Protein 2L9Q (pdb70)

Secondary structure (DSSP, 8-state):
---S---HHHHHHHHHHS--SS-THHHHHHHHHHHHHHHHHHTS--SS---SHHHHTGGGG-------S-S--HHHHHHHHHHHHHHHHHHHHHHHHHHHTTSS-----

Organism: Saccharomyces cerevisiae (strain ATCC 204508 / S288c) (NCBI:txid559292)

Nearest PDB structures (foldseek):
  2l9q-assembly1_A  TM=2.996E-01  e=3.971E-13  Saccharomyces cerevisiae
  2l9q-assembly1_A  TM=3.597E-01  e=3.690E-15  Saccharomyces cerevisiae
  2l9q-assembly1_A  TM=2.959E-01  e=7.443E-13  Saccharomyces cerevisiae
  2l9q-assembly1_A  TM=2.870E-01  e=1.444E-14  Saccharomyces cerevisiae
  2l9q-assembly1_A  TM=3.028E-01  e=5.250E-12  Saccharomyces cerevisiae

Sequence (109 aa):
MSDAGRKGFGEKASEALKPDSQKSYAEQGKEYITDKADKVAGKVQPEDNKGVFQGVHDSAEKGKDNAEGQGESLADQARDYMGAAKSKLNDAVEYVSGRVHGEEDPTKKMSDAGRKGFGEKASEALKPDSQKSYAEQGKEYITDKADKVAGKVQPEDNKGVFQGVHDSAEKGKDNAEGQGESLADQARDYMGAAKSKLNDAVEYVSGRVHGEEDPTKKMSDAGRKGFGEKASEALKPDSQKSYAEQGKEYITDKADKVAGKVQPEDNKGVFQGVHDSAEKGKDNAEGQGESLADQARDYMGAAKSKLNDAVEYVSGRVHGEEDPTKKMSDAGRKGFGEKASEALKPDSQKSYAEQGKEYITDKADKVAGKVQPEDNKGVFQGVHDSAEKGKDNAEGQGESLADQARDYMGAAKSKLNDAVEYVSGRVHGEEDPTKKMSDAGRKGFGEKASEALKPDSQKSYAEQGKEYITDKADKVAGKVQPEDNKGVFQGVHDSAEKGKDNAEGQGESLADQARDYMGAAKSKLNDAVEYVSGRVHGEEDPTKKMSDAGRKGFGEKASEALKPDSQKSYAEQGKEYITDKADKVAGKVQPEDNKGVFQGVHDSAEKGKDNAEGQGESLADQARDYMGAAKSKLNDAVEYVSGRVHGEEDPTKKMSDAGRKGFGEKASEALKPDSQKSYAEQGKEYITDKADKVAGKVQPEDNKGVFQGVHDSAEKGKDNAEGQGESLADQARDYMGAAKSKLNDAVEYVSGRVHGEEDPTKKMSDAGRKGFGEKASEALKPDSQKSYAEQGKEYITDKADKVAGKVQPEDNKGVFQGVHDSAEKGKDNAEGQGESLADQARDYMGAAKSKLNDAVEYVSGRVHGEEDPTKKMSDAGRKGFGEKASEALKPDSQKSYAEQGKEYITDKADKVAGKVQPEDNKGVFQGVHDSAEKGKDNAEGQGESLADQARDYMGAAKSKLNDAVEYVSGRVHGEEDPTKKMSDAGRKGFGEKASEALKPDSQKSYAEQGKEYITDKADKVAGKVQPEDNKGVFQGVHDSAEKGKDNAEGQGESLADQARDYMGAAKSKLNDAVEYVSGRVHGEEDPTKKMSDAGRKGFGEKASEALKPDSQKSYAEQGKEYITDKADKVAGKVQPEDNKGVFQGVHDSAEKGKDNAEGQGESLADQARDYMGAAKSKLNDAVEYVSGRVHGEEDPTKKMSDAGRKGFGEKASEALKPDSQKSYAEQGKEYITDKADKVAGKVQPEDNKGVFQGVHDSAEKGKDNAEGQGESLADQARDYMGAAKSKLNDAVEYVSGRVHGEEDPTKKMSDAGRKGFGEKASEALKPDSQKSYAEQGKEYITDKADKVAGKVQPEDNKGVFQGVHDSAEKGKDNAEGQGESLADQARDYMGAAKSKLNDAVEYVSGRVHGEEDPTKKMSDAGRKGFGEKASEALKPDSQKSYAEQGKEYITDKADKVAGKVQPEDNKGVFQGVHDSAEKGKDNAEGQGESLADQARDYMGAAKSKLNDAVEYVSGRVHGEEDPTKKMSDAGRKGFGEKASEALKPDSQKSYAEQGKEYITDKADKVAGKVQPEDNKGVFQGVHDSAEKGKDNAEGQGESLADQARDYMGAAKSKLNDAVEYVSGRVHGEEDPTKKMSDAGRKGFGEKASEALKPDSQKSYAEQGKEYITDKADKVAGKVQPEDNKGVFQGVHDSAEKGKDNAEGQGESLADQARDYMGAAKSKLNDAVEYVSGRVHGEEDPTKKMSDAGRKGFGEKASEALKPDSQKSYAEQGKEYITDKADKVAGKVQPEDNKGVFQGVHDSAEKGKDNAEGQGESLADQARDYMGAAKSKLNDAVEYVSGRVHGEEDPTKKMSDAGRKGFGEKASEALKPDSQKSYAEQGKEYITDKADKVAGKVQPEDNKGVFQGVHDSAEKGKDNAEGQGESLADQARDYMGAAKSKLNDAVEYVSGRVHGEEDPTKKMSDAGRKGFGEKASEALKPDSQKSYAEQGKEYITDKADKVAGKVQPEDNKGVFQGVHDSAEKGKDNAEGQGESLADQARDYMGAAKSKLNDAVEYVSGRVHGEEDPTKKMSDAGRKGFGEKASEALKPDSQKSYAEQGKEYITDKADKVAGKVQPEDNKGVFQGVHDSAEKGKDNAEGQGESLADQARDYMGAAKSKLNDAVEYVSGRVHGEEDPTKK

GO terms:
  GO:0005768 endosome (C, IDA)
  GO:0005829 cytosol (C, IDA)
  GO:0005886 plasma membrane (C, IDA)
  GO:0008289 lipid binding (F, IDA)
  GO:0007155 cell adhesion (P, IDA)
  GO:0034599 cellular response to oxidative stress (P, IMP)
  GO:0034605 cellular response to heat (P, IMP)
  GO:0005634 nucleus (C, HDA)
  GO:0005737 cytoplasm (C, HDA)
  GO:0005886 plasma membrane (C, HDA)
  GO:0071470 cellular response to osmotic stress (P, IMP)
  GO:0007009 plasma membrane organization (P, IMP)
  GO:0005829 cytosol (C, IEP)
  GO:0016020 membrane (C, IEP)
  GO:0008289 lipid binding (F, EXP)
  GO:0044183 protein folding chaperone (F, EXP)
  GO:0006970 response to osmotic stress (P, IMP)
  GO:0006979 response to oxidative stress (P, IMP)
  GO:0070370 cellular heat acclimation (P, IMP)

Foldseek 3Di:
DDDDDDDPVRVVVVVVVDDDDDPPVVVVVVVVVVVVVCCVVVVDDQQDDPDPPCVVPCCVVRVSHDPDDDDDDCVVVVCVVVVVCVVVVVVVVVVVVVVVPDDDDDDDD

Solvent-accessible surface area: 10978 Å² total; per-residue (Å²): 171,66,139,89,83,88,122,55,140,15,137,142,24,67,94,80,141,134,51,94,100,158,99,79,126,57,120,90,32,142,106,130,114,91,96,84,59,102,45,102,59,25,102,82,154,74,187,127,75,196,50,130,164,41,31,102,103,49,83,69,89,180,56,182,132,153,92,155,79,165,56,173,27,60,30,64,132,13,204,105,170,101,30,47,50,134,75,155,94,100,106,50,69,137,134,81,76,36,103,110,166,61,122,108,116,104,108,186,232

CATH classification: 6.10.280.100

InterPro domains:
  IPR007250 Heat shock protein 9/12 [PF04119] (1-59)
  IPR007250 Heat shock protein 9/12 [PIRSF002590] (1-109)

Radius of gyration: 29.65 Å; Cα contacts (8 Å, |Δi|>4): 30; chains: 1; bounding box: 97×20×43 Å

Structure (mmCIF, N/CA/C/O backbone):
data_2L9Q
#
_entry.id   2L9Q
#
loop_
_atom_site.group_PDB
_atom_site.id
_atom_site.type_symbol
_atom_site.label_atom_id
_atom_site.label_alt_id
_atom_site.label_comp_id
_atom_site.label_asym_id
_atom_site.label_entity_id
_atom_site.label_seq_id
_atom_site.pdbx_PDB_ins_code
_atom_site.Cartn_x
_atom_site.Cartn_y
_atom_site.Cartn_z
_atom_site.occupancy
_atom_site.B_iso_or_equiv
_atom_site.auth_seq_id
_atom_site.auth_comp_id
_atom_site.auth_asym_id
_atom_site.auth_atom_id
_atom_site.pdbx_PDB_model_num
ATOM 1 N N . MET A 1 1 ? 29.195 4.139 19.276 1.00 0.00 1 MET A N 1
ATOM 2 C CA . MET A 1 1 ? 30.046 3.993 18.100 1.00 0.00 1 MET A CA 1
ATOM 3 C C . MET A 1 1 ? 29.765 5.098 17.086 1.00 0.00 1 MET A C 1
ATOM 4 O O . MET A 1 1 ? 29.049 4.888 16.108 1.00 0.00 1 MET A O 1
ATOM 16 N N . SER A 1 2 ? 30.333 6.275 17.328 1.00 0.00 2 SER A N 1
ATOM 17 C CA . SER A 1 2 ? 30.139 7.415 16.438 1.00 0.00 2 SER A CA 1
ATOM 18 C C . SER A 1 2 ? 30.933 8.624 16.924 1.00 0.00 2 SER A C 1
ATOM 19 O O . SER A 1 2 ? 31.670 8.543 17.906 1.00 0.00 2 SER A O 1
ATOM 26 N N . ASP A 1 3 ? 30.774 9.745 16.229 1.00 0.00 3 ASP A N 1
ATOM 27 C CA . ASP A 1 3 ? 31.474 10.973 16.589 1.00 0.00 3 ASP A CA 1
ATOM 28 C C . ASP A 1 3 ? 31.099 12.110 15.642 1.00 0.00 3 ASP A C 1
ATOM 29 O O . ASP A 1 3 ? 31.484 12.110 14.474 1.00 0.00 3 ASP A O 1
ATOM 37 N N . ALA A 1 4 ? 30.343 13.075 16.157 1.00 0.00 4 ALA A N 1
ATOM 38 C CA . ALA A 1 4 ? 29.917 14.218 15.358 1.00 0.00 4 ALA A CA 1
ATOM 39 C C . ALA A 1 4 ? 29.106 15.200 16.196 1.00 0.00 4 ALA A C 1
ATOM 40 O O . ALA A 1 4 ? 28.815 14.944 17.363 1.00 0.00 4 ALA A O 1
ATOM 47 N N . GLY A 1 5 ? 28.745 16.329 15.591 1.00 0.00 5 GLY A N 1
ATOM 48 C CA . GLY A 1 5 ? 27.972 17.334 16.297 1.00 0.00 5 GLY A CA 1
ATOM 49 C C . GLY A 1 5 ? 26.723 16.761 16.937 1.00 0.00 5 GLY A C 1
ATOM 50 O O . GLY A 1 5 ? 26.061 15.898 16.358 1.00 0.00 5 GLY A O 1
ATOM 54 N N . ARG A 1 6 ? 26.399 17.240 18.133 1.00 0.00 6 ARG A N 1
ATOM 55 C CA . ARG A 1 6 ? 25.223 16.767 18.853 1.00 0.00 6 ARG A CA 1
ATOM 56 C C . ARG A 1 6 ? 24.270 17.920 19.152 1.00 0.00 6 ARG A C 1
ATOM 57 O O . ARG A 1 6 ? 24.567 19.078 18.857 1.00 0.00 6 ARG A O 1
ATOM 75 N N . LYS A 1 7 ? 23.122 17.595 19.739 1.00 0.00 7 LYS A N 1
ATOM 76 C CA . LYS A 1 7 ? 22.125 18.603 20.080 1.00 0.00 7 LYS A CA 1
ATOM 77 C C . LYS A 1 7 ? 22.390 19.185 21.465 1.00 0.00 7 LYS A C 1
ATOM 78 O O . LYS A 1 7 ? 23.438 18.942 22.061 1.00 0.00 7 LYS A O 1
ATOM 93 N N . GLY A 1 8 ? 21.430 19.953 21.972 1.00 0.00 8 GLY A N 1
ATOM 94 C CA . GLY A 1 8 ? 21.579 20.556 23.284 1.00 0.00 8 GLY A CA 1
ATOM 95 C C . GLY A 1 8 ? 21.876 19.532 24.362 1.00 0.00 8 GLY A C 1
ATOM 96 O O . GLY A 1 8 ? 22.455 19.860 25.398 1.00 0.00 8 GLY A O 1
ATOM 100 N N . PHE A 1 9 ? 21.476 18.288 24.121 1.00 0.00 9 PHE A N 1
ATOM 101 C CA . PHE A 1 9 ? 21.699 17.213 25.081 1.00 0.00 9 PHE A CA 1
ATOM 102 C C . PHE A 1 9 ? 23.185 16.892 25.201 1.00 0.00 9 PHE A C 1
ATOM 103 O O . PHE A 1 9 ? 23.644 16.389 26.226 1.00 0.00 9 PHE A O 1
ATOM 119 N N . GLY A 1 10 ? 23.936 17.185 24.142 1.00 0.00 10 GLY A N 1
ATOM 120 C CA . GLY A 1 10 ? 25.363 16.921 24.148 1.00 0.00 10 GLY A CA 1
ATOM 121 C C . GLY A 1 10 ? 26.073 17.595 25.305 1.00 0.00 10 GLY A C 1
ATOM 122 O O . GLY A 1 10 ? 26.748 16.936 26.095 1.00 0.00 10 GLY A O 1
ATOM 126 N N . GLU A 1 11 ? 25.922 18.912 25.404 1.00 0.00 11 GLU A N 1
ATOM 127 C CA . GLU A 1 11 ? 26.557 19.675 26.472 1.00 0.00 11 GLU A CA 1
ATOM 128 C C . GLU A 1 11 ? 26.222 19.081 27.838 1.00 0.00 11 GLU A C 1
ATOM 129 O O . GLU A 1 11 ? 27.111 18.809 28.645 1.00 0.00 11 GLU A O 1
ATOM 139 N N . LYS A 1 12 ? 24.932 18.885 28.090 1.00 0.00 12 LYS A N 1
ATOM 140 C CA . LYS A 1 12 ? 24.477 18.324 29.357 1.00 0.00 12 LYS A CA 1
ATOM 141 C C . LYS A 1 12 ? 25.071 16.938 29.583 1.00 0.00 12 LYS A C 1
ATOM 142 O O . LYS A 1 12 ? 25.538 16.623 30.677 1.00 0.00 12 LYS A O 1
ATOM 157 N N . ALA A 1 13 ? 25.052 16.113 28.541 1.00 0.00 13 ALA A N 1
ATOM 158 C CA . ALA A 1 13 ? 25.594 14.762 28.626 1.00 0.00 13 ALA A CA 1
ATOM 159 C C . ALA A 1 13 ? 27.021 14.775 29.160 1.00 0.00 13 ALA A C 1
ATOM 160 O O . ALA A 1 13 ? 27.343 14.070 30.117 1.00 0.00 13 ALA A O 1
ATOM 167 N N . SER A 1 14 ? 27.875 15.581 28.536 1.00 0.00 14 SER A N 1
ATOM 168 C CA . SER A 1 14 ? 29.271 15.681 28.946 1.00 0.00 14 SER A CA 1
ATOM 169 C C . SER A 1 14 ? 29.380 16.205 30.375 1.00 0.00 14 SER A C 1
ATOM 170 O O . SER A 1 14 ? 30.342 15.909 31.083 1.00 0.00 14 SER A O 1
ATOM 177 N N . GLU A 1 15 ? 28.388 16.985 30.790 1.00 0.00 15 GLU A N 1
ATOM 178 C CA . GLU A 1 15 ? 28.372 17.552 32.134 1.00 0.00 15 GLU A CA 1
ATOM 179 C C . GLU A 1 15 ? 27.926 16.512 33.157 1.00 0.00 15 GLU A C 1
ATOM 180 O O . GLU A 1 15 ? 28.395 16.505 34.295 1.00 0.00 15 GLU A O 1
ATOM 190 N N . ALA A 1 16 ? 27.018 15.635 32.744 1.00 0.00 16 ALA A N 1
ATOM 191 C CA . ALA A 1 16 ? 26.509 14.590 33.623 1.00 0.00 16 ALA A CA 1
ATOM 192 C C . ALA A 1 16 ? 27.615 13.614 34.013 1.00 0.00 16 ALA A C 1
ATOM 193 O O . ALA A 1 16 ? 27.869 13.390 35.197 1.00 0.00 16 ALA A O 1
ATOM 200 N N . LEU A 1 17 ? 28.268 13.036 33.011 1.00 0.00 17 LEU A N 1
ATOM 201 C CA . LEU A 1 17 ? 29.346 12.084 33.249 1.00 0.00 17 LEU A CA 1
ATOM 202 C C . LEU A 1 17 ? 30.444 12.706 34.106 1.00 0.00 17 LEU A C 1
ATOM 203 O O . LEU A 1 17 ? 30.992 12.059 34.998 1.00 0.00 17 LEU A O 1
ATOM 218 N N . LYS A 1 18 ? 30.759 13.968 33.831 1.00 0.00 18 LYS A N 1
ATOM 219 C CA . LYS A 1 18 ? 31.788 14.681 34.578 1.00 0.00 18 LYS A CA 1
ATOM 220 C C . LYS A 1 18 ? 31.305 15.013 35.986 1.00 0.00 18 LYS A C 1
ATOM 221 O O . LYS A 1 18 ? 30.108 15.027 36.272 1.00 0.00 18 LYS A O 1
ATOM 236 N N . PRO A 1 19 ? 32.258 15.288 36.890 1.00 0.00 19 PRO A N 1
ATOM 237 C CA . PRO A 1 19 ? 31.954 15.626 38.283 1.00 0.00 19 PRO A CA 1
ATOM 238 C C . PRO A 1 19 ? 31.296 16.996 38.417 1.00 0.00 19 PRO A C 1
ATOM 239 O O . PRO A 1 19 ? 31.945 17.973 38.791 1.00 0.00 19 PRO A O 1
ATOM 247 N N . ASP A 1 20 ? 30.005 17.058 38.108 1.00 0.00 20 ASP A N 1
ATOM 248 C CA . ASP A 1 20 ? 29.259 18.308 38.196 1.00 0.00 20 ASP A CA 1
ATOM 249 C C . ASP A 1 20 ? 29.407 18.935 39.578 1.00 0.00 20 ASP A C 1
ATOM 250 O O . ASP A 1 20 ? 29.967 18.325 40.490 1.00 0.00 20 ASP A O 1
ATOM 258 N N . SER A 1 21 ? 28.904 20.156 39.727 1.00 0.00 21 SER A N 1
ATOM 259 C CA . SER A 1 21 ? 28.985 20.868 40.997 1.00 0.00 21 SER A CA 1
ATOM 260 C C . SER A 1 21 ? 30.439 21.101 41.397 1.00 0.00 21 SER A C 1
ATOM 261 O O . SER A 1 21 ? 31.360 20.747 40.661 1.00 0.00 21 SER A O 1
ATOM 268 N N . GLN A 1 22 ? 30.635 21.699 42.568 1.00 0.00 22 GLN A N 1
ATOM 269 C CA . GLN A 1 22 ? 31.977 21.980 43.066 1.00 0.00 22 GLN A CA 1
ATOM 270 C C . GLN A 1 22 ? 32.750 20.688 43.307 1.00 0.00 22 GLN A C 1
ATOM 271 O O . GLN A 1 22 ? 33.967 20.638 43.128 1.00 0.00 22 GLN A O 1
ATOM 283 N N . LYS A 1 23 ? 32.036 19.645 43.716 1.00 0.00 23 LYS A N 1
ATOM 284 C CA . LYS A 1 23 ? 32.654 18.351 43.981 1.00 0.00 23 LYS A CA 1
ATOM 285 C C . LYS A 1 23 ? 33.731 18.473 45.055 1.00 0.00 23 LYS A C 1
ATOM 286 O O . LYS A 1 23 ? 34.068 19.576 45.485 1.00 0.00 23 LYS A O 1
ATOM 301 N N . SER A 1 24 ? 34.267 17.334 45.479 1.00 0.00 24 SER A N 1
ATOM 302 C CA . SER A 1 24 ? 35.305 17.313 46.504 1.00 0.00 24 SER A CA 1
ATOM 303 C C . SER A 1 24 ? 36.663 17.675 45.908 1.00 0.00 24 SER A C 1
ATOM 304 O O . SER A 1 24 ? 37.660 17.774 46.624 1.00 0.00 24 SER A O 1
ATOM 311 N N . TYR A 1 25 ? 36.693 17.869 44.595 1.00 0.00 25 TYR A N 1
ATOM 312 C CA . TYR A 1 25 ? 37.928 18.217 43.902 1.00 0.00 25 TYR A CA 1
ATOM 313 C C . TYR A 1 25 ? 38.576 19.448 44.527 1.00 0.00 25 TYR A C 1
ATOM 314 O O . TYR A 1 25 ? 39.792 19.626 44.459 1.00 0.00 25 TYR A O 1
ATOM 331 N N . ALA A 1 26 ? 37.754 20.295 45.137 1.00 0.00 26 ALA A N 1
ATOM 332 C CA . ALA A 1 26 ? 38.246 21.509 45.778 1.00 0.00 26 ALA A CA 1
ATOM 333 C C . ALA A 1 26 ? 39.392 21.199 46.733 1.00 0.00 26 ALA A C 1
ATOM 334 O O . ALA A 1 26 ? 40.425 21.870 46.715 1.00 0.00 26 ALA A O 1
ATOM 341 N N . GLU A 1 27 ? 39.204 20.181 47.567 1.00 0.00 27 GLU A N 1
ATOM 342 C CA . GLU A 1 27 ? 40.223 19.784 48.531 1.00 0.00 27 GLU A CA 1
ATOM 343 C C . GLU A 1 27 ? 41.334 18.989 47.852 1.00 0.00 27 GLU A C 1
ATOM 344 O O . GLU A 1 27 ? 42.509 19.134 48.189 1.00 0.00 27 GLU A O 1
ATOM 354 N N . GLN A 1 28 ? 40.952 18.148 46.896 1.00 0.00 28 GLN A N 1
ATOM 355 C CA . GLN A 1 28 ? 41.915 17.328 46.170 1.00 0.00 28 GLN A CA 1
ATOM 356 C C . GLN A 1 28 ? 43.011 18.192 45.554 1.00 0.00 28 GLN A C 1
ATOM 357 O O . GLN A 1 28 ? 44.198 17.935 45.743 1.00 0.00 28 GLN A O 1
ATOM 369 N N . GLY A 1 29 ? 42.602 19.219 44.814 1.00 0.00 29 GLY A N 1
ATOM 370 C CA . GLY A 1 29 ? 43.561 20.104 44.181 1.00 0.00 29 GLY A CA 1
ATOM 371 C C . GLY A 1 29 ? 44.454 20.806 45.185 1.00 0.00 29 GLY A C 1
ATOM 372 O O . GLY A 1 29 ? 45.680 20.759 45.076 1.00 0.00 29 GLY A O 1
ATOM 376 N N . LYS A 1 30 ? 43.840 21.459 46.166 1.00 0.00 30 LYS A N 1
ATOM 377 C CA . LYS A 1 30 ? 44.588 22.173 47.194 1.00 0.00 30 LYS A CA 1
ATOM 378 C C . LYS A 1 30 ? 45.668 21.283 47.800 1.00 0.00 30 LYS A C 1
ATOM 379 O O . LYS A 1 30 ? 46.843 21.647 47.823 1.00 0.00 30 LYS A O 1
ATOM 394 N N . GLU A 1 31 ? 45.261 20.116 48.288 1.00 0.00 31 GLU A N 1
ATOM 395 C CA . GLU A 1 31 ? 46.196 19.174 48.892 1.00 0.00 31 GLU A CA 1
ATOM 396 C C . GLU A 1 31 ? 47.294 18.788 47.907 1.00 0.00 31 GLU A C 1
ATOM 397 O O . GLU A 1 31 ? 48.432 18.526 48.298 1.00 0.00 31 GLU A O 1
ATOM 407 N N . TYR A 1 32 ? 46.945 18.756 46.625 1.00 0.00 32 TYR A N 1
ATOM 408 C CA . TYR A 1 32 ? 47.901 18.399 45.582 1.00 0.00 32 TYR A CA 1
ATOM 409 C C . TYR A 1 32 ? 49.105 19.334 45.604 1.00 0.00 32 TYR A C 1
ATOM 410 O O . TYR A 1 32 ? 50.253 18.885 45.618 1.00 0.00 32 TYR A O 1
ATOM 427 N N . ILE A 1 33 ? 48.836 20.635 45.608 1.00 0.00 33 ILE A N 1
ATOM 428 C CA . ILE A 1 33 ? 49.899 21.634 45.630 1.00 0.00 33 ILE A CA 1
ATOM 429 C C . ILE A 1 33 ? 50.714 21.540 46.914 1.00 0.00 33 ILE A C 1
ATOM 430 O O . ILE A 1 33 ? 51.944 21.479 46.880 1.00 0.00 33 ILE A O 1
ATOM 445 N N . THR A 1 34 ? 50.023 21.527 48.049 1.00 0.00 34 THR A N 1
ATOM 446 C CA . THR A 1 34 ? 50.682 21.439 49.347 1.00 0.00 34 THR A CA 1
ATOM 447 C C . THR A 1 34 ? 51.641 20.256 49.396 1.00 0.00 34 THR A C 1
ATOM 448 O O . THR A 1 34 ? 52.679 20.313 50.058 1.00 0.00 34 THR A O 1
ATOM 459 N N . ASP A 1 35 ? 51.291 19.186 48.692 1.00 0.00 35 ASP A N 1
ATOM 460 C CA . ASP A 1 35 ? 52.123 17.989 48.656 1.00 0.00 35 ASP A CA 1
ATOM 461 C C . ASP A 1 35 ? 53.385 18.230 47.835 1.00 0.00 35 ASP A C 1
ATOM 462 O O . ASP A 1 35 ? 54.440 17.661 48.116 1.00 0.00 35 ASP A O 1
ATOM 470 N N . LYS A 1 36 ? 53.271 19.077 46.818 1.00 0.00 36 LYS A N 1
ATOM 471 C CA . LYS A 1 36 ? 54.403 19.395 45.955 1.00 0.00 36 LYS A CA 1
ATOM 472 C C . LYS A 1 36 ? 55.405 20.289 46.680 1.00 0.00 36 LYS A C 1
ATOM 473 O O . LYS A 1 36 ? 56.615 20.073 46.600 1.00 0.00 36 LYS A O 1
ATOM 488 N N . ALA A 1 37 ? 54.894 21.292 47.386 1.00 0.00 37 ALA A N 1
ATOM 489 C CA . ALA A 1 37 ? 55.744 22.215 48.126 1.00 0.00 37 ALA A CA 1
ATOM 490 C C . ALA A 1 37 ? 56.591 21.476 49.157 1.00 0.00 37 ALA A C 1
ATOM 491 O O . ALA A 1 37 ? 57.656 21.949 49.553 1.00 0.00 37 ALA A O 1
ATOM 498 N N . ASP A 1 38 ? 56.111 20.315 49.586 1.00 0.00 38 ASP A N 1
ATOM 499 C CA . ASP A 1 38 ? 56.824 19.509 50.571 1.00 0.00 38 ASP A CA 1
ATOM 500 C C . ASP A 1 38 ? 57.961 18.731 49.916 1.00 0.00 38 ASP A C 1
ATOM 501 O O . ASP A 1 38 ? 59.059 18.634 50.464 1.00 0.00 38 ASP A O 1
ATOM 509 N N . LYS A 1 39 ? 57.690 18.177 48.739 1.00 0.00 39 LYS A N 1
ATOM 510 C CA . LYS A 1 39 ? 58.690 17.408 48.007 1.00 0.00 39 LYS A CA 1
ATOM 511 C C . LYS A 1 39 ? 59.816 18.310 47.511 1.00 0.00 39 LYS A C 1
ATOM 512 O O . LYS A 1 39 ? 60.992 18.038 47.749 1.00 0.00 39 LYS A O 1
ATOM 527 N N . VAL A 1 40 ? 59.446 19.384 46.822 1.00 0.00 40 VAL A N 1
ATOM 528 C CA . VAL A 1 40 ? 60.424 20.328 46.294 1.00 0.00 40 VAL A CA 1
ATOM 529 C C . VAL A 1 40 ? 61.319 20.870 47.404 1.00 0.00 40 VAL A C 1
ATOM 530 O O . VAL A 1 40 ? 62.514 21.085 47.202 1.00 0.00 40 VAL A O 1
ATOM 543 N N . ALA A 1 41 ? 60.732 21.088 48.575 1.00 0.00 41 ALA A N 1
ATOM 544 C CA . ALA A 1 41 ? 61.477 21.602 49.719 1.00 0.00 41 ALA A CA 1
ATOM 545 C C . ALA A 1 41 ? 62.326 20.508 50.358 1.00 0.00 41 ALA A C 1
ATOM 546 O O . ALA A 1 41 ? 63.525 20.685 50.568 1.00 0.00 41 ALA A O 1
ATOM 553 N N . GLY A 1 42 ? 61.696 19.378 50.663 1.00 0.00 42 GLY A N 1
ATOM 554 C CA . GLY A 1 42 ? 62.411 18.273 51.275 1.00 0.00 42 GLY A CA 1
ATOM 555 C C . GLY A 1 42 ? 63.544 17.763 50.407 1.00 0.00 42 GLY A C 1
ATOM 556 O O . GLY A 1 42 ? 64.582 17.338 50.914 1.00 0.00 42 GLY A O 1
ATOM 560 N N . LYS A 1 43 ? 63.344 17.802 49.094 1.00 0.00 43 LYS A N 1
ATOM 561 C CA . LYS A 1 43 ? 64.356 17.339 48.152 1.00 0.00 43 LYS A CA 1
ATOM 562 C C . LYS A 1 43 ? 65.644 18.145 48.297 1.00 0.00 43 LYS A C 1
ATOM 563 O O . LYS A 1 43 ? 66.716 17.700 47.889 1.00 0.00 43 LYS A O 1
ATOM 578 N N . VAL A 1 44 ? 65.530 19.333 48.884 1.00 0.00 44 VAL A N 1
ATOM 579 C CA . VAL A 1 44 ? 66.685 20.199 49.085 1.00 0.00 44 VAL A CA 1
ATOM 580 C C . VAL A 1 44 ? 67.584 19.666 50.195 1.00 0.00 44 VAL A C 1
ATOM 581 O O . VAL A 1 44 ? 67.118 19.000 51.119 1.00 0.00 44 VAL A O 1
ATOM 594 N N . GLN A 1 45 ? 68.875 19.965 50.098 1.00 0.00 45 GLN A N 1
ATOM 595 C CA . GLN A 1 45 ? 69.841 19.515 51.094 1.00 0.00 45 GLN A CA 1
ATOM 596 C C . GLN A 1 45 ? 70.424 20.698 51.860 1.00 0.00 45 GLN A C 1
ATOM 597 O O . GLN A 1 45 ? 71.577 21.086 51.667 1.00 0.00 45 GLN A O 1
ATOM 609 N N . PRO A 1 46 ? 69.611 21.286 52.749 1.00 0.00 46 PRO A N 1
ATOM 610 C CA . PRO A 1 46 ? 70.025 22.434 53.562 1.00 0.00 46 PRO A CA 1
ATOM 611 C C . PRO A 1 46 ? 71.063 22.055 54.613 1.00 0.00 46 PRO A C 1
ATOM 612 O O . PRO A 1 46 ? 71.670 20.988 54.542 1.00 0.00 46 PRO A O 1
ATOM 620 N N . GLU A 1 47 ? 71.260 22.937 55.589 1.00 0.00 47 GLU A N 1
ATOM 621 C CA . GLU A 1 47 ? 72.225 22.694 56.654 1.00 0.00 47 GLU A CA 1
ATOM 622 C C . GLU A 1 47 ? 71.880 21.420 57.421 1.00 0.00 47 GLU A C 1
ATOM 623 O O . GLU A 1 47 ? 72.741 20.814 58.058 1.00 0.00 47 GLU A O 1
ATOM 633 N N . ASP A 1 48 ? 70.614 21.021 57.353 1.00 0.00 48 ASP A N 1
ATOM 634 C CA . ASP A 1 48 ? 70.155 19.819 58.039 1.00 0.00 48 ASP A CA 1
ATOM 635 C C . ASP A 1 48 ? 68.915 19.245 57.359 1.00 0.00 48 ASP A C 1
ATOM 636 O O . ASP A 1 48 ? 67.912 19.936 57.191 1.00 0.00 48 ASP A O 1
ATOM 644 N N . ASN A 1 49 ? 68.995 17.977 56.968 1.00 0.00 49 ASN A N 1
ATOM 645 C CA . ASN A 1 49 ? 67.881 17.311 56.304 1.00 0.00 49 ASN A CA 1
ATOM 646 C C . ASN A 1 49 ? 68.227 15.859 55.986 1.00 0.00 49 ASN A C 1
ATOM 647 O O . ASN A 1 49 ? 69.369 15.432 56.148 1.00 0.00 49 ASN A O 1
ATOM 657 N N . LYS A 1 50 ? 67.231 15.106 55.530 1.00 0.00 50 LYS A N 1
ATOM 658 C CA . LYS A 1 50 ? 67.429 13.703 55.187 1.00 0.00 50 LYS A CA 1
ATOM 659 C C . LYS A 1 50 ? 66.134 13.082 54.673 1.00 0.00 50 LYS A C 1
ATOM 660 O O . LYS A 1 50 ? 65.040 13.514 55.035 1.00 0.00 50 LYS A O 1
ATOM 675 N N . GLY A 1 51 ? 66.265 12.063 53.828 1.00 0.00 51 GLY A N 1
ATOM 676 C CA . GLY A 1 51 ? 65.097 11.398 53.280 1.00 0.00 51 GLY A CA 1
ATOM 677 C C . GLY A 1 51 ? 65.418 10.600 52.032 1.00 0.00 51 GLY A C 1
ATOM 678 O O . GLY A 1 51 ? 65.617 11.168 50.958 1.00 0.00 51 GLY A O 1
ATOM 682 N N . VAL A 1 52 ? 65.469 9.280 52.172 1.00 0.00 52 VAL A N 1
ATOM 683 C CA . VAL A 1 52 ? 65.767 8.402 51.047 1.00 0.00 52 VAL A CA 1
ATOM 684 C C . VAL A 1 52 ? 64.499 8.031 50.287 1.00 0.00 52 VAL A C 1
ATOM 685 O O . VAL A 1 52 ? 64.546 7.694 49.104 1.00 0.00 52 VAL A O 1
ATOM 698 N N . PHE A 1 53 ? 63.363 8.097 50.974 1.00 0.00 53 PHE A N 1
ATOM 699 C CA . PHE A 1 53 ? 62.080 7.768 50.365 1.00 0.00 53 PHE A CA 1
ATOM 700 C C . PHE A 1 53 ? 61.606 8.896 49.452 1.00 0.00 53 PHE A C 1
ATOM 701 O O . PHE A 1 53 ? 60.936 8.656 48.449 1.00 0.00 53 PHE A O 1
ATOM 717 N N . GLN A 1 54 ? 61.958 10.126 49.811 1.00 0.00 54 GLN A N 1
ATOM 718 C CA . GLN A 1 54 ? 61.569 11.291 49.025 1.00 0.00 54 GLN A CA 1
ATOM 719 C C . GLN A 1 54 ? 62.073 11.174 47.590 1.00 0.00 54 GLN A C 1
ATOM 720 O O . GLN A 1 54 ? 61.506 11.766 46.673 1.00 0.00 54 GLN A O 1
ATOM 732 N N . GLY A 1 55 ? 63.143 10.408 47.405 1.00 0.00 55 GLY A N 1
ATOM 733 C CA . GLY A 1 55 ? 63.706 10.228 46.079 1.00 0.00 55 GLY A CA 1
ATOM 734 C C . GLY A 1 55 ? 63.001 9.140 45.293 1.00 0.00 55 GLY A C 1
ATOM 735 O O . GLY A 1 55 ? 62.466 9.392 44.213 1.00 0.00 55 GLY A O 1
ATOM 739 N N . VAL A 1 56 ? 63.001 7.926 45.834 1.00 0.00 56 VAL A N 1
ATOM 740 C CA . VAL A 1 56 ? 62.358 6.795 45.176 1.00 0.00 56 VAL A CA 1
ATOM 741 C C . VAL A 1 56 ? 60.867 7.048 44.982 1.00 0.00 56 VAL A C 1
ATOM 742 O O . VAL A 1 56 ? 60.242 6.483 44.083 1.00 0.00 56 VAL A O 1
ATOM 755 N N . HIS A 1 57 ? 60.302 7.901 45.830 1.00 0.00 57 HIS A N 1
ATOM 756 C CA . HIS A 1 57 ? 58.884 8.231 45.752 1.00 0.00 57 HIS A CA 1
ATOM 757 C C . HIS A 1 57 ? 58.641 9.356 44.750 1.00 0.00 57 HIS A C 1
ATOM 758 O O . HIS A 1 57 ? 57.553 9.476 44.188 1.00 0.00 57 HIS A O 1
ATOM 771 N N . ASP A 1 58 ? 59.662 10.178 44.534 1.00 0.00 58 ASP A N 1
ATOM 772 C CA . ASP A 1 58 ? 59.561 11.294 43.601 1.00 0.00 58 ASP A CA 1
ATOM 773 C C . ASP A 1 58 ? 59.147 10.807 42.215 1.00 0.00 58 ASP A C 1
ATOM 774 O O . ASP A 1 58 ? 58.566 11.558 41.430 1.00 0.00 58 ASP A O 1
ATOM 782 N N . SER A 1 59 ? 59.450 9.547 41.921 1.00 0.00 59 SER A N 1
ATOM 783 C CA . SER A 1 59 ? 59.114 8.961 40.628 1.00 0.00 59 SER A CA 1
ATOM 784 C C . SER A 1 59 ? 57.607 8.998 40.390 1.00 0.00 59 SER A C 1
ATOM 785 O O . SER A 1 59 ? 57.149 9.021 39.249 1.00 0.00 59 SER A O 1
ATOM 792 N N . ALA A 1 60 ? 56.843 9.002 41.478 1.00 0.00 60 ALA A N 1
ATOM 793 C CA . ALA A 1 60 ? 55.389 9.038 41.389 1.00 0.00 60 ALA A CA 1
ATOM 794 C C . ALA A 1 60 ? 54.903 10.381 40.855 1.00 0.00 60 ALA A C 1
ATOM 795 O O . ALA A 1 60 ? 53.815 10.477 40.290 1.00 0.00 60 ALA A O 1
ATOM 802 N N . GLU A 1 61 ? 55.718 11.415 41.039 1.00 0.00 61 GLU A N 1
ATOM 803 C CA . GLU A 1 61 ? 55.370 12.753 40.577 1.00 0.00 61 GLU A CA 1
ATOM 804 C C . GLU A 1 61 ? 54.973 12.734 39.104 1.00 0.00 61 GLU A C 1
ATOM 805 O O . GLU A 1 61 ? 54.160 13.543 38.657 1.00 0.00 61 GLU A O 1
ATOM 815 N N . LYS A 1 62 ? 55.553 11.803 38.353 1.00 0.00 62 LYS A N 1
ATOM 816 C CA . LYS A 1 62 ? 55.260 11.675 36.931 1.00 0.00 62 LYS A CA 1
ATOM 817 C C . LYS A 1 62 ? 53.761 11.522 36.696 1.00 0.00 62 LYS A C 1
ATOM 818 O O . LYS A 1 62 ? 53.082 10.787 37.410 1.00 0.00 62 LYS A O 1
ATOM 833 N N . GLY A 1 63 ? 53.250 12.222 35.686 1.00 0.00 63 GLY A N 1
ATOM 834 C CA . GLY A 1 63 ? 51.835 12.148 35.373 1.00 0.00 63 GLY A CA 1
ATOM 835 C C . GLY A 1 63 ? 51.344 13.367 34.620 1.00 0.00 63 GLY A C 1
ATOM 836 O O . GLY A 1 63 ? 51.026 14.393 35.221 1.00 0.00 63 GLY A O 1
ATOM 840 N N . LYS A 1 64 ? 51.281 13.258 33.296 1.00 0.00 64 LYS A N 1
ATOM 841 C CA . LYS A 1 64 ? 50.826 14.360 32.458 1.00 0.00 64 LYS A CA 1
ATOM 842 C C . LYS A 1 64 ? 49.433 14.079 31.900 1.00 0.00 64 LYS A C 1
ATOM 843 O O . LYS A 1 64 ? 48.521 14.893 32.046 1.00 0.00 64 LYS A O 1
ATOM 858 N N . ASP A 1 65 ? 49.278 12.924 31.263 1.00 0.00 65 ASP A N 1
ATOM 859 C CA . ASP A 1 65 ? 47.996 12.537 30.687 1.00 0.00 65 ASP A CA 1
ATOM 860 C C . ASP A 1 65 ? 47.585 13.501 29.579 1.00 0.00 65 ASP A C 1
ATOM 861 O O . ASP A 1 65 ? 47.161 14.625 29.847 1.00 0.00 65 ASP A O 1
ATOM 869 N N . ASN A 1 66 ? 47.712 13.054 28.334 1.00 0.00 66 ASN A N 1
ATOM 870 C CA . ASN A 1 66 ? 47.355 13.878 27.185 1.00 0.00 66 ASN A CA 1
ATOM 871 C C . ASN A 1 66 ? 45.922 13.602 26.741 1.00 0.00 66 ASN A C 1
ATOM 872 O O . ASN A 1 66 ? 45.175 12.898 27.422 1.00 0.00 66 ASN A O 1
ATOM 882 N N . ALA A 1 67 ? 45.545 14.158 25.595 1.00 0.00 67 ALA A N 1
ATOM 883 C CA . ALA A 1 67 ? 44.202 13.970 25.059 1.00 0.00 67 ALA A CA 1
ATOM 884 C C . ALA A 1 67 ? 44.185 12.874 23.998 1.00 0.00 67 ALA A C 1
ATOM 885 O O . ALA A 1 67 ? 45.230 12.349 23.618 1.00 0.00 67 ALA A O 1
ATOM 892 N N . GLU A 1 68 ? 42.989 12.534 23.526 1.00 0.00 68 GLU A N 1
ATOM 893 C CA . GLU A 1 68 ? 42.837 11.499 22.510 1.00 0.00 68 GLU A CA 1
ATOM 894 C C . GLU A 1 68 ? 41.435 11.529 21.909 1.00 0.00 68 GLU A C 1
ATOM 895 O O . GLU A 1 68 ? 40.509 12.092 22.492 1.00 0.00 68 GLU A O 1
ATOM 905 N N . GLY A 1 69 ? 41.286 10.918 20.737 1.00 0.00 69 GLY A N 1
ATOM 906 C CA . GLY A 1 69 ? 39.995 10.887 20.076 1.00 0.00 69 GLY A CA 1
ATOM 907 C C . GLY A 1 69 ? 39.382 9.501 20.065 1.00 0.00 69 GLY A C 1
ATOM 908 O O . GLY A 1 69 ? 39.187 8.910 19.004 1.00 0.00 69 GLY A O 1
ATOM 912 N N . GLN A 1 70 ? 39.079 8.981 21.251 1.00 0.00 70 GLN A N 1
ATOM 913 C CA . GLN A 1 70 ? 38.486 7.654 21.373 1.00 0.00 70 GLN A CA 1
ATOM 914 C C . GLN A 1 70 ? 37.789 7.492 22.720 1.00 0.00 70 GLN A C 1
ATOM 915 O O . GLN A 1 70 ? 37.995 8.286 23.637 1.00 0.00 70 GLN A O 1
ATOM 927 N N . GLY A 1 71 ? 36.963 6.456 22.832 1.00 0.00 71 GLY A N 1
ATOM 928 C CA . GLY A 1 71 ? 36.248 6.209 24.071 1.00 0.00 71 GLY A CA 1
ATOM 929 C C . GLY A 1 71 ? 34.778 5.913 23.842 1.00 0.00 71 GLY A C 1
ATOM 930 O O . GLY A 1 71 ? 34.428 5.084 23.004 1.00 0.00 71 GLY A O 1
ATOM 934 N N . GLU A 1 72 ? 33.916 6.594 24.592 1.00 0.00 72 GLU A N 1
ATOM 935 C CA . GLU A 1 72 ? 32.477 6.398 24.468 1.00 0.00 72 GLU A CA 1
ATOM 936 C C . GLU A 1 72 ? 31.912 7.226 23.318 1.00 0.00 72 GLU A C 1
ATOM 937 O O . GLU A 1 72 ? 32.643 7.948 22.641 1.00 0.00 72 GLU A O 1
ATOM 947 N N . SER A 1 73 ? 30.604 7.116 23.103 1.00 0.00 73 SER A N 1
ATOM 948 C CA . SER A 1 73 ? 29.941 7.851 22.033 1.00 0.00 73 SER A CA 1
ATOM 949 C C . SER A 1 73 ? 28.444 7.971 22.304 1.00 0.00 73 SER A C 1
ATOM 950 O O . SER A 1 73 ? 27.677 7.043 22.042 1.00 0.00 73 SER A O 1
ATOM 957 N N . LEU A 1 74 ? 28.036 9.121 22.829 1.00 0.00 74 LEU A N 1
ATOM 958 C CA . LEU A 1 74 ? 26.630 9.365 23.136 1.00 0.00 74 LEU A CA 1
ATOM 959 C C . LEU A 1 74 ? 25.755 9.125 21.909 1.00 0.00 74 LEU A C 1
ATOM 960 O O . LEU A 1 74 ? 24.580 8.784 22.031 1.00 0.00 74 LEU A O 1
ATOM 975 N N . ALA A 1 75 ? 26.338 9.306 20.729 1.00 0.00 75 ALA A N 1
ATOM 976 C CA . ALA A 1 75 ? 25.614 9.105 19.480 1.00 0.00 75 ALA A CA 1
ATOM 977 C C . ALA A 1 75 ? 24.936 7.739 19.453 1.00 0.00 75 ALA A C 1
ATOM 978 O O . ALA A 1 75 ? 23.890 7.568 18.825 1.00 0.00 75 ALA A O 1
ATOM 985 N N . ASP A 1 76 ? 25.537 6.771 20.135 1.00 0.00 76 ASP A N 1
ATOM 986 C CA . ASP A 1 76 ? 24.991 5.421 20.188 1.00 0.00 76 ASP A CA 1
ATOM 987 C C . ASP A 1 76 ? 23.801 5.353 21.140 1.00 0.00 76 ASP A C 1
ATOM 988 O O . ASP A 1 76 ? 22.841 4.621 20.896 1.00 0.00 76 ASP A O 1
ATOM 996 N N . GLN A 1 77 ? 23.870 6.120 22.223 1.00 0.00 77 GLN A N 1
ATOM 997 C CA . GLN A 1 77 ? 22.798 6.145 23.211 1.00 0.00 77 GLN A CA 1
ATOM 998 C C . GLN A 1 77 ? 21.607 6.949 22.701 1.00 0.00 77 GLN A C 1
ATOM 999 O O . GLN A 1 77 ? 20.465 6.698 23.086 1.00 0.00 77 GLN A O 1
ATOM 1011 N N . ALA A 1 78 ? 21.881 7.918 21.833 1.00 0.00 78 ALA A N 1
ATOM 1012 C CA . ALA A 1 78 ? 20.831 8.758 21.269 1.00 0.00 78 ALA A CA 1
ATOM 1013 C C . ALA A 1 78 ? 19.988 7.981 20.263 1.00 0.00 78 ALA A C 1
ATOM 1014 O O . ALA A 1 78 ? 18.759 8.004 20.321 1.00 0.00 78 ALA A O 1
ATOM 1021 N N . ARG A 1 79 ? 20.657 7.296 19.341 1.00 0.00 79 ARG A N 1
ATOM 1022 C CA . ARG A 1 79 ? 19.968 6.514 18.321 1.00 0.00 79 ARG A CA 1
ATOM 1023 C C . ARG A 1 79 ? 19.029 5.495 18.959 1.00 0.00 79 ARG A C 1
ATOM 1024 O O . ARG A 1 79 ? 18.035 5.091 18.356 1.00 0.00 79 ARG A O 1
ATOM 1042 N N . ASP A 1 80 ? 19.353 5.083 20.179 1.00 0.00 80 ASP A N 1
ATOM 1043 C CA . ASP A 1 80 ? 18.539 4.112 20.899 1.00 0.00 80 ASP A CA 1
ATOM 1044 C C . ASP A 1 80 ? 17.269 4.761 21.441 1.00 0.00 80 ASP A C 1
ATOM 1045 O O . ASP A 1 80 ? 16.180 4.196 21.344 1.00 0.00 80 ASP A O 1
ATOM 1053 N N . TYR A 1 81 ? 17.417 5.951 22.014 1.00 0.00 81 TYR A N 1
ATOM 1054 C CA . TYR A 1 81 ? 16.283 6.676 22.574 1.00 0.00 81 TYR A CA 1
ATOM 1055 C C . TYR A 1 81 ? 15.381 7.215 21.468 1.00 0.00 81 TYR A C 1
ATOM 1056 O O . TYR A 1 81 ? 14.156 7.151 21.566 1.00 0.00 81 TYR A O 1
ATOM 1073 N N . MET A 1 82 ? 15.997 7.746 20.418 1.00 0.00 82 MET A N 1
ATOM 1074 C CA . MET A 1 82 ? 15.250 8.295 19.291 1.00 0.00 82 MET A CA 1
ATOM 1075 C C . MET A 1 82 ? 14.420 7.212 18.609 1.00 0.00 82 MET A C 1
ATOM 1076 O O . MET A 1 82 ? 13.206 7.346 18.464 1.00 0.00 82 MET A O 1
ATOM 1088 N N . GLY A 1 83 ? 15.084 6.138 18.193 1.00 0.00 83 GLY A N 1
ATOM 1089 C CA . GLY A 1 83 ? 14.391 5.048 17.531 1.00 0.00 83 GLY A CA 1
ATOM 1090 C C . GLY A 1 83 ? 13.282 4.464 18.383 1.00 0.00 83 GLY A C 1
ATOM 1091 O O . GLY A 1 83 ? 12.281 3.975 17.861 1.00 0.00 83 GLY A O 1
ATOM 1095 N N . ALA A 1 84 ? 13.461 4.513 19.700 1.00 0.00 84 ALA A N 1
ATOM 1096 C CA . ALA A 1 84 ? 12.467 3.984 20.626 1.00 0.00 84 ALA A CA 1
ATOM 1097 C C . ALA A 1 84 ? 11.228 4.873 20.666 1.00 0.00 84 ALA A C 1
ATOM 1098 O O . ALA A 1 84 ? 10.115 4.393 20.881 1.00 0.00 84 ALA A O 1
ATOM 1105 N N . ALA A 1 85 ? 11.429 6.170 20.460 1.00 0.00 85 ALA A N 1
ATOM 1106 C CA . ALA A 1 85 ? 10.327 7.125 20.471 1.00 0.00 85 ALA A CA 1
ATOM 1107 C C . ALA A 1 85 ? 9.403 6.912 19.277 1.00 0.00 85 ALA A C 1
ATOM 1108 O O . ALA A 1 85 ? 8.188 7.079 19.380 1.00 0.00 85 ALA A O 1
ATOM 1115 N N . LYS A 1 86 ? 9.987 6.544 18.141 1.00 0.00 86 LYS A N 1
ATOM 1116 C CA . LYS A 1 86 ? 9.218 6.308 16.926 1.00 0.00 86 LYS A CA 1
ATOM 1117 C C . LYS A 1 86 ? 8.284 5.115 17.097 1.00 0.00 86 LYS A C 1
ATOM 1118 O O . LYS A 1 86 ? 7.073 5.229 16.901 1.00 0.00 86 LYS A O 1
ATOM 1133 N N . SER A 1 87 ? 8.852 3.970 17.464 1.00 0.00 87 SER A N 1
ATOM 1134 C CA . SER A 1 87 ? 8.070 2.756 17.659 1.00 0.00 87 SER A CA 1
ATOM 1135 C C . SER A 1 87 ? 7.020 2.955 18.749 1.00 0.00 87 SER A C 1
ATOM 1136 O O . SER A 1 87 ? 5.881 2.508 18.618 1.00 0.00 87 SER A O 1
ATOM 1143 N N . LYS A 1 88 ? 7.413 3.628 19.824 1.00 0.00 88 LYS A N 1
ATOM 1144 C CA . LYS A 1 88 ? 6.510 3.888 20.937 1.00 0.00 88 LYS A CA 1
ATOM 1145 C C . LYS A 1 88 ? 5.409 4.861 20.528 1.00 0.00 88 LYS A C 1
ATOM 1146 O O . LYS A 1 88 ? 4.244 4.686 20.891 1.00 0.00 88 LYS A O 1
ATOM 1161 N N . LEU A 1 89 ? 5.783 5.886 19.770 1.00 0.00 89 LEU A N 1
ATOM 1162 C CA . LEU A 1 89 ? 4.826 6.886 19.310 1.00 0.00 89 LEU A CA 1
ATOM 1163 C C . LEU A 1 89 ? 3.831 6.276 18.329 1.00 0.00 89 LEU A C 1
ATOM 1164 O O . LEU A 1 89 ? 2.619 6.355 18.530 1.00 0.00 89 LEU A O 1
ATOM 1179 N N . ASN A 1 90 ? 4.350 5.666 17.268 1.00 0.00 90 ASN A N 1
ATOM 1180 C CA . ASN A 1 90 ? 3.505 5.041 16.257 1.00 0.00 90 ASN A CA 1
ATOM 1181 C C . ASN A 1 90 ? 2.540 4.044 16.894 1.00 0.00 90 ASN A C 1
ATOM 1182 O O . ASN A 1 90 ? 1.457 3.789 16.366 1.00 0.00 90 ASN A O 1
ATOM 1192 N N . ASP A 1 91 ? 2.941 3.485 18.030 1.00 0.00 91 ASP A N 1
ATOM 1193 C CA . ASP A 1 91 ? 2.112 2.518 18.741 1.00 0.00 91 ASP A CA 1
ATOM 1194 C C . ASP A 1 91 ? 0.933 3.208 19.420 1.00 0.00 91 ASP A C 1
ATOM 1195 O O . ASP A 1 91 ? -0.178 2.682 19.440 1.00 0.00 91 ASP A O 1
ATOM 1203 N N . ALA A 1 92 ? 1.186 4.388 19.976 1.00 0.00 92 ALA A N 1
ATOM 1204 C CA . ALA A 1 92 ? 0.146 5.151 20.657 1.00 0.00 92 ALA A CA 1
ATOM 1205 C C . ALA A 1 92 ? -0.798 5.805 19.654 1.00 0.00 92 ALA A C 1
ATOM 1206 O O . ALA A 1 92 ? -2.019 5.706 19.780 1.00 0.00 92 ALA A O 1
ATOM 1213 N N . VAL A 1 93 ? -0.226 6.475 18.658 1.00 0.00 93 VAL A N 1
ATOM 1214 C CA . VAL A 1 93 ? -1.018 7.146 17.634 1.00 0.00 93 VAL A CA 1
ATOM 1215 C C . VAL A 1 93 ? -2.032 6.194 17.012 1.00 0.00 93 VAL A C 1
ATOM 1216 O O . VAL A 1 93 ? -3.230 6.474 16.994 1.00 0.00 93 VAL A O 1
ATOM 1229 N N . GLU A 1 94 ? -1.544 5.066 16.505 1.00 0.00 94 GLU A N 1
ATOM 1230 C CA . GLU A 1 94 ? -2.409 4.072 15.882 1.00 0.00 94 GLU A CA 1
ATOM 1231 C C . GLU A 1 94 ? -3.593 3.738 16.785 1.00 0.00 94 GLU A C 1
ATOM 1232 O O . GLU A 1 94 ? -4.707 3.515 16.311 1.00 0.00 94 GLU A O 1
ATOM 1242 N N . TYR A 1 95 ? -3.342 3.702 18.089 1.00 0.00 95 TYR A N 1
ATOM 1243 C CA . TYR A 1 95 ? -4.385 3.393 19.060 1.00 0.00 95 TYR A CA 1
ATOM 1244 C C . TYR A 1 95 ? -5.310 4.588 19.266 1.00 0.00 95 TYR A C 1
ATOM 1245 O O . TYR A 1 95 ? -6.527 4.434 19.377 1.00 0.00 95 TYR A O 1
ATOM 1262 N N . VAL A 1 96 ? -4.724 5.780 19.317 1.00 0.00 96 VAL A N 1
ATOM 1263 C CA . VAL A 1 96 ? -5.494 7.003 19.508 1.00 0.00 96 VAL A CA 1
ATOM 1264 C C . VAL A 1 96 ? -6.423 7.258 18.326 1.00 0.00 96 VAL A C 1
ATOM 1265 O O . VAL A 1 96 ? -7.620 7.484 18.503 1.00 0.00 96 VAL A O 1
ATOM 1278 N N . SER A 1 97 ? -5.862 7.221 17.121 1.00 0.00 97 SER A N 1
ATOM 1279 C CA . SER A 1 97 ? -6.640 7.452 15.910 1.00 0.00 97 SER A CA 1
ATOM 1280 C C . SER A 1 97 ? -7.768 6.431 15.785 1.00 0.00 97 SER A C 1
ATOM 1281 O O . SER A 1 97 ? -8.828 6.724 15.235 1.00 0.00 97 SER A O 1
ATOM 1288 N N . GLY A 1 98 ? -7.528 5.229 16.300 1.00 0.00 98 GLY A N 1
ATOM 1289 C CA . GLY A 1 98 ? -8.531 4.181 16.237 1.00 0.00 98 GLY A CA 1
ATOM 1290 C C . GLY A 1 98 ? -9.612 4.350 17.285 1.00 0.00 98 GLY A C 1
ATOM 1291 O O . GLY A 1 98 ? -10.719 3.834 17.133 1.00 0.00 98 GLY A O 1
ATOM 1295 N N . ARG A 1 99 ? -9.291 5.073 18.353 1.00 0.00 99 ARG A N 1
ATOM 1296 C CA . ARG A 1 99 ? -10.244 5.306 19.432 1.00 0.00 99 ARG A CA 1
ATOM 1297 C C . ARG A 1 99 ? -11.083 6.550 19.158 1.00 0.00 99 ARG A C 1
ATOM 1298 O O . ARG A 1 99 ? -12.309 6.523 19.275 1.00 0.00 99 ARG A O 1
ATOM 1316 N N . VAL A 1 100 ? -10.416 7.640 18.792 1.00 0.00 100 VAL A N 1
ATOM 1317 C CA . VAL A 1 100 ? -11.100 8.893 18.500 1.00 0.00 100 VAL A CA 1
ATOM 1318 C C . VAL A 1 100 ? -12.230 8.683 17.499 1.00 0.00 100 VAL A C 1
ATOM 1319 O O . VAL A 1 100 ? -13.287 9.307 17.599 1.00 0.00 100 VAL A O 1
ATOM 1332 N N . HIS A 1 101 ? -12.001 7.798 16.534 1.00 0.00 101 HIS A N 1
ATOM 1333 C CA . HIS A 1 101 ? -13.002 7.504 15.514 1.00 0.00 101 HIS A CA 1
ATOM 1334 C C . HIS A 1 101 ? -13.021 6.013 15.187 1.00 0.00 101 HIS A C 1
ATOM 1335 O O . HIS A 1 101 ? -12.469 5.582 14.176 1.00 0.00 101 HIS A O 1
ATOM 1348 N N . GLY A 1 102 ? -13.661 5.231 16.051 1.00 0.00 102 GLY A N 1
ATOM 1349 C CA . GLY A 1 102 ? -13.739 3.798 15.837 1.00 0.00 102 GLY A CA 1
ATOM 1350 C C . GLY A 1 102 ? -14.120 3.043 17.095 1.00 0.00 102 GLY A C 1
ATOM 1351 O O . GLY A 1 102 ? -15.186 2.433 17.161 1.00 0.00 102 GLY A O 1
ATOM 1355 N N . GLU A 1 103 ? -13.244 3.084 18.095 1.00 0.00 103 GLU A N 1
ATOM 1356 C CA . GLU A 1 103 ? -13.495 2.396 19.356 1.00 0.00 103 GLU A CA 1
ATOM 1357 C C . GLU A 1 103 ? -14.188 3.321 20.352 1.00 0.00 103 GLU A C 1
ATOM 1358 O O . GLU A 1 103 ? -13.803 3.394 21.518 1.00 0.00 103 GLU A O 1
ATOM 1368 N N . GLU A 1 104 ? -15.214 4.024 19.883 1.00 0.00 104 GLU A N 1
ATOM 1369 C CA . GLU A 1 104 ? -15.959 4.946 20.731 1.00 0.00 104 GLU A CA 1
ATOM 1370 C C . GLU A 1 104 ? -17.269 5.358 20.067 1.00 0.00 104 GLU A C 1
ATOM 1371 O O . GLU A 1 104 ? -17.425 5.242 18.852 1.00 0.00 104 GLU A O 1
ATOM 1381 N N . ASP A 1 105 ? -18.210 5.840 20.874 1.00 0.00 105 ASP A N 1
ATOM 1382 C CA . ASP A 1 105 ? -19.506 6.269 20.365 1.00 0.00 105 ASP A CA 1
ATOM 1383 C C . ASP A 1 105 ? -19.339 7.263 19.220 1.00 0.00 105 ASP A C 1
ATOM 1384 O O . ASP A 1 105 ? -18.287 7.879 19.049 1.00 0.00 105 ASP A O 1
ATOM 1392 N N . PRO A 1 106 ? -20.400 7.422 18.415 1.00 0.00 106 PRO A N 1
ATOM 1393 C CA . PRO A 1 106 ? -20.395 8.340 17.270 1.00 0.00 106 PRO A CA 1
ATOM 1394 C C . PRO A 1 106 ? -20.377 9.802 17.700 1.00 0.00 106 PRO A C 1
ATOM 1395 O O . PRO A 1 106 ? -20.031 10.687 16.917 1.00 0.00 106 PRO A O 1
ATOM 1403 N N . THR A 1 107 ? -20.753 10.051 18.951 1.00 0.00 107 THR A N 1
ATOM 1404 C CA . THR A 1 107 ? -20.781 11.407 19.485 1.00 0.00 107 THR A CA 1
ATOM 1405 C C . THR A 1 107 ? -21.723 12.295 18.681 1.00 0.00 107 THR A C 1
ATOM 1406 O O . THR A 1 107 ? -21.286 13.198 17.967 1.00 0.00 107 THR A O 1
ATOM 1417 N N . LYS A 1 108 ? -23.021 12.034 18.801 1.00 0.00 108 LYS A N 1
ATOM 1418 C CA . LYS A 1 108 ? -24.027 12.811 18.087 1.00 0.00 108 LYS A CA 1
ATOM 1419 C C . LYS A 1 108 ? -24.651 13.861 19.000 1.00 0.00 108 LYS A C 1
ATOM 1420 O O . LYS A 1 108 ? -25.400 13.533 19.921 1.00 0.00 108 LYS A O 1
ATOM 1435 N N . LYS A 1 109 ? -24.341 15.126 18.737 1.00 0.00 109 LYS A N 1
ATOM 1436 C CA . LYS A 1 109 ? -24.874 16.226 19.532 1.00 0.00 109 LYS A CA 1
ATOM 1437 C C . LYS A 1 109 ? -25.687 17.181 18.664 1.00 0.00 109 LYS A C 1
ATOM 1438 O O . LYS A 1 109 ? -26.379 18.062 19.175 1.00 0.00 109 LYS A O 1
ATOM 1453 N N . MET A 1 1 ? 42.404 -3.727 32.358 1.00 0.00 1 MET A N 2
ATOM 1454 C CA . MET A 1 1 ? 42.741 -3.132 33.646 1.00 0.00 1 MET A CA 2
ATOM 1455 C C . MET A 1 1 ? 42.518 -1.623 33.624 1.00 0.00 1 MET A C 2
ATOM 1456 O O . MET A 1 1 ? 43.469 -0.844 33.657 1.00 0.00 1 MET A O 2
ATOM 1468 N N . SER A 1 2 ? 41.253 -1.218 33.564 1.00 0.00 2 SER A N 2
ATOM 1469 C CA . SER A 1 2 ? 40.904 0.197 33.532 1.00 0.00 2 SER A CA 2
ATOM 1470 C C . SER A 1 2 ? 39.823 0.514 34.561 1.00 0.00 2 SER A C 2
ATOM 1471 O O . SER A 1 2 ? 39.450 -0.337 35.369 1.00 0.00 2 SER A O 2
ATOM 1478 N N . ASP A 1 3 ? 39.323 1.744 34.525 1.00 0.00 3 ASP A N 2
ATOM 1479 C CA . ASP A 1 3 ? 38.284 2.174 35.453 1.00 0.00 3 ASP A CA 2
ATOM 1480 C C . ASP A 1 3 ? 37.407 3.252 34.824 1.00 0.00 3 ASP A C 2
ATOM 1481 O O . ASP A 1 3 ? 37.779 4.425 34.781 1.00 0.00 3 ASP A O 2
ATOM 1489 N N . ALA A 1 4 ? 36.238 2.847 34.335 1.00 0.00 4 ALA A N 2
ATOM 1490 C CA . ALA A 1 4 ? 35.307 3.777 33.710 1.00 0.00 4 ALA A CA 2
ATOM 1491 C C . ALA A 1 4 ? 33.989 3.091 33.370 1.00 0.00 4 ALA A C 2
ATOM 1492 O O . ALA A 1 4 ? 33.792 1.914 33.677 1.00 0.00 4 ALA A O 2
ATOM 1499 N N . GLY A 1 5 ? 33.087 3.831 32.734 1.00 0.00 5 GLY A N 2
ATOM 1500 C CA . GLY A 1 5 ? 31.798 3.276 32.362 1.00 0.00 5 GLY A CA 2
ATOM 1501 C C . GLY A 1 5 ? 31.904 2.268 31.235 1.00 0.00 5 GLY A C 2
ATOM 1502 O O . GLY A 1 5 ? 30.936 1.578 30.918 1.00 0.00 5 GLY A O 2
ATOM 1506 N N . ARG A 1 6 ? 33.083 2.183 30.628 1.00 0.00 6 ARG A N 2
ATOM 1507 C CA . ARG A 1 6 ? 33.311 1.253 29.528 1.00 0.00 6 ARG A CA 2
ATOM 1508 C C . ARG A 1 6 ? 34.773 0.825 29.473 1.00 0.00 6 ARG A C 2
ATOM 1509 O O . ARG A 1 6 ? 35.629 1.409 30.139 1.00 0.00 6 ARG A O 2
ATOM 1527 N N . LYS A 1 7 ? 35.056 -0.199 28.673 1.00 0.00 7 LYS A N 2
ATOM 1528 C CA . LYS A 1 7 ? 36.415 -0.706 28.528 1.00 0.00 7 LYS A CA 2
ATOM 1529 C C . LYS A 1 7 ? 36.965 -1.175 29.872 1.00 0.00 7 LYS A C 2
ATOM 1530 O O . LYS A 1 7 ? 36.298 -1.067 30.899 1.00 0.00 7 LYS A O 2
ATOM 1545 N N . GLY A 1 8 ? 38.190 -1.695 29.856 1.00 0.00 8 GLY A N 2
ATOM 1546 C CA . GLY A 1 8 ? 38.809 -2.171 31.078 1.00 0.00 8 GLY A CA 2
ATOM 1547 C C . GLY A 1 8 ? 38.227 -3.490 31.548 1.00 0.00 8 GLY A C 2
ATOM 1548 O O . GLY A 1 8 ? 38.844 -4.542 31.382 1.00 0.00 8 GLY A O 2
ATOM 1552 N N . PHE A 1 9 ? 37.038 -3.433 32.139 1.00 0.00 9 PHE A N 2
ATOM 1553 C CA . PHE A 1 9 ? 36.374 -4.631 32.636 1.00 0.00 9 PHE A CA 2
ATOM 1554 C C . PHE A 1 9 ? 35.503 -5.262 31.553 1.00 0.00 9 PHE A C 2
ATOM 1555 O O . PHE A 1 9 ? 35.218 -6.458 31.587 1.00 0.00 9 PHE A O 2
ATOM 1571 N N . GLY A 1 10 ? 35.082 -4.445 30.591 1.00 0.00 10 GLY A N 2
ATOM 1572 C CA . GLY A 1 10 ? 34.247 -4.938 29.512 1.00 0.00 10 GLY A CA 2
ATOM 1573 C C . GLY A 1 10 ? 34.896 -6.081 28.752 1.00 0.00 10 GLY A C 2
ATOM 1574 O O . GLY A 1 10 ? 34.320 -7.162 28.637 1.00 0.00 10 GLY A O 2
ATOM 1578 N N . GLU A 1 11 ? 36.096 -5.839 28.236 1.00 0.00 11 GLU A N 2
ATOM 1579 C CA . GLU A 1 11 ? 36.820 -6.855 27.482 1.00 0.00 11 GLU A CA 2
ATOM 1580 C C . GLU A 1 11 ? 36.933 -8.149 28.284 1.00 0.00 11 GLU A C 2
ATOM 1581 O O . GLU A 1 11 ? 36.597 -9.228 27.794 1.00 0.00 11 GLU A O 2
ATOM 1591 N N . LYS A 1 12 ? 37.410 -8.033 29.518 1.00 0.00 12 LYS A N 2
ATOM 1592 C CA . LYS A 1 12 ? 37.567 -9.193 30.391 1.00 0.00 12 LYS A CA 2
ATOM 1593 C C . LYS A 1 12 ? 36.228 -9.884 30.622 1.00 0.00 12 LYS A C 2
ATOM 1594 O O . LYS A 1 12 ? 36.133 -11.110 30.559 1.00 0.00 12 LYS A O 2
ATOM 1609 N N . ALA A 1 13 ? 35.196 -9.091 30.890 1.00 0.00 13 ALA A N 2
ATOM 1610 C CA . ALA A 1 13 ? 33.861 -9.627 31.128 1.00 0.00 13 ALA A CA 2
ATOM 1611 C C . ALA A 1 13 ? 33.432 -10.553 29.996 1.00 0.00 13 ALA A C 2
ATOM 1612 O O . ALA A 1 13 ? 33.026 -11.691 30.232 1.00 0.00 13 ALA A O 2
ATOM 1619 N N . SER A 1 14 ? 33.522 -10.057 28.766 1.00 0.00 14 SER A N 2
ATOM 1620 C CA . SER A 1 14 ? 33.138 -10.839 27.597 1.00 0.00 14 SER A CA 2
ATOM 1621 C C . SER A 1 14 ? 34.011 -12.083 27.465 1.00 0.00 14 SER A C 2
ATOM 1622 O O . SER A 1 14 ? 33.585 -13.097 26.913 1.00 0.00 14 SER A O 2
ATOM 1629 N N . GLU A 1 15 ? 35.235 -11.997 27.978 1.00 0.00 15 GLU A N 2
ATOM 1630 C CA . GLU A 1 15 ? 36.169 -13.116 27.917 1.00 0.00 15 GLU A CA 2
ATOM 1631 C C . GLU A 1 15 ? 35.840 -14.158 28.982 1.00 0.00 15 GLU A C 2
ATOM 1632 O O . GLU A 1 15 ? 36.016 -15.357 28.768 1.00 0.00 15 GLU A O 2
ATOM 1642 N N . ALA A 1 16 ? 35.363 -13.690 30.132 1.00 0.00 16 ALA A N 2
ATOM 1643 C CA . ALA A 1 16 ? 35.009 -14.578 31.230 1.00 0.00 16 ALA A CA 2
ATOM 1644 C C . ALA A 1 16 ? 33.846 -15.489 30.848 1.00 0.00 16 ALA A C 2
ATOM 1645 O O . ALA A 1 16 ? 33.948 -16.712 30.930 1.00 0.00 16 ALA A O 2
ATOM 1652 N N . LEU A 1 17 ? 32.740 -14.882 30.430 1.00 0.00 17 LEU A N 2
ATOM 1653 C CA . LEU A 1 17 ? 31.556 -15.637 30.036 1.00 0.00 17 LEU A CA 2
ATOM 1654 C C . LEU A 1 17 ? 31.888 -16.630 28.927 1.00 0.00 17 LEU A C 2
ATOM 1655 O O . LEU A 1 17 ? 31.411 -17.766 28.932 1.00 0.00 17 LEU A O 2
ATOM 1670 N N . LYS A 1 18 ? 32.709 -16.196 27.978 1.00 0.00 18 LYS A N 2
ATOM 1671 C CA . LYS A 1 18 ? 33.110 -17.048 26.864 1.00 0.00 18 LYS A CA 2
ATOM 1672 C C . LYS A 1 18 ? 34.077 -18.132 27.327 1.00 0.00 18 LYS A C 2
ATOM 1673 O O . LYS A 1 18 ? 34.708 -18.026 28.379 1.00 0.00 18 LYS A O 2
ATOM 1688 N N . PRO A 1 19 ? 34.199 -19.199 26.526 1.00 0.00 19 PRO A N 2
ATOM 1689 C CA . PRO A 1 19 ? 35.088 -20.324 26.831 1.00 0.00 19 PRO A CA 2
ATOM 1690 C C . PRO A 1 19 ? 36.561 -19.945 26.714 1.00 0.00 19 PRO A C 2
ATOM 1691 O O . PRO A 1 19 ? 36.900 -18.773 26.552 1.00 0.00 19 PRO A O 2
ATOM 1699 N N . ASP A 1 20 ? 37.433 -20.945 26.798 1.00 0.00 20 ASP A N 2
ATOM 1700 C CA . ASP A 1 20 ? 38.870 -20.717 26.699 1.00 0.00 20 ASP A CA 2
ATOM 1701 C C . ASP A 1 20 ? 39.219 -20.007 25.393 1.00 0.00 20 ASP A C 2
ATOM 1702 O O . ASP A 1 20 ? 38.345 -19.738 24.568 1.00 0.00 20 ASP A O 2
ATOM 1710 N N . SER A 1 21 ? 40.501 -19.705 25.216 1.00 0.00 21 SER A N 2
ATOM 1711 C CA . SER A 1 21 ? 40.965 -19.022 24.014 1.00 0.00 21 SER A CA 2
ATOM 1712 C C . SER A 1 21 ? 42.279 -19.621 23.520 1.00 0.00 21 SER A C 2
ATOM 1713 O O . SER A 1 21 ? 42.313 -20.320 22.510 1.00 0.00 21 SER A O 2
ATOM 1720 N N . GLN A 1 22 ? 43.357 -19.341 24.245 1.00 0.00 22 GLN A N 2
ATOM 1721 C CA . GLN A 1 22 ? 44.674 -19.851 23.882 1.00 0.00 22 GLN A CA 2
ATOM 1722 C C . GLN A 1 22 ? 45.729 -19.399 24.886 1.00 0.00 22 GLN A C 2
ATOM 1723 O O . GLN A 1 22 ? 45.408 -18.801 25.914 1.00 0.00 22 GLN A O 2
ATOM 1735 N N . LYS A 1 23 ? 46.990 -19.687 24.581 1.00 0.00 23 LYS A N 2
ATOM 1736 C CA . LYS A 1 23 ? 48.094 -19.309 25.457 1.00 0.00 23 LYS A CA 2
ATOM 1737 C C . LYS A 1 23 ? 48.540 -17.876 25.184 1.00 0.00 23 LYS A C 2
ATOM 1738 O O . LYS A 1 23 ? 49.652 -17.641 24.712 1.00 0.00 23 LYS A O 2
ATOM 1753 N N . SER A 1 24 ? 47.665 -16.922 25.485 1.00 0.00 24 SER A N 2
ATOM 1754 C CA . SER A 1 24 ? 47.967 -15.512 25.269 1.00 0.00 24 SER A CA 2
ATOM 1755 C C . SER A 1 24 ? 47.203 -14.635 26.256 1.00 0.00 24 SER A C 2
ATOM 1756 O O . SER A 1 24 ? 46.607 -15.132 27.213 1.00 0.00 24 SER A O 2
ATOM 1763 N N . TYR A 1 25 ? 47.223 -13.329 26.016 1.00 0.00 25 TYR A N 2
ATOM 1764 C CA . TYR A 1 25 ? 46.534 -12.382 26.885 1.00 0.00 25 TYR A CA 2
ATOM 1765 C C . TYR A 1 25 ? 45.100 -12.826 27.147 1.00 0.00 25 TYR A C 2
ATOM 1766 O O . TYR A 1 25 ? 44.556 -12.602 28.229 1.00 0.00 25 TYR A O 2
ATOM 1783 N N . ALA A 1 26 ? 44.492 -13.461 26.150 1.00 0.00 26 ALA A N 2
ATOM 1784 C CA . ALA A 1 26 ? 43.121 -13.942 26.273 1.00 0.00 26 ALA A CA 2
ATOM 1785 C C . ALA A 1 26 ? 42.944 -14.778 27.536 1.00 0.00 26 ALA A C 2
ATOM 1786 O O . ALA A 1 26 ? 41.977 -14.600 28.276 1.00 0.00 26 ALA A O 2
ATOM 1793 N N . GLU A 1 27 ? 43.881 -15.688 27.774 1.00 0.00 27 GLU A N 2
ATOM 1794 C CA . GLU A 1 27 ? 43.826 -16.552 28.949 1.00 0.00 27 GLU A CA 2
ATOM 1795 C C . GLU A 1 27 ? 44.267 -15.799 30.199 1.00 0.00 27 GLU A C 2
ATOM 1796 O O . GLU A 1 27 ? 43.713 -15.993 31.281 1.00 0.00 27 GLU A O 2
ATOM 1806 N N . GLN A 1 28 ? 45.269 -14.938 30.043 1.00 0.00 28 GLN A N 2
ATOM 1807 C CA . GLN A 1 28 ? 45.786 -14.158 31.160 1.00 0.00 28 GLN A CA 2
ATOM 1808 C C . GLN A 1 28 ? 44.667 -13.376 31.841 1.00 0.00 28 GLN A C 2
ATOM 1809 O O . GLN A 1 28 ? 44.500 -13.445 33.057 1.00 0.00 28 GLN A O 2
ATOM 1821 N N . GLY A 1 29 ? 43.907 -12.629 31.047 1.00 0.00 29 GLY A N 2
ATOM 1822 C CA . GLY A 1 29 ? 42.815 -11.843 31.591 1.00 0.00 29 GLY A CA 2
ATOM 1823 C C . GLY A 1 29 ? 41.769 -12.700 32.277 1.00 0.00 29 GLY A C 2
ATOM 1824 O O . GLY A 1 29 ? 41.418 -12.458 33.432 1.00 0.00 29 GLY A O 2
ATOM 1828 N N . LYS A 1 30 ? 41.270 -13.705 31.565 1.00 0.00 30 LYS A N 2
ATOM 1829 C CA . LYS A 1 30 ? 40.258 -14.602 32.112 1.00 0.00 30 LYS A CA 2
ATOM 1830 C C . LYS A 1 30 ? 40.679 -15.128 33.481 1.00 0.00 30 LYS A C 2
ATOM 1831 O O . LYS A 1 30 ? 39.944 -14.999 34.457 1.00 0.00 30 LYS A O 2
ATOM 1846 N N . GLU A 1 31 ? 41.869 -15.719 33.542 1.00 0.00 31 GLU A N 2
ATOM 1847 C CA . GLU A 1 31 ? 42.387 -16.263 34.791 1.00 0.00 31 GLU A CA 2
ATOM 1848 C C . GLU A 1 31 ? 42.456 -15.184 35.867 1.00 0.00 31 GLU A C 2
ATOM 1849 O O . GLU A 1 31 ? 42.265 -15.460 37.052 1.00 0.00 31 GLU A O 2
ATOM 1859 N N . TYR A 1 32 ? 42.732 -13.955 35.447 1.00 0.00 32 TYR A N 2
ATOM 1860 C CA . TYR A 1 32 ? 42.831 -12.834 36.374 1.00 0.00 32 TYR A CA 2
ATOM 1861 C C . TYR A 1 32 ? 41.546 -12.681 37.182 1.00 0.00 32 TYR A C 2
ATOM 1862 O O . TYR A 1 32 ? 41.580 -12.568 38.407 1.00 0.00 32 TYR A O 2
ATOM 1879 N N . ILE A 1 33 ? 40.415 -12.678 36.485 1.00 0.00 33 ILE A N 2
ATOM 1880 C CA . ILE A 1 33 ? 39.117 -12.541 37.137 1.00 0.00 33 ILE A CA 2
ATOM 1881 C C . ILE A 1 33 ? 38.814 -13.747 38.019 1.00 0.00 33 ILE A C 2
ATOM 1882 O O . ILE A 1 33 ? 38.481 -13.603 39.196 1.00 0.00 33 ILE A O 2
ATOM 1897 N N . THR A 1 34 ? 38.934 -14.939 37.442 1.00 0.00 34 THR A N 2
ATOM 1898 C CA . THR A 1 34 ? 38.674 -16.172 38.175 1.00 0.00 34 THR A CA 2
ATOM 1899 C C . THR A 1 34 ? 39.408 -16.182 39.511 1.00 0.00 34 THR A C 2
ATOM 1900 O O . THR A 1 34 ? 38.812 -16.451 40.555 1.00 0.00 34 THR A O 2
ATOM 1911 N N . ASP A 1 35 ? 40.703 -15.887 39.472 1.00 0.00 35 ASP A N 2
ATOM 1912 C CA . ASP A 1 35 ? 41.517 -15.862 40.683 1.00 0.00 35 ASP A CA 2
ATOM 1913 C C . ASP A 1 35 ? 40.913 -14.923 41.723 1.00 0.00 35 ASP A C 2
ATOM 1914 O O . ASP A 1 35 ? 40.986 -15.182 42.924 1.00 0.00 35 ASP A O 2
ATOM 1922 N N . LYS A 1 36 ? 40.321 -13.832 41.254 1.00 0.00 36 LYS A N 2
ATOM 1923 C CA . LYS A 1 36 ? 39.703 -12.853 42.143 1.00 0.00 36 LYS A CA 2
ATOM 1924 C C . LYS A 1 36 ? 38.409 -13.397 42.736 1.00 0.00 36 LYS A C 2
ATOM 1925 O O . LYS A 1 36 ? 38.143 -13.232 43.926 1.00 0.00 36 LYS A O 2
ATOM 1940 N N . ALA A 1 37 ? 37.606 -14.048 41.900 1.00 0.00 37 ALA A N 2
ATOM 1941 C CA . ALA A 1 37 ? 36.341 -14.620 42.343 1.00 0.00 37 ALA A CA 2
ATOM 1942 C C . ALA A 1 37 ? 36.571 -15.776 43.311 1.00 0.00 37 ALA A C 2
ATOM 1943 O O . ALA A 1 37 ? 35.708 -16.091 44.131 1.00 0.00 37 ALA A O 2
ATOM 1950 N N . ASP A 1 38 ? 37.736 -16.404 43.208 1.00 0.00 38 ASP A N 2
ATOM 1951 C CA . ASP A 1 38 ? 38.078 -17.526 44.075 1.00 0.00 38 ASP A CA 2
ATOM 1952 C C . ASP A 1 38 ? 38.559 -17.035 45.437 1.00 0.00 38 ASP A C 2
ATOM 1953 O O . ASP A 1 38 ? 38.207 -17.599 46.472 1.00 0.00 38 ASP A O 2
ATOM 1961 N N . LYS A 1 39 ? 39.367 -15.980 45.428 1.00 0.00 39 LYS A N 2
ATOM 1962 C CA . LYS A 1 39 ? 39.896 -15.411 46.661 1.00 0.00 39 LYS A CA 2
ATOM 1963 C C . LYS A 1 39 ? 38.786 -14.767 47.484 1.00 0.00 39 LYS A C 2
ATOM 1964 O O . LYS A 1 39 ? 38.678 -14.998 48.689 1.00 0.00 39 LYS A O 2
ATOM 1979 N N . VAL A 1 40 ? 37.961 -13.959 46.827 1.00 0.00 40 VAL A N 2
ATOM 1980 C CA . VAL A 1 40 ? 36.856 -13.283 47.498 1.00 0.00 40 VAL A CA 2
ATOM 1981 C C . VAL A 1 40 ? 35.871 -14.290 48.082 1.00 0.00 40 VAL A C 2
ATOM 1982 O O . VAL A 1 40 ? 35.321 -14.079 49.163 1.00 0.00 40 VAL A O 2
ATOM 1995 N N . ALA A 1 41 ? 35.653 -15.385 47.361 1.00 0.00 41 ALA A N 2
ATOM 1996 C CA . ALA A 1 41 ? 34.737 -16.426 47.810 1.00 0.00 41 ALA A CA 2
ATOM 1997 C C . ALA A 1 41 ? 35.368 -17.277 48.907 1.00 0.00 41 ALA A C 2
ATOM 1998 O O . ALA A 1 41 ? 34.717 -17.613 49.896 1.00 0.00 41 ALA A O 2
ATOM 2005 N N . GLY A 1 42 ? 36.638 -17.622 48.726 1.00 0.00 42 GLY A N 2
ATOM 2006 C CA . GLY A 1 42 ? 37.335 -18.433 49.709 1.00 0.00 42 GLY A CA 2
ATOM 2007 C C . GLY A 1 42 ? 37.605 -17.677 50.994 1.00 0.00 42 GLY A C 2
ATOM 2008 O O . GLY A 1 42 ? 37.602 -18.261 52.079 1.00 0.00 42 GLY A O 2
ATOM 2012 N N . LYS A 1 43 ? 37.843 -16.376 50.876 1.00 0.00 43 LYS A N 2
ATOM 2013 C CA . LYS A 1 43 ? 38.118 -15.538 52.038 1.00 0.00 43 LYS A CA 2
ATOM 2014 C C . LYS A 1 43 ? 36.897 -15.452 52.947 1.00 0.00 43 LYS A C 2
ATOM 2015 O O . LYS A 1 43 ? 37.020 -15.187 54.144 1.00 0.00 43 LYS A O 2
ATOM 2030 N N . VAL A 1 44 ? 35.720 -15.679 52.374 1.00 0.00 44 VAL A N 2
ATOM 2031 C CA . VAL A 1 44 ? 34.476 -15.629 53.133 1.00 0.00 44 VAL A CA 2
ATOM 2032 C C . VAL A 1 44 ? 33.964 -17.033 53.440 1.00 0.00 44 VAL A C 2
ATOM 2033 O O . VAL A 1 44 ? 33.908 -17.889 52.559 1.00 0.00 44 VAL A O 2
ATOM 2046 N N . GLN A 1 45 ? 33.591 -17.259 54.696 1.00 0.00 45 GLN A N 2
ATOM 2047 C CA . GLN A 1 45 ? 33.083 -18.559 55.119 1.00 0.00 45 GLN A CA 2
ATOM 2048 C C . GLN A 1 45 ? 31.612 -18.467 55.512 1.00 0.00 45 GLN A C 2
ATOM 2049 O O . GLN A 1 45 ? 31.257 -18.507 56.691 1.00 0.00 45 GLN A O 2
ATOM 2061 N N . PRO A 1 46 ? 30.736 -18.339 54.505 1.00 0.00 46 PRO A N 2
ATOM 2062 C CA . PRO A 1 46 ? 29.290 -18.239 54.722 1.00 0.00 46 PRO A CA 2
ATOM 2063 C C . PRO A 1 46 ? 28.685 -19.549 55.212 1.00 0.00 46 PRO A C 2
ATOM 2064 O O . PRO A 1 46 ? 29.402 -20.447 55.651 1.00 0.00 46 PRO A O 2
ATOM 2072 N N . GLU A 1 47 ? 27.362 -19.651 55.132 1.00 0.00 47 GLU A N 2
ATOM 2073 C CA . GLU A 1 47 ? 26.661 -20.854 55.569 1.00 0.00 47 GLU A CA 2
ATOM 2074 C C . GLU A 1 47 ? 27.133 -22.073 54.782 1.00 0.00 47 GLU A C 2
ATOM 2075 O O . GLU A 1 47 ? 26.995 -23.209 55.238 1.00 0.00 47 GLU A O 2
ATOM 2085 N N . ASP A 1 48 ? 27.686 -21.829 53.599 1.00 0.00 48 ASP A N 2
ATOM 2086 C CA . ASP A 1 48 ? 28.178 -22.906 52.749 1.00 0.00 48 ASP A CA 2
ATOM 2087 C C . ASP A 1 48 ? 29.207 -22.386 51.750 1.00 0.00 48 ASP A C 2
ATOM 2088 O O . ASP A 1 48 ? 28.937 -21.451 50.998 1.00 0.00 48 ASP A O 2
ATOM 2096 N N . ASN A 1 49 ? 30.387 -22.995 51.754 1.00 0.00 49 ASN A N 2
ATOM 2097 C CA . ASN A 1 49 ? 31.458 -22.590 50.849 1.00 0.00 49 ASN A CA 2
ATOM 2098 C C . ASN A 1 49 ? 31.924 -23.767 49.997 1.00 0.00 49 ASN A C 2
ATOM 2099 O O . ASN A 1 49 ? 31.308 -24.833 50.000 1.00 0.00 49 ASN A O 2
ATOM 2109 N N . LYS A 1 50 ? 33.017 -23.565 49.268 1.00 0.00 50 LYS A N 2
ATOM 2110 C CA . LYS A 1 50 ? 33.567 -24.608 48.411 1.00 0.00 50 LYS A CA 2
ATOM 2111 C C . LYS A 1 50 ? 35.082 -24.470 48.289 1.00 0.00 50 LYS A C 2
ATOM 2112 O O . LYS A 1 50 ? 35.602 -23.369 48.119 1.00 0.00 50 LYS A O 2
ATOM 2127 N N . GLY A 1 51 ? 35.784 -25.596 48.379 1.00 0.00 51 GLY A N 2
ATOM 2128 C CA . GLY A 1 51 ? 37.231 -25.577 48.276 1.00 0.00 51 GLY A CA 2
ATOM 2129 C C . GLY A 1 51 ? 37.888 -24.913 49.469 1.00 0.00 51 GLY A C 2
ATOM 2130 O O . GLY A 1 51 ? 37.823 -23.693 49.625 1.00 0.00 51 GLY A O 2
ATOM 2134 N N . VAL A 1 52 ? 38.525 -25.717 50.316 1.00 0.00 52 VAL A N 2
ATOM 2135 C CA . VAL A 1 52 ? 39.197 -25.200 51.502 1.00 0.00 52 VAL A CA 2
ATOM 2136 C C . VAL A 1 52 ? 40.631 -24.790 51.187 1.00 0.00 52 VAL A C 2
ATOM 2137 O O . VAL A 1 52 ? 41.214 -23.951 51.873 1.00 0.00 52 VAL A O 2
ATOM 2150 N N . PHE A 1 53 ? 41.196 -25.389 50.144 1.00 0.00 53 PHE A N 2
ATOM 2151 C CA . PHE A 1 53 ? 42.563 -25.088 49.737 1.00 0.00 53 PHE A CA 2
ATOM 2152 C C . PHE A 1 53 ? 42.585 -24.389 48.381 1.00 0.00 53 PHE A C 2
ATOM 2153 O O . PHE A 1 53 ? 43.515 -23.644 48.071 1.00 0.00 53 PHE A O 2
ATOM 2169 N N . GLN A 1 54 ? 41.557 -24.637 47.577 1.00 0.00 54 GLN A N 2
ATOM 2170 C CA . GLN A 1 54 ? 41.458 -24.032 46.253 1.00 0.00 54 GLN A CA 2
ATOM 2171 C C . GLN A 1 54 ? 41.499 -22.511 46.346 1.00 0.00 54 GLN A C 2
ATOM 2172 O O . GLN A 1 54 ? 41.901 -21.831 45.402 1.00 0.00 54 GLN A O 2
ATOM 2184 N N . GLY A 1 55 ? 41.077 -21.980 47.491 1.00 0.00 55 GLY A N 2
ATOM 2185 C CA . GLY A 1 55 ? 41.075 -20.541 47.685 1.00 0.00 55 GLY A CA 2
ATOM 2186 C C . GLY A 1 55 ? 42.326 -20.047 48.382 1.00 0.00 55 GLY A C 2
ATOM 2187 O O . GLY A 1 55 ? 42.660 -18.865 48.308 1.00 0.00 55 GLY A O 2
ATOM 2191 N N . VAL A 1 56 ? 43.021 -20.954 49.061 1.00 0.00 56 VAL A N 2
ATOM 2192 C CA . VAL A 1 56 ? 44.242 -20.604 49.775 1.00 0.00 56 VAL A CA 2
ATOM 2193 C C . VAL A 1 56 ? 45.411 -20.429 48.812 1.00 0.00 56 VAL A C 2
ATOM 2194 O O . VAL A 1 56 ? 46.071 -19.390 48.801 1.00 0.00 56 VAL A O 2
ATOM 2207 N N . HIS A 1 57 ? 45.660 -21.453 48.002 1.00 0.00 57 HIS A N 2
ATOM 2208 C CA . HIS A 1 57 ? 46.750 -21.414 47.033 1.00 0.00 57 HIS A CA 2
ATOM 2209 C C . HIS A 1 57 ? 46.488 -20.356 45.965 1.00 0.00 57 HIS A C 2
ATOM 2210 O O . HIS A 1 57 ? 47.421 -19.820 45.365 1.00 0.00 57 HIS A O 2
ATOM 2223 N N . ASP A 1 58 ? 45.214 -20.061 45.732 1.00 0.00 58 ASP A N 2
ATOM 2224 C CA . ASP A 1 58 ? 44.829 -19.068 44.735 1.00 0.00 58 ASP A CA 2
ATOM 2225 C C . ASP A 1 58 ? 45.421 -17.703 45.072 1.00 0.00 58 ASP A C 2
ATOM 2226 O O . ASP A 1 58 ? 45.619 -16.866 44.191 1.00 0.00 58 ASP A O 2
ATOM 2234 N N . SER A 1 59 ? 45.701 -17.484 46.353 1.00 0.00 59 SER A N 2
ATOM 2235 C CA . SER A 1 59 ? 46.265 -16.219 46.808 1.00 0.00 59 SER A CA 2
ATOM 2236 C C . SER A 1 59 ? 47.658 -16.005 46.223 1.00 0.00 59 SER A C 2
ATOM 2237 O O . SER A 1 59 ? 48.106 -14.870 46.061 1.00 0.00 59 SER A O 2
ATOM 2244 N N . ALA A 1 60 ? 48.337 -17.103 45.909 1.00 0.00 60 ALA A N 2
ATOM 2245 C CA . ALA A 1 60 ? 49.677 -17.037 45.340 1.00 0.00 60 ALA A CA 2
ATOM 2246 C C . ALA A 1 60 ? 49.652 -16.419 43.947 1.00 0.00 60 ALA A C 2
ATOM 2247 O O . ALA A 1 60 ? 50.646 -15.857 43.490 1.00 0.00 60 ALA A O 2
ATOM 2254 N N . GLU A 1 61 ? 48.509 -16.529 43.275 1.00 0.00 61 GLU A N 2
ATOM 2255 C CA . GLU A 1 61 ? 48.358 -15.982 41.933 1.00 0.00 61 GLU A CA 2
ATOM 2256 C C . GLU A 1 61 ? 47.973 -14.507 41.986 1.00 0.00 61 GLU A C 2
ATOM 2257 O O . GLU A 1 61 ? 48.519 -13.683 41.253 1.00 0.00 61 GLU A O 2
ATOM 2267 N N . LYS A 1 62 ? 47.027 -14.179 42.861 1.00 0.00 62 LYS A N 2
ATOM 2268 C CA . LYS A 1 62 ? 46.569 -12.803 43.014 1.00 0.00 62 LYS A CA 2
ATOM 2269 C C . LYS A 1 62 ? 47.745 -11.859 43.240 1.00 0.00 62 LYS A C 2
ATOM 2270 O O . LYS A 1 62 ? 48.716 -12.210 43.908 1.00 0.00 62 LYS A O 2
ATOM 2285 N N . GLY A 1 63 ? 47.649 -10.658 42.677 1.00 0.00 63 GLY A N 2
ATOM 2286 C CA . GLY A 1 63 ? 48.713 -9.682 42.832 1.00 0.00 63 GLY A CA 2
ATOM 2287 C C . GLY A 1 63 ? 48.875 -8.804 41.605 1.00 0.00 63 GLY A C 2
ATOM 2288 O O . GLY A 1 63 ? 49.557 -9.179 40.651 1.00 0.00 63 GLY A O 2
ATOM 2292 N N . LYS A 1 64 ? 48.246 -7.635 41.630 1.00 0.00 64 LYS A N 2
ATOM 2293 C CA . LYS A 1 64 ? 48.324 -6.700 40.512 1.00 0.00 64 LYS A CA 2
ATOM 2294 C C . LYS A 1 64 ? 47.571 -5.412 40.828 1.00 0.00 64 LYS A C 2
ATOM 2295 O O . LYS A 1 64 ? 47.023 -5.253 41.919 1.00 0.00 64 LYS A O 2
ATOM 2310 N N . ASP A 1 65 ? 47.549 -4.496 39.865 1.00 0.00 65 ASP A N 2
ATOM 2311 C CA . ASP A 1 65 ? 46.860 -3.221 40.040 1.00 0.00 65 ASP A CA 2
ATOM 2312 C C . ASP A 1 65 ? 45.943 -2.933 38.855 1.00 0.00 65 ASP A C 2
ATOM 2313 O O . ASP A 1 65 ? 45.727 -3.793 38.001 1.00 0.00 65 ASP A O 2
ATOM 2321 N N . ASN A 1 66 ? 45.405 -1.719 38.811 1.00 0.00 66 ASN A N 2
ATOM 2322 C CA . ASN A 1 66 ? 44.509 -1.318 37.732 1.00 0.00 66 ASN A CA 2
ATOM 2323 C C . ASN A 1 66 ? 44.940 0.017 37.135 1.00 0.00 66 ASN A C 2
ATOM 2324 O O . ASN A 1 66 ? 45.974 0.571 37.509 1.00 0.00 66 ASN A O 2
ATOM 2334 N N . ALA A 1 67 ? 44.141 0.530 36.205 1.00 0.00 67 ALA A N 2
ATOM 2335 C CA . ALA A 1 67 ? 44.439 1.800 35.557 1.00 0.00 67 ALA A CA 2
ATOM 2336 C C . ALA A 1 67 ? 43.161 2.575 35.253 1.00 0.00 67 ALA A C 2
ATOM 2337 O O . ALA A 1 67 ? 42.079 2.207 35.710 1.00 0.00 67 ALA A O 2
ATOM 2344 N N . GLU A 1 68 ? 43.293 3.647 34.479 1.00 0.00 68 GLU A N 2
ATOM 2345 C CA . GLU A 1 68 ? 42.148 4.473 34.116 1.00 0.00 68 GLU A CA 2
ATOM 2346 C C . GLU A 1 68 ? 41.560 4.030 32.779 1.00 0.00 68 GLU A C 2
ATOM 2347 O O . GLU A 1 68 ? 42.262 3.478 31.933 1.00 0.00 68 GLU A O 2
ATOM 2357 N N . GLY A 1 69 ? 40.266 4.278 32.595 1.00 0.00 69 GLY A N 2
ATOM 2358 C CA . GLY A 1 69 ? 39.606 3.898 31.361 1.00 0.00 69 GLY A CA 2
ATOM 2359 C C . GLY A 1 69 ? 39.177 5.098 30.540 1.00 0.00 69 GLY A C 2
ATOM 2360 O O . GLY A 1 69 ? 39.678 6.204 30.740 1.00 0.00 69 GLY A O 2
ATOM 2364 N N . GLN A 1 70 ? 38.248 4.879 29.615 1.00 0.00 70 GLN A N 2
ATOM 2365 C CA . GLN A 1 70 ? 37.755 5.952 28.760 1.00 0.00 70 GLN A CA 2
ATOM 2366 C C . GLN A 1 70 ? 36.244 6.108 28.899 1.00 0.00 70 GLN A C 2
ATOM 2367 O O . GLN A 1 70 ? 35.627 5.510 29.780 1.00 0.00 70 GLN A O 2
ATOM 2379 N N . GLY A 1 71 ? 35.654 6.916 28.024 1.00 0.00 71 GLY A N 2
ATOM 2380 C CA . GLY A 1 71 ? 34.220 7.135 28.067 1.00 0.00 71 GLY A CA 2
ATOM 2381 C C . GLY A 1 71 ? 33.474 6.300 27.047 1.00 0.00 71 GLY A C 2
ATOM 2382 O O . GLY A 1 71 ? 33.889 5.188 26.723 1.00 0.00 71 GLY A O 2
ATOM 2386 N N . GLU A 1 72 ? 32.369 6.836 26.538 1.00 0.00 72 GLU A N 2
ATOM 2387 C CA . GLU A 1 72 ? 31.562 6.130 25.549 1.00 0.00 72 GLU A CA 2
ATOM 2388 C C . GLU A 1 72 ? 30.991 7.101 24.519 1.00 0.00 72 GLU A C 2
ATOM 2389 O O . GLU A 1 72 ? 30.944 8.309 24.748 1.00 0.00 72 GLU A O 2
ATOM 2399 N N . SER A 1 73 ? 30.559 6.562 23.384 1.00 0.00 73 SER A N 2
ATOM 2400 C CA . SER A 1 73 ? 29.994 7.379 22.316 1.00 0.00 73 SER A CA 2
ATOM 2401 C C . SER A 1 73 ? 28.492 7.558 22.506 1.00 0.00 73 SER A C 2
ATOM 2402 O O . SER A 1 73 ? 27.700 6.681 22.155 1.00 0.00 73 SER A O 2
ATOM 2409 N N . LEU A 1 74 ? 28.103 8.700 23.064 1.00 0.00 74 LEU A N 2
ATOM 2410 C CA . LEU A 1 74 ? 26.694 8.995 23.301 1.00 0.00 74 LEU A CA 2
ATOM 2411 C C . LEU A 1 74 ? 25.886 8.859 22.015 1.00 0.00 74 LEU A C 2
ATOM 2412 O O . LEU A 1 74 ? 24.689 8.570 22.050 1.00 0.00 74 LEU A O 2
ATOM 2427 N N . ALA A 1 75 ? 26.546 9.066 20.881 1.00 0.00 75 ALA A N 2
ATOM 2428 C CA . ALA A 1 75 ? 25.890 8.962 19.584 1.00 0.00 75 ALA A CA 2
ATOM 2429 C C . ALA A 1 75 ? 25.152 7.634 19.447 1.00 0.00 75 ALA A C 2
ATOM 2430 O O . ALA A 1 75 ? 24.140 7.544 18.753 1.00 0.00 75 ALA A O 2
ATOM 2437 N N . ASP A 1 76 ? 25.665 6.607 20.115 1.00 0.00 76 ASP A N 2
ATOM 2438 C CA . ASP A 1 76 ? 25.054 5.283 20.067 1.00 0.00 76 ASP A CA 2
ATOM 2439 C C . ASP A 1 76 ? 23.829 5.218 20.976 1.00 0.00 76 ASP A C 2
ATOM 2440 O O . ASP A 1 76 ? 22.831 4.581 20.641 1.00 0.00 76 ASP A O 2
ATOM 2448 N N . GLN A 1 77 ? 23.915 5.878 22.125 1.00 0.00 77 GLN A N 2
ATOM 2449 C CA . GLN A 1 77 ? 22.815 5.892 23.082 1.00 0.00 77 GLN A CA 2
ATOM 2450 C C . GLN A 1 77 ? 21.692 6.808 22.607 1.00 0.00 77 GLN A C 2
ATOM 2451 O O . GLN A 1 77 ? 20.530 6.617 22.961 1.00 0.00 77 GLN A O 2
ATOM 2463 N N . ALA A 1 78 ? 22.049 7.805 21.802 1.00 0.00 78 ALA A N 2
ATOM 2464 C CA . ALA A 1 78 ? 21.072 8.750 21.275 1.00 0.00 78 ALA A CA 2
ATOM 2465 C C . ALA A 1 78 ? 20.151 8.079 20.261 1.00 0.00 78 ALA A C 2
ATOM 2466 O O . ALA A 1 78 ? 18.929 8.208 20.338 1.00 0.00 78 ALA A O 2
ATOM 2473 N N . ARG A 1 79 ? 20.745 7.364 19.311 1.00 0.00 79 ARG A N 2
ATOM 2474 C CA . ARG A 1 79 ? 19.977 6.676 18.281 1.00 0.00 79 ARG A CA 2
ATOM 2475 C C . ARG A 1 79 ? 19.038 5.645 18.900 1.00 0.00 79 ARG A C 2
ATOM 2476 O O . ARG A 1 79 ? 18.001 5.312 18.326 1.00 0.00 79 ARG A O 2
ATOM 2494 N N . ASP A 1 80 ? 19.409 5.143 20.072 1.00 0.00 80 ASP A N 2
ATOM 2495 C CA . ASP A 1 80 ? 18.599 4.151 20.770 1.00 0.00 80 ASP A CA 2
ATOM 2496 C C . ASP A 1 80 ? 17.387 4.803 21.427 1.00 0.00 80 ASP A C 2
ATOM 2497 O O . ASP A 1 80 ? 16.301 4.224 21.461 1.00 0.00 80 ASP A O 2
ATOM 2505 N N . TYR A 1 81 ? 17.580 6.010 21.946 1.00 0.00 81 TYR A N 2
ATOM 2506 C CA . TYR A 1 81 ? 16.504 6.739 22.606 1.00 0.00 81 TYR A CA 2
ATOM 2507 C C . TYR A 1 81 ? 15.572 7.379 21.582 1.00 0.00 81 TYR A C 2
ATOM 2508 O O . TYR A 1 81 ? 14.365 7.475 21.799 1.00 0.00 81 TYR A O 2
ATOM 2525 N N . MET A 1 82 ? 16.143 7.813 20.462 1.00 0.00 82 MET A N 2
ATOM 2526 C CA . MET A 1 82 ? 15.364 8.442 19.403 1.00 0.00 82 MET A CA 2
ATOM 2527 C C . MET A 1 82 ? 14.474 7.421 18.703 1.00 0.00 82 MET A C 2
ATOM 2528 O O . MET A 1 82 ? 13.259 7.598 18.616 1.00 0.00 82 MET A O 2
ATOM 2540 N N . GLY A 1 83 ? 15.086 6.351 18.204 1.00 0.00 83 GLY A N 2
ATOM 2541 C CA . GLY A 1 83 ? 14.332 5.317 17.518 1.00 0.00 83 GLY A CA 2
ATOM 2542 C C . GLY A 1 83 ? 13.237 4.728 18.384 1.00 0.00 83 GLY A C 2
ATOM 2543 O O . GLY A 1 83 ? 12.191 4.317 17.880 1.00 0.00 83 GLY A O 2
ATOM 2547 N N . ALA A 1 84 ? 13.476 4.685 19.690 1.00 0.00 84 ALA A N 2
ATOM 2548 C CA . ALA A 1 84 ? 12.501 4.140 20.628 1.00 0.00 84 ALA A CA 2
ATOM 2549 C C . ALA A 1 84 ? 11.208 4.949 20.606 1.00 0.00 84 ALA A C 2
ATOM 2550 O O . ALA A 1 84 ? 10.114 4.387 20.559 1.00 0.00 84 ALA A O 2
ATOM 2557 N N . ALA A 1 85 ? 11.342 6.271 20.642 1.00 0.00 85 ALA A N 2
ATOM 2558 C CA . ALA A 1 85 ? 10.183 7.155 20.625 1.00 0.00 85 ALA A CA 2
ATOM 2559 C C . ALA A 1 85 ? 9.346 6.940 19.369 1.00 0.00 85 ALA A C 2
ATOM 2560 O O . ALA A 1 85 ? 8.125 7.099 19.390 1.00 0.00 85 ALA A O 2
ATOM 2567 N N . LYS A 1 86 ? 10.009 6.578 18.276 1.00 0.00 86 LYS A N 2
ATOM 2568 C CA . LYS A 1 86 ? 9.327 6.338 17.010 1.00 0.00 86 LYS A CA 2
ATOM 2569 C C . LYS A 1 86 ? 8.374 5.152 17.121 1.00 0.00 86 LYS A C 2
ATOM 2570 O O . LYS A 1 86 ? 7.182 5.272 16.834 1.00 0.00 86 LYS A O 2
ATOM 2585 N N . SER A 1 87 ? 8.906 4.009 17.541 1.00 0.00 87 SER A N 2
ATOM 2586 C CA . SER A 1 87 ? 8.104 2.800 17.688 1.00 0.00 87 SER A CA 2
ATOM 2587 C C . SER A 1 87 ? 6.983 3.013 18.701 1.00 0.00 87 SER A C 2
ATOM 2588 O O . SER A 1 87 ? 5.835 2.633 18.464 1.00 0.00 87 SER A O 2
ATOM 2595 N N . LYS A 1 88 ? 7.323 3.621 19.831 1.00 0.00 88 LYS A N 2
ATOM 2596 C CA . LYS A 1 88 ? 6.347 3.885 20.882 1.00 0.00 88 LYS A CA 2
ATOM 2597 C C . LYS A 1 88 ? 5.265 4.842 20.391 1.00 0.00 88 LYS A C 2
ATOM 2598 O O . LYS A 1 88 ? 4.072 4.564 20.520 1.00 0.00 88 LYS A O 2
ATOM 2613 N N . LEU A 1 89 ? 5.689 5.968 19.829 1.00 0.00 89 LEU A N 2
ATOM 2614 C CA . LEU A 1 89 ? 4.755 6.965 19.317 1.00 0.00 89 LEU A CA 2
ATOM 2615 C C . LEU A 1 89 ? 3.747 6.330 18.366 1.00 0.00 89 LEU A C 2
ATOM 2616 O O . LEU A 1 89 ? 2.537 6.461 18.550 1.00 0.00 89 LEU A O 2
ATOM 2631 N N . ASN A 1 90 ? 4.252 5.638 17.351 1.00 0.00 90 ASN A N 2
ATOM 2632 C CA . ASN A 1 90 ? 3.395 4.979 16.372 1.00 0.00 90 ASN A CA 2
ATOM 2633 C C . ASN A 1 90 ? 2.462 3.981 17.050 1.00 0.00 90 ASN A C 2
ATOM 2634 O O . ASN A 1 90 ? 1.371 3.700 16.555 1.00 0.00 90 ASN A O 2
ATOM 2644 N N . ASP A 1 91 ? 2.901 3.447 18.185 1.00 0.00 91 ASP A N 2
ATOM 2645 C CA . ASP A 1 91 ? 2.105 2.480 18.933 1.00 0.00 91 ASP A CA 2
ATOM 2646 C C . ASP A 1 91 ? 0.905 3.156 19.591 1.00 0.00 91 ASP A C 2
ATOM 2647 O O . ASP A 1 91 ? -0.173 2.571 19.688 1.00 0.00 91 ASP A O 2
ATOM 2655 N N . ALA A 1 92 ? 1.103 4.390 20.040 1.00 0.00 92 ALA A N 2
ATOM 2656 C CA . ALA A 1 92 ? 0.038 5.147 20.688 1.00 0.00 92 ALA A CA 2
ATOM 2657 C C . ALA A 1 92 ? -0.890 5.781 19.657 1.00 0.00 92 ALA A C 2
ATOM 2658 O O . ALA A 1 92 ? -2.113 5.708 19.778 1.00 0.00 92 ALA A O 2
ATOM 2665 N N . VAL A 1 93 ? -0.301 6.407 18.641 1.00 0.00 93 VAL A N 2
ATOM 2666 C CA . VAL A 1 93 ? -1.073 7.054 17.590 1.00 0.00 93 VAL A CA 2
ATOM 2667 C C . VAL A 1 93 ? -2.091 6.093 16.984 1.00 0.00 93 VAL A C 2
ATOM 2668 O O . VAL A 1 93 ? -3.286 6.381 16.950 1.00 0.00 93 VAL A O 2
ATOM 2681 N N . GLU A 1 94 ? -1.607 4.950 16.508 1.00 0.00 94 GLU A N 2
ATOM 2682 C CA . GLU A 1 94 ? -2.476 3.947 15.903 1.00 0.00 94 GLU A CA 2
ATOM 2683 C C . GLU A 1 94 ? -3.668 3.646 16.806 1.00 0.00 94 GLU A C 2
ATOM 2684 O O . GLU A 1 94 ? -4.780 3.414 16.328 1.00 0.00 94 GLU A O 2
ATOM 2694 N N . TYR A 1 95 ? -3.431 3.651 18.112 1.00 0.00 95 TYR A N 2
ATOM 2695 C CA . TYR A 1 95 ? -4.485 3.375 19.082 1.00 0.00 95 TYR A CA 2
ATOM 2696 C C . TYR A 1 95 ? -5.405 4.582 19.245 1.00 0.00 95 TYR A C 2
ATOM 2697 O O . TYR A 1 95 ? -6.623 4.438 19.347 1.00 0.00 95 TYR A O 2
ATOM 2714 N N . VAL A 1 96 ? -4.812 5.771 19.267 1.00 0.00 96 VAL A N 2
ATOM 2715 C CA . VAL A 1 96 ? -5.576 7.003 19.416 1.00 0.00 96 VAL A CA 2
ATOM 2716 C C . VAL A 1 96 ? -6.489 7.232 18.216 1.00 0.00 96 VAL A C 2
ATOM 2717 O O . VAL A 1 96 ? -7.686 7.468 18.371 1.00 0.00 96 VAL A O 2
ATOM 2730 N N . SER A 1 97 ? -5.915 7.157 17.019 1.00 0.00 97 SER A N 2
ATOM 2731 C CA . SER A 1 97 ? -6.676 7.358 15.793 1.00 0.00 97 SER A CA 2
ATOM 2732 C C . SER A 1 97 ? -7.809 6.342 15.682 1.00 0.00 97 SER A C 2
ATOM 2733 O O . SER A 1 97 ? -8.861 6.627 15.112 1.00 0.00 97 SER A O 2
ATOM 2740 N N . GLY A 1 98 ? -7.584 5.153 16.236 1.00 0.00 98 GLY A N 2
ATOM 2741 C CA . GLY A 1 98 ? -8.594 4.112 16.189 1.00 0.00 98 GLY A CA 2
ATOM 2742 C C . GLY A 1 98 ? -9.685 4.316 17.220 1.00 0.00 98 GLY A C 2
ATOM 2743 O O . GLY A 1 98 ? -10.795 3.802 17.070 1.00 0.00 98 GLY A O 2
ATOM 2747 N N . ARG A 1 99 ? -9.372 5.068 18.271 1.00 0.00 99 ARG A N 2
ATOM 2748 C CA . ARG A 1 99 ? -10.336 5.337 19.333 1.00 0.00 99 ARG A CA 2
ATOM 2749 C C . ARG A 1 99 ? -11.162 6.579 19.014 1.00 0.00 99 ARG A C 2
ATOM 2750 O O . ARG A 1 99 ? -12.389 6.565 19.116 1.00 0.00 99 ARG A O 2
ATOM 2768 N N . VAL A 1 100 ? -10.482 7.653 18.628 1.00 0.00 100 VAL A N 2
ATOM 2769 C CA . VAL A 1 100 ? -11.152 8.904 18.295 1.00 0.00 100 VAL A CA 2
ATOM 2770 C C . VAL A 1 100 ? -12.272 8.676 17.286 1.00 0.00 100 VAL A C 2
ATOM 2771 O O . VAL A 1 100 ? -13.454 8.741 17.628 1.00 0.00 100 VAL A O 2
ATOM 2784 N N . HIS A 1 101 ? -11.894 8.405 16.041 1.00 0.00 101 HIS A N 2
ATOM 2785 C CA . HIS A 1 101 ? -12.867 8.165 14.981 1.00 0.00 101 HIS A CA 2
ATOM 2786 C C . HIS A 1 101 ? -13.576 9.459 14.591 1.00 0.00 101 HIS A C 2
ATOM 2787 O O . HIS A 1 101 ? -13.366 9.989 13.499 1.00 0.00 101 HIS A O 2
ATOM 2800 N N . GLY A 1 102 ? -14.417 9.963 15.489 1.00 0.00 102 GLY A N 2
ATOM 2801 C CA . GLY A 1 102 ? -15.142 11.189 15.220 1.00 0.00 102 GLY A CA 2
ATOM 2802 C C . GLY A 1 102 ? -16.627 10.953 15.018 1.00 0.00 102 GLY A C 2
ATOM 2803 O O . GLY A 1 102 ? -17.088 9.813 15.050 1.00 0.00 102 GLY A O 2
ATOM 2807 N N . GLU A 1 103 ? -17.375 12.032 14.813 1.00 0.00 103 GLU A N 2
ATOM 2808 C CA . GLU A 1 103 ? -18.816 11.934 14.609 1.00 0.00 103 GLU A CA 2
ATOM 2809 C C . GLU A 1 103 ? -19.138 11.622 13.151 1.00 0.00 103 GLU A C 2
ATOM 2810 O O . GLU A 1 103 ? -18.773 12.375 12.249 1.00 0.00 103 GLU A O 2
ATOM 2820 N N . GLU A 1 104 ? -19.826 10.506 12.929 1.00 0.00 104 GLU A N 2
ATOM 2821 C CA . GLU A 1 104 ? -20.197 10.093 11.581 1.00 0.00 104 GLU A CA 2
ATOM 2822 C C . GLU A 1 104 ? -21.505 10.749 11.152 1.00 0.00 104 GLU A C 2
ATOM 2823 O O . GLU A 1 104 ? -22.549 10.539 11.768 1.00 0.00 104 GLU A O 2
ATOM 2833 N N . ASP A 1 105 ? -21.440 11.546 10.091 1.00 0.00 105 ASP A N 2
ATOM 2834 C CA . ASP A 1 105 ? -22.619 12.234 9.578 1.00 0.00 105 ASP A CA 2
ATOM 2835 C C . ASP A 1 105 ? -22.336 12.853 8.213 1.00 0.00 105 ASP A C 2
ATOM 2836 O O . ASP A 1 105 ? -22.234 14.072 8.065 1.00 0.00 105 ASP A O 2
ATOM 2844 N N . PRO A 1 106 ? -22.205 11.996 7.189 1.00 0.00 106 PRO A N 2
ATOM 2845 C CA . PRO A 1 106 ? -21.931 12.435 5.818 1.00 0.00 106 PRO A CA 2
ATOM 2846 C C . PRO A 1 106 ? -23.121 13.155 5.191 1.00 0.00 106 PRO A C 2
ATOM 2847 O O . PRO A 1 106 ? -24.029 12.522 4.651 1.00 0.00 106 PRO A O 2
ATOM 2855 N N . THR A 1 107 ? -23.112 14.482 5.267 1.00 0.00 107 THR A N 2
ATOM 2856 C CA . THR A 1 107 ? -24.191 15.288 4.708 1.00 0.00 107 THR A CA 2
ATOM 2857 C C . THR A 1 107 ? -23.784 15.900 3.373 1.00 0.00 107 THR A C 2
ATOM 2858 O O . THR A 1 107 ? -22.600 16.101 3.105 1.00 0.00 107 THR A O 2
ATOM 2869 N N . LYS A 1 108 ? -24.774 16.198 2.537 1.00 0.00 108 LYS A N 2
ATOM 2870 C CA . LYS A 1 108 ? -24.520 16.791 1.230 1.00 0.00 108 LYS A CA 2
ATOM 2871 C C . LYS A 1 108 ? -25.429 17.992 0.992 1.00 0.00 108 LYS A C 2
ATOM 2872 O O . LYS A 1 108 ? -26.580 17.841 0.584 1.00 0.00 108 LYS A O 2
ATOM 2887 N N . LYS A 1 109 ? -24.905 19.185 1.248 1.00 0.00 109 LYS A N 2
ATOM 2888 C CA . LYS A 1 109 ? -25.666 20.414 1.059 1.00 0.00 109 LYS A CA 2
ATOM 2889 C C . LYS A 1 109 ? -26.010 20.620 -0.413 1.00 0.00 109 LYS A C 2
ATOM 2890 O O . LYS A 1 109 ? -25.123 20.785 -1.250 1.00 0.00 109 LYS A O 2
ATOM 2905 N N . MET A 1 1 ? -4.988 13.915 -27.879 1.00 0.00 1 MET A N 3
ATOM 2906 C CA . MET A 1 1 ? -3.747 14.668 -27.731 1.00 0.00 1 MET A CA 3
ATOM 2907 C C . MET A 1 1 ? -2.539 13.794 -28.053 1.00 0.00 1 MET A C 3
ATOM 2908 O O . MET A 1 1 ? -2.682 12.612 -28.365 1.00 0.00 1 MET A O 3
ATOM 2920 N N . SER A 1 2 ? -1.351 14.384 -27.975 1.00 0.00 2 SER A N 3
ATOM 2921 C CA . SER A 1 2 ? -0.118 13.659 -28.263 1.00 0.00 2 SER A CA 3
ATOM 2922 C C . SER A 1 2 ? -0.094 13.181 -29.712 1.00 0.00 2 SER A C 3
ATOM 2923 O O . SER A 1 2 ? -1.077 13.322 -30.438 1.00 0.00 2 SER A O 3
ATOM 2930 N N . ASP A 1 3 ? 1.036 12.618 -30.123 1.00 0.00 3 ASP A N 3
ATOM 2931 C CA . ASP A 1 3 ? 1.190 12.118 -31.484 1.00 0.00 3 ASP A CA 3
ATOM 2932 C C . ASP A 1 3 ? 2.244 11.017 -31.543 1.00 0.00 3 ASP A C 3
ATOM 2933 O O . ASP A 1 3 ? 2.832 10.652 -30.525 1.00 0.00 3 ASP A O 3
ATOM 2941 N N . ALA A 1 4 ? 2.477 10.491 -32.740 1.00 0.00 4 ALA A N 3
ATOM 2942 C CA . ALA A 1 4 ? 3.462 9.432 -32.933 1.00 0.00 4 ALA A CA 3
ATOM 2943 C C . ALA A 1 4 ? 3.062 8.169 -32.178 1.00 0.00 4 ALA A C 3
ATOM 2944 O O . ALA A 1 4 ? 2.259 8.218 -31.247 1.00 0.00 4 ALA A O 3
ATOM 2951 N N . GLY A 1 5 ? 3.625 7.037 -32.588 1.00 0.00 5 GLY A N 3
ATOM 2952 C CA . GLY A 1 5 ? 3.315 5.776 -31.940 1.00 0.00 5 GLY A CA 3
ATOM 2953 C C . GLY A 1 5 ? 4.467 5.254 -31.105 1.00 0.00 5 GLY A C 3
ATOM 2954 O O . GLY A 1 5 ? 4.863 5.880 -30.121 1.00 0.00 5 GLY A O 3
ATOM 2958 N N . ARG A 1 6 ? 5.005 4.103 -31.495 1.00 0.00 6 ARG A N 3
ATOM 2959 C CA . ARG A 1 6 ? 6.116 3.496 -30.773 1.00 0.00 6 ARG A CA 3
ATOM 2960 C C . ARG A 1 6 ? 7.367 3.443 -31.646 1.00 0.00 6 ARG A C 3
ATOM 2961 O O . ARG A 1 6 ? 7.293 3.169 -32.843 1.00 0.00 6 ARG A O 3
ATOM 2979 N N . LYS A 1 7 ? 8.517 3.709 -31.037 1.00 0.00 7 LYS A N 3
ATOM 2980 C CA . LYS A 1 7 ? 9.786 3.693 -31.756 1.00 0.00 7 LYS A CA 3
ATOM 2981 C C . LYS A 1 7 ? 10.816 2.836 -31.025 1.00 0.00 7 LYS A C 3
ATOM 2982 O O . LYS A 1 7 ? 10.516 2.234 -29.995 1.00 0.00 7 LYS A O 3
ATOM 2997 N N . GLY A 1 8 ? 12.030 2.787 -31.565 1.00 0.00 8 GLY A N 3
ATOM 2998 C CA . GLY A 1 8 ? 13.084 2.003 -30.948 1.00 0.00 8 GLY A CA 3
ATOM 2999 C C . GLY A 1 8 ? 13.295 2.359 -29.490 1.00 0.00 8 GLY A C 3
ATOM 3000 O O . GLY A 1 8 ? 13.640 1.500 -28.677 1.00 0.00 8 GLY A O 3
ATOM 3004 N N . PHE A 1 9 ? 13.090 3.630 -29.157 1.00 0.00 9 PHE A N 3
ATOM 3005 C CA . PHE A 1 9 ? 13.263 4.098 -27.786 1.00 0.00 9 PHE A CA 3
ATOM 3006 C C . PHE A 1 9 ? 12.044 3.752 -26.936 1.00 0.00 9 PHE A C 3
ATOM 3007 O O . PHE A 1 9 ? 12.136 3.654 -25.712 1.00 0.00 9 PHE A O 3
ATOM 3023 N N . GLY A 1 10 ? 10.905 3.567 -27.594 1.00 0.00 10 GLY A N 3
ATOM 3024 C CA . GLY A 1 10 ? 9.683 3.235 -26.883 1.00 0.00 10 GLY A CA 3
ATOM 3025 C C . GLY A 1 10 ? 9.788 1.922 -26.132 1.00 0.00 10 GLY A C 3
ATOM 3026 O O . GLY A 1 10 ? 9.565 1.872 -24.922 1.00 0.00 10 GLY A O 3
ATOM 3030 N N . GLU A 1 11 ? 10.130 0.857 -26.849 1.00 0.00 11 GLU A N 3
ATOM 3031 C CA . GLU A 1 11 ? 10.262 -0.462 -26.242 1.00 0.00 11 GLU A CA 3
ATOM 3032 C C . GLU A 1 11 ? 11.199 -0.416 -25.039 1.00 0.00 11 GLU A C 3
ATOM 3033 O O . GLU A 1 11 ? 10.934 -1.033 -24.007 1.00 0.00 11 GLU A O 3
ATOM 3043 N N . LYS A 1 12 ? 12.296 0.320 -25.177 1.00 0.00 12 LYS A N 3
ATOM 3044 C CA . LYS A 1 12 ? 13.274 0.449 -24.104 1.00 0.00 12 LYS A CA 3
ATOM 3045 C C . LYS A 1 12 ? 12.714 1.286 -22.957 1.00 0.00 12 LYS A C 3
ATOM 3046 O O . LYS A 1 12 ? 12.864 0.932 -21.788 1.00 0.00 12 LYS A O 3
ATOM 3061 N N . ALA A 1 13 ? 12.068 2.396 -23.301 1.00 0.00 13 ALA A N 3
ATOM 3062 C CA . ALA A 1 13 ? 11.484 3.280 -22.300 1.00 0.00 13 ALA A CA 3
ATOM 3063 C C . ALA A 1 13 ? 10.577 2.509 -21.348 1.00 0.00 13 ALA A C 3
ATOM 3064 O O . ALA A 1 13 ? 10.722 2.597 -20.129 1.00 0.00 13 ALA A O 3
ATOM 3071 N N . SER A 1 14 ? 9.640 1.752 -21.912 1.00 0.00 14 SER A N 3
ATOM 3072 C CA . SER A 1 14 ? 8.706 0.968 -21.113 1.00 0.00 14 SER A CA 3
ATOM 3073 C C . SER A 1 14 ? 9.447 -0.069 -20.275 1.00 0.00 14 SER A C 3
ATOM 3074 O O . SER A 1 14 ? 8.980 -0.466 -19.208 1.00 0.00 14 SER A O 3
ATOM 3081 N N . GLU A 1 15 ? 10.604 -0.502 -20.766 1.00 0.00 15 GLU A N 3
ATOM 3082 C CA . GLU A 1 15 ? 11.409 -1.493 -20.061 1.00 0.00 15 GLU A CA 3
ATOM 3083 C C . GLU A 1 15 ? 12.190 -0.849 -18.921 1.00 0.00 15 GLU A C 3
ATOM 3084 O O . GLU A 1 15 ? 12.402 -1.463 -17.876 1.00 0.00 15 GLU A O 3
ATOM 3094 N N . ALA A 1 16 ? 12.617 0.392 -19.130 1.00 0.00 16 ALA A N 3
ATOM 3095 C CA . ALA A 1 16 ? 13.372 1.121 -18.118 1.00 0.00 16 ALA A CA 3
ATOM 3096 C C . ALA A 1 16 ? 12.530 1.362 -16.871 1.00 0.00 16 ALA A C 3
ATOM 3097 O O . ALA A 1 16 ? 12.928 1.004 -15.760 1.00 0.00 16 ALA A O 3
ATOM 3104 N N . LEU A 1 17 ? 11.364 1.971 -17.058 1.00 0.00 17 LEU A N 3
ATOM 3105 C CA . LEU A 1 17 ? 10.465 2.261 -15.946 1.00 0.00 17 LEU A CA 3
ATOM 3106 C C . LEU A 1 17 ? 10.092 0.984 -15.200 1.00 0.00 17 LEU A C 3
ATOM 3107 O O . LEU A 1 17 ? 10.024 0.967 -13.971 1.00 0.00 17 LEU A O 3
ATOM 3122 N N . LYS A 1 18 ? 9.853 -0.086 -15.952 1.00 0.00 18 LYS A N 3
ATOM 3123 C CA . LYS A 1 18 ? 9.491 -1.370 -15.363 1.00 0.00 18 LYS A CA 3
ATOM 3124 C C . LYS A 1 18 ? 10.703 -2.035 -14.718 1.00 0.00 18 LYS A C 3
ATOM 3125 O O . LYS A 1 18 ? 11.852 -1.712 -15.023 1.00 0.00 18 LYS A O 3
ATOM 3140 N N . PRO A 1 19 ? 10.443 -2.984 -13.807 1.00 0.00 19 PRO A N 3
ATOM 3141 C CA . PRO A 1 19 ? 11.501 -3.715 -13.102 1.00 0.00 19 PRO A CA 3
ATOM 3142 C C . PRO A 1 19 ? 12.259 -4.666 -14.023 1.00 0.00 19 PRO A C 3
ATOM 3143 O O . PRO A 1 19 ? 12.079 -4.643 -15.240 1.00 0.00 19 PRO A O 3
ATOM 3151 N N . ASP A 1 20 ? 13.107 -5.501 -13.433 1.00 0.00 20 ASP A N 3
ATOM 3152 C CA . ASP A 1 20 ? 13.892 -6.462 -14.199 1.00 0.00 20 ASP A CA 3
ATOM 3153 C C . ASP A 1 20 ? 14.770 -7.304 -13.278 1.00 0.00 20 ASP A C 3
ATOM 3154 O O . ASP A 1 20 ? 14.657 -7.227 -12.055 1.00 0.00 20 ASP A O 3
ATOM 3162 N N . SER A 1 21 ? 15.643 -8.109 -13.875 1.00 0.00 21 SER A N 3
ATOM 3163 C CA . SER A 1 21 ? 16.536 -8.970 -13.109 1.00 0.00 21 SER A CA 3
ATOM 3164 C C . SER A 1 21 ? 17.348 -8.155 -12.106 1.00 0.00 21 SER A C 3
ATOM 3165 O O . SER A 1 21 ? 17.324 -6.924 -12.127 1.00 0.00 21 SER A O 3
ATOM 3172 N N . GLN A 1 22 ? 18.065 -8.851 -11.230 1.00 0.00 22 GLN A N 3
ATOM 3173 C CA . GLN A 1 22 ? 18.882 -8.194 -10.217 1.00 0.00 22 GLN A CA 3
ATOM 3174 C C . GLN A 1 22 ? 19.956 -7.326 -10.865 1.00 0.00 22 GLN A C 3
ATOM 3175 O O . GLN A 1 22 ? 19.988 -7.165 -12.086 1.00 0.00 22 GLN A O 3
ATOM 3187 N N . LYS A 1 23 ? 20.837 -6.769 -10.041 1.00 0.00 23 LYS A N 3
ATOM 3188 C CA . LYS A 1 23 ? 21.914 -5.918 -10.532 1.00 0.00 23 LYS A CA 3
ATOM 3189 C C . LYS A 1 23 ? 22.857 -6.703 -11.438 1.00 0.00 23 LYS A C 3
ATOM 3190 O O . LYS A 1 23 ? 23.761 -7.391 -10.962 1.00 0.00 23 LYS A O 3
ATOM 3205 N N . SER A 1 24 ? 22.642 -6.595 -12.745 1.00 0.00 24 SER A N 3
ATOM 3206 C CA . SER A 1 24 ? 23.472 -7.298 -13.717 1.00 0.00 24 SER A CA 3
ATOM 3207 C C . SER A 1 24 ? 24.226 -6.309 -14.603 1.00 0.00 24 SER A C 3
ATOM 3208 O O . SER A 1 24 ? 24.252 -5.109 -14.329 1.00 0.00 24 SER A O 3
ATOM 3215 N N . TYR A 1 25 ? 24.841 -6.824 -15.662 1.00 0.00 25 TYR A N 3
ATOM 3216 C CA . TYR A 1 25 ? 25.598 -5.988 -16.586 1.00 0.00 25 TYR A CA 3
ATOM 3217 C C . TYR A 1 25 ? 24.784 -4.770 -17.011 1.00 0.00 25 TYR A C 3
ATOM 3218 O O . TYR A 1 25 ? 25.333 -3.690 -17.234 1.00 0.00 25 TYR A O 3
ATOM 3235 N N . ALA A 1 26 ? 23.472 -4.952 -17.122 1.00 0.00 26 ALA A N 3
ATOM 3236 C CA . ALA A 1 26 ? 22.582 -3.867 -17.517 1.00 0.00 26 ALA A CA 3
ATOM 3237 C C . ALA A 1 26 ? 22.811 -2.627 -16.660 1.00 0.00 26 ALA A C 3
ATOM 3238 O O . ALA A 1 26 ? 22.896 -1.514 -17.175 1.00 0.00 26 ALA A O 3
ATOM 3245 N N . GLU A 1 27 ? 22.911 -2.829 -15.350 1.00 0.00 27 GLU A N 3
ATOM 3246 C CA . GLU A 1 27 ? 23.129 -1.726 -14.422 1.00 0.00 27 GLU A CA 3
ATOM 3247 C C . GLU A 1 27 ? 24.588 -1.282 -14.439 1.00 0.00 27 GLU A C 3
ATOM 3248 O O . GLU A 1 27 ? 24.887 -0.092 -14.331 1.00 0.00 27 GLU A O 3
ATOM 3258 N N . GLN A 1 28 ? 25.493 -2.244 -14.578 1.00 0.00 28 GLN A N 3
ATOM 3259 C CA . GLN A 1 28 ? 26.921 -1.953 -14.609 1.00 0.00 28 GLN A CA 3
ATOM 3260 C C . GLN A 1 28 ? 27.247 -0.940 -15.700 1.00 0.00 28 GLN A C 3
ATOM 3261 O O . GLN A 1 28 ? 27.900 0.072 -15.448 1.00 0.00 28 GLN A O 3
ATOM 3273 N N . GLY A 1 29 ? 26.788 -1.220 -16.917 1.00 0.00 29 GLY A N 3
ATOM 3274 C CA . GLY A 1 29 ? 27.041 -0.323 -18.030 1.00 0.00 29 GLY A CA 3
ATOM 3275 C C . GLY A 1 29 ? 26.458 1.058 -17.806 1.00 0.00 29 GLY A C 3
ATOM 3276 O O . GLY A 1 29 ? 27.154 2.064 -17.939 1.00 0.00 29 GLY A O 3
ATOM 3280 N N . LYS A 1 30 ? 25.174 1.108 -17.466 1.00 0.00 30 LYS A N 3
ATOM 3281 C CA . LYS A 1 30 ? 24.495 2.376 -17.223 1.00 0.00 30 LYS A CA 3
ATOM 3282 C C . LYS A 1 30 ? 25.285 3.236 -16.239 1.00 0.00 30 LYS A C 3
ATOM 3283 O O . LYS A 1 30 ? 25.644 4.371 -16.547 1.00 0.00 30 LYS A O 3
ATOM 3298 N N . GLU A 1 31 ? 25.551 2.685 -15.060 1.00 0.00 31 GLU A N 3
ATOM 3299 C CA . GLU A 1 31 ? 26.298 3.403 -14.034 1.00 0.00 31 GLU A CA 3
ATOM 3300 C C . GLU A 1 31 ? 27.700 3.752 -14.525 1.00 0.00 31 GLU A C 3
ATOM 3301 O O . GLU A 1 31 ? 28.301 4.728 -14.079 1.00 0.00 31 GLU A O 3
ATOM 3311 N N . TYR A 1 32 ? 28.215 2.945 -15.446 1.00 0.00 32 TYR A N 3
ATOM 3312 C CA . TYR A 1 32 ? 29.547 3.165 -15.997 1.00 0.00 32 TYR A CA 3
ATOM 3313 C C . TYR A 1 32 ? 29.599 4.465 -16.794 1.00 0.00 32 TYR A C 3
ATOM 3314 O O . TYR A 1 32 ? 30.522 5.264 -16.642 1.00 0.00 32 TYR A O 3
ATOM 3331 N N . ILE A 1 33 ? 28.600 4.667 -17.647 1.00 0.00 33 ILE A N 3
ATOM 3332 C CA . ILE A 1 33 ? 28.529 5.869 -18.469 1.00 0.00 33 ILE A CA 3
ATOM 3333 C C . ILE A 1 33 ? 28.241 7.100 -17.618 1.00 0.00 33 ILE A C 3
ATOM 3334 O O . ILE A 1 33 ? 28.918 8.123 -17.732 1.00 0.00 33 ILE A O 3
ATOM 3349 N N . THR A 1 34 ? 27.230 6.996 -16.760 1.00 0.00 34 THR A N 3
ATOM 3350 C CA . THR A 1 34 ? 26.851 8.100 -15.887 1.00 0.00 34 THR A CA 3
ATOM 3351 C C . THR A 1 34 ? 28.061 8.660 -15.150 1.00 0.00 34 THR A C 3
ATOM 3352 O O . THR A 1 34 ? 28.295 9.868 -15.146 1.00 0.00 34 THR A O 3
ATOM 3363 N N . ASP A 1 35 ? 28.830 7.772 -14.527 1.00 0.00 35 ASP A N 3
ATOM 3364 C CA . ASP A 1 35 ? 30.020 8.178 -13.787 1.00 0.00 35 ASP A CA 3
ATOM 3365 C C . ASP A 1 35 ? 30.976 8.961 -14.681 1.00 0.00 35 ASP A C 3
ATOM 3366 O O . ASP A 1 35 ? 31.651 9.884 -14.227 1.00 0.00 35 ASP A O 3
ATOM 3374 N N . LYS A 1 36 ? 31.027 8.586 -15.954 1.00 0.00 36 LYS A N 3
ATOM 3375 C CA . LYS A 1 36 ? 31.900 9.253 -16.914 1.00 0.00 36 LYS A CA 3
ATOM 3376 C C . LYS A 1 36 ? 31.381 10.648 -17.243 1.00 0.00 36 LYS A C 3
ATOM 3377 O O . LYS A 1 36 ? 32.149 11.608 -17.305 1.00 0.00 36 LYS A O 3
ATOM 3392 N N . ALA A 1 37 ? 30.073 10.753 -17.453 1.00 0.00 37 ALA A N 3
ATOM 3393 C CA . ALA A 1 37 ? 29.450 12.032 -17.772 1.00 0.00 37 ALA A CA 3
ATOM 3394 C C . ALA A 1 37 ? 29.572 13.009 -16.606 1.00 0.00 37 ALA A C 3
ATOM 3395 O O . ALA A 1 37 ? 29.588 14.224 -16.801 1.00 0.00 37 ALA A O 3
ATOM 3402 N N . ASP A 1 38 ? 29.657 12.468 -15.396 1.00 0.00 38 ASP A N 3
ATOM 3403 C CA . ASP A 1 38 ? 29.778 13.293 -14.199 1.00 0.00 38 ASP A CA 3
ATOM 3404 C C . ASP A 1 38 ? 31.191 13.849 -14.061 1.00 0.00 38 ASP A C 3
ATOM 3405 O O . ASP A 1 38 ? 31.380 15.016 -13.715 1.00 0.00 38 ASP A O 3
ATOM 3413 N N . LYS A 1 39 ? 32.182 13.008 -14.336 1.00 0.00 39 LYS A N 3
ATOM 3414 C CA . LYS A 1 39 ? 33.580 13.415 -14.245 1.00 0.00 39 LYS A CA 3
ATOM 3415 C C . LYS A 1 39 ? 33.918 14.443 -15.318 1.00 0.00 39 LYS A C 3
ATOM 3416 O O . LYS A 1 39 ? 34.410 15.531 -15.017 1.00 0.00 39 LYS A O 3
ATOM 3431 N N . VAL A 1 40 ? 33.648 14.095 -16.573 1.00 0.00 40 VAL A N 3
ATOM 3432 C CA . VAL A 1 40 ? 33.922 14.989 -17.691 1.00 0.00 40 VAL A CA 3
ATOM 3433 C C . VAL A 1 40 ? 33.274 16.352 -17.475 1.00 0.00 40 VAL A C 3
ATOM 3434 O O . VAL A 1 40 ? 33.843 17.384 -17.833 1.00 0.00 40 VAL A O 3
ATOM 3447 N N . ALA A 1 41 ? 32.083 16.350 -16.889 1.00 0.00 41 ALA A N 3
ATOM 3448 C CA . ALA A 1 41 ? 31.358 17.587 -16.623 1.00 0.00 41 ALA A CA 3
ATOM 3449 C C . ALA A 1 41 ? 31.944 18.316 -15.419 1.00 0.00 41 ALA A C 3
ATOM 3450 O O . ALA A 1 41 ? 32.322 19.484 -15.513 1.00 0.00 41 ALA A O 3
ATOM 3457 N N . GLY A 1 42 ? 32.015 17.623 -14.287 1.00 0.00 42 GLY A N 3
ATOM 3458 C CA . GLY A 1 42 ? 32.555 18.223 -13.081 1.00 0.00 42 GLY A CA 3
ATOM 3459 C C . GLY A 1 42 ? 33.961 18.754 -13.277 1.00 0.00 42 GLY A C 3
ATOM 3460 O O . GLY A 1 42 ? 34.339 19.765 -12.686 1.00 0.00 42 GLY A O 3
ATOM 3464 N N . LYS A 1 43 ? 34.740 18.070 -14.108 1.00 0.00 43 LYS A N 3
ATOM 3465 C CA . LYS A 1 43 ? 36.113 18.479 -14.382 1.00 0.00 43 LYS A CA 3
ATOM 3466 C C . LYS A 1 43 ? 36.154 19.875 -14.994 1.00 0.00 43 LYS A C 3
ATOM 3467 O O . LYS A 1 43 ? 37.175 20.559 -14.935 1.00 0.00 43 LYS A O 3
ATOM 3482 N N . VAL A 1 44 ? 35.037 20.291 -15.582 1.00 0.00 44 VAL A N 3
ATOM 3483 C CA . VAL A 1 44 ? 34.944 21.607 -16.203 1.00 0.00 44 VAL A CA 3
ATOM 3484 C C . VAL A 1 44 ? 34.915 22.710 -15.152 1.00 0.00 44 VAL A C 3
ATOM 3485 O O . VAL A 1 44 ? 34.239 22.590 -14.129 1.00 0.00 44 VAL A O 3
ATOM 3498 N N . GLN A 1 45 ? 35.653 23.786 -15.408 1.00 0.00 45 GLN A N 3
ATOM 3499 C CA . GLN A 1 45 ? 35.713 24.910 -14.483 1.00 0.00 45 GLN A CA 3
ATOM 3500 C C . GLN A 1 45 ? 35.072 26.153 -15.095 1.00 0.00 45 GLN A C 3
ATOM 3501 O O . GLN A 1 45 ? 35.753 27.093 -15.505 1.00 0.00 45 GLN A O 3
ATOM 3513 N N . PRO A 1 46 ? 33.734 26.158 -15.160 1.00 0.00 46 PRO A N 3
ATOM 3514 C CA . PRO A 1 46 ? 32.972 27.279 -15.721 1.00 0.00 46 PRO A CA 3
ATOM 3515 C C . PRO A 1 46 ? 33.033 28.520 -14.837 1.00 0.00 46 PRO A C 3
ATOM 3516 O O . PRO A 1 46 ? 33.872 28.616 -13.943 1.00 0.00 46 PRO A O 3
ATOM 3524 N N . GLU A 1 47 ? 32.136 29.468 -15.093 1.00 0.00 47 GLU A N 3
ATOM 3525 C CA . GLU A 1 47 ? 32.087 30.704 -14.320 1.00 0.00 47 GLU A CA 3
ATOM 3526 C C . GLU A 1 47 ? 31.830 30.411 -12.844 1.00 0.00 47 GLU A C 3
ATOM 3527 O O . GLU A 1 47 ? 32.194 31.200 -11.973 1.00 0.00 47 GLU A O 3
ATOM 3537 N N . ASP A 1 48 ? 31.199 29.274 -12.574 1.00 0.00 48 ASP A N 3
ATOM 3538 C CA . ASP A 1 48 ? 30.892 28.877 -11.204 1.00 0.00 48 ASP A CA 3
ATOM 3539 C C . ASP A 1 48 ? 29.963 29.889 -10.541 1.00 0.00 48 ASP A C 3
ATOM 3540 O O . ASP A 1 48 ? 29.631 30.917 -11.126 1.00 0.00 48 ASP A O 3
ATOM 3548 N N . ASN A 1 49 ? 29.544 29.585 -9.317 1.00 0.00 49 ASN A N 3
ATOM 3549 C CA . ASN A 1 49 ? 28.651 30.466 -8.573 1.00 0.00 49 ASN A CA 3
ATOM 3550 C C . ASN A 1 49 ? 28.356 29.900 -7.188 1.00 0.00 49 ASN A C 3
ATOM 3551 O O . ASN A 1 49 ? 28.219 30.643 -6.217 1.00 0.00 49 ASN A O 3
ATOM 3561 N N . LYS A 1 50 ? 28.260 28.577 -7.103 1.00 0.00 50 LYS A N 3
ATOM 3562 C CA . LYS A 1 50 ? 27.983 27.909 -5.838 1.00 0.00 50 LYS A CA 3
ATOM 3563 C C . LYS A 1 50 ? 26.587 28.260 -5.331 1.00 0.00 50 LYS A C 3
ATOM 3564 O O . LYS A 1 50 ? 26.080 29.351 -5.586 1.00 0.00 50 LYS A O 3
ATOM 3579 N N . GLY A 1 51 ? 25.972 27.328 -4.610 1.00 0.00 51 GLY A N 3
ATOM 3580 C CA . GLY A 1 51 ? 24.642 27.559 -4.077 1.00 0.00 51 GLY A CA 3
ATOM 3581 C C . GLY A 1 51 ? 23.558 26.939 -4.937 1.00 0.00 51 GLY A C 3
ATOM 3582 O O . GLY A 1 51 ? 22.396 26.875 -4.533 1.00 0.00 51 GLY A O 3
ATOM 3586 N N . VAL A 1 52 ? 23.937 26.483 -6.127 1.00 0.00 52 VAL A N 3
ATOM 3587 C CA . VAL A 1 52 ? 22.988 25.866 -7.046 1.00 0.00 52 VAL A CA 3
ATOM 3588 C C . VAL A 1 52 ? 22.853 24.372 -6.776 1.00 0.00 52 VAL A C 3
ATOM 3589 O O . VAL A 1 52 ? 21.838 23.759 -7.106 1.00 0.00 52 VAL A O 3
ATOM 3602 N N . PHE A 1 53 ? 23.886 23.790 -6.175 1.00 0.00 53 PHE A N 3
ATOM 3603 C CA . PHE A 1 53 ? 23.885 22.366 -5.861 1.00 0.00 53 PHE A CA 3
ATOM 3604 C C . PHE A 1 53 ? 23.935 22.141 -4.353 1.00 0.00 53 PHE A C 3
ATOM 3605 O O . PHE A 1 53 ? 23.473 21.116 -3.852 1.00 0.00 53 PHE A O 3
ATOM 3621 N N . GLN A 1 54 ? 24.499 23.107 -3.635 1.00 0.00 54 GLN A N 3
ATOM 3622 C CA . GLN A 1 54 ? 24.612 23.015 -2.184 1.00 0.00 54 GLN A CA 3
ATOM 3623 C C . GLN A 1 54 ? 23.241 22.832 -1.542 1.00 0.00 54 GLN A C 3
ATOM 3624 O O . GLN A 1 54 ? 23.123 22.278 -0.450 1.00 0.00 54 GLN A O 3
ATOM 3636 N N . GLY A 1 55 ? 22.204 23.304 -2.228 1.00 0.00 55 GLY A N 3
ATOM 3637 C CA . GLY A 1 55 ? 20.854 23.186 -1.709 1.00 0.00 55 GLY A CA 3
ATOM 3638 C C . GLY A 1 55 ? 20.471 21.749 -1.415 1.00 0.00 55 GLY A C 3
ATOM 3639 O O . GLY A 1 55 ? 19.609 21.487 -0.576 1.00 0.00 55 GLY A O 3
ATOM 3643 N N . VAL A 1 56 ? 21.113 20.814 -2.108 1.00 0.00 56 VAL A N 3
ATOM 3644 C CA . VAL A 1 56 ? 20.835 19.395 -1.918 1.00 0.00 56 VAL A CA 3
ATOM 3645 C C . VAL A 1 56 ? 21.056 18.981 -0.467 1.00 0.00 56 VAL A C 3
ATOM 3646 O O . VAL A 1 56 ? 20.486 17.997 0.004 1.00 0.00 56 VAL A O 3
ATOM 3659 N N . HIS A 1 57 ? 21.889 19.740 0.237 1.00 0.00 57 HIS A N 3
ATOM 3660 C CA . HIS A 1 57 ? 22.186 19.454 1.637 1.00 0.00 57 HIS A CA 3
ATOM 3661 C C . HIS A 1 57 ? 20.956 19.677 2.511 1.00 0.00 57 HIS A C 3
ATOM 3662 O O . HIS A 1 57 ? 20.818 19.068 3.572 1.00 0.00 57 HIS A O 3
ATOM 3675 N N . ASP A 1 58 ? 20.065 20.551 2.058 1.00 0.00 58 ASP A N 3
ATOM 3676 C CA . ASP A 1 58 ? 18.845 20.853 2.798 1.00 0.00 58 ASP A CA 3
ATOM 3677 C C . ASP A 1 58 ? 18.041 19.584 3.063 1.00 0.00 58 ASP A C 3
ATOM 3678 O O . ASP A 1 58 ? 17.265 19.516 4.016 1.00 0.00 58 ASP A O 3
ATOM 3686 N N . SER A 1 59 ? 18.233 18.580 2.213 1.00 0.00 59 SER A N 3
ATOM 3687 C CA . SER A 1 59 ? 17.522 17.315 2.352 1.00 0.00 59 SER A CA 3
ATOM 3688 C C . SER A 1 59 ? 18.239 16.395 3.335 1.00 0.00 59 SER A C 3
ATOM 3689 O O . SER A 1 59 ? 17.618 15.542 3.969 1.00 0.00 59 SER A O 3
ATOM 3696 N N . ALA A 1 60 ? 19.550 16.575 3.458 1.00 0.00 60 ALA A N 3
ATOM 3697 C CA . ALA A 1 60 ? 20.352 15.764 4.364 1.00 0.00 60 ALA A CA 3
ATOM 3698 C C . ALA A 1 60 ? 19.815 15.840 5.789 1.00 0.00 60 ALA A C 3
ATOM 3699 O O . ALA A 1 60 ? 20.018 14.926 6.588 1.00 0.00 60 ALA A O 3
ATOM 3706 N N . GLU A 1 61 ? 19.128 16.934 6.101 1.00 0.00 61 GLU A N 3
ATOM 3707 C CA . GLU A 1 61 ? 18.563 17.129 7.430 1.00 0.00 61 GLU A CA 3
ATOM 3708 C C . GLU A 1 61 ? 17.725 15.925 7.847 1.00 0.00 61 GLU A C 3
ATOM 3709 O O . GLU A 1 61 ? 17.628 15.600 9.031 1.00 0.00 61 GLU A O 3
ATOM 3719 N N . LYS A 1 62 ? 17.121 15.263 6.865 1.00 0.00 62 LYS A N 3
ATOM 3720 C CA . LYS A 1 62 ? 16.291 14.094 7.127 1.00 0.00 62 LYS A CA 3
ATOM 3721 C C . LYS A 1 62 ? 16.979 12.819 6.648 1.00 0.00 62 LYS A C 3
ATOM 3722 O O . LYS A 1 62 ? 17.233 12.651 5.456 1.00 0.00 62 LYS A O 3
ATOM 3737 N N . GLY A 1 63 ? 17.278 11.925 7.584 1.00 0.00 63 GLY A N 3
ATOM 3738 C CA . GLY A 1 63 ? 17.932 10.676 7.236 1.00 0.00 63 GLY A CA 3
ATOM 3739 C C . GLY A 1 63 ? 19.391 10.652 7.649 1.00 0.00 63 GLY A C 3
ATOM 3740 O O . GLY A 1 63 ? 19.753 10.024 8.643 1.00 0.00 63 GLY A O 3
ATOM 3744 N N . LYS A 1 64 ? 20.232 11.338 6.881 1.00 0.00 64 LYS A N 3
ATOM 3745 C CA . LYS A 1 64 ? 21.659 11.394 7.171 1.00 0.00 64 LYS A CA 3
ATOM 3746 C C . LYS A 1 64 ? 21.914 12.035 8.530 1.00 0.00 64 LYS A C 3
ATOM 3747 O O . LYS A 1 64 ? 20.985 12.266 9.304 1.00 0.00 64 LYS A O 3
ATOM 3762 N N . ASP A 1 65 ? 23.180 12.324 8.815 1.00 0.00 65 ASP A N 3
ATOM 3763 C CA . ASP A 1 65 ? 23.557 12.942 10.082 1.00 0.00 65 ASP A CA 3
ATOM 3764 C C . ASP A 1 65 ? 23.228 12.022 11.254 1.00 0.00 65 ASP A C 3
ATOM 3765 O O . ASP A 1 65 ? 22.068 11.878 11.636 1.00 0.00 65 ASP A O 3
ATOM 3773 N N . ASN A 1 66 ? 24.259 11.402 11.820 1.00 0.00 66 ASN A N 3
ATOM 3774 C CA . ASN A 1 66 ? 24.078 10.495 12.948 1.00 0.00 66 ASN A CA 3
ATOM 3775 C C . ASN A 1 66 ? 23.235 9.289 12.547 1.00 0.00 66 ASN A C 3
ATOM 3776 O O . ASN A 1 66 ? 22.017 9.393 12.399 1.00 0.00 66 ASN A O 3
ATOM 3786 N N . ALA A 1 67 ? 23.890 8.147 12.374 1.00 0.00 67 ALA A N 3
ATOM 3787 C CA . ALA A 1 67 ? 23.200 6.920 11.992 1.00 0.00 67 ALA A CA 3
ATOM 3788 C C . ALA A 1 67 ? 23.948 5.689 12.495 1.00 0.00 67 ALA A C 3
ATOM 3789 O O . ALA A 1 67 ? 23.827 4.604 11.929 1.00 0.00 67 ALA A O 3
ATOM 3796 N N . GLU A 1 68 ? 24.722 5.869 13.562 1.00 0.00 68 GLU A N 3
ATOM 3797 C CA . GLU A 1 68 ? 25.491 4.773 14.138 1.00 0.00 68 GLU A CA 3
ATOM 3798 C C . GLU A 1 68 ? 26.271 5.242 15.364 1.00 0.00 68 GLU A C 3
ATOM 3799 O O . GLU A 1 68 ? 26.169 6.396 15.774 1.00 0.00 68 GLU A O 3
ATOM 3809 N N . GLY A 1 69 ? 27.049 4.334 15.945 1.00 0.00 69 GLY A N 3
ATOM 3810 C CA . GLY A 1 69 ? 27.836 4.671 17.118 1.00 0.00 69 GLY A CA 3
ATOM 3811 C C . GLY A 1 69 ? 28.616 3.488 17.653 1.00 0.00 69 GLY A C 3
ATOM 3812 O O . GLY A 1 69 ? 28.412 2.355 17.219 1.00 0.00 69 GLY A O 3
ATOM 3816 N N . GLN A 1 70 ? 29.513 3.752 18.597 1.00 0.00 70 GLN A N 3
ATOM 3817 C CA . GLN A 1 70 ? 30.330 2.699 19.191 1.00 0.00 70 GLN A CA 3
ATOM 3818 C C . GLN A 1 70 ? 31.253 3.265 20.264 1.00 0.00 70 GLN A C 3
ATOM 3819 O O . GLN A 1 70 ? 31.948 4.256 20.040 1.00 0.00 70 GLN A O 3
ATOM 3831 N N . GLY A 1 71 ? 31.255 2.629 21.432 1.00 0.00 71 GLY A N 3
ATOM 3832 C CA . GLY A 1 71 ? 32.097 3.085 22.523 1.00 0.00 71 GLY A CA 3
ATOM 3833 C C . GLY A 1 71 ? 31.837 4.533 22.891 1.00 0.00 71 GLY A C 3
ATOM 3834 O O . GLY A 1 71 ? 30.686 4.951 23.011 1.00 0.00 71 GLY A O 3
ATOM 3838 N N . GLU A 1 72 ? 32.908 5.298 23.070 1.00 0.00 72 GLU A N 3
ATOM 3839 C CA . GLU A 1 72 ? 32.790 6.706 23.429 1.00 0.00 72 GLU A CA 3
ATOM 3840 C C . GLU A 1 72 ? 32.094 7.493 22.323 1.00 0.00 72 GLU A C 3
ATOM 3841 O O . GLU A 1 72 ? 32.734 7.952 21.377 1.00 0.00 72 GLU A O 3
ATOM 3851 N N . SER A 1 73 ? 30.780 7.641 22.447 1.00 0.00 73 SER A N 3
ATOM 3852 C CA . SER A 1 73 ? 29.994 8.368 21.455 1.00 0.00 73 SER A CA 3
ATOM 3853 C C . SER A 1 73 ? 28.521 8.405 21.849 1.00 0.00 73 SER A C 3
ATOM 3854 O O . SER A 1 73 ? 27.782 7.445 21.625 1.00 0.00 73 SER A O 3
ATOM 3861 N N . LEU A 1 74 ? 28.100 9.518 22.438 1.00 0.00 74 LEU A N 3
ATOM 3862 C CA . LEU A 1 74 ? 26.714 9.682 22.864 1.00 0.00 74 LEU A CA 3
ATOM 3863 C C . LEU A 1 74 ? 25.755 9.428 21.706 1.00 0.00 74 LEU A C 3
ATOM 3864 O O . LEU A 1 74 ? 24.611 9.025 21.912 1.00 0.00 74 LEU A O 3
ATOM 3879 N N . ALA A 1 75 ? 26.230 9.666 20.488 1.00 0.00 75 ALA A N 3
ATOM 3880 C CA . ALA A 1 75 ? 25.416 9.460 19.297 1.00 0.00 75 ALA A CA 3
ATOM 3881 C C . ALA A 1 75 ? 24.805 8.063 19.284 1.00 0.00 75 ALA A C 3
ATOM 3882 O O . ALA A 1 75 ? 23.722 7.853 18.738 1.00 0.00 75 ALA A O 3
ATOM 3889 N N . ASP A 1 76 ? 25.507 7.110 19.888 1.00 0.00 76 ASP A N 3
ATOM 3890 C CA . ASP A 1 76 ? 25.034 5.733 19.947 1.00 0.00 76 ASP A CA 3
ATOM 3891 C C . ASP A 1 76 ? 23.898 5.591 20.956 1.00 0.00 76 ASP A C 3
ATOM 3892 O O . ASP A 1 76 ? 22.970 4.807 20.754 1.00 0.00 76 ASP A O 3
ATOM 3900 N N . GLN A 1 77 ? 23.980 6.351 22.043 1.00 0.00 77 GLN A N 3
ATOM 3901 C CA . GLN A 1 77 ? 22.959 6.309 23.084 1.00 0.00 77 GLN A CA 3
ATOM 3902 C C . GLN A 1 77 ? 21.701 7.049 22.643 1.00 0.00 77 GLN A C 3
ATOM 3903 O O . GLN A 1 77 ? 20.592 6.708 23.054 1.00 0.00 77 GLN A O 3
ATOM 3915 N N . ALA A 1 78 ? 21.880 8.063 21.803 1.00 0.00 78 ALA A N 3
ATOM 3916 C CA . ALA A 1 78 ? 20.760 8.851 21.305 1.00 0.00 78 ALA A CA 3
ATOM 3917 C C . ALA A 1 78 ? 19.938 8.058 20.293 1.00 0.00 78 ALA A C 3
ATOM 3918 O O . ALA A 1 78 ? 18.708 8.062 20.338 1.00 0.00 78 ALA A O 3
ATOM 3925 N N . ARG A 1 79 ? 20.627 7.381 19.381 1.00 0.00 79 ARG A N 3
ATOM 3926 C CA . ARG A 1 79 ? 19.962 6.586 18.356 1.00 0.00 79 ARG A CA 3
ATOM 3927 C C . ARG A 1 79 ? 19.078 5.514 18.989 1.00 0.00 79 ARG A C 3
ATOM 3928 O O . ARG A 1 79 ? 18.094 5.076 18.393 1.00 0.00 79 ARG A O 3
ATOM 3946 N N . ASP A 1 80 ? 19.436 5.096 20.197 1.00 0.00 80 ASP A N 3
ATOM 3947 C CA . ASP A 1 80 ? 18.675 4.077 20.912 1.00 0.00 80 ASP A CA 3
ATOM 3948 C C . ASP A 1 80 ? 17.391 4.663 21.489 1.00 0.00 80 ASP A C 3
ATOM 3949 O O . ASP A 1 80 ? 16.324 4.056 21.397 1.00 0.00 80 ASP A O 3
ATOM 3957 N N . TYR A 1 81 ? 17.502 5.845 22.086 1.00 0.00 81 TYR A N 3
ATOM 3958 C CA . TYR A 1 81 ? 16.350 6.510 22.682 1.00 0.00 81 TYR A CA 3
ATOM 3959 C C . TYR A 1 81 ? 15.408 7.040 21.604 1.00 0.00 81 TYR A C 3
ATOM 3960 O O . TYR A 1 81 ? 14.187 6.931 21.724 1.00 0.00 81 TYR A O 3
ATOM 3977 N N . MET A 1 82 ? 15.984 7.611 20.552 1.00 0.00 82 MET A N 3
ATOM 3978 C CA . MET A 1 82 ? 15.197 8.155 19.453 1.00 0.00 82 MET A CA 3
ATOM 3979 C C . MET A 1 82 ? 14.395 7.057 18.762 1.00 0.00 82 MET A C 3
ATOM 3980 O O . MET A 1 82 ? 13.175 7.147 18.641 1.00 0.00 82 MET A O 3
ATOM 3992 N N . GLY A 1 83 ? 15.091 6.017 18.310 1.00 0.00 83 GLY A N 3
ATOM 3993 C CA . GLY A 1 83 ? 14.427 4.916 17.637 1.00 0.00 83 GLY A CA 3
ATOM 3994 C C . GLY A 1 83 ? 13.332 4.297 18.482 1.00 0.00 83 GLY A C 3
ATOM 3995 O O . GLY A 1 83 ? 12.344 3.787 17.953 1.00 0.00 83 GLY A O 3
ATOM 3999 N N . ALA A 1 84 ? 13.505 4.339 19.799 1.00 0.00 84 ALA A N 3
ATOM 4000 C CA . ALA A 1 84 ? 12.523 3.778 20.718 1.00 0.00 84 ALA A CA 3
ATOM 4001 C C . ALA A 1 84 ? 11.251 4.616 20.740 1.00 0.00 84 ALA A C 3
ATOM 4002 O O . ALA A 1 84 ? 10.144 4.081 20.825 1.00 0.00 84 ALA A O 3
ATOM 4009 N N . ALA A 1 85 ? 11.413 5.933 20.663 1.00 0.00 85 ALA A N 3
ATOM 4010 C CA . ALA A 1 85 ? 10.276 6.845 20.673 1.00 0.00 85 ALA A CA 3
ATOM 4011 C C . ALA A 1 85 ? 9.432 6.684 19.411 1.00 0.00 85 ALA A C 3
ATOM 4012 O O . ALA A 1 85 ? 8.216 6.869 19.438 1.00 0.00 85 ALA A O 3
ATOM 4019 N N . LYS A 1 86 ? 10.088 6.341 18.307 1.00 0.00 86 LYS A N 3
ATOM 4020 C CA . LYS A 1 86 ? 9.399 6.156 17.035 1.00 0.00 86 LYS A CA 3
ATOM 4021 C C . LYS A 1 86 ? 8.418 4.991 17.113 1.00 0.00 86 LYS A C 3
ATOM 4022 O O . LYS A 1 86 ? 7.230 5.148 16.830 1.00 0.00 86 LYS A O 3
ATOM 4037 N N . SER A 1 87 ? 8.920 3.823 17.500 1.00 0.00 87 SER A N 3
ATOM 4038 C CA . SER A 1 87 ? 8.086 2.632 17.614 1.00 0.00 87 SER A CA 3
ATOM 4039 C C . SER A 1 87 ? 6.970 2.845 18.631 1.00 0.00 87 SER A C 3
ATOM 4040 O O . SER A 1 87 ? 5.813 2.511 18.379 1.00 0.00 87 SER A O 3
ATOM 4047 N N . LYS A 1 88 ? 7.327 3.403 19.783 1.00 0.00 88 LYS A N 3
ATOM 4048 C CA . LYS A 1 88 ? 6.357 3.663 20.840 1.00 0.00 88 LYS A CA 3
ATOM 4049 C C . LYS A 1 88 ? 5.299 4.658 20.375 1.00 0.00 88 LYS A C 3
ATOM 4050 O O . LYS A 1 88 ? 4.098 4.407 20.495 1.00 0.00 88 LYS A O 3
ATOM 4065 N N . LEU A 1 89 ? 5.751 5.790 19.843 1.00 0.00 89 LEU A N 3
ATOM 4066 C CA . LEU A 1 89 ? 4.842 6.823 19.359 1.00 0.00 89 LEU A CA 3
ATOM 4067 C C . LEU A 1 89 ? 3.819 6.239 18.390 1.00 0.00 89 LEU A C 3
ATOM 4068 O O . LEU A 1 89 ? 2.614 6.395 18.577 1.00 0.00 89 LEU A O 3
ATOM 4083 N N . ASN A 1 90 ? 4.309 5.564 17.356 1.00 0.00 90 ASN A N 3
ATOM 4084 C CA . ASN A 1 90 ? 3.439 4.953 16.358 1.00 0.00 90 ASN A CA 3
ATOM 4085 C C . ASN A 1 90 ? 2.479 3.961 17.007 1.00 0.00 90 ASN A C 3
ATOM 4086 O O . ASN A 1 90 ? 1.381 3.722 16.504 1.00 0.00 90 ASN A O 3
ATOM 4096 N N . ASP A 1 91 ? 2.900 3.386 18.128 1.00 0.00 91 ASP A N 3
ATOM 4097 C CA . ASP A 1 91 ? 2.079 2.420 18.849 1.00 0.00 91 ASP A CA 3
ATOM 4098 C C . ASP A 1 91 ? 0.897 3.109 19.523 1.00 0.00 91 ASP A C 3
ATOM 4099 O O . ASP A 1 91 ? -0.197 2.549 19.602 1.00 0.00 91 ASP A O 3
ATOM 4107 N N . ALA A 1 92 ? 1.126 4.324 20.009 1.00 0.00 92 ALA A N 3
ATOM 4108 C CA . ALA A 1 92 ? 0.079 5.089 20.676 1.00 0.00 92 ALA A CA 3
ATOM 4109 C C . ALA A 1 92 ? -0.830 5.777 19.661 1.00 0.00 92 ALA A C 3
ATOM 4110 O O . ALA A 1 92 ? -2.054 5.732 19.780 1.00 0.00 92 ALA A O 3
ATOM 4117 N N . VAL A 1 93 ? -0.223 6.414 18.665 1.00 0.00 93 VAL A N 3
ATOM 4118 C CA . VAL A 1 93 ? -0.976 7.110 17.630 1.00 0.00 93 VAL A CA 3
ATOM 4119 C C . VAL A 1 93 ? -2.017 6.193 16.998 1.00 0.00 93 VAL A C 3
ATOM 4120 O O . VAL A 1 93 ? -3.205 6.512 16.971 1.00 0.00 93 VAL A O 3
ATOM 4133 N N . GLU A 1 94 ? -1.562 5.052 16.490 1.00 0.00 94 GLU A N 3
ATOM 4134 C CA . GLU A 1 94 ? -2.456 4.088 15.857 1.00 0.00 94 GLU A CA 3
ATOM 4135 C C . GLU A 1 94 ? -3.657 3.792 16.749 1.00 0.00 94 GLU A C 3
ATOM 4136 O O . GLU A 1 94 ? -4.773 3.605 16.263 1.00 0.00 94 GLU A O 3
ATOM 4146 N N . TYR A 1 95 ? -3.422 3.754 18.055 1.00 0.00 95 TYR A N 3
ATOM 4147 C CA . TYR A 1 95 ? -4.484 3.478 19.016 1.00 0.00 95 TYR A CA 3
ATOM 4148 C C . TYR A 1 95 ? -5.372 4.702 19.211 1.00 0.00 95 TYR A C 3
ATOM 4149 O O . TYR A 1 95 ? -6.595 4.589 19.307 1.00 0.00 95 TYR A O 3
ATOM 4166 N N . VAL A 1 96 ? -4.750 5.875 19.268 1.00 0.00 96 VAL A N 3
ATOM 4167 C CA . VAL A 1 96 ? -5.483 7.123 19.450 1.00 0.00 96 VAL A CA 3
ATOM 4168 C C . VAL A 1 96 ? -6.388 7.407 18.255 1.00 0.00 96 VAL A C 3
ATOM 4169 O O . VAL A 1 96 ? -7.580 7.671 18.417 1.00 0.00 96 VAL A O 3
ATOM 4182 N N . SER A 1 97 ? -5.815 7.349 17.058 1.00 0.00 97 SER A N 3
ATOM 4183 C CA . SER A 1 97 ? -6.571 7.603 15.837 1.00 0.00 97 SER A CA 3
ATOM 4184 C C . SER A 1 97 ? -7.720 6.611 15.693 1.00 0.00 97 SER A C 3
ATOM 4185 O O . SER A 1 97 ? -8.762 6.930 15.120 1.00 0.00 97 SER A O 3
ATOM 4192 N N . GLY A 1 98 ? -7.523 5.405 16.217 1.00 0.00 98 GLY A N 3
ATOM 4193 C CA . GLY A 1 98 ? -8.552 4.385 16.137 1.00 0.00 98 GLY A CA 3
ATOM 4194 C C . GLY A 1 98 ? -9.635 4.570 17.180 1.00 0.00 98 GLY A C 3
ATOM 4195 O O . GLY A 1 98 ? -10.751 4.076 17.020 1.00 0.00 98 GLY A O 3
ATOM 4199 N N . ARG A 1 99 ? -9.305 5.282 18.254 1.00 0.00 99 ARG A N 3
ATOM 4200 C CA . ARG A 1 99 ? -10.259 5.528 19.329 1.00 0.00 99 ARG A CA 3
ATOM 4201 C C . ARG A 1 99 ? -11.059 6.801 19.065 1.00 0.00 99 ARG A C 3
ATOM 4202 O O . ARG A 1 99 ? -12.282 6.814 19.196 1.00 0.00 99 ARG A O 3
ATOM 4220 N N . VAL A 1 100 ? -10.359 7.868 18.694 1.00 0.00 100 VAL A N 3
ATOM 4221 C CA . VAL A 1 100 ? -11.003 9.144 18.411 1.00 0.00 100 VAL A CA 3
ATOM 4222 C C . VAL A 1 100 ? -12.150 8.973 17.423 1.00 0.00 100 VAL A C 3
ATOM 4223 O O . VAL A 1 100 ? -13.189 9.627 17.540 1.00 0.00 100 VAL A O 3
ATOM 4236 N N . HIS A 1 101 ? -11.959 8.089 16.449 1.00 0.00 101 HIS A N 3
ATOM 4237 C CA . HIS A 1 101 ? -12.979 7.831 15.439 1.00 0.00 101 HIS A CA 3
ATOM 4238 C C . HIS A 1 101 ? -14.258 7.303 16.082 1.00 0.00 101 HIS A C 3
ATOM 4239 O O . HIS A 1 101 ? -14.399 7.308 17.304 1.00 0.00 101 HIS A O 3
ATOM 4252 N N . GLY A 1 102 ? -15.190 6.846 15.248 1.00 0.00 102 GLY A N 3
ATOM 4253 C CA . GLY A 1 102 ? -16.444 6.321 15.754 1.00 0.00 102 GLY A CA 3
ATOM 4254 C C . GLY A 1 102 ? -16.243 5.255 16.813 1.00 0.00 102 GLY A C 3
ATOM 4255 O O . GLY A 1 102 ? -15.877 4.123 16.501 1.00 0.00 102 GLY A O 3
ATOM 4259 N N . GLU A 1 103 ? -16.481 5.619 18.070 1.00 0.00 103 GLU A N 3
ATOM 4260 C CA . GLU A 1 103 ? -16.320 4.684 19.178 1.00 0.00 103 GLU A CA 3
ATOM 4261 C C . GLU A 1 103 ? -17.064 5.176 20.416 1.00 0.00 103 GLU A C 3
ATOM 4262 O O . GLU A 1 103 ? -17.823 6.142 20.352 1.00 0.00 103 GLU A O 3
ATOM 4272 N N . GLU A 1 104 ? -16.839 4.504 21.540 1.00 0.00 104 GLU A N 3
ATOM 4273 C CA . GLU A 1 104 ? -17.488 4.873 22.793 1.00 0.00 104 GLU A CA 3
ATOM 4274 C C . GLU A 1 104 ? -16.457 5.099 23.894 1.00 0.00 104 GLU A C 3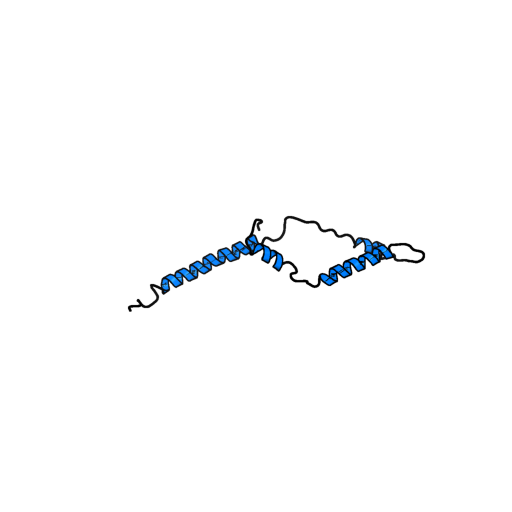
ATOM 4275 O O . GLU A 1 104 ? -16.460 4.410 24.915 1.00 0.00 104 GLU A O 3
ATOM 4285 N N . ASP A 1 105 ? -15.574 6.070 23.679 1.00 0.00 105 ASP A N 3
ATOM 4286 C CA . ASP A 1 105 ? -14.538 6.389 24.654 1.00 0.00 105 ASP A CA 3
ATOM 4287 C C . ASP A 1 105 ? -13.732 7.607 24.212 1.00 0.00 105 ASP A C 3
ATOM 4288 O O . ASP A 1 105 ? -12.555 7.511 23.867 1.00 0.00 105 ASP A O 3
ATOM 4296 N N . PRO A 1 106 ? -14.382 8.780 24.219 1.00 0.00 106 PRO A N 3
ATOM 4297 C CA . PRO A 1 106 ? -13.747 10.040 23.821 1.00 0.00 106 PRO A CA 3
ATOM 4298 C C . PRO A 1 106 ? -12.697 10.502 24.825 1.00 0.00 106 PRO A C 3
ATOM 4299 O O . PRO A 1 106 ? -12.732 10.122 25.997 1.00 0.00 106 PRO A O 3
ATOM 4307 N N . THR A 1 107 ? -11.762 11.325 24.361 1.00 0.00 107 THR A N 3
ATOM 4308 C CA . THR A 1 107 ? -10.701 11.838 25.219 1.00 0.00 107 THR A CA 3
ATOM 4309 C C . THR A 1 107 ? -10.085 13.104 24.632 1.00 0.00 107 THR A C 3
ATOM 4310 O O . THR A 1 107 ? -9.577 13.098 23.510 1.00 0.00 107 THR A O 3
ATOM 4321 N N . LYS A 1 108 ? -10.131 14.189 25.398 1.00 0.00 108 LYS A N 3
ATOM 4322 C CA . LYS A 1 108 ? -9.574 15.462 24.956 1.00 0.00 108 LYS A CA 3
ATOM 4323 C C . LYS A 1 108 ? -9.686 16.514 26.054 1.00 0.00 108 LYS A C 3
ATOM 4324 O O . LYS A 1 108 ? -10.602 16.475 26.876 1.00 0.00 108 LYS A O 3
ATOM 4339 N N . LYS A 1 109 ? -8.749 17.457 26.061 1.00 0.00 109 LYS A N 3
ATOM 4340 C CA . LYS A 1 109 ? -8.744 18.522 27.057 1.00 0.00 109 LYS A CA 3
ATOM 4341 C C . LYS A 1 109 ? -9.884 19.505 26.809 1.00 0.00 109 LYS A C 3
ATOM 4342 O O . LYS A 1 109 ? -11.013 19.283 27.248 1.00 0.00 109 LYS A O 3
ATOM 4357 N N . MET A 1 1 ? 0.124 48.481 36.264 1.00 0.00 1 MET A N 4
ATOM 4358 C CA . MET A 1 1 ? -0.238 48.165 34.887 1.00 0.00 1 MET A CA 4
ATOM 4359 C C . MET A 1 1 ? 0.574 49.003 33.905 1.00 0.00 1 MET A C 4
ATOM 4360 O O . MET A 1 1 ? 0.044 49.905 33.256 1.00 0.00 1 MET A O 4
ATOM 4372 N N . SER A 1 2 ? 1.865 48.700 33.802 1.00 0.00 2 SER A N 4
ATOM 4373 C CA . SER A 1 2 ? 2.751 49.429 32.903 1.00 0.00 2 SER A CA 4
ATOM 4374 C C . SER A 1 2 ? 3.898 48.539 32.432 1.00 0.00 2 SER A C 4
ATOM 4375 O O . SER A 1 2 ? 3.898 47.330 32.669 1.00 0.00 2 SER A O 4
ATOM 4382 N N . ASP A 1 3 ? 4.873 49.146 31.765 1.00 0.00 3 ASP A N 4
ATOM 4383 C CA . ASP A 1 3 ? 6.026 48.410 31.261 1.00 0.00 3 ASP A CA 4
ATOM 4384 C C . ASP A 1 3 ? 7.228 49.335 31.090 1.00 0.00 3 ASP A C 4
ATOM 4385 O O . ASP A 1 3 ? 7.873 49.343 30.041 1.00 0.00 3 ASP A O 4
ATOM 4393 N N . ALA A 1 4 ? 7.521 50.113 32.126 1.00 0.00 4 ALA A N 4
ATOM 4394 C CA . ALA A 1 4 ? 8.645 51.041 32.091 1.00 0.00 4 ALA A CA 4
ATOM 4395 C C . ALA A 1 4 ? 8.788 51.779 33.417 1.00 0.00 4 ALA A C 4
ATOM 4396 O O . ALA A 1 4 ? 7.802 52.025 34.112 1.00 0.00 4 ALA A O 4
ATOM 4403 N N . GLY A 1 5 ? 10.023 52.130 33.764 1.00 0.00 5 GLY A N 4
ATOM 4404 C CA . GLY A 1 5 ? 10.273 52.837 35.007 1.00 0.00 5 GLY A CA 4
ATOM 4405 C C . GLY A 1 5 ? 11.035 51.995 36.010 1.00 0.00 5 GLY A C 4
ATOM 4406 O O . GLY A 1 5 ? 12.217 51.709 35.820 1.00 0.00 5 GLY A O 4
ATOM 4410 N N . ARG A 1 6 ? 10.357 51.598 37.083 1.00 0.00 6 ARG A N 4
ATOM 4411 C CA . ARG A 1 6 ? 10.980 50.786 38.121 1.00 0.00 6 ARG A CA 4
ATOM 4412 C C . ARG A 1 6 ? 12.208 51.487 38.697 1.00 0.00 6 ARG A C 4
ATOM 4413 O O . ARG A 1 6 ? 12.556 52.593 38.284 1.00 0.00 6 ARG A O 4
ATOM 4431 N N . LYS A 1 7 ? 12.861 50.835 39.654 1.00 0.00 7 LYS A N 4
ATOM 4432 C CA . LYS A 1 7 ? 14.049 51.394 40.286 1.00 0.00 7 LYS A CA 4
ATOM 4433 C C . LYS A 1 7 ? 14.674 50.390 41.249 1.00 0.00 7 LYS A C 4
ATOM 4434 O O . LYS A 1 7 ? 14.284 49.225 41.287 1.00 0.00 7 LYS A O 4
ATOM 4449 N N . GLY A 1 8 ? 15.649 50.851 42.028 1.00 0.00 8 GLY A N 4
ATOM 4450 C CA . GLY A 1 8 ? 16.311 49.982 42.982 1.00 0.00 8 GLY A CA 4
ATOM 4451 C C . GLY A 1 8 ? 15.337 49.318 43.934 1.00 0.00 8 GLY A C 4
ATOM 4452 O O . GLY A 1 8 ? 15.629 48.260 44.493 1.00 0.00 8 GLY A O 4
ATOM 4456 N N . PHE A 1 9 ? 14.179 49.940 44.124 1.00 0.00 9 PHE A N 4
ATOM 4457 C CA . PHE A 1 9 ? 13.160 49.405 45.018 1.00 0.00 9 PHE A CA 4
ATOM 4458 C C . PHE A 1 9 ? 12.523 48.149 44.427 1.00 0.00 9 PHE A C 4
ATOM 4459 O O . PHE A 1 9 ? 12.006 47.302 45.154 1.00 0.00 9 PHE A O 4
ATOM 4475 N N . GLY A 1 10 ? 12.565 48.038 43.104 1.00 0.00 10 GLY A N 4
ATOM 4476 C CA . GLY A 1 10 ? 11.989 46.885 42.437 1.00 0.00 10 GLY A CA 4
ATOM 4477 C C . GLY A 1 10 ? 12.575 45.577 42.932 1.00 0.00 10 GLY A C 4
ATOM 4478 O O . GLY A 1 10 ? 11.845 44.694 43.379 1.00 0.00 10 GLY A O 4
ATOM 4482 N N . GLU A 1 11 ? 13.896 45.453 42.849 1.00 0.00 11 GLU A N 4
ATOM 4483 C CA . GLU A 1 11 ? 14.579 44.243 43.289 1.00 0.00 11 GLU A CA 4
ATOM 4484 C C . GLU A 1 11 ? 14.186 43.886 44.720 1.00 0.00 11 GLU A C 4
ATOM 4485 O O . GLU A 1 11 ? 13.786 42.757 45.004 1.00 0.00 11 GLU A O 4
ATOM 4495 N N . LYS A 1 12 ? 14.303 44.858 45.618 1.00 0.00 12 LYS A N 4
ATOM 4496 C CA . LYS A 1 12 ? 13.960 44.651 47.020 1.00 0.00 12 LYS A CA 4
ATOM 4497 C C . LYS A 1 12 ? 12.498 44.244 47.168 1.00 0.00 12 LYS A C 4
ATOM 4498 O O . LYS A 1 12 ? 12.173 43.322 47.915 1.00 0.00 12 LYS A O 4
ATOM 4513 N N . ALA A 1 13 ? 11.620 44.938 46.451 1.00 0.00 13 ALA A N 4
ATOM 4514 C CA . ALA A 1 13 ? 10.192 44.647 46.501 1.00 0.00 13 ALA A CA 4
ATOM 4515 C C . ALA A 1 13 ? 9.924 43.169 46.232 1.00 0.00 13 ALA A C 4
ATOM 4516 O O . ALA A 1 13 ? 9.243 42.502 47.009 1.00 0.00 13 ALA A O 4
ATOM 4523 N N . SER A 1 14 ? 10.464 42.668 45.126 1.00 0.00 14 SER A N 4
ATOM 4524 C CA . SER A 1 14 ? 10.278 41.270 44.751 1.00 0.00 14 SER A CA 4
ATOM 4525 C C . SER A 1 14 ? 10.871 40.342 45.807 1.00 0.00 14 SER A C 4
ATOM 4526 O O . SER A 1 14 ? 10.420 39.209 45.975 1.00 0.00 14 SER A O 4
ATOM 4533 N N . GLU A 1 15 ? 11.884 40.831 46.516 1.00 0.00 15 GLU A N 4
ATOM 4534 C CA . GLU A 1 15 ? 12.538 40.046 47.555 1.00 0.00 15 GLU A CA 4
ATOM 4535 C C . GLU A 1 15 ? 11.706 40.034 48.835 1.00 0.00 15 GLU A C 4
ATOM 4536 O O . GLU A 1 15 ? 11.673 39.039 49.557 1.00 0.00 15 GLU A O 4
ATOM 4546 N N . ALA A 1 16 ? 11.037 41.149 49.107 1.00 0.00 16 ALA A N 4
ATOM 4547 C CA . ALA A 1 16 ? 10.204 41.268 50.297 1.00 0.00 16 ALA A CA 4
ATOM 4548 C C . ALA A 1 16 ? 9.021 40.308 50.238 1.00 0.00 16 ALA A C 4
ATOM 4549 O O . ALA A 1 16 ? 8.749 39.582 51.194 1.00 0.00 16 ALA A O 4
ATOM 4556 N N . LEU A 1 17 ? 8.319 40.312 49.109 1.00 0.00 17 LEU A N 4
ATOM 4557 C CA . LEU A 1 17 ? 7.163 39.440 48.926 1.00 0.00 17 LEU A CA 4
ATOM 4558 C C . LEU A 1 17 ? 7.586 37.974 48.888 1.00 0.00 17 LEU A C 4
ATOM 4559 O O . LEU A 1 17 ? 6.910 37.107 49.441 1.00 0.00 17 LEU A O 4
ATOM 4574 N N . LYS A 1 18 ? 8.710 37.707 48.231 1.00 0.00 18 LYS A N 4
ATOM 4575 C CA . LYS A 1 18 ? 9.227 36.346 48.123 1.00 0.00 18 LYS A CA 4
ATOM 4576 C C . LYS A 1 18 ? 9.282 35.675 49.492 1.00 0.00 18 LYS A C 4
ATOM 4577 O O . LYS A 1 18 ? 10.110 36.007 50.340 1.00 0.00 18 LYS A O 4
ATOM 4592 N N . PRO A 1 19 ? 8.381 34.705 49.713 1.00 0.00 19 PRO A N 4
ATOM 4593 C CA . PRO A 1 19 ? 8.309 33.966 50.976 1.00 0.00 19 PRO A CA 4
ATOM 4594 C C . PRO A 1 19 ? 9.503 33.037 51.173 1.00 0.00 19 PRO A C 4
ATOM 4595 O O . PRO A 1 19 ? 10.470 33.085 50.414 1.00 0.00 19 PRO A O 4
ATOM 4603 N N . ASP A 1 20 ? 9.426 32.194 52.196 1.00 0.00 20 ASP A N 4
ATOM 4604 C CA . ASP A 1 20 ? 10.499 31.252 52.491 1.00 0.00 20 ASP A CA 4
ATOM 4605 C C . ASP A 1 20 ? 10.739 30.313 51.313 1.00 0.00 20 ASP A C 4
ATOM 4606 O O . ASP A 1 20 ? 10.165 30.490 50.238 1.00 0.00 20 ASP A O 4
ATOM 4614 N N . SER A 1 21 ? 11.592 29.313 51.522 1.00 0.00 21 SER A N 4
ATOM 4615 C CA . SER A 1 21 ? 11.909 28.350 50.476 1.00 0.00 21 SER A CA 4
ATOM 4616 C C . SER A 1 21 ? 10.639 27.753 49.881 1.00 0.00 21 SER A C 4
ATOM 4617 O O . SER A 1 21 ? 9.993 26.903 50.495 1.00 0.00 21 SER A O 4
ATOM 4624 N N . GLN A 1 22 ? 10.285 28.204 48.682 1.00 0.00 22 GLN A N 4
ATOM 4625 C CA . GLN A 1 22 ? 9.091 27.715 48.004 1.00 0.00 22 GLN A CA 4
ATOM 4626 C C . GLN A 1 22 ? 9.458 26.760 46.874 1.00 0.00 22 GLN A C 4
ATOM 4627 O O . GLN A 1 22 ? 10.612 26.350 46.744 1.00 0.00 22 GLN A O 4
ATOM 4639 N N . LYS A 1 23 ? 8.471 26.411 46.055 1.00 0.00 23 LYS A N 4
ATOM 4640 C CA . LYS A 1 23 ? 8.690 25.506 44.934 1.00 0.00 23 LYS A CA 4
ATOM 4641 C C . LYS A 1 23 ? 9.856 25.978 44.073 1.00 0.00 23 LYS A C 4
ATOM 4642 O O . LYS A 1 23 ? 9.795 27.042 43.457 1.00 0.00 23 LYS A O 4
ATOM 4657 N N . SER A 1 24 ? 10.919 25.178 44.036 1.00 0.00 24 SER A N 4
ATOM 4658 C CA . SER A 1 24 ? 12.101 25.517 43.251 1.00 0.00 24 SER A CA 4
ATOM 4659 C C . SER A 1 24 ? 11.879 25.206 41.773 1.00 0.00 24 SER A C 4
ATOM 4660 O O . SER A 1 24 ? 12.741 25.475 40.935 1.00 0.00 24 SER A O 4
ATOM 4667 N N . TYR A 1 25 ? 10.720 24.639 41.462 1.00 0.00 25 TYR A N 4
ATOM 4668 C CA . TYR A 1 25 ? 10.385 24.288 40.086 1.00 0.00 25 TYR A CA 4
ATOM 4669 C C . TYR A 1 25 ? 10.552 25.491 39.163 1.00 0.00 25 TYR A C 4
ATOM 4670 O O . TYR A 1 25 ? 10.827 25.341 37.973 1.00 0.00 25 TYR A O 4
ATOM 4687 N N . ALA A 1 26 ? 10.383 26.686 39.721 1.00 0.00 26 ALA A N 4
ATOM 4688 C CA . ALA A 1 26 ? 10.516 27.915 38.949 1.00 0.00 26 ALA A CA 4
ATOM 4689 C C . ALA A 1 26 ? 11.833 27.939 38.180 1.00 0.00 26 ALA A C 4
ATOM 4690 O O . ALA A 1 26 ? 11.860 28.255 36.990 1.00 0.00 26 ALA A O 4
ATOM 4697 N N . GLU A 1 27 ? 12.921 27.604 38.865 1.00 0.00 27 GLU A N 4
ATOM 4698 C CA . GLU A 1 27 ? 14.240 27.590 38.245 1.00 0.00 27 GLU A CA 4
ATOM 4699 C C . GLU A 1 27 ? 14.425 26.340 37.387 1.00 0.00 27 GLU A C 4
ATOM 4700 O O . GLU A 1 27 ? 15.031 26.393 36.319 1.00 0.00 27 GLU A O 4
ATOM 4710 N N . GLN A 1 28 ? 13.898 25.218 37.868 1.00 0.00 28 GLN A N 4
ATOM 4711 C CA . GLN A 1 28 ? 14.006 23.955 37.147 1.00 0.00 28 GLN A CA 4
ATOM 4712 C C . GLN A 1 28 ? 13.475 24.093 35.725 1.00 0.00 28 GLN A C 4
ATOM 4713 O O . GLN A 1 28 ? 14.152 23.737 34.760 1.00 0.00 28 GLN A O 4
ATOM 4725 N N . GLY A 1 29 ? 12.258 24.612 35.600 1.00 0.00 29 GLY A N 4
ATOM 4726 C CA . GLY A 1 29 ? 11.655 24.787 34.291 1.00 0.00 29 GLY A CA 4
ATOM 4727 C C . GLY A 1 29 ? 12.460 25.714 33.402 1.00 0.00 29 GLY A C 4
ATOM 4728 O O . GLY A 1 29 ? 12.810 25.358 32.277 1.00 0.00 29 GLY A O 4
ATOM 4732 N N . LYS A 1 30 ? 12.755 26.908 33.906 1.00 0.00 30 LYS A N 4
ATOM 4733 C CA . LYS A 1 30 ? 13.523 27.890 33.151 1.00 0.00 30 LYS A CA 4
ATOM 4734 C C . LYS A 1 30 ? 14.800 27.269 32.592 1.00 0.00 30 LYS A C 4
ATOM 4735 O O . LYS A 1 30 ? 15.053 27.325 31.391 1.00 0.00 30 LYS A O 4
ATOM 4750 N N . GLU A 1 31 ? 15.599 26.675 33.474 1.00 0.00 31 GLU A N 4
ATOM 4751 C CA . GLU A 1 31 ? 16.848 26.044 33.067 1.00 0.00 31 GLU A CA 4
ATOM 4752 C C . GLU A 1 31 ? 16.595 24.957 32.028 1.00 0.00 31 GLU A C 4
ATOM 4753 O O . GLU A 1 31 ? 17.437 24.697 31.167 1.00 0.00 31 GLU A O 4
ATOM 4763 N N . TYR A 1 32 ? 15.429 24.324 32.112 1.00 0.00 32 TYR A N 4
ATOM 4764 C CA . TYR A 1 32 ? 15.066 23.264 31.181 1.00 0.00 32 TYR A CA 4
ATOM 4765 C C . TYR A 1 32 ? 15.058 23.779 29.744 1.00 0.00 32 TYR A C 4
ATOM 4766 O O . TYR A 1 32 ? 15.652 23.172 28.853 1.00 0.00 32 TYR A O 4
ATOM 4783 N N . ILE A 1 33 ? 14.382 24.902 29.530 1.00 0.00 33 ILE A N 4
ATOM 4784 C CA . ILE A 1 33 ? 14.296 25.500 28.204 1.00 0.00 33 ILE A CA 4
ATOM 4785 C C . ILE A 1 33 ? 15.666 25.971 27.724 1.00 0.00 33 ILE A C 4
ATOM 4786 O O . ILE A 1 33 ? 16.095 25.646 26.618 1.00 0.00 33 ILE A O 4
ATOM 4801 N N . THR A 1 34 ? 16.347 26.742 28.567 1.00 0.00 34 THR A N 4
ATOM 4802 C CA . THR A 1 34 ? 17.668 27.258 28.232 1.00 0.00 34 THR A CA 4
ATOM 4803 C C . THR A 1 34 ? 18.576 26.149 27.712 1.00 0.00 34 THR A C 4
ATOM 4804 O O . THR A 1 34 ? 19.201 26.286 26.659 1.00 0.00 34 THR A O 4
ATOM 4815 N N . ASP A 1 35 ? 18.647 25.051 28.456 1.00 0.00 35 ASP A N 4
ATOM 4816 C CA . ASP A 1 35 ? 19.478 23.917 28.069 1.00 0.00 35 ASP A CA 4
ATOM 4817 C C . ASP A 1 35 ? 19.126 23.440 26.663 1.00 0.00 35 ASP A C 4
ATOM 4818 O O . ASP A 1 35 ? 19.996 23.010 25.906 1.00 0.00 35 ASP A O 4
ATOM 4826 N N . LYS A 1 36 ? 17.845 23.518 26.321 1.00 0.00 36 LYS A N 4
ATOM 4827 C CA . LYS A 1 36 ? 17.376 23.095 25.007 1.00 0.00 36 LYS A CA 4
ATOM 4828 C C . LYS A 1 36 ? 17.806 24.088 23.930 1.00 0.00 36 LYS A C 4
ATOM 4829 O O . LYS A 1 36 ? 18.240 23.694 22.848 1.00 0.00 36 LYS A O 4
ATOM 4844 N N . ALA A 1 37 ? 17.682 25.374 24.237 1.00 0.00 37 ALA A N 4
ATOM 4845 C CA . ALA A 1 37 ? 18.060 26.422 23.296 1.00 0.00 37 ALA A CA 4
ATOM 4846 C C . ALA A 1 37 ? 19.536 26.322 22.928 1.00 0.00 37 ALA A C 4
ATOM 4847 O O . ALA A 1 37 ? 19.949 26.769 21.859 1.00 0.00 37 ALA A O 4
ATOM 4854 N N . ASP A 1 38 ? 20.325 25.734 23.820 1.00 0.00 38 ASP A N 4
ATOM 4855 C CA . ASP A 1 38 ? 21.757 25.575 23.589 1.00 0.00 38 ASP A CA 4
ATOM 4856 C C . ASP A 1 38 ? 22.030 24.380 22.681 1.00 0.00 38 ASP A C 4
ATOM 4857 O O . ASP A 1 38 ? 22.879 24.443 21.791 1.00 0.00 38 ASP A O 4
ATOM 4865 N N . LYS A 1 39 ? 21.307 23.289 22.913 1.00 0.00 39 LYS A N 4
ATOM 4866 C CA . LYS A 1 39 ? 21.470 22.079 22.118 1.00 0.00 39 LYS A CA 4
ATOM 4867 C C . LYS A 1 39 ? 20.991 22.298 20.687 1.00 0.00 39 LYS A C 4
ATOM 4868 O O . LYS A 1 39 ? 21.683 21.950 19.730 1.00 0.00 39 LYS A O 4
ATOM 4883 N N . VAL A 1 40 ? 19.804 22.879 20.548 1.00 0.00 40 VAL A N 4
ATOM 4884 C CA . VAL A 1 40 ? 19.233 23.149 19.234 1.00 0.00 40 VAL A CA 4
ATOM 4885 C C . VAL A 1 40 ? 20.116 24.102 18.435 1.00 0.00 40 VAL A C 4
ATOM 4886 O O . VAL A 1 40 ? 20.262 23.958 17.222 1.00 0.00 40 VAL A O 4
ATOM 4899 N N . ALA A 1 41 ? 20.703 25.072 19.125 1.00 0.00 41 ALA A N 4
ATOM 4900 C CA . ALA A 1 41 ? 21.575 26.048 18.482 1.00 0.00 41 ALA A CA 4
ATOM 4901 C C . ALA A 1 41 ? 22.939 25.444 18.172 1.00 0.00 41 ALA A C 4
ATOM 4902 O O . ALA A 1 41 ? 23.496 25.661 17.097 1.00 0.00 41 ALA A O 4
ATOM 4909 N N . GLY A 1 42 ? 23.475 24.685 19.123 1.00 0.00 42 GLY A N 4
ATOM 4910 C CA . GLY A 1 42 ? 24.773 24.064 18.933 1.00 0.00 42 GLY A CA 4
ATOM 4911 C C . GLY A 1 42 ? 24.736 22.950 17.904 1.00 0.00 42 GLY A C 4
ATOM 4912 O O . GLY A 1 42 ? 25.707 22.731 17.180 1.00 0.00 42 GLY A O 4
ATOM 4916 N N . LYS A 1 43 ? 23.614 22.242 17.840 1.00 0.00 43 LYS A N 4
ATOM 4917 C CA . LYS A 1 43 ? 23.453 21.145 16.893 1.00 0.00 43 LYS A CA 4
ATOM 4918 C C . LYS A 1 43 ? 23.466 21.659 15.457 1.00 0.00 43 LYS A C 4
ATOM 4919 O O . LYS A 1 43 ? 23.775 20.918 14.524 1.00 0.00 43 LYS A O 4
ATOM 4934 N N . VAL A 1 44 ? 23.128 22.935 15.287 1.00 0.00 44 VAL A N 4
ATOM 4935 C CA . VAL A 1 44 ? 23.104 23.548 13.964 1.00 0.00 44 VAL A CA 4
ATOM 4936 C C . VAL A 1 44 ? 24.325 24.437 13.747 1.00 0.00 44 VAL A C 4
ATOM 4937 O O . VAL A 1 44 ? 24.762 25.139 14.658 1.00 0.00 44 VAL A O 4
ATOM 4950 N N . GLN A 1 45 ? 24.869 24.397 12.536 1.00 0.00 45 GLN A N 4
ATOM 4951 C CA . GLN A 1 45 ? 26.041 25.199 12.199 1.00 0.00 45 GLN A CA 4
ATOM 4952 C C . GLN A 1 45 ? 25.692 26.267 11.170 1.00 0.00 45 GLN A C 4
ATOM 4953 O O . GLN A 1 45 ? 26.038 26.167 9.992 1.00 0.00 45 GLN A O 4
ATOM 4965 N N . PRO A 1 46 ? 24.988 27.317 11.620 1.00 0.00 46 PRO A N 4
ATOM 4966 C CA . PRO A 1 46 ? 24.576 28.425 10.754 1.00 0.00 46 PRO A CA 4
ATOM 4967 C C . PRO A 1 46 ? 25.756 29.283 10.310 1.00 0.00 46 PRO A C 4
ATOM 4968 O O . PRO A 1 46 ? 26.912 28.875 10.430 1.00 0.00 46 PRO A O 4
ATOM 4976 N N . GLU A 1 47 ? 25.458 30.472 9.796 1.00 0.00 47 GLU A N 4
ATOM 4977 C CA . GLU A 1 47 ? 26.495 31.386 9.334 1.00 0.00 47 GLU A CA 4
ATOM 4978 C C . GLU A 1 47 ? 25.883 32.677 8.797 1.00 0.00 47 GLU A C 4
ATOM 4979 O O . GLU A 1 47 ? 25.108 32.658 7.840 1.00 0.00 47 GLU A O 4
ATOM 4989 N N . ASP A 1 48 ? 26.238 33.795 9.418 1.00 0.00 48 ASP A N 4
ATOM 4990 C CA . ASP A 1 48 ? 25.726 35.097 9.002 1.00 0.00 48 ASP A CA 4
ATOM 4991 C C . ASP A 1 48 ? 26.749 36.195 9.271 1.00 0.00 48 ASP A C 4
ATOM 4992 O O . ASP A 1 48 ? 27.902 35.916 9.598 1.00 0.00 48 ASP A O 4
ATOM 5000 N N . ASN A 1 49 ? 26.319 37.444 9.131 1.00 0.00 49 ASN A N 4
ATOM 5001 C CA . ASN A 1 49 ? 27.199 38.586 9.356 1.00 0.00 49 ASN A CA 4
ATOM 5002 C C . ASN A 1 49 ? 27.886 38.483 10.715 1.00 0.00 49 ASN A C 4
ATOM 5003 O O . ASN A 1 49 ? 29.003 38.965 10.896 1.00 0.00 49 ASN A O 4
ATOM 5013 N N . LYS A 1 50 ? 27.209 37.849 11.667 1.00 0.00 50 LYS A N 4
ATOM 5014 C CA . LYS A 1 50 ? 27.753 37.680 13.008 1.00 0.00 50 LYS A CA 4
ATOM 5015 C C . LYS A 1 50 ? 27.899 39.026 13.712 1.00 0.00 50 LYS A C 4
ATOM 5016 O O . LYS A 1 50 ? 28.126 40.050 13.069 1.00 0.00 50 LYS A O 4
ATOM 5031 N N . GLY A 1 51 ? 27.768 39.017 15.035 1.00 0.00 51 GLY A N 4
ATOM 5032 C CA . GLY A 1 51 ? 27.890 40.242 15.801 1.00 0.00 51 GLY A CA 4
ATOM 5033 C C . GLY A 1 51 ? 28.151 39.982 17.272 1.00 0.00 51 GLY A C 4
ATOM 5034 O O . GLY A 1 51 ? 27.252 39.574 18.007 1.00 0.00 51 GLY A O 4
ATOM 5038 N N . VAL A 1 52 ? 29.386 40.218 17.702 1.00 0.00 52 VAL A N 4
ATOM 5039 C CA . VAL A 1 52 ? 29.765 40.006 19.094 1.00 0.00 52 VAL A CA 4
ATOM 5040 C C . VAL A 1 52 ? 28.870 40.806 20.034 1.00 0.00 52 VAL A C 4
ATOM 5041 O O . VAL A 1 52 ? 28.699 40.448 21.200 1.00 0.00 52 VAL A O 4
ATOM 5054 N N . PHE A 1 53 ? 28.301 41.891 19.519 1.00 0.00 53 PHE A N 4
ATOM 5055 C CA . PHE A 1 53 ? 27.423 42.744 20.313 1.00 0.00 53 PHE A CA 4
ATOM 5056 C C . PHE A 1 53 ? 26.316 41.923 20.968 1.00 0.00 53 PHE A C 4
ATOM 5057 O O . PHE A 1 53 ? 26.004 42.109 22.144 1.00 0.00 53 PHE A O 4
ATOM 5073 N N . GLN A 1 54 ? 25.724 41.017 20.197 1.00 0.00 54 GLN A N 4
ATOM 5074 C CA . GLN A 1 54 ? 24.649 40.170 20.701 1.00 0.00 54 GLN A CA 4
ATOM 5075 C C . GLN A 1 54 ? 25.153 39.258 21.816 1.00 0.00 54 GLN A C 4
ATOM 5076 O O . GLN A 1 54 ? 24.385 38.828 22.675 1.00 0.00 54 GLN A O 4
ATOM 5088 N N . GLY A 1 55 ? 26.450 38.966 21.795 1.00 0.00 55 GLY A N 4
ATOM 5089 C CA . GLY A 1 55 ? 27.034 38.107 22.809 1.00 0.00 55 GLY A CA 4
ATOM 5090 C C . GLY A 1 55 ? 27.451 38.873 24.047 1.00 0.00 55 GLY A C 4
ATOM 5091 O O . GLY A 1 55 ? 26.983 38.589 25.150 1.00 0.00 55 GLY A O 4
ATOM 5095 N N . VAL A 1 56 ? 28.337 39.849 23.869 1.00 0.00 56 VAL A N 4
ATOM 5096 C CA . VAL A 1 56 ? 28.819 40.658 24.981 1.00 0.00 56 VAL A CA 4
ATOM 5097 C C . VAL A 1 56 ? 27.659 41.232 25.785 1.00 0.00 56 VAL A C 4
ATOM 5098 O O . VAL A 1 56 ? 27.775 41.457 26.990 1.00 0.00 56 VAL A O 4
ATOM 5111 N N . HIS A 1 57 ? 26.538 41.468 25.111 1.00 0.00 57 HIS A N 4
ATOM 5112 C CA . HIS A 1 57 ? 25.353 42.016 25.764 1.00 0.00 57 HIS A CA 4
ATOM 5113 C C . HIS A 1 57 ? 24.608 40.932 26.536 1.00 0.00 57 HIS A C 4
ATOM 5114 O O . HIS A 1 57 ? 24.029 41.194 27.590 1.00 0.00 57 HIS A O 4
ATOM 5127 N N . ASP A 1 58 ? 24.627 39.714 26.005 1.00 0.00 58 ASP A N 4
ATOM 5128 C CA . ASP A 1 58 ? 23.954 38.589 26.646 1.00 0.00 58 ASP A CA 4
ATOM 5129 C C . ASP A 1 58 ? 24.733 38.114 27.867 1.00 0.00 58 ASP A C 4
ATOM 5130 O O . ASP A 1 58 ? 24.166 37.524 28.786 1.00 0.00 58 ASP A O 4
ATOM 5138 N N . SER A 1 59 ? 26.038 38.373 27.870 1.00 0.00 59 SER A N 4
ATOM 5139 C CA . SER A 1 59 ? 26.895 37.966 28.976 1.00 0.00 59 SER A CA 4
ATOM 5140 C C . SER A 1 59 ? 26.353 38.488 30.304 1.00 0.00 59 SER A C 4
ATOM 5141 O O . SER A 1 59 ? 26.577 37.890 31.356 1.00 0.00 59 SER A O 4
ATOM 5148 N N . ALA A 1 60 ? 25.637 39.607 30.245 1.00 0.00 60 ALA A N 4
ATOM 5149 C CA . ALA A 1 60 ? 25.061 40.207 31.441 1.00 0.00 60 ALA A CA 4
ATOM 5150 C C . ALA A 1 60 ? 24.244 39.188 32.229 1.00 0.00 60 ALA A C 4
ATOM 5151 O O . ALA A 1 60 ? 24.124 39.286 33.450 1.00 0.00 60 ALA A O 4
ATOM 5158 N N . GLU A 1 61 ? 23.683 38.213 31.521 1.00 0.00 61 GLU A N 4
ATOM 5159 C CA . GLU A 1 61 ? 22.875 37.177 32.154 1.00 0.00 61 GLU A CA 4
ATOM 5160 C C . GLU A 1 61 ? 23.707 35.928 32.425 1.00 0.00 61 GLU A C 4
ATOM 5161 O O . GLU A 1 61 ? 24.015 35.609 33.573 1.00 0.00 61 GLU A O 4
ATOM 5171 N N . LYS A 1 62 ? 24.069 35.222 31.359 1.00 0.00 62 LYS A N 4
ATOM 5172 C CA . LYS A 1 62 ? 24.866 34.006 31.478 1.00 0.00 62 LYS A CA 4
ATOM 5173 C C . LYS A 1 62 ? 25.154 33.408 30.106 1.00 0.00 62 LYS A C 4
ATOM 5174 O O . LYS A 1 62 ? 24.888 34.030 29.079 1.00 0.00 62 LYS A O 4
ATOM 5189 N N . GLY A 1 63 ? 25.699 32.194 30.097 1.00 0.00 63 GLY A N 4
ATOM 5190 C CA . GLY A 1 63 ? 26.012 31.532 28.845 1.00 0.00 63 GLY A CA 4
ATOM 5191 C C . GLY A 1 63 ? 27.262 30.678 28.937 1.00 0.00 63 GLY A C 4
ATOM 5192 O O . GLY A 1 63 ? 28.320 31.057 28.437 1.00 0.00 63 GLY A O 4
ATOM 5196 N N . LYS A 1 64 ? 27.140 29.523 29.581 1.00 0.00 64 LYS A N 4
ATOM 5197 C CA . LYS A 1 64 ? 28.268 28.612 29.740 1.00 0.00 64 LYS A CA 4
ATOM 5198 C C . LYS A 1 64 ? 27.820 27.296 30.368 1.00 0.00 64 LYS A C 4
ATOM 5199 O O . LYS A 1 64 ? 27.512 27.240 31.559 1.00 0.00 64 LYS A O 4
ATOM 5214 N N . ASP A 1 65 ? 27.790 26.241 29.563 1.00 0.00 65 ASP A N 4
ATOM 5215 C CA . ASP A 1 65 ? 27.383 24.925 30.041 1.00 0.00 65 ASP A CA 4
ATOM 5216 C C . ASP A 1 65 ? 27.459 23.892 28.922 1.00 0.00 65 ASP A C 4
ATOM 5217 O O . ASP A 1 65 ? 26.925 24.102 27.833 1.00 0.00 65 ASP A O 4
ATOM 5225 N N . ASN A 1 66 ? 28.125 22.776 29.197 1.00 0.00 66 ASN A N 4
ATOM 5226 C CA . ASN A 1 66 ? 28.272 21.710 28.211 1.00 0.00 66 ASN A CA 4
ATOM 5227 C C . ASN A 1 66 ? 29.061 20.540 28.790 1.00 0.00 66 ASN A C 4
ATOM 5228 O O . ASN A 1 66 ? 28.497 19.494 29.110 1.00 0.00 66 ASN A O 4
ATOM 5238 N N . ALA A 1 67 ? 30.371 20.724 28.920 1.00 0.00 67 ALA A N 4
ATOM 5239 C CA . ALA A 1 67 ? 31.238 19.684 29.461 1.00 0.00 67 ALA A CA 4
ATOM 5240 C C . ALA A 1 67 ? 31.250 18.454 28.561 1.00 0.00 67 ALA A C 4
ATOM 5241 O O . ALA A 1 67 ? 30.338 18.254 27.758 1.00 0.00 67 ALA A O 4
ATOM 5248 N N . GLU A 1 68 ? 32.289 17.636 28.698 1.00 0.00 68 GLU A N 4
ATOM 5249 C CA . GLU A 1 68 ? 32.418 16.426 27.893 1.00 0.00 68 GLU A CA 4
ATOM 5250 C C . GLU A 1 68 ? 33.686 15.662 28.263 1.00 0.00 68 GLU A C 4
ATOM 5251 O O . GLU A 1 68 ? 34.633 16.232 28.800 1.00 0.00 68 GLU A O 4
ATOM 5261 N N . GLY A 1 69 ? 33.694 14.364 27.971 1.00 0.00 69 GLY A N 4
ATOM 5262 C CA . GLY A 1 69 ? 34.848 13.541 28.279 1.00 0.00 69 GLY A CA 4
ATOM 5263 C C . GLY A 1 69 ? 34.482 12.086 28.495 1.00 0.00 69 GLY A C 4
ATOM 5264 O O . GLY A 1 69 ? 35.338 11.206 28.411 1.00 0.00 69 GLY A O 4
ATOM 5268 N N . GLN A 1 70 ? 33.208 11.834 28.775 1.00 0.00 70 GLN A N 4
ATOM 5269 C CA . GLN A 1 70 ? 32.731 10.475 29.007 1.00 0.00 70 GLN A CA 4
ATOM 5270 C C . GLN A 1 70 ? 33.146 9.552 27.866 1.00 0.00 70 GLN A C 4
ATOM 5271 O O . GLN A 1 70 ? 33.144 9.948 26.701 1.00 0.00 70 GLN A O 4
ATOM 5283 N N . GLY A 1 71 ? 33.501 8.317 28.207 1.00 0.00 71 GLY A N 4
ATOM 5284 C CA . GLY A 1 71 ? 33.913 7.357 27.201 1.00 0.00 71 GLY A CA 4
ATOM 5285 C C . GLY A 1 71 ? 32.749 6.850 26.372 1.00 0.00 71 GLY A C 4
ATOM 5286 O O . GLY A 1 71 ? 32.834 6.785 25.147 1.00 0.00 71 GLY A O 4
ATOM 5290 N N . GLU A 1 72 ? 31.660 6.491 27.043 1.00 0.00 72 GLU A N 4
ATOM 5291 C CA . GLU A 1 72 ? 30.474 5.985 26.360 1.00 0.00 72 GLU A CA 4
ATOM 5292 C C . GLU A 1 72 ? 30.040 6.935 25.247 1.00 0.00 72 GLU A C 4
ATOM 5293 O O . GLU A 1 72 ? 29.712 8.095 25.501 1.00 0.00 72 GLU A O 4
ATOM 5303 N N . SER A 1 73 ? 30.042 6.437 24.016 1.00 0.00 73 SER A N 4
ATOM 5304 C CA . SER A 1 73 ? 29.653 7.243 22.865 1.00 0.00 73 SER A CA 4
ATOM 5305 C C . SER A 1 73 ? 28.160 7.554 22.899 1.00 0.00 73 SER A C 4
ATOM 5306 O O . SER A 1 73 ? 27.334 6.745 22.475 1.00 0.00 73 SER A O 4
ATOM 5313 N N . LEU A 1 74 ? 27.821 8.733 23.409 1.00 0.00 74 LEU A N 4
ATOM 5314 C CA . LEU A 1 74 ? 26.426 9.154 23.500 1.00 0.00 74 LEU A CA 4
ATOM 5315 C C . LEU A 1 74 ? 25.733 9.044 22.146 1.00 0.00 74 LEU A C 4
ATOM 5316 O O . LEU A 1 74 ? 24.523 8.835 22.071 1.00 0.00 74 LEU A O 4
ATOM 5331 N N . ALA A 1 75 ? 26.512 9.183 21.077 1.00 0.00 75 ALA A N 4
ATOM 5332 C CA . ALA A 1 75 ? 25.974 9.095 19.725 1.00 0.00 75 ALA A CA 4
ATOM 5333 C C . ALA A 1 75 ? 25.201 7.796 19.525 1.00 0.00 75 ALA A C 4
ATOM 5334 O O . ALA A 1 75 ? 24.155 7.778 18.877 1.00 0.00 75 ALA A O 4
ATOM 5341 N N . ASP A 1 76 ? 25.724 6.710 20.084 1.00 0.00 76 ASP A N 4
ATOM 5342 C CA . ASP A 1 76 ? 25.083 5.405 19.968 1.00 0.00 76 ASP A CA 4
ATOM 5343 C C . ASP A 1 76 ? 23.854 5.321 20.867 1.00 0.00 76 ASP A C 4
ATOM 5344 O O . ASP A 1 76 ? 22.881 4.642 20.542 1.00 0.00 76 ASP A O 4
ATOM 5352 N N . GLN A 1 77 ? 23.908 6.016 21.999 1.00 0.00 77 GLN A N 4
ATOM 5353 C CA . GLN A 1 77 ? 22.798 6.017 22.947 1.00 0.00 77 GLN A CA 4
ATOM 5354 C C . GLN A 1 77 ? 21.657 6.897 22.446 1.00 0.00 77 GLN A C 4
ATOM 5355 O O . GLN A 1 77 ? 20.498 6.685 22.799 1.00 0.00 77 GLN A O 4
ATOM 5367 N N . ALA A 1 78 ? 21.994 7.884 21.624 1.00 0.00 78 ALA A N 4
ATOM 5368 C CA . ALA A 1 78 ? 20.996 8.794 21.075 1.00 0.00 78 ALA A CA 4
ATOM 5369 C C . ALA A 1 78 ? 20.083 8.076 20.087 1.00 0.00 78 ALA A C 4
ATOM 5370 O O . ALA A 1 78 ? 18.858 8.184 20.168 1.00 0.00 78 ALA A O 4
ATOM 5377 N N . ARG A 1 79 ? 20.685 7.343 19.156 1.00 0.00 79 ARG A N 4
ATOM 5378 C CA . ARG A 1 79 ? 19.923 6.609 18.151 1.00 0.00 79 ARG A CA 4
ATOM 5379 C C . ARG A 1 79 ? 19.020 5.570 18.807 1.00 0.00 79 ARG A C 4
ATOM 5380 O O . ARG A 1 79 ? 17.983 5.199 18.258 1.00 0.00 79 ARG A O 4
ATOM 5398 N N . ASP A 1 80 ? 19.423 5.101 19.983 1.00 0.00 80 ASP A N 4
ATOM 5399 C CA . ASP A 1 80 ? 18.650 4.103 20.714 1.00 0.00 80 ASP A CA 4
ATOM 5400 C C . ASP A 1 80 ? 17.435 4.740 21.382 1.00 0.00 80 ASP A C 4
ATOM 5401 O O . ASP A 1 80 ? 16.347 4.163 21.392 1.00 0.00 80 ASP A O 4
ATOM 5409 N N . TYR A 1 81 ? 17.628 5.930 21.939 1.00 0.00 81 TYR A N 4
ATOM 5410 C CA . TYR A 1 81 ? 16.548 6.644 22.610 1.00 0.00 81 TYR A CA 4
ATOM 5411 C C . TYR A 1 81 ? 15.572 7.235 21.598 1.00 0.00 81 TYR A C 4
ATOM 5412 O O . TYR A 1 81 ? 14.359 7.214 21.803 1.00 0.00 81 TYR A O 4
ATOM 5429 N N . MET A 1 82 ? 16.112 7.760 20.503 1.00 0.00 82 MET A N 4
ATOM 5430 C CA . MET A 1 82 ? 15.288 8.357 19.456 1.00 0.00 82 MET A CA 4
ATOM 5431 C C . MET A 1 82 ? 14.404 7.304 18.795 1.00 0.00 82 MET A C 4
ATOM 5432 O O . MET A 1 82 ? 13.185 7.449 18.743 1.00 0.00 82 MET A O 4
ATOM 5444 N N . GLY A 1 83 ? 15.030 6.244 18.291 1.00 0.00 83 GLY A N 4
ATOM 5445 C CA . GLY A 1 83 ? 14.283 5.184 17.638 1.00 0.00 83 GLY A CA 4
ATOM 5446 C C . GLY A 1 83 ? 13.206 4.600 18.531 1.00 0.00 83 GLY A C 4
ATOM 5447 O O . GLY A 1 83 ? 12.170 4.143 18.049 1.00 0.00 83 GLY A O 4
ATOM 5451 N N . ALA A 1 84 ? 13.452 4.612 19.837 1.00 0.00 84 ALA A N 4
ATOM 5452 C CA . ALA A 1 84 ? 12.494 4.079 20.799 1.00 0.00 84 ALA A CA 4
ATOM 5453 C C . ALA A 1 84 ? 11.203 4.892 20.796 1.00 0.00 84 ALA A C 4
ATOM 5454 O O . ALA A 1 84 ? 10.108 4.332 20.850 1.00 0.00 84 ALA A O 4
ATOM 5461 N N . ALA A 1 85 ? 11.340 6.212 20.732 1.00 0.00 85 ALA A N 4
ATOM 5462 C CA . ALA A 1 85 ? 10.184 7.099 20.721 1.00 0.00 85 ALA A CA 4
ATOM 5463 C C . ALA A 1 85 ? 9.353 6.902 19.458 1.00 0.00 85 ALA A C 4
ATOM 5464 O O . ALA A 1 85 ? 8.132 7.063 19.472 1.00 0.00 85 ALA A O 4
ATOM 5471 N N . LYS A 1 86 ? 10.022 6.552 18.363 1.00 0.00 86 LYS A N 4
ATOM 5472 C CA . LYS A 1 86 ? 9.345 6.331 17.090 1.00 0.00 86 LYS A CA 4
ATOM 5473 C C . LYS A 1 86 ? 8.388 5.147 17.181 1.00 0.00 86 LYS A C 4
ATOM 5474 O O . LYS A 1 86 ? 7.200 5.274 16.888 1.00 0.00 86 LYS A O 4
ATOM 5489 N N . SER A 1 87 ? 8.913 3.997 17.591 1.00 0.00 87 SER A N 4
ATOM 5490 C CA . SER A 1 87 ? 8.105 2.789 17.718 1.00 0.00 87 SER A CA 4
ATOM 5491 C C . SER A 1 87 ? 6.979 2.993 18.727 1.00 0.00 87 SER A C 4
ATOM 5492 O O . SER A 1 87 ? 5.832 2.623 18.478 1.00 0.00 87 SER A O 4
ATOM 5499 N N . LYS A 1 88 ? 7.315 3.587 19.867 1.00 0.00 88 LYS A N 4
ATOM 5500 C CA . LYS A 1 88 ? 6.333 3.843 20.914 1.00 0.00 88 LYS A CA 4
ATOM 5501 C C . LYS A 1 88 ? 5.258 4.809 20.428 1.00 0.00 88 LYS A C 4
ATOM 5502 O O . LYS A 1 88 ? 4.063 4.534 20.546 1.00 0.00 88 LYS A O 4
ATOM 5517 N N . LEU A 1 89 ? 5.688 5.940 19.881 1.00 0.00 89 LEU A N 4
ATOM 5518 C CA . LEU A 1 89 ? 4.762 6.947 19.375 1.00 0.00 89 LEU A CA 4
ATOM 5519 C C . LEU A 1 89 ? 3.756 6.325 18.411 1.00 0.00 89 LEU A C 4
ATOM 5520 O O . LEU A 1 89 ? 2.546 6.459 18.589 1.00 0.00 89 LEU A O 4
ATOM 5535 N N . ASN A 1 90 ? 4.266 5.643 17.391 1.00 0.00 90 ASN A N 4
ATOM 5536 C CA . ASN A 1 90 ? 3.412 4.999 16.398 1.00 0.00 90 ASN A CA 4
ATOM 5537 C C . ASN A 1 90 ? 2.473 3.995 17.060 1.00 0.00 90 ASN A C 4
ATOM 5538 O O . ASN A 1 90 ? 1.382 3.725 16.556 1.00 0.00 90 ASN A O 4
ATOM 5548 N N . ASP A 1 91 ? 2.903 3.447 18.190 1.00 0.00 91 ASP A N 4
ATOM 5549 C CA . ASP A 1 91 ? 2.099 2.474 18.923 1.00 0.00 91 ASP A CA 4
ATOM 5550 C C . ASP A 1 91 ? 0.898 3.146 19.580 1.00 0.00 91 ASP A C 4
ATOM 5551 O O . ASP A 1 91 ? -0.184 2.562 19.664 1.00 0.00 91 ASP A O 4
ATOM 5559 N N . ALA A 1 92 ? 1.094 4.376 20.044 1.00 0.00 92 ALA A N 4
ATOM 5560 C CA . ALA A 1 92 ? 0.026 5.126 20.694 1.00 0.00 92 ALA A CA 4
ATOM 5561 C C . ALA A 1 92 ? -0.891 5.776 19.665 1.00 0.00 92 ALA A C 4
ATOM 5562 O O . ALA A 1 92 ? -2.115 5.705 19.777 1.00 0.00 92 ALA A O 4
ATOM 5569 N N . VAL A 1 93 ? -0.292 6.411 18.661 1.00 0.00 93 VAL A N 4
ATOM 5570 C CA . VAL A 1 93 ? -1.056 7.073 17.611 1.00 0.00 93 VAL A CA 4
ATOM 5571 C C . VAL A 1 93 ? -2.072 6.122 16.986 1.00 0.00 93 VAL A C 4
ATOM 5572 O O . VAL A 1 93 ? -3.267 6.414 16.948 1.00 0.00 93 VAL A O 4
ATOM 5585 N N . GLU A 1 94 ? -1.588 4.984 16.500 1.00 0.00 94 GLU A N 4
ATOM 5586 C CA . GLU A 1 94 ? -2.454 3.990 15.877 1.00 0.00 94 GLU A CA 4
ATOM 5587 C C . GLU A 1 94 ? -3.656 3.682 16.768 1.00 0.00 94 GLU A C 4
ATOM 5588 O O . GLU A 1 94 ? -4.763 3.459 16.278 1.00 0.00 94 GLU A O 4
ATOM 5598 N N . TYR A 1 95 ? -3.427 3.669 18.076 1.00 0.00 95 TYR A N 4
ATOM 5599 C CA . TYR A 1 95 ? -4.488 3.385 19.035 1.00 0.00 95 TYR A CA 4
ATOM 5600 C C . TYR A 1 95 ? -5.406 4.592 19.205 1.00 0.00 95 TYR A C 4
ATOM 5601 O O . TYR A 1 95 ? -6.625 4.451 19.296 1.00 0.00 95 TYR A O 4
ATOM 5618 N N . VAL A 1 96 ? -4.810 5.780 19.246 1.00 0.00 96 VAL A N 4
ATOM 5619 C CA . VAL A 1 96 ? -5.571 7.012 19.404 1.00 0.00 96 VAL A CA 4
ATOM 5620 C C . VAL A 1 96 ? -6.475 7.256 18.202 1.00 0.00 96 VAL A C 4
ATOM 5621 O O . VAL A 1 96 ? -7.674 7.496 18.351 1.00 0.00 96 VAL A O 4
ATOM 5634 N N . SER A 1 97 ? -5.893 7.197 17.009 1.00 0.00 97 SER A N 4
ATOM 5635 C CA . SER A 1 97 ? -6.645 7.414 15.778 1.00 0.00 97 SER A CA 4
ATOM 5636 C C . SER A 1 97 ? -7.780 6.402 15.648 1.00 0.00 97 SER A C 4
ATOM 5637 O O . SER A 1 97 ? -8.828 6.697 15.073 1.00 0.00 97 SER A O 4
ATOM 5644 N N . GLY A 1 98 ? -7.562 5.206 16.188 1.00 0.00 98 GLY A N 4
ATOM 5645 C CA . GLY A 1 98 ? -8.574 4.168 16.123 1.00 0.00 98 GLY A CA 4
ATOM 5646 C C . GLY A 1 98 ? -9.673 4.364 17.147 1.00 0.00 98 GLY A C 4
ATOM 5647 O O . GLY A 1 98 ? -10.782 3.855 16.984 1.00 0.00 98 GLY A O 4
ATOM 5651 N N . ARG A 1 99 ? -9.365 5.103 18.208 1.00 0.00 99 ARG A N 4
ATOM 5652 C CA . ARG A 1 99 ? -10.334 5.362 19.266 1.00 0.00 99 ARG A CA 4
ATOM 5653 C C . ARG A 1 99 ? -11.158 6.608 18.955 1.00 0.00 99 ARG A C 4
ATOM 5654 O O . ARG A 1 99 ? -12.384 6.600 19.071 1.00 0.00 99 ARG A O 4
ATOM 5672 N N . VAL A 1 100 ? -10.477 7.678 18.560 1.00 0.00 100 VAL A N 4
ATOM 5673 C CA . VAL A 1 100 ? -11.145 8.932 18.231 1.00 0.00 100 VAL A CA 4
ATOM 5674 C C . VAL A 1 100 ? -12.281 8.706 17.239 1.00 0.00 100 VAL A C 4
ATOM 5675 O O . VAL A 1 100 ? -13.376 9.246 17.400 1.00 0.00 100 VAL A O 4
ATOM 5688 N N . HIS A 1 101 ? -12.013 7.904 16.214 1.00 0.00 101 HIS A N 4
ATOM 5689 C CA . HIS A 1 101 ? -13.013 7.605 15.196 1.00 0.00 101 HIS A CA 4
ATOM 5690 C C . HIS A 1 101 ? -13.414 8.869 14.438 1.00 0.00 101 HIS A C 4
ATOM 5691 O O . HIS A 1 101 ? -13.191 9.983 14.911 1.00 0.00 101 HIS A O 4
ATOM 5704 N N . GLY A 1 102 ? -14.003 8.686 13.262 1.00 0.00 102 GLY A N 4
ATOM 5705 C CA . GLY A 1 102 ? -14.424 9.820 12.460 1.00 0.00 102 GLY A CA 4
ATOM 5706 C C . GLY A 1 102 ? -13.927 9.734 11.031 1.00 0.00 102 GLY A C 4
ATOM 5707 O O . GLY A 1 102 ? -14.722 9.624 10.097 1.00 0.00 102 GLY A O 4
ATOM 5711 N N . GLU A 1 103 ? -12.610 9.787 10.860 1.00 0.00 103 GLU A N 4
ATOM 5712 C CA . GLU A 1 103 ? -12.010 9.717 9.531 1.00 0.00 103 GLU A CA 4
ATOM 5713 C C . GLU A 1 103 ? -10.780 8.813 9.539 1.00 0.00 103 GLU A C 4
ATOM 5714 O O . GLU A 1 103 ? -9.766 9.131 10.156 1.00 0.00 103 GLU A O 4
ATOM 5724 N N . GLU A 1 104 ? -10.881 7.684 8.845 1.00 0.00 104 GLU A N 4
ATOM 5725 C CA . GLU A 1 104 ? -9.779 6.732 8.771 1.00 0.00 104 GLU A CA 4
ATOM 5726 C C . GLU A 1 104 ? -8.888 7.023 7.567 1.00 0.00 104 GLU A C 4
ATOM 5727 O O . GLU A 1 104 ? -9.197 7.887 6.746 1.00 0.00 104 GLU A O 4
ATOM 5737 N N . ASP A 1 105 ? -7.780 6.297 7.469 1.00 0.00 105 ASP A N 4
ATOM 5738 C CA . ASP A 1 105 ? -6.843 6.476 6.366 1.00 0.00 105 ASP A CA 4
ATOM 5739 C C . ASP A 1 105 ? -6.646 5.171 5.601 1.00 0.00 105 ASP A C 4
ATOM 5740 O O . ASP A 1 105 ? -6.932 4.082 6.101 1.00 0.00 105 ASP A O 4
ATOM 5748 N N . PRO A 1 106 ? -6.150 5.280 4.361 1.00 0.00 106 PRO A N 4
ATOM 5749 C CA . PRO A 1 106 ? -5.906 4.118 3.501 1.00 0.00 106 PRO A CA 4
ATOM 5750 C C . PRO A 1 106 ? -4.742 3.264 3.997 1.00 0.00 106 PRO A C 4
ATOM 5751 O O . PRO A 1 106 ? -3.976 3.683 4.864 1.00 0.00 106 PRO A O 4
ATOM 5759 N N . THR A 1 107 ? -4.617 2.064 3.442 1.00 0.00 107 THR A N 4
ATOM 5760 C CA . THR A 1 107 ? -3.549 1.150 3.828 1.00 0.00 107 THR A CA 4
ATOM 5761 C C . THR A 1 107 ? -2.902 0.511 2.603 1.00 0.00 107 THR A C 4
ATOM 5762 O O . THR A 1 107 ? -3.466 0.533 1.509 1.00 0.00 107 THR A O 4
ATOM 5773 N N . LYS A 1 108 ? -1.719 -0.061 2.796 1.00 0.00 108 LYS A N 4
ATOM 5774 C CA . LYS A 1 108 ? -0.996 -0.710 1.708 1.00 0.00 108 LYS A CA 4
ATOM 5775 C C . LYS A 1 108 ? -1.589 -2.081 1.403 1.00 0.00 108 LYS A C 4
ATOM 5776 O O . LYS A 1 108 ? -2.150 -2.302 0.329 1.00 0.00 108 LYS A O 4
ATOM 5791 N N . LYS A 1 109 ? -1.463 -3.000 2.354 1.00 0.00 109 LYS A N 4
ATOM 5792 C CA . LYS A 1 109 ? -1.989 -4.349 2.190 1.00 0.00 109 LYS A CA 4
ATOM 5793 C C . LYS A 1 109 ? -1.850 -5.149 3.482 1.00 0.00 109 LYS A C 4
ATOM 5794 O O . LYS A 1 109 ? -0.794 -5.148 4.114 1.00 0.00 109 LYS A O 4
ATOM 5809 N N . MET A 1 1 ? 54.329 -12.625 74.862 1.00 0.00 1 MET A N 5
ATOM 5810 C CA . MET A 1 1 ? 53.710 -11.519 75.585 1.00 0.00 1 MET A CA 5
ATOM 5811 C C . MET A 1 1 ? 54.634 -11.003 76.684 1.00 0.00 1 MET A C 5
ATOM 5812 O O . MET A 1 1 ? 54.449 -11.317 77.861 1.00 0.00 1 MET A O 5
ATOM 5824 N N . SER A 1 2 ? 55.630 -10.214 76.293 1.00 0.00 2 SER A N 5
ATOM 5825 C CA . SER A 1 2 ? 56.585 -9.660 77.246 1.00 0.00 2 SER A CA 5
ATOM 5826 C C . SER A 1 2 ? 56.926 -8.215 76.895 1.00 0.00 2 SER A C 5
ATOM 5827 O O . SER A 1 2 ? 56.575 -7.288 77.625 1.00 0.00 2 SER A O 5
ATOM 5834 N N . ASP A 1 3 ? 57.612 -8.032 75.772 1.00 0.00 3 ASP A N 5
ATOM 5835 C CA . ASP A 1 3 ? 58.001 -6.700 75.321 1.00 0.00 3 ASP A CA 5
ATOM 5836 C C . ASP A 1 3 ? 58.262 -6.689 73.818 1.00 0.00 3 ASP A C 5
ATOM 5837 O O . ASP A 1 3 ? 59.361 -7.010 73.368 1.00 0.00 3 ASP A O 5
ATOM 5845 N N . ALA A 1 4 ? 57.244 -6.322 73.048 1.00 0.00 4 ALA A N 5
ATOM 5846 C CA . ALA A 1 4 ? 57.363 -6.269 71.598 1.00 0.00 4 ALA A CA 5
ATOM 5847 C C . ALA A 1 4 ? 56.074 -5.761 70.958 1.00 0.00 4 ALA A C 5
ATOM 5848 O O . ALA A 1 4 ? 55.078 -5.536 71.643 1.00 0.00 4 ALA A O 5
ATOM 5855 N N . GLY A 1 5 ? 56.104 -5.582 69.640 1.00 0.00 5 GLY A N 5
ATOM 5856 C CA . GLY A 1 5 ? 54.933 -5.102 68.932 1.00 0.00 5 GLY A CA 5
ATOM 5857 C C . GLY A 1 5 ? 54.281 -6.180 68.088 1.00 0.00 5 GLY A C 5
ATOM 5858 O O . GLY A 1 5 ? 54.864 -6.645 67.108 1.00 0.00 5 GLY A O 5
ATOM 5862 N N . ARG A 1 6 ? 53.072 -6.578 68.470 1.00 0.00 6 ARG A N 5
ATOM 5863 C CA . ARG A 1 6 ? 52.344 -7.611 67.743 1.00 0.00 6 ARG A CA 5
ATOM 5864 C C . ARG A 1 6 ? 50.929 -7.147 67.411 1.00 0.00 6 ARG A C 5
ATOM 5865 O O . ARG A 1 6 ? 50.101 -7.928 66.944 1.00 0.00 6 ARG A O 5
ATOM 5883 N N . LYS A 1 7 ? 50.659 -5.869 67.655 1.00 0.00 7 LYS A N 5
ATOM 5884 C CA . LYS A 1 7 ? 49.345 -5.299 67.383 1.00 0.00 7 LYS A CA 5
ATOM 5885 C C . LYS A 1 7 ? 48.275 -5.963 68.243 1.00 0.00 7 LYS A C 5
ATOM 5886 O O . LYS A 1 7 ? 48.504 -7.018 68.834 1.00 0.00 7 LYS A O 5
ATOM 5901 N N . GLY A 1 8 ? 47.102 -5.339 68.308 1.00 0.00 8 GLY A N 5
ATOM 5902 C CA . GLY A 1 8 ? 46.014 -5.885 69.097 1.00 0.00 8 GLY A CA 5
ATOM 5903 C C . GLY A 1 8 ? 46.202 -5.654 70.582 1.00 0.00 8 GLY A C 5
ATOM 5904 O O . GLY A 1 8 ? 45.489 -4.855 71.189 1.00 0.00 8 GLY A O 5
ATOM 5908 N N . PHE A 1 9 ? 47.163 -6.357 71.172 1.00 0.00 9 PHE A N 5
ATOM 5909 C CA . PHE A 1 9 ? 47.442 -6.228 72.597 1.00 0.00 9 PHE A CA 5
ATOM 5910 C C . PHE A 1 9 ? 48.385 -5.058 72.863 1.00 0.00 9 PHE A C 5
ATOM 5911 O O . PHE A 1 9 ? 48.405 -4.498 73.959 1.00 0.00 9 PHE A O 5
ATOM 5927 N N . GLY A 1 10 ? 49.167 -4.694 71.851 1.00 0.00 10 GLY A N 5
ATOM 5928 C CA . GLY A 1 10 ? 50.102 -3.594 71.994 1.00 0.00 10 GLY A CA 5
ATOM 5929 C C . GLY A 1 10 ? 49.420 -2.302 72.400 1.00 0.00 10 GLY A C 5
ATOM 5930 O O . GLY A 1 10 ? 49.774 -1.698 73.413 1.00 0.00 10 GLY A O 5
ATOM 5934 N N . GLU A 1 11 ? 48.441 -1.877 71.608 1.00 0.00 11 GLU A N 5
ATOM 5935 C CA . GLU A 1 11 ? 47.710 -0.648 71.890 1.00 0.00 11 GLU A CA 5
ATOM 5936 C C . GLU A 1 11 ? 47.161 -0.656 73.313 1.00 0.00 11 GLU A C 5
ATOM 5937 O O . GLU A 1 11 ? 47.370 0.286 74.079 1.00 0.00 11 GLU A O 5
ATOM 5947 N N . LYS A 1 12 ? 46.454 -1.726 73.662 1.00 0.00 12 LYS A N 5
ATOM 5948 C CA . LYS A 1 12 ? 45.873 -1.860 74.993 1.00 0.00 12 LYS A CA 5
ATOM 5949 C C . LYS A 1 12 ? 46.957 -1.823 76.066 1.00 0.00 12 LYS A C 5
ATOM 5950 O O . LYS A 1 12 ? 46.813 -1.146 77.084 1.00 0.00 12 LYS A O 5
ATOM 5965 N N . ALA A 1 13 ? 48.043 -2.553 75.829 1.00 0.00 13 ALA A N 5
ATOM 5966 C CA . ALA A 1 13 ? 49.151 -2.600 76.774 1.00 0.00 13 ALA A CA 5
ATOM 5967 C C . ALA A 1 13 ? 49.626 -1.197 77.135 1.00 0.00 13 ALA A C 5
ATOM 5968 O O . ALA A 1 13 ? 49.727 -0.849 78.310 1.00 0.00 13 ALA A O 5
ATOM 5975 N N . SER A 1 14 ? 49.917 -0.395 76.115 1.00 0.00 14 SER A N 5
ATOM 5976 C CA . SER A 1 14 ? 50.385 0.970 76.324 1.00 0.00 14 SER A CA 5
ATOM 5977 C C . SER A 1 14 ? 49.331 1.801 77.048 1.00 0.00 14 SER A C 5
ATOM 5978 O O . SER A 1 14 ? 49.654 2.757 77.754 1.00 0.00 14 SER A O 5
ATOM 5985 N N . GLU A 1 15 ? 48.067 1.431 76.867 1.00 0.00 15 GLU A N 5
ATOM 5986 C CA . GLU A 1 15 ? 46.963 2.142 77.500 1.00 0.00 15 GLU A CA 5
ATOM 5987 C C . GLU A 1 15 ? 46.827 1.739 78.966 1.00 0.00 15 GLU A C 5
ATOM 5988 O O . GLU A 1 15 ? 46.464 2.553 79.814 1.00 0.00 15 GLU A O 5
ATOM 5998 N N . ALA A 1 16 ? 47.119 0.475 79.254 1.00 0.00 16 ALA A N 5
ATOM 5999 C CA . ALA A 1 16 ? 47.029 -0.038 80.616 1.00 0.00 16 ALA A CA 5
ATOM 6000 C C . ALA A 1 16 ? 48.040 0.649 81.529 1.00 0.00 16 ALA A C 5
ATOM 6001 O O . ALA A 1 16 ? 47.676 1.209 82.564 1.00 0.00 16 ALA A O 5
ATOM 6008 N N . LEU A 1 17 ? 49.309 0.602 81.139 1.00 0.00 17 LEU A N 5
ATOM 6009 C CA . LEU A 1 17 ? 50.374 1.219 81.923 1.00 0.00 17 LEU A CA 5
ATOM 6010 C C . LEU A 1 17 ? 50.107 2.707 82.127 1.00 0.00 17 LEU A C 5
ATOM 6011 O O . LEU A 1 17 ? 50.332 3.247 83.210 1.00 0.00 17 LEU A O 5
ATOM 6026 N N . LYS A 1 18 ? 49.621 3.364 81.079 1.00 0.00 18 LYS A N 5
ATOM 6027 C CA . LYS A 1 18 ? 49.320 4.790 81.143 1.00 0.00 18 LYS A CA 5
ATOM 6028 C C . LYS A 1 18 ? 48.093 5.048 82.010 1.00 0.00 18 LYS A C 5
ATOM 6029 O O . LYS A 1 18 ? 47.281 4.156 82.260 1.00 0.00 18 LYS A O 5
ATOM 6044 N N . PRO A 1 19 ? 47.950 6.296 82.481 1.00 0.00 19 PRO A N 5
ATOM 6045 C CA . PRO A 1 19 ? 46.822 6.699 83.325 1.00 0.00 19 PRO A CA 5
ATOM 6046 C C . PRO A 1 19 ? 45.506 6.734 82.557 1.00 0.00 19 PRO A C 5
ATOM 6047 O O . PRO A 1 19 ? 45.432 6.288 81.412 1.00 0.00 19 PRO A O 5
ATOM 6055 N N . ASP A 1 20 ? 44.469 7.267 83.194 1.00 0.00 20 ASP A N 5
ATOM 6056 C CA . ASP A 1 20 ? 43.154 7.361 82.569 1.00 0.00 20 ASP A CA 5
ATOM 6057 C C . ASP A 1 20 ? 42.457 8.659 82.964 1.00 0.00 20 ASP A C 5
ATOM 6058 O O . ASP A 1 20 ? 43.003 9.464 83.719 1.00 0.00 20 ASP A O 5
ATOM 6066 N N . SER A 1 21 ? 41.248 8.857 82.448 1.00 0.00 21 SER A N 5
ATOM 6067 C CA . SER A 1 21 ? 40.477 10.058 82.743 1.00 0.00 21 SER A CA 5
ATOM 6068 C C . SER A 1 21 ? 40.378 10.284 84.248 1.00 0.00 21 SER A C 5
ATOM 6069 O O . SER A 1 21 ? 39.879 9.431 84.981 1.00 0.00 21 SER A O 5
ATOM 6076 N N . GLN A 1 22 ? 40.855 11.440 84.700 1.00 0.00 22 GLN A N 5
ATOM 6077 C CA . GLN A 1 22 ? 40.819 11.777 86.119 1.00 0.00 22 GLN A CA 5
ATOM 6078 C C . GLN A 1 22 ? 39.940 12.998 86.365 1.00 0.00 22 GLN A C 5
ATOM 6079 O O . GLN A 1 22 ? 39.598 13.311 87.506 1.00 0.00 22 GLN A O 5
ATOM 6091 N N . LYS A 1 23 ? 39.576 13.687 85.288 1.00 0.00 23 LYS A N 5
ATOM 6092 C CA . LYS A 1 23 ? 38.735 14.873 85.387 1.00 0.00 23 LYS A CA 5
ATOM 6093 C C . LYS A 1 23 ? 39.240 15.809 86.481 1.00 0.00 23 LYS A C 5
ATOM 6094 O O . LYS A 1 23 ? 38.553 16.039 87.477 1.00 0.00 23 LYS A O 5
ATOM 6109 N N . SER A 1 24 ? 40.439 16.345 86.288 1.00 0.00 24 SER A N 5
ATOM 6110 C CA . SER A 1 24 ? 41.037 17.253 87.260 1.00 0.00 24 SER A CA 5
ATOM 6111 C C . SER A 1 24 ? 42.375 17.784 86.757 1.00 0.00 24 SER A C 5
ATOM 6112 O O . SER A 1 24 ? 42.730 17.602 85.592 1.00 0.00 24 SER A O 5
ATOM 6119 N N . TYR A 1 25 ? 43.114 18.443 87.642 1.00 0.00 25 TYR A N 5
ATOM 6120 C CA . TYR A 1 25 ? 44.412 19.005 87.289 1.00 0.00 25 TYR A CA 5
ATOM 6121 C C . TYR A 1 25 ? 45.277 17.970 86.577 1.00 0.00 25 TYR A C 5
ATOM 6122 O O . TYR A 1 25 ? 46.064 18.304 85.692 1.00 0.00 25 TYR A O 5
ATOM 6139 N N . ALA A 1 26 ? 45.125 16.709 86.970 1.00 0.00 26 ALA A N 5
ATOM 6140 C CA . ALA A 1 26 ? 45.888 15.623 86.368 1.00 0.00 26 ALA A CA 5
ATOM 6141 C C . ALA A 1 26 ? 45.783 15.655 84.848 1.00 0.00 26 ALA A C 5
ATOM 6142 O O . ALA A 1 26 ? 46.783 15.517 84.144 1.00 0.00 26 ALA A O 5
ATOM 6149 N N . GLU A 1 27 ? 44.565 15.835 84.347 1.00 0.00 27 GLU A N 5
ATOM 6150 C CA . GLU A 1 27 ? 44.330 15.883 82.909 1.00 0.00 27 GLU A CA 5
ATOM 6151 C C . GLU A 1 27 ? 44.740 17.237 82.334 1.00 0.00 27 GLU A C 5
ATOM 6152 O O . GLU A 1 27 ? 45.263 17.319 81.224 1.00 0.00 27 GLU A O 5
ATOM 6162 N N . GLN A 1 28 ? 44.496 18.296 83.102 1.00 0.00 28 GLN A N 5
ATOM 6163 C CA . GLN A 1 28 ? 44.838 19.645 82.669 1.00 0.00 28 GLN A CA 5
ATOM 6164 C C . GLN A 1 28 ? 46.318 19.744 82.308 1.00 0.00 28 GLN A C 5
ATOM 6165 O O . GLN A 1 28 ? 46.674 20.209 81.226 1.00 0.00 28 GLN A O 5
ATOM 6177 N N . GLY A 1 29 ? 47.175 19.301 83.224 1.00 0.00 29 GLY A N 5
ATOM 6178 C CA . GLY A 1 29 ? 48.606 19.349 82.984 1.00 0.00 29 GLY A CA 5
ATOM 6179 C C . GLY A 1 29 ? 49.017 18.535 81.774 1.00 0.00 29 GLY A C 5
ATOM 6180 O O . GLY A 1 29 ? 49.709 19.032 80.887 1.00 0.00 29 GLY A O 5
ATOM 6184 N N . LYS A 1 30 ? 48.594 17.276 81.738 1.00 0.00 30 LYS A N 5
ATOM 6185 C CA . LYS A 1 30 ? 48.922 16.388 80.630 1.00 0.00 30 LYS A CA 5
ATOM 6186 C C . LYS A 1 30 ? 48.588 17.041 79.292 1.00 0.00 30 LYS A C 5
ATOM 6187 O O . LYS A 1 30 ? 49.450 17.181 78.427 1.00 0.00 30 LYS A O 5
ATOM 6202 N N . GLU A 1 31 ? 47.329 17.439 79.132 1.00 0.00 31 GLU A N 5
ATOM 6203 C CA . GLU A 1 31 ? 46.881 18.077 77.900 1.00 0.00 31 GLU A CA 5
ATOM 6204 C C . GLU A 1 31 ? 47.650 19.372 77.648 1.00 0.00 31 GLU A C 5
ATOM 6205 O O . GLU A 1 31 ? 47.814 19.796 76.504 1.00 0.00 31 GLU A O 5
ATOM 6215 N N . TYR A 1 32 ? 48.117 19.994 78.724 1.00 0.00 32 TYR A N 5
ATOM 6216 C CA . TYR A 1 32 ? 48.865 21.241 78.621 1.00 0.00 32 TYR A CA 5
ATOM 6217 C C . TYR A 1 32 ? 50.194 21.022 77.904 1.00 0.00 32 TYR A C 5
ATOM 6218 O O . TYR A 1 32 ? 50.579 21.804 77.034 1.00 0.00 32 TYR A O 5
ATOM 6235 N N . ILE A 1 33 ? 50.890 19.953 78.275 1.00 0.00 33 ILE A N 5
ATOM 6236 C CA . ILE A 1 33 ? 52.174 19.629 77.667 1.00 0.00 33 ILE A CA 5
ATOM 6237 C C . ILE A 1 33 ? 51.994 19.111 76.244 1.00 0.00 33 ILE A C 5
ATOM 6238 O O . ILE A 1 33 ? 52.791 19.412 75.356 1.00 0.00 33 ILE A O 5
ATOM 6253 N N . THR A 1 34 ? 50.938 18.331 76.033 1.00 0.00 34 THR A N 5
ATOM 6254 C CA . THR A 1 34 ? 50.651 17.771 74.718 1.00 0.00 34 THR A CA 5
ATOM 6255 C C . THR A 1 34 ? 50.349 18.871 73.708 1.00 0.00 34 THR A C 5
ATOM 6256 O O . THR A 1 34 ? 50.672 18.749 72.525 1.00 0.00 34 THR A O 5
ATOM 6267 N N . ASP A 1 35 ? 49.726 19.946 74.179 1.00 0.00 35 ASP A N 5
ATOM 6268 C CA . ASP A 1 35 ? 49.380 21.069 73.315 1.00 0.00 35 ASP A CA 5
ATOM 6269 C C . ASP A 1 35 ? 50.623 21.871 72.943 1.00 0.00 35 ASP A C 5
ATOM 6270 O O . ASP A 1 35 ? 50.693 22.465 71.867 1.00 0.00 35 ASP A O 5
ATOM 6278 N N . LYS A 1 36 ? 51.602 21.886 73.842 1.00 0.00 36 LYS A N 5
ATOM 6279 C CA . LYS A 1 36 ? 52.845 22.613 73.609 1.00 0.00 36 LYS A CA 5
ATOM 6280 C C . LYS A 1 36 ? 53.710 21.899 72.574 1.00 0.00 36 LYS A C 5
ATOM 6281 O O . LYS A 1 36 ? 54.270 22.529 71.679 1.00 0.00 36 LYS A O 5
ATOM 6296 N N . ALA A 1 37 ? 53.811 20.581 72.705 1.00 0.00 37 ALA A N 5
ATOM 6297 C CA . ALA A 1 37 ? 54.604 19.781 71.779 1.00 0.00 37 ALA A CA 5
ATOM 6298 C C . ALA A 1 37 ? 53.979 19.769 70.389 1.00 0.00 37 ALA A C 5
ATOM 6299 O O . ALA A 1 37 ? 54.670 19.575 69.389 1.00 0.00 37 ALA A O 5
ATOM 6306 N N . ASP A 1 38 ? 52.668 19.978 70.333 1.00 0.00 38 ASP A N 5
ATOM 6307 C CA . ASP A 1 38 ? 51.950 19.993 69.063 1.00 0.00 38 ASP A CA 5
ATOM 6308 C C . ASP A 1 38 ? 52.111 21.338 68.363 1.00 0.00 38 ASP A C 5
ATOM 6309 O O . ASP A 1 38 ? 52.297 21.401 67.147 1.00 0.00 38 ASP A O 5
ATOM 6317 N N . LYS A 1 39 ? 52.036 22.416 69.138 1.00 0.00 39 LYS A N 5
ATOM 6318 C CA . LYS A 1 39 ? 52.173 23.761 68.594 1.00 0.00 39 LYS A CA 5
ATOM 6319 C C . LYS A 1 39 ? 53.595 24.005 68.098 1.00 0.00 39 LYS A C 5
ATOM 6320 O O . LYS A 1 39 ? 53.801 24.503 66.992 1.00 0.00 39 LYS A O 5
ATOM 6335 N N . VAL A 1 40 ? 54.574 23.651 68.925 1.00 0.00 40 VAL A N 5
ATOM 6336 C CA . VAL A 1 40 ? 55.977 23.829 68.569 1.00 0.00 40 VAL A CA 5
ATOM 6337 C C . VAL A 1 40 ? 56.338 23.014 67.332 1.00 0.00 40 VAL A C 5
ATOM 6338 O O . VAL A 1 40 ? 57.121 23.458 66.492 1.00 0.00 40 VAL A O 5
ATOM 6351 N N . ALA A 1 41 ? 55.763 21.822 67.227 1.00 0.00 41 ALA A N 5
ATOM 6352 C CA . ALA A 1 41 ? 56.023 20.945 66.092 1.00 0.00 41 ALA A CA 5
ATOM 6353 C C . ALA A 1 41 ? 55.269 21.415 64.853 1.00 0.00 41 ALA A C 5
ATOM 6354 O O . ALA A 1 41 ? 55.809 21.416 63.748 1.00 0.00 41 ALA A O 5
ATOM 6361 N N . GLY A 1 42 ? 54.014 21.812 65.046 1.00 0.00 42 GLY A N 5
ATOM 6362 C CA . GLY A 1 42 ? 53.205 22.279 63.933 1.00 0.00 42 GLY A CA 5
ATOM 6363 C C . GLY A 1 42 ? 53.665 23.623 63.405 1.00 0.00 42 GLY A C 5
ATOM 6364 O O . GLY A 1 42 ? 53.567 23.894 62.208 1.00 0.00 42 GLY A O 5
ATOM 6368 N N . LYS A 1 43 ? 54.166 24.468 64.299 1.00 0.00 43 LYS A N 5
ATOM 6369 C CA . LYS A 1 43 ? 54.642 25.792 63.919 1.00 0.00 43 LYS A CA 5
ATOM 6370 C C . LYS A 1 43 ? 55.865 25.692 63.013 1.00 0.00 43 LYS A C 5
ATOM 6371 O O . LYS A 1 43 ? 56.156 26.605 62.242 1.00 0.00 43 LYS A O 5
ATOM 6386 N N . VAL A 1 44 ? 56.577 24.573 63.111 1.00 0.00 44 VAL A N 5
ATOM 6387 C CA . VAL A 1 44 ? 57.768 24.351 62.299 1.00 0.00 44 VAL A CA 5
ATOM 6388 C C . VAL A 1 44 ? 57.474 23.407 61.138 1.00 0.00 44 VAL A C 5
ATOM 6389 O O . VAL A 1 44 ? 56.860 22.357 61.321 1.00 0.00 44 VAL A O 5
ATOM 6402 N N . GLN A 1 45 ? 57.915 23.790 59.945 1.00 0.00 45 GLN A N 5
ATOM 6403 C CA . GLN A 1 45 ? 57.699 22.978 58.753 1.00 0.00 45 GLN A CA 5
ATOM 6404 C C . GLN A 1 45 ? 59.020 22.447 58.209 1.00 0.00 45 GLN A C 5
ATOM 6405 O O . GLN A 1 45 ? 59.527 22.905 57.185 1.00 0.00 45 GLN A O 5
ATOM 6417 N N . PRO A 1 46 ? 59.593 21.457 58.909 1.00 0.00 46 PRO A N 5
ATOM 6418 C CA . PRO A 1 46 ? 60.864 20.840 58.515 1.00 0.00 46 PRO A CA 5
ATOM 6419 C C . PRO A 1 46 ? 60.732 20.002 57.248 1.00 0.00 46 PRO A C 5
ATOM 6420 O O . PRO A 1 46 ? 59.748 20.113 56.519 1.00 0.00 46 PRO A O 5
ATOM 6428 N N . GLU A 1 47 ? 61.731 19.161 56.994 1.00 0.00 47 GLU A N 5
ATOM 6429 C CA . GLU A 1 47 ? 61.726 18.303 55.815 1.00 0.00 47 GLU A CA 5
ATOM 6430 C C . GLU A 1 47 ? 62.978 17.434 55.769 1.00 0.00 47 GLU A C 5
ATOM 6431 O O . GLU A 1 47 ? 62.936 16.288 55.317 1.00 0.00 47 GLU A O 5
ATOM 6441 N N . ASP A 1 48 ? 64.092 17.983 56.239 1.00 0.00 48 ASP A N 5
ATOM 6442 C CA . ASP A 1 48 ? 65.356 17.259 56.254 1.00 0.00 48 ASP A CA 5
ATOM 6443 C C . ASP A 1 48 ? 65.676 16.696 54.873 1.00 0.00 48 ASP A C 5
ATOM 6444 O O . ASP A 1 48 ? 65.014 17.024 53.889 1.00 0.00 48 ASP A O 5
ATOM 6452 N N . ASN A 1 49 ? 66.696 15.846 54.808 1.00 0.00 49 ASN A N 5
ATOM 6453 C CA . ASN A 1 49 ? 67.102 15.237 53.546 1.00 0.00 49 ASN A CA 5
ATOM 6454 C C . ASN A 1 49 ? 67.334 16.302 52.478 1.00 0.00 49 ASN A C 5
ATOM 6455 O O . ASN A 1 49 ? 67.352 17.498 52.771 1.00 0.00 49 ASN A O 5
ATOM 6465 N N . LYS A 1 50 ? 67.512 15.860 51.238 1.00 0.00 50 LYS A N 5
ATOM 6466 C CA . LYS A 1 50 ? 67.740 16.773 50.125 1.00 0.00 50 LYS A CA 5
ATOM 6467 C C . LYS A 1 50 ? 67.181 16.200 48.827 1.00 0.00 50 LYS A C 5
ATOM 6468 O O . LYS A 1 50 ? 66.451 15.209 48.838 1.00 0.00 50 LYS A O 5
ATOM 6483 N N . GLY A 1 51 ? 67.530 16.830 47.708 1.00 0.00 51 GLY A N 5
ATOM 6484 C CA . GLY A 1 51 ? 67.054 16.367 46.418 1.00 0.00 51 GLY A CA 5
ATOM 6485 C C . GLY A 1 51 ? 65.824 17.117 45.949 1.00 0.00 51 GLY A C 5
ATOM 6486 O O . GLY A 1 51 ? 65.163 16.707 44.996 1.00 0.00 51 GLY A O 5
ATOM 6490 N N . VAL A 1 52 ? 65.513 18.221 46.623 1.00 0.00 52 VAL A N 5
ATOM 6491 C CA . VAL A 1 52 ? 64.353 19.030 46.271 1.00 0.00 52 VAL A CA 5
ATOM 6492 C C . VAL A 1 52 ? 64.498 19.619 44.873 1.00 0.00 52 VAL A C 5
ATOM 6493 O O . VAL A 1 52 ? 63.507 19.938 44.215 1.00 0.00 52 VAL A O 5
ATOM 6506 N N . PHE A 1 53 ? 65.741 19.762 44.422 1.00 0.00 53 PHE A N 5
ATOM 6507 C CA . PHE A 1 53 ? 66.016 20.311 43.101 1.00 0.00 53 PHE A CA 5
ATOM 6508 C C . PHE A 1 53 ? 65.625 19.323 42.006 1.00 0.00 53 PHE A C 5
ATOM 6509 O O . PHE A 1 53 ? 64.985 19.692 41.022 1.00 0.00 53 PHE A O 5
ATOM 6525 N N . GLN A 1 54 ? 66.013 18.065 42.187 1.00 0.00 54 GLN A N 5
ATOM 6526 C CA . GLN A 1 54 ? 65.705 17.023 41.215 1.00 0.00 54 GLN A CA 5
ATOM 6527 C C . GLN A 1 54 ? 64.200 16.905 41.003 1.00 0.00 54 GLN A C 5
ATOM 6528 O O . GLN A 1 54 ? 63.737 16.651 39.893 1.00 0.00 54 GLN A O 5
ATOM 6540 N N . GLY A 1 55 ? 63.440 17.088 42.079 1.00 0.00 55 GLY A N 5
ATOM 6541 C CA . GLY A 1 55 ? 61.994 16.997 41.990 1.00 0.00 55 GLY A CA 5
ATOM 6542 C C . GLY A 1 55 ? 61.425 17.873 40.892 1.00 0.00 55 GLY A C 5
ATOM 6543 O O . GLY A 1 55 ? 60.386 17.556 40.311 1.00 0.00 55 GLY A O 5
ATOM 6547 N N . VAL A 1 56 ? 62.103 18.981 40.609 1.00 0.00 56 VAL A N 5
ATOM 6548 C CA . VAL A 1 56 ? 61.658 19.907 39.575 1.00 0.00 56 VAL A CA 5
ATOM 6549 C C . VAL A 1 56 ? 61.491 19.195 38.236 1.00 0.00 56 VAL A C 5
ATOM 6550 O O . VAL A 1 56 ? 60.717 19.630 37.381 1.00 0.00 56 VAL A O 5
ATOM 6563 N N . HIS A 1 57 ? 62.220 18.097 38.060 1.00 0.00 57 HIS A N 5
ATOM 6564 C CA . HIS A 1 57 ? 62.151 17.325 36.825 1.00 0.00 57 HIS A CA 5
ATOM 6565 C C . HIS A 1 57 ? 60.945 16.389 36.836 1.00 0.00 57 HIS A C 5
ATOM 6566 O O . HIS A 1 57 ? 60.292 16.192 35.810 1.00 0.00 57 HIS A O 5
ATOM 6579 N N . ASP A 1 58 ? 60.657 15.818 38.000 1.00 0.00 58 ASP A N 5
ATOM 6580 C CA . ASP A 1 58 ? 59.528 14.903 38.143 1.00 0.00 58 ASP A CA 5
ATOM 6581 C C . ASP A 1 58 ? 58.204 15.646 37.990 1.00 0.00 58 ASP A C 5
ATOM 6582 O O . ASP A 1 58 ? 57.188 15.056 37.621 1.00 0.00 58 ASP A O 5
ATOM 6590 N N . SER A 1 59 ? 58.224 16.944 38.275 1.00 0.00 59 SER A N 5
ATOM 6591 C CA . SER A 1 59 ? 57.024 17.767 38.175 1.00 0.00 59 SER A CA 5
ATOM 6592 C C . SER A 1 59 ? 56.405 17.656 36.785 1.00 0.00 59 SER A C 5
ATOM 6593 O O . SER A 1 59 ? 55.200 17.833 36.614 1.00 0.00 59 SER A O 5
ATOM 6600 N N . ALA A 1 60 ? 57.241 17.365 35.793 1.00 0.00 60 ALA A N 5
ATOM 6601 C CA . ALA A 1 60 ? 56.778 17.229 34.418 1.00 0.00 60 ALA A CA 5
ATOM 6602 C C . ALA A 1 60 ? 55.601 16.263 34.328 1.00 0.00 60 ALA A C 5
ATOM 6603 O O . ALA A 1 60 ? 54.728 16.412 33.472 1.00 0.00 60 ALA A O 5
ATOM 6610 N N . GLU A 1 61 ? 55.586 15.272 35.214 1.00 0.00 61 GLU A N 5
ATOM 6611 C CA . GLU A 1 61 ? 54.516 14.282 35.232 1.00 0.00 61 GLU A CA 5
ATOM 6612 C C . GLU A 1 61 ? 53.148 14.958 35.285 1.00 0.00 61 GLU A C 5
ATOM 6613 O O . GLU A 1 61 ? 52.166 14.439 34.756 1.00 0.00 61 GLU A O 5
ATOM 6623 N N . LYS A 1 62 ? 53.094 16.119 35.929 1.00 0.00 62 LYS A N 5
ATOM 6624 C CA . LYS A 1 62 ? 51.849 16.869 36.052 1.00 0.00 62 LYS A CA 5
ATOM 6625 C C . LYS A 1 62 ? 51.406 17.414 34.698 1.00 0.00 62 LYS A C 5
ATOM 6626 O O . LYS A 1 62 ? 52.212 17.950 33.941 1.00 0.00 62 LYS A O 5
ATOM 6641 N N . GLY A 1 63 ? 50.117 17.274 34.401 1.00 0.00 63 GLY A N 5
ATOM 6642 C CA . GLY A 1 63 ? 49.591 17.760 33.139 1.00 0.00 63 GLY A CA 5
ATOM 6643 C C . GLY A 1 63 ? 48.129 17.403 32.945 1.00 0.00 63 GLY A C 5
ATOM 6644 O O . GLY A 1 63 ? 47.807 16.421 32.276 1.00 0.00 63 GLY A O 5
ATOM 6648 N N . LYS A 1 64 ? 47.243 18.200 33.533 1.00 0.00 64 LYS A N 5
ATOM 6649 C CA . LYS A 1 64 ? 45.809 17.965 33.423 1.00 0.00 64 LYS A CA 5
ATOM 6650 C C . LYS A 1 64 ? 45.275 18.477 32.089 1.00 0.00 64 LYS A C 5
ATOM 6651 O O . LYS A 1 64 ? 45.954 19.221 31.382 1.00 0.00 64 LYS A O 5
ATOM 6666 N N . ASP A 1 65 ? 44.053 18.076 31.752 1.00 0.00 65 ASP A N 5
ATOM 6667 C CA . ASP A 1 65 ? 43.426 18.497 30.505 1.00 0.00 65 ASP A CA 5
ATOM 6668 C C . ASP A 1 65 ? 44.236 18.021 29.303 1.00 0.00 65 ASP A C 5
ATOM 6669 O O . ASP A 1 65 ? 45.362 17.550 29.448 1.00 0.00 65 ASP A O 5
ATOM 6677 N N . ASN A 1 66 ? 43.651 18.146 28.116 1.00 0.00 66 ASN A N 5
ATOM 6678 C CA . ASN A 1 66 ? 44.317 17.727 26.887 1.00 0.00 66 ASN A CA 5
ATOM 6679 C C . ASN A 1 66 ? 44.714 16.256 26.960 1.00 0.00 66 ASN A C 5
ATOM 6680 O O . ASN A 1 66 ? 45.695 15.837 26.346 1.00 0.00 66 ASN A O 5
ATOM 6690 N N . ALA A 1 67 ? 43.946 15.477 27.713 1.00 0.00 67 ALA A N 5
ATOM 6691 C CA . ALA A 1 67 ? 44.216 14.052 27.863 1.00 0.00 67 ALA A CA 5
ATOM 6692 C C . ALA A 1 67 ? 43.021 13.328 28.476 1.00 0.00 67 ALA A C 5
ATOM 6693 O O . ALA A 1 67 ? 43.178 12.307 29.144 1.00 0.00 67 ALA A O 5
ATOM 6700 N N . GLU A 1 68 ? 41.827 13.865 28.244 1.00 0.00 68 GLU A N 5
ATOM 6701 C CA . GLU A 1 68 ? 40.607 13.271 28.776 1.00 0.00 68 GLU A CA 5
ATOM 6702 C C . GLU A 1 68 ? 40.083 12.179 27.845 1.00 0.00 68 GLU A C 5
ATOM 6703 O O . GLU A 1 68 ? 40.086 12.336 26.624 1.00 0.00 68 GLU A O 5
ATOM 6713 N N . GLY A 1 69 ? 39.633 11.075 28.432 1.00 0.00 69 GLY A N 5
ATOM 6714 C CA . GLY A 1 69 ? 39.113 9.974 27.641 1.00 0.00 69 GLY A CA 5
ATOM 6715 C C . GLY A 1 69 ? 37.773 10.296 27.009 1.00 0.00 69 GLY A C 5
ATOM 6716 O O . GLY A 1 69 ? 37.607 11.351 26.397 1.00 0.00 69 GLY A O 5
ATOM 6720 N N . GLN A 1 70 ? 36.817 9.385 27.156 1.00 0.00 70 GLN A N 5
ATOM 6721 C CA . GLN A 1 70 ? 35.486 9.578 26.592 1.00 0.00 70 GLN A CA 5
ATOM 6722 C C . GLN A 1 70 ? 34.560 8.429 26.979 1.00 0.00 70 GLN A C 5
ATOM 6723 O O . GLN A 1 70 ? 34.945 7.262 26.922 1.00 0.00 70 GLN A O 5
ATOM 6735 N N . GLY A 1 71 ? 33.336 8.769 27.373 1.00 0.00 71 GLY A N 5
ATOM 6736 C CA . GLY A 1 71 ? 32.375 7.754 27.763 1.00 0.00 71 GLY A CA 5
ATOM 6737 C C . GLY A 1 71 ? 31.705 7.101 26.570 1.00 0.00 71 GLY A C 5
ATOM 6738 O O . GLY A 1 71 ? 30.480 7.113 26.455 1.00 0.00 71 GLY A O 5
ATOM 6742 N N . GLU A 1 72 ? 32.510 6.531 25.679 1.00 0.00 72 GLU A N 5
ATOM 6743 C CA . GLU A 1 72 ? 31.988 5.873 24.489 1.00 0.00 72 GLU A CA 5
ATOM 6744 C C . GLU A 1 72 ? 31.265 6.869 23.588 1.00 0.00 72 GLU A C 5
ATOM 6745 O O . GLU A 1 72 ? 31.043 8.019 23.970 1.00 0.00 72 GLU A O 5
ATOM 6755 N N . SER A 1 73 ? 30.902 6.422 22.390 1.00 0.00 73 SER A N 5
ATOM 6756 C CA . SER A 1 73 ? 30.209 7.277 21.433 1.00 0.00 73 SER A CA 5
ATOM 6757 C C . SER A 1 73 ? 28.739 7.437 21.811 1.00 0.00 73 SER A C 5
ATOM 6758 O O . SER A 1 73 ? 27.913 6.570 21.524 1.00 0.00 73 SER A O 5
ATOM 6765 N N . LEU A 1 74 ? 28.422 8.553 22.458 1.00 0.00 74 LEU A N 5
ATOM 6766 C CA . LEU A 1 74 ? 27.052 8.830 22.878 1.00 0.00 74 LEU A CA 5
ATOM 6767 C C . LEU A 1 74 ? 26.092 8.739 21.697 1.00 0.00 74 LEU A C 5
ATOM 6768 O O . LEU A 1 74 ? 24.910 8.440 21.866 1.00 0.00 74 LEU A O 5
ATOM 6783 N N . ALA A 1 75 ? 26.608 8.996 20.500 1.00 0.00 75 ALA A N 5
ATOM 6784 C CA . ALA A 1 75 ? 25.798 8.939 19.290 1.00 0.00 75 ALA A CA 5
ATOM 6785 C C . ALA A 1 75 ? 25.052 7.613 19.191 1.00 0.00 75 ALA A C 5
ATOM 6786 O O . ALA A 1 75 ? 23.963 7.543 18.621 1.00 0.00 75 ALA A O 5
ATOM 6793 N N . ASP A 1 76 ? 25.646 6.562 19.747 1.00 0.00 76 ASP A N 5
ATOM 6794 C CA . ASP A 1 76 ? 25.037 5.237 19.722 1.00 0.00 76 ASP A CA 5
ATOM 6795 C C . ASP A 1 76 ? 23.898 5.144 20.732 1.00 0.00 76 ASP A C 5
ATOM 6796 O O . ASP A 1 76 ? 22.896 4.472 20.491 1.00 0.00 76 ASP A O 5
ATOM 6804 N N . GLN A 1 77 ? 24.061 5.820 21.865 1.00 0.00 77 GLN A N 5
ATOM 6805 C CA . GLN A 1 77 ? 23.047 5.811 22.911 1.00 0.00 77 GLN A CA 5
ATOM 6806 C C . GLN A 1 77 ? 21.865 6.698 22.534 1.00 0.00 77 GLN A C 5
ATOM 6807 O O . GLN A 1 77 ? 20.739 6.467 22.971 1.00 0.00 77 GLN A O 5
ATOM 6819 N N . ALA A 1 78 ? 22.131 7.713 21.718 1.00 0.00 78 ALA A N 5
ATOM 6820 C CA . ALA A 1 78 ? 21.089 8.634 21.281 1.00 0.00 78 ALA A CA 5
ATOM 6821 C C . ALA A 1 78 ? 20.153 7.966 20.278 1.00 0.00 78 ALA A C 5
ATOM 6822 O O . ALA A 1 78 ? 18.932 8.035 20.414 1.00 0.00 78 ALA A O 5
ATOM 6829 N N . ARG A 1 79 ? 20.734 7.323 19.271 1.00 0.00 79 ARG A N 5
ATOM 6830 C CA . ARG A 1 79 ? 19.951 6.647 18.243 1.00 0.00 79 ARG A CA 5
ATOM 6831 C C . ARG A 1 79 ? 19.011 5.619 18.866 1.00 0.00 79 ARG A C 5
ATOM 6832 O O . ARG A 1 79 ? 17.965 5.298 18.302 1.00 0.00 79 ARG A O 5
ATOM 6850 N N . ASP A 1 80 ? 19.391 5.106 20.031 1.00 0.00 80 ASP A N 5
ATOM 6851 C CA . ASP A 1 80 ? 18.582 4.116 20.732 1.00 0.00 80 ASP A CA 5
ATOM 6852 C C . ASP A 1 80 ? 17.378 4.772 21.401 1.00 0.00 80 ASP A C 5
ATOM 6853 O O . ASP A 1 80 ? 16.261 4.258 21.333 1.00 0.00 80 ASP A O 5
ATOM 6861 N N . TYR A 1 81 ? 17.613 5.908 22.046 1.00 0.00 81 TYR A N 5
ATOM 6862 C CA . TYR A 1 81 ? 16.549 6.633 22.731 1.00 0.00 81 TYR A CA 5
ATOM 6863 C C . TYR A 1 81 ? 15.604 7.288 21.728 1.00 0.00 81 TYR A C 5
ATOM 6864 O O . TYR A 1 81 ? 14.385 7.267 21.902 1.00 0.00 81 TYR A O 5
ATOM 6881 N N . MET A 1 82 ? 16.176 7.870 20.678 1.00 0.00 82 MET A N 5
ATOM 6882 C CA . MET A 1 82 ? 15.384 8.529 19.647 1.00 0.00 82 MET A CA 5
ATOM 6883 C C . MET A 1 82 ? 14.466 7.533 18.945 1.00 0.00 82 MET A C 5
ATOM 6884 O O . MET A 1 82 ? 13.253 7.726 18.890 1.00 0.00 82 MET A O 5
ATOM 6896 N N . GLY A 1 83 ? 15.055 6.468 18.410 1.00 0.00 83 GLY A N 5
ATOM 6897 C CA . GLY A 1 83 ? 14.274 5.457 17.719 1.00 0.00 83 GLY A CA 5
ATOM 6898 C C . GLY A 1 83 ? 13.171 4.883 18.587 1.00 0.00 83 GLY A C 5
ATOM 6899 O O . GLY A 1 83 ? 12.098 4.540 18.092 1.00 0.00 83 GLY A O 5
ATOM 6903 N N . ALA A 1 84 ? 13.438 4.775 19.884 1.00 0.00 84 ALA A N 5
ATOM 6904 C CA . ALA A 1 84 ? 12.460 4.238 20.823 1.00 0.00 84 ALA A CA 5
ATOM 6905 C C . ALA A 1 84 ? 11.161 5.036 20.779 1.00 0.00 84 ALA A C 5
ATOM 6906 O O . ALA A 1 84 ? 10.075 4.466 20.676 1.00 0.00 84 ALA A O 5
ATOM 6913 N N . ALA A 1 85 ? 11.281 6.357 20.858 1.00 0.00 85 ALA A N 5
ATOM 6914 C CA . ALA A 1 85 ? 10.116 7.233 20.827 1.00 0.00 85 ALA A CA 5
ATOM 6915 C C . ALA A 1 85 ? 9.304 7.019 19.555 1.00 0.00 85 ALA A C 5
ATOM 6916 O O . ALA A 1 85 ? 8.081 7.167 19.554 1.00 0.00 85 ALA A O 5
ATOM 6923 N N . LYS A 1 86 ? 9.989 6.671 18.471 1.00 0.00 86 LYS A N 5
ATOM 6924 C CA . LYS A 1 86 ? 9.332 6.434 17.191 1.00 0.00 86 LYS A CA 5
ATOM 6925 C C . LYS A 1 86 ? 8.388 5.240 17.277 1.00 0.00 86 LYS A C 5
ATOM 6926 O O . LYS A 1 86 ? 7.201 5.351 16.968 1.00 0.00 86 LYS A O 5
ATOM 6941 N N . SER A 1 87 ? 8.921 4.098 17.698 1.00 0.00 87 SER A N 5
ATOM 6942 C CA . SER A 1 87 ? 8.127 2.881 17.821 1.00 0.00 87 SER A CA 5
ATOM 6943 C C . SER A 1 87 ? 6.986 3.076 18.815 1.00 0.00 87 SER A C 5
ATOM 6944 O O . SER A 1 87 ? 5.848 2.689 18.554 1.00 0.00 87 SER A O 5
ATOM 6951 N N . LYS A 1 88 ? 7.301 3.679 19.956 1.00 0.00 88 LYS A N 5
ATOM 6952 C CA . LYS A 1 88 ? 6.305 3.927 20.991 1.00 0.00 88 LYS A CA 5
ATOM 6953 C C . LYS A 1 88 ? 5.223 4.879 20.488 1.00 0.00 88 LYS A C 5
ATOM 6954 O O . LYS A 1 88 ? 4.030 4.591 20.593 1.00 0.00 88 LYS A O 5
ATOM 6969 N N . LEU A 1 89 ? 5.647 6.012 19.941 1.00 0.00 89 LEU A N 5
ATOM 6970 C CA . LEU A 1 89 ? 4.714 7.006 19.419 1.00 0.00 89 LEU A CA 5
ATOM 6971 C C . LEU A 1 89 ? 3.728 6.368 18.446 1.00 0.00 89 LEU A C 5
ATOM 6972 O O . LEU A 1 89 ? 2.514 6.488 18.610 1.00 0.00 89 LEU A O 5
ATOM 6987 N N . ASN A 1 90 ? 4.257 5.688 17.435 1.00 0.00 90 ASN A N 5
ATOM 6988 C CA . ASN A 1 90 ? 3.422 5.028 16.436 1.00 0.00 90 ASN A CA 5
ATOM 6989 C C . ASN A 1 90 ? 2.488 4.017 17.092 1.00 0.00 90 ASN A C 5
ATOM 6990 O O . ASN A 1 90 ? 1.407 3.730 16.576 1.00 0.00 90 ASN A O 5
ATOM 7000 N N . ASP A 1 91 ? 2.910 3.478 18.231 1.00 0.00 91 ASP A N 5
ATOM 7001 C CA . ASP A 1 91 ? 2.110 2.500 18.957 1.00 0.00 91 ASP A CA 5
ATOM 7002 C C . ASP A 1 91 ? 0.894 3.161 19.597 1.00 0.00 91 ASP A C 5
ATOM 7003 O O . ASP A 1 91 ? -0.181 2.565 19.673 1.00 0.00 91 ASP A O 5
ATOM 7011 N N . ALA A 1 92 ? 1.071 4.395 20.059 1.00 0.00 92 ALA A N 5
ATOM 7012 C CA . ALA A 1 92 ? -0.012 5.136 20.693 1.00 0.00 92 ALA A CA 5
ATOM 7013 C C . ALA A 1 92 ? -0.925 5.771 19.649 1.00 0.00 92 ALA A C 5
ATOM 7014 O O . ALA A 1 92 ? -2.150 5.687 19.749 1.00 0.00 92 ALA A O 5
ATOM 7021 N N . VAL A 1 93 ? -0.323 6.407 18.650 1.00 0.00 93 VAL A N 5
ATOM 7022 C CA . VAL A 1 93 ? -1.083 7.055 17.589 1.00 0.00 93 VAL A CA 5
ATOM 7023 C C . VAL A 1 93 ? -2.081 6.091 16.958 1.00 0.00 93 VAL A C 5
ATOM 7024 O O . VAL A 1 93 ? -3.277 6.367 16.904 1.00 0.00 93 VAL A O 5
ATOM 7037 N N . GLU A 1 94 ? -1.578 4.955 16.482 1.00 0.00 94 GLU A N 5
ATOM 7038 C CA . GLU A 1 94 ? -2.426 3.949 15.854 1.00 0.00 94 GLU A CA 5
ATOM 7039 C C . GLU A 1 94 ? -3.632 3.630 16.732 1.00 0.00 94 GLU A C 5
ATOM 7040 O O . GLU A 1 94 ? -4.732 3.392 16.231 1.00 0.00 94 GLU A O 5
ATOM 7050 N N . TYR A 1 95 ? -3.418 3.627 18.043 1.00 0.00 95 TYR A N 5
ATOM 7051 C CA . TYR A 1 95 ? -4.486 3.334 18.991 1.00 0.00 95 TYR A CA 5
ATOM 7052 C C . TYR A 1 95 ? -5.420 4.531 19.146 1.00 0.00 95 TYR A C 5
ATOM 7053 O O . TYR A 1 95 ? -6.639 4.376 19.225 1.00 0.00 95 TYR A O 5
ATOM 7070 N N . VAL A 1 96 ? -4.839 5.725 19.188 1.00 0.00 96 VAL A N 5
ATOM 7071 C CA . VAL A 1 96 ? -5.617 6.950 19.331 1.00 0.00 96 VAL A CA 5
ATOM 7072 C C . VAL A 1 96 ? -6.511 7.179 18.117 1.00 0.00 96 VAL A C 5
ATOM 7073 O O . VAL A 1 96 ? -7.712 7.402 18.253 1.00 0.00 96 VAL A O 5
ATOM 7086 N N . SER A 1 97 ? -5.915 7.121 16.932 1.00 0.00 97 SER A N 5
ATOM 7087 C CA . SER A 1 97 ? -6.656 7.325 15.693 1.00 0.00 97 SER A CA 5
ATOM 7088 C C . SER A 1 97 ? -7.778 6.301 15.556 1.00 0.00 97 SER A C 5
ATOM 7089 O O . SER A 1 97 ? -8.824 6.583 14.972 1.00 0.00 97 SER A O 5
ATOM 7096 N N . GLY A 1 98 ? -7.554 5.109 16.101 1.00 0.00 98 GLY A N 5
ATOM 7097 C CA . GLY A 1 98 ? -8.555 4.061 16.031 1.00 0.00 98 GLY A CA 5
ATOM 7098 C C . GLY A 1 98 ? -9.667 4.253 17.042 1.00 0.00 98 GLY A C 5
ATOM 7099 O O . GLY A 1 98 ? -10.770 3.733 16.866 1.00 0.00 98 GLY A O 5
ATOM 7103 N N . ARG A 1 99 ? -9.379 4.998 18.103 1.00 0.00 99 ARG A N 5
ATOM 7104 C CA . ARG A 1 99 ? -10.363 5.255 19.147 1.00 0.00 99 ARG A CA 5
ATOM 7105 C C . ARG A 1 99 ? -11.197 6.489 18.818 1.00 0.00 99 ARG A C 5
ATOM 7106 O O . ARG A 1 99 ? -12.425 6.460 18.888 1.00 0.00 99 ARG A O 5
ATOM 7124 N N . VAL A 1 100 ? -10.520 7.576 18.458 1.00 0.00 100 VAL A N 5
ATOM 7125 C CA . VAL A 1 100 ? -11.197 8.821 18.118 1.00 0.00 100 VAL A CA 5
ATOM 7126 C C . VAL A 1 100 ? -12.284 8.588 17.076 1.00 0.00 100 VAL A C 5
ATOM 7127 O O . VAL A 1 100 ? -13.407 9.075 17.215 1.00 0.00 100 VAL A O 5
ATOM 7140 N N . HIS A 1 101 ? -11.946 7.838 16.033 1.00 0.00 101 HIS A N 5
ATOM 7141 C CA . HIS A 1 101 ? -12.895 7.537 14.966 1.00 0.00 101 HIS A CA 5
ATOM 7142 C C . HIS A 1 101 ? -12.852 6.057 14.601 1.00 0.00 101 HIS A C 5
ATOM 7143 O O . HIS A 1 101 ? -12.027 5.304 15.117 1.00 0.00 101 HIS A O 5
ATOM 7156 N N . GLY A 1 102 ? -13.747 5.645 13.707 1.00 0.00 102 GLY A N 5
ATOM 7157 C CA . GLY A 1 102 ? -13.794 4.257 13.289 1.00 0.00 102 GLY A CA 5
ATOM 7158 C C . GLY A 1 102 ? -12.664 3.897 12.344 1.00 0.00 102 GLY A C 5
ATOM 7159 O O . GLY A 1 102 ? -11.862 4.753 11.973 1.00 0.00 102 GLY A O 5
ATOM 7163 N N . GLU A 1 103 ? -12.603 2.628 11.953 1.00 0.00 103 GLU A N 5
ATOM 7164 C CA . GLU A 1 103 ? -11.562 2.158 11.046 1.00 0.00 103 GLU A CA 5
ATOM 7165 C C . GLU A 1 103 ? -11.966 2.381 9.592 1.00 0.00 103 GLU A C 5
ATOM 7166 O O . GLU A 1 103 ? -12.971 3.033 9.309 1.00 0.00 103 GLU A O 5
ATOM 7176 N N . GLU A 1 104 ? -11.175 1.836 8.674 1.00 0.00 104 GLU A N 5
ATOM 7177 C CA . GLU A 1 104 ? -11.449 1.979 7.249 1.00 0.00 104 GLU A CA 5
ATOM 7178 C C . GLU A 1 104 ? -12.862 1.507 6.917 1.00 0.00 104 GLU A C 5
ATOM 7179 O O . GLU A 1 104 ? -13.438 0.687 7.632 1.00 0.00 104 GLU A O 5
ATOM 7189 N N . ASP A 1 105 ? -13.413 2.030 5.827 1.00 0.00 105 ASP A N 5
ATOM 7190 C CA . ASP A 1 105 ? -14.758 1.662 5.400 1.00 0.00 105 ASP A CA 5
ATOM 7191 C C . ASP A 1 105 ? -15.086 2.283 4.046 1.00 0.00 105 ASP A C 5
ATOM 7192 O O . ASP A 1 105 ? -15.869 3.228 3.943 1.00 0.00 105 ASP A O 5
ATOM 7200 N N . PRO A 1 106 ? -14.474 1.743 2.982 1.00 0.00 106 PRO A N 5
ATOM 7201 C CA . PRO A 1 106 ? -14.686 2.230 1.615 1.00 0.00 106 PRO A CA 5
ATOM 7202 C C . PRO A 1 106 ? -16.083 1.912 1.096 1.00 0.00 106 PRO A C 5
ATOM 7203 O O . PRO A 1 106 ? -16.896 1.308 1.798 1.00 0.00 106 PRO A O 5
ATOM 7211 N N . THR A 1 107 ? -16.360 2.322 -0.137 1.00 0.00 107 THR A N 5
ATOM 7212 C CA . THR A 1 107 ? -17.660 2.081 -0.751 1.00 0.00 107 THR A CA 5
ATOM 7213 C C . THR A 1 107 ? -17.519 1.287 -2.043 1.00 0.00 107 THR A C 5
ATOM 7214 O O . THR A 1 107 ? -18.358 1.384 -2.940 1.00 0.00 107 THR A O 5
ATOM 7225 N N . LYS A 1 108 ? -16.455 0.496 -2.134 1.00 0.00 108 LYS A N 5
ATOM 7226 C CA . LYS A 1 108 ? -16.205 -0.320 -3.316 1.00 0.00 108 LYS A CA 5
ATOM 7227 C C . LYS A 1 108 ? -15.224 -1.445 -3.004 1.00 0.00 108 LYS A C 5
ATOM 7228 O O . LYS A 1 108 ? -14.310 -1.278 -2.196 1.00 0.00 108 LYS A O 5
ATOM 7243 N N . LYS A 1 109 ? -15.419 -2.590 -3.649 1.00 0.00 109 LYS A N 5
ATOM 7244 C CA . LYS A 1 109 ? -14.549 -3.743 -3.442 1.00 0.00 109 LYS A CA 5
ATOM 7245 C C . LYS A 1 109 ? -13.098 -3.390 -3.748 1.00 0.00 109 LYS A C 5
ATOM 7246 O O . LYS A 1 109 ? -12.174 -4.062 -3.287 1.00 0.00 109 LYS A O 5
ATOM 7261 N N . MET A 1 1 ? 0.046 -44.082 -45.387 1.00 0.00 1 MET A N 6
ATOM 7262 C CA . MET A 1 1 ? 0.378 -42.663 -45.394 1.00 0.00 1 MET A CA 6
ATOM 7263 C C . MET A 1 1 ? -0.377 -41.922 -44.295 1.00 0.00 1 MET A C 6
ATOM 7264 O O . MET A 1 1 ? -1.486 -41.435 -44.509 1.00 0.00 1 MET A O 6
ATOM 7276 N N . SER A 1 2 ? 0.231 -41.844 -43.115 1.00 0.00 2 SER A N 6
ATOM 7277 C CA . SER A 1 2 ? -0.385 -41.166 -41.980 1.00 0.00 2 SER A CA 6
ATOM 7278 C C . SER A 1 2 ? 0.531 -41.207 -40.761 1.00 0.00 2 SER A C 6
ATOM 7279 O O . SER A 1 2 ? 1.485 -41.984 -40.713 1.00 0.00 2 SER A O 6
ATOM 7286 N N . ASP A 1 3 ? 0.231 -40.367 -39.776 1.00 0.00 3 ASP A N 6
ATOM 7287 C CA . ASP A 1 3 ? 1.025 -40.309 -38.554 1.00 0.00 3 ASP A CA 6
ATOM 7288 C C . ASP A 1 3 ? 0.143 -40.001 -37.348 1.00 0.00 3 ASP A C 6
ATOM 7289 O O . ASP A 1 3 ? -1.051 -39.745 -37.489 1.00 0.00 3 ASP A O 6
ATOM 7297 N N . ALA A 1 4 ? 0.743 -40.027 -36.161 1.00 0.00 4 ALA A N 6
ATOM 7298 C CA . ALA A 1 4 ? 0.012 -39.750 -34.931 1.00 0.00 4 ALA A CA 6
ATOM 7299 C C . ALA A 1 4 ? 0.938 -39.802 -33.720 1.00 0.00 4 ALA A C 6
ATOM 7300 O O . ALA A 1 4 ? 0.771 -39.042 -32.765 1.00 0.00 4 ALA A O 6
ATOM 7307 N N . GLY A 1 5 ? 1.914 -40.703 -33.764 1.00 0.00 5 GLY A N 6
ATOM 7308 C CA . GLY A 1 5 ? 2.850 -40.837 -32.664 1.00 0.00 5 GLY A CA 6
ATOM 7309 C C . GLY A 1 5 ? 3.684 -39.589 -32.457 1.00 0.00 5 GLY A C 6
ATOM 7310 O O . GLY A 1 5 ? 3.314 -38.505 -32.909 1.00 0.00 5 GLY A O 6
ATOM 7314 N N . ARG A 1 6 ? 4.812 -39.738 -31.769 1.00 0.00 6 ARG A N 6
ATOM 7315 C CA . ARG A 1 6 ? 5.698 -38.613 -31.500 1.00 0.00 6 ARG A CA 6
ATOM 7316 C C . ARG A 1 6 ? 4.945 -37.480 -30.810 1.00 0.00 6 ARG A C 6
ATOM 7317 O O . ARG A 1 6 ? 3.793 -37.641 -30.406 1.00 0.00 6 ARG A O 6
ATOM 7335 N N . LYS A 1 7 ? 5.603 -36.333 -30.678 1.00 0.00 7 LYS A N 6
ATOM 7336 C CA . LYS A 1 7 ? 4.997 -35.172 -30.037 1.00 0.00 7 LYS A CA 6
ATOM 7337 C C . LYS A 1 7 ? 4.679 -35.463 -28.572 1.00 0.00 7 LYS A C 6
ATOM 7338 O O . LYS A 1 7 ? 4.637 -36.620 -28.154 1.00 0.00 7 LYS A O 6
ATOM 7353 N N . GLY A 1 8 ? 4.455 -34.405 -27.798 1.00 0.00 8 GLY A N 6
ATOM 7354 C CA . GLY A 1 8 ? 4.143 -34.568 -26.392 1.00 0.00 8 GLY A CA 6
ATOM 7355 C C . GLY A 1 8 ? 5.384 -34.733 -25.538 1.00 0.00 8 GLY A C 6
ATOM 7356 O O . GLY A 1 8 ? 5.778 -33.815 -24.818 1.00 0.00 8 GLY A O 6
ATOM 7360 N N . PHE A 1 9 ? 6.003 -35.906 -25.615 1.00 0.00 9 PHE A N 6
ATOM 7361 C CA . PHE A 1 9 ? 7.205 -36.189 -24.841 1.00 0.00 9 PHE A CA 6
ATOM 7362 C C . PHE A 1 9 ? 8.455 -35.734 -25.590 1.00 0.00 9 PHE A C 6
ATOM 7363 O O . PHE A 1 9 ? 9.491 -35.464 -24.986 1.00 0.00 9 PHE A O 6
ATOM 7379 N N . GLY A 1 10 ? 8.346 -35.650 -26.914 1.00 0.00 10 GLY A N 6
ATOM 7380 C CA . GLY A 1 10 ? 9.473 -35.226 -27.724 1.00 0.00 10 GLY A CA 6
ATOM 7381 C C . GLY A 1 10 ? 10.000 -33.863 -27.321 1.00 0.00 10 GLY A C 6
ATOM 7382 O O . GLY A 1 10 ? 11.182 -33.716 -27.008 1.00 0.00 10 GLY A O 6
ATOM 7386 N N . GLU A 1 11 ? 9.122 -32.865 -27.327 1.00 0.00 11 GLU A N 6
ATOM 7387 C CA . GLU A 1 11 ? 9.507 -31.508 -26.959 1.00 0.00 11 GLU A CA 6
ATOM 7388 C C . GLU A 1 11 ? 10.196 -31.487 -25.597 1.00 0.00 11 GLU A C 6
ATOM 7389 O O . GLU A 1 11 ? 11.288 -30.938 -25.450 1.00 0.00 11 GLU A O 6
ATOM 7399 N N . LYS A 1 12 ? 9.549 -32.089 -24.605 1.00 0.00 12 LYS A N 6
ATOM 7400 C CA . LYS A 1 12 ? 10.098 -32.141 -23.255 1.00 0.00 12 LYS A CA 6
ATOM 7401 C C . LYS A 1 12 ? 11.447 -32.853 -23.243 1.00 0.00 12 LYS A C 6
ATOM 7402 O O . LYS A 1 12 ? 12.397 -32.391 -22.612 1.00 0.00 12 LYS A O 6
ATOM 7417 N N . ALA A 1 13 ? 11.523 -33.978 -23.945 1.00 0.00 13 ALA A N 6
ATOM 7418 C CA . ALA A 1 13 ? 12.757 -34.752 -24.019 1.00 0.00 13 ALA A CA 6
ATOM 7419 C C . ALA A 1 13 ? 13.930 -33.876 -24.448 1.00 0.00 13 ALA A C 6
ATOM 7420 O O . ALA A 1 13 ? 14.967 -33.843 -23.786 1.00 0.00 13 ALA A O 6
ATOM 7427 N N . SER A 1 14 ? 13.757 -33.168 -25.559 1.00 0.00 14 SER A N 6
ATOM 7428 C CA . SER A 1 14 ? 14.803 -32.295 -26.079 1.00 0.00 14 SER A CA 6
ATOM 7429 C C . SER A 1 14 ? 15.129 -31.185 -25.084 1.00 0.00 14 SER A C 6
ATOM 7430 O O . SER A 1 14 ? 16.246 -30.671 -25.055 1.00 0.00 14 SER A O 6
ATOM 7437 N N . GLU A 1 15 ? 14.143 -30.820 -24.270 1.00 0.00 15 GLU A N 6
ATOM 7438 C CA . GLU A 1 15 ? 14.324 -29.770 -23.274 1.00 0.00 15 GLU A CA 6
ATOM 7439 C C . GLU A 1 15 ? 15.078 -30.299 -22.057 1.00 0.00 15 GLU A C 6
ATOM 7440 O O . GLU A 1 15 ? 15.856 -29.578 -21.434 1.00 0.00 15 GLU A O 6
ATOM 7450 N N . ALA A 1 16 ? 14.840 -31.564 -21.725 1.00 0.00 16 ALA A N 6
ATOM 7451 C CA . ALA A 1 16 ? 15.497 -32.190 -20.584 1.00 0.00 16 ALA A CA 6
ATOM 7452 C C . ALA A 1 16 ? 17.003 -32.285 -20.802 1.00 0.00 16 ALA A C 6
ATOM 7453 O O . ALA A 1 16 ? 17.790 -31.794 -19.993 1.00 0.00 16 ALA A O 6
ATOM 7460 N N . LEU A 1 17 ? 17.398 -32.921 -21.900 1.00 0.00 17 LEU A N 6
ATOM 7461 C CA . LEU A 1 17 ? 18.811 -33.081 -22.224 1.00 0.00 17 LEU A CA 6
ATOM 7462 C C . LEU A 1 17 ? 19.515 -31.728 -22.276 1.00 0.00 17 LEU A C 6
ATOM 7463 O O . LEU A 1 17 ? 20.644 -31.585 -21.805 1.00 0.00 17 LEU A O 6
ATOM 7478 N N . LYS A 1 18 ? 18.840 -30.737 -22.849 1.00 0.00 18 LYS A N 6
ATOM 7479 C CA . LYS A 1 18 ? 19.397 -29.395 -22.959 1.00 0.00 18 LYS A CA 6
ATOM 7480 C C . LYS A 1 18 ? 19.370 -28.682 -21.611 1.00 0.00 18 LYS A C 6
ATOM 7481 O O . LYS A 1 18 ? 18.626 -29.050 -20.702 1.00 0.00 18 LYS A O 6
ATOM 7496 N N . PRO A 1 19 ? 20.199 -27.636 -21.477 1.00 0.00 19 PRO A N 6
ATOM 7497 C CA . PRO A 1 19 ? 20.286 -26.849 -20.243 1.00 0.00 19 PRO A CA 6
ATOM 7498 C C . PRO A 1 19 ? 19.034 -26.013 -19.999 1.00 0.00 19 PRO A C 6
ATOM 7499 O O . PRO A 1 19 ? 18.029 -26.164 -20.696 1.00 0.00 19 PRO A O 6
ATOM 7507 N N . ASP A 1 20 ? 19.101 -25.131 -19.008 1.00 0.00 20 ASP A N 6
ATOM 7508 C CA . ASP A 1 20 ? 17.973 -24.269 -18.674 1.00 0.00 20 ASP A CA 6
ATOM 7509 C C . ASP A 1 20 ? 17.498 -23.494 -19.900 1.00 0.00 20 ASP A C 6
ATOM 7510 O O . ASP A 1 20 ? 18.125 -23.544 -20.958 1.00 0.00 20 ASP A O 6
ATOM 7518 N N . SER A 1 21 ? 16.390 -22.779 -19.748 1.00 0.00 21 SER A N 6
ATOM 7519 C CA . SER A 1 21 ? 15.828 -21.997 -20.844 1.00 0.00 21 SER A CA 6
ATOM 7520 C C . SER A 1 21 ? 16.425 -20.594 -20.873 1.00 0.00 21 SER A C 6
ATOM 7521 O O . SER A 1 21 ? 17.312 -20.271 -20.083 1.00 0.00 21 SER A O 6
ATOM 7528 N N . GLN A 1 22 ? 15.933 -19.766 -21.789 1.00 0.00 22 GLN A N 6
ATOM 7529 C CA . GLN A 1 22 ? 16.418 -18.398 -21.920 1.00 0.00 22 GLN A CA 6
ATOM 7530 C C . GLN A 1 22 ? 15.391 -17.402 -21.394 1.00 0.00 22 GLN A C 6
ATOM 7531 O O . GLN A 1 22 ? 14.400 -17.786 -20.770 1.00 0.00 22 GLN A O 6
ATOM 7543 N N . LYS A 1 23 ? 15.633 -16.119 -21.646 1.00 0.00 23 LYS A N 6
ATOM 7544 C CA . LYS A 1 23 ? 14.728 -15.068 -21.198 1.00 0.00 23 LYS A CA 6
ATOM 7545 C C . LYS A 1 23 ? 13.522 -14.956 -22.125 1.00 0.00 23 LYS A C 6
ATOM 7546 O O . LYS A 1 23 ? 13.434 -14.037 -22.938 1.00 0.00 23 LYS A O 6
ATOM 7561 N N . SER A 1 24 ? 12.591 -15.898 -21.993 1.00 0.00 24 SER A N 6
ATOM 7562 C CA . SER A 1 24 ? 11.391 -15.906 -22.820 1.00 0.00 24 SER A CA 6
ATOM 7563 C C . SER A 1 24 ? 10.297 -16.753 -22.179 1.00 0.00 24 SER A C 6
ATOM 7564 O O . SER A 1 24 ? 10.406 -17.160 -21.021 1.00 0.00 24 SER A O 6
ATOM 7571 N N . TYR A 1 25 ? 9.239 -17.016 -22.940 1.00 0.00 25 TYR A N 6
ATOM 7572 C CA . TYR A 1 25 ? 8.121 -17.812 -22.446 1.00 0.00 25 TYR A CA 6
ATOM 7573 C C . TYR A 1 25 ? 8.615 -19.102 -21.800 1.00 0.00 25 TYR A C 6
ATOM 7574 O O . TYR A 1 25 ? 8.027 -19.592 -20.837 1.00 0.00 25 TYR A O 6
ATOM 7591 N N . ALA A 1 26 ? 9.701 -19.648 -22.339 1.00 0.00 26 ALA A N 6
ATOM 7592 C CA . ALA A 1 26 ? 10.277 -20.880 -21.815 1.00 0.00 26 ALA A CA 6
ATOM 7593 C C . ALA A 1 26 ? 10.499 -20.786 -20.308 1.00 0.00 26 ALA A C 6
ATOM 7594 O O . ALA A 1 26 ? 10.170 -21.708 -19.565 1.00 0.00 26 ALA A O 6
ATOM 7601 N N . GLU A 1 27 ? 11.062 -19.664 -19.867 1.00 0.00 27 GLU A N 6
ATOM 7602 C CA . GLU A 1 27 ? 11.328 -19.451 -18.450 1.00 0.00 27 GLU A CA 6
ATOM 7603 C C . GLU A 1 27 ? 10.050 -19.075 -17.706 1.00 0.00 27 GLU A C 6
ATOM 7604 O O . GLU A 1 27 ? 9.846 -19.476 -16.561 1.00 0.00 27 GLU A O 6
ATOM 7614 N N . GLN A 1 28 ? 9.195 -18.301 -18.365 1.00 0.00 28 GLN A N 6
ATOM 7615 C CA . GLN A 1 28 ? 7.937 -17.869 -17.766 1.00 0.00 28 GLN A CA 6
ATOM 7616 C C . GLN A 1 28 ? 7.114 -19.068 -17.306 1.00 0.00 28 GLN A C 6
ATOM 7617 O O . GLN A 1 28 ? 6.671 -19.124 -16.160 1.00 0.00 28 GLN A O 6
ATOM 7629 N N . GLY A 1 29 ? 6.913 -20.023 -18.208 1.00 0.00 29 GLY A N 6
ATOM 7630 C CA . GLY A 1 29 ? 6.143 -21.207 -17.875 1.00 0.00 29 GLY A CA 6
ATOM 7631 C C . GLY A 1 29 ? 6.760 -22.001 -16.740 1.00 0.00 29 GLY A C 6
ATOM 7632 O O . GLY A 1 29 ? 6.089 -22.325 -15.761 1.00 0.00 29 GLY A O 6
ATOM 7636 N N . LYS A 1 30 ? 8.044 -22.318 -16.871 1.00 0.00 30 LYS A N 6
ATOM 7637 C CA . LYS A 1 30 ? 8.754 -23.079 -15.851 1.00 0.00 30 LYS A CA 6
ATOM 7638 C C . LYS A 1 30 ? 8.553 -22.456 -14.472 1.00 0.00 30 LYS A C 6
ATOM 7639 O O . LYS A 1 30 ? 8.095 -23.120 -13.542 1.00 0.00 30 LYS A O 6
ATOM 7654 N N . GLU A 1 31 ? 8.901 -21.179 -14.348 1.00 0.00 31 GLU A N 6
ATOM 7655 C CA . GLU A 1 31 ? 8.759 -20.468 -13.083 1.00 0.00 31 GLU A CA 6
ATOM 7656 C C . GLU A 1 31 ? 7.297 -20.419 -12.649 1.00 0.00 31 GLU A C 6
ATOM 7657 O O . GLU A 1 31 ? 6.994 -20.333 -11.458 1.00 0.00 31 GLU A O 6
ATOM 7667 N N . TYR A 1 32 ? 6.394 -20.473 -13.622 1.00 0.00 32 TYR A N 6
ATOM 7668 C CA . TYR A 1 32 ? 4.963 -20.430 -13.342 1.00 0.00 32 TYR A CA 6
ATOM 7669 C C . TYR A 1 32 ? 4.522 -21.673 -12.575 1.00 0.00 32 TYR A C 6
ATOM 7670 O O . TYR A 1 32 ? 3.772 -21.582 -11.602 1.00 0.00 32 TYR A O 6
ATOM 7687 N N . ILE A 1 33 ? 4.993 -22.834 -13.019 1.00 0.00 33 ILE A N 6
ATOM 7688 C CA . ILE A 1 33 ? 4.650 -24.095 -12.375 1.00 0.00 33 ILE A CA 6
ATOM 7689 C C . ILE A 1 33 ? 5.337 -24.225 -11.021 1.00 0.00 33 ILE A C 6
ATOM 7690 O O . ILE A 1 33 ? 4.761 -24.751 -10.067 1.00 0.00 33 ILE A O 6
ATOM 7705 N N . THR A 1 34 ? 6.572 -23.741 -10.941 1.00 0.00 34 THR A N 6
ATOM 7706 C CA . THR A 1 34 ? 7.340 -23.802 -9.703 1.00 0.00 34 THR A CA 6
ATOM 7707 C C . THR A 1 34 ? 6.684 -22.968 -8.607 1.00 0.00 34 THR A C 6
ATOM 7708 O O . THR A 1 34 ? 6.745 -23.316 -7.428 1.00 0.00 34 THR A O 6
ATOM 7719 N N . ASP A 1 35 ? 6.056 -21.867 -9.005 1.00 0.00 35 ASP A N 6
ATOM 7720 C CA . ASP A 1 35 ? 5.387 -20.984 -8.057 1.00 0.00 35 ASP A CA 6
ATOM 7721 C C . ASP A 1 35 ? 4.097 -21.616 -7.542 1.00 0.00 35 ASP A C 6
ATOM 7722 O O . ASP A 1 35 ? 3.679 -21.370 -6.411 1.00 0.00 35 ASP A O 6
ATOM 7730 N N . LYS A 1 36 ? 3.468 -22.433 -8.382 1.00 0.00 36 LYS A N 6
ATOM 7731 C CA . LYS A 1 36 ? 2.227 -23.101 -8.013 1.00 0.00 36 LYS A CA 6
ATOM 7732 C C . LYS A 1 36 ? 2.487 -24.220 -7.010 1.00 0.00 36 LYS A C 6
ATOM 7733 O O . LYS A 1 36 ? 1.758 -24.368 -6.029 1.00 0.00 36 LYS A O 6
ATOM 7748 N N . ALA A 1 37 ? 3.530 -25.003 -7.261 1.00 0.00 37 ALA A N 6
ATOM 7749 C CA . ALA A 1 37 ? 3.889 -26.105 -6.377 1.00 0.00 37 ALA A CA 6
ATOM 7750 C C . ALA A 1 37 ? 4.372 -25.591 -5.025 1.00 0.00 37 ALA A C 6
ATOM 7751 O O . ALA A 1 37 ? 4.278 -26.288 -4.015 1.00 0.00 37 ALA A O 6
ATOM 7758 N N . ASP A 1 38 ? 4.888 -24.366 -5.014 1.00 0.00 38 ASP A N 6
ATOM 7759 C CA . ASP A 1 38 ? 5.385 -23.757 -3.786 1.00 0.00 38 ASP A CA 6
ATOM 7760 C C . ASP A 1 38 ? 4.237 -23.191 -2.957 1.00 0.00 38 ASP A C 6
ATOM 7761 O O . ASP A 1 38 ? 4.214 -23.329 -1.733 1.00 0.00 38 ASP A O 6
ATOM 7769 N N . LYS A 1 39 ? 3.286 -22.552 -3.631 1.00 0.00 39 LYS A N 6
ATOM 7770 C CA . LYS A 1 39 ? 2.134 -21.965 -2.957 1.00 0.00 39 LYS A CA 6
ATOM 7771 C C . LYS A 1 39 ? 1.235 -23.049 -2.373 1.00 0.00 39 LYS A C 6
ATOM 7772 O O . LYS A 1 39 ? 0.822 -22.970 -1.215 1.00 0.00 39 LYS A O 6
ATOM 7787 N N . VAL A 1 40 ? 0.932 -24.060 -3.180 1.00 0.00 40 VAL A N 6
ATOM 7788 C CA . VAL A 1 40 ? 0.083 -25.162 -2.743 1.00 0.00 40 VAL A CA 6
ATOM 7789 C C . VAL A 1 40 ? 0.710 -25.906 -1.570 1.00 0.00 40 VAL A C 6
ATOM 7790 O O . VAL A 1 40 ? 0.013 -26.343 -0.655 1.00 0.00 40 VAL A O 6
ATOM 7803 N N . ALA A 1 41 ? 2.031 -26.049 -1.604 1.00 0.00 41 ALA A N 6
ATOM 7804 C CA . ALA A 1 41 ? 2.753 -26.740 -0.544 1.00 0.00 41 ALA A CA 6
ATOM 7805 C C . ALA A 1 41 ? 2.881 -25.859 0.696 1.00 0.00 41 ALA A C 6
ATOM 7806 O O . ALA A 1 41 ? 2.707 -26.327 1.821 1.00 0.00 41 ALA A O 6
ATOM 7813 N N . GLY A 1 42 ? 3.184 -24.582 0.481 1.00 0.00 42 GLY A N 6
ATOM 7814 C CA . GLY A 1 42 ? 3.330 -23.659 1.591 1.00 0.00 42 GLY A CA 6
ATOM 7815 C C . GLY A 1 42 ? 2.008 -23.346 2.263 1.00 0.00 42 GLY A C 6
ATOM 7816 O O . GLY A 1 42 ? 1.955 -23.131 3.474 1.00 0.00 42 GLY A O 6
ATOM 7820 N N . LYS A 1 43 ? 0.938 -23.320 1.477 1.00 0.00 43 LYS A N 6
ATOM 7821 C CA . LYS A 1 43 ? -0.391 -23.031 2.002 1.00 0.00 43 LYS A CA 6
ATOM 7822 C C . LYS A 1 43 ? -0.855 -24.136 2.947 1.00 0.00 43 LYS A C 6
ATOM 7823 O O . LYS A 1 43 ? -1.703 -23.911 3.810 1.00 0.00 43 LYS A O 6
ATOM 7838 N N . VAL A 1 44 ? -0.291 -25.327 2.779 1.00 0.00 44 VAL A N 6
ATOM 7839 C CA . VAL A 1 44 ? -0.645 -26.465 3.620 1.00 0.00 44 VAL A CA 6
ATOM 7840 C C . VAL A 1 44 ? 0.430 -26.728 4.667 1.00 0.00 44 VAL A C 6
ATOM 7841 O O . VAL A 1 44 ? 1.618 -26.527 4.417 1.00 0.00 44 VAL A O 6
ATOM 7854 N N . GLN A 1 45 ? 0.005 -27.181 5.843 1.00 0.00 45 GLN A N 6
ATOM 7855 C CA . GLN A 1 45 ? 0.931 -27.472 6.931 1.00 0.00 45 GLN A CA 6
ATOM 7856 C C . GLN A 1 45 ? 1.869 -26.295 7.175 1.00 0.00 45 GLN A C 6
ATOM 7857 O O . GLN A 1 45 ? 3.070 -26.361 6.903 1.00 0.00 45 GLN A O 6
ATOM 7869 N N . PRO A 1 46 ? 1.314 -25.192 7.698 1.00 0.00 46 PRO A N 6
ATOM 7870 C CA . PRO A 1 46 ? 2.085 -23.981 7.990 1.00 0.00 46 PRO A CA 6
ATOM 7871 C C . PRO A 1 46 ? 3.045 -24.171 9.160 1.00 0.00 46 PRO A C 6
ATOM 7872 O O . PRO A 1 46 ? 3.325 -25.298 9.567 1.00 0.00 46 PRO A O 6
ATOM 7880 N N . GLU A 1 47 ? 3.544 -23.062 9.697 1.00 0.00 47 GLU A N 6
ATOM 7881 C CA . GLU A 1 47 ? 4.473 -23.109 10.821 1.00 0.00 47 GLU A CA 6
ATOM 7882 C C . GLU A 1 47 ? 3.731 -22.954 12.146 1.00 0.00 47 GLU A C 6
ATOM 7883 O O . GLU A 1 47 ? 4.326 -22.598 13.163 1.00 0.00 47 GLU A O 6
ATOM 7893 N N . ASP A 1 48 ? 2.431 -23.225 12.124 1.00 0.00 48 ASP A N 6
ATOM 7894 C CA . ASP A 1 48 ? 1.608 -23.116 13.323 1.00 0.00 48 ASP A CA 6
ATOM 7895 C C . ASP A 1 48 ? 1.567 -21.677 13.825 1.00 0.00 48 ASP A C 6
ATOM 7896 O O . ASP A 1 48 ? 2.019 -20.757 13.145 1.00 0.00 48 ASP A O 6
ATOM 7904 N N . ASN A 1 49 ? 1.019 -21.489 15.021 1.00 0.00 49 ASN A N 6
ATOM 7905 C CA . ASN A 1 49 ? 0.918 -20.162 15.615 1.00 0.00 49 ASN A CA 6
ATOM 7906 C C . ASN A 1 49 ? 2.275 -19.465 15.627 1.00 0.00 49 ASN A C 6
ATOM 7907 O O . ASN A 1 49 ? 3.302 -20.076 15.331 1.00 0.00 49 ASN A O 6
ATOM 7917 N N . LYS A 1 50 ? 2.272 -18.181 15.973 1.00 0.00 50 LYS A N 6
ATOM 7918 C CA . LYS A 1 50 ? 3.504 -17.400 16.024 1.00 0.00 50 LYS A CA 6
ATOM 7919 C C . LYS A 1 50 ? 4.052 -17.347 17.447 1.00 0.00 50 LYS A C 6
ATOM 7920 O O . LYS A 1 50 ? 3.512 -16.650 18.305 1.00 0.00 50 LYS A O 6
ATOM 7935 N N . GLY A 1 51 ? 5.132 -18.085 17.689 1.00 0.00 51 GLY A N 6
ATOM 7936 C CA . GLY A 1 51 ? 5.737 -18.105 19.007 1.00 0.00 51 GLY A CA 6
ATOM 7937 C C . GLY A 1 51 ? 7.136 -18.689 18.994 1.00 0.00 51 GLY A C 6
ATOM 7938 O O . GLY A 1 51 ? 7.311 -19.897 18.845 1.00 0.00 51 GLY A O 6
ATOM 7942 N N . VAL A 1 52 ? 8.136 -17.826 19.150 1.00 0.00 52 VAL A N 6
ATOM 7943 C CA . VAL A 1 52 ? 9.527 -18.263 19.156 1.00 0.00 52 VAL A CA 6
ATOM 7944 C C . VAL A 1 52 ? 9.807 -19.194 20.331 1.00 0.00 52 VAL A C 6
ATOM 7945 O O . VAL A 1 52 ? 10.730 -20.007 20.286 1.00 0.00 52 VAL A O 6
ATOM 7958 N N . PHE A 1 53 ? 9.002 -19.071 21.381 1.00 0.00 53 PHE A N 6
ATOM 7959 C CA . PHE A 1 53 ? 9.162 -19.900 22.569 1.00 0.00 53 PHE A CA 6
ATOM 7960 C C . PHE A 1 53 ? 9.209 -21.379 22.197 1.00 0.00 53 PHE A C 6
ATOM 7961 O O . PHE A 1 53 ? 10.132 -22.096 22.581 1.00 0.00 53 PHE A O 6
ATOM 7977 N N . GLN A 1 54 ? 8.207 -21.826 21.447 1.00 0.00 54 GLN A N 6
ATOM 7978 C CA . GLN A 1 54 ? 8.133 -23.220 21.024 1.00 0.00 54 GLN A CA 6
ATOM 7979 C C . GLN A 1 54 ? 9.387 -23.622 20.253 1.00 0.00 54 GLN A C 6
ATOM 7980 O O . GLN A 1 54 ? 9.749 -24.796 20.207 1.00 0.00 54 GLN A O 6
ATOM 7992 N N . GLY A 1 55 ? 10.044 -22.637 19.648 1.00 0.00 55 GLY A N 6
ATOM 7993 C CA . GLY A 1 55 ? 11.249 -22.909 18.885 1.00 0.00 55 GLY A CA 6
ATOM 7994 C C . GLY A 1 55 ? 12.282 -23.675 19.688 1.00 0.00 55 GLY A C 6
ATOM 7995 O O . GLY A 1 55 ? 13.109 -24.393 19.125 1.00 0.00 55 GLY A O 6
ATOM 7999 N N . VAL A 1 56 ? 12.236 -23.523 21.008 1.00 0.00 56 VAL A N 6
ATOM 8000 C CA . VAL A 1 56 ? 13.175 -24.206 21.890 1.00 0.00 56 VAL A CA 6
ATOM 8001 C C . VAL A 1 56 ? 13.168 -25.711 21.642 1.00 0.00 56 VAL A C 6
ATOM 8002 O O . VAL A 1 56 ? 14.163 -26.394 21.879 1.00 0.00 56 VAL A O 6
ATOM 8015 N N . HIS A 1 57 ? 12.038 -26.220 21.161 1.00 0.00 57 HIS A N 6
ATOM 8016 C CA . HIS A 1 57 ? 11.901 -27.644 20.879 1.00 0.00 57 HIS A CA 6
ATOM 8017 C C . HIS A 1 57 ? 12.672 -28.025 19.617 1.00 0.00 57 HIS A C 6
ATOM 8018 O O . HIS A 1 57 ? 13.171 -29.143 19.499 1.00 0.00 57 HIS A O 6
ATOM 8031 N N . ASP A 1 58 ? 12.764 -27.087 18.682 1.00 0.00 58 ASP A N 6
ATOM 8032 C CA . ASP A 1 58 ? 13.475 -27.324 17.429 1.00 0.00 58 ASP A CA 6
ATOM 8033 C C . ASP A 1 58 ? 14.943 -26.934 17.556 1.00 0.00 58 ASP A C 6
ATOM 8034 O O . ASP A 1 58 ? 15.797 -27.448 16.835 1.00 0.00 58 ASP A O 6
ATOM 8042 N N . SER A 1 59 ? 15.230 -26.019 18.478 1.00 0.00 59 SER A N 6
ATOM 8043 C CA . SER A 1 59 ? 16.595 -25.555 18.695 1.00 0.00 59 SER A CA 6
ATOM 8044 C C . SER A 1 59 ? 17.530 -26.728 18.975 1.00 0.00 59 SER A C 6
ATOM 8045 O O . SER A 1 59 ? 18.729 -26.658 18.705 1.00 0.00 59 SER A O 6
ATOM 8052 N N . ALA A 1 60 ? 16.972 -27.807 19.514 1.00 0.00 60 ALA A N 6
ATOM 8053 C CA . ALA A 1 60 ? 17.754 -28.996 19.827 1.00 0.00 60 ALA A CA 6
ATOM 8054 C C . ALA A 1 60 ? 18.563 -29.455 18.619 1.00 0.00 60 ALA A C 6
ATOM 8055 O O . ALA A 1 60 ? 19.635 -30.039 18.765 1.00 0.00 60 ALA A O 6
ATOM 8062 N N . GLU A 1 61 ? 18.040 -29.187 17.425 1.00 0.00 61 GLU A N 6
ATOM 8063 C CA . GLU A 1 61 ? 18.715 -29.574 16.192 1.00 0.00 61 GLU A CA 6
ATOM 8064 C C . GLU A 1 61 ? 19.486 -28.397 15.601 1.00 0.00 61 GLU A C 6
ATOM 8065 O O . GLU A 1 61 ? 20.469 -28.583 14.885 1.00 0.00 61 GLU A O 6
ATOM 8075 N N . LYS A 1 62 ? 19.030 -27.188 15.905 1.00 0.00 62 LYS A N 6
ATOM 8076 C CA . LYS A 1 62 ? 19.675 -25.979 15.405 1.00 0.00 62 LYS A CA 6
ATOM 8077 C C . LYS A 1 62 ? 20.703 -25.458 16.404 1.00 0.00 62 LYS A C 6
ATOM 8078 O O . LYS A 1 62 ? 20.935 -26.068 17.447 1.00 0.00 62 LYS A O 6
ATOM 8093 N N . GLY A 1 63 ? 21.318 -24.325 16.078 1.00 0.00 63 GLY A N 6
ATOM 8094 C CA . GLY A 1 63 ? 22.313 -23.741 16.958 1.00 0.00 63 GLY A CA 6
ATOM 8095 C C . GLY A 1 63 ? 23.022 -22.559 16.328 1.00 0.00 63 GLY A C 6
ATOM 8096 O O . GLY A 1 63 ? 24.179 -22.664 15.921 1.00 0.00 63 GLY A O 6
ATOM 8100 N N . LYS A 1 64 ? 22.327 -21.429 16.244 1.00 0.00 64 LYS A N 6
ATOM 8101 C CA . LYS A 1 64 ? 22.896 -20.222 15.658 1.00 0.00 64 LYS A CA 6
ATOM 8102 C C . LYS A 1 64 ? 23.663 -19.419 16.703 1.00 0.00 64 LYS A C 6
ATOM 8103 O O . LYS A 1 64 ? 23.764 -19.825 17.861 1.00 0.00 64 LYS A O 6
ATOM 8118 N N . ASP A 1 65 ? 24.202 -18.278 16.288 1.00 0.00 65 ASP A N 6
ATOM 8119 C CA . ASP A 1 65 ? 24.957 -17.416 17.189 1.00 0.00 65 ASP A CA 6
ATOM 8120 C C . ASP A 1 65 ? 24.514 -15.963 17.053 1.00 0.00 65 ASP A C 6
ATOM 8121 O O . ASP A 1 65 ? 23.511 -15.669 16.404 1.00 0.00 65 ASP A O 6
ATOM 8129 N N . ASN A 1 66 ? 25.267 -15.059 17.669 1.00 0.00 66 ASN A N 6
ATOM 8130 C CA . ASN A 1 66 ? 24.951 -13.637 17.618 1.00 0.00 66 ASN A CA 6
ATOM 8131 C C . ASN A 1 66 ? 26.203 -12.792 17.832 1.00 0.00 66 ASN A C 6
ATOM 8132 O O . ASN A 1 66 ? 27.320 -13.309 17.836 1.00 0.00 66 ASN A O 6
ATOM 8142 N N . ALA A 1 67 ? 26.008 -11.490 18.009 1.00 0.00 67 ALA A N 6
ATOM 8143 C CA . ALA A 1 67 ? 27.122 -10.574 18.226 1.00 0.00 67 ALA A CA 6
ATOM 8144 C C . ALA A 1 67 ? 27.061 -9.957 19.619 1.00 0.00 67 ALA A C 6
ATOM 8145 O O . ALA A 1 67 ? 26.274 -10.382 20.462 1.00 0.00 67 ALA A O 6
ATOM 8152 N N . GLU A 1 68 ? 27.901 -8.952 19.854 1.00 0.00 68 GLU A N 6
ATOM 8153 C CA . GLU A 1 68 ? 27.944 -8.280 21.147 1.00 0.00 68 GLU A CA 6
ATOM 8154 C C . GLU A 1 68 ? 28.027 -6.767 20.969 1.00 0.00 68 GLU A C 6
ATOM 8155 O O . GLU A 1 68 ? 27.048 -6.050 21.182 1.00 0.00 68 GLU A O 6
ATOM 8165 N N . GLY A 1 69 ? 29.204 -6.287 20.579 1.00 0.00 69 GLY A N 6
ATOM 8166 C CA . GLY A 1 69 ? 29.394 -4.860 20.380 1.00 0.00 69 GLY A CA 6
ATOM 8167 C C . GLY A 1 69 ? 30.329 -4.252 21.406 1.00 0.00 69 GLY A C 6
ATOM 8168 O O . GLY A 1 69 ? 30.943 -4.968 22.197 1.00 0.00 69 GLY A O 6
ATOM 8172 N N . GLN A 1 70 ? 30.439 -2.928 21.391 1.00 0.00 70 GLN A N 6
ATOM 8173 C CA . GLN A 1 70 ? 31.309 -2.225 22.327 1.00 0.00 70 GLN A CA 6
ATOM 8174 C C . GLN A 1 70 ? 30.658 -0.933 22.812 1.00 0.00 70 GLN A C 6
ATOM 8175 O O . GLN A 1 70 ? 29.711 -0.437 22.200 1.00 0.00 70 GLN A O 6
ATOM 8187 N N . GLY A 1 71 ? 31.170 -0.394 23.914 1.00 0.00 71 GLY A N 6
ATOM 8188 C CA . GLY A 1 71 ? 30.625 0.835 24.460 1.00 0.00 71 GLY A CA 6
ATOM 8189 C C . GLY A 1 71 ? 31.593 1.996 24.355 1.00 0.00 71 GLY A C 6
ATOM 8190 O O . GLY A 1 71 ? 32.389 2.233 25.262 1.00 0.00 71 GLY A O 6
ATOM 8194 N N . GLU A 1 72 ? 31.524 2.722 23.243 1.00 0.00 72 GLU A N 6
ATOM 8195 C CA . GLU A 1 72 ? 32.405 3.864 23.021 1.00 0.00 72 GLU A CA 6
ATOM 8196 C C . GLU A 1 72 ? 31.868 4.757 21.906 1.00 0.00 72 GLU A C 6
ATOM 8197 O O . GLU A 1 72 ? 32.548 4.998 20.908 1.00 0.00 72 GLU A O 6
ATOM 8207 N N . SER A 1 73 ? 30.643 5.242 22.082 1.00 0.00 73 SER A N 6
ATOM 8208 C CA . SER A 1 73 ? 30.012 6.105 21.090 1.00 0.00 73 SER A CA 6
ATOM 8209 C C . SER A 1 73 ? 28.622 6.534 21.549 1.00 0.00 73 SER A C 6
ATOM 8210 O O . SER A 1 73 ? 27.651 5.790 21.407 1.00 0.00 73 SER A O 6
ATOM 8217 N N . LEU A 1 74 ? 28.534 7.740 22.100 1.00 0.00 74 LEU A N 6
ATOM 8218 C CA . LEU A 1 74 ? 27.263 8.271 22.581 1.00 0.00 74 LEU A CA 6
ATOM 8219 C C . LEU A 1 74 ? 26.206 8.229 21.482 1.00 0.00 74 LEU A C 6
ATOM 8220 O O . LEU A 1 74 ? 25.010 8.140 21.761 1.00 0.00 74 LEU A O 6
ATOM 8235 N N . ALA A 1 75 ? 26.655 8.292 20.233 1.00 0.00 75 ALA A N 6
ATOM 8236 C CA . ALA A 1 75 ? 25.748 8.258 19.093 1.00 0.00 75 ALA A CA 6
ATOM 8237 C C . ALA A 1 75 ? 24.805 7.062 19.176 1.00 0.00 75 ALA A C 6
ATOM 8238 O O . ALA A 1 75 ? 23.674 7.115 18.693 1.00 0.00 75 ALA A O 6
ATOM 8245 N N . ASP A 1 76 ? 25.278 5.985 19.794 1.00 0.00 76 ASP A N 6
ATOM 8246 C CA . ASP A 1 76 ? 24.477 4.775 19.942 1.00 0.00 76 ASP A CA 6
ATOM 8247 C C . ASP A 1 76 ? 23.380 4.972 20.983 1.00 0.00 76 ASP A C 6
ATOM 8248 O O . ASP A 1 76 ? 22.280 4.438 20.849 1.00 0.00 76 ASP A O 6
ATOM 8256 N N . GLN A 1 77 ? 23.689 5.746 22.020 1.00 0.00 77 GLN A N 6
ATOM 8257 C CA . GLN A 1 77 ? 22.729 6.013 23.084 1.00 0.00 77 GLN A CA 6
ATOM 8258 C C . GLN A 1 77 ? 21.682 7.025 22.632 1.00 0.00 77 GLN A C 6
ATOM 8259 O O . GLN A 1 77 ? 20.515 6.941 23.016 1.00 0.00 77 GLN A O 6
ATOM 8271 N N . ALA A 1 78 ? 22.106 7.982 21.815 1.00 0.00 78 ALA A N 6
ATOM 8272 C CA . ALA A 1 78 ? 21.206 9.012 21.309 1.00 0.00 78 ALA A CA 6
ATOM 8273 C C . ALA A 1 78 ? 20.251 8.441 20.264 1.00 0.00 78 ALA A C 6
ATOM 8274 O O . ALA A 1 78 ? 19.089 8.838 20.189 1.00 0.00 78 ALA A O 6
ATOM 8281 N N . ARG A 1 79 ? 20.751 7.505 19.463 1.00 0.00 79 ARG A N 6
ATOM 8282 C CA . ARG A 1 79 ? 19.943 6.882 18.422 1.00 0.00 79 ARG A CA 6
ATOM 8283 C C . ARG A 1 79 ? 18.932 5.912 19.026 1.00 0.00 79 ARG A C 6
ATOM 8284 O O . ARG A 1 79 ? 17.753 5.929 18.675 1.00 0.00 79 ARG A O 6
ATOM 8302 N N . ASP A 1 80 ? 19.403 5.065 19.936 1.00 0.00 80 ASP A N 6
ATOM 8303 C CA . ASP A 1 80 ? 18.542 4.088 20.590 1.00 0.00 80 ASP A CA 6
ATOM 8304 C C . ASP A 1 80 ? 17.378 4.775 21.297 1.00 0.00 80 ASP A C 6
ATOM 8305 O O . ASP A 1 80 ? 16.243 4.299 21.255 1.00 0.00 80 ASP A O 6
ATOM 8313 N N . TYR A 1 81 ? 17.668 5.897 21.946 1.00 0.00 81 TYR A N 6
ATOM 8314 C CA . TYR A 1 81 ? 16.646 6.650 22.665 1.00 0.00 81 TYR A CA 6
ATOM 8315 C C . TYR A 1 81 ? 15.686 7.330 21.694 1.00 0.00 81 TYR A C 6
ATOM 8316 O O . TYR A 1 81 ? 14.469 7.294 21.878 1.00 0.00 81 TYR A O 6
ATOM 8333 N N . MET A 1 82 ? 16.243 7.952 20.659 1.00 0.00 82 MET A N 6
ATOM 8334 C CA . MET A 1 82 ? 15.438 8.640 19.657 1.00 0.00 82 MET A CA 6
ATOM 8335 C C . MET A 1 82 ? 14.512 7.663 18.939 1.00 0.00 82 MET A C 6
ATOM 8336 O O . MET A 1 82 ? 13.297 7.855 18.905 1.00 0.00 82 MET A O 6
ATOM 8348 N N . GLY A 1 83 ? 15.095 6.614 18.366 1.00 0.00 83 GLY A N 6
ATOM 8349 C CA . GLY A 1 83 ? 14.308 5.623 17.656 1.00 0.00 83 GLY A CA 6
ATOM 8350 C C . GLY A 1 83 ? 13.215 5.024 18.520 1.00 0.00 83 GLY A C 6
ATOM 8351 O O . GLY A 1 83 ? 12.139 4.687 18.025 1.00 0.00 83 GLY A O 6
ATOM 8355 N N . ALA A 1 84 ? 13.492 4.891 19.813 1.00 0.00 84 ALA A N 6
ATOM 8356 C CA . ALA A 1 84 ? 12.524 4.327 20.747 1.00 0.00 84 ALA A CA 6
ATOM 8357 C C . ALA A 1 84 ? 11.217 5.113 20.721 1.00 0.00 84 ALA A C 6
ATOM 8358 O O . ALA A 1 84 ? 10.134 4.533 20.640 1.00 0.00 84 ALA A O 6
ATOM 8365 N N . ALA A 1 85 ? 11.325 6.435 20.792 1.00 0.00 85 ALA A N 6
ATOM 8366 C CA . ALA A 1 85 ? 10.151 7.301 20.776 1.00 0.00 85 ALA A CA 6
ATOM 8367 C C . ALA A 1 85 ? 9.333 7.091 19.507 1.00 0.00 85 ALA A C 6
ATOM 8368 O O . ALA A 1 85 ? 8.109 7.228 19.516 1.00 0.00 85 ALA A O 6
ATOM 8375 N N . LYS A 1 86 ? 10.014 6.759 18.417 1.00 0.00 86 LYS A N 6
ATOM 8376 C CA . LYS A 1 86 ? 9.351 6.530 17.138 1.00 0.00 86 LYS A CA 6
ATOM 8377 C C . LYS A 1 86 ? 8.418 5.324 17.218 1.00 0.00 86 LYS A C 6
ATOM 8378 O O . LYS A 1 86 ? 7.228 5.427 16.919 1.00 0.00 86 LYS A O 6
ATOM 8393 N N . SER A 1 87 ? 8.967 4.184 17.625 1.00 0.00 87 SER A N 6
ATOM 8394 C CA . SER A 1 87 ? 8.185 2.959 17.742 1.00 0.00 87 SER A CA 6
ATOM 8395 C C . SER A 1 87 ? 7.049 3.132 18.745 1.00 0.00 87 SER A C 6
ATOM 8396 O O . SER A 1 87 ? 5.911 2.736 18.489 1.00 0.00 87 SER A O 6
ATOM 8403 N N . LYS A 1 88 ? 7.366 3.728 19.891 1.00 0.00 88 LYS A N 6
ATOM 8404 C CA . LYS A 1 88 ? 6.374 3.957 20.934 1.00 0.00 88 LYS A CA 6
ATOM 8405 C C . LYS A 1 88 ? 5.281 4.902 20.448 1.00 0.00 88 LYS A C 6
ATOM 8406 O O . LYS A 1 88 ? 4.091 4.601 20.558 1.00 0.00 88 LYS A O 6
ATOM 8421 N N . LEU A 1 89 ? 5.689 6.044 19.908 1.00 0.00 89 LEU A N 6
ATOM 8422 C CA . LEU A 1 89 ? 4.744 7.034 19.402 1.00 0.00 89 LEU A CA 6
ATOM 8423 C C . LEU A 1 89 ? 3.756 6.396 18.430 1.00 0.00 89 LEU A C 6
ATOM 8424 O O . LEU A 1 89 ? 2.543 6.503 18.602 1.00 0.00 89 LEU A O 6
ATOM 8439 N N . ASN A 1 90 ? 4.286 5.732 17.409 1.00 0.00 90 ASN A N 6
ATOM 8440 C CA . ASN A 1 90 ? 3.451 5.074 16.409 1.00 0.00 90 ASN A CA 6
ATOM 8441 C C . ASN A 1 90 ? 2.530 4.048 17.059 1.00 0.00 90 ASN A C 6
ATOM 8442 O O . ASN A 1 90 ? 1.448 3.755 16.548 1.00 0.00 90 ASN A O 6
ATOM 8452 N N . ASP A 1 91 ? 2.965 3.502 18.190 1.00 0.00 91 ASP A N 6
ATOM 8453 C CA . ASP A 1 91 ? 2.179 2.509 18.913 1.00 0.00 91 ASP A CA 6
ATOM 8454 C C . ASP A 1 91 ? 0.961 3.152 19.568 1.00 0.00 91 ASP A C 6
ATOM 8455 O O . ASP A 1 91 ? -0.107 2.545 19.645 1.00 0.00 91 ASP A O 6
ATOM 8463 N N . ALA A 1 92 ? 1.131 4.382 20.042 1.00 0.00 92 ALA A N 6
ATOM 8464 C CA . ALA A 1 92 ? 0.045 5.107 20.689 1.00 0.00 92 ALA A CA 6
ATOM 8465 C C . ALA A 1 92 ? -0.882 5.744 19.659 1.00 0.00 92 ALA A C 6
ATOM 8466 O O . ALA A 1 92 ? -2.106 5.647 19.766 1.00 0.00 92 ALA A O 6
ATOM 8473 N N . VAL A 1 93 ? -0.294 6.395 18.661 1.00 0.00 93 VAL A N 6
ATOM 8474 C CA . VAL A 1 93 ? -1.067 7.046 17.611 1.00 0.00 93 VAL A CA 6
ATOM 8475 C C . VAL A 1 93 ? -2.060 6.078 16.978 1.00 0.00 93 VAL A C 6
ATOM 8476 O O . VAL A 1 93 ? -3.260 6.345 16.936 1.00 0.00 93 VAL A O 6
ATOM 8489 N N . GLU A 1 94 ? -1.549 4.953 16.487 1.00 0.00 94 GLU A N 6
ATOM 8490 C CA . GLU A 1 94 ? -2.393 3.945 15.857 1.00 0.00 94 GLU A CA 6
ATOM 8491 C C . GLU A 1 94 ? -3.590 3.605 16.740 1.00 0.00 94 GLU A C 6
ATOM 8492 O O . GLU A 1 94 ? -4.690 3.362 16.245 1.00 0.00 94 GLU A O 6
ATOM 8502 N N . TYR A 1 95 ? -3.366 3.592 18.050 1.00 0.00 95 TYR A N 6
ATOM 8503 C CA . TYR A 1 95 ? -4.426 3.281 19.002 1.00 0.00 95 TYR A CA 6
ATOM 8504 C C . TYR A 1 95 ? -5.369 4.466 19.175 1.00 0.00 95 TYR A C 6
ATOM 8505 O O . TYR A 1 95 ? -6.586 4.299 19.260 1.00 0.00 95 TYR A O 6
ATOM 8522 N N . VAL A 1 96 ? -4.799 5.666 19.224 1.00 0.00 96 VAL A N 6
ATOM 8523 C CA . VAL A 1 96 ? -5.587 6.881 19.385 1.00 0.00 96 VAL A CA 6
ATOM 8524 C C . VAL A 1 96 ? -6.491 7.113 18.179 1.00 0.00 96 VAL A C 6
ATOM 8525 O O . VAL A 1 96 ? -7.695 7.325 18.325 1.00 0.00 96 VAL A O 6
ATOM 8538 N N . SER A 1 97 ? -5.902 7.071 16.989 1.00 0.00 97 SER A N 6
ATOM 8539 C CA . SER A 1 97 ? -6.655 7.280 15.756 1.00 0.00 97 SER A CA 6
ATOM 8540 C C . SER A 1 97 ? -7.766 6.244 15.616 1.00 0.00 97 SER A C 6
ATOM 8541 O O . SER A 1 97 ? -8.817 6.519 15.038 1.00 0.00 97 SER A O 6
ATOM 8548 N N . GLY A 1 98 ? -7.526 5.050 16.151 1.00 0.00 98 GLY A N 6
ATOM 8549 C CA . GLY A 1 98 ? -8.514 3.991 16.075 1.00 0.00 98 GLY A CA 6
ATOM 8550 C C . GLY A 1 98 ? -9.622 4.157 17.096 1.00 0.00 98 GLY A C 6
ATOM 8551 O O . GLY A 1 98 ? -10.719 3.624 16.925 1.00 0.00 98 GLY A O 6
ATOM 8555 N N . ARG A 1 99 ? -9.334 4.896 18.163 1.00 0.00 99 ARG A N 6
ATOM 8556 C CA . ARG A 1 99 ? -10.313 5.128 19.219 1.00 0.00 99 ARG A CA 6
ATOM 8557 C C . ARG A 1 99 ? -11.161 6.360 18.913 1.00 0.00 99 ARG A C 6
ATOM 8558 O O . ARG A 1 99 ? -12.387 6.322 19.003 1.00 0.00 99 ARG A O 6
ATOM 8576 N N . VAL A 1 100 ? -10.495 7.453 18.553 1.00 0.00 100 VAL A N 6
ATOM 8577 C CA . VAL A 1 100 ? -11.185 8.697 18.233 1.00 0.00 100 VAL A CA 6
ATOM 8578 C C . VAL A 1 100 ? -12.291 8.465 17.210 1.00 0.00 100 VAL A C 6
ATOM 8579 O O . VAL A 1 100 ? -13.364 9.065 17.292 1.00 0.00 100 VAL A O 6
ATOM 8592 N N . HIS A 1 101 ? -12.023 7.591 16.245 1.00 0.00 101 HIS A N 6
ATOM 8593 C CA . HIS A 1 101 ? -12.996 7.279 15.204 1.00 0.00 101 HIS A CA 6
ATOM 8594 C C . HIS A 1 101 ? -13.445 5.824 15.300 1.00 0.00 101 HIS A C 6
ATOM 8595 O O . HIS A 1 101 ? -12.911 5.050 16.094 1.00 0.00 101 HIS A O 6
ATOM 8608 N N . GLY A 1 102 ? -14.429 5.458 14.484 1.00 0.00 102 GLY A N 6
ATOM 8609 C CA . GLY A 1 102 ? -14.933 4.098 14.495 1.00 0.00 102 GLY A CA 6
ATOM 8610 C C . GLY A 1 102 ? -16.294 3.978 13.836 1.00 0.00 102 GLY A C 6
ATOM 8611 O O . GLY A 1 102 ? -16.674 4.823 13.027 1.00 0.00 102 GLY A O 6
ATOM 8615 N N . GLU A 1 103 ? -17.028 2.926 14.183 1.00 0.00 103 GLU A N 6
ATOM 8616 C CA . GLU A 1 103 ? -18.353 2.699 13.617 1.00 0.00 103 GLU A CA 6
ATOM 8617 C C . GLU A 1 103 ? -19.355 2.339 14.709 1.00 0.00 103 GLU A C 6
ATOM 8618 O O . GLU A 1 103 ? -18.976 1.918 15.801 1.00 0.00 103 GLU A O 6
ATOM 8628 N N . GLU A 1 104 ? -20.638 2.510 14.406 1.00 0.00 104 GLU A N 6
ATOM 8629 C CA . GLU A 1 104 ? -21.697 2.205 15.361 1.00 0.00 104 GLU A CA 6
ATOM 8630 C C . GLU A 1 104 ? -23.072 2.461 14.751 1.00 0.00 104 GLU A C 6
ATOM 8631 O O . GLU A 1 104 ? -23.188 3.088 13.699 1.00 0.00 104 GLU A O 6
ATOM 8641 N N . ASP A 1 105 ? -24.109 1.969 15.419 1.00 0.00 105 ASP A N 6
ATOM 8642 C CA . ASP A 1 105 ? -25.478 2.144 14.944 1.00 0.00 105 ASP A CA 6
ATOM 8643 C C . ASP A 1 105 ? -25.837 3.624 14.857 1.00 0.00 105 ASP A C 6
ATOM 8644 O O . ASP A 1 105 ? -25.202 4.479 15.472 1.00 0.00 105 ASP A O 6
ATOM 8652 N N . PRO A 1 106 ? -26.882 3.934 14.074 1.00 0.00 106 PRO A N 6
ATOM 8653 C CA . PRO A 1 106 ? -27.350 5.311 13.888 1.00 0.00 106 PRO A CA 6
ATOM 8654 C C . PRO A 1 106 ? -27.999 5.877 15.146 1.00 0.00 106 PRO A C 6
ATOM 8655 O O . PRO A 1 106 ? -27.696 6.995 15.564 1.00 0.00 106 PRO A O 6
ATOM 8663 N N . THR A 1 107 ? -28.894 5.099 15.748 1.00 0.00 107 THR A N 6
ATOM 8664 C CA . THR A 1 107 ? -29.585 5.522 16.958 1.00 0.00 107 THR A CA 6
ATOM 8665 C C . THR A 1 107 ? -30.290 6.857 16.749 1.00 0.00 107 THR A C 6
ATOM 8666 O O . THR A 1 107 ? -30.293 7.405 15.645 1.00 0.00 107 THR A O 6
ATOM 8677 N N . LYS A 1 108 ? -30.886 7.381 17.816 1.00 0.00 108 LYS A N 6
ATOM 8678 C CA . LYS A 1 108 ? -31.593 8.655 17.750 1.00 0.00 108 LYS A CA 6
ATOM 8679 C C . LYS A 1 108 ? -30.916 9.698 18.633 1.00 0.00 108 LYS A C 6
ATOM 8680 O O . LYS A 1 108 ? -30.853 9.547 19.853 1.00 0.00 108 LYS A O 6
ATOM 8695 N N . LYS A 1 109 ? -30.412 10.757 18.009 1.00 0.00 109 LYS A N 6
ATOM 8696 C CA . LYS A 1 109 ? -29.741 11.829 18.737 1.00 0.00 109 LYS A CA 6
ATOM 8697 C C . LYS A 1 109 ? -28.636 11.271 19.628 1.00 0.00 109 LYS A C 6
ATOM 8698 O O . LYS A 1 109 ? -27.542 10.960 19.156 1.00 0.00 109 LYS A O 6
ATOM 8713 N N . MET A 1 1 ? 38.248 -8.491 -15.731 1.00 0.00 1 MET A N 7
ATOM 8714 C CA . MET A 1 1 ? 37.263 -8.522 -14.658 1.00 0.00 1 MET A CA 7
ATOM 8715 C C . MET A 1 1 ? 36.097 -7.588 -14.965 1.00 0.00 1 MET A C 7
ATOM 8716 O O . MET A 1 1 ? 36.215 -6.370 -14.841 1.00 0.00 1 MET A O 7
ATOM 8728 N N . SER A 1 2 ? 34.970 -8.168 -15.368 1.00 0.00 2 SER A N 7
ATOM 8729 C CA . SER A 1 2 ? 33.783 -7.387 -15.697 1.00 0.00 2 SER A CA 7
ATOM 8730 C C . SER A 1 2 ? 33.091 -6.891 -14.431 1.00 0.00 2 SER A C 7
ATOM 8731 O O . SER A 1 2 ? 33.113 -5.701 -14.123 1.00 0.00 2 SER A O 7
ATOM 8738 N N . ASP A 1 3 ? 32.475 -7.816 -13.701 1.00 0.00 3 ASP A N 7
ATOM 8739 C CA . ASP A 1 3 ? 31.775 -7.474 -12.468 1.00 0.00 3 ASP A CA 7
ATOM 8740 C C . ASP A 1 3 ? 30.653 -6.478 -12.737 1.00 0.00 3 ASP A C 7
ATOM 8741 O O . ASP A 1 3 ? 30.887 -5.271 -12.816 1.00 0.00 3 ASP A O 7
ATOM 8749 N N . ALA A 1 4 ? 29.436 -6.989 -12.877 1.00 0.00 4 ALA A N 7
ATOM 8750 C CA . ALA A 1 4 ? 28.277 -6.143 -13.137 1.00 0.00 4 ALA A CA 7
ATOM 8751 C C . ALA A 1 4 ? 26.977 -6.904 -12.895 1.00 0.00 4 ALA A C 7
ATOM 8752 O O . ALA A 1 4 ? 26.886 -8.100 -13.170 1.00 0.00 4 ALA A O 7
ATOM 8759 N N . GLY A 1 5 ? 25.972 -6.201 -12.381 1.00 0.00 5 GLY A N 7
ATOM 8760 C CA . GLY A 1 5 ? 24.691 -6.828 -12.110 1.00 0.00 5 GLY A CA 7
ATOM 8761 C C . GLY A 1 5 ? 24.424 -6.986 -10.627 1.00 0.00 5 GLY A C 7
ATOM 8762 O O . GLY A 1 5 ? 25.336 -6.863 -9.809 1.00 0.00 5 GLY A O 7
ATOM 8766 N N . ARG A 1 6 ? 23.170 -7.258 -10.279 1.00 0.00 6 ARG A N 7
ATOM 8767 C CA . ARG A 1 6 ? 22.787 -7.430 -8.883 1.00 0.00 6 ARG A CA 7
ATOM 8768 C C . ARG A 1 6 ? 23.096 -6.173 -8.074 1.00 0.00 6 ARG A C 7
ATOM 8769 O O . ARG A 1 6 ? 23.191 -6.218 -6.848 1.00 0.00 6 ARG A O 7
ATOM 8787 N N . LYS A 1 7 ? 23.254 -5.052 -8.770 1.00 0.00 7 LYS A N 7
ATOM 8788 C CA . LYS A 1 7 ? 23.552 -3.782 -8.120 1.00 0.00 7 LYS A CA 7
ATOM 8789 C C . LYS A 1 7 ? 23.413 -2.623 -9.100 1.00 0.00 7 LYS A C 7
ATOM 8790 O O . LYS A 1 7 ? 23.540 -2.802 -10.310 1.00 0.00 7 LYS A O 7
ATOM 8805 N N . GLY A 1 8 ? 23.153 -1.432 -8.569 1.00 0.00 8 GLY A N 7
ATOM 8806 C CA . GLY A 1 8 ? 23.003 -0.260 -9.412 1.00 0.00 8 GLY A CA 7
ATOM 8807 C C . GLY A 1 8 ? 21.661 -0.220 -10.116 1.00 0.00 8 GLY A C 7
ATOM 8808 O O . GLY A 1 8 ? 20.841 0.661 -9.855 1.00 0.00 8 GLY A O 7
ATOM 8812 N N . PHE A 1 9 ? 21.437 -1.174 -11.014 1.00 0.00 9 PHE A N 7
ATOM 8813 C CA . PHE A 1 9 ? 20.186 -1.242 -11.760 1.00 0.00 9 PHE A CA 7
ATOM 8814 C C . PHE A 1 9 ? 19.159 -2.097 -11.022 1.00 0.00 9 PHE A C 7
ATOM 8815 O O . PHE A 1 9 ? 17.954 -1.955 -11.228 1.00 0.00 9 PHE A O 7
ATOM 8831 N N . GLY A 1 10 ? 19.646 -2.987 -10.161 1.00 0.00 10 GLY A N 7
ATOM 8832 C CA . GLY A 1 10 ? 18.759 -3.852 -9.409 1.00 0.00 10 GLY A CA 7
ATOM 8833 C C . GLY A 1 10 ? 17.876 -3.082 -8.448 1.00 0.00 10 GLY A C 7
ATOM 8834 O O . GLY A 1 10 ? 16.651 -3.195 -8.493 1.00 0.00 10 GLY A O 7
ATOM 8838 N N . GLU A 1 11 ? 18.498 -2.297 -7.573 1.00 0.00 11 GLU A N 7
ATOM 8839 C CA . GLU A 1 11 ? 17.759 -1.507 -6.596 1.00 0.00 11 GLU A CA 7
ATOM 8840 C C . GLU A 1 11 ? 16.693 -0.656 -7.278 1.00 0.00 11 GLU A C 7
ATOM 8841 O O . GLU A 1 11 ? 15.617 -0.426 -6.725 1.00 0.00 11 GLU A O 7
ATOM 8851 N N . LYS A 1 12 ? 16.999 -0.189 -8.483 1.00 0.00 12 LYS A N 7
ATOM 8852 C CA . LYS A 1 12 ? 16.069 0.638 -9.244 1.00 0.00 12 LYS A CA 7
ATOM 8853 C C . LYS A 1 12 ? 14.992 -0.220 -9.900 1.00 0.00 12 LYS A C 7
ATOM 8854 O O . LYS A 1 12 ? 13.809 0.119 -9.867 1.00 0.00 12 LYS A O 7
ATOM 8869 N N . ALA A 1 13 ? 15.408 -1.334 -10.496 1.00 0.00 13 ALA A N 7
ATOM 8870 C CA . ALA A 1 13 ? 14.478 -2.241 -11.156 1.00 0.00 13 ALA A CA 7
ATOM 8871 C C . ALA A 1 13 ? 13.336 -2.629 -10.225 1.00 0.00 13 ALA A C 7
ATOM 8872 O O . ALA A 1 13 ? 12.163 -2.526 -10.588 1.00 0.00 13 ALA A O 7
ATOM 8879 N N . SER A 1 14 ? 13.683 -3.075 -9.022 1.00 0.00 14 SER A N 7
ATOM 8880 C CA . SER A 1 14 ? 12.685 -3.483 -8.040 1.00 0.00 14 SER A CA 7
ATOM 8881 C C . SER A 1 14 ? 11.783 -2.311 -7.663 1.00 0.00 14 SER A C 7
ATOM 8882 O O . SER A 1 14 ? 10.627 -2.501 -7.287 1.00 0.00 14 SER A O 7
ATOM 8889 N N . GLU A 1 15 ? 12.322 -1.101 -7.770 1.00 0.00 15 GLU A N 7
ATOM 8890 C CA . GLU A 1 15 ? 11.565 0.103 -7.440 1.00 0.00 15 GLU A CA 7
ATOM 8891 C C . GLU A 1 15 ? 10.633 0.491 -8.584 1.00 0.00 15 GLU A C 7
ATOM 8892 O O . GLU A 1 15 ? 9.527 0.982 -8.359 1.00 0.00 15 GLU A O 7
ATOM 8902 N N . ALA A 1 16 ? 11.089 0.266 -9.813 1.00 0.00 16 ALA A N 7
ATOM 8903 C CA . ALA A 1 16 ? 10.298 0.591 -10.992 1.00 0.00 16 ALA A CA 7
ATOM 8904 C C . ALA A 1 16 ? 9.038 -0.267 -11.060 1.00 0.00 16 ALA A C 7
ATOM 8905 O O . ALA A 1 16 ? 7.957 0.224 -11.385 1.00 0.00 16 ALA A O 7
ATOM 8912 N N . LEU A 1 17 ? 9.186 -1.552 -10.756 1.00 0.00 17 LEU A N 7
ATOM 8913 C CA . LEU A 1 17 ? 8.060 -2.479 -10.784 1.00 0.00 17 LEU A CA 7
ATOM 8914 C C . LEU A 1 17 ? 7.160 -2.278 -9.570 1.00 0.00 17 LEU A C 7
ATOM 8915 O O . LEU A 1 17 ? 5.934 -2.343 -9.675 1.00 0.00 17 LEU A O 7
ATOM 8930 N N . LYS A 1 18 ? 7.773 -2.032 -8.419 1.00 0.00 18 LYS A N 7
ATOM 8931 C CA . LYS A 1 18 ? 7.027 -1.818 -7.184 1.00 0.00 18 LYS A CA 7
ATOM 8932 C C . LYS A 1 18 ? 5.972 -0.732 -7.367 1.00 0.00 18 LYS A C 7
ATOM 8933 O O . LYS A 1 18 ? 6.043 0.088 -8.284 1.00 0.00 18 LYS A O 7
ATOM 8948 N N . PRO A 1 19 ? 4.971 -0.720 -6.473 1.00 0.00 19 PRO A N 7
ATOM 8949 C CA . PRO A 1 19 ? 3.884 0.263 -6.516 1.00 0.00 19 PRO A CA 7
ATOM 8950 C C . PRO A 1 19 ? 4.357 1.665 -6.149 1.00 0.00 19 PRO A C 7
ATOM 8951 O O . PRO A 1 19 ? 5.556 1.913 -6.021 1.00 0.00 19 PRO A O 7
ATOM 8959 N N . ASP A 1 20 ? 3.407 2.579 -5.982 1.00 0.00 20 ASP A N 7
ATOM 8960 C CA . ASP A 1 20 ? 3.726 3.958 -5.629 1.00 0.00 20 ASP A CA 7
ATOM 8961 C C . ASP A 1 20 ? 4.577 4.010 -4.363 1.00 0.00 20 ASP A C 7
ATOM 8962 O O . ASP A 1 20 ? 4.739 3.007 -3.670 1.00 0.00 20 ASP A O 7
ATOM 8970 N N . SER A 1 21 ? 5.120 5.187 -4.070 1.00 0.00 21 SER A N 7
ATOM 8971 C CA . SER A 1 21 ? 5.959 5.372 -2.892 1.00 0.00 21 SER A CA 7
ATOM 8972 C C . SER A 1 21 ? 6.116 6.852 -2.562 1.00 0.00 21 SER A C 7
ATOM 8973 O O . SER A 1 21 ? 5.434 7.702 -3.135 1.00 0.00 21 SER A O 7
ATOM 8980 N N . GLN A 1 22 ? 7.019 7.153 -1.634 1.00 0.00 22 GLN A N 7
ATOM 8981 C CA . GLN A 1 22 ? 7.266 8.531 -1.227 1.00 0.00 22 GLN A CA 7
ATOM 8982 C C . GLN A 1 22 ? 7.752 9.369 -2.406 1.00 0.00 22 GLN A C 7
ATOM 8983 O O . GLN A 1 22 ? 7.724 8.921 -3.552 1.00 0.00 22 GLN A O 7
ATOM 8995 N N . LYS A 1 23 ? 8.196 10.587 -2.117 1.00 0.00 23 LYS A N 7
ATOM 8996 C CA . LYS A 1 23 ? 8.688 11.488 -3.152 1.00 0.00 23 LYS A CA 7
ATOM 8997 C C . LYS A 1 23 ? 9.755 10.806 -4.004 1.00 0.00 23 LYS A C 7
ATOM 8998 O O . LYS A 1 23 ? 10.828 10.461 -3.511 1.00 0.00 23 LYS A O 7
ATOM 9013 N N . SER A 1 24 ? 9.451 10.617 -5.283 1.00 0.00 24 SER A N 7
ATOM 9014 C CA . SER A 1 24 ? 10.382 9.974 -6.203 1.00 0.00 24 SER A CA 7
ATOM 9015 C C . SER A 1 24 ? 11.457 10.955 -6.661 1.00 0.00 24 SER A C 7
ATOM 9016 O O . SER A 1 24 ? 12.376 10.589 -7.396 1.00 0.00 24 SER A O 7
ATOM 9023 N N . TYR A 1 25 ? 11.335 12.203 -6.223 1.00 0.00 25 TYR A N 7
ATOM 9024 C CA . TYR A 1 25 ? 12.294 13.240 -6.590 1.00 0.00 25 TYR A CA 7
ATOM 9025 C C . TYR A 1 25 ? 13.721 12.792 -6.288 1.00 0.00 25 TYR A C 7
ATOM 9026 O O . TYR A 1 25 ? 14.668 13.218 -6.948 1.00 0.00 25 TYR A O 7
ATOM 9043 N N . ALA A 1 26 ? 13.865 11.929 -5.287 1.00 0.00 26 ALA A N 7
ATOM 9044 C CA . ALA A 1 26 ? 15.174 11.422 -4.900 1.00 0.00 26 ALA A CA 7
ATOM 9045 C C . ALA A 1 26 ? 15.929 10.872 -6.104 1.00 0.00 26 ALA A C 7
ATOM 9046 O O . ALA A 1 26 ? 17.105 11.175 -6.302 1.00 0.00 26 ALA A O 7
ATOM 9053 N N . GLU A 1 27 ? 15.244 10.061 -6.907 1.00 0.00 27 GLU A N 7
ATOM 9054 C CA . GLU A 1 27 ? 15.852 9.469 -8.092 1.00 0.00 27 GLU A CA 7
ATOM 9055 C C . GLU A 1 27 ? 15.934 10.485 -9.228 1.00 0.00 27 GLU A C 7
ATOM 9056 O O . GLU A 1 27 ? 16.907 10.514 -9.979 1.00 0.00 27 GLU A O 7
ATOM 9066 N N . GLN A 1 28 ? 14.902 11.315 -9.347 1.00 0.00 28 GLN A N 7
ATOM 9067 C CA . GLN A 1 28 ? 14.855 12.332 -10.391 1.00 0.00 28 GLN A CA 7
ATOM 9068 C C . GLN A 1 28 ? 16.100 13.213 -10.348 1.00 0.00 28 GLN A C 7
ATOM 9069 O O . GLN A 1 28 ? 16.773 13.405 -11.359 1.00 0.00 28 GLN A O 7
ATOM 9081 N N . GLY A 1 29 ? 16.398 13.751 -9.168 1.00 0.00 29 GLY A N 7
ATOM 9082 C CA . GLY A 1 29 ? 17.558 14.607 -9.016 1.00 0.00 29 GLY A CA 7
ATOM 9083 C C . GLY A 1 29 ? 18.854 13.891 -9.344 1.00 0.00 29 GLY A C 7
ATOM 9084 O O . GLY A 1 29 ? 19.646 14.367 -10.158 1.00 0.00 29 GLY A O 7
ATOM 9088 N N . LYS A 1 30 ? 19.072 12.746 -8.709 1.00 0.00 30 LYS A N 7
ATOM 9089 C CA . LYS A 1 30 ? 20.281 11.961 -8.936 1.00 0.00 30 LYS A CA 7
ATOM 9090 C C . LYS A 1 30 ? 20.516 11.745 -10.429 1.00 0.00 30 LYS A C 7
ATOM 9091 O O . LYS A 1 30 ? 21.586 12.059 -10.948 1.00 0.00 30 LYS A O 7
ATOM 9106 N N . GLU A 1 31 ? 19.507 11.207 -11.109 1.00 0.00 31 GLU A N 7
ATOM 9107 C CA . GLU A 1 31 ? 19.606 10.951 -12.541 1.00 0.00 31 GLU A CA 7
ATOM 9108 C C . GLU A 1 31 ? 19.874 12.242 -13.309 1.00 0.00 31 GLU A C 7
ATOM 9109 O O . GLU A 1 31 ? 20.506 12.229 -14.364 1.00 0.00 31 GLU A O 7
ATOM 9119 N N . TYR A 1 32 ? 19.385 13.355 -12.772 1.00 0.00 32 TYR A N 7
ATOM 9120 C CA . TYR A 1 32 ? 19.569 14.654 -13.407 1.00 0.00 32 TYR A CA 7
ATOM 9121 C C . TYR A 1 32 ? 21.051 14.993 -13.537 1.00 0.00 32 TYR A C 7
ATOM 9122 O O . TYR A 1 32 ? 21.521 15.366 -14.612 1.00 0.00 32 TYR A O 7
ATOM 9139 N N . ILE A 1 33 ? 21.780 14.860 -12.434 1.00 0.00 33 ILE A N 7
ATOM 9140 C CA . ILE A 1 33 ? 23.209 15.149 -12.426 1.00 0.00 33 ILE A CA 7
ATOM 9141 C C . ILE A 1 33 ? 23.967 14.207 -13.354 1.00 0.00 33 ILE A C 7
ATOM 9142 O O . ILE A 1 33 ? 24.701 14.646 -14.241 1.00 0.00 33 ILE A O 7
ATOM 9157 N N . THR A 1 34 ? 23.784 12.906 -13.145 1.00 0.00 34 THR A N 7
ATOM 9158 C CA . THR A 1 34 ? 24.450 11.900 -13.963 1.00 0.00 34 THR A CA 7
ATOM 9159 C C . THR A 1 34 ? 24.291 12.206 -15.448 1.00 0.00 34 THR A C 7
ATOM 9160 O O . THR A 1 34 ? 25.266 12.207 -16.199 1.00 0.00 34 THR A O 7
ATOM 9171 N N . ASP A 1 35 ? 23.057 12.464 -15.866 1.00 0.00 35 ASP A N 7
ATOM 9172 C CA . ASP A 1 35 ? 22.769 12.772 -17.261 1.00 0.00 35 ASP A CA 7
ATOM 9173 C C . ASP A 1 35 ? 23.620 13.944 -17.743 1.00 0.00 35 ASP A C 7
ATOM 9174 O O . ASP A 1 35 ? 24.046 13.982 -18.898 1.00 0.00 35 ASP A O 7
ATOM 9182 N N . LYS A 1 36 ? 23.860 14.900 -16.853 1.00 0.00 36 LYS A N 7
ATOM 9183 C CA . LYS A 1 36 ? 24.658 16.075 -17.187 1.00 0.00 36 LYS A CA 7
ATOM 9184 C C . LYS A 1 36 ? 26.134 15.713 -17.301 1.00 0.00 36 LYS A C 7
ATOM 9185 O O . LYS A 1 36 ? 26.826 16.170 -18.212 1.00 0.00 36 LYS A O 7
ATOM 9200 N N . ALA A 1 37 ? 26.612 14.890 -16.374 1.00 0.00 37 ALA A N 7
ATOM 9201 C CA . ALA A 1 37 ? 28.006 14.466 -16.374 1.00 0.00 37 ALA A CA 7
ATOM 9202 C C . ALA A 1 37 ? 28.302 13.556 -17.561 1.00 0.00 37 ALA A C 7
ATOM 9203 O O . ALA A 1 37 ? 29.440 13.478 -18.027 1.00 0.00 37 ALA A O 7
ATOM 9210 N N . ASP A 1 38 ? 27.275 12.872 -18.048 1.00 0.00 38 ASP A N 7
ATOM 9211 C CA . ASP A 1 38 ? 27.425 11.968 -19.182 1.00 0.00 38 ASP A CA 7
ATOM 9212 C C . ASP A 1 38 ? 27.487 12.746 -20.492 1.00 0.00 38 ASP A C 7
ATOM 9213 O O . ASP A 1 38 ? 28.290 12.438 -21.374 1.00 0.00 38 ASP A O 7
ATOM 9221 N N . LYS A 1 39 ? 26.632 13.756 -20.615 1.00 0.00 39 LYS A N 7
ATOM 9222 C CA . LYS A 1 39 ? 26.589 14.580 -21.819 1.00 0.00 39 LYS A CA 7
ATOM 9223 C C . LYS A 1 39 ? 27.861 15.411 -21.955 1.00 0.00 39 LYS A C 7
ATOM 9224 O O . LYS A 1 39 ? 28.522 15.385 -22.994 1.00 0.00 39 LYS A O 7
ATOM 9239 N N . VAL A 1 40 ? 28.201 16.143 -20.900 1.00 0.00 40 VAL A N 7
ATOM 9240 C CA . VAL A 1 40 ? 29.395 16.979 -20.902 1.00 0.00 40 VAL A CA 7
ATOM 9241 C C . VAL A 1 40 ? 30.639 16.159 -21.225 1.00 0.00 40 VAL A C 7
ATOM 9242 O O . VAL A 1 40 ? 31.545 16.630 -21.912 1.00 0.00 40 VAL A O 7
ATOM 9255 N N . ALA A 1 41 ? 30.675 14.928 -20.725 1.00 0.00 41 ALA A N 7
ATOM 9256 C CA . ALA A 1 41 ? 31.807 14.040 -20.963 1.00 0.00 41 ALA A CA 7
ATOM 9257 C C . ALA A 1 41 ? 31.768 13.465 -22.375 1.00 0.00 41 ALA A C 7
ATOM 9258 O O . ALA A 1 41 ? 32.745 13.551 -23.118 1.00 0.00 41 ALA A O 7
ATOM 9265 N N . GLY A 1 42 ? 30.631 12.880 -22.739 1.00 0.00 42 GLY A N 7
ATOM 9266 C CA . GLY A 1 42 ? 30.487 12.300 -24.063 1.00 0.00 42 GLY A CA 7
ATOM 9267 C C . GLY A 1 42 ? 30.683 13.320 -25.166 1.00 0.00 42 GLY A C 7
ATOM 9268 O O . GLY A 1 42 ? 31.215 12.999 -26.230 1.00 0.00 42 GLY A O 7
ATOM 9272 N N . LYS A 1 43 ? 30.254 14.552 -24.917 1.00 0.00 43 LYS A N 7
ATOM 9273 C CA . LYS A 1 43 ? 30.384 15.623 -25.897 1.00 0.00 43 LYS A CA 7
ATOM 9274 C C . LYS A 1 43 ? 31.850 15.869 -26.241 1.00 0.00 43 LYS A C 7
ATOM 9275 O O . LYS A 1 43 ? 32.167 16.430 -27.291 1.00 0.00 43 LYS A O 7
ATOM 9290 N N . VAL A 1 44 ? 32.741 15.446 -25.350 1.00 0.00 44 VAL A N 7
ATOM 9291 C CA . VAL A 1 44 ? 34.174 15.619 -25.561 1.00 0.00 44 VAL A CA 7
ATOM 9292 C C . VAL A 1 44 ? 34.662 14.782 -26.738 1.00 0.00 44 VAL A C 7
ATOM 9293 O O . VAL A 1 44 ? 34.352 13.594 -26.838 1.00 0.00 44 VAL A O 7
ATOM 9306 N N . GLN A 1 45 ? 35.426 15.410 -27.626 1.00 0.00 45 GLN A N 7
ATOM 9307 C CA . GLN A 1 45 ? 35.956 14.721 -28.798 1.00 0.00 45 GLN A CA 7
ATOM 9308 C C . GLN A 1 45 ? 37.475 14.612 -28.723 1.00 0.00 45 GLN A C 7
ATOM 9309 O O . GLN A 1 45 ? 38.209 15.312 -29.420 1.00 0.00 45 GLN A O 7
ATOM 9321 N N . PRO A 1 46 ? 37.962 13.710 -27.855 1.00 0.00 46 PRO A N 7
ATOM 9322 C CA . PRO A 1 46 ? 39.398 13.487 -27.668 1.00 0.00 46 PRO A CA 7
ATOM 9323 C C . PRO A 1 46 ? 40.043 12.818 -28.877 1.00 0.00 46 PRO A C 7
ATOM 9324 O O . PRO A 1 46 ? 39.461 12.776 -29.960 1.00 0.00 46 PRO A O 7
ATOM 9332 N N . GLU A 1 47 ? 41.250 12.293 -28.684 1.00 0.00 47 GLU A N 7
ATOM 9333 C CA . GLU A 1 47 ? 41.973 11.626 -29.760 1.00 0.00 47 GLU A CA 7
ATOM 9334 C C . GLU A 1 47 ? 41.116 10.536 -30.398 1.00 0.00 47 GLU A C 7
ATOM 9335 O O . GLU A 1 47 ? 40.597 10.705 -31.501 1.00 0.00 47 GLU A O 7
ATOM 9345 N N . ASP A 1 48 ? 40.971 9.418 -29.695 1.00 0.00 48 ASP A N 7
ATOM 9346 C CA . ASP A 1 48 ? 40.176 8.301 -30.191 1.00 0.00 48 ASP A CA 7
ATOM 9347 C C . ASP A 1 48 ? 39.253 7.762 -29.101 1.00 0.00 48 ASP A C 7
ATOM 9348 O O . ASP A 1 48 ? 38.873 6.594 -29.118 1.00 0.00 48 ASP A O 7
ATOM 9356 N N . ASN A 1 49 ? 38.900 8.625 -28.153 1.00 0.00 49 ASN A N 7
ATOM 9357 C CA . ASN A 1 49 ? 38.025 8.237 -27.054 1.00 0.00 49 ASN A CA 7
ATOM 9358 C C . ASN A 1 49 ? 38.675 7.158 -26.195 1.00 0.00 49 ASN A C 7
ATOM 9359 O O . ASN A 1 49 ? 38.749 5.995 -26.591 1.00 0.00 49 ASN A O 7
ATOM 9369 N N . LYS A 1 50 ? 39.147 7.551 -25.016 1.00 0.00 50 LYS A N 7
ATOM 9370 C CA . LYS A 1 50 ? 39.791 6.618 -24.101 1.00 0.00 50 LYS A CA 7
ATOM 9371 C C . LYS A 1 50 ? 39.254 6.792 -22.682 1.00 0.00 50 LYS A C 7
ATOM 9372 O O . LYS A 1 50 ? 39.666 7.699 -21.959 1.00 0.00 50 LYS A O 7
ATOM 9387 N N . GLY A 1 51 ? 38.335 5.915 -22.291 1.00 0.00 51 GLY A N 7
ATOM 9388 C CA . GLY A 1 51 ? 37.760 5.989 -20.960 1.00 0.00 51 GLY A CA 7
ATOM 9389 C C . GLY A 1 51 ? 37.467 4.619 -20.378 1.00 0.00 51 GLY A C 7
ATOM 9390 O O . GLY A 1 51 ? 36.773 4.501 -19.368 1.00 0.00 51 GLY A O 7
ATOM 9394 N N . VAL A 1 52 ? 37.997 3.581 -21.018 1.00 0.00 52 VAL A N 7
ATOM 9395 C CA . VAL A 1 52 ? 37.789 2.213 -20.558 1.00 0.00 52 VAL A CA 7
ATOM 9396 C C . VAL A 1 52 ? 38.403 1.997 -19.180 1.00 0.00 52 VAL A C 7
ATOM 9397 O O . VAL A 1 52 ? 37.982 1.114 -18.432 1.00 0.00 52 VAL A O 7
ATOM 9410 N N . PHE A 1 53 ? 39.400 2.812 -18.848 1.00 0.00 53 PHE A N 7
ATOM 9411 C CA . PHE A 1 53 ? 40.072 2.709 -17.558 1.00 0.00 53 PHE A CA 7
ATOM 9412 C C . PHE A 1 53 ? 39.240 3.359 -16.458 1.00 0.00 53 PHE A C 7
ATOM 9413 O O . PHE A 1 53 ? 39.306 2.957 -15.296 1.00 0.00 53 PHE A O 7
ATOM 9429 N N . GLN A 1 54 ? 38.457 4.367 -16.831 1.00 0.00 54 GLN A N 7
ATOM 9430 C CA . GLN A 1 54 ? 37.613 5.072 -15.876 1.00 0.00 54 GLN A CA 7
ATOM 9431 C C . GLN A 1 54 ? 36.655 4.110 -15.180 1.00 0.00 54 GLN A C 7
ATOM 9432 O O . GLN A 1 54 ? 36.214 4.360 -14.059 1.00 0.00 54 GLN A O 7
ATOM 9444 N N . GLY A 1 55 ? 36.338 3.008 -15.854 1.00 0.00 55 GLY A N 7
ATOM 9445 C CA . GLY A 1 55 ? 35.435 2.025 -15.285 1.00 0.00 55 GLY A CA 7
ATOM 9446 C C . GLY A 1 55 ? 35.864 1.574 -13.902 1.00 0.00 55 GLY A C 7
ATOM 9447 O O . GLY A 1 55 ? 35.033 1.182 -13.084 1.00 0.00 55 GLY A O 7
ATOM 9451 N N . VAL A 1 56 ? 37.167 1.628 -13.643 1.00 0.00 56 VAL A N 7
ATOM 9452 C CA . VAL A 1 56 ? 37.705 1.221 -12.350 1.00 0.00 56 VAL A CA 7
ATOM 9453 C C . VAL A 1 56 ? 37.100 2.045 -11.219 1.00 0.00 56 VAL A C 7
ATOM 9454 O O . VAL A 1 56 ? 37.066 1.608 -10.068 1.00 0.00 56 VAL A O 7
ATOM 9467 N N . HIS A 1 57 ? 36.623 3.239 -11.553 1.00 0.00 57 HIS A N 7
ATOM 9468 C CA . HIS A 1 57 ? 36.017 4.124 -10.565 1.00 0.00 57 HIS A CA 7
ATOM 9469 C C . HIS A 1 57 ? 34.691 3.557 -10.068 1.00 0.00 57 HIS A C 7
ATOM 9470 O O . HIS A 1 57 ? 34.260 3.846 -8.952 1.00 0.00 57 HIS A O 7
ATOM 9483 N N . ASP A 1 58 ? 34.048 2.747 -10.904 1.00 0.00 58 ASP A N 7
ATOM 9484 C CA . ASP A 1 58 ? 32.772 2.139 -10.548 1.00 0.00 58 ASP A CA 7
ATOM 9485 C C . ASP A 1 58 ? 32.890 1.344 -9.253 1.00 0.00 58 ASP A C 7
ATOM 9486 O O . ASP A 1 58 ? 31.905 1.145 -8.541 1.00 0.00 58 ASP A O 7
ATOM 9494 N N . SER A 1 59 ? 34.104 0.890 -8.950 1.00 0.00 59 SER A N 7
ATOM 9495 C CA . SER A 1 59 ? 34.349 0.112 -7.743 1.00 0.00 59 SER A CA 7
ATOM 9496 C C . SER A 1 59 ? 34.413 1.018 -6.516 1.00 0.00 59 SER A C 7
ATOM 9497 O O . SER A 1 59 ? 34.128 0.588 -5.399 1.00 0.00 59 SER A O 7
ATOM 9504 N N . ALA A 1 60 ? 34.789 2.273 -6.736 1.00 0.00 60 ALA A N 7
ATOM 9505 C CA . ALA A 1 60 ? 34.887 3.241 -5.650 1.00 0.00 60 ALA A CA 7
ATOM 9506 C C . ALA A 1 60 ? 33.527 3.488 -5.008 1.00 0.00 60 ALA A C 7
ATOM 9507 O O . ALA A 1 60 ? 33.441 3.879 -3.845 1.00 0.00 60 ALA A O 7
ATOM 9514 N N . GLU A 1 61 ? 32.466 3.258 -5.776 1.00 0.00 61 GLU A N 7
ATOM 9515 C CA . GLU A 1 61 ? 31.108 3.458 -5.281 1.00 0.00 61 GLU A CA 7
ATOM 9516 C C . GLU A 1 61 ? 30.895 2.717 -3.963 1.00 0.00 61 GLU A C 7
ATOM 9517 O O . GLU A 1 61 ? 30.775 3.334 -2.905 1.00 0.00 61 GLU A O 7
ATOM 9527 N N . LYS A 1 62 ? 30.847 1.392 -4.038 1.00 0.00 62 LYS A N 7
ATOM 9528 C CA . LYS A 1 62 ? 30.649 0.566 -2.852 1.00 0.00 62 LYS A CA 7
ATOM 9529 C C . LYS A 1 62 ? 31.875 -0.300 -2.582 1.00 0.00 62 LYS A C 7
ATOM 9530 O O . LYS A 1 62 ? 32.763 -0.417 -3.425 1.00 0.00 62 LYS A O 7
ATOM 9545 N N . GLY A 1 63 ? 31.916 -0.908 -1.400 1.00 0.00 63 GLY A N 7
ATOM 9546 C CA . GLY A 1 63 ? 33.037 -1.757 -1.041 1.00 0.00 63 GLY A CA 7
ATOM 9547 C C . GLY A 1 63 ? 33.243 -1.842 0.459 1.00 0.00 63 GLY A C 7
ATOM 9548 O O . GLY A 1 63 ? 33.889 -2.767 0.953 1.00 0.00 63 GLY A O 7
ATOM 9552 N N . LYS A 1 64 ? 32.694 -0.875 1.186 1.00 0.00 64 LYS A N 7
ATOM 9553 C CA . LYS A 1 64 ? 32.820 -0.843 2.638 1.00 0.00 64 LYS A CA 7
ATOM 9554 C C . LYS A 1 64 ? 31.468 -1.069 3.307 1.00 0.00 64 LYS A C 7
ATOM 9555 O O . LYS A 1 64 ? 30.424 -1.006 2.657 1.00 0.00 64 LYS A O 7
ATOM 9570 N N . ASP A 1 65 ? 31.493 -1.331 4.608 1.00 0.00 65 ASP A N 7
ATOM 9571 C CA . ASP A 1 65 ? 30.269 -1.563 5.367 1.00 0.00 65 ASP A CA 7
ATOM 9572 C C . ASP A 1 65 ? 30.569 -1.707 6.856 1.00 0.00 65 ASP A C 7
ATOM 9573 O O . ASP A 1 65 ? 31.577 -2.298 7.240 1.00 0.00 65 ASP A O 7
ATOM 9581 N N . ASN A 1 66 ? 29.688 -1.161 7.686 1.00 0.00 66 ASN A N 7
ATOM 9582 C CA . ASN A 1 66 ? 29.861 -1.226 9.133 1.00 0.00 66 ASN A CA 7
ATOM 9583 C C . ASN A 1 66 ? 28.571 -1.676 9.815 1.00 0.00 66 ASN A C 7
ATOM 9584 O O . ASN A 1 66 ? 27.617 -2.083 9.152 1.00 0.00 66 ASN A O 7
ATOM 9594 N N . ALA A 1 67 ? 28.552 -1.598 11.141 1.00 0.00 67 ALA A N 7
ATOM 9595 C CA . ALA A 1 67 ? 27.381 -1.995 11.912 1.00 0.00 67 ALA A CA 7
ATOM 9596 C C . ALA A 1 67 ? 26.770 -0.801 12.638 1.00 0.00 67 ALA A C 7
ATOM 9597 O O . ALA A 1 67 ? 25.735 -0.277 12.228 1.00 0.00 67 ALA A O 7
ATOM 9604 N N . GLU A 1 68 ? 27.420 -0.375 13.718 1.00 0.00 68 GLU A N 7
ATOM 9605 C CA . GLU A 1 68 ? 26.939 0.758 14.500 1.00 0.00 68 GLU A CA 7
ATOM 9606 C C . GLU A 1 68 ? 28.002 1.226 15.489 1.00 0.00 68 GLU A C 7
ATOM 9607 O O . GLU A 1 68 ? 27.685 1.755 16.554 1.00 0.00 68 GLU A O 7
ATOM 9617 N N . GLY A 1 69 ? 29.267 1.025 15.130 1.00 0.00 69 GLY A N 7
ATOM 9618 C CA . GLY A 1 69 ? 30.358 1.431 15.996 1.00 0.00 69 GLY A CA 7
ATOM 9619 C C . GLY A 1 69 ? 30.210 0.893 17.405 1.00 0.00 69 GLY A C 7
ATOM 9620 O O . GLY A 1 69 ? 29.327 0.079 17.675 1.00 0.00 69 GLY A O 7
ATOM 9624 N N . GLN A 1 70 ? 31.077 1.346 18.304 1.00 0.00 70 GLN A N 7
ATOM 9625 C CA . GLN A 1 70 ? 31.040 0.903 19.693 1.00 0.00 70 GLN A CA 7
ATOM 9626 C C . GLN A 1 70 ? 32.127 1.590 20.513 1.00 0.00 70 GLN A C 7
ATOM 9627 O O . GLN A 1 70 ? 33.317 1.417 20.254 1.00 0.00 70 GLN A O 7
ATOM 9639 N N . GLY A 1 71 ? 31.708 2.371 21.506 1.00 0.00 71 GLY A N 7
ATOM 9640 C CA . GLY A 1 71 ? 32.658 3.073 22.348 1.00 0.00 71 GLY A CA 7
ATOM 9641 C C . GLY A 1 71 ? 32.160 4.442 22.769 1.00 0.00 71 GLY A C 7
ATOM 9642 O O . GLY A 1 71 ? 30.991 4.772 22.566 1.00 0.00 71 GLY A O 7
ATOM 9646 N N . GLU A 1 72 ? 33.046 5.236 23.359 1.00 0.00 72 GLU A N 7
ATOM 9647 C CA . GLU A 1 72 ? 32.688 6.575 23.814 1.00 0.00 72 GLU A CA 7
ATOM 9648 C C . GLU A 1 72 ? 32.044 7.378 22.686 1.00 0.00 72 GLU A C 7
ATOM 9649 O O . GLU A 1 72 ? 32.725 7.837 21.770 1.00 0.00 72 GLU A O 7
ATOM 9659 N N . SER A 1 73 ? 30.727 7.541 22.762 1.00 0.00 73 SER A N 7
ATOM 9660 C CA . SER A 1 73 ? 29.990 8.285 21.746 1.00 0.00 73 SER A CA 7
ATOM 9661 C C . SER A 1 73 ? 28.502 8.336 22.083 1.00 0.00 73 SER A C 7
ATOM 9662 O O . SER A 1 73 ? 27.762 7.389 21.820 1.00 0.00 73 SER A O 7
ATOM 9669 N N . LEU A 1 74 ? 28.074 9.450 22.666 1.00 0.00 74 LEU A N 7
ATOM 9670 C CA . LEU A 1 74 ? 26.675 9.628 23.040 1.00 0.00 74 LEU A CA 7
ATOM 9671 C C . LEU A 1 74 ? 25.758 9.396 21.843 1.00 0.00 74 LEU A C 7
ATOM 9672 O O . LEU A 1 74 ? 24.601 9.005 22.001 1.00 0.00 74 LEU A O 7
ATOM 9687 N N . ALA A 1 75 ? 26.282 9.639 20.646 1.00 0.00 75 ALA A N 7
ATOM 9688 C CA . ALA A 1 75 ? 25.511 9.454 19.423 1.00 0.00 75 ALA A CA 7
ATOM 9689 C C . ALA A 1 75 ? 24.885 8.064 19.374 1.00 0.00 75 ALA A C 7
ATOM 9690 O O . ALA A 1 75 ? 23.821 7.873 18.785 1.00 0.00 75 ALA A O 7
ATOM 9697 N N . ASP A 1 76 ? 25.552 7.099 19.997 1.00 0.00 76 ASP A N 7
ATOM 9698 C CA . ASP A 1 76 ? 25.060 5.725 20.025 1.00 0.00 76 ASP A CA 7
ATOM 9699 C C . ASP A 1 76 ? 23.896 5.585 21.000 1.00 0.00 76 ASP A C 7
ATOM 9700 O O . ASP A 1 76 ? 22.965 4.816 20.763 1.00 0.00 76 ASP A O 7
ATOM 9708 N N . GLN A 1 77 ? 23.955 6.333 22.097 1.00 0.00 77 GLN A N 7
ATOM 9709 C CA . GLN A 1 77 ? 22.907 6.291 23.109 1.00 0.00 77 GLN A CA 7
ATOM 9710 C C . GLN A 1 77 ? 21.669 7.050 22.643 1.00 0.00 77 GLN A C 7
ATOM 9711 O O . GLN A 1 77 ? 20.549 6.738 23.046 1.00 0.00 77 GLN A O 7
ATOM 9723 N N . ALA A 1 78 ? 21.880 8.046 21.789 1.00 0.00 78 ALA A N 7
ATOM 9724 C CA . ALA A 1 78 ? 20.780 8.848 21.267 1.00 0.00 78 ALA A CA 7
ATOM 9725 C C . ALA A 1 78 ? 19.951 8.056 20.262 1.00 0.00 78 ALA A C 7
ATOM 9726 O O . ALA A 1 78 ? 18.723 8.041 20.329 1.00 0.00 78 ALA A O 7
ATOM 9733 N N . ARG A 1 79 ? 20.632 7.399 19.328 1.00 0.00 79 ARG A N 7
ATOM 9734 C CA . ARG A 1 79 ? 19.958 6.606 18.308 1.00 0.00 79 ARG A CA 7
ATOM 9735 C C . ARG A 1 79 ? 19.078 5.534 18.944 1.00 0.00 79 ARG A C 7
ATOM 9736 O O . ARG A 1 79 ? 18.089 5.097 18.355 1.00 0.00 79 ARG A O 7
ATOM 9754 N N . ASP A 1 80 ? 19.443 5.116 20.152 1.00 0.00 80 ASP A N 7
ATOM 9755 C CA . ASP A 1 80 ? 18.686 4.097 20.870 1.00 0.00 80 ASP A CA 7
ATOM 9756 C C . ASP A 1 80 ? 17.404 4.683 21.453 1.00 0.00 80 ASP A C 7
ATOM 9757 O O . ASP A 1 80 ? 16.337 4.075 21.368 1.00 0.00 80 ASP A O 7
ATOM 9765 N N . TYR A 1 81 ? 17.516 5.867 22.045 1.00 0.00 81 TYR A N 7
ATOM 9766 C CA . TYR A 1 81 ? 16.366 6.533 22.645 1.00 0.00 81 TYR A CA 7
ATOM 9767 C C . TYR A 1 81 ? 15.418 7.056 21.571 1.00 0.00 81 TYR A C 7
ATOM 9768 O O . TYR A 1 81 ? 14.199 6.944 21.697 1.00 0.00 81 TYR A O 7
ATOM 9785 N N . MET A 1 82 ? 15.989 7.628 20.515 1.00 0.00 82 MET A N 7
ATOM 9786 C CA . MET A 1 82 ? 15.195 8.168 19.417 1.00 0.00 82 MET A CA 7
ATOM 9787 C C . MET A 1 82 ? 14.392 7.065 18.733 1.00 0.00 82 MET A C 7
ATOM 9788 O O . MET A 1 82 ? 13.171 7.153 18.618 1.00 0.00 82 MET A O 7
ATOM 9800 N N . GLY A 1 83 ? 15.089 6.026 18.280 1.00 0.00 83 GLY A N 7
ATOM 9801 C CA . GLY A 1 83 ? 14.424 4.922 17.613 1.00 0.00 83 GLY A CA 7
ATOM 9802 C C . GLY A 1 83 ? 13.330 4.306 18.461 1.00 0.00 83 GLY A C 7
ATOM 9803 O O . GLY A 1 83 ? 12.342 3.793 17.935 1.00 0.00 83 GLY A O 7
ATOM 9807 N N . ALA A 1 84 ? 13.507 4.352 19.777 1.00 0.00 84 ALA A N 7
ATOM 9808 C CA . ALA A 1 84 ? 12.527 3.794 20.700 1.00 0.00 84 ALA A CA 7
ATOM 9809 C C . ALA A 1 84 ? 11.252 4.631 20.720 1.00 0.00 84 ALA A C 7
ATOM 9810 O O . ALA A 1 84 ? 10.147 4.096 20.805 1.00 0.00 84 ALA A O 7
ATOM 9817 N N . ALA A 1 85 ? 11.413 5.949 20.641 1.00 0.00 85 ALA A N 7
ATOM 9818 C CA . ALA A 1 85 ? 10.275 6.859 20.648 1.00 0.00 85 ALA A CA 7
ATOM 9819 C C . ALA A 1 85 ? 9.431 6.693 19.389 1.00 0.00 85 ALA A C 7
ATOM 9820 O O . ALA A 1 85 ? 8.214 6.877 19.415 1.00 0.00 85 ALA A O 7
ATOM 9827 N N . LYS A 1 86 ? 10.085 6.345 18.286 1.00 0.00 86 LYS A N 7
ATOM 9828 C CA . LYS A 1 86 ? 9.396 6.154 17.016 1.00 0.00 86 LYS A CA 7
ATOM 9829 C C . LYS A 1 86 ? 8.416 4.989 17.098 1.00 0.00 86 LYS A C 7
ATOM 9830 O O . LYS A 1 86 ? 7.228 5.143 16.815 1.00 0.00 86 LYS A O 7
ATOM 9845 N N . SER A 1 87 ? 8.920 3.824 17.490 1.00 0.00 87 SER A N 7
ATOM 9846 C CA . SER A 1 87 ? 8.088 2.630 17.608 1.00 0.00 87 SER A CA 7
ATOM 9847 C C . SER A 1 87 ? 6.973 2.845 18.628 1.00 0.00 87 SER A C 7
ATOM 9848 O O . SER A 1 87 ? 5.815 2.506 18.379 1.00 0.00 87 SER A O 7
ATOM 9855 N N . LYS A 1 88 ? 7.331 3.412 19.775 1.00 0.00 88 LYS A N 7
ATOM 9856 C CA . LYS A 1 88 ? 6.361 3.675 20.833 1.00 0.00 88 LYS A CA 7
ATOM 9857 C C . LYS A 1 88 ? 5.302 4.667 20.367 1.00 0.00 88 LYS A C 7
ATOM 9858 O O . LYS A 1 88 ? 4.103 4.415 20.489 1.00 0.00 88 LYS A O 7
ATOM 9873 N N . LEU A 1 89 ? 5.751 5.796 19.830 1.00 0.00 89 LEU A N 7
ATOM 9874 C CA . LEU A 1 89 ? 4.842 6.826 19.343 1.00 0.00 89 LEU A CA 7
ATOM 9875 C C . LEU A 1 89 ? 3.815 6.237 18.379 1.00 0.00 89 LEU A C 7
ATOM 9876 O O . LEU A 1 89 ? 2.610 6.393 18.569 1.00 0.00 89 LEU A O 7
ATOM 9891 N N . ASN A 1 90 ? 4.304 5.558 17.346 1.00 0.00 90 ASN A N 7
ATOM 9892 C CA . ASN A 1 90 ? 3.429 4.943 16.354 1.00 0.00 90 ASN A CA 7
ATOM 9893 C C . ASN A 1 90 ? 2.474 3.952 17.012 1.00 0.00 90 ASN A C 7
ATOM 9894 O O . ASN A 1 90 ? 1.374 3.710 16.512 1.00 0.00 90 ASN A O 7
ATOM 9904 N N . ASP A 1 91 ? 2.901 3.382 18.133 1.00 0.00 91 ASP A N 7
ATOM 9905 C CA . ASP A 1 91 ? 2.084 2.417 18.859 1.00 0.00 91 ASP A CA 7
ATOM 9906 C C . ASP A 1 91 ? 0.905 3.107 19.539 1.00 0.00 91 ASP A C 7
ATOM 9907 O O . ASP A 1 91 ? -0.186 2.543 19.632 1.00 0.00 91 ASP A O 7
ATOM 9915 N N . ALA A 1 92 ? 1.131 4.329 20.009 1.00 0.00 92 ALA A N 7
ATOM 9916 C CA . ALA A 1 92 ? 0.087 5.094 20.679 1.00 0.00 92 ALA A CA 7
ATOM 9917 C C . ALA A 1 92 ? -0.827 5.778 19.667 1.00 0.00 92 ALA A C 7
ATOM 9918 O O . ALA A 1 92 ? -2.050 5.749 19.804 1.00 0.00 92 ALA A O 7
ATOM 9925 N N . VAL A 1 93 ? -0.226 6.391 18.653 1.00 0.00 93 VAL A N 7
ATOM 9926 C CA . VAL A 1 93 ? -0.986 7.080 17.618 1.00 0.00 93 VAL A CA 7
ATOM 9927 C C . VAL A 1 93 ? -2.023 6.156 16.989 1.00 0.00 93 VAL A C 7
ATOM 9928 O O . VAL A 1 93 ? -3.215 6.463 16.975 1.00 0.00 93 VAL A O 7
ATOM 9941 N N . GLU A 1 94 ? -1.562 5.023 16.473 1.00 0.00 94 GLU A N 7
ATOM 9942 C CA . GLU A 1 94 ? -2.450 4.053 15.843 1.00 0.00 94 GLU A CA 7
ATOM 9943 C C . GLU A 1 94 ? -3.639 3.739 16.745 1.00 0.00 94 GLU A C 7
ATOM 9944 O O . GLU A 1 94 ? -4.756 3.529 16.269 1.00 0.00 94 GLU A O 7
ATOM 9954 N N . TYR A 1 95 ? -3.393 3.709 18.050 1.00 0.00 95 TYR A N 7
ATOM 9955 C CA . TYR A 1 95 ? -4.443 3.418 19.019 1.00 0.00 95 TYR A CA 7
ATOM 9956 C C . TYR A 1 95 ? -5.350 4.629 19.219 1.00 0.00 95 TYR A C 7
ATOM 9957 O O . TYR A 1 95 ? -6.569 4.494 19.326 1.00 0.00 95 TYR A O 7
ATOM 9974 N N . VAL A 1 96 ? -4.746 5.810 19.270 1.00 0.00 96 VAL A N 7
ATOM 9975 C CA . VAL A 1 96 ? -5.498 7.046 19.455 1.00 0.00 96 VAL A CA 7
ATOM 9976 C C . VAL A 1 96 ? -6.399 7.326 18.258 1.00 0.00 96 VAL A C 7
ATOM 9977 O O . VAL A 1 96 ? -7.597 7.563 18.413 1.00 0.00 96 VAL A O 7
ATOM 9990 N N . SER A 1 97 ? -5.815 7.297 17.064 1.00 0.00 97 SER A N 7
ATOM 9991 C CA . SER A 1 97 ? -6.566 7.549 15.839 1.00 0.00 97 SER A CA 7
ATOM 9992 C C . SER A 1 97 ? -7.773 6.623 15.741 1.00 0.00 97 SER A C 7
ATOM 9993 O O . SER A 1 97 ? -8.834 7.016 15.256 1.00 0.00 97 SER A O 7
ATOM 10000 N N . GLY A 1 98 ? -7.605 5.389 16.206 1.00 0.00 98 GLY A N 7
ATOM 10001 C CA . GLY A 1 98 ? -8.689 4.425 16.161 1.00 0.00 98 GLY A CA 7
ATOM 10002 C C . GLY A 1 98 ? -9.731 4.675 17.233 1.00 0.00 98 GLY A C 7
ATOM 10003 O O . GLY A 1 98 ? -10.879 4.246 17.103 1.00 0.00 98 GLY A O 7
ATOM 10007 N N . ARG A 1 99 ? -9.334 5.368 18.294 1.00 0.00 99 ARG A N 7
ATOM 10008 C CA . ARG A 1 99 ? -10.242 5.673 19.392 1.00 0.00 99 ARG A CA 7
ATOM 10009 C C . ARG A 1 99 ? -11.065 6.922 19.088 1.00 0.00 99 ARG A C 7
ATOM 10010 O O . ARG A 1 99 ? -12.247 6.996 19.424 1.00 0.00 99 ARG A O 7
ATOM 10028 N N . VAL A 1 100 ? -10.430 7.902 18.452 1.00 0.00 100 VAL A N 7
ATOM 10029 C CA . VAL A 1 100 ? -11.102 9.148 18.102 1.00 0.00 100 VAL A CA 7
ATOM 10030 C C . VAL A 1 100 ? -12.405 8.879 17.359 1.00 0.00 100 VAL A C 7
ATOM 10031 O O . VAL A 1 100 ? -13.441 9.471 17.664 1.00 0.00 100 VAL A O 7
ATOM 10044 N N . HIS A 1 101 ? -12.349 7.980 16.381 1.00 0.00 101 HIS A N 7
ATOM 10045 C CA . HIS A 1 101 ? -13.525 7.631 15.593 1.00 0.00 101 HIS A CA 7
ATOM 10046 C C . HIS A 1 101 ? -14.601 7.002 16.474 1.00 0.00 101 HIS A C 7
ATOM 10047 O O . HIS A 1 101 ? -14.498 7.011 17.699 1.00 0.00 101 HIS A O 7
ATOM 10060 N N . GLY A 1 102 ? -15.634 6.457 15.840 1.00 0.00 102 GLY A N 7
ATOM 10061 C CA . GLY A 1 102 ? -16.714 5.832 16.581 1.00 0.00 102 GLY A CA 7
ATOM 10062 C C . GLY A 1 102 ? -16.246 4.640 17.393 1.00 0.00 102 GLY A C 7
ATOM 10063 O O . GLY A 1 102 ? -16.933 4.203 18.317 1.00 0.00 102 GLY A O 7
ATOM 10067 N N . GLU A 1 103 ? -15.076 4.114 17.049 1.00 0.00 103 GLU A N 7
ATOM 10068 C CA . GLU A 1 103 ? -14.520 2.964 17.752 1.00 0.00 103 GLU A CA 7
ATOM 10069 C C . GLU A 1 103 ? -15.431 1.747 17.612 1.00 0.00 103 GLU A C 7
ATOM 10070 O O . GLU A 1 103 ? -16.455 1.648 18.284 1.00 0.00 103 GLU A O 7
ATOM 10080 N N . GLU A 1 104 ? -15.047 0.827 16.734 1.00 0.00 104 GLU A N 7
ATOM 10081 C CA . GLU A 1 104 ? -15.830 -0.383 16.505 1.00 0.00 104 GLU A CA 7
ATOM 10082 C C . GLU A 1 104 ? -17.209 -0.040 15.947 1.00 0.00 104 GLU A C 7
ATOM 10083 O O . GLU A 1 104 ? -18.147 0.224 16.699 1.00 0.00 104 GLU A O 7
ATOM 10093 N N . ASP A 1 105 ? -17.324 -0.049 14.623 1.00 0.00 105 ASP A N 7
ATOM 10094 C CA . ASP A 1 105 ? -18.587 0.261 13.965 1.00 0.00 105 ASP A CA 7
ATOM 10095 C C . ASP A 1 105 ? -18.519 -0.068 12.477 1.00 0.00 105 ASP A C 7
ATOM 10096 O O . ASP A 1 105 ? -18.479 0.816 11.621 1.00 0.00 105 ASP A O 7
ATOM 10104 N N . PRO A 1 106 ? -18.504 -1.372 12.158 1.00 0.00 106 PRO A N 7
ATOM 10105 C CA . PRO A 1 106 ? -18.439 -1.849 10.774 1.00 0.00 106 PRO A CA 7
ATOM 10106 C C . PRO A 1 106 ? -19.728 -1.576 10.006 1.00 0.00 106 PRO A C 7
ATOM 10107 O O . PRO A 1 106 ? -20.790 -2.096 10.349 1.00 0.00 106 PRO A O 7
ATOM 10115 N N . THR A 1 107 ? -19.629 -0.756 8.964 1.00 0.00 107 THR A N 7
ATOM 10116 C CA . THR A 1 107 ? -20.786 -0.414 8.148 1.00 0.00 107 THR A CA 7
ATOM 10117 C C . THR A 1 107 ? -20.529 -0.716 6.676 1.00 0.00 107 THR A C 7
ATOM 10118 O O . THR A 1 107 ? -21.427 -1.148 5.953 1.00 0.00 107 THR A O 7
ATOM 10129 N N . LYS A 1 108 ? -19.297 -0.482 6.235 1.00 0.00 108 LYS A N 7
ATOM 10130 C CA . LYS A 1 108 ? -18.921 -0.731 4.848 1.00 0.00 108 LYS A CA 7
ATOM 10131 C C . LYS A 1 108 ? -17.745 -1.698 4.769 1.00 0.00 108 LYS A C 7
ATOM 10132 O O . LYS A 1 108 ? -17.126 -2.025 5.782 1.00 0.00 108 LYS A O 7
ATOM 10147 N N . LYS A 1 109 ? -17.440 -2.155 3.559 1.00 0.00 109 LYS A N 7
ATOM 10148 C CA . LYS A 1 109 ? -16.337 -3.084 3.346 1.00 0.00 109 LYS A CA 7
ATOM 10149 C C . LYS A 1 109 ? -14.994 -2.374 3.486 1.00 0.00 109 LYS A C 7
ATOM 10150 O O . LYS A 1 109 ? -14.461 -1.835 2.516 1.00 0.00 109 LYS A O 7
ATOM 10165 N N . MET A 1 1 ? 74.795 -18.847 67.648 1.00 0.00 1 MET A N 8
ATOM 10166 C CA . MET A 1 1 ? 75.560 -18.156 66.617 1.00 0.00 1 MET A CA 8
ATOM 10167 C C . MET A 1 1 ? 74.745 -18.014 65.337 1.00 0.00 1 MET A C 8
ATOM 10168 O O . MET A 1 1 ? 74.353 -19.010 64.726 1.00 0.00 1 MET A O 8
ATOM 10180 N N . SER A 1 2 ? 74.491 -16.773 64.935 1.00 0.00 2 SER A N 8
ATOM 10181 C CA . SER A 1 2 ? 73.718 -16.503 63.729 1.00 0.00 2 SER A CA 8
ATOM 10182 C C . SER A 1 2 ? 74.031 -15.113 63.183 1.00 0.00 2 SER A C 8
ATOM 10183 O O . SER A 1 2 ? 74.901 -14.412 63.700 1.00 0.00 2 SER A O 8
ATOM 10190 N N . ASP A 1 3 ? 73.314 -14.720 62.136 1.00 0.00 3 ASP A N 8
ATOM 10191 C CA . ASP A 1 3 ? 73.512 -13.413 61.520 1.00 0.00 3 ASP A CA 8
ATOM 10192 C C . ASP A 1 3 ? 72.174 -12.746 61.216 1.00 0.00 3 ASP A C 8
ATOM 10193 O O . ASP A 1 3 ? 71.119 -13.240 61.614 1.00 0.00 3 ASP A O 8
ATOM 10201 N N . ALA A 1 4 ? 72.225 -11.623 60.508 1.00 0.00 4 ALA A N 8
ATOM 10202 C CA . ALA A 1 4 ? 71.018 -10.889 60.149 1.00 0.00 4 ALA A CA 8
ATOM 10203 C C . ALA A 1 4 ? 71.203 -10.136 58.837 1.00 0.00 4 ALA A C 8
ATOM 10204 O O . ALA A 1 4 ? 72.189 -10.335 58.129 1.00 0.00 4 ALA A O 8
ATOM 10211 N N . GLY A 1 5 ? 70.247 -9.268 58.519 1.00 0.00 5 GLY A N 8
ATOM 10212 C CA . GLY A 1 5 ? 70.323 -8.499 57.291 1.00 0.00 5 GLY A CA 8
ATOM 10213 C C . GLY A 1 5 ? 68.970 -8.322 56.632 1.00 0.00 5 GLY A C 8
ATOM 10214 O O . GLY A 1 5 ? 67.993 -7.966 57.291 1.00 0.00 5 GLY A O 8
ATOM 10218 N N . ARG A 1 6 ? 68.911 -8.569 55.328 1.00 0.00 6 ARG A N 8
ATOM 10219 C CA . ARG A 1 6 ? 67.668 -8.433 54.579 1.00 0.00 6 ARG A CA 8
ATOM 10220 C C . ARG A 1 6 ? 66.612 -9.404 55.097 1.00 0.00 6 ARG A C 8
ATOM 10221 O O . ARG A 1 6 ? 66.839 -10.125 56.069 1.00 0.00 6 ARG A O 8
ATOM 10239 N N . LYS A 1 7 ? 65.455 -9.417 54.442 1.00 0.00 7 LYS A N 8
ATOM 10240 C CA . LYS A 1 7 ? 64.364 -10.300 54.835 1.00 0.00 7 LYS A CA 8
ATOM 10241 C C . LYS A 1 7 ? 64.151 -11.398 53.799 1.00 0.00 7 LYS A C 8
ATOM 10242 O O . LYS A 1 7 ? 64.372 -11.192 52.608 1.00 0.00 7 LYS A O 8
ATOM 10257 N N . GLY A 1 8 ? 63.720 -12.568 54.262 1.00 0.00 8 GLY A N 8
ATOM 10258 C CA . GLY A 1 8 ? 63.484 -13.681 53.361 1.00 0.00 8 GLY A CA 8
ATOM 10259 C C . GLY A 1 8 ? 62.432 -13.368 52.316 1.00 0.00 8 GLY A C 8
ATOM 10260 O O . GLY A 1 8 ? 62.357 -14.032 51.283 1.00 0.00 8 GLY A O 8
ATOM 10264 N N . PHE A 1 9 ? 61.616 -12.354 52.585 1.00 0.00 9 PHE A N 8
ATOM 10265 C CA . PHE A 1 9 ? 60.561 -11.956 51.660 1.00 0.00 9 PHE A CA 8
ATOM 10266 C C . PHE A 1 9 ? 61.093 -10.979 50.617 1.00 0.00 9 PHE A C 8
ATOM 10267 O O . PHE A 1 9 ? 60.533 -10.850 49.528 1.00 0.00 9 PHE A O 8
ATOM 10283 N N . GLY A 1 10 ? 62.179 -10.292 50.957 1.00 0.00 10 GLY A N 8
ATOM 10284 C CA . GLY A 1 10 ? 62.769 -9.334 50.040 1.00 0.00 10 GLY A CA 8
ATOM 10285 C C . GLY A 1 10 ? 63.241 -9.980 48.751 1.00 0.00 10 GLY A C 8
ATOM 10286 O O . GLY A 1 10 ? 62.835 -9.574 47.663 1.00 0.00 10 GLY A O 8
ATOM 10290 N N . GLU A 1 11 ? 64.100 -10.986 48.875 1.00 0.00 11 GLU A N 8
ATOM 10291 C CA . GLU A 1 11 ? 64.628 -11.687 47.710 1.00 0.00 11 GLU A CA 8
ATOM 10292 C C . GLU A 1 11 ? 63.496 -12.183 46.816 1.00 0.00 11 GLU A C 8
ATOM 10293 O O . GLU A 1 11 ? 63.541 -12.030 45.594 1.00 0.00 11 GLU A O 8
ATOM 10303 N N . LYS A 1 12 ? 62.481 -12.781 47.431 1.00 0.00 12 LYS A N 8
ATOM 10304 C CA . LYS A 1 12 ? 61.337 -13.301 46.692 1.00 0.00 12 LYS A CA 8
ATOM 10305 C C . LYS A 1 12 ? 60.538 -12.167 46.057 1.00 0.00 12 LYS A C 8
ATOM 10306 O O . LYS A 1 12 ? 60.150 -12.245 44.893 1.00 0.00 12 LYS A O 8
ATOM 10321 N N . ALA A 1 13 ? 60.297 -11.113 46.831 1.00 0.00 13 ALA A N 8
ATOM 10322 C CA . ALA A 1 13 ? 59.549 -9.963 46.344 1.00 0.00 13 ALA A CA 8
ATOM 10323 C C . ALA A 1 13 ? 60.139 -9.436 45.039 1.00 0.00 13 ALA A C 8
ATOM 10324 O O . ALA A 1 13 ? 59.428 -9.270 44.048 1.00 0.00 13 ALA A O 8
ATOM 10331 N N . SER A 1 14 ? 61.443 -9.174 45.048 1.00 0.00 14 SER A N 8
ATOM 10332 C CA . SER A 1 14 ? 62.126 -8.662 43.867 1.00 0.00 14 SER A CA 8
ATOM 10333 C C . SER A 1 14 ? 62.045 -9.660 42.717 1.00 0.00 14 SER A C 8
ATOM 10334 O O . SER A 1 14 ? 62.083 -9.279 41.547 1.00 0.00 14 SER A O 8
ATOM 10341 N N . GLU A 1 15 ? 61.934 -10.940 43.059 1.00 0.00 15 GLU A N 8
ATOM 10342 C CA . GLU A 1 15 ? 61.849 -11.994 42.053 1.00 0.00 15 GLU A CA 8
ATOM 10343 C C . GLU A 1 15 ? 60.443 -12.071 41.465 1.00 0.00 15 GLU A C 8
ATOM 10344 O O . GLU A 1 15 ? 60.268 -12.373 40.285 1.00 0.00 15 GLU A O 8
ATOM 10354 N N . ALA A 1 16 ? 59.443 -11.796 42.297 1.00 0.00 16 ALA A N 8
ATOM 10355 C CA . ALA A 1 16 ? 58.053 -11.834 41.859 1.00 0.00 16 ALA A CA 8
ATOM 10356 C C . ALA A 1 16 ? 57.781 -10.766 40.806 1.00 0.00 16 ALA A C 8
ATOM 10357 O O . ALA A 1 16 ? 57.323 -11.069 39.704 1.00 0.00 16 ALA A O 8
ATOM 10364 N N . LEU A 1 17 ? 58.064 -9.514 41.151 1.00 0.00 17 LEU A N 8
ATOM 10365 C CA . LEU A 1 17 ? 57.848 -8.400 40.234 1.00 0.00 17 LEU A CA 8
ATOM 10366 C C . LEU A 1 17 ? 58.586 -8.627 38.919 1.00 0.00 17 LEU A C 8
ATOM 10367 O O . LEU A 1 17 ? 58.060 -8.342 37.842 1.00 0.00 17 LEU A O 8
ATOM 10382 N N . LYS A 1 18 ? 59.805 -9.146 39.012 1.00 0.00 18 LYS A N 8
ATOM 10383 C CA . LYS A 1 18 ? 60.616 -9.416 37.830 1.00 0.00 18 LYS A CA 8
ATOM 10384 C C . LYS A 1 18 ? 60.122 -10.665 37.107 1.00 0.00 18 LYS A C 8
ATOM 10385 O O . LYS A 1 18 ? 59.424 -11.505 37.673 1.00 0.00 18 LYS A O 8
ATOM 10400 N N . PRO A 1 19 ? 60.495 -10.793 35.824 1.00 0.00 19 PRO A N 8
ATOM 10401 C CA . PRO A 1 19 ? 60.104 -11.938 34.996 1.00 0.00 19 PRO A CA 8
ATOM 10402 C C . PRO A 1 19 ? 60.793 -13.228 35.427 1.00 0.00 19 PRO A C 8
ATOM 10403 O O . PRO A 1 19 ? 61.450 -13.274 36.469 1.00 0.00 19 PRO A O 8
ATOM 10411 N N . ASP A 1 20 ? 60.641 -14.273 34.622 1.00 0.00 20 ASP A N 8
ATOM 10412 C CA . ASP A 1 20 ? 61.250 -15.563 34.919 1.00 0.00 20 ASP A CA 8
ATOM 10413 C C . ASP A 1 20 ? 60.932 -16.580 33.827 1.00 0.00 20 ASP A C 8
ATOM 10414 O O . ASP A 1 20 ? 60.749 -17.766 34.104 1.00 0.00 20 ASP A O 8
ATOM 10422 N N . SER A 1 21 ? 60.867 -16.107 32.587 1.00 0.00 21 SER A N 8
ATOM 10423 C CA . SER A 1 21 ? 60.565 -16.972 31.453 1.00 0.00 21 SER A CA 8
ATOM 10424 C C . SER A 1 21 ? 60.885 -16.273 30.135 1.00 0.00 21 SER A C 8
ATOM 10425 O O . SER A 1 21 ? 61.026 -15.053 30.087 1.00 0.00 21 SER A O 8
ATOM 10432 N N . GLN A 1 22 ? 60.998 -17.060 29.069 1.00 0.00 22 GLN A N 8
ATOM 10433 C CA . GLN A 1 22 ? 61.302 -16.517 27.751 1.00 0.00 22 GLN A CA 8
ATOM 10434 C C . GLN A 1 22 ? 60.165 -16.796 26.772 1.00 0.00 22 GLN A C 8
ATOM 10435 O O . GLN A 1 22 ? 60.123 -16.234 25.677 1.00 0.00 22 GLN A O 8
ATOM 10447 N N . LYS A 1 23 ? 59.246 -17.668 27.173 1.00 0.00 23 LYS A N 8
ATOM 10448 C CA . LYS A 1 23 ? 58.109 -18.022 26.333 1.00 0.00 23 LYS A CA 8
ATOM 10449 C C . LYS A 1 23 ? 56.882 -17.193 26.701 1.00 0.00 23 LYS A C 8
ATOM 10450 O O . LYS A 1 23 ? 55.747 -17.632 26.515 1.00 0.00 23 LYS A O 8
ATOM 10465 N N . SER A 1 24 ? 57.118 -15.993 27.222 1.00 0.00 24 SER A N 8
ATOM 10466 C CA . SER A 1 24 ? 56.033 -15.104 27.618 1.00 0.00 24 SER A CA 8
ATOM 10467 C C . SER A 1 24 ? 55.286 -15.663 28.826 1.00 0.00 24 SER A C 8
ATOM 10468 O O . SER A 1 24 ? 54.239 -15.148 29.214 1.00 0.00 24 SER A O 8
ATOM 10475 N N . TYR A 1 25 ? 55.835 -16.719 29.416 1.00 0.00 25 TYR A N 8
ATOM 10476 C CA . TYR A 1 25 ? 55.222 -17.350 30.579 1.00 0.00 25 TYR A CA 8
ATOM 10477 C C . TYR A 1 25 ? 54.976 -16.329 31.685 1.00 0.00 25 TYR A C 8
ATOM 10478 O O . TYR A 1 25 ? 54.076 -16.494 32.508 1.00 0.00 25 TYR A O 8
ATOM 10495 N N . ALA A 1 26 ? 55.787 -15.276 31.700 1.00 0.00 26 ALA A N 8
ATOM 10496 C CA . ALA A 1 26 ? 55.657 -14.227 32.704 1.00 0.00 26 ALA A CA 8
ATOM 10497 C C . ALA A 1 26 ? 54.223 -13.716 32.782 1.00 0.00 26 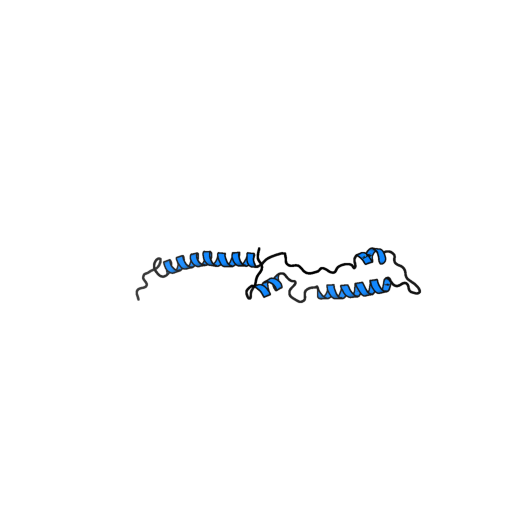ALA A C 8
ATOM 10498 O O . ALA A 1 26 ? 53.663 -13.578 33.871 1.00 0.00 26 ALA A O 8
ATOM 10505 N N . GLU A 1 27 ? 53.633 -13.439 31.625 1.00 0.00 27 GLU A N 8
ATOM 10506 C CA . GLU A 1 27 ? 52.263 -12.942 31.564 1.00 0.00 27 GLU A CA 8
ATOM 10507 C C . GLU A 1 27 ? 51.264 -14.077 31.767 1.00 0.00 27 GLU A C 8
ATOM 10508 O O . GLU A 1 27 ? 50.227 -13.895 32.405 1.00 0.00 27 GLU A O 8
ATOM 10518 N N . GLN A 1 28 ? 51.584 -15.245 31.221 1.00 0.00 28 GLN A N 8
ATOM 10519 C CA . GLN A 1 28 ? 50.714 -16.409 31.343 1.00 0.00 28 GLN A CA 8
ATOM 10520 C C . GLN A 1 28 ? 50.415 -16.715 32.806 1.00 0.00 28 GLN A C 8
ATOM 10521 O O . GLN A 1 28 ? 49.257 -16.856 33.197 1.00 0.00 28 GLN A O 8
ATOM 10533 N N . GLY A 1 29 ? 51.468 -16.818 33.612 1.00 0.00 29 GLY A N 8
ATOM 10534 C CA . GLY A 1 29 ? 51.295 -17.107 35.024 1.00 0.00 29 GLY A CA 8
ATOM 10535 C C . GLY A 1 29 ? 50.478 -16.048 35.737 1.00 0.00 29 GLY A C 8
ATOM 10536 O O . GLY A 1 29 ? 49.505 -16.362 36.422 1.00 0.00 29 GLY A O 8
ATOM 10540 N N . LYS A 1 30 ? 50.874 -14.789 35.579 1.00 0.00 30 LYS A N 8
ATOM 10541 C CA . LYS A 1 30 ? 50.174 -13.680 36.213 1.00 0.00 30 LYS A CA 8
ATOM 10542 C C . LYS A 1 30 ? 48.677 -13.747 35.925 1.00 0.00 30 LYS A C 8
ATOM 10543 O O . LYS A 1 30 ? 47.860 -13.781 36.845 1.00 0.00 30 LYS A O 8
ATOM 10558 N N . GLU A 1 31 ? 48.326 -13.766 34.643 1.00 0.00 31 GLU A N 8
ATOM 10559 C CA . GLU A 1 31 ? 46.928 -13.829 34.235 1.00 0.00 31 GLU A CA 8
ATOM 10560 C C . GLU A 1 31 ? 46.266 -15.103 34.755 1.00 0.00 31 GLU A C 8
ATOM 10561 O O . GLU A 1 31 ? 45.053 -15.141 34.973 1.00 0.00 31 GLU A O 8
ATOM 10571 N N . TYR A 1 32 ? 47.069 -16.141 34.954 1.00 0.00 32 TYR A N 8
ATOM 10572 C CA . TYR A 1 32 ? 46.563 -17.416 35.446 1.00 0.00 32 TYR A CA 8
ATOM 10573 C C . TYR A 1 32 ? 46.035 -17.279 36.871 1.00 0.00 32 TYR A C 8
ATOM 10574 O O . TYR A 1 32 ? 44.961 -17.786 37.199 1.00 0.00 32 TYR A O 8
ATOM 10591 N N . ILE A 1 33 ? 46.797 -16.591 37.714 1.00 0.00 33 ILE A N 8
ATOM 10592 C CA . ILE A 1 33 ? 46.407 -16.386 39.102 1.00 0.00 33 ILE A CA 8
ATOM 10593 C C . ILE A 1 33 ? 45.256 -15.391 39.209 1.00 0.00 33 ILE A C 8
ATOM 10594 O O . ILE A 1 33 ? 44.359 -15.547 40.038 1.00 0.00 33 ILE A O 8
ATOM 10609 N N . THR A 1 34 ? 45.284 -14.367 38.362 1.00 0.00 34 THR A N 8
ATOM 10610 C CA . THR A 1 34 ? 44.243 -13.347 38.359 1.00 0.00 34 THR A CA 8
ATOM 10611 C C . THR A 1 34 ? 42.894 -13.940 37.973 1.00 0.00 34 THR A C 8
ATOM 10612 O O . THR A 1 34 ? 41.851 -13.504 38.461 1.00 0.00 34 THR A O 8
ATOM 10623 N N . ASP A 1 35 ? 42.920 -14.939 37.096 1.00 0.00 35 ASP A N 8
ATOM 10624 C CA . ASP A 1 35 ? 41.698 -15.594 36.646 1.00 0.00 35 ASP A CA 8
ATOM 10625 C C . ASP A 1 35 ? 41.125 -16.486 37.743 1.00 0.00 35 ASP A C 8
ATOM 10626 O O . ASP A 1 35 ? 39.912 -16.682 37.828 1.00 0.00 35 ASP A O 8
ATOM 10634 N N . LYS A 1 36 ? 42.004 -17.026 38.579 1.00 0.00 36 LYS A N 8
ATOM 10635 C CA . LYS A 1 36 ? 41.588 -17.899 39.671 1.00 0.00 36 LYS A CA 8
ATOM 10636 C C . LYS A 1 36 ? 40.919 -17.096 40.783 1.00 0.00 36 LYS A C 8
ATOM 10637 O O . LYS A 1 36 ? 39.885 -17.499 41.316 1.00 0.00 36 LYS A O 8
ATOM 10652 N N . ALA A 1 37 ? 41.514 -15.958 41.126 1.00 0.00 37 ALA A N 8
ATOM 10653 C CA . ALA A 1 37 ? 40.973 -15.098 42.173 1.00 0.00 37 ALA A CA 8
ATOM 10654 C C . ALA A 1 37 ? 39.547 -14.668 41.846 1.00 0.00 37 ALA A C 8
ATOM 10655 O O . ALA A 1 37 ? 38.758 -14.369 42.743 1.00 0.00 37 ALA A O 8
ATOM 10662 N N . ASP A 1 38 ? 39.224 -14.636 40.559 1.00 0.00 38 ASP A N 8
ATOM 10663 C CA . ASP A 1 38 ? 37.892 -14.242 40.113 1.00 0.00 38 ASP A CA 8
ATOM 10664 C C . ASP A 1 38 ? 36.910 -15.402 40.245 1.00 0.00 38 ASP A C 8
ATOM 10665 O O . ASP A 1 38 ? 35.769 -15.219 40.671 1.00 0.00 38 ASP A O 8
ATOM 10673 N N . LYS A 1 39 ? 37.360 -16.597 39.877 1.00 0.00 39 LYS A N 8
ATOM 10674 C CA . LYS A 1 39 ? 36.522 -17.788 39.954 1.00 0.00 39 LYS A CA 8
ATOM 10675 C C . LYS A 1 39 ? 36.227 -18.152 41.406 1.00 0.00 39 LYS A C 8
ATOM 10676 O O . LYS A 1 39 ? 35.080 -18.415 41.770 1.00 0.00 39 LYS A O 8
ATOM 10691 N N . VAL A 1 40 ? 37.268 -18.165 42.232 1.00 0.00 40 VAL A N 8
ATOM 10692 C CA . VAL A 1 40 ? 37.121 -18.495 43.643 1.00 0.00 40 VAL A CA 8
ATOM 10693 C C . VAL A 1 40 ? 36.208 -17.497 44.349 1.00 0.00 40 VAL A C 8
ATOM 10694 O O . VAL A 1 40 ? 35.425 -17.866 45.223 1.00 0.00 40 VAL A O 8
ATOM 10707 N N . ALA A 1 41 ? 36.315 -16.231 43.961 1.00 0.00 41 ALA A N 8
ATOM 10708 C CA . ALA A 1 41 ? 35.497 -15.178 44.554 1.00 0.00 41 ALA A CA 8
ATOM 10709 C C . ALA A 1 41 ? 34.071 -15.223 44.016 1.00 0.00 41 ALA A C 8
ATOM 10710 O O . ALA A 1 41 ? 33.109 -15.070 44.768 1.00 0.00 41 ALA A O 8
ATOM 10717 N N . GLY A 1 42 ? 33.942 -15.434 42.709 1.00 0.00 42 GLY A N 8
ATOM 10718 C CA . GLY A 1 42 ? 32.629 -15.494 42.094 1.00 0.00 42 GLY A CA 8
ATOM 10719 C C . GLY A 1 42 ? 31.863 -16.742 42.481 1.00 0.00 42 GLY A C 8
ATOM 10720 O O . GLY A 1 42 ? 30.638 -16.718 42.598 1.00 0.00 42 GLY A O 8
ATOM 10724 N N . LYS A 1 43 ? 32.586 -17.840 42.681 1.00 0.00 43 LYS A N 8
ATOM 10725 C CA . LYS A 1 43 ? 31.968 -19.107 43.057 1.00 0.00 43 LYS A CA 8
ATOM 10726 C C . LYS A 1 43 ? 31.344 -19.015 44.447 1.00 0.00 43 LYS A C 8
ATOM 10727 O O . LYS A 1 43 ? 30.429 -19.769 44.777 1.00 0.00 43 LYS A O 8
ATOM 10742 N N . VAL A 1 44 ? 31.843 -18.086 45.255 1.00 0.00 44 VAL A N 8
ATOM 10743 C CA . VAL A 1 44 ? 31.330 -17.894 46.607 1.00 0.00 44 VAL A CA 8
ATOM 10744 C C . VAL A 1 44 ? 30.417 -16.676 46.681 1.00 0.00 44 VAL A C 8
ATOM 10745 O O . VAL A 1 44 ? 30.632 -15.683 45.986 1.00 0.00 44 VAL A O 8
ATOM 10758 N N . GLN A 1 45 ? 29.397 -16.758 47.529 1.00 0.00 45 GLN A N 8
ATOM 10759 C CA . GLN A 1 45 ? 28.451 -15.662 47.695 1.00 0.00 45 GLN A CA 8
ATOM 10760 C C . GLN A 1 45 ? 27.921 -15.192 46.344 1.00 0.00 45 GLN A C 8
ATOM 10761 O O . GLN A 1 45 ? 28.227 -14.095 45.877 1.00 0.00 45 GLN A O 8
ATOM 10773 N N . PRO A 1 46 ? 27.108 -16.041 45.699 1.00 0.00 46 PRO A N 8
ATOM 10774 C CA . PRO A 1 46 ? 26.518 -15.735 44.392 1.00 0.00 46 PRO A CA 8
ATOM 10775 C C . PRO A 1 46 ? 25.465 -14.634 44.476 1.00 0.00 46 PRO A C 8
ATOM 10776 O O . PRO A 1 46 ? 25.384 -13.916 45.470 1.00 0.00 46 PRO A O 8
ATOM 10784 N N . GLU A 1 47 ? 24.662 -14.510 43.423 1.00 0.00 47 GLU A N 8
ATOM 10785 C CA . GLU A 1 47 ? 23.614 -13.496 43.378 1.00 0.00 47 GLU A CA 8
ATOM 10786 C C . GLU A 1 47 ? 22.835 -13.576 42.069 1.00 0.00 47 GLU A C 8
ATOM 10787 O O . GLU A 1 47 ? 21.629 -13.330 42.037 1.00 0.00 47 GLU A O 8
ATOM 10797 N N . ASP A 1 48 ? 23.532 -13.922 40.993 1.00 0.00 48 ASP A N 8
ATOM 10798 C CA . ASP A 1 48 ? 22.906 -14.037 39.681 1.00 0.00 48 ASP A CA 8
ATOM 10799 C C . ASP A 1 48 ? 22.977 -15.472 39.168 1.00 0.00 48 ASP A C 8
ATOM 10800 O O . ASP A 1 48 ? 22.973 -15.710 37.961 1.00 0.00 48 ASP A O 8
ATOM 10808 N N . ASN A 1 49 ? 23.043 -16.423 40.093 1.00 0.00 49 ASN A N 8
ATOM 10809 C CA . ASN A 1 49 ? 23.118 -17.835 39.734 1.00 0.00 49 ASN A CA 8
ATOM 10810 C C . ASN A 1 49 ? 22.088 -18.649 40.512 1.00 0.00 49 ASN A C 8
ATOM 10811 O O . ASN A 1 49 ? 21.215 -18.092 41.179 1.00 0.00 49 ASN A O 8
ATOM 10821 N N . LYS A 1 50 ? 22.195 -19.969 40.422 1.00 0.00 50 LYS A N 8
ATOM 10822 C CA . LYS A 1 50 ? 21.276 -20.861 41.117 1.00 0.00 50 LYS A CA 8
ATOM 10823 C C . LYS A 1 50 ? 22.034 -21.818 42.032 1.00 0.00 50 LYS A C 8
ATOM 10824 O O . LYS A 1 50 ? 22.866 -22.601 41.576 1.00 0.00 50 LYS A O 8
ATOM 10839 N N . GLY A 1 51 ? 21.738 -21.750 43.327 1.00 0.00 51 GLY A N 8
ATOM 10840 C CA . GLY A 1 51 ? 22.398 -22.617 44.286 1.00 0.00 51 GLY A CA 8
ATOM 10841 C C . GLY A 1 51 ? 23.516 -21.912 45.031 1.00 0.00 51 GLY A C 8
ATOM 10842 O O . GLY A 1 51 ? 24.571 -21.633 44.462 1.00 0.00 51 GLY A O 8
ATOM 10846 N N . VAL A 1 52 ? 23.282 -21.622 46.305 1.00 0.00 52 VAL A N 8
ATOM 10847 C CA . VAL A 1 52 ? 24.277 -20.944 47.130 1.00 0.00 52 VAL A CA 8
ATOM 10848 C C . VAL A 1 52 ? 25.228 -21.944 47.778 1.00 0.00 52 VAL A C 8
ATOM 10849 O O . VAL A 1 52 ? 26.360 -21.606 48.124 1.00 0.00 52 VAL A O 8
ATOM 10862 N N . PHE A 1 53 ? 24.760 -23.178 47.939 1.00 0.00 53 PHE A N 8
ATOM 10863 C CA . PHE A 1 53 ? 25.570 -24.228 48.545 1.00 0.00 53 PHE A CA 8
ATOM 10864 C C . PHE A 1 53 ? 26.909 -24.366 47.828 1.00 0.00 53 PHE A C 8
ATOM 10865 O O . PHE A 1 53 ? 27.932 -24.648 48.452 1.00 0.00 53 PHE A O 8
ATOM 10881 N N . GLN A 1 54 ? 26.893 -24.168 46.514 1.00 0.00 54 GLN A N 8
ATOM 10882 C CA . GLN A 1 54 ? 28.107 -24.271 45.711 1.00 0.00 54 GLN A CA 8
ATOM 10883 C C . GLN A 1 54 ? 29.175 -23.305 46.212 1.00 0.00 54 GLN A C 8
ATOM 10884 O O . GLN A 1 54 ? 30.369 -23.536 46.029 1.00 0.00 54 GLN A O 8
ATOM 10896 N N . GLY A 1 55 ? 28.736 -22.221 46.846 1.00 0.00 55 GLY A N 8
ATOM 10897 C CA . GLY A 1 55 ? 29.667 -21.236 47.363 1.00 0.00 55 GLY A CA 8
ATOM 10898 C C . GLY A 1 55 ? 30.092 -21.531 48.787 1.00 0.00 55 GLY A C 8
ATOM 10899 O O . GLY A 1 55 ? 31.190 -21.166 49.204 1.00 0.00 55 GLY A O 8
ATOM 10903 N N . VAL A 1 56 ? 29.218 -22.195 49.539 1.00 0.00 56 VAL A N 8
ATOM 10904 C CA . VAL A 1 56 ? 29.507 -22.537 50.926 1.00 0.00 56 VAL A CA 8
ATOM 10905 C C . VAL A 1 56 ? 30.807 -23.326 51.036 1.00 0.00 56 VAL A C 8
ATOM 10906 O O . VAL A 1 56 ? 31.498 -23.265 52.055 1.00 0.00 56 VAL A O 8
ATOM 10919 N N . HIS A 1 57 ? 31.137 -24.065 49.982 1.00 0.00 57 HIS A N 8
ATOM 10920 C CA . HIS A 1 57 ? 32.355 -24.865 49.960 1.00 0.00 57 HIS A CA 8
ATOM 10921 C C . HIS A 1 57 ? 33.551 -24.022 49.527 1.00 0.00 57 HIS A C 8
ATOM 10922 O O . HIS A 1 57 ? 34.689 -24.300 49.907 1.00 0.00 57 HIS A O 8
ATOM 10935 N N . ASP A 1 58 ? 33.285 -22.993 48.730 1.00 0.00 58 ASP A N 8
ATOM 10936 C CA . ASP A 1 58 ? 34.339 -22.109 48.245 1.00 0.00 58 ASP A CA 8
ATOM 10937 C C . ASP A 1 58 ? 34.694 -21.061 49.295 1.00 0.00 58 ASP A C 8
ATOM 10938 O O . ASP A 1 58 ? 35.807 -20.534 49.308 1.00 0.00 58 ASP A O 8
ATOM 10946 N N . SER A 1 59 ? 33.742 -20.763 50.172 1.00 0.00 59 SER A N 8
ATOM 10947 C CA . SER A 1 59 ? 33.954 -19.774 51.223 1.00 0.00 59 SER A CA 8
ATOM 10948 C C . SER A 1 59 ? 35.194 -20.110 52.044 1.00 0.00 59 SER A C 8
ATOM 10949 O O . SER A 1 59 ? 35.836 -19.226 52.608 1.00 0.00 59 SER A O 8
ATOM 10956 N N . ALA A 1 60 ? 35.524 -21.396 52.107 1.00 0.00 60 ALA A N 8
ATOM 10957 C CA . ALA A 1 60 ? 36.689 -21.849 52.857 1.00 0.00 60 ALA A CA 8
ATOM 10958 C C . ALA A 1 60 ? 37.936 -21.072 52.456 1.00 0.00 60 ALA A C 8
ATOM 10959 O O . ALA A 1 60 ? 38.844 -20.876 53.265 1.00 0.00 60 ALA A O 8
ATOM 10966 N N . GLU A 1 61 ? 37.977 -20.631 51.202 1.00 0.00 61 GLU A N 8
ATOM 10967 C CA . GLU A 1 61 ? 39.116 -19.876 50.695 1.00 0.00 61 GLU A CA 8
ATOM 10968 C C . GLU A 1 61 ? 38.775 -18.394 50.571 1.00 0.00 61 GLU A C 8
ATOM 10969 O O . GLU A 1 61 ? 39.274 -17.565 51.333 1.00 0.00 61 GLU A O 8
ATOM 10979 N N . LYS A 1 62 ? 37.923 -18.068 49.606 1.00 0.00 62 LYS A N 8
ATOM 10980 C CA . LYS A 1 62 ? 37.514 -16.687 49.381 1.00 0.00 62 LYS A CA 8
ATOM 10981 C C . LYS A 1 62 ? 38.707 -15.823 48.986 1.00 0.00 62 LYS A C 8
ATOM 10982 O O . LYS A 1 62 ? 39.859 -16.220 49.159 1.00 0.00 62 LYS A O 8
ATOM 10997 N N . GLY A 1 63 ? 38.424 -14.637 48.455 1.00 0.00 63 GLY A N 8
ATOM 10998 C CA . GLY A 1 63 ? 39.484 -13.735 48.046 1.00 0.00 63 GLY A CA 8
ATOM 10999 C C . GLY A 1 63 ? 39.078 -12.851 46.884 1.00 0.00 63 GLY A C 8
ATOM 11000 O O . GLY A 1 63 ? 39.535 -13.042 45.758 1.00 0.00 63 GLY A O 8
ATOM 11004 N N . LYS A 1 64 ? 38.212 -11.880 47.156 1.00 0.00 64 LYS A N 8
ATOM 11005 C CA . LYS A 1 64 ? 37.741 -10.962 46.126 1.00 0.00 64 LYS A CA 8
ATOM 11006 C C . LYS A 1 64 ? 38.910 -10.238 45.468 1.00 0.00 64 LYS A C 8
ATOM 11007 O O . LYS A 1 64 ? 40.063 -10.412 45.863 1.00 0.00 64 LYS A O 8
ATOM 11022 N N . ASP A 1 65 ? 38.606 -9.426 44.462 1.00 0.00 65 ASP A N 8
ATOM 11023 C CA . ASP A 1 65 ? 39.632 -8.673 43.749 1.00 0.00 65 ASP A CA 8
ATOM 11024 C C . ASP A 1 65 ? 39.092 -7.324 43.284 1.00 0.00 65 ASP A C 8
ATOM 11025 O O . ASP A 1 65 ? 37.999 -6.915 43.673 1.00 0.00 65 ASP A O 8
ATOM 11033 N N . ASN A 1 66 ? 39.867 -6.638 42.449 1.00 0.00 66 ASN A N 8
ATOM 11034 C CA . ASN A 1 66 ? 39.466 -5.334 41.932 1.00 0.00 66 ASN A CA 8
ATOM 11035 C C . ASN A 1 66 ? 39.292 -5.379 40.418 1.00 0.00 66 ASN A C 8
ATOM 11036 O O . ASN A 1 66 ? 39.535 -6.406 39.785 1.00 0.00 66 ASN A O 8
ATOM 11046 N N . ALA A 1 67 ? 38.866 -4.260 39.843 1.00 0.00 67 ALA A N 8
ATOM 11047 C CA . ALA A 1 67 ? 38.660 -4.171 38.403 1.00 0.00 67 ALA A CA 8
ATOM 11048 C C . ALA A 1 67 ? 38.408 -2.730 37.972 1.00 0.00 67 ALA A C 8
ATOM 11049 O O . ALA A 1 67 ? 38.581 -1.799 38.758 1.00 0.00 67 ALA A O 8
ATOM 11056 N N . GLU A 1 68 ? 38.002 -2.554 36.718 1.00 0.00 68 GLU A N 8
ATOM 11057 C CA . GLU A 1 68 ? 37.728 -1.225 36.185 1.00 0.00 68 GLU A CA 8
ATOM 11058 C C . GLU A 1 68 ? 37.192 -1.311 34.758 1.00 0.00 68 GLU A C 8
ATOM 11059 O O . GLU A 1 68 ? 37.067 -2.398 34.196 1.00 0.00 68 GLU A O 8
ATOM 11069 N N . GLY A 1 69 ? 36.879 -0.157 34.179 1.00 0.00 69 GLY A N 8
ATOM 11070 C CA . GLY A 1 69 ? 36.360 -0.124 32.824 1.00 0.00 69 GLY A CA 8
ATOM 11071 C C . GLY A 1 69 ? 36.411 1.265 32.218 1.00 0.00 69 GLY A C 8
ATOM 11072 O O . GLY A 1 69 ? 37.076 2.155 32.747 1.00 0.00 69 GLY A O 8
ATOM 11076 N N . GLN A 1 70 ? 35.709 1.449 31.104 1.00 0.00 70 GLN A N 8
ATOM 11077 C CA . GLN A 1 70 ? 35.681 2.739 30.425 1.00 0.00 70 GLN A CA 8
ATOM 11078 C C . GLN A 1 70 ? 34.780 2.685 29.194 1.00 0.00 70 GLN A C 8
ATOM 11079 O O . GLN A 1 70 ? 34.242 1.633 28.851 1.00 0.00 70 GLN A O 8
ATOM 11091 N N . GLY A 1 71 ? 34.622 3.827 28.532 1.00 0.00 71 GLY A N 8
ATOM 11092 C CA . GLY A 1 71 ? 33.788 3.889 27.346 1.00 0.00 71 GLY A CA 8
ATOM 11093 C C . GLY A 1 71 ? 32.531 4.709 27.564 1.00 0.00 71 GLY A C 8
ATOM 11094 O O . GLY A 1 71 ? 31.847 4.551 28.576 1.00 0.00 71 GLY A O 8
ATOM 11098 N N . GLU A 1 72 ? 32.227 5.587 26.614 1.00 0.00 72 GLU A N 8
ATOM 11099 C CA . GLU A 1 72 ? 31.046 6.436 26.708 1.00 0.00 72 GLU A CA 8
ATOM 11100 C C . GLU A 1 72 ? 30.839 7.227 25.420 1.00 0.00 72 GLU A C 8
ATOM 11101 O O . GLU A 1 72 ? 31.764 7.860 24.913 1.00 0.00 72 GLU A O 8
ATOM 11111 N N . SER A 1 73 ? 29.618 7.184 24.896 1.00 0.00 73 SER A N 8
ATOM 11112 C CA . SER A 1 73 ? 29.290 7.892 23.664 1.00 0.00 73 SER A CA 8
ATOM 11113 C C . SER A 1 73 ? 27.788 8.138 23.562 1.00 0.00 73 SER A C 8
ATOM 11114 O O . SER A 1 73 ? 27.031 7.264 23.134 1.00 0.00 73 SER A O 8
ATOM 11121 N N . LEU A 1 74 ? 27.361 9.331 23.960 1.00 0.00 74 LEU A N 8
ATOM 11122 C CA . LEU A 1 74 ? 25.950 9.694 23.915 1.00 0.00 74 LEU A CA 8
ATOM 11123 C C . LEU A 1 74 ? 25.372 9.460 22.522 1.00 0.00 74 LEU A C 8
ATOM 11124 O O . LEU A 1 74 ? 24.181 9.193 22.370 1.00 0.00 74 LEU A O 8
ATOM 11139 N N . ALA A 1 75 ? 26.225 9.565 21.509 1.00 0.00 75 ALA A N 8
ATOM 11140 C CA . ALA A 1 75 ? 25.801 9.361 20.130 1.00 0.00 75 ALA A CA 8
ATOM 11141 C C . ALA A 1 75 ? 25.100 8.017 19.963 1.00 0.00 75 ALA A C 8
ATOM 11142 O O . ALA A 1 75 ? 24.111 7.907 19.239 1.00 0.00 75 ALA A O 8
ATOM 11149 N N . ASP A 1 76 ? 25.621 6.997 20.636 1.00 0.00 76 ASP A N 8
ATOM 11150 C CA . ASP A 1 76 ? 25.045 5.658 20.562 1.00 0.00 76 ASP A CA 8
ATOM 11151 C C . ASP A 1 76 ? 23.753 5.579 21.370 1.00 0.00 76 ASP A C 8
ATOM 11152 O O . ASP A 1 76 ? 22.837 4.834 21.019 1.00 0.00 76 ASP A O 8
ATOM 11160 N N . GLN A 1 77 ? 23.687 6.349 22.450 1.00 0.00 77 GLN A N 8
ATOM 11161 C CA . GLN A 1 77 ? 22.507 6.364 23.307 1.00 0.00 77 GLN A CA 8
ATOM 11162 C C . GLN A 1 77 ? 21.375 7.153 22.659 1.00 0.00 77 GLN A C 8
ATOM 11163 O O . GLN A 1 77 ? 20.200 6.912 22.937 1.00 0.00 77 GLN A O 8
ATOM 11175 N N . ALA A 1 78 ? 21.735 8.098 21.797 1.00 0.00 78 ALA A N 8
ATOM 11176 C CA . ALA A 1 78 ? 20.749 8.922 21.110 1.00 0.00 78 ALA A CA 8
ATOM 11177 C C . ALA A 1 78 ? 19.945 8.098 20.111 1.00 0.00 78 ALA A C 8
ATOM 11178 O O . ALA A 1 78 ? 18.715 8.155 20.090 1.00 0.00 78 ALA A O 8
ATOM 11185 N N . ARG A 1 79 ? 20.648 7.331 19.283 1.00 0.00 79 ARG A N 8
ATOM 11186 C CA . ARG A 1 79 ? 19.999 6.497 18.278 1.00 0.00 79 ARG A CA 8
ATOM 11187 C C . ARG A 1 79 ? 19.093 5.461 18.935 1.00 0.00 79 ARG A C 8
ATOM 11188 O O . ARG A 1 79 ? 18.116 5.007 18.338 1.00 0.00 79 ARG A O 8
ATOM 11206 N N . ASP A 1 80 ? 19.421 5.094 20.169 1.00 0.00 80 ASP A N 8
ATOM 11207 C CA . ASP A 1 80 ? 18.635 4.111 20.908 1.00 0.00 80 ASP A CA 8
ATOM 11208 C C . ASP A 1 80 ? 17.346 4.732 21.436 1.00 0.00 80 ASP A C 8
ATOM 11209 O O . ASP A 1 80 ? 16.286 4.107 21.408 1.00 0.00 80 ASP A O 8
ATOM 11217 N N . TYR A 1 81 ? 17.444 5.967 21.918 1.00 0.00 81 TYR A N 8
ATOM 11218 C CA . TYR A 1 81 ? 16.286 6.672 22.455 1.00 0.00 81 TYR A CA 8
ATOM 11219 C C . TYR A 1 81 ? 15.369 7.147 21.333 1.00 0.00 81 TYR A C 8
ATOM 11220 O O . TYR A 1 81 ? 14.145 7.083 21.449 1.00 0.00 81 TYR A O 8
ATOM 11237 N N . MET A 1 82 ? 15.969 7.621 20.246 1.00 0.00 82 MET A N 8
ATOM 11238 C CA . MET A 1 82 ? 15.206 8.105 19.102 1.00 0.00 82 MET A CA 8
ATOM 11239 C C . MET A 1 82 ? 14.421 6.970 18.453 1.00 0.00 82 MET A C 8
ATOM 11240 O O . MET A 1 82 ? 13.204 7.053 18.298 1.00 0.00 82 MET A O 8
ATOM 11252 N N . GLY A 1 83 ? 15.128 5.909 18.072 1.00 0.00 83 GLY A N 8
ATOM 11253 C CA . GLY A 1 83 ? 14.481 4.772 17.443 1.00 0.00 83 GLY A CA 8
ATOM 11254 C C . GLY A 1 83 ? 13.361 4.201 18.291 1.00 0.00 83 GLY A C 8
ATOM 11255 O O . GLY A 1 83 ? 12.383 3.673 17.764 1.00 0.00 83 GLY A O 8
ATOM 11259 N N . ALA A 1 84 ? 13.506 4.305 19.607 1.00 0.00 84 ALA A N 8
ATOM 11260 C CA . ALA A 1 84 ? 12.500 3.795 20.530 1.00 0.00 84 ALA A CA 8
ATOM 11261 C C . ALA A 1 84 ? 11.273 4.699 20.559 1.00 0.00 84 ALA A C 8
ATOM 11262 O O . ALA A 1 84 ? 10.172 4.258 20.884 1.00 0.00 84 ALA A O 8
ATOM 11269 N N . ALA A 1 85 ? 11.471 5.968 20.218 1.00 0.00 85 ALA A N 8
ATOM 11270 C CA . ALA A 1 85 ? 10.381 6.935 20.205 1.00 0.00 85 ALA A CA 8
ATOM 11271 C C . ALA A 1 85 ? 9.489 6.739 18.984 1.00 0.00 85 ALA A C 8
ATOM 11272 O O . ALA A 1 85 ? 8.274 6.931 19.052 1.00 0.00 85 ALA A O 8
ATOM 11279 N N . LYS A 1 86 ? 10.097 6.356 17.868 1.00 0.00 86 LYS A N 8
ATOM 11280 C CA . LYS A 1 86 ? 9.360 6.133 16.630 1.00 0.00 86 LYS A CA 8
ATOM 11281 C C . LYS A 1 86 ? 8.385 4.970 16.780 1.00 0.00 86 LYS A C 8
ATOM 11282 O O . LYS A 1 86 ? 7.186 5.119 16.545 1.00 0.00 86 LYS A O 8
ATOM 11297 N N . SER A 1 87 ? 8.907 3.813 17.176 1.00 0.00 87 SER A N 8
ATOM 11298 C CA . SER A 1 87 ? 8.082 2.624 17.354 1.00 0.00 87 SER A CA 8
ATOM 11299 C C . SER A 1 87 ? 7.007 2.862 18.411 1.00 0.00 87 SER A C 8
ATOM 11300 O O . SER A 1 87 ? 5.847 2.494 18.226 1.00 0.00 87 SER A O 8
ATOM 11307 N N . LYS A 1 88 ? 7.403 3.479 19.519 1.00 0.00 88 LYS A N 8
ATOM 11308 C CA . LYS A 1 88 ? 6.474 3.770 20.605 1.00 0.00 88 LYS A CA 8
ATOM 11309 C C . LYS A 1 88 ? 5.396 4.749 20.154 1.00 0.00 88 LYS A C 8
ATOM 11310 O O . LYS A 1 88 ? 4.203 4.498 20.327 1.00 0.00 88 LYS A O 8
ATOM 11325 N N . LEU A 1 89 ? 5.823 5.865 19.574 1.00 0.00 89 LEU A N 8
ATOM 11326 C CA . LEU A 1 89 ? 4.894 6.883 19.095 1.00 0.00 89 LEU A CA 8
ATOM 11327 C C . LEU A 1 89 ? 3.834 6.268 18.185 1.00 0.00 89 LEU A C 8
ATOM 11328 O O . LEU A 1 89 ? 2.636 6.428 18.415 1.00 0.00 89 LEU A O 8
ATOM 11343 N N . ASN A 1 90 ? 4.286 5.563 17.153 1.00 0.00 90 ASN A N 8
ATOM 11344 C CA . ASN A 1 90 ? 3.376 4.921 16.210 1.00 0.00 90 ASN A CA 8
ATOM 11345 C C . ASN A 1 90 ? 2.449 3.945 16.927 1.00 0.00 90 ASN A C 8
ATOM 11346 O O . ASN A 1 90 ? 1.332 3.687 16.476 1.00 0.00 90 ASN A O 8
ATOM 11356 N N . ASP A 1 91 ? 2.920 3.403 18.044 1.00 0.00 91 ASP A N 8
ATOM 11357 C CA . ASP A 1 91 ? 2.133 2.455 18.825 1.00 0.00 91 ASP A CA 8
ATOM 11358 C C . ASP A 1 91 ? 0.975 3.157 19.526 1.00 0.00 91 ASP A C 8
ATOM 11359 O O . ASP A 1 91 ? -0.111 2.595 19.668 1.00 0.00 91 ASP A O 8
ATOM 11367 N N . ALA A 1 92 ? 1.214 4.389 19.964 1.00 0.00 92 ALA A N 8
ATOM 11368 C CA . ALA A 1 92 ? 0.191 5.169 20.648 1.00 0.00 92 ALA A CA 8
ATOM 11369 C C . ALA A 1 92 ? -0.762 5.821 19.652 1.00 0.00 92 ALA A C 8
ATOM 11370 O O . ALA A 1 92 ? -1.980 5.776 19.822 1.00 0.00 92 ALA A O 8
ATOM 11377 N N . VAL A 1 93 ? -0.199 6.428 18.613 1.00 0.00 93 VAL A N 8
ATOM 11378 C CA . VAL A 1 93 ? -0.998 7.091 17.590 1.00 0.00 93 VAL A CA 8
ATOM 11379 C C . VAL A 1 93 ? -2.059 6.151 17.027 1.00 0.00 93 VAL A C 8
ATOM 11380 O O . VAL A 1 93 ? -3.249 6.463 17.039 1.00 0.00 93 VAL A O 8
ATOM 11393 N N . GLU A 1 94 ? -1.618 4.997 16.537 1.00 0.00 94 GLU A N 8
ATOM 11394 C CA . GLU A 1 94 ? -2.530 4.010 15.970 1.00 0.00 94 GLU A CA 8
ATOM 11395 C C . GLU A 1 94 ? -3.694 3.736 16.918 1.00 0.00 94 GLU A C 8
ATOM 11396 O O . GLU A 1 94 ? -4.827 3.527 16.484 1.00 0.00 94 GLU A O 8
ATOM 11406 N N . TYR A 1 95 ? -3.405 3.739 18.215 1.00 0.00 95 TYR A N 8
ATOM 11407 C CA . TYR A 1 95 ? -4.426 3.489 19.226 1.00 0.00 95 TYR A CA 8
ATOM 11408 C C . TYR A 1 95 ? -5.312 4.715 19.420 1.00 0.00 95 TYR A C 8
ATOM 11409 O O . TYR A 1 95 ? -6.529 4.597 19.570 1.00 0.00 95 TYR A O 8
ATOM 11426 N N . VAL A 1 96 ? -4.694 5.892 19.415 1.00 0.00 96 VAL A N 8
ATOM 11427 C CA . VAL A 1 96 ? -5.425 7.140 19.590 1.00 0.00 96 VAL A CA 8
ATOM 11428 C C . VAL A 1 96 ? -6.380 7.384 18.425 1.00 0.00 96 VAL A C 8
ATOM 11429 O O . VAL A 1 96 ? -7.566 7.647 18.626 1.00 0.00 96 VAL A O 8
ATOM 11442 N N . SER A 1 97 ? -5.856 7.296 17.208 1.00 0.00 97 SER A N 8
ATOM 11443 C CA . SER A 1 97 ? -6.660 7.510 16.010 1.00 0.00 97 SER A CA 8
ATOM 11444 C C . SER A 1 97 ? -7.817 6.518 15.949 1.00 0.00 97 SER A C 8
ATOM 11445 O O . SER A 1 97 ? -8.884 6.824 15.418 1.00 0.00 97 SER A O 8
ATOM 11452 N N . GLY A 1 98 ? -7.596 5.326 16.495 1.00 0.00 98 GLY A N 8
ATOM 11453 C CA . GLY A 1 98 ? -8.628 4.306 16.492 1.00 0.00 98 GLY A CA 8
ATOM 11454 C C . GLY A 1 98 ? -9.676 4.536 17.564 1.00 0.00 98 GLY A C 8
ATOM 11455 O O . GLY A 1 98 ? -10.800 4.045 17.459 1.00 0.00 98 GLY A O 8
ATOM 11459 N N . ARG A 1 99 ? -9.306 5.283 18.599 1.00 0.00 99 ARG A N 8
ATOM 11460 C CA . ARG A 1 99 ? -10.220 5.574 19.696 1.00 0.00 99 ARG A CA 8
ATOM 11461 C C . ARG A 1 99 ? -11.031 6.834 19.407 1.00 0.00 99 ARG A C 8
ATOM 11462 O O . ARG A 1 99 ? -12.253 6.847 19.558 1.00 0.00 99 ARG A O 8
ATOM 11480 N N . VAL A 1 100 ? -10.343 7.893 18.989 1.00 0.00 100 VAL A N 8
ATOM 11481 C CA . VAL A 1 100 ? -11.000 9.157 18.679 1.00 0.00 100 VAL A CA 8
ATOM 11482 C C . VAL A 1 100 ? -12.164 8.950 17.718 1.00 0.00 100 VAL A C 8
ATOM 11483 O O . VAL A 1 100 ? -13.211 9.588 17.845 1.00 0.00 100 VAL A O 8
ATOM 11496 N N . HIS A 1 101 ? -11.976 8.054 16.753 1.00 0.00 101 HIS A N 8
ATOM 11497 C CA . HIS A 1 101 ? -13.012 7.760 15.770 1.00 0.00 101 HIS A CA 8
ATOM 11498 C C . HIS A 1 101 ? -13.359 6.275 15.772 1.00 0.00 101 HIS A C 8
ATOM 11499 O O . HIS A 1 101 ? -12.914 5.522 14.906 1.00 0.00 101 HIS A O 8
ATOM 11512 N N . GLY A 1 102 ? -14.156 5.859 16.751 1.00 0.00 102 GLY A N 8
ATOM 11513 C CA . GLY A 1 102 ? -14.549 4.465 16.847 1.00 0.00 102 GLY A CA 8
ATOM 11514 C C . GLY A 1 102 ? -15.991 4.297 17.280 1.00 0.00 102 GLY A C 8
ATOM 11515 O O . GLY A 1 102 ? -16.848 5.111 16.936 1.00 0.00 102 GLY A O 8
ATOM 11519 N N . GLU A 1 103 ? -16.262 3.237 18.035 1.00 0.00 103 GLU A N 8
ATOM 11520 C CA . GLU A 1 103 ? -17.613 2.963 18.513 1.00 0.00 103 GLU A CA 8
ATOM 11521 C C . GLU A 1 103 ? -17.581 2.339 19.904 1.00 0.00 103 GLU A C 8
ATOM 11522 O O . GLU A 1 103 ? -16.533 2.283 20.547 1.00 0.00 103 GLU A O 8
ATOM 11532 N N . GLU A 1 104 ? -18.739 1.872 20.363 1.00 0.00 104 GLU A N 8
ATOM 11533 C CA . GLU A 1 104 ? -18.843 1.252 21.678 1.00 0.00 104 GLU A CA 8
ATOM 11534 C C . GLU A 1 104 ? -19.375 -0.175 21.567 1.00 0.00 104 GLU A C 8
ATOM 11535 O O . GLU A 1 104 ? -19.604 -0.679 20.468 1.00 0.00 104 GLU A O 8
ATOM 11545 N N . ASP A 1 105 ? -19.569 -0.818 22.714 1.00 0.00 105 ASP A N 8
ATOM 11546 C CA . ASP A 1 105 ? -20.074 -2.186 22.747 1.00 0.00 105 ASP A CA 8
ATOM 11547 C C . ASP A 1 105 ? -21.234 -2.313 23.729 1.00 0.00 105 ASP A C 8
ATOM 11548 O O . ASP A 1 105 ? -21.416 -1.487 24.624 1.00 0.00 105 ASP A O 8
ATOM 11556 N N . PRO A 1 106 ? -22.040 -3.371 23.559 1.00 0.00 106 PRO A N 8
ATOM 11557 C CA . PRO A 1 106 ? -23.197 -3.631 24.420 1.00 0.00 106 PRO A CA 8
ATOM 11558 C C . PRO A 1 106 ? -22.790 -4.044 25.830 1.00 0.00 106 PRO A C 8
ATOM 11559 O O . PRO A 1 106 ? -21.613 -3.984 26.191 1.00 0.00 106 PRO A O 8
ATOM 11567 N N . THR A 1 107 ? -23.769 -4.464 26.625 1.00 0.00 107 THR A N 8
ATOM 11568 C CA . THR A 1 107 ? -23.511 -4.885 27.997 1.00 0.00 107 THR A CA 8
ATOM 11569 C C . THR A 1 107 ? -24.640 -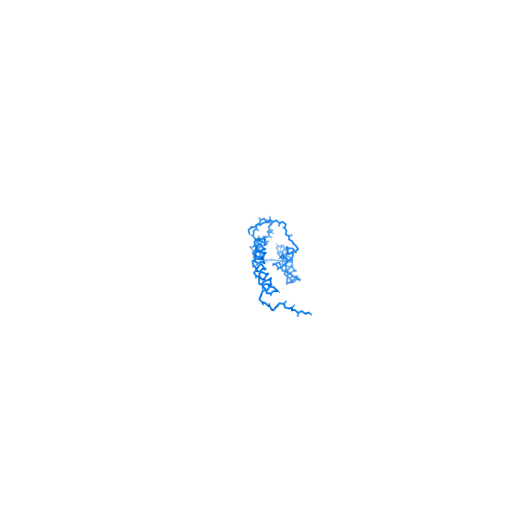5.765 28.522 1.00 0.00 107 THR A C 8
ATOM 11570 O O . THR A 1 107 ? -25.728 -5.807 27.947 1.00 0.00 107 THR A O 8
ATOM 11581 N N . LYS A 1 108 ? -24.375 -6.470 29.618 1.00 0.00 108 LYS A N 8
ATOM 11582 C CA . LYS A 1 108 ? -25.369 -7.347 30.223 1.00 0.00 108 LYS A CA 8
ATOM 11583 C C . LYS A 1 108 ? -25.867 -8.379 29.217 1.00 0.00 108 LYS A C 8
ATOM 11584 O O . LYS A 1 108 ? -25.406 -8.422 28.076 1.00 0.00 108 LYS A O 8
ATOM 11599 N N . LYS A 1 109 ? -26.814 -9.208 29.645 1.00 0.00 109 LYS A N 8
ATOM 11600 C CA . LYS A 1 109 ? -27.379 -10.239 28.782 1.00 0.00 109 LYS A CA 8
ATOM 11601 C C . LYS A 1 109 ? -27.851 -9.641 27.460 1.00 0.00 109 LYS A C 8
ATOM 11602 O O . LYS A 1 109 ? -28.604 -8.667 27.441 1.00 0.00 109 LYS A O 8
ATOM 11617 N N . MET A 1 1 ? 72.902 -14.425 44.722 1.00 0.00 1 MET A N 9
ATOM 11618 C CA . MET A 1 1 ? 74.220 -14.635 44.132 1.00 0.00 1 MET A CA 9
ATOM 11619 C C . MET A 1 1 ? 74.327 -13.935 42.782 1.00 0.00 1 MET A C 9
ATOM 11620 O O . MET A 1 1 ? 74.311 -14.583 41.735 1.00 0.00 1 MET A O 9
ATOM 11632 N N . SER A 1 2 ? 74.439 -12.611 42.813 1.00 0.00 2 SER A N 9
ATOM 11633 C CA . SER A 1 2 ? 74.546 -11.825 41.590 1.00 0.00 2 SER A CA 9
ATOM 11634 C C . SER A 1 2 ? 74.880 -10.370 41.908 1.00 0.00 2 SER A C 9
ATOM 11635 O O . SER A 1 2 ? 75.195 -10.029 43.046 1.00 0.00 2 SER A O 9
ATOM 11642 N N . ASP A 1 3 ? 74.808 -9.517 40.890 1.00 0.00 3 ASP A N 9
ATOM 11643 C CA . ASP A 1 3 ? 75.100 -8.099 41.060 1.00 0.00 3 ASP A CA 9
ATOM 11644 C C . ASP A 1 3 ? 74.128 -7.457 42.044 1.00 0.00 3 ASP A C 9
ATOM 11645 O O . ASP A 1 3 ? 73.294 -8.137 42.641 1.00 0.00 3 ASP A O 9
ATOM 11653 N N . ALA A 1 4 ? 74.244 -6.144 42.210 1.00 0.00 4 ALA A N 9
ATOM 11654 C CA . ALA A 1 4 ? 73.374 -5.410 43.121 1.00 0.00 4 ALA A CA 9
ATOM 11655 C C . ALA A 1 4 ? 73.022 -4.036 42.558 1.00 0.00 4 ALA A C 9
ATOM 11656 O O . ALA A 1 4 ? 73.423 -3.688 41.448 1.00 0.00 4 ALA A O 9
ATOM 11663 N N . GLY A 1 5 ? 72.268 -3.261 43.329 1.00 0.00 5 GLY A N 9
ATOM 11664 C CA . GLY A 1 5 ? 71.874 -1.936 42.889 1.00 0.00 5 GLY A CA 9
ATOM 11665 C C . GLY A 1 5 ? 71.249 -1.117 44.003 1.00 0.00 5 GLY A C 9
ATOM 11666 O O . GLY A 1 5 ? 71.070 -1.608 45.118 1.00 0.00 5 GLY A O 9
ATOM 11670 N N . ARG A 1 6 ? 70.919 0.135 43.701 1.00 0.00 6 ARG A N 9
ATOM 11671 C CA . ARG A 1 6 ? 70.314 1.024 44.684 1.00 0.00 6 ARG A CA 9
ATOM 11672 C C . ARG A 1 6 ? 71.191 1.135 45.928 1.00 0.00 6 ARG A C 9
ATOM 11673 O O . ARG A 1 6 ? 72.286 0.573 45.983 1.00 0.00 6 ARG A O 9
ATOM 11691 N N . LYS A 1 7 ? 70.704 1.863 46.927 1.00 0.00 7 LYS A N 9
ATOM 11692 C CA . LYS A 1 7 ? 71.441 2.050 48.170 1.00 0.00 7 LYS A CA 9
ATOM 11693 C C . LYS A 1 7 ? 72.750 2.790 47.921 1.00 0.00 7 LYS A C 9
ATOM 11694 O O . LYS A 1 7 ? 73.232 2.857 46.791 1.00 0.00 7 LYS A O 9
ATOM 11709 N N . GLY A 1 8 ? 73.323 3.344 48.985 1.00 0.00 8 GLY A N 9
ATOM 11710 C CA . GLY A 1 8 ? 74.572 4.072 48.860 1.00 0.00 8 GLY A CA 9
ATOM 11711 C C . GLY A 1 8 ? 74.379 5.467 48.298 1.00 0.00 8 GLY A C 9
ATOM 11712 O O . GLY A 1 8 ? 74.708 6.458 48.949 1.00 0.00 8 GLY A O 9
ATOM 11716 N N . PHE A 1 9 ? 73.842 5.543 47.085 1.00 0.00 9 PHE A N 9
ATOM 11717 C CA . PHE A 1 9 ? 73.606 6.827 46.434 1.00 0.00 9 PHE A CA 9
ATOM 11718 C C . PHE A 1 9 ? 72.240 7.389 46.818 1.00 0.00 9 PHE A C 9
ATOM 11719 O O . PHE A 1 9 ? 72.016 8.597 46.761 1.00 0.00 9 PHE A O 9
ATOM 11735 N N . GLY A 1 10 ? 71.330 6.501 47.207 1.00 0.00 10 GLY A N 9
ATOM 11736 C CA . GLY A 1 10 ? 69.997 6.927 47.594 1.00 0.00 10 GLY A CA 9
ATOM 11737 C C . GLY A 1 10 ? 70.017 7.936 48.725 1.00 0.00 10 GLY A C 9
ATOM 11738 O O . GLY A 1 10 ? 69.473 9.031 48.597 1.00 0.00 10 GLY A O 9
ATOM 11742 N N . GLU A 1 11 ? 70.643 7.564 49.837 1.00 0.00 11 GLU A N 9
ATOM 11743 C CA . GLU A 1 11 ? 70.728 8.444 50.996 1.00 0.00 11 GLU A CA 9
ATOM 11744 C C . GLU A 1 11 ? 71.292 9.807 50.605 1.00 0.00 11 GLU A C 9
ATOM 11745 O O . GLU A 1 11 ? 70.707 10.846 50.911 1.00 0.00 11 GLU A O 9
ATOM 11755 N N . LYS A 1 12 ? 72.435 9.794 49.926 1.00 0.00 12 LYS A N 9
ATOM 11756 C CA . LYS A 1 12 ? 73.079 11.028 49.489 1.00 0.00 12 LYS A CA 9
ATOM 11757 C C . LYS A 1 12 ? 72.162 11.825 48.568 1.00 0.00 12 LYS A C 9
ATOM 11758 O O . LYS A 1 12 ? 72.028 13.040 48.710 1.00 0.00 12 LYS A O 9
ATOM 11773 N N . ALA A 1 13 ? 71.530 11.134 47.626 1.00 0.00 13 ALA A N 9
ATOM 11774 C CA . ALA A 1 13 ? 70.624 11.777 46.684 1.00 0.00 13 ALA A CA 9
ATOM 11775 C C . ALA A 1 13 ? 69.579 12.615 47.413 1.00 0.00 13 ALA A C 9
ATOM 11776 O O . ALA A 1 13 ? 69.426 13.805 47.144 1.00 0.00 13 ALA A O 9
ATOM 11783 N N . SER A 1 14 ? 68.861 11.984 48.338 1.00 0.00 14 SER A N 9
ATOM 11784 C CA . SER A 1 14 ? 67.827 12.669 49.102 1.00 0.00 14 SER A CA 9
ATOM 11785 C C . SER A 1 14 ? 68.420 13.826 49.903 1.00 0.00 14 SER A C 9
ATOM 11786 O O . SER A 1 14 ? 67.754 14.832 50.145 1.00 0.00 14 SER A O 9
ATOM 11793 N N . GLU A 1 15 ? 69.675 13.673 50.308 1.00 0.00 15 GLU A N 9
ATOM 11794 C CA . GLU A 1 15 ? 70.357 14.703 51.082 1.00 0.00 15 GLU A CA 9
ATOM 11795 C C . GLU A 1 15 ? 70.672 15.918 50.213 1.00 0.00 15 GLU A C 9
ATOM 11796 O O . GLU A 1 15 ? 70.635 17.055 50.680 1.00 0.00 15 GLU A O 9
ATOM 11806 N N . ALA A 1 16 ? 70.984 15.665 48.946 1.00 0.00 16 ALA A N 9
ATOM 11807 C CA . ALA A 1 16 ? 71.304 16.736 48.010 1.00 0.00 16 ALA A CA 9
ATOM 11808 C C . ALA A 1 16 ? 70.093 17.632 47.765 1.00 0.00 16 ALA A C 9
ATOM 11809 O O . ALA A 1 16 ? 70.133 18.834 48.029 1.00 0.00 16 ALA A O 9
ATOM 11816 N N . LEU A 1 17 ? 69.019 17.037 47.258 1.00 0.00 17 LEU A N 9
ATOM 11817 C CA . LEU A 1 17 ? 67.796 17.781 46.975 1.00 0.00 17 LEU A CA 9
ATOM 11818 C C . LEU A 1 17 ? 67.296 18.502 48.225 1.00 0.00 17 LEU A C 9
ATOM 11819 O O . LEU A 1 17 ? 66.935 19.679 48.173 1.00 0.00 17 LEU A O 9
ATOM 11834 N N . LYS A 1 18 ? 67.281 17.789 49.346 1.00 0.00 18 LYS A N 9
ATOM 11835 C CA . LYS A 1 18 ? 66.831 18.360 50.610 1.00 0.00 18 LYS A CA 9
ATOM 11836 C C . LYS A 1 18 ? 67.495 19.710 50.864 1.00 0.00 18 LYS A C 9
ATOM 11837 O O . LYS A 1 18 ? 68.685 19.794 51.173 1.00 0.00 18 LYS A O 9
ATOM 11852 N N . PRO A 1 19 ? 66.711 20.790 50.737 1.00 0.00 19 PRO A N 9
ATOM 11853 C CA . PRO A 1 19 ? 67.203 22.154 50.952 1.00 0.00 19 PRO A CA 9
ATOM 11854 C C . PRO A 1 19 ? 67.516 22.434 52.418 1.00 0.00 19 PRO A C 9
ATOM 11855 O O . PRO A 1 19 ? 67.501 21.526 53.249 1.00 0.00 19 PRO A O 9
ATOM 11863 N N . ASP A 1 20 ? 67.798 23.695 52.728 1.00 0.00 20 ASP A N 9
ATOM 11864 C CA . ASP A 1 20 ? 68.112 24.093 54.095 1.00 0.00 20 ASP A CA 9
ATOM 11865 C C . ASP A 1 20 ? 66.986 23.706 55.048 1.00 0.00 20 ASP A C 9
ATOM 11866 O O . ASP A 1 20 ? 65.959 23.173 54.626 1.00 0.00 20 ASP A O 9
ATOM 11874 N N . SER A 1 21 ? 67.185 23.977 56.332 1.00 0.00 21 SER A N 9
ATOM 11875 C CA . SER A 1 21 ? 66.188 23.653 57.347 1.00 0.00 21 SER A CA 9
ATOM 11876 C C . SER A 1 21 ? 64.902 24.440 57.116 1.00 0.00 21 SER A C 9
ATOM 11877 O O . SER A 1 21 ? 64.758 25.129 56.106 1.00 0.00 21 SER A O 9
ATOM 11884 N N . GLN A 1 22 ? 63.972 24.333 58.059 1.00 0.00 22 GLN A N 9
ATOM 11885 C CA . GLN A 1 22 ? 62.698 25.033 57.958 1.00 0.00 22 GLN A CA 9
ATOM 11886 C C . GLN A 1 22 ? 62.914 26.538 57.831 1.00 0.00 22 GLN A C 9
ATOM 11887 O O . GLN A 1 22 ? 63.791 27.108 58.478 1.00 0.00 22 GLN A O 9
ATOM 11899 N N . LYS A 1 23 ? 62.107 27.178 56.991 1.00 0.00 23 LYS A N 9
ATOM 11900 C CA . LYS A 1 23 ? 62.207 28.616 56.777 1.00 0.00 23 LYS A CA 9
ATOM 11901 C C . LYS A 1 23 ? 60.902 29.314 57.147 1.00 0.00 23 LYS A C 9
ATOM 11902 O O . LYS A 1 23 ? 59.921 28.664 57.509 1.00 0.00 23 LYS A O 9
ATOM 11917 N N . SER A 1 24 ? 60.899 30.639 57.054 1.00 0.00 24 SER A N 9
ATOM 11918 C CA . SER A 1 24 ? 59.714 31.425 57.382 1.00 0.00 24 SER A CA 9
ATOM 11919 C C . SER A 1 24 ? 59.568 32.610 56.432 1.00 0.00 24 SER A C 9
ATOM 11920 O O . SER A 1 24 ? 60.268 32.702 55.425 1.00 0.00 24 SER A O 9
ATOM 11927 N N . TYR A 1 25 ? 58.653 33.515 56.763 1.00 0.00 25 TYR A N 9
ATOM 11928 C CA . TYR A 1 25 ? 58.412 34.693 55.939 1.00 0.00 25 TYR A CA 9
ATOM 11929 C C . TYR A 1 25 ? 59.722 35.399 55.601 1.00 0.00 25 TYR A C 9
ATOM 11930 O O . TYR A 1 25 ? 59.876 35.961 54.518 1.00 0.00 25 TYR A O 9
ATOM 11947 N N . ALA A 1 26 ? 60.663 35.365 56.539 1.00 0.00 26 ALA A N 9
ATOM 11948 C CA . ALA A 1 26 ? 61.961 35.998 56.341 1.00 0.00 26 ALA A CA 9
ATOM 11949 C C . ALA A 1 26 ? 62.592 35.557 55.025 1.00 0.00 26 ALA A C 9
ATOM 11950 O O . ALA A 1 26 ? 63.110 36.379 54.269 1.00 0.00 26 ALA A O 9
ATOM 11957 N N . GLU A 1 27 ? 62.547 34.256 54.758 1.00 0.00 27 GLU A N 9
ATOM 11958 C CA . GLU A 1 27 ? 63.116 33.707 53.534 1.00 0.00 27 GLU A CA 9
ATOM 11959 C C . GLU A 1 27 ? 62.193 33.958 52.344 1.00 0.00 27 GLU A C 9
ATOM 11960 O O . GLU A 1 27 ? 62.654 34.207 51.231 1.00 0.00 27 GLU A O 9
ATOM 11970 N N . GLN A 1 28 ? 60.889 33.888 52.590 1.00 0.00 28 GLN A N 9
ATOM 11971 C CA . GLN A 1 28 ? 59.901 34.106 51.539 1.00 0.00 28 GLN A CA 9
ATOM 11972 C C . GLN A 1 28 ? 60.101 35.466 50.879 1.00 0.00 28 GLN A C 9
ATOM 11973 O O . GLN A 1 28 ? 60.189 35.566 49.655 1.00 0.00 28 GLN A O 9
ATOM 11985 N N . GLY A 1 29 ? 60.171 36.511 51.697 1.00 0.00 29 GLY A N 9
ATOM 11986 C CA . GLY A 1 29 ? 60.358 37.851 51.173 1.00 0.00 29 GLY A CA 9
ATOM 11987 C C . GLY A 1 29 ? 61.655 37.996 50.401 1.00 0.00 29 GLY A C 9
ATOM 11988 O O . GLY A 1 29 ? 61.661 38.467 49.263 1.00 0.00 29 GLY A O 9
ATOM 11992 N N . LYS A 1 30 ? 62.758 37.590 51.021 1.00 0.00 30 LYS A N 9
ATOM 11993 C CA . LYS A 1 30 ? 64.069 37.676 50.386 1.00 0.00 30 LYS A CA 9
ATOM 11994 C C . LYS A 1 30 ? 64.043 37.048 48.996 1.00 0.00 30 LYS A C 9
ATOM 11995 O O . LYS A 1 30 ? 64.378 37.697 48.006 1.00 0.00 30 LYS A O 9
ATOM 12010 N N . GLU A 1 31 ? 63.641 35.783 48.930 1.00 0.00 31 GLU A N 9
ATOM 12011 C CA . GLU A 1 31 ? 63.570 35.069 47.661 1.00 0.00 31 GLU A CA 9
ATOM 12012 C C . GLU A 1 31 ? 62.583 35.742 46.713 1.00 0.00 31 GLU A C 9
ATOM 12013 O O . GLU A 1 31 ? 62.713 35.644 45.492 1.00 0.00 31 GLU A O 9
ATOM 12023 N N . TYR A 1 32 ? 61.596 36.424 47.282 1.00 0.00 32 TYR A N 9
ATOM 12024 C CA . TYR A 1 32 ? 60.584 37.111 46.488 1.00 0.00 32 TYR A CA 9
ATOM 12025 C C . TYR A 1 32 ? 61.202 38.256 45.690 1.00 0.00 32 TYR A C 9
ATOM 12026 O O . TYR A 1 32 ? 60.937 38.409 44.498 1.00 0.00 32 TYR A O 9
ATOM 12043 N N . ILE A 1 33 ? 62.029 39.054 46.357 1.00 0.00 33 ILE A N 9
ATOM 12044 C CA . ILE A 1 33 ? 62.686 40.184 45.711 1.00 0.00 33 ILE A CA 9
ATOM 12045 C C . ILE A 1 33 ? 63.724 39.710 44.698 1.00 0.00 33 ILE A C 9
ATOM 12046 O O . ILE A 1 33 ? 63.751 40.173 43.558 1.00 0.00 33 ILE A O 9
ATOM 12061 N N . THR A 1 34 ? 64.575 38.781 45.123 1.00 0.00 34 THR A N 9
ATOM 12062 C CA . THR A 1 34 ? 65.614 38.243 44.254 1.00 0.00 34 THR A CA 9
ATOM 12063 C C . THR A 1 34 ? 65.036 37.799 42.916 1.00 0.00 34 THR A C 9
ATOM 12064 O O . THR A 1 34 ? 65.544 38.167 41.857 1.00 0.00 34 THR A O 9
ATOM 12075 N N . ASP A 1 35 ? 63.971 37.007 42.970 1.00 0.00 35 ASP A N 9
ATOM 12076 C CA . ASP A 1 35 ? 63.323 36.514 41.760 1.00 0.00 35 ASP A CA 9
ATOM 12077 C C . ASP A 1 35 ? 62.903 37.671 40.859 1.00 0.00 35 ASP A C 9
ATOM 12078 O O . ASP A 1 35 ? 62.940 37.563 39.634 1.00 0.00 35 ASP A O 9
ATOM 12086 N N . LYS A 1 36 ? 62.501 38.778 41.474 1.00 0.00 36 LYS A N 9
ATOM 12087 C CA . LYS A 1 36 ? 62.073 39.955 40.729 1.00 0.00 36 LYS A CA 9
ATOM 12088 C C . LYS A 1 36 ? 63.261 40.635 40.057 1.00 0.00 36 LYS A C 9
ATOM 12089 O O . LYS A 1 36 ? 63.185 41.033 38.895 1.00 0.00 36 LYS A O 9
ATOM 12104 N N . ALA A 1 37 ? 64.358 40.763 40.794 1.00 0.00 37 ALA A N 9
ATOM 12105 C CA . ALA A 1 37 ? 65.564 41.392 40.269 1.00 0.00 37 ALA A CA 9
ATOM 12106 C C . ALA A 1 37 ? 66.204 40.530 39.186 1.00 0.00 37 ALA A C 9
ATOM 12107 O O . ALA A 1 37 ? 66.927 41.033 38.324 1.00 0.00 37 ALA A O 9
ATOM 12114 N N . ASP A 1 38 ? 65.935 39.230 39.234 1.00 0.00 38 ASP A N 9
ATOM 12115 C CA . ASP A 1 38 ? 66.485 38.299 38.256 1.00 0.00 38 ASP A CA 9
ATOM 12116 C C . ASP A 1 38 ? 65.679 38.333 36.961 1.00 0.00 38 ASP A C 9
ATOM 12117 O O . ASP A 1 38 ? 66.243 38.310 35.866 1.00 0.00 38 ASP A O 9
ATOM 12125 N N . LYS A 1 39 ? 64.359 38.388 37.091 1.00 0.00 39 LYS A N 9
ATOM 12126 C CA . LYS A 1 39 ? 63.475 38.427 35.933 1.00 0.00 39 LYS A CA 9
ATOM 12127 C C . LYS A 1 39 ? 63.629 39.741 35.175 1.00 0.00 39 LYS A C 9
ATOM 12128 O O . LYS A 1 39 ? 63.791 39.750 33.954 1.00 0.00 39 LYS A O 9
ATOM 12143 N N . VAL A 1 40 ? 63.578 40.850 35.905 1.00 0.00 40 VAL A N 9
ATOM 12144 C CA . VAL A 1 40 ? 63.715 42.170 35.302 1.00 0.00 40 VAL A CA 9
ATOM 12145 C C . VAL A 1 40 ? 65.058 42.317 34.598 1.00 0.00 40 VAL A C 9
ATOM 12146 O O . VAL A 1 40 ? 65.155 42.946 33.546 1.00 0.00 40 VAL A O 9
ATOM 12159 N N . ALA A 1 41 ? 66.096 41.731 35.189 1.00 0.00 41 ALA A N 9
ATOM 12160 C CA . ALA A 1 41 ? 67.434 41.794 34.618 1.00 0.00 41 ALA A CA 9
ATOM 12161 C C . ALA A 1 41 ? 67.572 40.844 33.433 1.00 0.00 41 ALA A C 9
ATOM 12162 O O . ALA A 1 41 ? 68.106 41.212 32.388 1.00 0.00 41 ALA A O 9
ATOM 12169 N N . GLY A 1 42 ? 67.087 39.618 33.604 1.00 0.00 42 GLY A N 9
ATOM 12170 C CA . GLY A 1 42 ? 67.165 38.634 32.541 1.00 0.00 42 GLY A CA 9
ATOM 12171 C C . GLY A 1 42 ? 66.310 39.001 31.345 1.00 0.00 42 GLY A C 9
ATOM 12172 O O . GLY A 1 42 ? 66.678 38.732 30.201 1.00 0.00 42 GLY A O 9
ATOM 12176 N N . LYS A 1 43 ? 65.163 39.619 31.608 1.00 0.00 43 LYS A N 9
ATOM 12177 C CA . LYS A 1 43 ? 64.250 40.024 30.545 1.00 0.00 43 LYS A CA 9
ATOM 12178 C C . LYS A 1 43 ? 64.921 41.021 29.604 1.00 0.00 43 LYS A C 9
ATOM 12179 O O . LYS A 1 43 ? 64.505 41.182 28.457 1.00 0.00 43 LYS A O 9
ATOM 12194 N N . VAL A 1 44 ? 65.961 41.685 30.097 1.00 0.00 44 VAL A N 9
ATOM 12195 C CA . VAL A 1 44 ? 66.690 42.663 29.298 1.00 0.00 44 VAL A CA 9
ATOM 12196 C C . VAL A 1 44 ? 67.284 42.020 28.050 1.00 0.00 44 VAL A C 9
ATOM 12197 O O . VAL A 1 44 ? 67.970 41.002 28.131 1.00 0.00 44 VAL A O 9
ATOM 12210 N N . GLN A 1 45 ? 67.015 42.625 26.897 1.00 0.00 45 GLN A N 9
ATOM 12211 C CA . GLN A 1 45 ? 67.524 42.111 25.629 1.00 0.00 45 GLN A CA 9
ATOM 12212 C C . GLN A 1 45 ? 68.524 43.082 25.010 1.00 0.00 45 GLN A C 9
ATOM 12213 O O . GLN A 1 45 ? 68.232 43.770 24.031 1.00 0.00 45 GLN A O 9
ATOM 12225 N N . PRO A 1 46 ? 69.730 43.142 25.591 1.00 0.00 46 PRO A N 9
ATOM 12226 C CA . PRO A 1 46 ? 70.797 44.025 25.112 1.00 0.00 46 PRO A CA 9
ATOM 12227 C C . PRO A 1 46 ? 71.359 43.579 23.766 1.00 0.00 46 PRO A C 9
ATOM 12228 O O . PRO A 1 46 ? 70.752 42.766 23.070 1.00 0.00 46 PRO A O 9
ATOM 12236 N N . GLU A 1 47 ? 72.521 44.115 23.409 1.00 0.00 47 GLU A N 9
ATOM 12237 C CA . GLU A 1 47 ? 73.164 43.771 22.145 1.00 0.00 47 GLU A CA 9
ATOM 12238 C C . GLU A 1 47 ? 72.335 44.264 20.961 1.00 0.00 47 GLU A C 9
ATOM 12239 O O . GLU A 1 47 ? 71.186 43.860 20.784 1.00 0.00 47 GLU A O 9
ATOM 12249 N N . ASP A 1 48 ? 72.927 45.139 20.156 1.00 0.00 48 ASP A N 9
ATOM 12250 C CA . ASP A 1 48 ? 72.245 45.687 18.989 1.00 0.00 48 ASP A CA 9
ATOM 12251 C C . ASP A 1 48 ? 71.876 44.578 18.006 1.00 0.00 48 ASP A C 9
ATOM 12252 O O . ASP A 1 48 ? 71.997 43.395 18.316 1.00 0.00 48 ASP A O 9
ATOM 12260 N N . ASN A 1 49 ? 71.428 44.974 16.819 1.00 0.00 49 ASN A N 9
ATOM 12261 C CA . ASN A 1 49 ? 71.040 44.016 15.790 1.00 0.00 49 ASN A CA 9
ATOM 12262 C C . ASN A 1 49 ? 72.259 43.277 15.247 1.00 0.00 49 ASN A C 9
ATOM 12263 O O . ASN A 1 49 ? 72.843 43.678 14.240 1.00 0.00 49 ASN A O 9
ATOM 12273 N N . LYS A 1 50 ? 72.639 42.197 15.920 1.00 0.00 50 LYS A N 9
ATOM 12274 C CA . LYS A 1 50 ? 73.788 41.401 15.505 1.00 0.00 50 LYS A CA 9
ATOM 12275 C C . LYS A 1 50 ? 73.837 40.080 16.266 1.00 0.00 50 LYS A C 9
ATOM 12276 O O . LYS A 1 50 ? 74.911 39.522 16.493 1.00 0.00 50 LYS A O 9
ATOM 12291 N N . GLY A 1 51 ? 72.668 39.582 16.655 1.00 0.00 51 GLY A N 9
ATOM 12292 C CA . GLY A 1 51 ? 72.599 38.329 17.384 1.00 0.00 51 GLY A CA 9
ATOM 12293 C C . GLY A 1 51 ? 71.400 37.492 16.989 1.00 0.00 51 GLY A C 9
ATOM 12294 O O . GLY A 1 51 ? 71.067 36.513 17.659 1.00 0.00 51 GLY A O 9
ATOM 12298 N N . VAL A 1 52 ? 70.742 37.879 15.900 1.00 0.00 52 VAL A N 9
ATOM 12299 C CA . VAL A 1 52 ? 69.569 37.159 15.418 1.00 0.00 52 VAL A CA 9
ATOM 12300 C C . VAL A 1 52 ? 69.932 35.738 14.999 1.00 0.00 52 VAL A C 9
ATOM 12301 O O . VAL A 1 52 ? 69.084 34.845 14.995 1.00 0.00 52 VAL A O 9
ATOM 12314 N N . PHE A 1 53 ? 71.197 35.535 14.648 1.00 0.00 53 PHE A N 9
ATOM 12315 C CA . PHE A 1 53 ? 71.674 34.223 14.227 1.00 0.00 53 PHE A CA 9
ATOM 12316 C C . PHE A 1 53 ? 71.520 33.201 15.352 1.00 0.00 53 PHE A C 9
ATOM 12317 O O . PHE A 1 53 ? 70.934 32.136 15.160 1.00 0.00 53 PHE A O 9
ATOM 12333 N N . GLN A 1 54 ? 72.050 33.537 16.523 1.00 0.00 54 GLN A N 9
ATOM 12334 C CA . GLN A 1 54 ? 71.975 32.649 17.677 1.00 0.00 54 GLN A CA 9
ATOM 12335 C C . GLN A 1 54 ? 70.524 32.325 18.019 1.00 0.00 54 GLN A C 9
ATOM 12336 O O . GLN A 1 54 ? 70.205 31.209 18.423 1.00 0.00 54 GLN A O 9
ATOM 12348 N N . GLY A 1 55 ? 69.648 33.313 17.857 1.00 0.00 55 GLY A N 9
ATOM 12349 C CA . GLY A 1 55 ? 68.242 33.114 18.153 1.00 0.00 55 GLY A CA 9
ATOM 12350 C C . GLY A 1 55 ? 67.659 31.920 17.425 1.00 0.00 55 GLY A C 9
ATOM 12351 O O . GLY A 1 55 ? 66.682 31.322 17.877 1.00 0.00 55 GLY A O 9
ATOM 12355 N N . VAL A 1 56 ? 68.256 31.573 16.289 1.00 0.00 56 VAL A N 9
ATOM 12356 C CA . VAL A 1 56 ? 67.790 30.443 15.494 1.00 0.00 56 VAL A CA 9
ATOM 12357 C C . VAL A 1 56 ? 67.753 29.166 16.323 1.00 0.00 56 VAL A C 9
ATOM 12358 O O . VAL A 1 56 ? 66.993 28.242 16.027 1.00 0.00 56 VAL A O 9
ATOM 12371 N N . HIS A 1 57 ? 68.580 29.118 17.363 1.00 0.00 57 HIS A N 9
ATOM 12372 C CA . HIS A 1 57 ? 68.643 27.952 18.237 1.00 0.00 57 HIS A CA 9
ATOM 12373 C C . HIS A 1 57 ? 67.461 27.931 19.201 1.00 0.00 57 HIS A C 9
ATOM 12374 O O . HIS A 1 57 ? 67.047 26.871 19.670 1.00 0.00 57 HIS A O 9
ATOM 12387 N N . ASP A 1 58 ? 66.924 29.111 19.495 1.00 0.00 58 ASP A N 9
ATOM 12388 C CA . ASP A 1 58 ? 65.789 29.230 20.404 1.00 0.00 58 ASP A CA 9
ATOM 12389 C C . ASP A 1 58 ? 64.618 28.377 19.925 1.00 0.00 58 ASP A C 9
ATOM 12390 O O . ASP A 1 58 ? 63.772 27.964 20.719 1.00 0.00 58 ASP A O 9
ATOM 12398 N N . SER A 1 59 ? 64.575 28.118 18.622 1.00 0.00 59 SER A N 9
ATOM 12399 C CA . SER A 1 59 ? 63.504 27.319 18.036 1.00 0.00 59 SER A CA 9
ATOM 12400 C C . SER A 1 59 ? 63.394 25.966 18.732 1.00 0.00 59 SER A C 9
ATOM 12401 O O . SER A 1 59 ? 62.323 25.360 18.766 1.00 0.00 59 SER A O 9
ATOM 12408 N N . ALA A 1 60 ? 64.508 25.499 19.284 1.00 0.00 60 ALA A N 9
ATOM 12409 C CA . ALA A 1 60 ? 64.538 24.219 19.981 1.00 0.00 60 ALA A CA 9
ATOM 12410 C C . ALA A 1 60 ? 63.500 24.178 21.098 1.00 0.00 60 ALA A C 9
ATOM 12411 O O . ALA A 1 60 ? 63.040 23.107 21.490 1.00 0.00 60 ALA A O 9
ATOM 12418 N N . GLU A 1 61 ? 63.139 25.352 21.606 1.00 0.00 61 GLU A N 9
ATOM 12419 C CA . GLU A 1 61 ? 62.156 25.448 22.680 1.00 0.00 61 GLU A CA 9
ATOM 12420 C C . GLU A 1 61 ? 60.883 24.686 22.323 1.00 0.00 61 GLU A C 9
ATOM 12421 O O . GLU A 1 61 ? 60.233 24.100 23.189 1.00 0.00 61 GLU A O 9
ATOM 12431 N N . LYS A 1 62 ? 60.533 24.700 21.041 1.00 0.00 62 LYS A N 9
ATOM 12432 C CA . LYS A 1 62 ? 59.339 24.010 20.568 1.00 0.00 62 LYS A CA 9
ATOM 12433 C C . LYS A 1 62 ? 59.337 22.552 21.018 1.00 0.00 62 LYS A C 9
ATOM 12434 O O . LYS A 1 62 ? 60.384 21.910 21.074 1.00 0.00 62 LYS A O 9
ATOM 12449 N N . GLY A 1 63 ? 58.153 22.038 21.335 1.00 0.00 63 GLY A N 9
ATOM 12450 C CA . GLY A 1 63 ? 58.038 20.659 21.775 1.00 0.00 63 GLY A CA 9
ATOM 12451 C C . GLY A 1 63 ? 56.773 20.410 22.573 1.00 0.00 63 GLY A C 9
ATOM 12452 O O . GLY A 1 63 ? 56.747 20.610 23.787 1.00 0.00 63 GLY A O 9
ATOM 12456 N N . LYS A 1 64 ? 55.721 19.971 21.890 1.00 0.00 64 LYS A N 9
ATOM 12457 C CA . LYS A 1 64 ? 54.448 19.693 22.542 1.00 0.00 64 LYS A CA 9
ATOM 12458 C C . LYS A 1 64 ? 53.937 18.304 22.171 1.00 0.00 64 LYS A C 9
ATOM 12459 O O . LYS A 1 64 ? 54.525 17.621 21.331 1.00 0.00 64 LYS A O 9
ATOM 12474 N N . ASP A 1 65 ? 52.841 17.893 22.799 1.00 0.00 65 ASP A N 9
ATOM 12475 C CA . ASP A 1 65 ? 52.251 16.588 22.532 1.00 0.00 65 ASP A CA 9
ATOM 12476 C C . ASP A 1 65 ? 50.728 16.657 22.586 1.00 0.00 65 ASP A C 9
ATOM 12477 O O . ASP A 1 65 ? 50.150 17.742 22.652 1.00 0.00 65 ASP A O 9
ATOM 12485 N N . ASN A 1 66 ? 50.085 15.495 22.555 1.00 0.00 66 ASN A N 9
ATOM 12486 C CA . ASN A 1 66 ? 48.629 15.426 22.597 1.00 0.00 66 ASN A CA 9
ATOM 12487 C C . ASN A 1 66 ? 48.164 14.081 23.149 1.00 0.00 66 ASN A C 9
ATOM 12488 O O . ASN A 1 66 ? 48.972 13.278 23.617 1.00 0.00 66 ASN A O 9
ATOM 12498 N N . ALA A 1 67 ? 46.859 13.841 23.087 1.00 0.00 67 ALA A N 9
ATOM 12499 C CA . ALA A 1 67 ? 46.287 12.594 23.578 1.00 0.00 67 ALA A CA 9
ATOM 12500 C C . ALA A 1 67 ? 45.201 12.081 22.639 1.00 0.00 67 ALA A C 9
ATOM 12501 O O . ALA A 1 67 ? 45.030 12.596 21.534 1.00 0.00 67 ALA A O 9
ATOM 12508 N N . GLU A 1 68 ? 44.472 11.064 23.083 1.00 0.00 68 GLU A N 9
ATOM 12509 C CA . GLU A 1 68 ? 43.403 10.481 22.280 1.00 0.00 68 GLU A CA 9
ATOM 12510 C C . GLU A 1 68 ? 42.096 10.430 23.068 1.00 0.00 68 GLU A C 9
ATOM 12511 O O . GLU A 1 68 ? 41.176 11.205 22.815 1.00 0.00 68 GLU A O 9
ATOM 12521 N N . GLY A 1 69 ? 42.024 9.507 24.023 1.00 0.00 69 GLY A N 9
ATOM 12522 C CA . GLY A 1 69 ? 40.827 9.369 24.831 1.00 0.00 69 GLY A CA 9
ATOM 12523 C C . GLY A 1 69 ? 39.728 8.609 24.116 1.00 0.00 69 GLY A C 9
ATOM 12524 O O . GLY A 1 69 ? 39.829 8.340 22.920 1.00 0.00 69 GLY A O 9
ATOM 12528 N N . GLN A 1 70 ? 38.675 8.262 24.851 1.00 0.00 70 GLN A N 9
ATOM 12529 C CA . GLN A 1 70 ? 37.554 7.526 24.278 1.00 0.00 70 GLN A CA 9
ATOM 12530 C C . GLN A 1 70 ? 36.235 7.979 24.894 1.00 0.00 70 GLN A C 9
ATOM 12531 O O . GLN A 1 70 ? 35.443 8.668 24.252 1.00 0.00 70 GLN A O 9
ATOM 12543 N N . GLY A 1 71 ? 36.004 7.587 26.143 1.00 0.00 71 GLY A N 9
ATOM 12544 C CA . GLY A 1 71 ? 34.779 7.961 26.825 1.00 0.00 71 GLY A CA 9
ATOM 12545 C C . GLY A 1 71 ? 33.543 7.418 26.135 1.00 0.00 71 GLY A C 9
ATOM 12546 O O . GLY A 1 71 ? 33.628 6.869 25.037 1.00 0.00 71 GLY A O 9
ATOM 12550 N N . GLU A 1 72 ? 32.392 7.572 26.781 1.00 0.00 72 GLU A N 9
ATOM 12551 C CA . GLU A 1 72 ? 31.133 7.090 26.222 1.00 0.00 72 GLU A CA 9
ATOM 12552 C C . GLU A 1 72 ? 30.823 7.785 24.900 1.00 0.00 72 GLU A C 9
ATOM 12553 O O . GLU A 1 72 ? 31.626 8.569 24.395 1.00 0.00 72 GLU A O 9
ATOM 12563 N N . SER A 1 73 ? 29.652 7.490 24.344 1.00 0.00 73 SER A N 9
ATOM 12564 C CA . SER A 1 73 ? 29.237 8.082 23.077 1.00 0.00 73 SER A CA 9
ATOM 12565 C C . SER A 1 73 ? 27.742 8.390 23.087 1.00 0.00 73 SER A C 9
ATOM 12566 O O . SER A 1 73 ? 26.915 7.518 22.817 1.00 0.00 73 SER A O 9
ATOM 12573 N N . LEU A 1 74 ? 27.404 9.635 23.398 1.00 0.00 74 LEU A N 9
ATOM 12574 C CA . LEU A 1 74 ? 26.009 10.061 23.442 1.00 0.00 74 LEU A CA 9
ATOM 12575 C C . LEU A 1 74 ? 25.293 9.719 22.140 1.00 0.00 74 LEU A C 9
ATOM 12576 O O . LEU A 1 74 ? 24.084 9.490 22.125 1.00 0.00 74 LEU A O 9
ATOM 12591 N N . ALA A 1 75 ? 26.050 9.682 21.047 1.00 0.00 75 ALA A N 9
ATOM 12592 C CA . ALA A 1 75 ? 25.489 9.362 19.740 1.00 0.00 75 ALA A CA 9
ATOM 12593 C C . ALA A 1 75 ? 24.745 8.031 19.773 1.00 0.00 75 ALA A C 9
ATOM 12594 O O . ALA A 1 75 ? 23.672 7.894 19.183 1.00 0.00 75 ALA A O 9
ATOM 12601 N N . ASP A 1 76 ? 25.322 7.053 20.462 1.00 0.00 76 ASP A N 9
ATOM 12602 C CA . ASP A 1 76 ? 24.713 5.733 20.570 1.00 0.00 76 ASP A CA 9
ATOM 12603 C C . ASP A 1 76 ? 23.483 5.774 21.473 1.00 0.00 76 ASP A C 9
ATOM 12604 O O . ASP A 1 76 ? 22.531 5.020 21.274 1.00 0.00 76 ASP A O 9
ATOM 12612 N N . GLN A 1 77 ? 23.513 6.657 22.465 1.00 0.00 77 GLN A N 9
ATOM 12613 C CA . GLN A 1 77 ? 22.401 6.794 23.398 1.00 0.00 77 GLN A CA 9
ATOM 12614 C C . GLN A 1 77 ? 21.240 7.545 22.756 1.00 0.00 77 GLN A C 9
ATOM 12615 O O . GLN A 1 77 ? 20.077 7.297 23.073 1.00 0.00 77 GLN A O 9
ATOM 12627 N N . ALA A 1 78 ? 21.562 8.462 21.850 1.00 0.00 78 ALA A N 9
ATOM 12628 C CA . ALA A 1 78 ? 20.546 9.246 21.161 1.00 0.00 78 ALA A CA 9
ATOM 12629 C C . ALA A 1 78 ? 19.798 8.399 20.138 1.00 0.00 78 ALA A C 9
ATOM 12630 O O . ALA A 1 78 ? 18.597 8.575 19.931 1.00 0.00 78 ALA A O 9
ATOM 12637 N N . ARG A 1 79 ? 20.514 7.479 19.501 1.00 0.00 79 ARG A N 9
ATOM 12638 C CA . ARG A 1 79 ? 19.918 6.605 18.498 1.00 0.00 79 ARG A CA 9
ATOM 12639 C C . ARG A 1 79 ? 18.996 5.579 19.150 1.00 0.00 79 ARG A C 9
ATOM 12640 O O . ARG A 1 79 ? 17.853 5.402 18.730 1.00 0.00 79 ARG A O 9
ATOM 12658 N N . ASP A 1 80 ? 19.502 4.906 20.178 1.00 0.00 80 ASP A N 9
ATOM 12659 C CA . ASP A 1 80 ? 18.725 3.898 20.889 1.00 0.00 80 ASP A CA 9
ATOM 12660 C C . ASP A 1 80 ? 17.444 4.500 21.457 1.00 0.00 80 ASP A C 9
ATOM 12661 O O . ASP A 1 80 ? 16.396 3.854 21.476 1.00 0.00 80 ASP A O 9
ATOM 12669 N N . TYR A 1 81 ? 17.536 5.741 21.921 1.00 0.00 81 TYR A N 9
ATOM 12670 C CA . TYR A 1 81 ? 16.385 6.430 22.495 1.00 0.00 81 TYR A CA 9
ATOM 12671 C C . TYR A 1 81 ? 15.459 6.949 21.399 1.00 0.00 81 TYR A C 9
ATOM 12672 O O . TYR A 1 81 ? 14.239 6.945 21.549 1.00 0.00 81 TYR A O 9
ATOM 12689 N N . MET A 1 82 ? 16.051 7.394 20.295 1.00 0.00 82 MET A N 9
ATOM 12690 C CA . MET A 1 82 ? 15.281 7.915 19.172 1.00 0.00 82 MET A CA 9
ATOM 12691 C C . MET A 1 82 ? 14.485 6.803 18.497 1.00 0.00 82 MET A C 9
ATOM 12692 O O . MET A 1 82 ? 13.268 6.902 18.345 1.00 0.00 82 MET A O 9
ATOM 12704 N N . GLY A 1 83 ? 15.180 5.742 18.093 1.00 0.00 83 GLY A N 9
ATOM 12705 C CA . GLY A 1 83 ? 14.519 4.628 17.440 1.00 0.00 83 GLY A CA 9
ATOM 12706 C C . GLY A 1 83 ? 13.393 4.050 18.274 1.00 0.00 83 GLY A C 9
ATOM 12707 O O . GLY A 1 83 ? 12.410 3.546 17.736 1.00 0.00 83 GLY A O 9
ATOM 12711 N N . ALA A 1 84 ? 13.540 4.122 19.593 1.00 0.00 84 ALA A N 9
ATOM 12712 C CA . ALA A 1 84 ? 12.527 3.602 20.504 1.00 0.00 84 ALA A CA 9
ATOM 12713 C C . ALA A 1 84 ? 11.310 4.519 20.553 1.00 0.00 84 ALA A C 9
ATOM 12714 O O . ALA A 1 84 ? 10.204 4.082 20.868 1.00 0.00 84 ALA A O 9
ATOM 12721 N N . ALA A 1 85 ? 11.522 5.794 20.239 1.00 0.00 85 ALA A N 9
ATOM 12722 C CA . ALA A 1 85 ? 10.442 6.772 20.247 1.00 0.00 85 ALA A CA 9
ATOM 12723 C C . ALA A 1 85 ? 9.549 6.612 19.022 1.00 0.00 85 ALA A C 9
ATOM 12724 O O . ALA A 1 85 ? 8.337 6.817 19.093 1.00 0.00 85 ALA A O 9
ATOM 12731 N N . LYS A 1 86 ? 10.155 6.247 17.897 1.00 0.00 86 LYS A N 9
ATOM 12732 C CA . LYS A 1 86 ? 9.413 6.061 16.654 1.00 0.00 86 LYS A CA 9
ATOM 12733 C C . LYS A 1 86 ? 8.427 4.905 16.780 1.00 0.00 86 LYS A C 9
ATOM 12734 O O . LYS A 1 86 ? 7.229 5.071 16.548 1.00 0.00 86 LYS A O 9
ATOM 12749 N N . SER A 1 87 ? 8.934 3.733 17.148 1.00 0.00 87 SER A N 9
ATOM 12750 C CA . SER A 1 87 ? 8.097 2.551 17.303 1.00 0.00 87 SER A CA 9
ATOM 12751 C C . SER A 1 87 ? 7.025 2.777 18.364 1.00 0.00 87 SER A C 9
ATOM 12752 O O . SER A 1 87 ? 5.860 2.427 18.172 1.00 0.00 87 SER A O 9
ATOM 12759 N N . LYS A 1 88 ? 7.426 3.367 19.484 1.00 0.00 88 LYS A N 9
ATOM 12760 C CA . LYS A 1 88 ? 6.501 3.644 20.577 1.00 0.00 88 LYS A CA 9
ATOM 12761 C C . LYS A 1 88 ? 5.434 4.646 20.147 1.00 0.00 88 LYS A C 9
ATOM 12762 O O . LYS A 1 88 ? 4.239 4.404 20.314 1.00 0.00 88 LYS A O 9
ATOM 12777 N N . LEU A 1 89 ? 5.875 5.768 19.591 1.00 0.00 89 LEU A N 9
ATOM 12778 C CA . LEU A 1 89 ? 4.957 6.807 19.134 1.00 0.00 89 LEU A CA 9
ATOM 12779 C C . LEU A 1 89 ? 3.891 6.224 18.210 1.00 0.00 89 LEU A C 9
ATOM 12780 O O . LEU A 1 89 ? 2.695 6.393 18.442 1.00 0.00 89 LEU A O 9
ATOM 12795 N N . ASN A 1 90 ? 4.336 5.537 17.163 1.00 0.00 90 ASN A N 9
ATOM 12796 C CA . ASN A 1 90 ? 3.422 4.928 16.205 1.00 0.00 90 ASN A CA 9
ATOM 12797 C C . ASN A 1 90 ? 2.482 3.946 16.897 1.00 0.00 90 ASN A C 9
ATOM 12798 O O . ASN A 1 90 ? 1.363 3.713 16.439 1.00 0.00 90 ASN A O 9
ATOM 12808 N N . ASP A 1 91 ? 2.944 3.375 18.004 1.00 0.00 91 ASP A N 9
ATOM 12809 C CA . ASP A 1 91 ? 2.145 2.419 18.762 1.00 0.00 91 ASP A CA 9
ATOM 12810 C C . ASP A 1 91 ? 0.994 3.120 19.477 1.00 0.00 91 ASP A C 9
ATOM 12811 O O . ASP A 1 91 ? -0.100 2.569 19.602 1.00 0.00 91 ASP A O 9
ATOM 12819 N N . ALA A 1 92 ? 1.247 4.338 19.945 1.00 0.00 92 ALA A N 9
ATOM 12820 C CA . ALA A 1 92 ? 0.232 5.114 20.646 1.00 0.00 92 ALA A CA 9
ATOM 12821 C C . ALA A 1 92 ? -0.710 5.800 19.663 1.00 0.00 92 ALA A C 9
ATOM 12822 O O . ALA A 1 92 ? -1.930 5.767 19.830 1.00 0.00 92 ALA A O 9
ATOM 12829 N N . VAL A 1 93 ? -0.138 6.421 18.637 1.00 0.00 93 VAL A N 9
ATOM 12830 C CA . VAL A 1 93 ? -0.929 7.116 17.628 1.00 0.00 93 VAL A CA 9
ATOM 12831 C C . VAL A 1 93 ? -2.001 6.201 17.044 1.00 0.00 93 VAL A C 9
ATOM 12832 O O . VAL A 1 93 ? -3.186 6.529 17.063 1.00 0.00 93 VAL A O 9
ATOM 12845 N N . GLU A 1 94 ? -1.574 5.053 16.529 1.00 0.00 94 GLU A N 9
ATOM 12846 C CA . GLU A 1 94 ? -2.498 4.090 15.940 1.00 0.00 94 GLU A CA 9
ATOM 12847 C C . GLU A 1 94 ? -3.665 3.812 16.881 1.00 0.00 94 GLU A C 9
ATOM 12848 O O . GLU A 1 94 ? -4.800 3.626 16.442 1.00 0.00 94 GLU A O 9
ATOM 12858 N N . TYR A 1 95 ? -3.378 3.783 18.179 1.00 0.00 95 TYR A N 9
ATOM 12859 C CA . TYR A 1 95 ? -4.402 3.523 19.182 1.00 0.00 95 TYR A CA 9
ATOM 12860 C C . TYR A 1 95 ? -5.275 4.755 19.402 1.00 0.00 95 TYR A C 9
ATOM 12861 O O . TYR A 1 95 ? -6.493 4.650 19.548 1.00 0.00 95 TYR A O 9
ATOM 12878 N N . VAL A 1 96 ? -4.641 5.924 19.425 1.00 0.00 96 VAL A N 9
ATOM 12879 C CA . VAL A 1 96 ? -5.358 7.178 19.624 1.00 0.00 96 VAL A CA 9
ATOM 12880 C C . VAL A 1 96 ? -6.307 7.459 18.466 1.00 0.00 96 VAL A C 9
ATOM 12881 O O . VAL A 1 96 ? -7.491 7.732 18.671 1.00 0.00 96 VAL A O 9
ATOM 12894 N N . SER A 1 97 ? -5.783 7.390 17.246 1.00 0.00 97 SER A N 9
ATOM 12895 C CA . SER A 1 97 ? -6.582 7.641 16.054 1.00 0.00 97 SER A CA 9
ATOM 12896 C C . SER A 1 97 ? -7.753 6.666 15.970 1.00 0.00 97 SER A C 9
ATOM 12897 O O . SER A 1 97 ? -8.816 6.999 15.448 1.00 0.00 97 SER A O 9
ATOM 12904 N N . GLY A 1 98 ? -7.549 5.460 16.491 1.00 0.00 98 GLY A N 9
ATOM 12905 C CA . GLY A 1 98 ? -8.595 4.455 16.466 1.00 0.00 98 GLY A CA 9
ATOM 12906 C C . GLY A 1 98 ? -9.641 4.680 17.538 1.00 0.00 98 GLY A C 9
ATOM 12907 O O . GLY A 1 98 ? -10.772 4.208 17.421 1.00 0.00 98 GLY A O 9
ATOM 12911 N N . ARG A 1 99 ? -9.263 5.401 18.589 1.00 0.00 99 ARG A N 9
ATOM 12912 C CA . ARG A 1 99 ? -10.177 5.684 19.690 1.00 0.00 99 ARG A CA 9
ATOM 12913 C C . ARG A 1 99 ? -10.976 6.956 19.419 1.00 0.00 99 ARG A C 9
ATOM 12914 O O . ARG A 1 99 ? -12.198 6.974 19.558 1.00 0.00 99 ARG A O 9
ATOM 12932 N N . VAL A 1 100 ? -10.274 8.017 19.034 1.00 0.00 100 VAL A N 9
ATOM 12933 C CA . VAL A 1 100 ? -10.919 9.293 18.743 1.00 0.00 100 VAL A CA 9
ATOM 12934 C C . VAL A 1 100 ? -12.073 9.116 17.762 1.00 0.00 100 VAL A C 9
ATOM 12935 O O . VAL A 1 100 ? -13.133 9.722 17.918 1.00 0.00 100 VAL A O 9
ATOM 12948 N N . HIS A 1 101 ? -11.859 8.281 16.749 1.00 0.00 101 HIS A N 9
ATOM 12949 C CA . HIS A 1 101 ? -12.881 8.022 15.743 1.00 0.00 101 HIS A CA 9
ATOM 12950 C C . HIS A 1 101 ? -13.220 9.296 14.974 1.00 0.00 101 HIS A C 9
ATOM 12951 O O . HIS A 1 101 ? -12.906 10.401 15.413 1.00 0.00 101 HIS A O 9
ATOM 12964 N N . GLY A 1 102 ? -13.864 9.132 13.821 1.00 0.00 102 GLY A N 9
ATOM 12965 C CA . GLY A 1 102 ? -14.233 10.277 13.009 1.00 0.00 102 GLY A CA 9
ATOM 12966 C C . GLY A 1 102 ? -14.040 10.023 11.527 1.00 0.00 102 GLY A C 9
ATOM 12967 O O . GLY A 1 102 ? -13.191 10.647 10.891 1.00 0.00 102 GLY A O 9
ATOM 12971 N N . GLU A 1 103 ? -14.824 9.102 10.978 1.00 0.00 103 GLU A N 9
ATOM 12972 C CA . GLU A 1 103 ? -14.733 8.767 9.562 1.00 0.00 103 GLU A CA 9
ATOM 12973 C C . GLU A 1 103 ? -16.040 8.160 9.060 1.00 0.00 103 GLU A C 9
ATOM 12974 O O . GLU A 1 103 ? -16.714 7.427 9.784 1.00 0.00 103 GLU A O 9
ATOM 12984 N N . GLU A 1 104 ? -16.391 8.472 7.817 1.00 0.00 104 GLU A N 9
ATOM 12985 C CA . GLU A 1 104 ? -17.618 7.958 7.218 1.00 0.00 104 GLU A CA 9
ATOM 12986 C C . GLU A 1 104 ? -18.833 8.338 8.060 1.00 0.00 104 GLU A C 9
ATOM 12987 O O . GLU A 1 104 ? -18.708 9.017 9.079 1.00 0.00 104 GLU A O 9
ATOM 12997 N N . ASP A 1 105 ? -20.008 7.894 7.626 1.00 0.00 105 ASP A N 9
ATOM 12998 C CA . ASP A 1 105 ? -21.246 8.186 8.338 1.00 0.00 105 ASP A CA 9
ATOM 12999 C C . ASP A 1 105 ? -21.176 7.685 9.779 1.00 0.00 105 ASP A C 9
ATOM 13000 O O . ASP A 1 105 ? -20.360 6.832 10.126 1.00 0.00 105 ASP A O 9
ATOM 13008 N N . PRO A 1 106 ? -22.050 8.229 10.638 1.00 0.00 106 PRO A N 9
ATOM 13009 C CA . PRO A 1 106 ? -22.108 7.853 12.054 1.00 0.00 106 PRO A CA 9
ATOM 13010 C C . PRO A 1 106 ? -22.637 6.439 12.258 1.00 0.00 106 PRO A C 9
ATOM 13011 O O . PRO A 1 106 ? -22.952 5.737 11.295 1.00 0.00 106 PRO A O 9
ATOM 13019 N N . THR A 1 107 ? -22.735 6.024 13.517 1.00 0.00 107 THR A N 9
ATOM 13020 C CA . THR A 1 107 ? -23.226 4.693 13.847 1.00 0.00 107 THR A CA 9
ATOM 13021 C C . THR A 1 107 ? -23.854 4.666 15.236 1.00 0.00 107 THR A C 9
ATOM 13022 O O . THR A 1 107 ? -23.844 5.668 15.952 1.00 0.00 107 THR A O 9
ATOM 13033 N N . LYS A 1 108 ? -24.400 3.514 15.611 1.00 0.00 108 LYS A N 9
ATOM 13034 C CA . LYS A 1 108 ? -25.031 3.356 16.916 1.00 0.00 108 LYS A CA 9
ATOM 13035 C C . LYS A 1 108 ? -24.375 2.228 17.705 1.00 0.00 108 LYS A C 9
ATOM 13036 O O . LYS A 1 108 ? -23.821 1.292 17.127 1.00 0.00 108 LYS A O 9
ATOM 13051 N N . LYS A 1 109 ? -24.443 2.320 19.029 1.00 0.00 109 LYS A N 9
ATOM 13052 C CA . LYS A 1 109 ? -23.857 1.306 19.898 1.00 0.00 109 LYS A CA 9
ATOM 13053 C C . LYS A 1 109 ? -22.400 1.048 19.529 1.00 0.00 109 LYS A C 9
ATOM 13054 O O . LYS A 1 109 ? -21.492 1.335 20.308 1.00 0.00 109 LYS A O 9
ATOM 13069 N N . MET A 1 1 ? 21.214 -11.541 30.218 1.00 0.00 1 MET A N 10
ATOM 13070 C CA . MET A 1 1 ? 22.145 -11.946 29.170 1.00 0.00 1 MET A CA 10
ATOM 13071 C C . MET A 1 1 ? 22.009 -13.436 28.871 1.00 0.00 1 MET A C 10
ATOM 13072 O O . MET A 1 1 ? 22.164 -13.865 27.727 1.00 0.00 1 MET A O 10
ATOM 13084 N N . SER A 1 2 ? 21.719 -14.219 29.905 1.00 0.00 2 SER A N 10
ATOM 13085 C CA . SER A 1 2 ? 21.569 -15.662 29.752 1.00 0.00 2 SER A CA 10
ATOM 13086 C C . SER A 1 2 ? 20.189 -16.115 30.220 1.00 0.00 2 SER A C 10
ATOM 13087 O O . SER A 1 2 ? 19.323 -16.441 29.407 1.00 0.00 2 SER A O 10
ATOM 13094 N N . ASP A 1 3 ? 19.993 -16.135 31.532 1.00 0.00 3 ASP A N 10
ATOM 13095 C CA . ASP A 1 3 ? 18.719 -16.548 32.110 1.00 0.00 3 ASP A CA 10
ATOM 13096 C C . ASP A 1 3 ? 18.757 -16.458 33.632 1.00 0.00 3 ASP A C 10
ATOM 13097 O O . ASP A 1 3 ? 17.764 -16.105 34.268 1.00 0.00 3 ASP A O 10
ATOM 13105 N N . ALA A 1 4 ? 19.909 -16.781 34.210 1.00 0.00 4 ALA A N 10
ATOM 13106 C CA . ALA A 1 4 ? 20.077 -16.737 35.657 1.00 0.00 4 ALA A CA 10
ATOM 13107 C C . ALA A 1 4 ? 19.641 -15.387 36.218 1.00 0.00 4 ALA A C 10
ATOM 13108 O O . ALA A 1 4 ? 19.644 -14.380 35.513 1.00 0.00 4 ALA A O 10
ATOM 13115 N N . GLY A 1 5 ? 19.264 -15.375 37.494 1.00 0.00 5 GLY A N 10
ATOM 13116 C CA . GLY A 1 5 ? 18.830 -14.144 38.128 1.00 0.00 5 GLY A CA 10
ATOM 13117 C C . GLY A 1 5 ? 19.982 -13.361 38.725 1.00 0.00 5 GLY A C 10
ATOM 13118 O O . GLY A 1 5 ? 19.771 -12.389 39.450 1.00 0.00 5 GLY A O 10
ATOM 13122 N N . ARG A 1 6 ? 21.205 -13.786 38.421 1.00 0.00 6 ARG A N 10
ATOM 13123 C CA . ARG A 1 6 ? 22.395 -13.120 38.936 1.00 0.00 6 ARG A CA 10
ATOM 13124 C C . ARG A 1 6 ? 22.455 -11.671 38.460 1.00 0.00 6 ARG A C 10
ATOM 13125 O O . ARG A 1 6 ? 21.495 -11.153 37.889 1.00 0.00 6 ARG A O 10
ATOM 13143 N N . LYS A 1 7 ? 23.590 -11.022 38.699 1.00 0.00 7 LYS A N 10
ATOM 13144 C CA . LYS A 1 7 ? 23.777 -9.634 38.294 1.00 0.00 7 LYS A CA 10
ATOM 13145 C C . LYS A 1 7 ? 22.795 -8.719 39.020 1.00 0.00 7 LYS A C 10
ATOM 13146 O O . LYS A 1 7 ? 22.105 -9.143 39.944 1.00 0.00 7 LYS A O 10
ATOM 13161 N N . GLY A 1 8 ? 22.739 -7.461 38.592 1.00 0.00 8 GLY A N 10
ATOM 13162 C CA . GLY A 1 8 ? 21.837 -6.507 39.211 1.00 0.00 8 GLY A CA 10
ATOM 13163 C C . GLY A 1 8 ? 22.112 -6.326 40.691 1.00 0.00 8 GLY A C 10
ATOM 13164 O O . GLY A 1 8 ? 23.016 -5.584 41.075 1.00 0.00 8 GLY A O 10
ATOM 13168 N N . PHE A 1 9 ? 21.330 -7.005 41.523 1.00 0.00 9 PHE A N 10
ATOM 13169 C CA . PHE A 1 9 ? 21.492 -6.912 42.969 1.00 0.00 9 PHE A CA 10
ATOM 13170 C C . PHE A 1 9 ? 22.466 -7.972 43.476 1.00 0.00 9 PHE A C 10
ATOM 13171 O O . PHE A 1 9 ? 23.079 -7.814 44.531 1.00 0.00 9 PHE A O 10
ATOM 13187 N N . GLY A 1 10 ? 22.604 -9.053 42.715 1.00 0.00 10 GLY A N 10
ATOM 13188 C CA . GLY A 1 10 ? 23.504 -10.124 43.102 1.00 0.00 10 GLY A CA 10
ATOM 13189 C C . GLY A 1 10 ? 24.928 -9.640 43.301 1.00 0.00 10 GLY A C 10
ATOM 13190 O O . GLY A 1 10 ? 25.510 -9.829 44.368 1.00 0.00 10 GLY A O 10
ATOM 13194 N N . GLU A 1 11 ? 25.489 -9.017 42.270 1.00 0.00 11 GLU A N 10
ATOM 13195 C CA . GLU A 1 11 ? 26.854 -8.508 42.337 1.00 0.00 11 GLU A CA 10
ATOM 13196 C C . GLU A 1 11 ? 27.040 -7.610 43.556 1.00 0.00 11 GLU A C 10
ATOM 13197 O O . GLU A 1 11 ? 27.967 -7.798 44.345 1.00 0.00 11 GLU A O 10
ATOM 13207 N N . LYS A 1 12 ? 26.155 -6.630 43.705 1.00 0.00 12 LYS A N 10
ATOM 13208 C CA . LYS A 1 12 ? 26.219 -5.703 44.826 1.00 0.00 12 LYS A CA 10
ATOM 13209 C C . LYS A 1 12 ? 26.108 -6.444 46.154 1.00 0.00 12 LYS A C 10
ATOM 13210 O O . LYS A 1 12 ? 26.859 -6.177 47.091 1.00 0.00 12 LYS A O 10
ATOM 13225 N N . ALA A 1 13 ? 25.166 -7.381 46.227 1.00 0.00 13 ALA A N 10
ATOM 13226 C CA . ALA A 1 13 ? 24.960 -8.164 47.439 1.00 0.00 13 ALA A CA 10
ATOM 13227 C C . ALA A 1 13 ? 26.263 -8.801 47.909 1.00 0.00 13 ALA A C 10
ATOM 13228 O O . ALA A 1 13 ? 26.654 -8.652 49.066 1.00 0.00 13 ALA A O 10
ATOM 13235 N N . SER A 1 14 ? 26.930 -9.511 47.005 1.00 0.00 14 SER A N 10
ATOM 13236 C CA . SER A 1 14 ? 28.187 -10.175 47.330 1.00 0.00 14 SER A CA 10
ATOM 13237 C C . SER A 1 14 ? 29.247 -9.158 47.741 1.00 0.00 14 SER A C 10
ATOM 13238 O O . SER A 1 14 ? 30.158 -9.471 48.506 1.00 0.00 14 SER A O 10
ATOM 13245 N N . GLU A 1 15 ? 29.120 -7.939 47.225 1.00 0.00 15 GLU A N 10
ATOM 13246 C CA . GLU A 1 15 ? 30.068 -6.875 47.538 1.00 0.00 15 GLU A CA 10
ATOM 13247 C C . GLU A 1 15 ? 29.788 -6.284 48.916 1.00 0.00 15 GLU A C 10
ATOM 13248 O O . GLU A 1 15 ? 30.709 -5.912 49.642 1.00 0.00 15 GLU A O 10
ATOM 13258 N N . ALA A 1 16 ? 28.509 -6.202 49.268 1.00 0.00 16 ALA A N 10
ATOM 13259 C CA . ALA A 1 16 ? 28.106 -5.658 50.559 1.00 0.00 16 ALA A CA 10
ATOM 13260 C C . ALA A 1 16 ? 28.603 -6.536 51.704 1.00 0.00 16 ALA A C 10
ATOM 13261 O O . ALA A 1 16 ? 29.055 -6.033 52.734 1.00 0.00 16 ALA A O 10
ATOM 13268 N N . LEU A 1 17 ? 28.516 -7.848 51.518 1.00 0.00 17 LEU A N 10
ATOM 13269 C CA . LEU A 1 17 ? 28.956 -8.796 52.536 1.00 0.00 17 LEU A CA 10
ATOM 13270 C C . LEU A 1 17 ? 30.475 -8.924 52.539 1.00 0.00 17 LEU A C 10
ATOM 13271 O O . LEU A 1 17 ? 31.100 -9.022 53.596 1.00 0.00 17 LEU A O 10
ATOM 13286 N N . LYS A 1 18 ? 31.067 -8.923 51.349 1.00 0.00 18 LYS A N 10
ATOM 13287 C CA . LYS A 1 18 ? 32.515 -9.036 51.213 1.00 0.00 18 LYS A CA 10
ATOM 13288 C C . LYS A 1 18 ? 33.224 -8.005 52.085 1.00 0.00 18 LYS A C 10
ATOM 13289 O O . LYS A 1 18 ? 32.645 -7.001 52.497 1.00 0.00 18 LYS A O 10
ATOM 13304 N N . PRO A 1 19 ? 34.511 -8.257 52.371 1.00 0.00 19 PRO A N 10
ATOM 13305 C CA . PRO A 1 19 ? 35.329 -7.361 53.195 1.00 0.00 19 PRO A CA 10
ATOM 13306 C C . PRO A 1 19 ? 35.642 -6.047 52.487 1.00 0.00 19 PRO A C 10
ATOM 13307 O O . PRO A 1 19 ? 36.744 -5.855 51.976 1.00 0.00 19 PRO A O 10
ATOM 13315 N N . ASP A 1 20 ? 34.664 -5.148 52.460 1.00 0.00 20 ASP A N 10
ATOM 13316 C CA . ASP A 1 20 ? 34.836 -3.851 51.815 1.00 0.00 20 ASP A CA 10
ATOM 13317 C C . ASP A 1 20 ? 36.094 -3.154 52.326 1.00 0.00 20 ASP A C 10
ATOM 13318 O O . ASP A 1 20 ? 36.545 -3.403 53.443 1.00 0.00 20 ASP A O 10
ATOM 13326 N N . SER A 1 21 ? 36.655 -2.277 51.497 1.00 0.00 21 SER A N 10
ATOM 13327 C CA . SER A 1 21 ? 37.863 -1.546 51.863 1.00 0.00 21 SER A CA 10
ATOM 13328 C C . SER A 1 21 ? 37.515 -0.214 52.519 1.00 0.00 21 SER A C 10
ATOM 13329 O O . SER A 1 21 ? 37.662 -0.050 53.730 1.00 0.00 21 SER A O 10
ATOM 13336 N N . GLN A 1 22 ? 37.051 0.733 51.711 1.00 0.00 22 GLN A N 10
ATOM 13337 C CA . GLN A 1 22 ? 36.682 2.051 52.213 1.00 0.00 22 GLN A CA 10
ATOM 13338 C C . GLN A 1 22 ? 35.962 2.861 51.139 1.00 0.00 22 GLN A C 10
ATOM 13339 O O . GLN A 1 22 ? 34.742 3.022 51.182 1.00 0.00 22 GLN A O 10
ATOM 13351 N N . LYS A 1 23 ? 36.725 3.368 50.176 1.00 0.00 23 LYS A N 10
ATOM 13352 C CA . LYS A 1 23 ? 36.162 4.160 49.089 1.00 0.00 23 LYS A CA 10
ATOM 13353 C C . LYS A 1 23 ? 35.728 3.266 47.932 1.00 0.00 23 LYS A C 10
ATOM 13354 O O . LYS A 1 23 ? 36.472 3.077 46.970 1.00 0.00 23 LYS A O 10
ATOM 13369 N N . SER A 1 24 ? 34.520 2.719 48.032 1.00 0.00 24 SER A N 10
ATOM 13370 C CA . SER A 1 24 ? 33.990 1.843 46.995 1.00 0.00 24 SER A CA 10
ATOM 13371 C C . SER A 1 24 ? 32.469 1.766 47.074 1.00 0.00 24 SER A C 10
ATOM 13372 O O . SER A 1 24 ? 31.834 2.535 47.796 1.00 0.00 24 SER A O 10
ATOM 13379 N N . TYR A 1 25 ? 31.890 0.833 46.326 1.00 0.00 25 TYR A N 10
ATOM 13380 C CA . TYR A 1 25 ? 30.443 0.656 46.309 1.00 0.00 25 TYR A CA 10
ATOM 13381 C C . TYR A 1 25 ? 29.885 0.587 47.728 1.00 0.00 25 TYR A C 10
ATOM 13382 O O . TYR A 1 25 ? 28.774 1.044 47.992 1.00 0.00 25 TYR A O 10
ATOM 13399 N N . ALA A 1 26 ? 30.668 0.013 48.636 1.00 0.00 26 ALA A N 10
ATOM 13400 C CA . ALA A 1 26 ? 30.255 -0.114 50.028 1.00 0.00 26 ALA A CA 10
ATOM 13401 C C . ALA A 1 26 ? 29.795 1.227 50.589 1.00 0.00 26 ALA A C 10
ATOM 13402 O O . ALA A 1 26 ? 28.759 1.311 51.250 1.00 0.00 26 ALA A O 10
ATOM 13409 N N . GLU A 1 27 ? 30.570 2.273 50.322 1.00 0.00 27 GLU A N 10
ATOM 13410 C CA . GLU A 1 27 ? 30.240 3.610 50.801 1.00 0.00 27 GLU A CA 10
ATOM 13411 C C . GLU A 1 27 ? 29.139 4.237 49.950 1.00 0.00 27 GLU A C 10
ATOM 13412 O O . GLU A 1 27 ? 28.278 4.953 50.460 1.00 0.00 27 GLU A O 10
ATOM 13422 N N . GLN A 1 28 ? 29.176 3.965 48.650 1.00 0.00 28 GLN A N 10
ATOM 13423 C CA . GLN A 1 28 ? 28.183 4.503 47.728 1.00 0.00 28 GLN A CA 10
ATOM 13424 C C . GLN A 1 28 ? 26.771 4.129 48.169 1.00 0.00 28 GLN A C 10
ATOM 13425 O O . GLN A 1 28 ? 25.900 4.989 48.287 1.00 0.00 28 GLN A O 10
ATOM 13437 N N . GLY A 1 29 ? 26.554 2.840 48.410 1.00 0.00 29 GLY A N 10
ATOM 13438 C CA . GLY A 1 29 ? 25.247 2.375 48.836 1.00 0.00 29 GLY A CA 10
ATOM 13439 C C . GLY A 1 29 ? 24.808 2.998 50.146 1.00 0.00 29 GLY A C 10
ATOM 13440 O O . GLY A 1 29 ? 23.709 3.544 50.246 1.00 0.00 29 GLY A O 10
ATOM 13444 N N . LYS A 1 30 ? 25.667 2.916 51.156 1.00 0.00 30 LYS A N 10
ATOM 13445 C CA . LYS A 1 30 ? 25.364 3.476 52.468 1.00 0.00 30 LYS A CA 10
ATOM 13446 C C . LYS A 1 30 ? 24.907 4.926 52.349 1.00 0.00 30 LYS A C 10
ATOM 13447 O O . LYS A 1 30 ? 23.817 5.281 52.796 1.00 0.00 30 LYS A O 10
ATOM 13462 N N . GLU A 1 31 ? 25.747 5.759 51.741 1.00 0.00 31 GLU A N 10
ATOM 13463 C CA . GLU A 1 31 ? 25.427 7.169 51.563 1.00 0.00 31 GLU A CA 10
ATOM 13464 C C . GLU A 1 31 ? 24.167 7.340 50.719 1.00 0.00 31 GLU A C 10
ATOM 13465 O O . GLU A 1 31 ? 23.454 8.335 50.844 1.00 0.00 31 GLU A O 10
ATOM 13475 N N . TYR A 1 32 ? 23.901 6.362 49.860 1.00 0.00 32 TYR A N 10
ATOM 13476 C CA . TYR A 1 32 ? 22.730 6.404 48.992 1.00 0.00 32 TYR A CA 10
ATOM 13477 C C . TYR A 1 32 ? 21.444 6.324 49.811 1.00 0.00 32 TYR A C 10
ATOM 13478 O O . TYR A 1 32 ? 20.505 7.088 49.588 1.00 0.00 32 TYR A O 10
ATOM 13495 N N . ILE A 1 33 ? 21.411 5.392 50.756 1.00 0.00 33 ILE A N 10
ATOM 13496 C CA . ILE A 1 33 ? 20.241 5.211 51.608 1.00 0.00 33 ILE A CA 10
ATOM 13497 C C . ILE A 1 33 ? 20.075 6.383 52.570 1.00 0.00 33 ILE A C 10
ATOM 13498 O O . ILE A 1 33 ? 18.988 6.948 52.696 1.00 0.00 33 ILE A O 10
ATOM 13513 N N . THR A 1 34 ? 21.162 6.748 53.244 1.00 0.00 34 THR A N 10
ATOM 13514 C CA . THR A 1 34 ? 21.137 7.853 54.194 1.00 0.00 34 THR A CA 10
ATOM 13515 C C . THR A 1 34 ? 20.511 9.096 53.573 1.00 0.00 34 THR A C 10
ATOM 13516 O O . THR A 1 34 ? 19.615 9.709 54.155 1.00 0.00 34 THR A O 10
ATOM 13527 N N . ASP A 1 35 ? 20.986 9.464 52.388 1.00 0.00 35 ASP A N 10
ATOM 13528 C CA . ASP A 1 35 ? 20.471 10.635 51.688 1.00 0.00 35 ASP A CA 10
ATOM 13529 C C . ASP A 1 35 ? 18.964 10.524 51.480 1.00 0.00 35 ASP A C 10
ATOM 13530 O O . ASP A 1 35 ? 18.246 11.524 51.515 1.00 0.00 35 ASP A O 10
ATOM 13538 N N . LYS A 1 36 ? 18.490 9.302 51.262 1.00 0.00 36 LYS A N 10
ATOM 13539 C CA . LYS A 1 36 ? 17.068 9.059 51.049 1.00 0.00 36 LYS A CA 10
ATOM 13540 C C . LYS A 1 36 ? 16.284 9.244 52.344 1.00 0.00 36 LYS A C 10
ATOM 13541 O O . LYS A 1 36 ? 15.217 9.857 52.353 1.00 0.00 36 LYS A O 10
ATOM 13556 N N . ALA A 1 37 ? 16.821 8.711 53.437 1.00 0.00 37 ALA A N 10
ATOM 13557 C CA . ALA A 1 37 ? 16.173 8.820 54.739 1.00 0.00 37 ALA A CA 10
ATOM 13558 C C . ALA A 1 37 ? 16.183 10.261 55.236 1.00 0.00 37 ALA A C 10
ATOM 13559 O O . ALA A 1 37 ? 15.333 10.659 56.032 1.00 0.00 37 ALA A O 10
ATOM 13566 N N . ASP A 1 38 ? 17.149 11.040 54.763 1.00 0.00 38 ASP A N 10
ATOM 13567 C CA . ASP A 1 38 ? 17.268 12.438 55.160 1.00 0.00 38 ASP A CA 10
ATOM 13568 C C . ASP A 1 38 ? 16.295 13.311 54.375 1.00 0.00 38 ASP A C 10
ATOM 13569 O O . ASP A 1 38 ? 15.670 14.215 54.927 1.00 0.00 38 ASP A O 10
ATOM 13577 N N . LYS A 1 39 ? 16.175 13.036 53.080 1.00 0.00 39 LYS A N 10
ATOM 13578 C 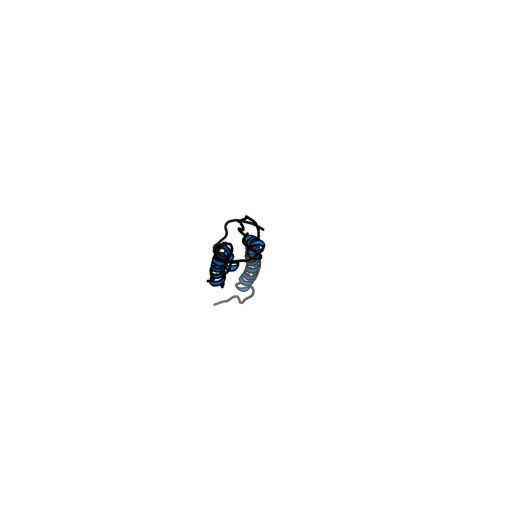CA . LYS A 1 39 ? 15.278 13.795 52.216 1.00 0.00 39 LYS A CA 10
ATOM 13579 C C . LYS A 1 39 ? 13.820 13.538 52.584 1.00 0.00 39 LYS A C 10
ATOM 13580 O O . LYS A 1 39 ? 13.029 14.471 52.722 1.00 0.00 39 LYS A O 10
ATOM 13595 N N . VAL A 1 40 ? 13.472 12.265 52.743 1.00 0.00 40 VAL A N 10
ATOM 13596 C CA . VAL A 1 40 ? 12.110 11.884 53.098 1.00 0.00 40 VAL A CA 10
ATOM 13597 C C . VAL A 1 40 ? 11.711 12.463 54.450 1.00 0.00 40 VAL A C 10
ATOM 13598 O O . VAL A 1 40 ? 10.567 12.872 54.650 1.00 0.00 40 VAL A O 10
ATOM 13611 N N . ALA A 1 41 ? 12.662 12.496 55.377 1.00 0.00 41 ALA A N 10
ATOM 13612 C CA . ALA A 1 41 ? 12.412 13.026 56.711 1.00 0.00 41 ALA A CA 10
ATOM 13613 C C . ALA A 1 41 ? 12.374 14.552 56.696 1.00 0.00 41 ALA A C 10
ATOM 13614 O O . ALA A 1 41 ? 11.521 15.167 57.333 1.00 0.00 41 ALA A O 10
ATOM 13621 N N . GLY A 1 42 ? 13.306 15.155 55.965 1.00 0.00 42 GLY A N 10
ATOM 13622 C CA . GLY A 1 42 ? 13.361 16.603 55.881 1.00 0.00 42 GLY A CA 10
ATOM 13623 C C . GLY A 1 42 ? 12.205 17.183 55.092 1.00 0.00 42 GLY A C 10
ATOM 13624 O O . GLY A 1 42 ? 11.728 18.279 55.388 1.00 0.00 42 GLY A O 10
ATOM 13628 N N . LYS A 1 43 ? 11.754 16.449 54.081 1.00 0.00 43 LYS A N 10
ATOM 13629 C CA . LYS A 1 43 ? 10.647 16.895 53.243 1.00 0.00 43 LYS A CA 10
ATOM 13630 C C . LYS A 1 43 ? 9.352 16.964 54.046 1.00 0.00 43 LYS A C 10
ATOM 13631 O O . LYS A 1 43 ? 8.428 17.698 53.693 1.00 0.00 43 LYS A O 10
ATOM 13646 N N . VAL A 1 44 ? 9.290 16.197 55.130 1.00 0.00 44 VAL A N 10
ATOM 13647 C CA . VAL A 1 44 ? 8.109 16.174 55.985 1.00 0.00 44 VAL A CA 10
ATOM 13648 C C . VAL A 1 44 ? 8.337 16.979 57.259 1.00 0.00 44 VAL A C 10
ATOM 13649 O O . VAL A 1 44 ? 9.448 17.022 57.788 1.00 0.00 44 VAL A O 10
ATOM 13662 N N . GLN A 1 45 ? 7.278 17.618 57.747 1.00 0.00 45 GLN A N 10
ATOM 13663 C CA . GLN A 1 45 ? 7.363 18.422 58.959 1.00 0.00 45 GLN A CA 10
ATOM 13664 C C . GLN A 1 45 ? 8.527 19.405 58.880 1.00 0.00 45 GLN A C 10
ATOM 13665 O O . GLN A 1 45 ? 9.529 19.275 59.585 1.00 0.00 45 GLN A O 10
ATOM 13677 N N . PRO A 1 46 ? 8.396 20.410 58.001 1.00 0.00 46 PRO A N 10
ATOM 13678 C CA . PRO A 1 46 ? 9.428 21.434 57.810 1.00 0.00 46 PRO A CA 10
ATOM 13679 C C . PRO A 1 46 ? 9.547 22.367 59.010 1.00 0.00 46 PRO A C 10
ATOM 13680 O O . PRO A 1 46 ? 9.045 22.069 60.092 1.00 0.00 46 PRO A O 10
ATOM 13688 N N . GLU A 1 47 ? 10.216 23.499 58.809 1.00 0.00 47 GLU A N 10
ATOM 13689 C CA . GLU A 1 47 ? 10.402 24.476 59.875 1.00 0.00 47 GLU A CA 10
ATOM 13690 C C . GLU A 1 47 ? 9.057 24.954 60.415 1.00 0.00 47 GLU A C 10
ATOM 13691 O O . GLU A 1 47 ? 8.965 25.436 61.544 1.00 0.00 47 GLU A O 10
ATOM 13701 N N . ASP A 1 48 ? 8.016 24.819 59.599 1.00 0.00 48 ASP A N 10
ATOM 13702 C CA . ASP A 1 48 ? 6.677 25.237 59.993 1.00 0.00 48 ASP A CA 10
ATOM 13703 C C . ASP A 1 48 ? 6.678 26.686 60.472 1.00 0.00 48 ASP A C 10
ATOM 13704 O O . ASP A 1 48 ? 7.670 27.398 60.323 1.00 0.00 48 ASP A O 10
ATOM 13712 N N . ASN A 1 49 ? 5.561 27.114 61.048 1.00 0.00 49 ASN A N 10
ATOM 13713 C CA . ASN A 1 49 ? 5.431 28.477 61.550 1.00 0.00 49 ASN A CA 10
ATOM 13714 C C . ASN A 1 49 ? 6.589 28.827 62.480 1.00 0.00 49 ASN A C 10
ATOM 13715 O O . ASN A 1 49 ? 7.050 29.968 62.515 1.00 0.00 49 ASN A O 10
ATOM 13725 N N . LYS A 1 50 ? 7.054 27.836 63.232 1.00 0.00 50 LYS A N 10
ATOM 13726 C CA . LYS A 1 50 ? 8.160 28.037 64.162 1.00 0.00 50 LYS A CA 10
ATOM 13727 C C . LYS A 1 50 ? 9.344 27.145 63.801 1.00 0.00 50 LYS A C 10
ATOM 13728 O O . LYS A 1 50 ? 9.333 25.944 64.071 1.00 0.00 50 LYS A O 10
ATOM 13743 N N . GLY A 1 51 ? 10.363 27.741 63.191 1.00 0.00 51 GLY A N 10
ATOM 13744 C CA . GLY A 1 51 ? 11.541 26.986 62.806 1.00 0.00 51 GLY A CA 10
ATOM 13745 C C . GLY A 1 51 ? 12.822 27.774 62.991 1.00 0.00 51 GLY A C 10
ATOM 13746 O O . GLY A 1 51 ? 13.881 27.374 62.507 1.00 0.00 51 GLY A O 10
ATOM 13750 N N . VAL A 1 52 ? 12.727 28.898 63.695 1.00 0.00 52 VAL A N 10
ATOM 13751 C CA . VAL A 1 52 ? 13.887 29.744 63.943 1.00 0.00 52 VAL A CA 10
ATOM 13752 C C . VAL A 1 52 ? 14.934 29.013 64.778 1.00 0.00 52 VAL A C 10
ATOM 13753 O O . VAL A 1 52 ? 16.119 29.337 64.729 1.00 0.00 52 VAL A O 10
ATOM 13766 N N . PHE A 1 53 ? 14.484 28.024 65.543 1.00 0.00 53 PHE A N 10
ATOM 13767 C CA . PHE A 1 53 ? 15.380 27.246 66.390 1.00 0.00 53 PHE A CA 10
ATOM 13768 C C . PHE A 1 53 ? 15.900 26.017 65.649 1.00 0.00 53 PHE A C 10
ATOM 13769 O O . PHE A 1 53 ? 17.106 25.787 65.577 1.00 0.00 53 PHE A O 10
ATOM 13785 N N . GLN A 1 54 ? 14.979 25.233 65.098 1.00 0.00 54 GLN A N 10
ATOM 13786 C CA . GLN A 1 54 ? 15.343 24.027 64.364 1.00 0.00 54 GLN A CA 10
ATOM 13787 C C . GLN A 1 54 ? 16.270 24.359 63.199 1.00 0.00 54 GLN A C 10
ATOM 13788 O O . GLN A 1 54 ? 17.055 23.520 62.758 1.00 0.00 54 GLN A O 10
ATOM 13800 N N . GLY A 1 55 ? 16.174 25.590 62.704 1.00 0.00 55 GLY A N 10
ATOM 13801 C CA . GLY A 1 55 ? 17.009 26.010 61.594 1.00 0.00 55 GLY A CA 10
ATOM 13802 C C . GLY A 1 55 ? 18.481 25.754 61.846 1.00 0.00 55 GLY A C 10
ATOM 13803 O O . GLY A 1 55 ? 19.255 25.560 60.908 1.00 0.00 55 GLY A O 10
ATOM 13807 N N . VAL A 1 56 ? 18.871 25.751 63.117 1.00 0.00 56 VAL A N 10
ATOM 13808 C CA . VAL A 1 56 ? 20.260 25.517 63.491 1.00 0.00 56 VAL A CA 10
ATOM 13809 C C . VAL A 1 56 ? 20.758 24.181 62.948 1.00 0.00 56 VAL A C 10
ATOM 13810 O O . VAL A 1 56 ? 21.959 23.983 62.761 1.00 0.00 56 VAL A O 10
ATOM 13823 N N . HIS A 1 57 ? 19.826 23.267 62.696 1.00 0.00 57 HIS A N 10
ATOM 13824 C CA . HIS A 1 57 ? 20.169 21.951 62.172 1.00 0.00 57 HIS A CA 10
ATOM 13825 C C . HIS A 1 57 ? 20.136 21.946 60.647 1.00 0.00 57 HIS A C 10
ATOM 13826 O O . HIS A 1 57 ? 20.820 21.150 60.004 1.00 0.00 57 HIS A O 10
ATOM 13839 N N . ASP A 1 58 ? 19.337 22.840 60.075 1.00 0.00 58 ASP A N 10
ATOM 13840 C CA . ASP A 1 58 ? 19.214 22.940 58.625 1.00 0.00 58 ASP A CA 10
ATOM 13841 C C . ASP A 1 58 ? 20.578 23.171 57.980 1.00 0.00 58 ASP A C 10
ATOM 13842 O O . ASP A 1 58 ? 20.788 22.838 56.814 1.00 0.00 58 ASP A O 10
ATOM 13850 N N . SER A 1 59 ? 21.498 23.746 58.746 1.00 0.00 59 SER A N 10
ATOM 13851 C CA . SER A 1 59 ? 22.840 24.029 58.247 1.00 0.00 59 SER A CA 10
ATOM 13852 C C . SER A 1 59 ? 23.501 22.757 57.719 1.00 0.00 59 SER A C 10
ATOM 13853 O O . SER A 1 59 ? 24.369 22.813 56.850 1.00 0.00 59 SER A O 10
ATOM 13860 N N . ALA A 1 60 ? 23.082 21.616 58.254 1.00 0.00 60 ALA A N 10
ATOM 13861 C CA . ALA A 1 60 ? 23.632 20.332 57.836 1.00 0.00 60 ALA A CA 10
ATOM 13862 C C . ALA A 1 60 ? 22.993 19.858 56.534 1.00 0.00 60 ALA A C 10
ATOM 13863 O O . ALA A 1 60 ? 23.591 19.087 55.786 1.00 0.00 60 ALA A O 10
ATOM 13870 N N . GLU A 1 61 ? 21.776 20.325 56.273 1.00 0.00 61 GLU A N 10
ATOM 13871 C CA . GLU A 1 61 ? 21.058 19.948 55.062 1.00 0.00 61 GLU A CA 10
ATOM 13872 C C . GLU A 1 61 ? 21.914 20.193 53.822 1.00 0.00 61 GLU A C 10
ATOM 13873 O O . GLU A 1 61 ? 21.779 19.500 52.814 1.00 0.00 61 GLU A O 10
ATOM 13883 N N . LYS A 1 62 ? 22.794 21.184 53.906 1.00 0.00 62 LYS A N 10
ATOM 13884 C CA . LYS A 1 62 ? 23.674 21.523 52.793 1.00 0.00 62 LYS A CA 10
ATOM 13885 C C . LYS A 1 62 ? 24.416 20.289 52.292 1.00 0.00 62 LYS A C 10
ATOM 13886 O O . LYS A 1 62 ? 24.952 19.512 53.080 1.00 0.00 62 LYS A O 10
ATOM 13901 N N . GLY A 1 63 ? 24.444 20.115 50.973 1.00 0.00 63 GLY A N 10
ATOM 13902 C CA . GLY A 1 63 ? 25.125 18.973 50.390 1.00 0.00 63 GLY A CA 10
ATOM 13903 C C . GLY A 1 63 ? 24.254 18.222 49.402 1.00 0.00 63 GLY A C 10
ATOM 13904 O O . GLY A 1 63 ? 23.405 17.422 49.794 1.00 0.00 63 GLY A O 10
ATOM 13908 N N . LYS A 1 64 ? 24.462 18.480 48.116 1.00 0.00 64 LYS A N 10
ATOM 13909 C CA . LYS A 1 64 ? 23.692 17.824 47.067 1.00 0.00 64 LYS A CA 10
ATOM 13910 C C . LYS A 1 64 ? 24.472 17.791 45.757 1.00 0.00 64 LYS A C 10
ATOM 13911 O O . LYS A 1 64 ? 25.418 18.555 45.568 1.00 0.00 64 LYS A O 10
ATOM 13926 N N . ASP A 1 65 ? 24.065 16.906 44.853 1.00 0.00 65 ASP A N 10
ATOM 13927 C CA . ASP A 1 65 ? 24.724 16.778 43.558 1.00 0.00 65 ASP A CA 10
ATOM 13928 C C . ASP A 1 65 ? 23.799 16.114 42.542 1.00 0.00 65 ASP A C 10
ATOM 13929 O O . ASP A 1 65 ? 22.649 15.801 42.846 1.00 0.00 65 ASP A O 10
ATOM 13937 N N . ASN A 1 66 ? 24.312 15.903 41.334 1.00 0.00 66 ASN A N 10
ATOM 13938 C CA . ASN A 1 66 ? 23.532 15.277 40.272 1.00 0.00 66 ASN A CA 10
ATOM 13939 C C . ASN A 1 66 ? 24.439 14.536 39.296 1.00 0.00 66 ASN A C 10
ATOM 13940 O O . ASN A 1 66 ? 24.500 13.307 39.300 1.00 0.00 66 ASN A O 10
ATOM 13950 N N . ALA A 1 67 ? 25.144 15.291 38.461 1.00 0.00 67 ALA A N 10
ATOM 13951 C CA . ALA A 1 67 ? 26.050 14.706 37.479 1.00 0.00 67 ALA A CA 10
ATOM 13952 C C . ALA A 1 67 ? 25.292 13.839 36.480 1.00 0.00 67 ALA A C 10
ATOM 13953 O O . ALA A 1 67 ? 24.153 13.444 36.728 1.00 0.00 67 ALA A O 10
ATOM 13960 N N . GLU A 1 68 ? 25.932 13.545 35.353 1.00 0.00 68 GLU A N 10
ATOM 13961 C CA . GLU A 1 68 ? 25.315 12.725 34.316 1.00 0.00 68 GLU A CA 10
ATOM 13962 C C . GLU A 1 68 ? 26.369 12.182 33.355 1.00 0.00 68 GLU A C 10
ATOM 13963 O O . GLU A 1 68 ? 26.076 11.893 32.195 1.00 0.00 68 GLU A O 10
ATOM 13973 N N . GLY A 1 69 ? 27.597 12.045 33.846 1.00 0.00 69 GLY A N 10
ATOM 13974 C CA . GLY A 1 69 ? 28.675 11.539 33.018 1.00 0.00 69 GLY A CA 10
ATOM 13975 C C . GLY A 1 69 ? 28.901 12.382 31.781 1.00 0.00 69 GLY A C 10
ATOM 13976 O O . GLY A 1 69 ? 28.145 13.315 31.510 1.00 0.00 69 GLY A O 10
ATOM 13980 N N . GLN A 1 70 ? 29.947 12.058 31.028 1.00 0.00 70 GLN A N 10
ATOM 13981 C CA . GLN A 1 70 ? 30.272 12.796 29.812 1.00 0.00 70 GLN A CA 10
ATOM 13982 C C . GLN A 1 70 ? 31.500 12.205 29.128 1.00 0.00 70 GLN A C 10
ATOM 13983 O O . GLN A 1 70 ? 32.553 12.048 29.746 1.00 0.00 70 GLN A O 10
ATOM 13995 N N . GLY A 1 71 ? 31.358 11.877 27.847 1.00 0.00 71 GLY A N 10
ATOM 13996 C CA . GLY A 1 71 ? 32.464 11.306 27.101 1.00 0.00 71 GLY A CA 10
ATOM 13997 C C . GLY A 1 71 ? 32.003 10.312 26.052 1.00 0.00 71 GLY A C 10
ATOM 13998 O O . GLY A 1 71 ? 32.310 10.460 24.870 1.00 0.00 71 GLY A O 10
ATOM 14002 N N . GLU A 1 72 ? 31.267 9.294 26.488 1.00 0.00 72 GLU A N 10
ATOM 14003 C CA . GLU A 1 72 ? 30.766 8.271 25.577 1.00 0.00 72 GLU A CA 10
ATOM 14004 C C . GLU A 1 72 ? 30.019 8.903 24.406 1.00 0.00 72 GLU A C 10
ATOM 14005 O O . GLU A 1 72 ? 29.330 9.909 24.566 1.00 0.00 72 GLU A O 10
ATOM 14015 N N . SER A 1 73 ? 30.164 8.304 23.228 1.00 0.00 73 SER A N 10
ATOM 14016 C CA . SER A 1 73 ? 29.508 8.809 22.027 1.00 0.00 73 SER A CA 10
ATOM 14017 C C . SER A 1 73 ? 27.994 8.849 22.213 1.00 0.00 73 SER A C 10
ATOM 14018 O O . SER A 1 73 ? 27.311 7.833 22.070 1.00 0.00 73 SER A O 10
ATOM 14025 N N . LEU A 1 74 ? 27.475 10.029 22.532 1.00 0.00 74 LEU A N 10
ATOM 14026 C CA . LEU A 1 74 ? 26.041 10.205 22.736 1.00 0.00 74 LEU A CA 10
ATOM 14027 C C . LEU A 1 74 ? 25.254 9.711 21.526 1.00 0.00 74 LEU A C 10
ATOM 14028 O O . LEU A 1 74 ? 24.100 9.300 21.650 1.00 0.00 74 LEU A O 10
ATOM 14043 N N . ALA A 1 75 ? 25.886 9.753 20.358 1.00 0.00 75 ALA A N 10
ATOM 14044 C CA . ALA A 1 75 ? 25.246 9.306 19.127 1.00 0.00 75 ALA A CA 10
ATOM 14045 C C . ALA A 1 75 ? 24.670 7.902 19.286 1.00 0.00 75 ALA A C 10
ATOM 14046 O O . ALA A 1 75 ? 23.677 7.554 18.649 1.00 0.00 75 ALA A O 10
ATOM 14053 N N . ASP A 1 76 ? 25.301 7.102 20.138 1.00 0.00 76 ASP A N 10
ATOM 14054 C CA . ASP A 1 76 ? 24.850 5.736 20.380 1.00 0.00 76 ASP A CA 10
ATOM 14055 C C . ASP A 1 76 ? 23.635 5.721 21.302 1.00 0.00 76 ASP A C 10
ATOM 14056 O O . ASP A 1 76 ? 22.725 4.908 21.133 1.00 0.00 76 ASP A O 10
ATOM 14064 N N . GLN A 1 77 ? 23.627 6.624 22.279 1.00 0.00 77 GLN A N 10
ATOM 14065 C CA . GLN A 1 77 ? 22.523 6.711 23.228 1.00 0.00 77 GLN A CA 10
ATOM 14066 C C . GLN A 1 77 ? 21.306 7.369 22.587 1.00 0.00 77 GLN A C 10
ATOM 14067 O O . GLN A 1 77 ? 20.169 7.113 22.984 1.00 0.00 77 GLN A O 10
ATOM 14079 N N . ALA A 1 78 ? 21.551 8.219 21.595 1.00 0.00 78 ALA A N 10
ATOM 14080 C CA . ALA A 1 78 ? 20.475 8.912 20.899 1.00 0.00 78 ALA A CA 10
ATOM 14081 C C . ALA A 1 78 ? 19.700 7.959 19.996 1.00 0.00 78 ALA A C 10
ATOM 14082 O O . ALA A 1 78 ? 18.469 7.937 20.010 1.00 0.00 78 ALA A O 10
ATOM 14089 N N . ARG A 1 79 ? 20.429 7.172 19.211 1.00 0.00 79 ARG A N 10
ATOM 14090 C CA . ARG A 1 79 ? 19.809 6.216 18.299 1.00 0.00 79 ARG A CA 10
ATOM 14091 C C . ARG A 1 79 ? 18.930 5.231 19.062 1.00 0.00 79 ARG A C 10
ATOM 14092 O O . ARG A 1 79 ? 17.973 4.685 18.512 1.00 0.00 79 ARG A O 10
ATOM 14110 N N . ASP A 1 80 ? 19.260 5.007 20.328 1.00 0.00 80 ASP A N 10
ATOM 14111 C CA . ASP A 1 80 ? 18.500 4.087 21.167 1.00 0.00 80 ASP A CA 10
ATOM 14112 C C . ASP A 1 80 ? 17.188 4.722 21.617 1.00 0.00 80 ASP A C 10
ATOM 14113 O O . ASP A 1 80 ? 16.139 4.076 21.609 1.00 0.00 80 ASP A O 10
ATOM 14121 N N . TYR A 1 81 ? 17.254 5.989 22.011 1.00 0.00 81 TYR A N 10
ATOM 14122 C CA . TYR A 1 81 ? 16.071 6.709 22.469 1.00 0.00 81 TYR A CA 10
ATOM 14123 C C . TYR A 1 81 ? 15.152 7.046 21.300 1.00 0.00 81 TYR A C 10
ATOM 14124 O O . TYR A 1 81 ? 13.931 6.941 21.406 1.00 0.00 81 TYR A O 10
ATOM 14141 N N . MET A 1 82 ? 15.749 7.451 20.184 1.00 0.00 82 MET A N 10
ATOM 14142 C CA . MET A 1 82 ? 14.985 7.802 18.992 1.00 0.00 82 MET A CA 10
ATOM 14143 C C . MET A 1 82 ? 14.237 6.589 18.450 1.00 0.00 82 MET A C 10
ATOM 14144 O O . MET A 1 82 ? 13.019 6.625 18.277 1.00 0.00 82 MET A O 10
ATOM 14156 N N . GLY A 1 83 ? 14.974 5.516 18.180 1.00 0.00 83 GLY A N 10
ATOM 14157 C CA . GLY A 1 83 ? 14.362 4.308 17.659 1.00 0.00 83 GLY A CA 10
ATOM 14158 C C . GLY A 1 83 ? 13.282 3.765 18.572 1.00 0.00 83 GLY A C 10
ATOM 14159 O O . GLY A 1 83 ? 12.322 3.148 18.111 1.00 0.00 83 GLY A O 10
ATOM 14163 N N . ALA A 1 84 ? 13.440 3.990 19.872 1.00 0.00 84 ALA A N 10
ATOM 14164 C CA . ALA A 1 84 ? 12.469 3.518 20.853 1.00 0.00 84 ALA A CA 10
ATOM 14165 C C . ALA A 1 84 ? 11.284 4.472 20.954 1.00 0.00 84 ALA A C 10
ATOM 14166 O O . ALA A 1 84 ? 10.160 4.053 21.229 1.00 0.00 84 ALA A O 10
ATOM 14173 N N . ALA A 1 85 ? 11.543 5.757 20.732 1.00 0.00 85 ALA A N 10
ATOM 14174 C CA . ALA A 1 85 ? 10.496 6.770 20.798 1.00 0.00 85 ALA A CA 10
ATOM 14175 C C . ALA A 1 85 ? 9.625 6.739 19.548 1.00 0.00 85 ALA A C 10
ATOM 14176 O O . ALA A 1 85 ? 8.403 6.867 19.626 1.00 0.00 85 ALA A O 10
ATOM 14183 N N . LYS A 1 86 ? 10.259 6.570 18.393 1.00 0.00 86 LYS A N 10
ATOM 14184 C CA . LYS A 1 86 ? 9.542 6.522 17.124 1.00 0.00 86 LYS A CA 10
ATOM 14185 C C . LYS A 1 86 ? 8.583 5.335 17.086 1.00 0.00 86 LYS A C 10
ATOM 14186 O O . LYS A 1 86 ? 7.410 5.484 16.743 1.00 0.00 86 LYS A O 10
ATOM 14201 N N . SER A 1 87 ? 9.091 4.160 17.440 1.00 0.00 87 SER A N 10
ATOM 14202 C CA . SER A 1 87 ? 8.281 2.947 17.444 1.00 0.00 87 SER A CA 10
ATOM 14203 C C . SER A 1 87 ? 7.156 3.049 18.470 1.00 0.00 87 SER A C 10
ATOM 14204 O O . SER A 1 87 ? 6.010 2.698 18.189 1.00 0.00 87 SER A O 10
ATOM 14211 N N . LYS A 1 88 ? 7.492 3.531 19.661 1.00 0.00 88 LYS A N 10
ATOM 14212 C CA . LYS A 1 88 ? 6.511 3.681 20.730 1.00 0.00 88 LYS A CA 10
ATOM 14213 C C . LYS A 1 88 ? 5.437 4.693 20.346 1.00 0.00 88 LYS A C 10
ATOM 14214 O O . LYS A 1 88 ? 4.243 4.409 20.435 1.00 0.00 88 LYS A O 10
ATOM 14229 N N . LEU A 1 89 ? 5.871 5.875 19.918 1.00 0.00 89 LEU A N 10
ATOM 14230 C CA . LEU A 1 89 ? 4.945 6.929 19.518 1.00 0.00 89 LEU A CA 10
ATOM 14231 C C . LEU A 1 89 ? 3.932 6.408 18.504 1.00 0.00 89 LEU A C 10
ATOM 14232 O O . LEU A 1 89 ? 2.723 6.529 18.702 1.00 0.00 89 LEU A O 10
ATOM 14247 N N . ASN A 1 90 ? 4.432 5.826 17.419 1.00 0.00 90 ASN A N 10
ATOM 14248 C CA . ASN A 1 90 ? 3.570 5.286 16.374 1.00 0.00 90 ASN A CA 10
ATOM 14249 C C . ASN A 1 90 ? 2.637 4.218 16.939 1.00 0.00 90 ASN A C 10
ATOM 14250 O O . ASN A 1 90 ? 1.543 3.998 16.419 1.00 0.00 90 ASN A O 10
ATOM 14260 N N . ASP A 1 91 ? 3.078 3.557 18.003 1.00 0.00 91 ASP A N 10
ATOM 14261 C CA . ASP A 1 91 ? 2.284 2.514 18.639 1.00 0.00 91 ASP A CA 10
ATOM 14262 C C . ASP A 1 91 ? 1.084 3.112 19.370 1.00 0.00 91 ASP A C 10
ATOM 14263 O O . ASP A 1 91 ? 0.009 2.516 19.408 1.00 0.00 91 ASP A O 10
ATOM 14271 N N . ALA A 1 92 ? 1.280 4.293 19.949 1.00 0.00 92 ALA A N 10
ATOM 14272 C CA . ALA A 1 92 ? 0.216 4.972 20.677 1.00 0.00 92 ALA A CA 10
ATOM 14273 C C . ALA A 1 92 ? -0.713 5.716 19.723 1.00 0.00 92 ALA A C 10
ATOM 14274 O O . ALA A 1 92 ? -1.936 5.630 19.839 1.00 0.00 92 ALA A O 10
ATOM 14281 N N . VAL A 1 93 ? -0.125 6.448 18.783 1.00 0.00 93 VAL A N 10
ATOM 14282 C CA . VAL A 1 93 ? -0.900 7.207 17.809 1.00 0.00 93 VAL A CA 10
ATOM 14283 C C . VAL A 1 93 ? -1.917 6.318 17.102 1.00 0.00 93 VAL A C 10
ATOM 14284 O O . VAL A 1 93 ? -3.113 6.607 17.100 1.00 0.00 93 VAL A O 10
ATOM 14297 N N . GLU A 1 94 ? -1.431 5.236 16.501 1.00 0.00 94 GLU A N 10
ATOM 14298 C CA . GLU A 1 94 ? -2.299 4.304 15.790 1.00 0.00 94 GLU A CA 10
ATOM 14299 C C . GLU A 1 94 ? -3.492 3.904 16.654 1.00 0.00 94 GLU A C 10
ATOM 14300 O O . GLU A 1 94 ? -4.603 3.725 16.153 1.00 0.00 94 GLU A O 10
ATOM 14310 N N . TYR A 1 95 ? -3.253 3.765 17.953 1.00 0.00 95 TYR A N 10
ATOM 14311 C CA . TYR A 1 95 ? -4.306 3.382 18.887 1.00 0.00 95 TYR A CA 10
ATOM 14312 C C . TYR A 1 95 ? -5.226 4.561 19.183 1.00 0.00 95 TYR A C 10
ATOM 14313 O O . TYR A 1 95 ? -6.444 4.406 19.269 1.00 0.00 95 TYR A O 10
ATOM 14330 N N . VAL A 1 96 ? -4.634 5.742 19.337 1.00 0.00 96 VAL A N 10
ATOM 14331 C CA . VAL A 1 96 ? -5.400 6.950 19.621 1.00 0.00 96 VAL A CA 10
ATOM 14332 C C . VAL A 1 96 ? -6.314 7.308 18.455 1.00 0.00 96 VAL A C 10
ATOM 14333 O O . VAL A 1 96 ? -7.513 7.524 18.637 1.00 0.00 96 VAL A O 10
ATOM 14346 N N . SER A 1 97 ? -5.742 7.368 17.258 1.00 0.00 97 SER A N 10
ATOM 14347 C CA . SER A 1 97 ? -6.505 7.704 16.061 1.00 0.00 97 SER A CA 10
ATOM 14348 C C . SER A 1 97 ? -7.638 6.706 15.843 1.00 0.00 97 SER A C 10
ATOM 14349 O O . SER A 1 97 ? -8.691 7.054 15.311 1.00 0.00 97 SER A O 10
ATOM 14356 N N . GLY A 1 98 ? -7.412 5.463 16.257 1.00 0.00 98 GLY A N 10
ATOM 14357 C CA . GLY A 1 98 ? -8.422 4.434 16.099 1.00 0.00 98 GLY A CA 10
ATOM 14358 C C . GLY A 1 98 ? -9.515 4.527 17.145 1.00 0.00 98 GLY A C 10
ATOM 14359 O O . GLY A 1 98 ? -10.625 4.034 16.940 1.00 0.00 98 GLY A O 10
ATOM 14363 N N . ARG A 1 99 ? -9.200 5.158 18.273 1.00 0.00 99 ARG A N 10
ATOM 14364 C CA . ARG A 1 99 ? -10.164 5.310 19.357 1.00 0.00 99 ARG A CA 10
ATOM 14365 C C . ARG A 1 99 ? -10.994 6.577 19.172 1.00 0.00 99 ARG A C 10
ATOM 14366 O O . ARG A 1 99 ? -12.222 6.547 19.262 1.00 0.00 99 ARG A O 10
ATOM 14384 N N . VAL A 1 100 ? -10.315 7.690 18.913 1.00 0.00 100 VAL A N 10
ATOM 14385 C CA . VAL A 1 100 ? -10.990 8.968 18.714 1.00 0.00 100 VAL A CA 10
ATOM 14386 C C . VAL A 1 100 ? -12.100 8.849 17.676 1.00 0.00 100 VAL A C 10
ATOM 14387 O O . VAL A 1 100 ? -13.245 9.225 17.929 1.00 0.00 100 VAL A O 10
ATOM 14400 N N . HIS A 1 101 ? -11.754 8.321 16.506 1.00 0.00 101 HIS A N 10
ATOM 14401 C CA . HIS A 1 101 ? -12.721 8.150 15.428 1.00 0.00 101 HIS A CA 10
ATOM 14402 C C . HIS A 1 101 ? -12.114 7.362 14.271 1.00 0.00 101 HIS A C 10
ATOM 14403 O O . HIS A 1 101 ? -12.684 6.373 13.813 1.00 0.00 101 HIS A O 10
ATOM 14416 N N . GLY A 1 102 ? -10.952 7.809 13.803 1.00 0.00 102 GLY A N 10
ATOM 14417 C CA . GLY A 1 102 ? -10.287 7.136 12.704 1.00 0.00 102 GLY A CA 10
ATOM 14418 C C . GLY A 1 102 ? -10.823 7.563 11.352 1.00 0.00 102 GLY A C 10
ATOM 14419 O O . GLY A 1 102 ? -11.594 6.837 10.726 1.00 0.00 102 GLY A O 10
ATOM 14423 N N . GLU A 1 103 ? -10.416 8.746 10.902 1.00 0.00 103 GLU A N 10
ATOM 14424 C CA . GLU A 1 103 ? -10.863 9.269 9.616 1.00 0.00 103 GLU A CA 10
ATOM 14425 C C . GLU A 1 103 ? -9.715 9.951 8.878 1.00 0.00 103 GLU A C 10
ATOM 14426 O O . GLU A 1 103 ? -9.507 9.721 7.686 1.00 0.00 103 GLU A O 10
ATOM 14436 N N . GLU A 1 104 ? -8.975 10.792 9.594 1.00 0.00 104 GLU A N 10
ATOM 14437 C CA . GLU A 1 104 ? -7.850 11.508 9.005 1.00 0.00 104 GLU A CA 10
ATOM 14438 C C . GLU A 1 104 ? -8.334 12.557 8.006 1.00 0.00 104 GLU A C 10
ATOM 14439 O O . GLU A 1 104 ? -8.330 13.753 8.296 1.00 0.00 104 GLU A O 10
ATOM 14449 N N . ASP A 1 105 ? -8.751 12.097 6.832 1.00 0.00 105 ASP A N 10
ATOM 14450 C CA . ASP A 1 105 ? -9.239 12.993 5.789 1.00 0.00 105 ASP A CA 10
ATOM 14451 C C . ASP A 1 105 ? -8.136 13.939 5.326 1.00 0.00 105 ASP A C 10
ATOM 14452 O O . ASP A 1 105 ? -7.137 14.152 6.014 1.00 0.00 105 ASP A O 10
ATOM 14460 N N . PRO A 1 106 ? -8.317 14.519 4.130 1.00 0.00 106 PRO A N 10
ATOM 14461 C CA . PRO A 1 106 ? -7.348 15.451 3.546 1.00 0.00 106 PRO A CA 10
ATOM 14462 C C . PRO A 1 106 ? -7.298 16.779 4.293 1.00 0.00 106 PRO A C 10
ATOM 14463 O O . PRO A 1 106 ? -8.199 17.101 5.070 1.00 0.00 106 PRO A O 10
ATOM 14471 N N . THR A 1 107 ? -6.243 17.549 4.053 1.00 0.00 107 THR A N 10
ATOM 14472 C CA . THR A 1 107 ? -6.076 18.842 4.703 1.00 0.00 107 THR A CA 10
ATOM 14473 C C . THR A 1 107 ? -7.252 19.765 4.403 1.00 0.00 107 THR A C 10
ATOM 14474 O O . THR A 1 107 ? -7.832 20.365 5.308 1.00 0.00 107 THR A O 10
ATOM 14485 N N . LYS A 1 108 ? -7.602 19.873 3.125 1.00 0.00 108 LYS A N 10
ATOM 14486 C CA . LYS A 1 108 ? -8.712 20.721 2.706 1.00 0.00 108 LYS A CA 10
ATOM 14487 C C . LYS A 1 108 ? -9.680 19.947 1.814 1.00 0.00 108 LYS A C 10
ATOM 14488 O O . LYS A 1 108 ? -9.610 20.029 0.588 1.00 0.00 108 LYS A O 10
ATOM 14503 N N . LYS A 1 109 ? -10.582 19.199 2.439 1.00 0.00 109 LYS A N 10
ATOM 14504 C CA . LYS A 1 109 ? -11.566 18.412 1.704 1.00 0.00 109 LYS A CA 10
ATOM 14505 C C . LYS A 1 109 ? -10.934 17.757 0.481 1.00 0.00 109 LYS A C 10
ATOM 14506 O O . LYS A 1 109 ? -11.590 17.006 -0.243 1.00 0.00 109 LYS A O 10
ATOM 14521 N N . MET A 1 1 ? 20.370 28.942 44.741 1.00 0.00 1 MET A N 11
ATOM 14522 C CA . MET A 1 1 ? 21.079 28.814 43.473 1.00 0.00 1 MET A CA 11
ATOM 14523 C C . MET A 1 1 ? 20.309 29.498 42.348 1.00 0.00 1 MET A C 11
ATOM 14524 O O . MET A 1 1 ? 19.338 30.213 42.593 1.00 0.00 1 MET A O 11
ATOM 14536 N N . SER A 1 2 ? 20.751 29.275 41.114 1.00 0.00 2 SER A N 11
ATOM 14537 C CA . SER A 1 2 ? 20.105 29.876 39.951 1.00 0.00 2 SER A CA 11
ATOM 14538 C C . SER A 1 2 ? 20.207 31.397 39.997 1.00 0.00 2 SER A C 11
ATOM 14539 O O . SER A 1 2 ? 19.197 32.097 40.049 1.00 0.00 2 SER A O 11
ATOM 14546 N N . ASP A 1 3 ? 21.436 31.901 39.978 1.00 0.00 3 ASP A N 11
ATOM 14547 C CA . ASP A 1 3 ? 21.674 33.339 40.017 1.00 0.00 3 ASP A CA 11
ATOM 14548 C C . ASP A 1 3 ? 22.348 33.812 38.733 1.00 0.00 3 ASP A C 11
ATOM 14549 O O . ASP A 1 3 ? 22.215 34.972 38.341 1.00 0.00 3 ASP A O 11
ATOM 14557 N N . ALA A 1 4 ? 23.074 32.909 38.084 1.00 0.00 4 ALA A N 11
ATOM 14558 C CA . ALA A 1 4 ? 23.769 33.234 36.845 1.00 0.00 4 ALA A CA 11
ATOM 14559 C C . ALA A 1 4 ? 22.823 33.877 35.837 1.00 0.00 4 ALA A C 11
ATOM 14560 O O . ALA A 1 4 ? 22.862 35.088 35.618 1.00 0.00 4 ALA A O 11
ATOM 14567 N N . GLY A 1 5 ? 21.973 33.058 35.225 1.00 0.00 5 GLY A N 11
ATOM 14568 C CA . GLY A 1 5 ? 21.028 33.566 34.247 1.00 0.00 5 GLY A CA 11
ATOM 14569 C C . GLY A 1 5 ? 20.080 32.495 33.747 1.00 0.00 5 GLY A C 11
ATOM 14570 O O . GLY A 1 5 ? 20.035 31.392 34.292 1.00 0.00 5 GLY A O 11
ATOM 14574 N N . ARG A 1 6 ? 19.317 32.820 32.708 1.00 0.00 6 ARG A N 11
ATOM 14575 C CA . ARG A 1 6 ? 18.361 31.878 32.137 1.00 0.00 6 ARG A CA 11
ATOM 14576 C C . ARG A 1 6 ? 18.857 31.350 30.793 1.00 0.00 6 ARG A C 11
ATOM 14577 O O . ARG A 1 6 ? 19.070 32.116 29.852 1.00 0.00 6 ARG A O 11
ATOM 14595 N N . LYS A 1 7 ? 19.037 30.035 30.710 1.00 0.00 7 LYS A N 11
ATOM 14596 C CA . LYS A 1 7 ? 19.505 29.404 29.483 1.00 0.00 7 LYS A CA 11
ATOM 14597 C C . LYS A 1 7 ? 19.607 27.892 29.654 1.00 0.00 7 LYS A C 11
ATOM 14598 O O . LYS A 1 7 ? 20.233 27.404 30.594 1.00 0.00 7 LYS A O 11
ATOM 14613 N N . GLY A 1 8 ? 18.986 27.153 28.738 1.00 0.00 8 GLY A N 11
ATOM 14614 C CA . GLY A 1 8 ? 19.021 25.704 28.805 1.00 0.00 8 GLY A CA 11
ATOM 14615 C C . GLY A 1 8 ? 18.047 25.147 29.826 1.00 0.00 8 GLY A C 11
ATOM 14616 O O . GLY A 1 8 ? 17.169 24.354 29.486 1.00 0.00 8 GLY A O 11
ATOM 14620 N N . PHE A 1 9 ? 18.202 25.563 31.078 1.00 0.00 9 PHE A N 11
ATOM 14621 C CA . PHE A 1 9 ? 17.331 25.100 32.151 1.00 0.00 9 PHE A CA 11
ATOM 14622 C C . PHE A 1 9 ? 15.918 25.650 31.980 1.00 0.00 9 PHE A C 11
ATOM 14623 O O . PHE A 1 9 ? 14.948 25.060 32.455 1.00 0.00 9 PHE A O 11
ATOM 14639 N N . GLY A 1 10 ? 15.811 26.787 31.300 1.00 0.00 10 GLY A N 11
ATOM 14640 C CA . GLY A 1 10 ? 14.514 27.400 31.078 1.00 0.00 10 GLY A CA 11
ATOM 14641 C C . GLY A 1 10 ? 13.538 26.463 30.395 1.00 0.00 10 GLY A C 11
ATOM 14642 O O . GLY A 1 10 ? 12.450 26.208 30.910 1.00 0.00 10 GLY A O 11
ATOM 14646 N N . GLU A 1 11 ? 13.927 25.950 29.233 1.00 0.00 11 GLU A N 11
ATOM 14647 C CA . GLU A 1 11 ? 13.078 25.037 28.478 1.00 0.00 11 GLU A CA 11
ATOM 14648 C C . GLU A 1 11 ? 12.621 23.872 29.350 1.00 0.00 11 GLU A C 11
ATOM 14649 O O . GLU A 1 11 ? 11.428 23.577 29.437 1.00 0.00 11 GLU A O 11
ATOM 14659 N N . LYS A 1 12 ? 13.578 23.214 29.996 1.00 0.00 12 LYS A N 11
ATOM 14660 C CA . LYS A 1 12 ? 13.276 22.080 30.861 1.00 0.00 12 LYS A CA 11
ATOM 14661 C C . LYS A 1 12 ? 12.340 22.494 31.994 1.00 0.00 12 LYS A C 11
ATOM 14662 O O . LYS A 1 12 ? 11.375 21.796 32.301 1.00 0.00 12 LYS A O 11
ATOM 14677 N N . ALA A 1 13 ? 12.631 23.636 32.607 1.00 0.00 13 ALA A N 11
ATOM 14678 C CA . ALA A 1 13 ? 11.813 24.145 33.701 1.00 0.00 13 ALA A CA 11
ATOM 14679 C C . ALA A 1 13 ? 10.343 24.214 33.302 1.00 0.00 13 ALA A C 11
ATOM 14680 O O . ALA A 1 13 ? 9.476 23.689 34.001 1.00 0.00 13 ALA A O 11
ATOM 14687 N N . SER A 1 14 ? 10.070 24.864 32.176 1.00 0.00 14 SER A N 11
ATOM 14688 C CA . SER A 1 14 ? 8.704 25.004 31.687 1.00 0.00 14 SER A CA 11
ATOM 14689 C C . SER A 1 14 ? 8.092 23.639 31.383 1.00 0.00 14 SER A C 11
ATOM 14690 O O . SER A 1 14 ? 6.876 23.465 31.453 1.00 0.00 14 SER A O 11
ATOM 14697 N N . GLU A 1 15 ? 8.945 22.678 31.047 1.00 0.00 15 GLU A N 11
ATOM 14698 C CA . GLU A 1 15 ? 8.489 21.328 30.732 1.00 0.00 15 GLU A CA 11
ATOM 14699 C C . GLU A 1 15 ? 8.178 20.547 32.007 1.00 0.00 15 GLU A C 11
ATOM 14700 O O . GLU A 1 15 ? 7.262 19.726 32.036 1.00 0.00 15 GLU A O 11
ATOM 14710 N N . ALA A 1 16 ? 8.948 20.812 33.057 1.00 0.00 16 ALA A N 11
ATOM 14711 C CA . ALA A 1 16 ? 8.755 20.136 34.334 1.00 0.00 16 ALA A CA 11
ATOM 14712 C C . ALA A 1 16 ? 7.403 20.490 34.944 1.00 0.00 16 ALA A C 11
ATOM 14713 O O . ALA A 1 16 ? 6.612 19.609 35.284 1.00 0.00 16 ALA A O 11
ATOM 14720 N N . LEU A 1 17 ? 7.143 21.787 35.082 1.00 0.00 17 LEU A N 11
ATOM 14721 C CA . LEU A 1 17 ? 5.886 22.259 35.653 1.00 0.00 17 LEU A CA 11
ATOM 14722 C C . LEU A 1 17 ? 4.698 21.767 34.833 1.00 0.00 17 LEU A C 11
ATOM 14723 O O . LEU A 1 17 ? 3.668 21.379 35.384 1.00 0.00 17 LEU A O 11
ATOM 14738 N N . LYS A 1 18 ? 4.848 21.785 33.512 1.00 0.00 18 LYS A N 11
ATOM 14739 C CA . LYS A 1 18 ? 3.790 21.339 32.614 1.00 0.00 18 LYS A CA 11
ATOM 14740 C C . LYS A 1 18 ? 3.550 19.839 32.760 1.00 0.00 18 LYS A C 11
ATOM 14741 O O . LYS A 1 18 ? 4.398 19.095 33.255 1.00 0.00 18 LYS A O 11
ATOM 14756 N N . PRO A 1 19 ? 2.370 19.382 32.318 1.00 0.00 19 PRO A N 11
ATOM 14757 C CA . PRO A 1 19 ? 1.992 17.968 32.386 1.00 0.00 19 PRO A CA 11
ATOM 14758 C C . PRO A 1 19 ? 2.798 17.105 31.421 1.00 0.00 19 PRO A C 11
ATOM 14759 O O . PRO A 1 19 ? 3.764 17.572 30.815 1.00 0.00 19 PRO A O 11
ATOM 14767 N N . ASP A 1 20 ? 2.395 15.847 31.280 1.00 0.00 20 ASP A N 11
ATOM 14768 C CA . ASP A 1 20 ? 3.080 14.921 30.386 1.00 0.00 20 ASP A CA 11
ATOM 14769 C C . ASP A 1 20 ? 2.406 13.552 30.402 1.00 0.00 20 ASP A C 11
ATOM 14770 O O . ASP A 1 20 ? 1.319 13.391 30.957 1.00 0.00 20 ASP A O 11
ATOM 14778 N N . SER A 1 21 ? 3.058 12.569 29.791 1.00 0.00 21 SER A N 11
ATOM 14779 C CA . SER A 1 21 ? 2.519 11.216 29.730 1.00 0.00 21 SER A CA 11
ATOM 14780 C C . SER A 1 21 ? 2.328 10.645 31.133 1.00 0.00 21 SER A C 11
ATOM 14781 O O . SER A 1 21 ? 2.510 11.344 32.129 1.00 0.00 21 SER A O 11
ATOM 14788 N N . GLN A 1 22 ? 1.961 9.369 31.199 1.00 0.00 22 GLN A N 11
ATOM 14789 C CA . GLN A 1 22 ? 1.743 8.704 32.478 1.00 0.00 22 GLN A CA 11
ATOM 14790 C C . GLN A 1 22 ? 3.060 8.516 33.226 1.00 0.00 22 GLN A C 11
ATOM 14791 O O . GLN A 1 22 ? 3.071 8.183 34.411 1.00 0.00 22 GLN A O 11
ATOM 14803 N N . LYS A 1 23 ? 4.167 8.734 32.525 1.00 0.00 23 LYS A N 11
ATOM 14804 C CA . LYS A 1 23 ? 5.490 8.591 33.120 1.00 0.00 23 LYS A CA 11
ATOM 14805 C C . LYS A 1 23 ? 6.153 9.953 33.310 1.00 0.00 23 LYS A C 11
ATOM 14806 O O . LYS A 1 23 ? 6.967 10.376 32.491 1.00 0.00 23 LYS A O 11
ATOM 14821 N N . SER A 1 24 ? 5.797 10.631 34.397 1.00 0.00 24 SER A N 11
ATOM 14822 C CA . SER A 1 24 ? 6.355 11.946 34.692 1.00 0.00 24 SER A CA 11
ATOM 14823 C C . SER A 1 24 ? 7.038 11.952 36.057 1.00 0.00 24 SER A C 11
ATOM 14824 O O . SER A 1 24 ? 7.624 12.955 36.466 1.00 0.00 24 SER A O 11
ATOM 14831 N N . TYR A 1 25 ? 6.956 10.827 36.757 1.00 0.00 25 TYR A N 11
ATOM 14832 C CA . TYR A 1 25 ? 7.562 10.701 38.077 1.00 0.00 25 TYR A CA 11
ATOM 14833 C C . TYR A 1 25 ? 9.035 11.097 38.039 1.00 0.00 25 TYR A C 11
ATOM 14834 O O . TYR A 1 25 ? 9.592 11.558 39.036 1.00 0.00 25 TYR A O 11
ATOM 14851 N N . ALA A 1 26 ? 9.661 10.914 36.881 1.00 0.00 26 ALA A N 11
ATOM 14852 C CA . ALA A 1 26 ? 11.068 11.254 36.712 1.00 0.00 26 ALA A CA 11
ATOM 14853 C C . ALA A 1 26 ? 11.350 12.679 37.176 1.00 0.00 26 ALA A C 11
ATOM 14854 O O . ALA A 1 26 ? 12.308 12.925 37.907 1.00 0.00 26 ALA A O 11
ATOM 14861 N N . GLU A 1 27 ? 10.505 13.613 36.747 1.00 0.00 27 GLU A N 11
ATOM 14862 C CA . GLU A 1 27 ? 10.666 15.013 37.119 1.00 0.00 27 GLU A CA 11
ATOM 14863 C C . GLU A 1 27 ? 10.173 15.258 38.543 1.00 0.00 27 GLU A C 11
ATOM 14864 O O . GLU A 1 27 ? 10.765 16.039 39.289 1.00 0.00 27 GLU A O 11
ATOM 14874 N N . GLN A 1 28 ? 9.087 14.586 38.911 1.00 0.00 28 GLN A N 11
ATOM 14875 C CA . GLN A 1 28 ? 8.514 14.732 40.243 1.00 0.00 28 GLN A CA 11
ATOM 14876 C C . GLN A 1 28 ? 9.561 14.456 41.319 1.00 0.00 28 GLN A C 11
ATOM 14877 O O . GLN A 1 28 ? 9.757 15.260 42.229 1.00 0.00 28 GLN A O 11
ATOM 14889 N N . GLY A 1 29 ? 10.230 13.312 41.207 1.00 0.00 29 GLY A N 11
ATOM 14890 C CA . GLY A 1 29 ? 11.248 12.951 42.177 1.00 0.00 29 GLY A CA 11
ATOM 14891 C C . GLY A 1 29 ? 12.385 13.951 42.224 1.00 0.00 29 GLY A C 11
ATOM 14892 O O . GLY A 1 29 ? 12.730 14.460 43.290 1.00 0.00 29 GLY A O 11
ATOM 14896 N N . LYS A 1 30 ? 12.970 14.234 41.065 1.00 0.00 30 LYS A N 11
ATOM 14897 C CA . LYS A 1 30 ? 14.077 15.180 40.977 1.00 0.00 30 LYS A CA 11
ATOM 14898 C C . LYS A 1 30 ? 13.731 16.488 41.681 1.00 0.00 30 LYS A C 11
ATOM 14899 O O . LYS A 1 30 ? 14.465 16.943 42.558 1.00 0.00 30 LYS A O 11
ATOM 14914 N N . GLU A 1 31 ? 12.609 17.086 41.294 1.00 0.00 31 GLU A N 11
ATOM 14915 C CA . GLU A 1 31 ? 12.168 18.341 41.890 1.00 0.00 31 GLU A CA 11
ATOM 14916 C C . GLU A 1 31 ? 11.982 18.191 43.397 1.00 0.00 31 GLU A C 11
ATOM 14917 O O . GLU A 1 31 ? 12.176 19.143 44.155 1.00 0.00 31 GLU A O 11
ATOM 14927 N N . TYR A 1 32 ? 11.606 16.992 43.825 1.00 0.00 32 TYR A N 11
ATOM 14928 C CA . TYR A 1 32 ? 11.391 16.718 45.241 1.00 0.00 32 TYR A CA 11
ATOM 14929 C C . TYR A 1 32 ? 12.660 16.983 46.046 1.00 0.00 32 TYR A C 11
ATOM 14930 O O . TYR A 1 32 ? 12.629 17.671 47.066 1.00 0.00 32 TYR A O 11
ATOM 14947 N N . ILE A 1 33 ? 13.775 16.431 45.579 1.00 0.00 33 ILE A N 11
ATOM 14948 C CA . ILE A 1 33 ? 15.055 16.610 46.252 1.00 0.00 33 ILE A CA 11
ATOM 14949 C C . ILE A 1 33 ? 15.499 18.068 46.214 1.00 0.00 33 ILE A C 11
ATOM 14950 O O . ILE A 1 33 ? 15.837 18.653 47.243 1.00 0.00 33 ILE A O 11
ATOM 14965 N N . THR A 1 34 ? 15.494 18.652 45.019 1.00 0.00 34 THR A N 11
ATOM 14966 C CA . THR A 1 34 ? 15.894 20.042 44.846 1.00 0.00 34 THR A CA 11
ATOM 14967 C C . THR A 1 34 ? 15.191 20.946 45.854 1.00 0.00 34 THR A C 11
ATOM 14968 O O . THR A 1 34 ? 15.831 21.745 46.537 1.00 0.00 34 THR A O 11
ATOM 14979 N N . ASP A 1 35 ? 13.873 20.815 45.939 1.00 0.00 35 ASP A N 11
ATOM 14980 C CA . ASP A 1 35 ? 13.082 21.620 46.864 1.00 0.00 35 ASP A CA 11
ATOM 14981 C C . ASP A 1 35 ? 13.604 21.476 48.291 1.00 0.00 35 ASP A C 11
ATOM 14982 O O . ASP A 1 35 ? 13.582 22.429 49.070 1.00 0.00 35 ASP A O 11
ATOM 14990 N N . LYS A 1 36 ? 14.072 20.278 48.627 1.00 0.00 36 LYS A N 11
ATOM 14991 C CA . LYS A 1 36 ? 14.599 20.009 49.958 1.00 0.00 36 LYS A CA 11
ATOM 14992 C C . LYS A 1 36 ? 15.954 20.679 50.154 1.00 0.00 36 LYS A C 11
ATOM 14993 O O . LYS A 1 36 ? 16.223 21.262 51.203 1.00 0.00 36 LYS A O 11
ATOM 15008 N N . ALA A 1 37 ? 16.804 20.592 49.135 1.00 0.00 37 ALA A N 11
ATOM 15009 C CA . ALA A 1 37 ? 18.130 21.194 49.193 1.00 0.00 37 ALA A CA 11
ATOM 15010 C C . ALA A 1 37 ? 18.044 22.716 49.173 1.00 0.00 37 ALA A C 11
ATOM 15011 O O . ALA A 1 37 ? 18.941 23.405 49.660 1.00 0.00 37 ALA A O 11
ATOM 15018 N N . ASP A 1 38 ? 16.960 23.235 48.608 1.00 0.00 38 ASP A N 11
ATOM 15019 C CA . ASP A 1 38 ? 16.757 24.678 48.525 1.00 0.00 38 ASP A CA 11
ATOM 15020 C C . ASP A 1 38 ? 16.229 25.228 49.846 1.00 0.00 38 ASP A C 11
ATOM 15021 O O . ASP A 1 38 ? 16.650 26.293 50.300 1.00 0.00 38 ASP A O 11
ATOM 15029 N N . LYS A 1 39 ? 15.304 24.498 50.460 1.00 0.00 39 LYS A N 11
ATOM 15030 C CA . LYS A 1 39 ? 14.719 24.912 51.729 1.00 0.00 39 LYS A CA 11
ATOM 15031 C C . LYS A 1 39 ? 15.752 24.854 52.850 1.00 0.00 39 LYS A C 11
ATOM 15032 O O . LYS A 1 39 ? 15.890 25.796 53.630 1.00 0.00 39 LYS A O 11
ATOM 15047 N N . VAL A 1 40 ? 16.477 23.743 52.923 1.00 0.00 40 VAL A N 11
ATOM 15048 C CA . VAL A 1 40 ? 17.500 23.563 53.947 1.00 0.00 40 VAL A CA 11
ATOM 15049 C C . VAL A 1 40 ? 18.598 24.612 53.817 1.00 0.00 40 VAL A C 11
ATOM 15050 O O . VAL A 1 40 ? 19.126 25.100 54.816 1.00 0.00 40 VAL A O 11
ATOM 15063 N N . ALA A 1 41 ? 18.937 24.955 52.578 1.00 0.00 41 ALA A N 11
ATOM 15064 C CA . ALA A 1 41 ? 19.971 25.949 52.317 1.00 0.00 41 ALA A CA 11
ATOM 15065 C C . ALA A 1 41 ? 19.449 27.360 52.563 1.00 0.00 41 ALA A C 11
ATOM 15066 O O . ALA A 1 41 ? 20.141 28.196 53.144 1.00 0.00 41 ALA A O 11
ATOM 15073 N N . GLY A 1 42 ? 18.225 27.621 52.117 1.00 0.00 42 GLY A N 11
ATOM 15074 C CA . GLY A 1 42 ? 17.633 28.933 52.298 1.00 0.00 42 GLY A CA 11
ATOM 15075 C C . GLY A 1 42 ? 17.281 29.217 53.744 1.00 0.00 42 GLY A C 11
ATOM 15076 O O . GLY A 1 42 ? 17.358 30.359 54.198 1.00 0.00 42 GLY A O 11
ATOM 15080 N N . LYS A 1 43 ? 16.895 28.176 54.473 1.00 0.00 43 LYS A N 11
ATOM 15081 C CA . LYS A 1 43 ? 16.530 28.316 55.878 1.00 0.00 43 LYS A CA 11
ATOM 15082 C C . LYS A 1 43 ? 17.738 28.724 56.715 1.00 0.00 43 LYS A C 11
ATOM 15083 O O . LYS A 1 43 ? 17.593 29.309 57.788 1.00 0.00 43 LYS A O 11
ATOM 15098 N N . VAL A 1 44 ? 18.931 28.412 56.217 1.00 0.00 44 VAL A N 11
ATOM 15099 C CA . VAL A 1 44 ? 20.164 28.748 56.918 1.00 0.00 44 VAL A CA 11
ATOM 15100 C C . VAL A 1 44 ? 20.836 29.967 56.294 1.00 0.00 44 VAL A C 11
ATOM 15101 O O . VAL A 1 44 ? 20.981 30.050 55.076 1.00 0.00 44 VAL A O 11
ATOM 15114 N N . GLN A 1 45 ? 21.243 30.906 57.141 1.00 0.00 45 GLN A N 11
ATOM 15115 C CA . GLN A 1 45 ? 21.900 32.121 56.672 1.00 0.00 45 GLN A CA 11
ATOM 15116 C C . GLN A 1 45 ? 23.353 32.169 57.136 1.00 0.00 45 GLN A C 11
ATOM 15117 O O . GLN A 1 45 ? 23.718 32.925 58.035 1.00 0.00 45 GLN A O 11
ATOM 15129 N N . PRO A 1 46 ? 24.202 31.341 56.510 1.00 0.00 46 PRO A N 11
ATOM 15130 C CA . PRO A 1 46 ? 25.628 31.270 56.841 1.00 0.00 46 PRO A CA 11
ATOM 15131 C C . PRO A 1 46 ? 26.385 32.525 56.419 1.00 0.00 46 PRO A C 11
ATOM 15132 O O . PRO A 1 46 ? 26.534 33.463 57.202 1.00 0.00 46 PRO A O 11
ATOM 15140 N N . GLU A 1 47 ? 26.860 32.535 55.178 1.00 0.00 47 GLU A N 11
ATOM 15141 C CA . GLU A 1 47 ? 27.602 33.675 54.653 1.00 0.00 47 GLU A CA 11
ATOM 15142 C C . GLU A 1 47 ? 26.840 34.341 53.512 1.00 0.00 47 GLU A C 11
ATOM 15143 O O . GLU A 1 47 ? 27.059 35.513 53.206 1.00 0.00 47 GLU A O 11
ATOM 15153 N N . ASP A 1 48 ? 25.945 33.585 52.885 1.00 0.00 48 ASP A N 11
ATOM 15154 C CA . ASP A 1 48 ? 25.149 34.100 51.777 1.00 0.00 48 ASP A CA 11
ATOM 15155 C C . ASP A 1 48 ? 23.700 34.314 52.202 1.00 0.00 48 ASP A C 11
ATOM 15156 O O . ASP A 1 48 ? 23.323 34.010 53.334 1.00 0.00 48 ASP A O 11
ATOM 15164 N N . ASN A 1 49 ? 22.891 34.841 51.289 1.00 0.00 49 ASN A N 11
ATOM 15165 C CA . ASN A 1 49 ? 21.484 35.097 51.570 1.00 0.00 49 ASN A CA 11
ATOM 15166 C C . ASN A 1 49 ? 20.587 34.245 50.677 1.00 0.00 49 ASN A C 11
ATOM 15167 O O . ASN A 1 49 ? 21.060 33.580 49.754 1.00 0.00 49 ASN A O 11
ATOM 15177 N N . LYS A 1 50 ? 19.288 34.269 50.957 1.00 0.00 50 LYS A N 11
ATOM 15178 C CA . LYS A 1 50 ? 18.323 33.501 50.179 1.00 0.00 50 LYS A CA 11
ATOM 15179 C C . LYS A 1 50 ? 16.943 34.149 50.232 1.00 0.00 50 LYS A C 11
ATOM 15180 O O . LYS A 1 50 ? 16.795 35.279 50.695 1.00 0.00 50 LYS A O 11
ATOM 15195 N N . GLY A 1 51 ? 15.935 33.423 49.756 1.00 0.00 51 GLY A N 11
ATOM 15196 C CA . GLY A 1 51 ? 14.580 33.944 49.760 1.00 0.00 51 GLY A CA 11
ATOM 15197 C C . GLY A 1 51 ? 13.547 32.872 49.476 1.00 0.00 51 GLY A C 11
ATOM 15198 O O . GLY A 1 51 ? 13.428 32.399 48.345 1.00 0.00 51 GLY A O 11
ATOM 15202 N N . VAL A 1 52 ? 12.797 32.487 50.503 1.00 0.00 52 VAL A N 11
ATOM 15203 C CA . VAL A 1 52 ? 11.768 31.463 50.360 1.00 0.00 52 VAL A CA 11
ATOM 15204 C C . VAL A 1 52 ? 10.674 31.916 49.399 1.00 0.00 52 VAL A C 11
ATOM 15205 O O . VAL A 1 52 ? 9.982 31.095 48.797 1.00 0.00 52 VAL A O 11
ATOM 15218 N N . PHE A 1 53 ? 10.522 33.229 49.261 1.00 0.00 53 PHE A N 11
ATOM 15219 C CA . PHE A 1 53 ? 9.511 33.792 48.373 1.00 0.00 53 PHE A CA 11
ATOM 15220 C C . PHE A 1 53 ? 9.714 33.310 46.940 1.00 0.00 53 PHE A C 11
ATOM 15221 O O . PHE A 1 53 ? 8.792 32.794 46.311 1.00 0.00 53 PHE A O 11
ATOM 15237 N N . GLN A 1 54 ? 10.931 33.482 46.432 1.00 0.00 54 GLN A N 11
ATOM 15238 C CA . GLN A 1 54 ? 11.256 33.065 45.072 1.00 0.00 54 GLN A CA 11
ATOM 15239 C C . GLN A 1 54 ? 11.031 31.568 44.894 1.00 0.00 54 GLN A C 11
ATOM 15240 O O . GLN A 1 54 ? 10.584 31.117 43.839 1.00 0.00 54 GLN A O 11
ATOM 15252 N N . GLY A 1 55 ? 11.344 30.799 45.933 1.00 0.00 55 GLY A N 11
ATOM 15253 C CA . GLY A 1 55 ? 11.171 29.359 45.870 1.00 0.00 55 GLY A CA 11
ATOM 15254 C C . GLY A 1 55 ? 9.773 28.962 45.441 1.00 0.00 55 GLY A C 11
ATOM 15255 O O . GLY A 1 55 ? 9.583 27.928 44.801 1.00 0.00 55 GLY A O 11
ATOM 15259 N N . VAL A 1 56 ? 8.791 29.786 45.795 1.00 0.00 56 VAL A N 11
ATOM 15260 C CA . VAL A 1 56 ? 7.402 29.514 45.442 1.00 0.00 56 VAL A CA 11
ATOM 15261 C C . VAL A 1 56 ? 7.252 29.269 43.944 1.00 0.00 56 VAL A C 11
ATOM 15262 O O . VAL A 1 56 ? 6.603 28.311 43.524 1.00 0.00 56 VAL A O 11
ATOM 15275 N N . HIS A 1 57 ? 7.860 30.138 43.144 1.00 0.00 57 HIS A N 11
ATOM 15276 C CA . HIS A 1 57 ? 7.796 30.015 41.693 1.00 0.00 57 HIS A CA 11
ATOM 15277 C C . HIS A 1 57 ? 8.969 29.195 41.165 1.00 0.00 57 HIS A C 11
ATOM 15278 O O . HIS A 1 57 ? 8.877 28.572 40.106 1.00 0.00 57 HIS A O 11
ATOM 15291 N N . ASP A 1 58 ? 10.070 29.199 41.908 1.00 0.00 58 ASP A N 11
ATOM 15292 C CA . ASP A 1 58 ? 11.260 28.454 41.516 1.00 0.00 58 ASP A CA 11
ATOM 15293 C C . ASP A 1 58 ? 11.017 26.951 41.611 1.00 0.00 58 ASP A C 11
ATOM 15294 O O . ASP A 1 58 ? 11.668 26.163 40.926 1.00 0.00 58 ASP A O 11
ATOM 15302 N N . SER A 1 59 ? 10.076 26.562 42.466 1.00 0.00 59 SER A N 11
ATOM 15303 C CA . SER A 1 59 ? 9.751 25.154 42.655 1.00 0.00 59 SER A CA 11
ATOM 15304 C C . SER A 1 59 ? 9.438 24.484 41.320 1.00 0.00 59 SER A C 11
ATOM 15305 O O . SER A 1 59 ? 10.076 23.505 40.939 1.00 0.00 59 SER A O 11
ATOM 15312 N N . ALA A 1 60 ? 8.448 25.021 40.614 1.00 0.00 60 ALA A N 11
ATOM 15313 C CA . ALA A 1 60 ? 8.050 24.480 39.321 1.00 0.00 60 ALA A CA 11
ATOM 15314 C C . ALA A 1 60 ? 9.198 24.546 38.320 1.00 0.00 60 ALA A C 11
ATOM 15315 O O . ALA A 1 60 ? 9.308 23.703 37.431 1.00 0.00 60 ALA A O 11
ATOM 15322 N N . GLU A 1 61 ? 10.050 25.556 38.471 1.00 0.00 61 GLU A N 11
ATOM 15323 C CA . GLU A 1 61 ? 11.188 25.734 37.578 1.00 0.00 61 GLU A CA 11
ATOM 15324 C C . GLU A 1 61 ? 12.201 24.605 37.756 1.00 0.00 61 GLU A C 11
ATOM 15325 O O . GLU A 1 61 ? 12.587 23.942 36.794 1.00 0.00 61 GLU A O 11
ATOM 15335 N N . LYS A 1 62 ? 12.628 24.393 38.996 1.00 0.00 62 LYS A N 11
ATOM 15336 C CA . LYS A 1 62 ? 13.594 23.345 39.305 1.00 0.00 62 LYS A CA 11
ATOM 15337 C C . LYS A 1 62 ? 14.927 23.614 38.614 1.00 0.00 62 LYS A C 11
ATOM 15338 O O . LYS A 1 62 ? 15.060 23.427 37.404 1.00 0.00 62 LYS A O 11
ATOM 15353 N N . GLY A 1 63 ? 15.914 24.054 39.389 1.00 0.00 63 GLY A N 11
ATOM 15354 C CA . GLY A 1 63 ? 17.223 24.339 38.835 1.00 0.00 63 GLY A CA 11
ATOM 15355 C C . GLY A 1 63 ? 18.329 23.573 39.532 1.00 0.00 63 GLY A C 11
ATOM 15356 O O . GLY A 1 63 ? 19.139 24.153 40.253 1.00 0.00 63 GLY A O 11
ATOM 15360 N N . LYS A 1 64 ? 18.363 22.261 39.317 1.00 0.00 64 LYS A N 11
ATOM 15361 C CA . LYS A 1 64 ? 19.377 21.411 39.930 1.00 0.00 64 LYS A CA 11
ATOM 15362 C C . LYS A 1 64 ? 19.221 19.964 39.473 1.00 0.00 64 LYS A C 11
ATOM 15363 O O . LYS A 1 64 ? 18.419 19.212 40.028 1.00 0.00 64 LYS A O 11
ATOM 15378 N N . ASP A 1 65 ? 19.993 19.581 38.462 1.00 0.00 65 ASP A N 11
ATOM 15379 C CA . ASP A 1 65 ? 19.943 18.223 37.933 1.00 0.00 65 ASP A CA 11
ATOM 15380 C C . ASP A 1 65 ? 21.022 18.012 36.876 1.00 0.00 65 ASP A C 11
ATOM 15381 O O . ASP A 1 65 ? 21.883 18.867 36.674 1.00 0.00 65 ASP A O 11
ATOM 15389 N N . ASN A 1 66 ? 20.967 16.867 36.202 1.00 0.00 66 ASN A N 11
ATOM 15390 C CA . ASN A 1 66 ? 21.940 16.543 35.166 1.00 0.00 66 ASN A CA 11
ATOM 15391 C C . ASN A 1 66 ? 21.254 15.938 33.946 1.00 0.00 66 ASN A C 11
ATOM 15392 O O . ASN A 1 66 ? 20.087 15.551 34.004 1.00 0.00 66 ASN A O 11
ATOM 15402 N N . ALA A 1 67 ? 21.986 15.861 32.840 1.00 0.00 67 ALA A N 11
ATOM 15403 C CA . ALA A 1 67 ? 21.449 15.301 31.605 1.00 0.00 67 ALA A CA 11
ATOM 15404 C C . ALA A 1 67 ? 22.504 15.288 30.503 1.00 0.00 67 ALA A C 11
ATOM 15405 O O . ALA A 1 67 ? 22.543 14.374 29.680 1.00 0.00 67 ALA A O 11
ATOM 15412 N N . GLU A 1 68 ? 23.356 16.310 30.494 1.00 0.00 68 GLU A N 11
ATOM 15413 C CA . GLU A 1 68 ? 24.408 16.415 29.491 1.00 0.00 68 GLU A CA 11
ATOM 15414 C C . GLU A 1 68 ? 25.227 15.129 29.425 1.00 0.00 68 GLU A C 11
ATOM 15415 O O . GLU A 1 68 ? 25.388 14.431 30.424 1.00 0.00 68 GLU A O 11
ATOM 15425 N N . GLY A 1 69 ? 25.745 14.825 28.239 1.00 0.00 69 GLY A N 11
ATOM 15426 C CA . GLY A 1 69 ? 26.540 13.623 28.063 1.00 0.00 69 GLY A CA 11
ATOM 15427 C C . GLY A 1 69 ? 27.931 13.759 28.649 1.00 0.00 69 GLY A C 11
ATOM 15428 O O . GLY A 1 69 ? 28.307 14.828 29.130 1.00 0.00 69 GLY A O 11
ATOM 15432 N N . GLN A 1 70 ? 28.697 12.674 28.610 1.00 0.00 70 GLN A N 11
ATOM 15433 C CA . GLN A 1 70 ? 30.054 12.677 29.145 1.00 0.00 70 GLN A CA 11
ATOM 15434 C C . GLN A 1 70 ? 30.727 11.325 28.928 1.00 0.00 70 GLN A C 11
ATOM 15435 O O . GLN A 1 70 ? 31.931 11.253 28.682 1.00 0.00 70 GLN A O 11
ATOM 15447 N N . GLY A 1 71 ? 29.942 10.257 29.021 1.00 0.00 71 GLY A N 11
ATOM 15448 C CA . GLY A 1 71 ? 30.480 8.922 28.832 1.00 0.00 71 GLY A CA 11
ATOM 15449 C C . GLY A 1 71 ? 30.934 8.676 27.407 1.00 0.00 71 GLY A C 11
ATOM 15450 O O . GLY A 1 71 ? 31.455 9.577 26.752 1.00 0.00 71 GLY A O 11
ATOM 15454 N N . GLU A 1 72 ? 30.737 7.451 26.928 1.00 0.00 72 GLU A N 11
ATOM 15455 C CA . GLU A 1 72 ? 31.132 7.089 25.572 1.00 0.00 72 GLU A CA 11
ATOM 15456 C C . GLU A 1 72 ? 30.392 7.940 24.544 1.00 0.00 72 GLU A C 11
ATOM 15457 O O . GLU A 1 72 ? 29.723 8.913 24.893 1.00 0.00 72 GLU A O 11
ATOM 15467 N N . SER A 1 73 ? 30.517 7.566 23.275 1.00 0.00 73 SER A N 11
ATOM 15468 C CA . SER A 1 73 ? 29.863 8.296 22.194 1.00 0.00 73 SER A CA 11
ATOM 15469 C C . SER A 1 73 ? 28.354 8.352 22.411 1.00 0.00 73 SER A C 11
ATOM 15470 O O . SER A 1 73 ? 27.636 7.396 22.113 1.00 0.00 73 SER A O 11
ATOM 15477 N N . LEU A 1 74 ? 27.879 9.477 22.933 1.00 0.00 74 LEU A N 11
ATOM 15478 C CA . LEU A 1 74 ? 26.455 9.660 23.191 1.00 0.00 74 LEU A CA 11
ATOM 15479 C C . LEU A 1 74 ? 25.636 9.407 21.929 1.00 0.00 74 LEU A C 11
ATOM 15480 O O . LEU A 1 74 ? 24.469 9.025 21.999 1.00 0.00 74 LEU A O 11
ATOM 15495 N N . ALA A 1 75 ? 26.259 9.624 20.773 1.00 0.00 75 ALA A N 11
ATOM 15496 C CA . ALA A 1 75 ? 25.588 9.416 19.496 1.00 0.00 75 ALA A CA 11
ATOM 15497 C C . ALA A 1 75 ? 24.959 8.029 19.424 1.00 0.00 75 ALA A C 11
ATOM 15498 O O . ALA A 1 75 ? 23.946 7.831 18.755 1.00 0.00 75 ALA A O 11
ATOM 15505 N N . ASP A 1 76 ? 25.567 7.073 20.118 1.00 0.00 76 ASP A N 11
ATOM 15506 C CA . ASP A 1 76 ? 25.065 5.703 20.133 1.00 0.00 76 ASP A CA 11
ATOM 15507 C C . ASP A 1 76 ? 23.867 5.575 21.067 1.00 0.00 76 ASP A C 11
ATOM 15508 O O . ASP A 1 76 ? 22.935 4.818 20.797 1.00 0.00 76 ASP A O 11
ATOM 15516 N N . GLN A 1 77 ? 23.900 6.317 22.170 1.00 0.00 77 GLN A N 11
ATOM 15517 C CA . GLN A 1 77 ? 22.817 6.283 23.147 1.00 0.00 77 GLN A CA 11
ATOM 15518 C C . GLN A 1 77 ? 21.605 7.058 22.641 1.00 0.00 77 GLN A C 11
ATOM 15519 O O . GLN A 1 77 ? 20.470 6.773 23.023 1.00 0.00 77 GLN A O 11
ATOM 15531 N N . ALA A 1 78 ? 21.852 8.040 21.779 1.00 0.00 78 ALA A N 11
ATOM 15532 C CA . ALA A 1 78 ? 20.780 8.855 21.221 1.00 0.00 78 ALA A CA 11
ATOM 15533 C C . ALA A 1 78 ? 19.953 8.059 20.218 1.00 0.00 78 ALA A C 11
ATOM 15534 O O . ALA A 1 78 ? 18.723 8.054 20.280 1.00 0.00 78 ALA A O 11
ATOM 15541 N N . ARG A 1 79 ? 20.634 7.391 19.293 1.00 0.00 79 ARG A N 11
ATOM 15542 C CA . ARG A 1 79 ? 19.959 6.593 18.276 1.00 0.00 79 ARG A CA 11
ATOM 15543 C C . ARG A 1 79 ? 19.077 5.527 18.916 1.00 0.00 79 ARG A C 11
ATOM 15544 O O . ARG A 1 79 ? 18.089 5.088 18.328 1.00 0.00 79 ARG A O 11
ATOM 15562 N N . ASP A 1 80 ? 19.441 5.112 20.125 1.00 0.00 80 ASP A N 11
ATOM 15563 C CA . ASP A 1 80 ? 18.683 4.098 20.847 1.00 0.00 80 ASP A CA 11
ATOM 15564 C C . ASP A 1 80 ? 17.402 4.688 21.429 1.00 0.00 80 ASP A C 11
ATOM 15565 O O . ASP A 1 80 ? 16.337 4.076 21.358 1.00 0.00 80 ASP A O 11
ATOM 15573 N N . TYR A 1 81 ? 17.516 5.879 22.006 1.00 0.00 81 TYR A N 11
ATOM 15574 C CA . TYR A 1 81 ? 16.368 6.551 22.606 1.00 0.00 81 TYR A CA 11
ATOM 15575 C C . TYR A 1 81 ? 15.420 7.072 21.530 1.00 0.00 81 TYR A C 11
ATOM 15576 O O . TYR A 1 81 ? 14.201 6.973 21.661 1.00 0.00 81 TYR A O 11
ATOM 15593 N N . MET A 1 82 ? 15.991 7.628 20.467 1.00 0.00 82 MET A N 11
ATOM 15594 C CA . MET A 1 82 ? 15.198 8.165 19.367 1.00 0.00 82 MET A CA 11
ATOM 15595 C C . MET A 1 82 ? 14.393 7.062 18.687 1.00 0.00 82 MET A C 11
ATOM 15596 O O . MET A 1 82 ? 13.173 7.151 18.571 1.00 0.00 82 MET A O 11
ATOM 15608 N N . GLY A 1 83 ? 15.089 6.020 18.239 1.00 0.00 83 GLY A N 11
ATOM 15609 C CA . GLY A 1 83 ? 14.422 4.914 17.576 1.00 0.00 83 GLY A CA 11
ATOM 15610 C C . GLY A 1 83 ? 13.328 4.300 18.429 1.00 0.00 83 GLY A C 11
ATOM 15611 O O . GLY A 1 83 ? 12.339 3.789 17.907 1.00 0.00 83 GLY A O 11
ATOM 15615 N N . ALA A 1 84 ? 13.508 4.351 19.745 1.00 0.00 84 ALA A N 11
ATOM 15616 C CA . ALA A 1 84 ? 12.528 3.799 20.671 1.00 0.00 84 ALA A CA 11
ATOM 15617 C C . ALA A 1 84 ? 11.255 4.637 20.691 1.00 0.00 84 ALA A C 11
ATOM 15618 O O . ALA A 1 84 ? 10.150 4.105 20.783 1.00 0.00 84 ALA A O 11
ATOM 15625 N N . ALA A 1 85 ? 11.418 5.954 20.606 1.00 0.00 85 ALA A N 11
ATOM 15626 C CA . ALA A 1 85 ? 10.282 6.866 20.612 1.00 0.00 85 ALA A CA 11
ATOM 15627 C C . ALA A 1 85 ? 9.435 6.697 19.355 1.00 0.00 85 ALA A C 11
ATOM 15628 O O . ALA A 1 85 ? 8.217 6.884 19.384 1.00 0.00 85 ALA A O 11
ATOM 15635 N N . LYS A 1 86 ? 10.086 6.345 18.251 1.00 0.00 86 LYS A N 11
ATOM 15636 C CA . LYS A 1 86 ? 9.393 6.151 16.983 1.00 0.00 86 LYS A CA 11
ATOM 15637 C C . LYS A 1 86 ? 8.411 4.988 17.072 1.00 0.00 86 LYS A C 11
ATOM 15638 O O . LYS A 1 86 ? 7.223 5.144 16.792 1.00 0.00 86 LYS A O 11
ATOM 15653 N N . SER A 1 87 ? 8.914 3.823 17.466 1.00 0.00 87 SER A N 11
ATOM 15654 C CA . SER A 1 87 ? 8.081 2.632 17.591 1.00 0.00 87 SER A CA 11
ATOM 15655 C C . SER A 1 87 ? 6.969 2.851 18.611 1.00 0.00 87 SER A C 11
ATOM 15656 O O . SER A 1 87 ? 5.811 2.512 18.369 1.00 0.00 87 SER A O 11
ATOM 15663 N N . LYS A 1 88 ? 7.330 3.420 19.757 1.00 0.00 88 LYS A N 11
ATOM 15664 C CA . LYS A 1 88 ? 6.365 3.686 20.816 1.00 0.00 88 LYS A CA 11
ATOM 15665 C C . LYS A 1 88 ? 5.306 4.680 20.351 1.00 0.00 88 LYS A C 11
ATOM 15666 O O . LYS A 1 88 ? 4.106 4.429 20.475 1.00 0.00 88 LYS A O 11
ATOM 15681 N N . LEU A 1 89 ? 5.756 5.809 19.810 1.00 0.00 89 LEU A N 11
ATOM 15682 C CA . LEU A 1 89 ? 4.846 6.839 19.324 1.00 0.00 89 LEU A CA 11
ATOM 15683 C C . LEU A 1 89 ? 3.816 6.249 18.365 1.00 0.00 89 LEU A C 11
ATOM 15684 O O . LEU A 1 89 ? 2.612 6.409 18.558 1.00 0.00 89 LEU A O 11
ATOM 15699 N N . ASN A 1 90 ? 4.299 5.565 17.333 1.00 0.00 90 ASN A N 11
ATOM 15700 C CA . ASN A 1 90 ? 3.421 4.950 16.346 1.00 0.00 90 ASN A CA 11
ATOM 15701 C C . ASN A 1 90 ? 2.467 3.959 17.008 1.00 0.00 90 ASN A C 11
ATOM 15702 O O . ASN A 1 90 ? 1.366 3.717 16.515 1.00 0.00 90 ASN A O 11
ATOM 15712 N N . ASP A 1 91 ? 2.898 3.390 18.129 1.00 0.00 91 ASP A N 11
ATOM 15713 C CA . ASP A 1 91 ? 2.082 2.429 18.862 1.00 0.00 91 ASP A CA 11
ATOM 15714 C C . ASP A 1 91 ? 0.903 3.121 19.538 1.00 0.00 91 ASP A C 11
ATOM 15715 O O . ASP A 1 91 ? -0.188 2.560 19.630 1.00 0.00 91 ASP A O 11
ATOM 15723 N N . ALA A 1 92 ? 1.131 4.341 20.012 1.00 0.00 92 ALA A N 11
ATOM 15724 C CA . ALA A 1 92 ? 0.087 5.109 20.680 1.00 0.00 92 ALA A CA 11
ATOM 15725 C C . ALA A 1 92 ? -0.828 5.788 19.666 1.00 0.00 92 ALA A C 11
ATOM 15726 O O . ALA A 1 92 ? -2.052 5.742 19.792 1.00 0.00 92 ALA A O 11
ATOM 15733 N N . VAL A 1 93 ? -0.227 6.418 18.661 1.00 0.00 93 VAL A N 11
ATOM 15734 C CA . VAL A 1 93 ? -0.988 7.107 17.626 1.00 0.00 93 VAL A CA 11
ATOM 15735 C C . VAL A 1 93 ? -2.031 6.183 17.006 1.00 0.00 93 VAL A C 11
ATOM 15736 O O . VAL A 1 93 ? -3.219 6.501 16.983 1.00 0.00 93 VAL A O 11
ATOM 15749 N N . GLU A 1 94 ? -1.577 5.040 16.504 1.00 0.00 94 GLU A N 11
ATOM 15750 C CA . GLU A 1 94 ? -2.471 4.070 15.883 1.00 0.00 94 GLU A CA 11
ATOM 15751 C C . GLU A 1 94 ? -3.669 3.779 16.784 1.00 0.00 94 GLU A C 11
ATOM 15752 O O . GLU A 1 94 ? -4.785 3.584 16.305 1.00 0.00 94 GLU A O 11
ATOM 15762 N N . TYR A 1 95 ? -3.425 3.750 18.089 1.00 0.00 95 TYR A N 11
ATOM 15763 C CA . TYR A 1 95 ? -4.481 3.479 19.057 1.00 0.00 95 TYR A CA 11
ATOM 15764 C C . TYR A 1 95 ? -5.372 4.703 19.248 1.00 0.00 95 TYR A C 11
ATOM 15765 O O . TYR A 1 95 ? -6.593 4.586 19.352 1.00 0.00 95 TYR A O 11
ATOM 15782 N N . VAL A 1 96 ? -4.751 5.877 19.293 1.00 0.00 96 VAL A N 11
ATOM 15783 C CA . VAL A 1 96 ? -5.486 7.125 19.469 1.00 0.00 96 VAL A CA 11
ATOM 15784 C C . VAL A 1 96 ? -6.397 7.398 18.280 1.00 0.00 96 VAL A C 11
ATOM 15785 O O . VAL A 1 96 ? -7.588 7.662 18.445 1.00 0.00 96 VAL A O 11
ATOM 15798 N N . SER A 1 97 ? -5.830 7.333 17.079 1.00 0.00 97 SER A N 11
ATOM 15799 C CA . SER A 1 97 ? -6.592 7.578 15.860 1.00 0.00 97 SER A CA 11
ATOM 15800 C C . SER A 1 97 ? -7.739 6.583 15.727 1.00 0.00 97 SER A C 11
ATOM 15801 O O . SER A 1 97 ? -8.785 6.895 15.157 1.00 0.00 97 SER A O 11
ATOM 15808 N N . GLY A 1 98 ? -7.538 5.381 16.261 1.00 0.00 98 GLY A N 11
ATOM 15809 C CA . GLY A 1 98 ? -8.564 4.357 16.192 1.00 0.00 98 GLY A CA 11
ATOM 15810 C C . GLY A 1 98 ? -9.642 4.546 17.241 1.00 0.00 98 GLY A C 11
ATOM 15811 O O . GLY A 1 98 ? -10.757 4.045 17.094 1.00 0.00 98 GLY A O 11
ATOM 15815 N N . ARG A 1 99 ? -9.309 5.267 18.307 1.00 0.00 99 ARG A N 11
ATOM 15816 C CA . ARG A 1 99 ? -10.256 5.518 19.386 1.00 0.00 99 ARG A CA 11
ATOM 15817 C C . ARG A 1 99 ? -11.064 6.784 19.119 1.00 0.00 99 ARG A C 11
ATOM 15818 O O . ARG A 1 99 ? -12.285 6.798 19.275 1.00 0.00 99 ARG A O 11
ATOM 15836 N N . VAL A 1 100 ? -10.375 7.845 18.713 1.00 0.00 100 VAL A N 11
ATOM 15837 C CA . VAL A 1 100 ? -11.029 9.115 18.421 1.00 0.00 100 VAL A CA 11
ATOM 15838 C C . VAL A 1 100 ? -12.201 8.925 17.466 1.00 0.00 100 VAL A C 11
ATOM 15839 O O . VAL A 1 100 ? -13.181 9.667 17.513 1.00 0.00 100 VAL A O 11
ATOM 15852 N N . HIS A 1 101 ? -12.093 7.923 16.598 1.00 0.00 101 HIS A N 11
ATOM 15853 C CA . HIS A 1 101 ? -13.144 7.633 15.630 1.00 0.00 101 HIS A CA 11
ATOM 15854 C C . HIS A 1 101 ? -14.481 7.415 16.331 1.00 0.00 101 HIS A C 11
ATOM 15855 O O . HIS A 1 101 ? -15.539 7.725 15.783 1.00 0.00 101 HIS A O 11
ATOM 15868 N N . GLY A 1 102 ? -14.427 6.879 17.546 1.00 0.00 102 GLY A N 11
ATOM 15869 C CA . GLY A 1 102 ? -15.641 6.627 18.301 1.00 0.00 102 GLY A CA 11
ATOM 15870 C C . GLY A 1 102 ? -15.892 7.682 19.362 1.00 0.00 102 GLY A C 11
ATOM 15871 O O . GLY A 1 102 ? -16.425 7.380 20.430 1.00 0.00 102 GLY A O 11
ATOM 15875 N N . GLU A 1 103 ? -15.506 8.920 19.068 1.00 0.00 103 GLU A N 11
ATOM 15876 C CA . GLU A 1 103 ? -15.690 10.019 20.007 1.00 0.00 103 GLU A CA 11
ATOM 15877 C C . GLU A 1 103 ? -16.443 11.174 19.351 1.00 0.00 103 GLU A C 11
ATOM 15878 O O . GLU A 1 103 ? -17.511 11.572 19.813 1.00 0.00 103 GLU A O 11
ATOM 15888 N N . GLU A 1 104 ? -15.877 11.704 18.272 1.00 0.00 104 GLU A N 11
ATOM 15889 C CA . GLU A 1 104 ? -16.493 12.814 17.555 1.00 0.00 104 GLU A CA 11
ATOM 15890 C C . GLU A 1 104 ? -15.841 13.008 16.189 1.00 0.00 104 GLU A C 11
ATOM 15891 O O . GLU A 1 104 ? -16.519 13.274 15.197 1.00 0.00 104 GLU A O 11
ATOM 15901 N N . ASP A 1 105 ? -14.519 12.871 16.146 1.00 0.00 105 ASP A N 11
ATOM 15902 C CA . ASP A 1 105 ? -13.774 13.031 14.903 1.00 0.00 105 ASP A CA 11
ATOM 15903 C C . ASP A 1 105 ? -13.907 14.453 14.368 1.00 0.00 105 ASP A C 11
ATOM 15904 O O . ASP A 1 105 ? -14.819 15.197 14.731 1.00 0.00 105 ASP A O 11
ATOM 15912 N N . PRO A 1 106 ? -12.975 14.844 13.485 1.00 0.00 106 PRO A N 11
ATOM 15913 C CA . PRO A 1 106 ? -12.966 16.179 12.881 1.00 0.00 106 PRO A CA 11
ATOM 15914 C C . PRO A 1 106 ? -14.119 16.382 11.904 1.00 0.00 106 PRO A C 11
ATOM 15915 O O . PRO A 1 106 ? -14.601 17.501 11.719 1.00 0.00 106 PRO A O 11
ATOM 15923 N N . THR A 1 107 ? -14.558 15.292 11.280 1.00 0.00 107 THR A N 11
ATOM 15924 C CA . THR A 1 107 ? -15.653 15.351 10.320 1.00 0.00 107 THR A CA 11
ATOM 15925 C C . THR A 1 107 ? -15.282 16.203 9.113 1.00 0.00 107 THR A C 11
ATOM 15926 O O . THR A 1 107 ? -16.082 17.011 8.640 1.00 0.00 107 THR A O 11
ATOM 15937 N N . LYS A 1 108 ? -14.065 16.016 8.614 1.00 0.00 108 LYS A N 11
ATOM 15938 C CA . LYS A 1 108 ? -13.587 16.765 7.460 1.00 0.00 108 LYS A CA 11
ATOM 15939 C C . LYS A 1 108 ? -13.403 15.850 6.254 1.00 0.00 108 LYS A C 11
ATOM 15940 O O . LYS A 1 108 ? -14.069 16.010 5.231 1.00 0.00 108 LYS A O 11
ATOM 15955 N N . LYS A 1 109 ? -12.497 14.885 6.381 1.00 0.00 109 LYS A N 11
ATOM 15956 C CA . LYS A 1 109 ? -12.228 13.940 5.304 1.00 0.00 109 LYS A CA 11
ATOM 15957 C C . LYS A 1 109 ? -11.699 12.620 5.857 1.00 0.00 109 LYS A C 11
ATOM 15958 O O . LYS A 1 109 ? -11.775 12.366 7.060 1.00 0.00 109 LYS A O 11
ATOM 15973 N N . MET A 1 1 ? 54.423 22.180 17.535 1.00 0.00 1 MET A N 12
ATOM 15974 C CA . MET A 1 1 ? 55.666 22.828 17.133 1.00 0.00 1 MET A CA 12
ATOM 15975 C C . MET A 1 1 ? 56.875 22.037 17.619 1.00 0.00 1 MET A C 12
ATOM 15976 O O . MET A 1 1 ? 57.386 22.274 18.713 1.00 0.00 1 MET A O 12
ATOM 15988 N N . SER A 1 2 ? 57.329 21.095 16.798 1.00 0.00 2 SER A N 12
ATOM 15989 C CA . SER A 1 2 ? 58.476 20.265 17.146 1.00 0.00 2 SER A CA 12
ATOM 15990 C C . SER A 1 2 ? 58.921 19.425 15.952 1.00 0.00 2 SER A C 12
ATOM 15991 O O . SER A 1 2 ? 59.945 19.705 15.330 1.00 0.00 2 SER A O 12
ATOM 15998 N N . ASP A 1 3 ? 58.144 18.395 15.639 1.00 0.00 3 ASP A N 12
ATOM 15999 C CA . ASP A 1 3 ? 58.456 17.512 14.520 1.00 0.00 3 ASP A CA 12
ATOM 16000 C C . ASP A 1 3 ? 57.341 16.497 14.302 1.00 0.00 3 ASP A C 12
ATOM 16001 O O . ASP A 1 3 ? 56.267 16.601 14.894 1.00 0.00 3 ASP A O 12
ATOM 16009 N N . ALA A 1 4 ? 57.603 15.512 13.448 1.00 0.00 4 ALA A N 12
ATOM 16010 C CA . ALA A 1 4 ? 56.621 14.476 13.151 1.00 0.00 4 ALA A CA 12
ATOM 16011 C C . ALA A 1 4 ? 57.238 13.356 12.319 1.00 0.00 4 ALA A C 12
ATOM 16012 O O . ALA A 1 4 ? 58.103 13.599 11.479 1.00 0.00 4 ALA A O 12
ATOM 16019 N N . GLY A 1 5 ? 56.788 12.130 12.561 1.00 0.00 5 GLY A N 12
ATOM 16020 C CA . GLY A 1 5 ? 57.309 10.990 11.826 1.00 0.00 5 GLY A CA 12
ATOM 16021 C C . GLY A 1 5 ? 58.668 10.548 12.330 1.00 0.00 5 GLY A C 12
ATOM 16022 O O . GLY A 1 5 ? 59.210 11.131 13.269 1.00 0.00 5 GLY A O 12
ATOM 16026 N N . ARG A 1 6 ? 59.221 9.514 11.705 1.00 0.00 6 ARG A N 12
ATOM 16027 C CA . ARG A 1 6 ? 60.525 8.992 12.097 1.00 0.00 6 ARG A CA 12
ATOM 16028 C C . ARG A 1 6 ? 61.565 10.108 12.146 1.00 0.00 6 ARG A C 12
ATOM 16029 O O . ARG A 1 6 ? 61.714 10.875 11.195 1.00 0.00 6 ARG A O 12
ATOM 16047 N N . LYS A 1 7 ? 62.280 10.193 13.262 1.00 0.00 7 LYS A N 12
ATOM 16048 C CA . LYS A 1 7 ? 63.307 11.213 13.438 1.00 0.00 7 LYS A CA 12
ATOM 16049 C C . LYS A 1 7 ? 63.998 11.063 14.788 1.00 0.00 7 LYS A C 12
ATOM 16050 O O . LYS A 1 7 ? 63.804 10.072 15.490 1.00 0.00 7 LYS A O 12
ATOM 16065 N N . GLY A 1 8 ? 64.807 12.055 15.149 1.00 0.00 8 GLY A N 12
ATOM 16066 C CA . GLY A 1 8 ? 65.513 12.015 16.416 1.00 0.00 8 GLY A CA 12
ATOM 16067 C C . GLY A 1 8 ? 64.573 11.993 17.605 1.00 0.00 8 GLY A C 12
ATOM 16068 O O . GLY A 1 8 ? 64.972 11.642 18.715 1.00 0.00 8 GLY A O 12
ATOM 16072 N N . PHE A 1 9 ? 63.319 12.371 17.373 1.00 0.00 9 PHE A N 12
ATOM 16073 C CA . PHE A 1 9 ? 62.319 12.395 18.434 1.00 0.00 9 PHE A CA 12
ATOM 16074 C C . PHE A 1 9 ? 62.091 10.996 18.997 1.00 0.00 9 PHE A C 12
ATOM 16075 O O . PHE A 1 9 ? 61.692 10.838 20.151 1.00 0.00 9 PHE A O 12
ATOM 16091 N N . GLY A 1 10 ? 62.345 9.983 18.174 1.00 0.00 10 GLY A N 12
ATOM 16092 C CA . GLY A 1 10 ? 62.161 8.610 18.608 1.00 0.00 10 GLY A CA 12
ATOM 16093 C C . GLY A 1 10 ? 62.955 8.285 19.857 1.00 0.00 10 GLY A C 12
ATOM 16094 O O . GLY A 1 10 ? 62.394 7.845 20.860 1.00 0.00 10 GLY A O 12
ATOM 16098 N N . GLU A 1 11 ? 64.266 8.501 19.796 1.00 0.00 11 GLU A N 12
ATOM 16099 C CA . GLU A 1 11 ? 65.138 8.224 20.931 1.00 0.00 11 GLU A CA 12
ATOM 16100 C C . GLU A 1 11 ? 64.628 8.919 22.191 1.00 0.00 11 GLU A C 12
ATOM 16101 O O . GLU A 1 11 ? 64.465 8.291 23.237 1.00 0.00 11 GLU A O 12
ATOM 16111 N N . LYS A 1 12 ? 64.379 10.219 22.083 1.00 0.00 12 LYS A N 12
ATOM 16112 C CA . LYS A 1 12 ? 63.887 11.001 23.211 1.00 0.00 12 LYS A CA 12
ATOM 16113 C C . LYS A 1 12 ? 62.556 10.452 23.714 1.00 0.00 12 LYS A C 12
ATOM 16114 O O . LYS A 1 12 ? 62.348 10.309 24.918 1.00 0.00 12 LYS A O 12
ATOM 16129 N N . ALA A 1 13 ? 61.659 10.142 22.784 1.00 0.00 13 ALA A N 12
ATOM 16130 C CA . ALA A 1 13 ? 60.349 9.607 23.133 1.00 0.00 13 ALA A CA 12
ATOM 16131 C C . ALA A 1 13 ? 60.480 8.393 24.047 1.00 0.00 13 ALA A C 12
ATOM 16132 O O . ALA A 1 13 ? 59.862 8.335 25.111 1.00 0.00 13 ALA A O 12
ATOM 16139 N N . SER A 1 14 ? 61.287 7.424 23.624 1.00 0.00 14 SER A N 12
ATOM 16140 C CA . SER A 1 14 ? 61.494 6.208 24.403 1.00 0.00 14 SER A CA 12
ATOM 16141 C C . SER A 1 14 ? 62.112 6.532 25.760 1.00 0.00 14 SER A C 12
ATOM 16142 O O . SER A 1 14 ? 61.927 5.796 26.730 1.00 0.00 14 SER A O 12
ATOM 16149 N N . GLU A 1 15 ? 62.849 7.637 25.819 1.00 0.00 15 GLU A N 12
ATOM 16150 C CA . GLU A 1 15 ? 63.496 8.057 27.057 1.00 0.00 15 GLU A CA 12
ATOM 16151 C C . GLU A 1 15 ? 62.505 8.764 27.976 1.00 0.00 15 GLU A C 12
ATOM 16152 O O . GLU A 1 15 ? 62.592 8.656 29.199 1.00 0.00 15 GLU A O 12
ATOM 16162 N N . ALA A 1 16 ? 61.565 9.487 27.379 1.00 0.00 16 ALA A N 12
ATOM 16163 C CA . ALA A 1 16 ? 60.555 10.210 28.143 1.00 0.00 16 ALA A CA 12
ATOM 16164 C C . ALA A 1 16 ? 59.583 9.249 28.818 1.00 0.00 16 ALA A C 12
ATOM 16165 O O . ALA A 1 16 ? 58.931 9.599 29.802 1.00 0.00 16 ALA A O 12
ATOM 16172 N N . LEU A 1 17 ? 59.491 8.037 28.282 1.00 0.00 17 LEU A N 12
ATOM 16173 C CA . LEU A 1 17 ? 58.597 7.025 28.833 1.00 0.00 17 LEU A CA 12
ATOM 16174 C C . LEU A 1 17 ? 59.361 6.052 29.727 1.00 0.00 17 LEU A C 12
ATOM 16175 O O . LEU A 1 17 ? 58.819 5.533 30.704 1.00 0.00 17 LEU A O 12
ATOM 16190 N N . LYS A 1 18 ? 60.623 5.812 29.389 1.00 0.00 18 LYS A N 12
ATOM 16191 C CA . LYS A 1 18 ? 61.464 4.906 30.162 1.00 0.00 18 LYS A CA 12
ATOM 16192 C C . LYS A 1 18 ? 61.353 5.203 31.654 1.00 0.00 18 LYS A C 12
ATOM 16193 O O . LYS A 1 18 ? 61.042 6.318 32.069 1.00 0.00 18 LYS A O 12
ATOM 16208 N N . PRO A 1 19 ? 61.615 4.180 32.482 1.00 0.00 19 PRO A N 12
ATOM 16209 C CA . PRO A 1 19 ? 61.554 4.307 33.940 1.00 0.00 19 PRO A CA 12
ATOM 16210 C C . PRO A 1 19 ? 62.681 5.172 34.496 1.00 0.00 19 PRO A C 12
ATOM 16211 O O . PRO A 1 19 ? 63.391 5.840 33.744 1.00 0.00 19 PRO A O 12
ATOM 16219 N N . ASP A 1 20 ? 62.839 5.156 35.814 1.00 0.00 20 ASP A N 12
ATOM 16220 C CA . ASP A 1 20 ? 63.880 5.938 36.469 1.00 0.00 20 ASP A CA 12
ATOM 16221 C C . ASP A 1 20 ? 63.850 5.727 37.980 1.00 0.00 20 ASP A C 12
ATOM 16222 O O . ASP A 1 20 ? 63.149 4.848 38.480 1.00 0.00 20 ASP A O 12
ATOM 16230 N N . SER A 1 21 ? 64.616 6.539 38.701 1.00 0.00 21 SER A N 12
ATOM 16231 C CA . SER A 1 21 ? 64.681 6.439 40.154 1.00 0.00 21 SER A CA 12
ATOM 16232 C C . SER A 1 21 ? 63.551 7.231 40.805 1.00 0.00 21 SER A C 12
ATOM 16233 O O . SER A 1 21 ? 63.137 6.934 41.925 1.00 0.00 21 SER A O 12
ATOM 16240 N N . GLN A 1 22 ? 63.060 8.241 40.094 1.00 0.00 22 GLN A N 12
ATOM 16241 C CA . GLN A 1 22 ? 61.979 9.077 40.602 1.00 0.00 22 GLN A CA 12
ATOM 16242 C C . GLN A 1 22 ? 60.802 8.224 41.065 1.00 0.00 22 GLN A C 12
ATOM 16243 O O . GLN A 1 22 ? 60.624 7.093 40.612 1.00 0.00 22 GLN A O 12
ATOM 16255 N N . LYS A 1 23 ? 60.000 8.773 41.972 1.00 0.00 23 LYS A N 12
ATOM 16256 C CA . LYS A 1 23 ? 58.840 8.063 42.497 1.00 0.00 23 LYS A CA 12
ATOM 16257 C C . LYS A 1 23 ? 57.663 9.014 42.686 1.00 0.00 23 LYS A C 12
ATOM 16258 O O . LYS A 1 23 ? 57.421 9.506 43.789 1.00 0.00 23 LYS A O 12
ATOM 16273 N N . SER A 1 24 ? 56.931 9.266 41.606 1.00 0.00 24 SER A N 12
ATOM 16274 C CA . SER A 1 24 ? 55.778 10.160 41.654 1.00 0.00 24 SER A CA 12
ATOM 16275 C C . SER A 1 24 ? 54.871 9.939 40.447 1.00 0.00 24 SER A C 12
ATOM 16276 O O . SER A 1 24 ? 55.036 8.977 39.699 1.00 0.00 24 SER A O 12
ATOM 16283 N N . TYR A 1 25 ? 53.910 10.840 40.266 1.00 0.00 25 TYR A N 12
ATOM 16284 C CA . TYR A 1 25 ? 52.974 10.744 39.153 1.00 0.00 25 TYR A CA 12
ATOM 16285 C C . TYR A 1 25 ? 53.712 10.518 37.836 1.00 0.00 25 TYR A C 12
ATOM 16286 O O . TYR A 1 25 ? 53.217 9.830 36.945 1.00 0.00 25 TYR A O 12
ATOM 16303 N N . ALA A 1 26 ? 54.900 11.102 37.726 1.00 0.00 26 ALA A N 12
ATOM 16304 C CA . ALA A 1 26 ? 55.710 10.964 36.520 1.00 0.00 26 ALA A CA 12
ATOM 16305 C C . ALA A 1 26 ? 55.870 9.498 36.133 1.00 0.00 26 ALA A C 12
ATOM 16306 O O . ALA A 1 26 ? 55.724 9.136 34.966 1.00 0.00 26 ALA A O 12
ATOM 16313 N N . GLU A 1 27 ? 56.173 8.659 37.119 1.00 0.00 27 GLU A N 12
ATOM 16314 C CA . GLU A 1 27 ? 56.356 7.232 36.880 1.00 0.00 27 GLU A CA 12
ATOM 16315 C C . GLU A 1 27 ? 55.011 6.530 36.727 1.00 0.00 27 GLU A C 12
ATOM 16316 O O . GLU A 1 27 ? 54.870 5.601 35.933 1.00 0.00 27 GLU A O 12
ATOM 16326 N N . GLN A 1 28 ? 54.023 6.981 37.495 1.00 0.00 28 GLN A N 12
ATOM 16327 C CA . GLN A 1 28 ? 52.688 6.395 37.447 1.00 0.00 28 GLN A CA 12
ATOM 16328 C C . GLN A 1 28 ? 52.127 6.436 36.029 1.00 0.00 28 GLN A C 12
ATOM 16329 O O . GLN A 1 28 ? 51.676 5.421 35.500 1.00 0.00 28 GLN A O 12
ATOM 16341 N N . GLY A 1 29 ? 52.161 7.618 35.418 1.00 0.00 29 GLY A N 12
ATOM 16342 C CA . GLY A 1 29 ? 51.652 7.767 34.067 1.00 0.00 29 GLY A CA 12
ATOM 16343 C C . GLY A 1 29 ? 52.398 6.906 33.067 1.00 0.00 29 GLY A C 12
ATOM 16344 O O . GLY A 1 29 ? 51.786 6.155 32.307 1.00 0.00 29 GLY A O 12
ATOM 16348 N N . LYS A 1 30 ? 53.722 7.015 33.067 1.00 0.00 30 LYS A N 12
ATOM 16349 C CA . LYS A 1 30 ? 54.554 6.241 32.153 1.00 0.00 30 LYS A CA 12
ATOM 16350 C C . LYS A 1 30 ? 54.194 4.758 32.214 1.00 0.00 30 LYS A C 12
ATOM 16351 O O . LYS A 1 30 ? 53.867 4.149 31.196 1.00 0.00 30 LYS A O 12
ATOM 16366 N N . GLU A 1 31 ? 54.256 4.188 33.412 1.00 0.00 31 GLU A N 12
ATOM 16367 C CA . GLU A 1 31 ? 53.937 2.779 33.604 1.00 0.00 31 GLU A CA 12
ATOM 16368 C C . GLU A 1 31 ? 52.486 2.493 33.228 1.00 0.00 31 GLU A C 12
ATOM 16369 O O . GLU A 1 31 ? 52.140 1.377 32.843 1.00 0.00 31 GLU A O 12
ATOM 16379 N N . TYR A 1 32 ? 51.640 3.511 33.346 1.00 0.00 32 TYR A N 12
ATOM 16380 C CA . TYR A 1 32 ? 50.225 3.372 33.024 1.00 0.00 32 TYR A CA 12
ATOM 16381 C C . TYR A 1 32 ? 50.031 3.103 31.534 1.00 0.00 32 TYR A C 12
ATOM 16382 O O . TYR A 1 32 ? 49.273 2.212 31.146 1.00 0.00 32 TYR A O 12
ATOM 16399 N N . ILE A 1 33 ? 50.721 3.877 30.705 1.00 0.00 33 ILE A N 12
ATOM 16400 C CA . ILE A 1 33 ? 50.626 3.723 29.259 1.00 0.00 33 ILE A CA 12
ATOM 16401 C C . ILE A 1 33 ? 51.258 2.412 28.803 1.00 0.00 33 ILE A C 12
ATOM 16402 O O . ILE A 1 33 ? 50.660 1.655 28.037 1.00 0.00 33 ILE A O 12
ATOM 16417 N N . THR A 1 34 ? 52.469 2.147 29.282 1.00 0.00 34 THR A N 12
ATOM 16418 C CA . THR A 1 34 ? 53.182 0.927 28.925 1.00 0.00 34 THR A CA 12
ATOM 16419 C C . THR A 1 34 ? 52.302 -0.303 29.122 1.00 0.00 34 THR A C 12
ATOM 16420 O O . THR A 1 34 ? 52.176 -1.138 28.227 1.00 0.00 34 THR A O 12
ATOM 16431 N N . ASP A 1 35 ? 51.694 -0.405 30.298 1.00 0.00 35 ASP A N 12
ATOM 16432 C CA . ASP A 1 35 ? 50.822 -1.531 30.613 1.00 0.00 35 ASP A CA 12
ATOM 16433 C C . ASP A 1 35 ? 49.704 -1.657 29.583 1.00 0.00 35 ASP A C 12
ATOM 16434 O O . ASP A 1 35 ? 49.274 -2.761 29.248 1.00 0.00 35 ASP A O 12
ATOM 16442 N N . LYS A 1 36 ? 49.235 -0.519 29.084 1.00 0.00 36 LYS A N 12
ATOM 16443 C CA . LYS A 1 36 ? 48.166 -0.500 28.092 1.00 0.00 36 LYS A CA 12
ATOM 16444 C C . LYS A 1 36 ? 48.669 -1.001 26.743 1.00 0.00 36 LYS A C 12
ATOM 16445 O O . LYS A 1 36 ? 47.996 -1.784 26.071 1.00 0.00 36 LYS A O 12
ATOM 16460 N N . ALA A 1 37 ? 49.855 -0.546 26.351 1.00 0.00 37 ALA A N 12
ATOM 16461 C CA . ALA A 1 37 ? 50.447 -0.952 25.083 1.00 0.00 37 ALA A CA 12
ATOM 16462 C C . ALA A 1 37 ? 50.858 -2.421 25.113 1.00 0.00 37 ALA A C 12
ATOM 16463 O O . ALA A 1 37 ? 50.934 -3.075 24.074 1.00 0.00 37 ALA A O 12
ATOM 16470 N N . ASP A 1 38 ? 51.123 -2.931 26.311 1.00 0.00 38 ASP A N 12
ATOM 16471 C CA . ASP A 1 38 ? 51.525 -4.322 26.476 1.00 0.00 38 ASP A CA 12
ATOM 16472 C C . ASP A 1 38 ? 50.316 -5.250 26.411 1.00 0.00 38 ASP A C 12
ATOM 16473 O O . ASP A 1 38 ? 50.371 -6.319 25.804 1.00 0.00 38 ASP A O 12
ATOM 16481 N N . LYS A 1 39 ? 49.222 -4.833 27.042 1.00 0.00 39 LYS A N 12
ATOM 16482 C CA . LYS A 1 39 ? 47.998 -5.625 27.056 1.00 0.00 39 LYS A CA 12
ATOM 16483 C C . LYS A 1 39 ? 47.370 -5.683 25.668 1.00 0.00 39 LYS A C 12
ATOM 16484 O O . LYS A 1 39 ? 47.058 -6.759 25.160 1.00 0.00 39 LYS A O 12
ATOM 16499 N N . VAL A 1 40 ? 47.190 -4.516 25.057 1.00 0.00 40 VAL A N 12
ATOM 16500 C CA . VAL A 1 40 ? 46.602 -4.433 23.725 1.00 0.00 40 VAL A CA 12
ATOM 16501 C C . VAL A 1 40 ? 47.403 -5.253 22.719 1.00 0.00 40 VAL A C 12
ATOM 16502 O O . VAL A 1 40 ? 46.838 -5.877 21.821 1.00 0.00 40 VAL A O 12
ATOM 16515 N N . ALA A 1 41 ? 48.722 -5.249 22.877 1.00 0.00 41 ALA A N 12
ATOM 16516 C CA . ALA A 1 41 ? 49.601 -5.996 21.984 1.00 0.00 41 ALA A CA 12
ATOM 16517 C C . ALA A 1 41 ? 49.575 -7.485 22.308 1.00 0.00 41 ALA A C 12
ATOM 16518 O O . ALA A 1 41 ? 49.402 -8.320 21.422 1.00 0.00 41 ALA A O 12
ATOM 16525 N N . GLY A 1 42 ? 49.751 -7.812 23.585 1.00 0.00 42 GLY A N 12
ATOM 16526 C CA . GLY A 1 42 ? 49.745 -9.202 24.002 1.00 0.00 42 GLY A CA 12
ATOM 16527 C C . GLY A 1 42 ? 48.417 -9.884 23.729 1.00 0.00 42 GLY A C 12
ATOM 16528 O O . GLY A 1 42 ? 48.377 -11.073 23.411 1.00 0.00 42 GLY A O 12
ATOM 16532 N N . LYS A 1 43 ? 47.330 -9.131 23.855 1.00 0.00 43 LYS A N 12
ATOM 16533 C CA . LYS A 1 43 ? 45.996 -9.669 23.620 1.00 0.00 43 LYS A CA 12
ATOM 16534 C C . LYS A 1 43 ? 45.858 -10.178 22.189 1.00 0.00 43 LYS A C 12
ATOM 16535 O O . LYS A 1 43 ? 44.981 -10.988 21.890 1.00 0.00 43 LYS A O 12
ATOM 16550 N N . VAL A 1 44 ? 46.734 -9.702 21.309 1.00 0.00 44 VAL A N 12
ATOM 16551 C CA . VAL A 1 44 ? 46.710 -10.111 19.909 1.00 0.00 44 VAL A CA 12
ATOM 16552 C C . VAL A 1 44 ? 47.234 -11.534 19.746 1.00 0.00 44 VAL A C 12
ATOM 16553 O O . VAL A 1 44 ? 48.051 -11.999 20.539 1.00 0.00 44 VAL A O 12
ATOM 16566 N N . GLN A 1 45 ? 46.759 -12.217 18.710 1.00 0.00 45 GLN A N 12
ATOM 16567 C CA . GLN A 1 45 ? 47.179 -13.588 18.442 1.00 0.00 45 GLN A CA 12
ATOM 16568 C C . GLN A 1 45 ? 47.059 -14.449 19.694 1.00 0.00 45 GLN A C 12
ATOM 16569 O O . GLN A 1 45 ? 48.054 -14.838 20.308 1.00 0.00 45 GLN A O 12
ATOM 16581 N N . PRO A 1 46 ? 45.814 -14.755 20.086 1.00 0.00 46 PRO A N 12
ATOM 16582 C CA . PRO A 1 46 ? 45.535 -15.574 21.270 1.00 0.00 46 PRO A CA 12
ATOM 16583 C C . PRO A 1 46 ? 45.936 -17.031 21.075 1.00 0.00 46 PRO A C 12
ATOM 16584 O O . PRO A 1 46 ? 46.678 -17.361 20.150 1.00 0.00 46 PRO A O 12
ATOM 16592 N N . GLU A 1 47 ? 45.441 -17.899 21.951 1.00 0.00 47 GLU A N 12
ATOM 16593 C CA . GLU A 1 47 ? 45.750 -19.322 21.874 1.00 0.00 47 GLU A CA 12
ATOM 16594 C C . GLU A 1 47 ? 47.242 -19.568 22.076 1.00 0.00 47 GLU A C 12
ATOM 16595 O O . GLU A 1 47 ? 47.768 -20.612 21.690 1.00 0.00 47 GLU A O 12
ATOM 16605 N N . ASP A 1 48 ? 47.916 -18.598 22.684 1.00 0.00 48 ASP A N 12
ATOM 16606 C CA . ASP A 1 48 ? 49.349 -18.709 22.939 1.00 0.00 48 ASP A CA 12
ATOM 16607 C C . ASP A 1 48 ? 49.699 -18.154 24.318 1.00 0.00 48 ASP A C 12
ATOM 16608 O O . ASP A 1 48 ? 50.740 -17.524 24.497 1.00 0.00 48 ASP A O 12
ATOM 16616 N N . ASN A 1 49 ? 48.822 -18.395 25.286 1.00 0.00 49 ASN A N 12
ATOM 16617 C CA . ASN A 1 49 ? 49.038 -17.920 26.648 1.00 0.00 49 ASN A CA 12
ATOM 16618 C C . ASN A 1 49 ? 49.057 -16.395 26.695 1.00 0.00 49 ASN A C 12
ATOM 16619 O O . ASN A 1 49 ? 49.275 -15.734 25.679 1.00 0.00 49 ASN A O 12
ATOM 16629 N N . LYS A 1 50 ? 48.827 -15.842 27.881 1.00 0.00 50 LYS A N 12
ATOM 16630 C CA . LYS A 1 50 ? 48.820 -14.395 28.063 1.00 0.00 50 LYS A CA 12
ATOM 16631 C C . LYS A 1 50 ? 48.727 -14.034 29.541 1.00 0.00 50 LYS A C 12
ATOM 16632 O O . LYS A 1 50 ? 48.162 -13.002 29.903 1.00 0.00 50 LYS A O 12
ATOM 16647 N N . GLY A 1 51 ? 49.288 -14.889 30.391 1.00 0.00 51 GLY A N 12
ATOM 16648 C CA . GLY A 1 51 ? 49.258 -14.640 31.822 1.00 0.00 51 GLY A CA 12
ATOM 16649 C C . GLY A 1 51 ? 47.852 -14.680 32.388 1.00 0.00 51 GLY A C 12
ATOM 16650 O O . GLY A 1 51 ? 47.045 -13.787 32.128 1.00 0.00 51 GLY A O 12
ATOM 16654 N N . VAL A 1 52 ? 47.558 -15.718 33.164 1.00 0.00 52 VAL A N 12
ATOM 16655 C CA . VAL A 1 52 ? 46.239 -15.871 33.769 1.00 0.00 52 VAL A CA 12
ATOM 16656 C C . VAL A 1 52 ? 46.044 -14.887 34.916 1.00 0.00 52 VAL A C 12
ATOM 16657 O O . VAL A 1 52 ? 44.916 -14.534 35.259 1.00 0.00 52 VAL A O 12
ATOM 16670 N N . PHE A 1 53 ? 47.150 -14.447 35.507 1.00 0.00 53 PHE A N 12
ATOM 16671 C CA . PHE A 1 53 ? 47.101 -13.504 36.617 1.00 0.00 53 PHE A CA 12
ATOM 16672 C C . PHE A 1 53 ? 47.271 -12.070 36.121 1.00 0.00 53 PHE A C 12
ATOM 16673 O O . PHE A 1 53 ? 46.668 -11.142 36.656 1.00 0.00 53 PHE A O 12
ATOM 16689 N N . GLN A 1 54 ? 48.101 -11.901 35.096 1.00 0.00 54 GLN A N 12
ATOM 16690 C CA . GLN A 1 54 ? 48.352 -10.582 34.528 1.00 0.00 54 GLN A CA 12
ATOM 16691 C C . GLN A 1 54 ? 47.055 -9.938 34.049 1.00 0.00 54 GLN A C 12
ATOM 16692 O O . GLN A 1 54 ? 46.944 -8.715 33.988 1.00 0.00 54 GLN A O 12
ATOM 16704 N N . GLY A 1 55 ? 46.077 -10.773 33.708 1.00 0.00 55 GLY A N 12
ATOM 16705 C CA . GLY A 1 55 ? 44.801 -10.267 33.239 1.00 0.00 55 GLY A CA 12
ATOM 16706 C C . GLY A 1 55 ? 43.964 -9.676 34.357 1.00 0.00 55 GLY A C 12
ATOM 16707 O O . GLY A 1 55 ? 43.129 -8.802 34.122 1.00 0.00 55 GLY A O 12
ATOM 16711 N N . VAL A 1 56 ? 44.184 -10.157 35.576 1.00 0.00 56 VAL A N 12
ATOM 16712 C CA . VAL A 1 56 ? 43.443 -9.672 36.734 1.00 0.00 56 VAL A CA 12
ATOM 16713 C C . VAL A 1 56 ? 43.711 -8.192 36.978 1.00 0.00 56 VAL A C 12
ATOM 16714 O O . VAL A 1 56 ? 42.889 -7.490 37.567 1.00 0.00 56 VAL A O 12
ATOM 16727 N N . HIS A 1 57 ? 44.868 -7.722 36.520 1.00 0.00 57 HIS A N 12
ATOM 16728 C CA . HIS A 1 57 ? 45.243 -6.323 36.687 1.00 0.00 57 HIS A CA 12
ATOM 16729 C C . HIS A 1 57 ? 44.508 -5.438 35.686 1.00 0.00 57 HIS A C 12
ATOM 16730 O O . HIS A 1 57 ? 44.293 -4.252 35.931 1.00 0.00 57 HIS A O 12
ATOM 16743 N N . ASP A 1 58 ? 44.125 -6.025 34.557 1.00 0.00 58 ASP A N 12
ATOM 16744 C CA . ASP A 1 58 ? 43.413 -5.291 33.517 1.00 0.00 58 ASP A CA 12
ATOM 16745 C C . ASP A 1 58 ? 42.143 -4.656 34.073 1.00 0.00 58 ASP A C 12
ATOM 16746 O O . ASP A 1 58 ? 41.652 -3.658 33.545 1.00 0.00 58 ASP A O 12
ATOM 16754 N N . SER A 1 59 ? 41.614 -5.242 35.142 1.00 0.00 59 SER A N 12
ATOM 16755 C CA . SER A 1 59 ? 40.397 -4.738 35.768 1.00 0.00 59 SER A CA 12
ATOM 16756 C C . SER A 1 59 ? 40.719 -3.630 36.769 1.00 0.00 59 SER A C 12
ATOM 16757 O O . SER A 1 59 ? 40.202 -2.518 36.667 1.00 0.00 59 SER A O 12
ATOM 16764 N N . ALA A 1 60 ? 41.576 -3.945 37.734 1.00 0.00 60 ALA A N 12
ATOM 16765 C CA . ALA A 1 60 ? 41.969 -2.979 38.751 1.00 0.00 60 ALA A CA 12
ATOM 16766 C C . ALA A 1 60 ? 42.543 -1.717 38.117 1.00 0.00 60 ALA A C 12
ATOM 16767 O O . ALA A 1 60 ? 42.507 -0.641 38.713 1.00 0.00 60 ALA A O 12
ATOM 16774 N N . GLU A 1 61 ? 43.071 -1.857 36.905 1.00 0.00 61 GLU A N 12
ATOM 16775 C CA . GLU A 1 61 ? 43.655 -0.726 36.191 1.00 0.00 61 GLU A CA 12
ATOM 16776 C C . GLU A 1 61 ? 42.677 0.445 36.139 1.00 0.00 61 GLU A C 12
ATOM 16777 O O . GLU A 1 61 ? 42.930 1.507 36.710 1.00 0.00 61 GLU A O 12
ATOM 16787 N N . LYS A 1 62 ? 41.560 0.246 35.445 1.00 0.00 62 LYS A N 12
ATOM 16788 C CA . LYS A 1 62 ? 40.544 1.283 35.316 1.00 0.00 62 LYS A CA 12
ATOM 16789 C C . LYS A 1 62 ? 41.159 2.589 34.824 1.00 0.00 62 LYS A C 12
ATOM 16790 O O . LYS A 1 62 ? 42.320 2.625 34.417 1.00 0.00 62 LYS A O 12
ATOM 16805 N N . GLY A 1 63 ? 40.372 3.660 34.863 1.00 0.00 63 GLY A N 12
ATOM 16806 C CA . GLY A 1 63 ? 40.859 4.953 34.419 1.00 0.00 63 GLY A CA 12
ATOM 16807 C C . GLY A 1 63 ? 39.735 5.940 34.168 1.00 0.00 63 GLY A C 12
ATOM 16808 O O . GLY A 1 63 ? 39.122 6.448 35.109 1.00 0.00 63 GLY A O 12
ATOM 16812 N N . LYS A 1 64 ? 39.464 6.216 32.898 1.00 0.00 64 LYS A N 12
ATOM 16813 C CA . LYS A 1 64 ? 38.406 7.148 32.525 1.00 0.00 64 LYS A CA 12
ATOM 16814 C C . LYS A 1 64 ? 38.296 7.267 31.008 1.00 0.00 64 LYS A C 12
ATOM 16815 O O . LYS A 1 64 ? 38.909 6.497 30.269 1.00 0.00 64 LYS A O 12
ATOM 16830 N N . ASP A 1 65 ? 37.510 8.236 30.551 1.00 0.00 65 ASP A N 12
ATOM 16831 C CA . ASP A 1 65 ? 37.320 8.456 29.122 1.00 0.00 65 ASP A CA 12
ATOM 16832 C C . ASP A 1 65 ? 37.775 9.858 28.725 1.00 0.00 65 ASP A C 12
ATOM 16833 O O . ASP A 1 65 ? 37.992 10.717 29.577 1.00 0.00 65 ASP A O 12
ATOM 16841 N N . ASN A 1 66 ? 37.918 10.081 27.421 1.00 0.00 66 ASN A N 12
ATOM 16842 C CA . ASN A 1 66 ? 38.347 11.377 26.910 1.00 0.00 66 ASN A CA 12
ATOM 16843 C C . ASN A 1 66 ? 37.905 11.564 25.462 1.00 0.00 66 ASN A C 12
ATOM 16844 O O . ASN A 1 66 ? 37.240 10.702 24.889 1.00 0.00 66 ASN A O 12
ATOM 16854 N N . ALA A 1 67 ? 38.281 12.697 24.877 1.00 0.00 67 ALA A N 12
ATOM 16855 C CA . ALA A 1 67 ? 37.925 12.996 23.495 1.00 0.00 67 ALA A CA 12
ATOM 16856 C C . ALA A 1 67 ? 39.087 12.700 22.553 1.00 0.00 67 ALA A C 12
ATOM 16857 O O . ALA A 1 67 ? 39.185 13.282 21.473 1.00 0.00 67 ALA A O 12
ATOM 16864 N N . GLU A 1 68 ? 39.965 11.793 22.970 1.00 0.00 68 GLU A N 12
ATOM 16865 C CA . GLU A 1 68 ? 41.120 11.422 22.162 1.00 0.00 68 GLU A CA 12
ATOM 16866 C C . GLU A 1 68 ? 41.441 9.939 22.318 1.00 0.00 68 GLU A C 12
ATOM 16867 O O . GLU A 1 68 ? 42.583 9.517 22.143 1.00 0.00 68 GLU A O 12
ATOM 16877 N N . GLY A 1 69 ? 40.422 9.152 22.651 1.00 0.00 69 GLY A N 12
ATOM 16878 C CA . GLY A 1 69 ? 40.615 7.724 22.828 1.00 0.00 69 GLY A CA 12
ATOM 16879 C C . GLY A 1 69 ? 39.424 6.915 22.350 1.00 0.00 69 GLY A C 12
ATOM 16880 O O . GLY A 1 69 ? 38.429 6.787 23.063 1.00 0.00 69 GLY A O 12
ATOM 16884 N N . GLN A 1 70 ? 39.528 6.370 21.143 1.00 0.00 70 GLN A N 12
ATOM 16885 C CA . GLN A 1 70 ? 38.449 5.571 20.572 1.00 0.00 70 GLN A CA 12
ATOM 16886 C C . GLN A 1 70 ? 38.012 4.476 21.539 1.00 0.00 70 GLN A C 12
ATOM 16887 O O . GLN A 1 70 ? 38.714 3.483 21.725 1.00 0.00 70 GLN A O 12
ATOM 16899 N N . GLY A 1 71 ? 36.848 4.664 22.152 1.00 0.00 71 GLY A N 12
ATOM 16900 C CA . GLY A 1 71 ? 36.337 3.683 23.093 1.00 0.00 71 GLY A CA 12
ATOM 16901 C C . GLY A 1 71 ? 34.822 3.636 23.116 1.00 0.00 71 GLY A C 12
ATOM 16902 O O . GLY A 1 71 ? 34.223 2.599 22.833 1.00 0.00 71 GLY A O 12
ATOM 16906 N N . GLU A 1 72 ? 34.201 4.761 23.456 1.00 0.00 72 GLU A N 12
ATOM 16907 C CA . GLU A 1 72 ? 32.747 4.842 23.517 1.00 0.00 72 GLU A CA 12
ATOM 16908 C C . GLU A 1 72 ? 32.215 5.864 22.517 1.00 0.00 72 GLU A C 12
ATOM 16909 O O . GLU A 1 72 ? 32.982 6.622 21.921 1.00 0.00 72 GLU A O 12
ATOM 16919 N N . SER A 1 73 ? 30.899 5.879 22.337 1.00 0.00 73 SER A N 12
ATOM 16920 C CA . SER A 1 73 ? 30.265 6.804 21.406 1.00 0.00 73 SER A CA 12
ATOM 16921 C C . SER A 1 73 ? 28.807 7.045 21.786 1.00 0.00 73 SER A C 12
ATOM 16922 O O . SER A 1 73 ? 27.930 6.241 21.470 1.00 0.00 73 SER A O 12
ATOM 16929 N N . LEU A 1 74 ? 28.556 8.158 22.468 1.00 0.00 74 LEU A N 12
ATOM 16930 C CA . LEU A 1 74 ? 27.204 8.506 22.893 1.00 0.00 74 LEU A CA 12
ATOM 16931 C C . LEU A 1 74 ? 26.246 8.512 21.707 1.00 0.00 74 LEU A C 12
ATOM 16932 O O . LEU A 1 74 ? 25.047 8.282 21.865 1.00 0.00 74 LEU A O 12
ATOM 16947 N N . ALA A 1 75 ? 26.782 8.774 20.520 1.00 0.00 75 ALA A N 12
ATOM 16948 C CA . ALA A 1 75 ? 25.975 8.806 19.307 1.00 0.00 75 ALA A CA 12
ATOM 16949 C C . ALA A 1 75 ? 25.147 7.533 19.164 1.00 0.00 75 ALA A C 12
ATOM 16950 O O . ALA A 1 75 ? 24.059 7.550 18.591 1.00 0.00 75 ALA A O 12
ATOM 16957 N N . ASP A 1 76 ? 25.672 6.430 19.688 1.00 0.00 76 ASP A N 12
ATOM 16958 C CA . ASP A 1 76 ? 24.981 5.148 19.621 1.00 0.00 76 ASP A CA 12
ATOM 16959 C C . ASP A 1 76 ? 23.847 5.086 20.637 1.00 0.00 76 ASP A C 12
ATOM 16960 O O . ASP A 1 76 ? 22.808 4.478 20.385 1.00 0.00 76 ASP A O 12
ATOM 16968 N N . GLN A 1 77 ? 24.055 5.718 21.788 1.00 0.00 77 GLN A N 12
ATOM 16969 C CA . GLN A 1 77 ? 23.050 5.733 22.844 1.00 0.00 77 GLN A CA 12
ATOM 16970 C C . GLN A 1 77 ? 21.913 6.689 22.499 1.00 0.00 77 GLN A C 12
ATOM 16971 O O . GLN A 1 77 ? 20.784 6.517 22.958 1.00 0.00 77 GLN A O 12
ATOM 16983 N N . ALA A 1 78 ? 22.219 7.697 21.688 1.00 0.00 78 ALA A N 12
ATOM 16984 C CA . ALA A 1 78 ? 21.222 8.679 21.281 1.00 0.00 78 ALA A CA 12
ATOM 16985 C C . ALA A 1 78 ? 20.220 8.072 20.305 1.00 0.00 78 ALA A C 12
ATOM 16986 O O . ALA A 1 78 ? 19.008 8.213 20.476 1.00 0.00 78 ALA A O 12
ATOM 16993 N N . ARG A 1 79 ? 20.732 7.396 19.283 1.00 0.00 79 ARG A N 12
ATOM 16994 C CA . ARG A 1 79 ? 19.881 6.770 18.278 1.00 0.00 79 ARG A CA 12
ATOM 16995 C C . ARG A 1 79 ? 18.945 5.749 18.919 1.00 0.00 79 ARG A C 12
ATOM 16996 O O . ARG A 1 79 ? 17.865 5.470 18.399 1.00 0.00 79 ARG A O 12
ATOM 17014 N N . ASP A 1 80 ? 19.367 5.196 20.050 1.00 0.00 80 ASP A N 12
ATOM 17015 C CA . ASP A 1 80 ? 18.566 4.206 20.764 1.00 0.00 80 ASP A CA 12
ATOM 17016 C C . ASP A 1 80 ? 17.409 4.874 21.500 1.00 0.00 80 ASP A C 12
ATOM 17017 O O . ASP A 1 80 ? 16.308 4.329 21.567 1.00 0.00 80 ASP A O 12
ATOM 17025 N N . TYR A 1 81 ? 17.668 6.054 22.051 1.00 0.00 81 TYR A N 12
ATOM 17026 C CA . TYR A 1 81 ? 16.649 6.793 22.786 1.00 0.00 81 TYR A CA 12
ATOM 17027 C C . TYR A 1 81 ? 15.681 7.485 21.832 1.00 0.00 81 TYR A C 12
ATOM 17028 O O . TYR A 1 81 ? 14.504 7.664 22.144 1.00 0.00 81 TYR A O 12
ATOM 17045 N N . MET A 1 82 ? 16.186 7.869 20.664 1.00 0.00 82 MET A N 12
ATOM 17046 C CA . MET A 1 82 ? 15.366 8.537 19.660 1.00 0.00 82 MET A CA 12
ATOM 17047 C C . MET A 1 82 ? 14.441 7.545 18.963 1.00 0.00 82 MET A C 12
ATOM 17048 O O . MET A 1 82 ? 13.227 7.740 18.917 1.00 0.00 82 MET A O 12
ATOM 17060 N N . GLY A 1 83 ? 15.024 6.479 18.422 1.00 0.00 83 GLY A N 12
ATOM 17061 C CA . GLY A 1 83 ? 14.236 5.472 17.735 1.00 0.00 83 GLY A CA 12
ATOM 17062 C C . GLY A 1 83 ? 13.139 4.898 18.609 1.00 0.00 83 GLY A C 12
ATOM 17063 O O . GLY A 1 83 ? 12.057 4.571 18.123 1.00 0.00 83 GLY A O 12
ATOM 17067 N N . ALA A 1 84 ? 13.417 4.776 19.902 1.00 0.00 84 ALA A N 12
ATOM 17068 C CA . ALA A 1 84 ? 12.446 4.237 20.846 1.00 0.00 84 ALA A CA 12
ATOM 17069 C C . ALA A 1 84 ? 11.145 5.032 20.807 1.00 0.00 84 ALA A C 12
ATOM 17070 O O . ALA A 1 84 ? 10.059 4.460 20.711 1.00 0.00 84 ALA A O 12
ATOM 17077 N N . ALA A 1 85 ? 11.262 6.354 20.881 1.00 0.00 85 ALA A N 12
ATOM 17078 C CA . ALA A 1 85 ? 10.095 7.227 20.853 1.00 0.00 85 ALA A CA 12
ATOM 17079 C C . ALA A 1 85 ? 9.285 7.019 19.579 1.00 0.00 85 ALA A C 12
ATOM 17080 O O . ALA A 1 85 ? 8.061 7.165 19.577 1.00 0.00 85 ALA A O 12
ATOM 17087 N N . LYS A 1 86 ? 9.972 6.678 18.494 1.00 0.00 86 LYS A N 12
ATOM 17088 C CA . LYS A 1 86 ? 9.317 6.449 17.212 1.00 0.00 86 LYS A CA 12
ATOM 17089 C C . LYS A 1 86 ? 8.376 5.252 17.290 1.00 0.00 86 LYS A C 12
ATOM 17090 O O . LYS A 1 86 ? 7.189 5.362 16.979 1.00 0.00 86 LYS A O 12
ATOM 17105 N N . SER A 1 87 ? 8.912 4.108 17.705 1.00 0.00 87 SER A N 12
ATOM 17106 C CA . SER A 1 87 ? 8.119 2.890 17.819 1.00 0.00 87 SER A CA 12
ATOM 17107 C C . SER A 1 87 ? 6.976 3.076 18.813 1.00 0.00 87 SER A C 12
ATOM 17108 O O . SER A 1 87 ? 5.838 2.689 18.548 1.00 0.00 87 SER A O 12
ATOM 17115 N N . LYS A 1 88 ? 7.288 3.672 19.959 1.00 0.00 88 LYS A N 12
ATOM 17116 C CA . LYS A 1 88 ? 6.290 3.913 20.993 1.00 0.00 88 LYS A CA 12
ATOM 17117 C C . LYS A 1 88 ? 5.207 4.865 20.494 1.00 0.00 88 LYS A C 12
ATOM 17118 O O . LYS A 1 88 ? 4.015 4.573 20.595 1.00 0.00 88 LYS A O 12
ATOM 17133 N N . LEU A 1 89 ? 5.630 6.002 19.954 1.00 0.00 89 LEU A N 12
ATOM 17134 C CA . LEU A 1 89 ? 4.696 6.998 19.436 1.00 0.00 89 LEU A CA 12
ATOM 17135 C C . LEU A 1 89 ? 3.712 6.363 18.457 1.00 0.00 89 LEU A C 12
ATOM 17136 O O . LEU A 1 89 ? 2.498 6.480 18.620 1.00 0.00 89 LEU A O 12
ATOM 17151 N N . ASN A 1 90 ? 4.245 5.690 17.444 1.00 0.00 90 ASN A N 12
ATOM 17152 C CA . ASN A 1 90 ? 3.414 5.037 16.440 1.00 0.00 90 ASN A CA 12
ATOM 17153 C C . ASN A 1 90 ? 2.479 4.019 17.087 1.00 0.00 90 ASN A C 12
ATOM 17154 O O . ASN A 1 90 ? 1.400 3.734 16.566 1.00 0.00 90 ASN A O 12
ATOM 17164 N N . ASP A 1 91 ? 2.900 3.475 18.223 1.00 0.00 91 ASP A N 12
ATOM 17165 C CA . ASP A 1 91 ? 2.101 2.490 18.942 1.00 0.00 91 ASP A CA 12
ATOM 17166 C C . ASP A 1 91 ? 0.882 3.145 19.584 1.00 0.00 91 ASP A C 12
ATOM 17167 O O . ASP A 1 91 ? -0.191 2.547 19.654 1.00 0.00 91 ASP A O 12
ATOM 17175 N N . ALA A 1 92 ? 1.056 4.377 20.053 1.00 0.00 92 ALA A N 12
ATOM 17176 C CA . ALA A 1 92 ? -0.029 5.112 20.689 1.00 0.00 92 ALA A CA 12
ATOM 17177 C C . ALA A 1 92 ? -0.942 5.752 19.648 1.00 0.00 92 ALA A C 12
ATOM 17178 O O . ALA A 1 92 ? -2.167 5.665 19.745 1.00 0.00 92 ALA A O 12
ATOM 17185 N N . VAL A 1 93 ? -0.340 6.395 18.653 1.00 0.00 93 VAL A N 12
ATOM 17186 C CA . VAL A 1 93 ? -1.098 7.048 17.594 1.00 0.00 93 VAL A CA 12
ATOM 17187 C C . VAL A 1 93 ? -2.093 6.085 16.956 1.00 0.00 93 VAL A C 12
ATOM 17188 O O . VAL A 1 93 ? -3.290 6.361 16.902 1.00 0.00 93 VAL A O 12
ATOM 17201 N N . GLU A 1 94 ? -1.588 4.953 16.475 1.00 0.00 94 GLU A N 12
ATOM 17202 C CA . GLU A 1 94 ? -2.433 3.950 15.839 1.00 0.00 94 GLU A CA 12
ATOM 17203 C C . GLU A 1 94 ? -3.640 3.624 16.713 1.00 0.00 94 GLU A C 12
ATOM 17204 O O . GLU A 1 94 ? -4.738 3.388 16.209 1.00 0.00 94 GLU A O 12
ATOM 17214 N N . TYR A 1 95 ? -3.429 3.613 18.024 1.00 0.00 95 TYR A N 12
ATOM 17215 C CA . TYR A 1 95 ? -4.498 3.314 18.969 1.00 0.00 95 TYR A CA 12
ATOM 17216 C C . TYR A 1 95 ? -5.435 4.508 19.129 1.00 0.00 95 TYR A C 12
ATOM 17217 O O . TYR A 1 95 ? -6.653 4.351 19.204 1.00 0.00 95 TYR A O 12
ATOM 17234 N N . VAL A 1 96 ? -4.854 5.703 19.179 1.00 0.00 96 VAL A N 12
ATOM 17235 C CA . VAL A 1 96 ? -5.635 6.926 19.328 1.00 0.00 96 VAL A CA 12
ATOM 17236 C C . VAL A 1 96 ? -6.526 7.160 18.114 1.00 0.00 96 VAL A C 12
ATOM 17237 O O . VAL A 1 96 ? -7.730 7.381 18.248 1.00 0.00 96 VAL A O 12
ATOM 17250 N N . SER A 1 97 ? -5.928 7.110 16.929 1.00 0.00 97 SER A N 12
ATOM 17251 C CA . SER A 1 97 ? -6.668 7.320 15.689 1.00 0.00 97 SER A CA 12
ATOM 17252 C C . SER A 1 97 ? -7.788 6.295 15.544 1.00 0.00 97 SER A C 12
ATOM 17253 O O . SER A 1 97 ? -8.832 6.578 14.958 1.00 0.00 97 SER A O 12
ATOM 17260 N N . GLY A 1 98 ? -7.562 5.101 16.084 1.00 0.00 98 GLY A N 12
ATOM 17261 C CA . GLY A 1 98 ? -8.561 4.050 16.004 1.00 0.00 98 GLY A CA 12
ATOM 17262 C C . GLY A 1 98 ? -9.676 4.234 17.013 1.00 0.00 98 GLY A C 12
ATOM 17263 O O . GLY A 1 98 ? -10.777 3.713 16.834 1.00 0.00 98 GLY A O 12
ATOM 17267 N N . ARG A 1 99 ? -9.393 4.975 18.080 1.00 0.00 99 ARG A N 12
ATOM 17268 C CA . ARG A 1 99 ? -10.380 5.223 19.123 1.00 0.00 99 ARG A CA 12
ATOM 17269 C C . ARG A 1 99 ? -11.215 6.457 18.799 1.00 0.00 99 ARG A C 12
ATOM 17270 O O . ARG A 1 99 ? -12.443 6.425 18.867 1.00 0.00 99 ARG A O 12
ATOM 17288 N N . VAL A 1 100 ? -10.539 7.547 18.447 1.00 0.00 100 VAL A N 12
ATOM 17289 C CA . VAL A 1 100 ? -11.218 8.793 18.112 1.00 0.00 100 VAL A CA 12
ATOM 17290 C C . VAL A 1 100 ? -12.304 8.563 17.067 1.00 0.00 100 VAL A C 12
ATOM 17291 O O . VAL A 1 100 ? -13.401 9.115 17.163 1.00 0.00 100 VAL A O 12
ATOM 17304 N N . HIS A 1 101 ? -11.992 7.743 16.068 1.00 0.00 101 HIS A N 12
ATOM 17305 C CA . HIS A 1 101 ? -12.942 7.437 15.004 1.00 0.00 101 HIS A CA 12
ATOM 17306 C C . HIS A 1 101 ? -13.371 8.710 14.279 1.00 0.00 101 HIS A C 12
ATOM 17307 O O . HIS A 1 101 ? -14.361 9.343 14.648 1.00 0.00 101 HIS A O 12
ATOM 17320 N N . GLY A 1 102 ? -12.622 9.078 13.245 1.00 0.00 102 GLY A N 12
ATOM 17321 C CA . GLY A 1 102 ? -12.941 10.273 12.485 1.00 0.00 102 GLY A CA 12
ATOM 17322 C C . GLY A 1 102 ? -13.527 9.956 11.124 1.00 0.00 102 GLY A C 12
ATOM 17323 O O . GLY A 1 102 ? -14.662 10.326 10.827 1.00 0.00 102 GLY A O 12
ATOM 17327 N N . GLU A 1 103 ? -12.749 9.268 10.293 1.00 0.00 103 GLU A N 12
ATOM 17328 C CA . GLU A 1 103 ? -13.197 8.903 8.954 1.00 0.00 103 GLU A CA 12
ATOM 17329 C C . GLU A 1 103 ? -12.263 7.870 8.331 1.00 0.00 103 GLU A C 12
ATOM 17330 O O . GLU A 1 103 ? -11.107 7.740 8.732 1.00 0.00 103 GLU A O 12
ATOM 17340 N N . GLU A 1 104 ? -12.774 7.136 7.347 1.00 0.00 104 GLU A N 12
ATOM 17341 C CA . GLU A 1 104 ? -11.987 6.113 6.669 1.00 0.00 104 GLU A CA 12
ATOM 17342 C C . GLU A 1 104 ? -12.785 5.472 5.537 1.00 0.00 104 GLU A C 12
ATOM 17343 O O . GLU A 1 104 ? -14.003 5.324 5.629 1.00 0.00 104 GLU A O 12
ATOM 17353 N N . ASP A 1 105 ? -12.089 5.097 4.469 1.00 0.00 105 ASP A N 12
ATOM 17354 C CA . ASP A 1 105 ? -12.731 4.472 3.319 1.00 0.00 105 ASP A CA 12
ATOM 17355 C C . ASP A 1 105 ? -11.780 3.504 2.624 1.00 0.00 105 ASP A C 12
ATOM 17356 O O . ASP A 1 105 ? -11.280 3.766 1.528 1.00 0.00 105 ASP A O 12
ATOM 17364 N N . PRO A 1 106 ? -11.517 2.360 3.273 1.00 0.00 106 PRO A N 12
ATOM 17365 C CA . PRO A 1 106 ? -10.622 1.331 2.736 1.00 0.00 106 PRO A CA 12
ATOM 17366 C C . PRO A 1 106 ? -11.217 0.621 1.523 1.00 0.00 106 PRO A C 12
ATOM 17367 O O . PRO A 1 106 ? -12.318 0.947 1.078 1.00 0.00 106 PRO A O 12
ATOM 17375 N N . THR A 1 107 ? -10.480 -0.348 0.992 1.00 0.00 107 THR A N 12
ATOM 17376 C CA . THR A 1 107 ? -10.934 -1.103 -0.170 1.00 0.00 107 THR A CA 12
ATOM 17377 C C . THR A 1 107 ? -10.574 -2.579 -0.040 1.00 0.00 107 THR A C 12
ATOM 17378 O O . THR A 1 107 ? -9.775 -2.963 0.813 1.00 0.00 107 THR A O 12
ATOM 17389 N N . LYS A 1 108 ? -11.171 -3.406 -0.893 1.00 0.00 108 LYS A N 12
ATOM 17390 C CA . LYS A 1 108 ? -10.914 -4.840 -0.877 1.00 0.00 108 LYS A CA 12
ATOM 17391 C C . LYS A 1 108 ? -11.706 -5.548 -1.971 1.00 0.00 108 LYS A C 12
ATOM 17392 O O . LYS A 1 108 ? -12.840 -5.173 -2.271 1.00 0.00 108 LYS A O 12
ATOM 17407 N N . LYS A 1 109 ? -11.105 -6.575 -2.563 1.00 0.00 109 LYS A N 12
ATOM 17408 C CA . LYS A 1 109 ? -11.755 -7.337 -3.620 1.00 0.00 109 LYS A CA 12
ATOM 17409 C C . LYS A 1 109 ? -12.126 -6.434 -4.793 1.00 0.00 109 LYS A C 12
ATOM 17410 O O . LYS A 1 109 ? -11.317 -6.202 -5.690 1.00 0.00 109 LYS A O 12
ATOM 17425 N N . MET A 1 1 ? 42.040 37.995 23.028 1.00 0.00 1 MET A N 13
ATOM 17426 C CA . MET A 1 1 ? 43.374 37.547 23.415 1.00 0.00 1 MET A CA 13
ATOM 17427 C C . MET A 1 1 ? 44.069 36.845 22.251 1.00 0.00 1 MET A C 13
ATOM 17428 O O . MET A 1 1 ? 44.265 35.630 22.275 1.00 0.00 1 MET A O 13
ATOM 17440 N N . SER A 1 2 ? 44.441 37.619 21.236 1.00 0.00 2 SER A N 13
ATOM 17441 C CA . SER A 1 2 ? 45.110 37.069 20.062 1.00 0.00 2 SER A CA 13
ATOM 17442 C C . SER A 1 2 ? 46.195 38.018 19.564 1.00 0.00 2 SER A C 13
ATOM 17443 O O . SER A 1 2 ? 46.362 39.119 20.089 1.00 0.00 2 SER A O 13
ATOM 17450 N N . ASP A 1 3 ? 46.931 37.583 18.548 1.00 0.00 3 ASP A N 13
ATOM 17451 C CA . ASP A 1 3 ? 48.001 38.393 17.976 1.00 0.00 3 ASP A CA 13
ATOM 17452 C C . ASP A 1 3 ? 48.575 37.731 16.727 1.00 0.00 3 ASP A C 13
ATOM 17453 O O . ASP A 1 3 ? 48.979 36.569 16.758 1.00 0.00 3 ASP A O 13
ATOM 17461 N N . ALA A 1 4 ? 48.608 38.479 15.628 1.00 0.00 4 ALA A N 13
ATOM 17462 C CA . ALA A 1 4 ? 49.134 37.965 14.369 1.00 0.00 4 ALA A CA 13
ATOM 17463 C C . ALA A 1 4 ? 49.111 39.038 13.286 1.00 0.00 4 ALA A C 13
ATOM 17464 O O . ALA A 1 4 ? 48.331 39.986 13.355 1.00 0.00 4 ALA A O 13
ATOM 17471 N N . GLY A 1 5 ? 49.973 38.880 12.287 1.00 0.00 5 GLY A N 13
ATOM 17472 C CA . GLY A 1 5 ? 50.037 39.845 11.203 1.00 0.00 5 GLY A CA 13
ATOM 17473 C C . GLY A 1 5 ? 51.150 39.540 10.221 1.00 0.00 5 GLY A C 13
ATOM 17474 O O . GLY A 1 5 ? 51.982 38.667 10.465 1.00 0.00 5 GLY A O 13
ATOM 17478 N N . ARG A 1 6 ? 51.164 40.261 9.103 1.00 0.00 6 ARG A N 13
ATOM 17479 C CA . ARG A 1 6 ? 52.181 40.060 8.079 1.00 0.00 6 ARG A CA 13
ATOM 17480 C C . ARG A 1 6 ? 53.189 41.206 8.081 1.00 0.00 6 ARG A C 13
ATOM 17481 O O . ARG A 1 6 ? 53.193 42.042 8.986 1.00 0.00 6 ARG A O 13
ATOM 17499 N N . LYS A 1 7 ? 54.042 41.240 7.064 1.00 0.00 7 LYS A N 13
ATOM 17500 C CA . LYS A 1 7 ? 55.054 42.283 6.946 1.00 0.00 7 LYS A CA 13
ATOM 17501 C C . LYS A 1 7 ? 56.032 42.225 8.117 1.00 0.00 7 LYS A C 13
ATOM 17502 O O . LYS A 1 7 ? 55.818 41.493 9.082 1.00 0.00 7 LYS A O 13
ATOM 17517 N N . GLY A 1 8 ? 57.103 43.006 8.026 1.00 0.00 8 GLY A N 13
ATOM 17518 C CA . GLY A 1 8 ? 58.096 43.031 9.083 1.00 0.00 8 GLY A CA 13
ATOM 17519 C C . GLY A 1 8 ? 58.985 41.802 9.073 1.00 0.00 8 GLY A C 13
ATOM 17520 O O . GLY A 1 8 ? 60.165 41.884 8.731 1.00 0.00 8 GLY A O 13
ATOM 17524 N N . PHE A 1 9 ? 58.419 40.661 9.452 1.00 0.00 9 PHE A N 13
ATOM 17525 C CA . PHE A 1 9 ? 59.168 39.411 9.488 1.00 0.00 9 PHE A CA 13
ATOM 17526 C C . PHE A 1 9 ? 59.089 38.691 8.144 1.00 0.00 9 PHE A C 13
ATOM 17527 O O . PHE A 1 9 ? 59.955 37.882 7.809 1.00 0.00 9 PHE A O 13
ATOM 17543 N N . GLY A 1 10 ? 58.045 38.991 7.379 1.00 0.00 10 GLY A N 13
ATOM 17544 C CA . GLY A 1 10 ? 57.872 38.364 6.081 1.00 0.00 10 GLY A CA 13
ATOM 17545 C C . GLY A 1 10 ? 59.000 38.691 5.124 1.00 0.00 10 GLY A C 13
ATOM 17546 O O . GLY A 1 10 ? 59.647 37.791 4.589 1.00 0.00 10 GLY A O 13
ATOM 17550 N N . GLU A 1 11 ? 59.237 39.981 4.907 1.00 0.00 11 GLU A N 13
ATOM 17551 C CA . GLU A 1 11 ? 60.294 40.423 4.006 1.00 0.00 11 GLU A CA 13
ATOM 17552 C C . GLU A 1 11 ? 61.627 39.778 4.375 1.00 0.00 11 GLU A C 13
ATOM 17553 O O . GLU A 1 11 ? 62.389 39.358 3.504 1.00 0.00 11 GLU A O 13
ATOM 17563 N N . LYS A 1 12 ? 61.904 39.704 5.673 1.00 0.00 12 LYS A N 13
ATOM 17564 C CA . LYS A 1 12 ? 63.143 39.111 6.159 1.00 0.00 12 LYS A CA 13
ATOM 17565 C C . LYS A 1 12 ? 63.138 37.599 5.958 1.00 0.00 12 LYS A C 13
ATOM 17566 O O . LYS A 1 12 ? 64.127 37.020 5.507 1.00 0.00 12 LYS A O 13
ATOM 17581 N N . ALA A 1 13 ? 62.021 36.966 6.294 1.00 0.00 13 ALA A N 13
ATOM 17582 C CA . ALA A 1 13 ? 61.887 35.522 6.146 1.00 0.00 13 ALA A CA 13
ATOM 17583 C C . ALA A 1 13 ? 62.251 35.078 4.735 1.00 0.00 13 ALA A C 13
ATOM 17584 O O . ALA A 1 13 ? 63.079 34.185 4.548 1.00 0.00 13 ALA A O 13
ATOM 17591 N N . SER A 1 14 ? 61.629 35.705 3.742 1.00 0.00 14 SER A N 13
ATOM 17592 C CA . SER A 1 14 ? 61.885 35.371 2.346 1.00 0.00 14 SER A CA 13
ATOM 17593 C C . SER A 1 14 ? 63.347 35.621 1.987 1.00 0.00 14 SER A C 13
ATOM 17594 O O . SER A 1 14 ? 63.896 34.977 1.095 1.00 0.00 14 SER A O 13
ATOM 17601 N N . GLU A 1 15 ? 63.970 36.562 2.689 1.00 0.00 15 GLU A N 13
ATOM 17602 C CA . GLU A 1 15 ? 65.367 36.897 2.444 1.00 0.00 15 GLU A CA 13
ATOM 17603 C C . GLU A 1 15 ? 66.294 35.868 3.084 1.00 0.00 15 GLU A C 13
ATOM 17604 O O . GLU A 1 15 ? 67.344 35.537 2.533 1.00 0.00 15 GLU A O 13
ATOM 17614 N N . ALA A 1 16 ? 65.898 35.366 4.248 1.00 0.00 16 ALA A N 13
ATOM 17615 C CA . ALA A 1 16 ? 66.692 34.374 4.963 1.00 0.00 16 ALA A CA 13
ATOM 17616 C C . ALA A 1 16 ? 66.709 33.044 4.215 1.00 0.00 16 ALA A C 13
ATOM 17617 O O . ALA A 1 16 ? 67.772 32.474 3.966 1.00 0.00 16 ALA A O 13
ATOM 17624 N N . LEU A 1 17 ? 65.526 32.554 3.862 1.00 0.00 17 LEU A N 13
ATOM 17625 C CA . LEU A 1 17 ? 65.404 31.291 3.143 1.00 0.00 17 LEU A CA 13
ATOM 17626 C C . LEU A 1 17 ? 66.073 31.376 1.776 1.00 0.00 17 LEU A C 13
ATOM 17627 O O . LEU A 1 17 ? 66.724 30.429 1.330 1.00 0.00 17 LEU A O 13
ATOM 17642 N N . LYS A 1 18 ? 65.911 32.516 1.114 1.00 0.00 18 LYS A N 13
ATOM 17643 C CA . LYS A 1 18 ? 66.502 32.727 -0.204 1.00 0.00 18 LYS A CA 13
ATOM 17644 C C . LYS A 1 18 ? 67.989 32.388 -0.193 1.00 0.00 18 LYS A C 13
ATOM 17645 O O . LYS A 1 18 ? 68.633 32.341 0.856 1.00 0.00 18 LYS A O 13
ATOM 17660 N N . PRO A 1 19 ? 68.549 32.145 -1.387 1.00 0.00 19 PRO A N 13
ATOM 17661 C CA . PRO A 1 19 ? 69.967 31.807 -1.542 1.00 0.00 19 PRO A CA 13
ATOM 17662 C C . PRO A 1 19 ? 70.882 32.991 -1.244 1.00 0.00 19 PRO A C 13
ATOM 17663 O O . PRO A 1 19 ? 70.431 34.028 -0.758 1.00 0.00 19 PRO A O 13
ATOM 17671 N N . ASP A 1 20 ? 72.166 32.829 -1.538 1.00 0.00 20 ASP A N 13
ATOM 17672 C CA . ASP A 1 20 ? 73.143 33.887 -1.303 1.00 0.00 20 ASP A CA 13
ATOM 17673 C C . ASP A 1 20 ? 74.540 33.438 -1.724 1.00 0.00 20 ASP A C 13
ATOM 17674 O O . ASP A 1 20 ? 75.348 34.242 -2.187 1.00 0.00 20 ASP A O 13
ATOM 17682 N N . SER A 1 21 ? 74.818 32.149 -1.557 1.00 0.00 21 SER A N 13
ATOM 17683 C CA . SER A 1 21 ? 76.119 31.594 -1.913 1.00 0.00 21 SER A CA 13
ATOM 17684 C C . SER A 1 21 ? 77.240 32.323 -1.178 1.00 0.00 21 SER A C 13
ATOM 17685 O O . SER A 1 21 ? 78.375 32.372 -1.649 1.00 0.00 21 SER A O 13
ATOM 17692 N N . GLN A 1 22 ? 76.911 32.887 -0.021 1.00 0.00 22 GLN A N 13
ATOM 17693 C CA . GLN A 1 22 ? 77.889 33.614 0.779 1.00 0.00 22 GLN A CA 13
ATOM 17694 C C . GLN A 1 22 ? 78.082 32.950 2.138 1.00 0.00 22 GLN A C 13
ATOM 17695 O O . GLN A 1 22 ? 79.018 33.271 2.870 1.00 0.00 22 GLN A O 13
ATOM 17707 N N . LYS A 1 23 ? 77.190 32.022 2.470 1.00 0.00 23 LYS A N 13
ATOM 17708 C CA . LYS A 1 23 ? 77.262 31.311 3.741 1.00 0.00 23 LYS A CA 13
ATOM 17709 C C . LYS A 1 23 ? 77.437 29.813 3.516 1.00 0.00 23 LYS A C 13
ATOM 17710 O O . LYS A 1 23 ? 77.560 29.355 2.379 1.00 0.00 23 LYS A O 13
ATOM 17725 N N . SER A 1 24 ? 77.444 29.053 4.607 1.00 0.00 24 SER A N 13
ATOM 17726 C CA . SER A 1 24 ? 77.605 27.604 4.528 1.00 0.00 24 SER A CA 13
ATOM 17727 C C . SER A 1 24 ? 76.283 26.929 4.173 1.00 0.00 24 SER A C 13
ATOM 17728 O O . SER A 1 24 ? 76.223 25.712 4.001 1.00 0.00 24 SER A O 13
ATOM 17735 N N . TYR A 1 25 ? 75.228 27.729 4.065 1.00 0.00 25 TYR A N 13
ATOM 17736 C CA . TYR A 1 25 ? 73.907 27.210 3.734 1.00 0.00 25 TYR A CA 13
ATOM 17737 C C . TYR A 1 25 ? 73.956 26.369 2.462 1.00 0.00 25 TYR A C 13
ATOM 17738 O O . TYR A 1 25 ? 73.152 25.455 2.277 1.00 0.00 25 TYR A O 13
ATOM 17755 N N . ALA A 1 26 ? 74.905 26.683 1.588 1.00 0.00 26 ALA A N 13
ATOM 17756 C CA . ALA A 1 26 ? 75.062 25.957 0.335 1.00 0.00 26 ALA A CA 13
ATOM 17757 C C . ALA A 1 26 ? 75.130 24.453 0.577 1.00 0.00 26 ALA A C 13
ATOM 17758 O O . ALA A 1 26 ? 74.460 23.676 -0.102 1.00 0.00 26 ALA A O 13
ATOM 17765 N N . GLU A 1 27 ? 75.944 24.050 1.549 1.00 0.00 27 GLU A N 13
ATOM 17766 C CA . GLU A 1 27 ? 76.099 22.638 1.878 1.00 0.00 27 GLU A CA 13
ATOM 17767 C C . GLU A 1 27 ? 74.913 22.138 2.699 1.00 0.00 27 GLU A C 13
ATOM 17768 O O . GLU A 1 27 ? 74.463 21.005 2.532 1.00 0.00 27 GLU A O 13
ATOM 17778 N N . GLN A 1 28 ? 74.412 22.993 3.586 1.00 0.00 28 GLN A N 13
ATOM 17779 C CA . GLN A 1 28 ? 73.282 22.638 4.434 1.00 0.00 28 GLN A CA 13
ATOM 17780 C C . GLN A 1 28 ? 72.091 22.188 3.593 1.00 0.00 28 GLN A C 13
ATOM 17781 O O . GLN A 1 28 ? 71.520 21.123 3.826 1.00 0.00 28 GLN A O 13
ATOM 17793 N N . GLY A 1 29 ? 71.721 23.008 2.615 1.00 0.00 29 GLY A N 13
ATOM 17794 C CA . GLY A 1 29 ? 70.600 22.679 1.755 1.00 0.00 29 GLY A CA 13
ATOM 17795 C C . GLY A 1 29 ? 70.816 21.388 0.988 1.00 0.00 29 GLY A C 13
ATOM 17796 O O . GLY A 1 29 ? 69.970 20.494 1.010 1.00 0.00 29 GLY A O 13
ATOM 17800 N N . LYS A 1 30 ? 71.953 21.290 0.307 1.00 0.00 30 LYS A N 13
ATOM 17801 C CA . LYS A 1 30 ? 72.280 20.100 -0.470 1.00 0.00 30 LYS A CA 13
ATOM 17802 C C . LYS A 1 30 ? 72.117 18.839 0.372 1.00 0.00 30 LYS A C 13
ATOM 17803 O O . LYS A 1 30 ? 71.376 17.928 0.004 1.00 0.00 30 LYS A O 13
ATOM 17818 N N . GLU A 1 31 ? 72.814 18.795 1.505 1.00 0.00 31 GLU A N 13
ATOM 17819 C CA . GLU A 1 31 ? 72.744 17.644 2.398 1.00 0.00 31 GLU A CA 13
ATOM 17820 C C . GLU A 1 31 ? 71.324 17.445 2.919 1.00 0.00 31 GLU A C 13
ATOM 17821 O O . GLU A 1 31 ? 70.924 16.329 3.255 1.00 0.00 31 GLU A O 13
ATOM 17831 N N . TYR A 1 32 ? 70.566 18.533 2.983 1.00 0.00 32 TYR A N 13
ATOM 17832 C CA . TYR A 1 32 ? 69.190 18.479 3.466 1.00 0.00 32 TYR A CA 13
ATOM 17833 C C . TYR A 1 32 ? 68.312 17.665 2.520 1.00 0.00 32 TYR A C 13
ATOM 17834 O O . TYR A 1 32 ? 67.518 16.832 2.955 1.00 0.00 32 TYR A O 13
ATOM 17851 N N . ILE A 1 33 ? 68.463 17.914 1.224 1.00 0.00 33 ILE A N 13
ATOM 17852 C CA . ILE A 1 33 ? 67.686 17.206 0.215 1.00 0.00 33 ILE A CA 13
ATOM 17853 C C . ILE A 1 33 ? 68.142 15.756 0.090 1.00 0.00 33 ILE A C 13
ATOM 17854 O O . ILE A 1 33 ? 67.330 14.852 -0.114 1.00 0.00 33 ILE A O 13
ATOM 17869 N N . THR A 1 34 ? 69.447 15.538 0.214 1.00 0.00 34 THR A N 13
ATOM 17870 C CA . THR A 1 34 ? 70.012 14.198 0.114 1.00 0.00 34 THR A CA 13
ATOM 17871 C C . THR A 1 34 ? 69.514 13.306 1.245 1.00 0.00 34 THR A C 13
ATOM 17872 O O . THR A 1 34 ? 69.332 12.101 1.065 1.00 0.00 34 THR A O 13
ATOM 17883 N N . ASP A 1 35 ? 69.294 13.906 2.412 1.00 0.00 35 ASP A N 13
ATOM 17884 C CA . ASP A 1 35 ? 68.813 13.164 3.572 1.00 0.00 35 ASP A CA 13
ATOM 17885 C C . ASP A 1 35 ? 67.343 12.791 3.409 1.00 0.00 35 ASP A C 13
ATOM 17886 O O . ASP A 1 35 ? 66.890 11.767 3.921 1.00 0.00 35 ASP A O 13
ATOM 17894 N N . LYS A 1 36 ? 66.601 13.629 2.692 1.00 0.00 36 LYS A N 13
ATOM 17895 C CA . LYS A 1 36 ? 65.182 13.388 2.460 1.00 0.00 36 LYS A CA 13
ATOM 17896 C C . LYS A 1 36 ? 64.978 12.247 1.467 1.00 0.00 36 LYS A C 13
ATOM 17897 O O . LYS A 1 36 ? 64.131 11.378 1.671 1.00 0.00 36 LYS A O 13
ATOM 17912 N N . ALA A 1 37 ? 65.763 12.256 0.393 1.00 0.00 37 ALA A N 13
ATOM 17913 C CA . ALA A 1 37 ? 65.670 11.220 -0.628 1.00 0.00 37 ALA A CA 13
ATOM 17914 C C . ALA A 1 37 ? 65.884 9.835 -0.027 1.00 0.00 37 ALA A C 13
ATOM 17915 O O . ALA A 1 37 ? 65.382 8.838 -0.546 1.00 0.00 37 ALA A O 13
ATOM 17922 N N . ASP A 1 38 ? 66.634 9.781 1.069 1.00 0.00 38 ASP A N 13
ATOM 17923 C CA . ASP A 1 38 ? 66.915 8.518 1.741 1.00 0.00 38 ASP A CA 13
ATOM 17924 C C . ASP A 1 38 ? 65.743 8.099 2.623 1.00 0.00 38 ASP A C 13
ATOM 17925 O O . ASP A 1 38 ? 65.361 6.929 2.652 1.00 0.00 38 ASP A O 13
ATOM 17933 N N . LYS A 1 39 ? 65.176 9.062 3.342 1.00 0.00 39 LYS A N 13
ATOM 17934 C CA . LYS A 1 39 ? 64.047 8.794 4.225 1.00 0.00 39 LYS A CA 13
ATOM 17935 C C . LYS A 1 39 ? 62.806 8.418 3.421 1.00 0.00 39 LYS A C 13
ATOM 17936 O O . LYS A 1 39 ? 62.138 7.428 3.721 1.00 0.00 39 LYS A O 13
ATOM 17951 N N . VAL A 1 40 ? 62.504 9.213 2.401 1.00 0.00 40 VAL A N 13
ATOM 17952 C CA . VAL A 1 40 ? 61.345 8.962 1.552 1.00 0.00 40 VAL A CA 13
ATOM 17953 C C . VAL A 1 40 ? 61.450 7.604 0.867 1.00 0.00 40 VAL A C 13
ATOM 17954 O O . VAL A 1 40 ? 60.452 6.903 0.695 1.00 0.00 40 VAL A O 13
ATOM 17967 N N . ALA A 1 41 ? 62.666 7.237 0.475 1.00 0.00 41 ALA A N 13
ATOM 17968 C CA . ALA A 1 41 ? 62.904 5.962 -0.190 1.00 0.00 41 ALA A CA 13
ATOM 17969 C C . ALA A 1 41 ? 62.874 4.809 0.807 1.00 0.00 41 ALA A C 13
ATOM 17970 O O . ALA A 1 41 ? 62.261 3.772 0.554 1.00 0.00 41 ALA A O 13
ATOM 17977 N N . GLY A 1 42 ? 63.543 4.996 1.942 1.00 0.00 42 GLY A N 13
ATOM 17978 C CA . GLY A 1 42 ? 63.581 3.962 2.959 1.00 0.00 42 GLY A CA 13
ATOM 17979 C C . GLY A 1 42 ? 62.228 3.726 3.596 1.00 0.00 42 GLY A C 13
ATOM 17980 O O . GLY A 1 42 ? 61.886 2.595 3.947 1.00 0.00 42 GLY A O 13
ATOM 17984 N N . LYS A 1 43 ? 61.453 4.793 3.751 1.00 0.00 43 LYS A N 13
ATOM 17985 C CA . LYS A 1 43 ? 60.127 4.698 4.351 1.00 0.00 43 LYS A CA 13
ATOM 17986 C C . LYS A 1 43 ? 59.221 3.788 3.527 1.00 0.00 43 LYS A C 13
ATOM 17987 O O . LYS A 1 43 ? 58.235 3.254 4.036 1.00 0.00 43 LYS A O 13
ATOM 18002 N N . VAL A 1 44 ? 59.562 3.615 2.254 1.00 0.00 44 VAL A N 13
ATOM 18003 C CA . VAL A 1 44 ? 58.781 2.767 1.362 1.00 0.00 44 VAL A CA 13
ATOM 18004 C C . VAL A 1 44 ? 58.705 1.338 1.889 1.00 0.00 44 VAL A C 13
ATOM 18005 O O . VAL A 1 44 ? 59.725 0.730 2.210 1.00 0.00 44 VAL A O 13
ATOM 18018 N N . GLN A 1 45 ? 57.488 0.810 1.975 1.00 0.00 45 GLN A N 13
ATOM 18019 C CA . GLN A 1 45 ? 57.278 -0.549 2.461 1.00 0.00 45 GLN A CA 13
ATOM 18020 C C . GLN A 1 45 ? 56.747 -1.450 1.352 1.00 0.00 45 GLN A C 13
ATOM 18021 O O . GLN A 1 45 ? 55.573 -1.821 1.330 1.00 0.00 45 GLN A O 13
ATOM 18033 N N . PRO A 1 46 ? 57.629 -1.812 0.409 1.00 0.00 46 PRO A N 13
ATOM 18034 C CA . PRO A 1 46 ? 57.270 -2.674 -0.720 1.00 0.00 46 PRO A CA 13
ATOM 18035 C C . PRO A 1 46 ? 56.994 -4.111 -0.290 1.00 0.00 46 PRO A C 13
ATOM 18036 O O . PRO A 1 46 ? 56.803 -4.386 0.894 1.00 0.00 46 PRO A O 13
ATOM 18044 N N . GLU A 1 47 ? 56.975 -5.021 -1.258 1.00 0.00 47 GLU A N 13
ATOM 18045 C CA . GLU A 1 47 ? 56.723 -6.430 -0.976 1.00 0.00 47 GLU A CA 13
ATOM 18046 C C . GLU A 1 47 ? 57.753 -6.981 0.006 1.00 0.00 47 GLU A C 13
ATOM 18047 O O . GLU A 1 47 ? 57.506 -7.978 0.685 1.00 0.00 47 GLU A O 13
ATOM 18057 N N . ASP A 1 48 ? 58.907 -6.327 0.073 1.00 0.00 48 ASP A N 13
ATOM 18058 C CA . ASP A 1 48 ? 59.974 -6.752 0.971 1.00 0.00 48 ASP A CA 13
ATOM 18059 C C . ASP A 1 48 ? 60.205 -5.716 2.067 1.00 0.00 48 ASP A C 13
ATOM 18060 O O . ASP A 1 48 ? 60.273 -4.517 1.799 1.00 0.00 48 ASP A O 13
ATOM 18068 N N . ASN A 1 49 ? 60.326 -6.188 3.304 1.00 0.00 49 ASN A N 13
ATOM 18069 C CA . ASN A 1 49 ? 60.547 -5.303 4.441 1.00 0.00 49 ASN A CA 13
ATOM 18070 C C . ASN A 1 49 ? 59.365 -4.357 4.635 1.00 0.00 49 ASN A C 13
ATOM 18071 O O . ASN A 1 49 ? 59.191 -3.401 3.881 1.00 0.00 49 ASN A O 13
ATOM 18081 N N . LYS A 1 50 ? 58.554 -4.634 5.651 1.00 0.00 50 LYS A N 13
ATOM 18082 C CA . LYS A 1 50 ? 57.388 -3.810 5.947 1.00 0.00 50 LYS A CA 13
ATOM 18083 C C . LYS A 1 50 ? 57.713 -2.773 7.016 1.00 0.00 50 LYS A C 13
ATOM 18084 O O . LYS A 1 50 ? 56.828 -2.312 7.737 1.00 0.00 50 LYS A O 13
ATOM 18099 N N . GLY A 1 51 ? 58.988 -2.407 7.111 1.00 0.00 51 GLY A N 13
ATOM 18100 C CA . GLY A 1 51 ? 59.405 -1.425 8.094 1.00 0.00 51 GLY A CA 13
ATOM 18101 C C . GLY A 1 51 ? 59.248 -1.925 9.517 1.00 0.00 51 GLY A C 13
ATOM 18102 O O . GLY A 1 51 ? 59.337 -1.149 10.468 1.00 0.00 51 GLY A O 13
ATOM 18106 N N . VAL A 1 52 ? 59.013 -3.224 9.662 1.00 0.00 52 VAL A N 13
ATOM 18107 C CA . VAL A 1 52 ? 58.843 -3.828 10.979 1.00 0.00 52 VAL A CA 13
ATOM 18108 C C . VAL A 1 52 ? 60.114 -3.698 11.812 1.00 0.00 52 VAL A C 13
ATOM 18109 O O . VAL A 1 52 ? 60.067 -3.716 13.042 1.00 0.00 52 VAL A O 13
ATOM 18122 N N . PHE A 1 53 ? 61.248 -3.567 11.132 1.00 0.00 53 PHE A N 13
ATOM 18123 C CA . PHE A 1 53 ? 62.533 -3.435 11.808 1.00 0.00 53 PHE A CA 13
ATOM 18124 C C . PHE A 1 53 ? 62.892 -1.965 12.012 1.00 0.00 53 PHE A C 13
ATOM 18125 O O . PHE A 1 53 ? 63.196 -1.538 13.125 1.00 0.00 53 PHE A O 13
ATOM 18141 N N . GLN A 1 54 ? 62.854 -1.197 10.927 1.00 0.00 54 GLN A N 13
ATOM 18142 C CA . GLN A 1 54 ? 63.176 0.223 10.986 1.00 0.00 54 GLN A CA 13
ATOM 18143 C C . GLN A 1 54 ? 62.263 0.949 11.968 1.00 0.00 54 GLN A C 13
ATOM 18144 O O . GLN A 1 54 ? 62.638 1.971 12.543 1.00 0.00 54 GLN A O 13
ATOM 18156 N N . GLY A 1 55 ? 61.060 0.414 12.156 1.00 0.00 55 GLY A N 13
ATOM 18157 C CA . GLY A 1 55 ? 60.110 1.024 13.068 1.00 0.00 55 GLY A CA 13
ATOM 18158 C C . GLY A 1 55 ? 60.685 1.223 14.455 1.00 0.00 55 GLY A C 13
ATOM 18159 O O . GLY A 1 55 ? 60.243 2.098 15.200 1.00 0.00 55 GLY A O 13
ATOM 18163 N N . VAL A 1 56 ? 61.673 0.405 14.809 1.00 0.00 56 VAL A N 13
ATOM 18164 C CA . VAL A 1 56 ? 62.311 0.494 16.116 1.00 0.00 56 VAL A CA 13
ATOM 18165 C C . VAL A 1 56 ? 62.878 1.890 16.358 1.00 0.00 56 VAL A C 13
ATOM 18166 O O . VAL A 1 56 ? 63.053 2.311 17.502 1.00 0.00 56 VAL A O 13
ATOM 18179 N N . HIS A 1 57 ? 63.162 2.602 15.273 1.00 0.00 57 HIS A N 13
ATOM 18180 C CA . HIS A 1 57 ? 63.709 3.952 15.367 1.00 0.00 57 HIS A CA 13
ATOM 18181 C C . HIS A 1 57 ? 62.591 4.992 15.370 1.00 0.00 57 HIS A C 13
ATOM 18182 O O . HIS A 1 57 ? 62.605 5.928 16.170 1.00 0.00 57 HIS A O 13
ATOM 18195 N N . ASP A 1 58 ? 61.629 4.820 14.472 1.00 0.00 58 ASP A N 13
ATOM 18196 C CA . ASP A 1 58 ? 60.503 5.744 14.373 1.00 0.00 58 ASP A CA 13
ATOM 18197 C C . ASP A 1 58 ? 59.771 5.854 15.706 1.00 0.00 58 ASP A C 13
ATOM 18198 O O . ASP A 1 58 ? 59.121 6.861 15.987 1.00 0.00 58 ASP A O 13
ATOM 18206 N N . SER A 1 59 ? 59.879 4.811 16.523 1.00 0.00 59 SER A N 13
ATOM 18207 C CA . SER A 1 59 ? 59.222 4.788 17.825 1.00 0.00 59 SER A CA 13
ATOM 18208 C C . SER A 1 59 ? 59.904 5.750 18.793 1.00 0.00 59 SER A C 13
ATOM 18209 O O . SER A 1 59 ? 59.244 6.556 19.452 1.00 0.00 59 SER A O 13
ATOM 18216 N N . ALA A 1 60 ? 61.226 5.661 18.873 1.00 0.00 60 ALA A N 13
ATOM 18217 C CA . ALA A 1 60 ? 61.997 6.524 19.759 1.00 0.00 60 ALA A CA 13
ATOM 18218 C C . ALA A 1 60 ? 61.797 7.993 19.405 1.00 0.00 60 ALA A C 13
ATOM 18219 O O . ALA A 1 60 ? 61.958 8.873 20.252 1.00 0.00 60 ALA A O 13
ATOM 18226 N N . GLU A 1 61 ? 61.448 8.253 18.149 1.00 0.00 61 GLU A N 13
ATOM 18227 C CA . GLU A 1 61 ? 61.226 9.617 17.685 1.00 0.00 61 GLU A CA 13
ATOM 18228 C C . GLU A 1 61 ? 60.239 10.347 18.591 1.00 0.00 61 GLU A C 13
ATOM 18229 O O . GLU A 1 61 ? 60.601 11.300 19.281 1.00 0.00 61 GLU A O 13
ATOM 18239 N N . LYS A 1 62 ? 58.991 9.895 18.582 1.00 0.00 62 LYS A N 13
ATOM 18240 C CA . LYS A 1 62 ? 57.950 10.504 19.402 1.00 0.00 62 LYS A CA 13
ATOM 18241 C C . LYS A 1 62 ? 57.833 9.794 20.747 1.00 0.00 62 LYS A C 13
ATOM 18242 O O . LYS A 1 62 ? 58.124 8.604 20.859 1.00 0.00 62 LYS A O 13
ATOM 18257 N N . GLY A 1 63 ? 57.402 10.533 21.765 1.00 0.00 63 GLY A N 13
ATOM 18258 C CA . GLY A 1 63 ? 57.253 9.956 23.088 1.00 0.00 63 GLY A CA 13
ATOM 18259 C C . GLY A 1 63 ? 55.803 9.873 23.525 1.00 0.00 63 GLY A C 13
ATOM 18260 O O . GLY A 1 63 ? 55.384 8.886 24.130 1.00 0.00 63 GLY A O 13
ATOM 18264 N N . LYS A 1 64 ? 55.035 10.913 23.218 1.00 0.00 64 LYS A N 13
ATOM 18265 C CA . LYS A 1 64 ? 53.624 10.956 23.583 1.00 0.00 64 LYS A CA 13
ATOM 18266 C C . LYS A 1 64 ? 53.452 10.941 25.099 1.00 0.00 64 LYS A C 13
ATOM 18267 O O . LYS A 1 64 ? 54.402 10.680 25.838 1.00 0.00 64 LYS A O 13
ATOM 18282 N N . ASP A 1 65 ? 52.237 11.222 25.554 1.00 0.00 65 ASP A N 13
ATOM 18283 C CA . ASP A 1 65 ? 51.940 11.239 26.983 1.00 0.00 65 ASP A CA 13
ATOM 18284 C C . ASP A 1 65 ? 50.642 10.492 27.277 1.00 0.00 65 ASP A C 13
ATOM 18285 O O . ASP A 1 65 ? 49.925 10.091 26.363 1.00 0.00 65 ASP A O 13
ATOM 18293 N N . ASN A 1 66 ? 50.351 10.308 28.560 1.00 0.00 66 ASN A N 13
ATOM 18294 C CA . ASN A 1 66 ? 49.141 9.609 28.977 1.00 0.00 66 ASN A CA 13
ATOM 18295 C C . ASN A 1 66 ? 47.910 10.491 28.786 1.00 0.00 66 ASN A C 13
ATOM 18296 O O . ASN A 1 66 ? 47.614 11.347 29.619 1.00 0.00 66 ASN A O 13
ATOM 18306 N N . ALA A 1 67 ? 47.196 10.273 27.687 1.00 0.00 67 ALA A N 13
ATOM 18307 C CA . ALA A 1 67 ? 45.997 11.046 27.390 1.00 0.00 67 ALA A CA 13
ATOM 18308 C C . ALA A 1 67 ? 44.788 10.494 28.140 1.00 0.00 67 ALA A C 13
ATOM 18309 O O . ALA A 1 67 ? 44.673 9.287 28.343 1.00 0.00 67 ALA A O 13
ATOM 18316 N N . GLU A 1 68 ? 43.891 11.388 28.547 1.00 0.00 68 GLU A N 13
ATOM 18317 C CA . GLU A 1 68 ? 42.693 10.988 29.275 1.00 0.00 68 GLU A CA 13
ATOM 18318 C C . GLU A 1 68 ? 41.488 11.815 28.836 1.00 0.00 68 GLU A C 13
ATOM 18319 O O . GLU A 1 68 ? 41.298 12.943 29.289 1.00 0.00 68 GLU A O 13
ATOM 18329 N N . GLY A 1 69 ? 40.679 11.246 27.948 1.00 0.00 69 GLY A N 13
ATOM 18330 C CA . GLY A 1 69 ? 39.504 11.943 27.461 1.00 0.00 69 GLY A CA 13
ATOM 18331 C C . GLY A 1 69 ? 38.409 10.995 27.013 1.00 0.00 69 GLY A C 13
ATOM 18332 O O . GLY A 1 69 ? 38.497 9.788 27.237 1.00 0.00 69 GLY A O 13
ATOM 18336 N N . GLN A 1 70 ? 37.376 11.541 26.383 1.00 0.00 70 GLN A N 13
ATOM 18337 C CA . GLN A 1 70 ? 36.258 10.735 25.907 1.00 0.00 70 GLN A CA 13
ATOM 18338 C C . GLN A 1 70 ? 35.639 9.935 27.048 1.00 0.00 70 GLN A C 13
ATOM 18339 O O . GLN A 1 70 ? 35.989 10.121 28.212 1.00 0.00 70 GLN A O 13
ATOM 18351 N N . GLY A 1 71 ? 34.714 9.041 26.705 1.00 0.00 71 GLY A N 13
ATOM 18352 C CA . GLY A 1 71 ? 34.061 8.226 27.712 1.00 0.00 71 GLY A CA 13
ATOM 18353 C C . GLY A 1 71 ? 33.018 7.300 27.119 1.00 0.00 71 GLY A C 13
ATOM 18354 O O . GLY A 1 71 ? 33.055 6.090 27.342 1.00 0.00 71 GLY A O 13
ATOM 18358 N N . GLU A 1 72 ? 32.082 7.868 26.365 1.00 0.00 72 GLU A N 13
ATOM 18359 C CA . GLU A 1 72 ? 31.023 7.084 25.742 1.00 0.00 72 GLU A CA 13
ATOM 18360 C C . GLU A 1 72 ? 30.323 7.887 24.647 1.00 0.00 72 GLU A C 13
ATOM 18361 O O . GLU A 1 72 ? 29.732 8.934 24.912 1.00 0.00 72 GLU A O 13
ATOM 18371 N N . SER A 1 73 ? 30.397 7.388 23.418 1.00 0.00 73 SER A N 13
ATOM 18372 C CA . SER A 1 73 ? 29.776 8.060 22.281 1.00 0.00 73 SER A CA 13
ATOM 18373 C C . SER A 1 73 ? 28.270 8.187 22.484 1.00 0.00 73 SER A C 13
ATOM 18374 O O . SER A 1 73 ? 27.516 7.243 22.244 1.00 0.00 73 SER A O 13
ATOM 18381 N N . LEU A 1 74 ? 27.837 9.363 22.926 1.00 0.00 74 LEU A N 13
ATOM 18382 C CA . LEU A 1 74 ? 26.420 9.616 23.162 1.00 0.00 74 LEU A CA 13
ATOM 18383 C C . LEU A 1 74 ? 25.596 9.305 21.916 1.00 0.00 74 LEU A C 13
ATOM 18384 O O . LEU A 1 74 ? 24.417 8.966 22.007 1.00 0.00 74 LEU A O 13
ATOM 18399 N N . ALA A 1 75 ? 26.227 9.421 20.751 1.00 0.00 75 ALA A N 13
ATOM 18400 C CA . ALA A 1 75 ? 25.556 9.150 19.489 1.00 0.00 75 ALA A CA 13
ATOM 18401 C C . ALA A 1 75 ? 24.881 7.782 19.508 1.00 0.00 75 ALA A C 13
ATOM 18402 O O . ALA A 1 75 ? 23.863 7.570 18.849 1.00 0.00 75 ALA A O 13
ATOM 18409 N N . ASP A 1 76 ? 25.454 6.854 20.269 1.00 0.00 76 ASP A N 13
ATOM 18410 C CA . ASP A 1 76 ? 24.909 5.507 20.375 1.00 0.00 76 ASP A CA 13
ATOM 18411 C C . ASP A 1 76 ? 23.681 5.487 21.282 1.00 0.00 76 ASP A C 13
ATOM 18412 O O . ASP A 1 76 ? 22.735 4.740 21.044 1.00 0.00 76 ASP A O 13
ATOM 18420 N N . GLN A 1 77 ? 23.707 6.316 22.322 1.00 0.00 77 GLN A N 13
ATOM 18421 C CA . GLN A 1 77 ? 22.598 6.392 23.264 1.00 0.00 77 GLN A CA 13
ATOM 18422 C C . GLN A 1 77 ? 21.425 7.159 22.664 1.00 0.00 77 GLN A C 13
ATOM 18423 O O . GLN A 1 77 ? 20.271 6.931 23.024 1.00 0.00 77 GLN A O 13
ATOM 18435 N N . ALA A 1 78 ? 21.728 8.070 21.746 1.00 0.00 78 ALA A N 13
ATOM 18436 C CA . ALA A 1 78 ? 20.699 8.870 21.094 1.00 0.00 78 ALA A CA 13
ATOM 18437 C C . ALA A 1 78 ? 19.893 8.032 20.110 1.00 0.00 78 ALA A C 13
ATOM 18438 O O . ALA A 1 78 ? 18.661 8.053 20.124 1.00 0.00 78 ALA A O 13
ATOM 18445 N N . ARG A 1 79 ? 20.594 7.293 19.255 1.00 0.00 79 ARG A N 13
ATOM 18446 C CA . ARG A 1 79 ? 19.941 6.447 18.262 1.00 0.00 79 ARG A CA 13
ATOM 18447 C C . ARG A 1 79 ? 18.985 5.463 18.929 1.00 0.00 79 ARG A C 13
ATOM 18448 O O . ARG A 1 79 ? 18.012 5.018 18.321 1.00 0.00 79 ARG A O 13
ATOM 18466 N N . ASP A 1 80 ? 19.269 5.129 20.184 1.00 0.00 80 ASP A N 13
ATOM 18467 C CA . ASP A 1 80 ? 18.435 4.197 20.934 1.00 0.00 80 ASP A CA 13
ATOM 18468 C C . ASP A 1 80 ? 17.147 4.873 21.396 1.00 0.00 80 ASP A C 13
ATOM 18469 O O . ASP A 1 80 ? 16.063 4.297 21.297 1.00 0.00 80 ASP A O 13
ATOM 18477 N N . TYR A 1 81 ? 17.274 6.095 21.900 1.00 0.00 81 TYR A N 13
ATOM 18478 C CA . TYR A 1 81 ? 16.120 6.847 22.381 1.00 0.00 81 TYR A CA 13
ATOM 18479 C C . TYR A 1 81 ? 15.253 7.315 21.216 1.00 0.00 81 TYR A C 13
ATOM 18480 O O . TYR A 1 81 ? 14.025 7.254 21.279 1.00 0.00 81 TYR A O 13
ATOM 18497 N N . MET A 1 82 ? 15.902 7.783 20.153 1.00 0.00 82 MET A N 13
ATOM 18498 C CA . MET A 1 82 ? 15.190 8.260 18.973 1.00 0.00 82 MET A CA 13
ATOM 18499 C C . MET A 1 82 ? 14.384 7.135 18.333 1.00 0.00 82 MET A C 13
ATOM 18500 O O . MET A 1 82 ? 13.174 7.256 18.142 1.00 0.00 82 MET A O 13
ATOM 18512 N N . GLY A 1 83 ? 15.062 6.040 18.003 1.00 0.00 83 GLY A N 13
ATOM 18513 C CA . GLY A 1 83 ? 14.391 4.909 17.387 1.00 0.00 83 GLY A CA 13
ATOM 18514 C C . GLY A 1 83 ? 13.313 4.322 18.273 1.00 0.00 83 GLY A C 13
ATOM 18515 O O . GLY A 1 83 ? 12.280 3.865 17.785 1.00 0.00 83 GLY A O 13
ATOM 18519 N N . ALA A 1 84 ? 13.552 4.331 19.581 1.00 0.00 84 ALA A N 13
ATOM 18520 C CA . ALA A 1 84 ? 12.592 3.795 20.537 1.00 0.00 84 ALA A CA 13
ATOM 18521 C C . ALA A 1 84 ? 11.312 4.625 20.554 1.00 0.00 84 ALA A C 13
ATOM 18522 O O . ALA A 1 84 ? 10.215 4.095 20.384 1.00 0.00 84 ALA A O 13
ATOM 18529 N N . ALA A 1 85 ? 11.461 5.929 20.762 1.00 0.00 85 ALA A N 13
ATOM 18530 C CA . ALA A 1 85 ? 10.317 6.832 20.801 1.00 0.00 85 ALA A CA 13
ATOM 18531 C C . ALA A 1 85 ? 9.480 6.709 19.533 1.00 0.00 85 ALA A C 13
ATOM 18532 O O . ALA A 1 85 ? 8.261 6.886 19.561 1.00 0.00 85 ALA A O 13
ATOM 18539 N N . LYS A 1 86 ? 10.139 6.407 18.419 1.00 0.00 86 LYS A N 13
ATOM 18540 C CA . LYS A 1 86 ? 9.455 6.261 17.140 1.00 0.00 86 LYS A CA 13
ATOM 18541 C C . LYS A 1 86 ? 8.482 5.088 17.173 1.00 0.00 86 LYS A C 13
ATOM 18542 O O . LYS A 1 86 ? 7.293 5.247 16.897 1.00 0.00 86 LYS A O 13
ATOM 18557 N N . SER A 1 87 ? 8.994 3.909 17.517 1.00 0.00 87 SER A N 13
ATOM 18558 C CA . SER A 1 87 ? 8.169 2.709 17.586 1.00 0.00 87 SER A CA 13
ATOM 18559 C C . SER A 1 87 ? 7.048 2.877 18.607 1.00 0.00 87 SER A C 13
ATOM 18560 O O . SER A 1 87 ? 5.895 2.539 18.343 1.00 0.00 87 SER A O 13
ATOM 18567 N N . LYS A 1 88 ? 7.397 3.401 19.777 1.00 0.00 88 LYS A N 13
ATOM 18568 C CA . LYS A 1 88 ? 6.424 3.616 20.841 1.00 0.00 88 LYS A CA 13
ATOM 18569 C C . LYS A 1 88 ? 5.359 4.620 20.410 1.00 0.00 88 LYS A C 13
ATOM 18570 O O . LYS A 1 88 ? 4.162 4.355 20.515 1.00 0.00 88 LYS A O 13
ATOM 18585 N N . LEU A 1 89 ? 5.805 5.773 19.921 1.00 0.00 89 LEU A N 13
ATOM 18586 C CA . LEU A 1 89 ? 4.890 6.816 19.472 1.00 0.00 89 LEU A CA 13
ATOM 18587 C C . LEU A 1 89 ? 3.873 6.259 18.480 1.00 0.00 89 LEU A C 13
ATOM 18588 O O . LEU A 1 89 ? 2.666 6.401 18.668 1.00 0.00 89 LEU A O 13
ATOM 18603 N N . ASN A 1 90 ? 4.372 5.625 17.423 1.00 0.00 90 ASN A N 13
ATOM 18604 C CA . ASN A 1 90 ? 3.505 5.046 16.402 1.00 0.00 90 ASN A CA 13
ATOM 18605 C C . ASN A 1 90 ? 2.554 4.022 17.014 1.00 0.00 90 ASN A C 13
ATOM 18606 O O . ASN A 1 90 ? 1.458 3.794 16.499 1.00 0.00 90 ASN A O 13
ATOM 18616 N N . ASP A 1 91 ? 2.977 3.411 18.114 1.00 0.00 91 ASP A N 13
ATOM 18617 C CA . ASP A 1 91 ? 2.161 2.413 18.797 1.00 0.00 91 ASP A CA 13
ATOM 18618 C C . ASP A 1 91 ? 0.973 3.068 19.493 1.00 0.00 91 ASP A C 13
ATOM 18619 O O . ASP A 1 91 ? -0.117 2.498 19.550 1.00 0.00 91 ASP A O 13
ATOM 18627 N N . ALA A 1 92 ? 1.190 4.268 20.022 1.00 0.00 92 ALA A N 13
ATOM 18628 C CA . ALA A 1 92 ? 0.136 5.000 20.713 1.00 0.00 92 ALA A CA 13
ATOM 18629 C C . ALA A 1 92 ? -0.775 5.716 19.723 1.00 0.00 92 ALA A C 13
ATOM 18630 O O . ALA A 1 92 ? -1.999 5.657 19.837 1.00 0.00 92 ALA A O 13
ATOM 18637 N N . VAL A 1 93 ? -0.170 6.393 18.753 1.00 0.00 93 VAL A N 13
ATOM 18638 C CA . VAL A 1 93 ? -0.928 7.122 17.742 1.00 0.00 93 VAL A CA 13
ATOM 18639 C C . VAL A 1 93 ? -1.962 6.220 17.073 1.00 0.00 93 VAL A C 13
ATOM 18640 O O . VAL A 1 93 ? -3.151 6.531 17.055 1.00 0.00 93 VAL A O 13
ATOM 18653 N N . GLU A 1 94 ? -1.497 5.101 16.528 1.00 0.00 94 GLU A N 13
ATOM 18654 C CA . GLU A 1 94 ? -2.381 4.153 15.858 1.00 0.00 94 GLU A CA 13
ATOM 18655 C C . GLU A 1 94 ? -3.583 3.818 16.736 1.00 0.00 94 GLU A C 13
ATOM 18656 O O . GLU A 1 94 ? -4.696 3.639 16.242 1.00 0.00 94 GLU A O 13
ATOM 18666 N N . TYR A 1 95 ? -3.349 3.734 18.041 1.00 0.00 95 TYR A N 13
ATOM 18667 C CA . TYR A 1 95 ? -4.410 3.418 18.989 1.00 0.00 95 TYR A CA 13
ATOM 18668 C C . TYR A 1 95 ? -5.310 4.626 19.225 1.00 0.00 95 TYR A C 13
ATOM 18669 O O . TYR A 1 95 ? -6.530 4.500 19.315 1.00 0.00 95 TYR A O 13
ATOM 18686 N N . VAL A 1 96 ? -4.695 5.801 19.325 1.00 0.00 96 VAL A N 13
ATOM 18687 C CA . VAL A 1 96 ? -5.438 7.036 19.549 1.00 0.00 96 VAL A CA 13
ATOM 18688 C C . VAL A 1 96 ? -6.343 7.356 18.366 1.00 0.00 96 VAL A C 13
ATOM 18689 O O . VAL A 1 96 ? -7.537 7.606 18.533 1.00 0.00 96 VAL A O 13
ATOM 18702 N N . SER A 1 97 ? -5.767 7.345 17.167 1.00 0.00 97 SER A N 13
ATOM 18703 C CA . SER A 1 97 ? -6.522 7.638 15.954 1.00 0.00 97 SER A CA 13
ATOM 18704 C C . SER A 1 97 ? -7.664 6.643 15.772 1.00 0.00 97 SER A C 13
ATOM 18705 O O . SER A 1 97 ? -8.705 6.973 15.208 1.00 0.00 97 SER A O 13
ATOM 18712 N N . GLY A 1 98 ? -7.458 5.421 16.255 1.00 0.00 98 GLY A N 13
ATOM 18713 C CA . GLY A 1 98 ? -8.479 4.396 16.134 1.00 0.00 98 GLY A CA 13
ATOM 18714 C C . GLY A 1 98 ? -9.566 4.535 17.182 1.00 0.00 98 GLY A C 13
ATOM 18715 O O . GLY A 1 98 ? -10.677 4.038 17.003 1.00 0.00 98 GLY A O 13
ATOM 18719 N N . ARG A 1 99 ? -9.244 5.210 18.281 1.00 0.00 99 ARG A N 13
ATOM 18720 C CA . ARG A 1 99 ? -10.201 5.410 19.362 1.00 0.00 99 ARG A CA 13
ATOM 18721 C C . ARG A 1 99 ? -11.010 6.686 19.143 1.00 0.00 99 ARG A C 13
ATOM 18722 O O . ARG A 1 99 ? -12.235 6.686 19.272 1.00 0.00 99 ARG A O 13
ATOM 18740 N N . VAL A 1 100 ? -10.317 7.770 18.810 1.00 0.00 100 VAL A N 13
ATOM 18741 C CA . VAL A 1 100 ? -10.971 9.052 18.573 1.00 0.00 100 VAL A CA 13
ATOM 18742 C C . VAL A 1 100 ? -12.118 8.908 17.577 1.00 0.00 100 VAL A C 13
ATOM 18743 O O . VAL A 1 100 ? -13.202 9.456 17.779 1.00 0.00 100 VAL A O 13
ATOM 18756 N N . HIS A 1 101 ? -11.871 8.166 16.502 1.00 0.00 101 HIS A N 13
ATOM 18757 C CA . HIS A 1 101 ? -12.882 7.948 15.475 1.00 0.00 101 HIS A CA 13
ATOM 18758 C C . HIS A 1 101 ? -13.821 6.812 15.868 1.00 0.00 101 HIS A C 13
ATOM 18759 O O . HIS A 1 101 ? -15.024 7.016 16.032 1.00 0.00 101 HIS A O 13
ATOM 18772 N N . GLY A 1 102 ? -13.262 5.614 16.019 1.00 0.00 102 GLY A N 13
ATOM 18773 C CA . GLY A 1 102 ? -14.065 4.464 16.391 1.00 0.00 102 GLY A CA 13
ATOM 18774 C C . GLY A 1 102 ? -13.671 3.213 15.632 1.00 0.00 102 GLY A C 13
ATOM 18775 O O . GLY A 1 102 ? -14.102 3.006 14.498 1.00 0.00 102 GLY A O 13
ATOM 18779 N N . GLU A 1 103 ? -12.848 2.377 16.257 1.00 0.00 103 GLU A N 13
ATOM 18780 C CA . GLU A 1 103 ? -12.394 1.140 15.631 1.00 0.00 103 GLU A CA 13
ATOM 18781 C C . GLU A 1 103 ? -12.036 0.096 16.685 1.00 0.00 103 GLU A C 13
ATOM 18782 O O . GLU A 1 103 ? -10.869 -0.076 17.030 1.00 0.00 103 GLU A O 13
ATOM 18792 N N . GLU A 1 104 ? -13.051 -0.596 17.191 1.00 0.00 104 GLU A N 13
ATOM 18793 C CA . GLU A 1 104 ? -12.845 -1.623 18.206 1.00 0.00 104 GLU A CA 13
ATOM 18794 C C . GLU A 1 104 ? -14.089 -2.492 18.362 1.00 0.00 104 GLU A C 13
ATOM 18795 O O . GLU A 1 104 ? -15.053 -2.357 17.609 1.00 0.00 104 GLU A O 13
ATOM 18805 N N . ASP A 1 105 ? -14.060 -3.384 19.346 1.00 0.00 105 ASP A N 13
ATOM 18806 C CA . ASP A 1 105 ? -15.183 -4.277 19.602 1.00 0.00 105 ASP A CA 13
ATOM 18807 C C . ASP A 1 105 ? -16.442 -3.483 19.936 1.00 0.00 105 ASP A C 13
ATOM 18808 O O . ASP A 1 105 ? -16.386 -2.311 20.311 1.00 0.00 105 ASP A O 13
ATOM 18816 N N . PRO A 1 106 ? -17.607 -4.132 19.796 1.00 0.00 106 PRO A N 13
ATOM 18817 C CA . PRO A 1 106 ? -18.903 -3.506 20.079 1.00 0.00 106 PRO A CA 13
ATOM 18818 C C . PRO A 1 106 ? -19.112 -3.250 21.567 1.00 0.00 106 PRO A C 13
ATOM 18819 O O . PRO A 1 106 ? -19.265 -4.185 22.353 1.00 0.00 106 PRO A O 13
ATOM 18827 N N . THR A 1 107 ? -19.117 -1.976 21.949 1.00 0.00 107 THR A N 13
ATOM 18828 C CA . THR A 1 107 ? -19.307 -1.596 23.343 1.00 0.00 107 THR A CA 13
ATOM 18829 C C . THR A 1 107 ? -20.352 -0.495 23.476 1.00 0.00 107 THR A C 13
ATOM 18830 O O . THR A 1 107 ? -21.365 -0.666 24.155 1.00 0.00 107 THR A O 13
ATOM 18841 N N . LYS A 1 108 ? -20.101 0.635 22.824 1.00 0.00 108 LYS A N 13
ATOM 18842 C CA . LYS A 1 108 ? -21.021 1.765 22.867 1.00 0.00 108 LYS A CA 13
ATOM 18843 C C . LYS A 1 108 ? -22.392 1.371 22.325 1.00 0.00 108 LYS A C 13
ATOM 18844 O O . LYS A 1 108 ? -22.512 0.902 21.193 1.00 0.00 108 LYS A O 13
ATOM 18859 N N . LYS A 1 109 ? -23.423 1.566 23.140 1.00 0.00 109 LYS A N 13
ATOM 18860 C CA . LYS A 1 109 ? -24.786 1.235 22.741 1.00 0.00 109 LYS A CA 13
ATOM 18861 C C . LYS A 1 109 ? -24.870 -0.199 22.230 1.00 0.00 109 LYS A C 13
ATOM 18862 O O . LYS A 1 109 ? -25.928 -0.652 21.792 1.00 0.00 109 LYS A O 13
ATOM 18877 N N . MET A 1 1 ? 61.872 -8.664 53.345 1.00 0.00 1 MET A N 14
ATOM 18878 C CA . MET A 1 1 ? 62.865 -8.083 54.242 1.00 0.00 1 MET A CA 14
ATOM 18879 C C . MET A 1 1 ? 62.191 -7.334 55.387 1.00 0.00 1 MET A C 14
ATOM 18880 O O . MET A 1 1 ? 60.964 -7.304 55.485 1.00 0.00 1 MET A O 14
ATOM 18892 N N . SER A 1 2 ? 63.000 -6.730 56.252 1.00 0.00 2 SER A N 14
ATOM 18893 C CA . SER A 1 2 ? 62.481 -5.984 57.391 1.00 0.00 2 SER A CA 14
ATOM 18894 C C . SER A 1 2 ? 63.594 -5.200 58.080 1.00 0.00 2 SER A C 14
ATOM 18895 O O . SER A 1 2 ? 64.466 -5.778 58.730 1.00 0.00 2 SER A O 14
ATOM 18902 N N . ASP A 1 3 ? 63.559 -3.880 57.933 1.00 0.00 3 ASP A N 14
ATOM 18903 C CA . ASP A 1 3 ? 64.563 -3.015 58.541 1.00 0.00 3 ASP A CA 14
ATOM 18904 C C . ASP A 1 3 ? 63.919 -2.044 59.526 1.00 0.00 3 ASP A C 14
ATOM 18905 O O . ASP A 1 3 ? 62.705 -2.055 59.719 1.00 0.00 3 ASP A O 14
ATOM 18913 N N . ALA A 1 4 ? 64.744 -1.206 60.146 1.00 0.00 4 ALA A N 14
ATOM 18914 C CA . ALA A 1 4 ? 64.255 -0.229 61.110 1.00 0.00 4 ALA A CA 14
ATOM 18915 C C . ALA A 1 4 ? 63.501 0.899 60.413 1.00 0.00 4 ALA A C 14
ATOM 18916 O O . ALA A 1 4 ? 63.204 0.818 59.223 1.00 0.00 4 ALA A O 14
ATOM 18923 N N . GLY A 1 5 ? 63.191 1.951 61.167 1.00 0.00 5 GLY A N 14
ATOM 18924 C CA . GLY A 1 5 ? 62.474 3.080 60.604 1.00 0.00 5 GLY A CA 14
ATOM 18925 C C . GLY A 1 5 ? 63.360 4.296 60.414 1.00 0.00 5 GLY A C 14
ATOM 18926 O O . GLY A 1 5 ? 64.531 4.283 60.793 1.00 0.00 5 GLY A O 14
ATOM 18930 N N . ARG A 1 6 ? 62.800 5.347 59.826 1.00 0.00 6 ARG A N 14
ATOM 18931 C CA . ARG A 1 6 ? 63.550 6.575 59.584 1.00 0.00 6 ARG A CA 14
ATOM 18932 C C . ARG A 1 6 ? 64.811 6.291 58.776 1.00 0.00 6 ARG A C 14
ATOM 18933 O O . ARG A 1 6 ? 65.054 5.158 58.361 1.00 0.00 6 ARG A O 14
ATOM 18951 N N . LYS A 1 7 ? 65.611 7.329 58.554 1.00 0.00 7 LYS A N 14
ATOM 18952 C CA . LYS A 1 7 ? 66.849 7.193 57.797 1.00 0.00 7 LYS A CA 14
ATOM 18953 C C . LYS A 1 7 ? 66.564 6.774 56.358 1.00 0.00 7 LYS A C 14
ATOM 18954 O O . LYS A 1 7 ? 65.482 6.276 56.050 1.00 0.00 7 LYS A O 14
ATOM 18969 N N . GLY A 1 8 ? 67.543 6.975 55.482 1.00 0.00 8 GLY A N 14
ATOM 18970 C CA . GLY A 1 8 ? 67.377 6.611 54.087 1.00 0.00 8 GLY A CA 14
ATOM 18971 C C . GLY A 1 8 ? 66.531 7.611 53.324 1.00 0.00 8 GLY A C 14
ATOM 18972 O O . GLY A 1 8 ? 66.991 8.211 52.353 1.00 0.00 8 GLY A O 14
ATOM 18976 N N . PHE A 1 9 ? 65.289 7.788 53.761 1.00 0.00 9 PHE A N 14
ATOM 18977 C CA . PHE A 1 9 ? 64.374 8.720 53.110 1.00 0.00 9 PHE A CA 14
ATOM 18978 C C . PHE A 1 9 ? 64.545 10.129 53.669 1.00 0.00 9 PHE A C 14
ATOM 18979 O O . PHE A 1 9 ? 64.229 11.115 53.005 1.00 0.00 9 PHE A O 14
ATOM 18995 N N . GLY A 1 10 ? 65.046 10.215 54.898 1.00 0.00 10 GLY A N 14
ATOM 18996 C CA . GLY A 1 10 ? 65.251 11.508 55.527 1.00 0.00 10 GLY A CA 14
ATOM 18997 C C . GLY A 1 10 ? 66.145 12.416 54.709 1.00 0.00 10 GLY A C 14
ATOM 18998 O O . GLY A 1 10 ? 65.756 13.530 54.360 1.00 0.00 10 GLY A O 14
ATOM 19002 N N . GLU A 1 11 ? 67.348 11.941 54.404 1.00 0.00 11 GLU A N 14
ATOM 19003 C CA . GLU A 1 11 ? 68.302 12.720 53.623 1.00 0.00 11 GLU A CA 14
ATOM 19004 C C . GLU A 1 11 ? 67.671 13.207 52.321 1.00 0.00 11 GLU A C 14
ATOM 19005 O O . GLU A 1 11 ? 67.717 14.396 52.000 1.00 0.00 11 GLU A O 14
ATOM 19015 N N . LYS A 1 12 ? 67.081 12.279 51.574 1.00 0.00 12 LYS A N 14
ATOM 19016 C CA . LYS A 1 12 ? 66.441 12.611 50.307 1.00 0.00 12 LYS A CA 14
ATOM 19017 C C . LYS A 1 12 ? 65.317 13.623 50.513 1.00 0.00 12 LYS A C 14
ATOM 19018 O O . LYS A 1 12 ? 65.196 14.590 49.765 1.00 0.00 12 LYS A O 14
ATOM 19033 N N . ALA A 1 13 ? 64.501 13.392 51.536 1.00 0.00 13 ALA A N 14
ATOM 19034 C CA . ALA A 1 13 ? 63.391 14.285 51.844 1.00 0.00 13 ALA A CA 14
ATOM 19035 C C . ALA A 1 13 ? 63.866 15.730 51.967 1.00 0.00 13 ALA A C 14
ATOM 19036 O O . ALA A 1 13 ? 63.324 16.628 51.324 1.00 0.00 13 ALA A O 14
ATOM 19043 N N . SER A 1 14 ? 64.881 15.945 52.798 1.00 0.00 14 SER A N 14
ATOM 19044 C CA . SER A 1 14 ? 65.427 17.281 53.008 1.00 0.00 14 SER A CA 14
ATOM 19045 C C . SER A 1 14 ? 65.997 17.845 51.711 1.00 0.00 14 SER A C 14
ATOM 19046 O O . SER A 1 14 ? 66.038 19.059 51.515 1.00 0.00 14 SER A O 14
ATOM 19053 N N . GLU A 1 15 ? 66.439 16.953 50.828 1.00 0.00 15 GLU A N 14
ATOM 19054 C CA . GLU A 1 15 ? 67.007 17.363 49.550 1.00 0.00 15 GLU A CA 14
ATOM 19055 C C . GLU A 1 15 ? 65.909 17.738 48.560 1.00 0.00 15 GLU A C 14
ATOM 19056 O O . GLU A 1 15 ? 66.081 18.635 47.736 1.00 0.00 15 GLU A O 14
ATOM 19066 N N . ALA A 1 16 ? 64.781 17.042 48.647 1.00 0.00 16 ALA A N 14
ATOM 19067 C CA . ALA A 1 16 ? 63.653 17.302 47.759 1.00 0.00 16 ALA A CA 14
ATOM 19068 C C . ALA A 1 16 ? 63.084 18.696 47.989 1.00 0.00 16 ALA A C 14
ATOM 19069 O O . ALA A 1 16 ? 62.979 19.497 47.059 1.00 0.00 16 ALA A O 14
ATOM 19076 N N . LEU A 1 17 ? 62.718 18.985 49.234 1.00 0.00 17 LEU A N 14
ATOM 19077 C CA . LEU A 1 17 ? 62.158 20.284 49.586 1.00 0.00 17 LEU A CA 14
ATOM 19078 C C . LEU A 1 17 ? 63.118 21.410 49.214 1.00 0.00 17 LEU A C 14
ATOM 19079 O O . LEU A 1 17 ? 62.702 22.457 48.718 1.00 0.00 17 LEU A O 14
ATOM 19094 N N . LYS A 1 18 ? 64.405 21.184 49.451 1.00 0.00 18 LYS A N 14
ATOM 19095 C CA . LYS A 1 18 ? 65.427 22.177 49.138 1.00 0.00 18 LYS A CA 14
ATOM 19096 C C . LYS A 1 18 ? 65.617 22.306 47.629 1.00 0.00 18 LYS A C 14
ATOM 19097 O O . LYS A 1 18 ? 65.251 21.419 46.856 1.00 0.00 18 LYS A O 14
ATOM 19112 N N . PRO A 1 19 ? 66.203 23.432 47.199 1.00 0.00 19 PRO A N 14
ATOM 19113 C CA . PRO A 1 19 ? 66.455 23.701 45.781 1.00 0.00 19 PRO A CA 14
ATOM 19114 C C . PRO A 1 19 ? 67.542 22.801 45.205 1.00 0.00 19 PRO A C 14
ATOM 19115 O O . PRO A 1 19 ? 67.988 21.855 45.856 1.00 0.00 19 PRO A O 14
ATOM 19123 N N . ASP A 1 20 ? 67.965 23.099 43.981 1.00 0.00 20 ASP A N 14
ATOM 19124 C CA . ASP A 1 20 ? 69.002 22.317 43.318 1.00 0.00 20 ASP A CA 14
ATOM 19125 C C . ASP A 1 20 ? 69.308 22.884 41.935 1.00 0.00 20 ASP A C 14
ATOM 19126 O O . ASP A 1 20 ? 68.845 23.966 41.579 1.00 0.00 20 ASP A O 14
ATOM 19134 N N . SER A 1 21 ? 70.095 22.143 41.159 1.00 0.00 21 SER A N 14
ATOM 19135 C CA . SER A 1 21 ? 70.468 22.574 39.816 1.00 0.00 21 SER A CA 14
ATOM 19136 C C . SER A 1 21 ? 70.314 21.432 38.818 1.00 0.00 21 SER A C 14
ATOM 19137 O O . SER A 1 21 ? 71.298 20.936 38.270 1.00 0.00 21 SER A O 14
ATOM 19144 N N . GLN A 1 22 ? 69.071 21.020 38.587 1.00 0.00 22 GLN A N 14
ATOM 19145 C CA . GLN A 1 22 ? 68.787 19.935 37.655 1.00 0.00 22 GLN A CA 14
ATOM 19146 C C . GLN A 1 22 ? 67.284 19.757 37.469 1.00 0.00 22 GLN A C 14
ATOM 19147 O O . GLN A 1 22 ? 66.488 20.573 37.934 1.00 0.00 22 GLN A O 14
ATOM 19159 N N . LYS A 1 23 ? 66.900 18.685 36.784 1.00 0.00 23 LYS A N 14
ATOM 19160 C CA . LYS A 1 23 ? 65.492 18.398 36.537 1.00 0.00 23 LYS A CA 14
ATOM 19161 C C . LYS A 1 23 ? 64.699 18.398 37.840 1.00 0.00 23 LYS A C 14
ATOM 19162 O O . LYS A 1 23 ? 64.906 17.544 38.702 1.00 0.00 23 LYS A O 14
ATOM 19177 N N . SER A 1 24 ? 63.792 19.360 37.974 1.00 0.00 24 SER A N 14
ATOM 19178 C CA . SER A 1 24 ? 62.969 19.472 39.173 1.00 0.00 24 SER A CA 14
ATOM 19179 C C . SER A 1 24 ? 61.808 18.483 39.131 1.00 0.00 24 SER A C 14
ATOM 19180 O O . SER A 1 24 ? 61.030 18.379 40.080 1.00 0.00 24 SER A O 14
ATOM 19187 N N . TYR A 1 25 ? 61.699 17.757 38.023 1.00 0.00 25 TYR A N 14
ATOM 19188 C CA . TYR A 1 25 ? 60.632 16.777 37.853 1.00 0.00 25 TYR A CA 14
ATOM 19189 C C . TYR A 1 25 ? 60.602 15.798 39.022 1.00 0.00 25 TYR A C 14
ATOM 19190 O O . TYR A 1 25 ? 59.555 15.245 39.357 1.00 0.00 25 TYR A O 14
ATOM 19207 N N . ALA A 1 26 ? 61.760 15.587 39.639 1.00 0.00 26 ALA A N 14
ATOM 19208 C CA . ALA A 1 26 ? 61.868 14.676 40.772 1.00 0.00 26 ALA A CA 14
ATOM 19209 C C . ALA A 1 26 ? 60.823 14.996 41.835 1.00 0.00 26 ALA A C 14
ATOM 19210 O O . ALA A 1 26 ? 60.142 14.102 42.337 1.00 0.00 26 ALA A O 14
ATOM 19217 N N . GLU A 1 27 ? 60.702 16.275 42.173 1.00 0.00 27 GLU A N 14
ATOM 19218 C CA . GLU A 1 27 ? 59.739 16.711 43.178 1.00 0.00 27 GLU A CA 14
ATOM 19219 C C . GLU A 1 27 ? 58.328 16.758 42.597 1.00 0.00 27 GLU A C 14
ATOM 19220 O O . GLU A 1 27 ? 57.358 16.418 43.273 1.00 0.00 27 GLU A O 14
ATOM 19230 N N . GLN A 1 28 ? 58.227 17.183 41.342 1.00 0.00 28 GLN A N 14
ATOM 19231 C CA . GLN A 1 28 ? 56.936 17.276 40.671 1.00 0.00 28 GLN A CA 14
ATOM 19232 C C . GLN A 1 28 ? 56.199 15.941 40.721 1.00 0.00 28 GLN A C 14
ATOM 19233 O O . GLN A 1 28 ? 55.039 15.876 41.128 1.00 0.00 28 GLN A O 14
ATOM 19245 N N . GLY A 1 29 ? 56.879 14.878 40.305 1.00 0.00 29 GLY A N 14
ATOM 19246 C CA . GLY A 1 29 ? 56.273 13.560 40.312 1.00 0.00 29 GLY A CA 14
ATOM 19247 C C . GLY A 1 29 ? 55.859 13.118 41.701 1.00 0.00 29 GLY A C 14
ATOM 19248 O O . GLY A 1 29 ? 54.712 12.732 41.923 1.00 0.00 29 GLY A O 14
ATOM 19252 N N . LYS A 1 30 ? 56.799 13.171 42.640 1.00 0.00 30 LYS A N 14
ATOM 19253 C CA . LYS A 1 30 ? 56.529 12.773 44.017 1.00 0.00 30 LYS A CA 14
ATOM 19254 C C . LYS A 1 30 ? 55.273 13.459 44.545 1.00 0.00 30 LYS A C 14
ATOM 19255 O O . LYS A 1 30 ? 54.345 12.801 45.013 1.00 0.00 30 LYS A O 14
ATOM 19270 N N . GLU A 1 31 ? 55.252 14.787 44.466 1.00 0.00 31 GLU A N 14
ATOM 19271 C CA . GLU A 1 31 ? 54.108 15.561 44.936 1.00 0.00 31 GLU A CA 14
ATOM 19272 C C . GLU A 1 31 ? 52.841 15.175 44.179 1.00 0.00 31 GLU A C 14
ATOM 19273 O O . GLU A 1 31 ? 51.734 15.275 44.709 1.00 0.00 31 GLU A O 14
ATOM 19283 N N . TYR A 1 32 ? 53.012 14.734 42.939 1.00 0.00 32 TYR A N 14
ATOM 19284 C CA . TYR A 1 32 ? 51.882 14.336 42.107 1.00 0.00 32 TYR A CA 14
ATOM 19285 C C . TYR A 1 32 ? 51.134 13.162 42.731 1.00 0.00 32 TYR A C 14
ATOM 19286 O O . TYR A 1 32 ? 49.919 13.221 42.932 1.00 0.00 32 TYR A O 14
ATOM 19303 N N . ILE A 1 33 ? 51.867 12.097 43.036 1.00 0.00 33 ILE A N 14
ATOM 19304 C CA . ILE A 1 33 ? 51.274 10.909 43.640 1.00 0.00 33 ILE A CA 14
ATOM 19305 C C . ILE A 1 33 ? 50.536 11.257 44.928 1.00 0.00 33 ILE A C 14
ATOM 19306 O O . ILE A 1 33 ? 49.354 10.951 45.083 1.00 0.00 33 ILE A O 14
ATOM 19321 N N . THR A 1 34 ? 51.243 11.900 45.853 1.00 0.00 34 THR A N 14
ATOM 19322 C CA . THR A 1 34 ? 50.656 12.291 47.128 1.00 0.00 34 THR A CA 14
ATOM 19323 C C . THR A 1 34 ? 49.322 12.999 46.926 1.00 0.00 34 THR A C 14
ATOM 19324 O O . THR A 1 34 ? 48.327 12.663 47.569 1.00 0.00 34 THR A O 14
ATOM 19335 N N . ASP A 1 35 ? 49.306 13.979 46.028 1.00 0.00 35 ASP A N 14
ATOM 19336 C CA . ASP A 1 35 ? 48.092 14.731 45.739 1.00 0.00 35 ASP A CA 14
ATOM 19337 C C . ASP A 1 35 ? 46.958 13.798 45.326 1.00 0.00 35 ASP A C 14
ATOM 19338 O O . ASP A 1 35 ? 45.794 14.037 45.648 1.00 0.00 35 ASP A O 14
ATOM 19346 N N . LYS A 1 36 ? 47.306 12.735 44.610 1.00 0.00 36 LYS A N 14
ATOM 19347 C CA . LYS A 1 36 ? 46.318 11.763 44.152 1.00 0.00 36 LYS A CA 14
ATOM 19348 C C . LYS A 1 36 ? 45.800 10.924 45.316 1.00 0.00 36 LYS A C 14
ATOM 19349 O O . LYS A 1 36 ? 44.600 10.672 45.425 1.00 0.00 36 LYS A O 14
ATOM 19364 N N . ALA A 1 37 ? 46.710 10.497 46.184 1.00 0.00 37 ALA A N 14
ATOM 19365 C CA . ALA A 1 37 ? 46.343 9.690 47.341 1.00 0.00 37 ALA A CA 14
ATOM 19366 C C . ALA A 1 37 ? 45.500 10.493 48.325 1.00 0.00 37 ALA A C 14
ATOM 19367 O O . ALA A 1 37 ? 44.725 9.929 49.097 1.00 0.00 37 ALA A O 14
ATOM 19374 N N . ASP A 1 38 ? 45.656 11.812 48.292 1.00 0.00 38 ASP A N 14
ATOM 19375 C CA . ASP A 1 38 ? 44.908 12.693 49.181 1.00 0.00 38 ASP A CA 14
ATOM 19376 C C . ASP A 1 38 ? 43.499 12.931 48.651 1.00 0.00 38 ASP A C 14
ATOM 19377 O O . ASP A 1 38 ? 42.524 12.880 49.401 1.00 0.00 38 ASP A O 14
ATOM 19385 N N . LYS A 1 39 ? 43.398 13.191 47.351 1.00 0.00 39 LYS A N 14
ATOM 19386 C CA . LYS A 1 39 ? 42.106 13.438 46.718 1.00 0.00 39 LYS A CA 14
ATOM 19387 C C . LYS A 1 39 ? 41.215 12.203 46.802 1.00 0.00 39 LYS A C 14
ATOM 19388 O O . LYS A 1 39 ? 40.026 12.302 47.102 1.00 0.00 39 LYS A O 14
ATOM 19403 N N . VAL A 1 40 ? 41.799 11.038 46.537 1.00 0.00 40 VAL A N 14
ATOM 19404 C CA . VAL A 1 40 ? 41.057 9.783 46.584 1.00 0.00 40 VAL A CA 14
ATOM 19405 C C . VAL A 1 40 ? 40.662 9.433 48.015 1.00 0.00 40 VAL A C 14
ATOM 19406 O O . VAL A 1 40 ? 39.586 8.888 48.256 1.00 0.00 40 VAL A O 14
ATOM 19419 N N . ALA A 1 41 ? 41.538 9.752 48.961 1.00 0.00 41 ALA A N 14
ATOM 19420 C CA . ALA A 1 41 ? 41.281 9.474 50.368 1.00 0.00 41 ALA A CA 14
ATOM 19421 C C . ALA A 1 41 ? 40.268 10.457 50.945 1.00 0.00 41 ALA A C 14
ATOM 19422 O O . ALA A 1 41 ? 39.508 10.120 51.851 1.00 0.00 41 ALA A O 14
ATOM 19429 N N . GLY A 1 42 ? 40.265 11.677 50.414 1.00 0.00 42 GLY A N 14
ATOM 19430 C CA . GLY A 1 42 ? 39.343 12.691 50.889 1.00 0.00 42 GLY A CA 14
ATOM 19431 C C . GLY A 1 42 ? 38.013 12.650 50.165 1.00 0.00 42 GLY A C 14
ATOM 19432 O O . GLY A 1 42 ? 36.979 13.007 50.730 1.00 0.00 42 GLY A O 14
ATOM 19436 N N . LYS A 1 43 ? 38.037 12.216 48.910 1.00 0.00 43 LYS A N 14
ATOM 19437 C CA . LYS A 1 43 ? 36.824 12.129 48.105 1.00 0.00 43 LYS A CA 14
ATOM 19438 C C . LYS A 1 43 ? 35.982 10.926 48.518 1.00 0.00 43 LYS A C 14
ATOM 19439 O O . LYS A 1 43 ? 34.756 10.950 48.413 1.00 0.00 43 LYS A O 14
ATOM 19454 N N . VAL A 1 44 ? 36.647 9.876 48.988 1.00 0.00 44 VAL A N 14
ATOM 19455 C CA . VAL A 1 44 ? 35.960 8.666 49.419 1.00 0.00 44 VAL A CA 14
ATOM 19456 C C . VAL A 1 44 ? 35.156 8.913 50.691 1.00 0.00 44 VAL A C 14
ATOM 19457 O O . VAL A 1 44 ? 35.668 9.473 51.660 1.00 0.00 44 VAL A O 14
ATOM 19470 N N . GLN A 1 45 ? 33.896 8.491 50.680 1.00 0.00 45 GLN A N 14
ATOM 19471 C CA . GLN A 1 45 ? 33.022 8.667 51.833 1.00 0.00 45 GLN A CA 14
ATOM 19472 C C . GLN A 1 45 ? 33.742 8.296 53.125 1.00 0.00 45 GLN A C 14
ATOM 19473 O O . GLN A 1 45 ? 33.952 7.122 53.433 1.00 0.00 45 GLN A O 14
ATOM 19485 N N . PRO A 1 46 ? 34.133 9.319 53.901 1.00 0.00 46 PRO A N 14
ATOM 19486 C CA . PRO A 1 46 ? 34.837 9.124 55.171 1.00 0.00 46 PRO A CA 14
ATOM 19487 C C . PRO A 1 46 ? 33.937 8.525 56.246 1.00 0.00 46 PRO A C 14
ATOM 19488 O O . PRO A 1 46 ? 32.865 8.001 55.949 1.00 0.00 46 PRO A O 14
ATOM 19496 N N . GLU A 1 47 ? 34.381 8.607 57.497 1.00 0.00 47 GLU A N 14
ATOM 19497 C CA . GLU A 1 47 ? 33.615 8.072 58.616 1.00 0.00 47 GLU A CA 14
ATOM 19498 C C . GLU A 1 47 ? 32.479 9.017 59.000 1.00 0.00 47 GLU A C 14
ATOM 19499 O O . GLU A 1 47 ? 31.313 8.756 58.701 1.00 0.00 47 GLU A O 14
ATOM 19509 N N . ASP A 1 48 ? 32.829 10.113 59.663 1.00 0.00 48 ASP A N 14
ATOM 19510 C CA . ASP A 1 48 ? 31.840 11.098 60.086 1.00 0.00 48 ASP A CA 14
ATOM 19511 C C . ASP A 1 48 ? 32.519 12.330 60.676 1.00 0.00 48 ASP A C 14
ATOM 19512 O O . ASP A 1 48 ? 32.751 12.406 61.881 1.00 0.00 48 ASP A O 14
ATOM 19520 N N . ASN A 1 49 ? 32.836 13.293 59.816 1.00 0.00 49 ASN A N 14
ATOM 19521 C CA . ASN A 1 49 ? 33.491 14.521 60.250 1.00 0.00 49 ASN A CA 14
ATOM 19522 C C . ASN A 1 49 ? 33.156 15.677 59.313 1.00 0.00 49 ASN A C 14
ATOM 19523 O O . ASN A 1 49 ? 32.372 16.564 59.655 1.00 0.00 49 ASN A O 14
ATOM 19533 N N . LYS A 1 50 ? 33.755 15.661 58.127 1.00 0.00 50 LYS A N 14
ATOM 19534 C CA . LYS A 1 50 ? 33.520 16.706 57.137 1.00 0.00 50 LYS A CA 14
ATOM 19535 C C . LYS A 1 50 ? 34.221 16.377 55.822 1.00 0.00 50 LYS A C 14
ATOM 19536 O O . LYS A 1 50 ? 35.257 15.713 55.809 1.00 0.00 50 LYS A O 14
ATOM 19551 N N . GLY A 1 51 ? 33.650 16.847 54.718 1.00 0.00 51 GLY A N 14
ATOM 19552 C CA . GLY A 1 51 ? 34.235 16.595 53.414 1.00 0.00 51 GLY A CA 14
ATOM 19553 C C . GLY A 1 51 ? 33.186 16.394 52.338 1.00 0.00 51 GLY A C 14
ATOM 19554 O O . GLY A 1 51 ? 33.500 16.394 51.148 1.00 0.00 51 GLY A O 14
ATOM 19558 N N . VAL A 1 52 ? 31.936 16.220 52.757 1.00 0.00 52 VAL A N 14
ATOM 19559 C CA . VAL A 1 52 ? 30.837 16.015 51.820 1.00 0.00 52 VAL A CA 14
ATOM 19560 C C . VAL A 1 52 ? 30.385 17.337 51.210 1.00 0.00 52 VAL A C 14
ATOM 19561 O O . VAL A 1 52 ? 29.816 17.367 50.116 1.00 0.00 52 VAL A O 14
ATOM 19574 N N . PHE A 1 53 ? 30.637 18.430 51.923 1.00 0.00 53 PHE A N 14
ATOM 19575 C CA . PHE A 1 53 ? 30.253 19.756 51.452 1.00 0.00 53 PHE A CA 14
ATOM 19576 C C . PHE A 1 53 ? 30.962 20.094 50.144 1.00 0.00 53 PHE A C 14
ATOM 19577 O O . PHE A 1 53 ? 30.365 20.668 49.233 1.00 0.00 53 PHE A O 14
ATOM 19593 N N . GLN A 1 54 ? 32.239 19.734 50.059 1.00 0.00 54 GLN A N 14
ATOM 19594 C CA . GLN A 1 54 ? 33.029 20.001 48.863 1.00 0.00 54 GLN A CA 14
ATOM 19595 C C . GLN A 1 54 ? 32.383 19.372 47.632 1.00 0.00 54 GLN A C 14
ATOM 19596 O O . GLN A 1 54 ? 32.551 19.858 46.514 1.00 0.00 54 GLN A O 14
ATOM 19608 N N . GLY A 1 55 ? 31.643 18.289 47.846 1.00 0.00 55 GLY A N 14
ATOM 19609 C CA . GLY A 1 55 ? 30.983 17.612 46.745 1.00 0.00 55 GLY A CA 14
ATOM 19610 C C . GLY A 1 55 ? 29.915 18.467 46.094 1.00 0.00 55 GLY A C 14
ATOM 19611 O O . GLY A 1 55 ? 29.658 18.349 44.896 1.00 0.00 55 GLY A O 14
ATOM 19615 N N . VAL A 1 56 ? 29.288 19.332 46.887 1.00 0.00 56 VAL A N 14
ATOM 19616 C CA . VAL A 1 56 ? 28.241 20.212 46.379 1.00 0.00 56 VAL A CA 14
ATOM 19617 C C . VAL A 1 56 ? 28.729 21.014 45.179 1.00 0.00 56 VAL A C 14
ATOM 19618 O O . VAL A 1 56 ? 28.017 21.158 44.184 1.00 0.00 56 VAL A O 14
ATOM 19631 N N . HIS A 1 57 ? 29.948 21.533 45.278 1.00 0.00 57 HIS A N 14
ATOM 19632 C CA . HIS A 1 57 ? 30.534 22.321 44.198 1.00 0.00 57 HIS A CA 14
ATOM 19633 C C . HIS A 1 57 ? 31.314 21.430 43.237 1.00 0.00 57 HIS A C 14
ATOM 19634 O O . HIS A 1 57 ? 31.245 21.602 42.021 1.00 0.00 57 HIS A O 14
ATOM 19647 N N . ASP A 1 58 ? 32.057 20.478 43.792 1.00 0.00 58 ASP A N 14
ATOM 19648 C CA . ASP A 1 58 ? 32.849 19.559 42.983 1.00 0.00 58 ASP A CA 14
ATOM 19649 C C . ASP A 1 58 ? 31.970 18.818 41.981 1.00 0.00 58 ASP A C 14
ATOM 19650 O O . ASP A 1 58 ? 32.443 18.368 40.937 1.00 0.00 58 ASP A O 14
ATOM 19658 N N . SER A 1 59 ? 30.687 18.695 42.305 1.00 0.00 59 SER A N 14
ATOM 19659 C CA . SER A 1 59 ? 29.741 18.004 41.436 1.00 0.00 59 SER A CA 14
ATOM 19660 C C . SER A 1 59 ? 29.685 18.664 40.062 1.00 0.00 59 SER A C 14
ATOM 19661 O O . SER A 1 59 ? 29.741 17.989 39.034 1.00 0.00 59 SER A O 14
ATOM 19668 N N . ALA A 1 60 ? 29.574 19.988 40.052 1.00 0.00 60 ALA A N 14
ATOM 19669 C CA . ALA A 1 60 ? 29.511 20.741 38.806 1.00 0.00 60 ALA A CA 14
ATOM 19670 C C . ALA A 1 60 ? 30.902 21.184 38.361 1.00 0.00 60 ALA A C 14
ATOM 19671 O O . ALA A 1 60 ? 31.040 22.028 37.478 1.00 0.00 60 ALA A O 14
ATOM 19678 N N . GLU A 1 61 ? 31.927 20.608 38.981 1.00 0.00 61 GLU A N 14
ATOM 19679 C CA . GLU A 1 61 ? 33.306 20.945 38.650 1.00 0.00 61 GLU A CA 14
ATOM 19680 C C . GLU A 1 61 ? 33.576 20.731 37.163 1.00 0.00 61 GLU A C 14
ATOM 19681 O O . GLU A 1 61 ? 33.746 21.688 36.408 1.00 0.00 61 GLU A O 14
ATOM 19691 N N . LYS A 1 62 ? 33.614 19.468 36.751 1.00 0.00 62 LYS A N 14
ATOM 19692 C CA . LYS A 1 62 ? 33.863 19.127 35.355 1.00 0.00 62 LYS A CA 14
ATOM 19693 C C . LYS A 1 62 ? 33.817 17.616 35.149 1.00 0.00 62 LYS A C 14
ATOM 19694 O O . LYS A 1 62 ? 33.456 16.866 36.055 1.00 0.00 62 LYS A O 14
ATOM 19709 N N . GLY A 1 63 ? 34.187 17.176 33.950 1.00 0.00 63 GLY A N 14
ATOM 19710 C CA . GLY A 1 63 ? 34.182 15.756 33.647 1.00 0.00 63 GLY A CA 14
ATOM 19711 C C . GLY A 1 63 ? 35.445 15.311 32.938 1.00 0.00 63 GLY A C 14
ATOM 19712 O O . GLY A 1 63 ? 36.136 14.400 33.398 1.00 0.00 63 GLY A O 14
ATOM 19716 N N . LYS A 1 64 ? 35.747 15.950 31.813 1.00 0.00 64 LYS A N 14
ATOM 19717 C CA . LYS A 1 64 ? 36.935 15.613 31.037 1.00 0.00 64 LYS A CA 14
ATOM 19718 C C . LYS A 1 64 ? 36.761 14.275 30.328 1.00 0.00 64 LYS A C 14
ATOM 19719 O O . LYS A 1 64 ? 36.659 14.221 29.102 1.00 0.00 64 LYS A O 14
ATOM 19734 N N . ASP A 1 65 ? 36.728 13.199 31.106 1.00 0.00 65 ASP A N 14
ATOM 19735 C CA . ASP A 1 65 ? 36.563 11.860 30.552 1.00 0.00 65 ASP A CA 14
ATOM 19736 C C . ASP A 1 65 ? 35.091 11.460 30.522 1.00 0.00 65 ASP A C 14
ATOM 19737 O O . ASP A 1 65 ? 34.733 10.345 30.898 1.00 0.00 65 ASP A O 14
ATOM 19745 N N . ASN A 1 66 ? 34.243 12.380 30.074 1.00 0.00 66 ASN A N 14
ATOM 19746 C CA . ASN A 1 66 ? 32.809 12.125 29.999 1.00 0.00 66 ASN A CA 14
ATOM 19747 C C . ASN A 1 66 ? 32.136 13.089 29.026 1.00 0.00 66 ASN A C 14
ATOM 19748 O O . ASN A 1 66 ? 32.049 14.289 29.286 1.00 0.00 66 ASN A O 14
ATOM 19758 N N . ALA A 1 67 ? 31.659 12.554 27.906 1.00 0.00 67 ALA A N 14
ATOM 19759 C CA . ALA A 1 67 ? 30.991 13.366 26.897 1.00 0.00 67 ALA A CA 14
ATOM 19760 C C . ALA A 1 67 ? 29.745 14.035 27.466 1.00 0.00 67 ALA A C 14
ATOM 19761 O O . ALA A 1 67 ? 29.515 14.013 28.675 1.00 0.00 67 ALA A O 14
ATOM 19768 N N . GLU A 1 68 ? 28.943 14.628 26.588 1.00 0.00 68 GLU A N 14
ATOM 19769 C CA . GLU A 1 68 ? 27.719 15.304 27.005 1.00 0.00 68 GLU A CA 14
ATOM 19770 C C . GLU A 1 68 ? 26.665 14.294 27.451 1.00 0.00 68 GLU A C 14
ATOM 19771 O O . GLU A 1 68 ? 25.779 13.926 26.683 1.00 0.00 68 GLU A O 14
ATOM 19781 N N . GLY A 1 69 ? 26.769 13.851 28.701 1.00 0.00 69 GLY A N 14
ATOM 19782 C CA . GLY A 1 69 ? 25.821 12.888 29.228 1.00 0.00 69 GLY A CA 14
ATOM 19783 C C . GLY A 1 69 ? 26.452 11.536 29.491 1.00 0.00 69 GLY A C 14
ATOM 19784 O O . GLY A 1 69 ? 26.556 11.105 30.639 1.00 0.00 69 GLY A O 14
ATOM 19788 N N . GLN A 1 70 ? 26.873 10.865 28.424 1.00 0.00 70 GLN A N 14
ATOM 19789 C CA . GLN A 1 70 ? 27.494 9.551 28.546 1.00 0.00 70 GLN A CA 14
ATOM 19790 C C . GLN A 1 70 ? 28.956 9.600 28.115 1.00 0.00 70 GLN A C 14
ATOM 19791 O O . GLN A 1 70 ? 29.350 10.444 27.311 1.00 0.00 70 GLN A O 14
ATOM 19803 N N . GLY A 1 71 ? 29.758 8.686 28.655 1.00 0.00 71 GLY A N 14
ATOM 19804 C CA . GLY A 1 71 ? 31.168 8.643 28.315 1.00 0.00 71 GLY A CA 14
ATOM 19805 C C . GLY A 1 71 ? 31.411 8.125 26.911 1.00 0.00 71 GLY A C 14
ATOM 19806 O O . GLY A 1 71 ? 32.011 8.813 26.086 1.00 0.00 71 GLY A O 14
ATOM 19810 N N . GLU A 1 72 ? 30.943 6.910 26.641 1.00 0.00 72 GLU A N 14
ATOM 19811 C CA . GLU A 1 72 ? 31.116 6.301 25.326 1.00 0.00 72 GLU A CA 14
ATOM 19812 C C . GLU A 1 72 ? 30.439 7.141 24.246 1.00 0.00 72 GLU A C 14
ATOM 19813 O O . GLU A 1 72 ? 29.989 8.256 24.503 1.00 0.00 72 GLU A O 14
ATOM 19823 N N . SER A 1 73 ? 30.373 6.594 23.036 1.00 0.00 73 SER A N 14
ATOM 19824 C CA . SER A 1 73 ? 29.756 7.293 21.914 1.00 0.00 73 SER A CA 14
ATOM 19825 C C . SER A 1 73 ? 28.296 7.620 22.214 1.00 0.00 73 SER A C 14
ATOM 19826 O O . SER A 1 73 ? 27.415 6.771 22.071 1.00 0.00 73 SER A O 14
ATOM 19833 N N . LEU A 1 74 ? 28.047 8.855 22.632 1.00 0.00 74 LEU A N 14
ATOM 19834 C CA . LEU A 1 74 ? 26.694 9.297 22.952 1.00 0.00 74 LEU A CA 14
ATOM 19835 C C . LEU A 1 74 ? 25.748 9.047 21.783 1.00 0.00 74 LEU A C 14
ATOM 19836 O O . LEU A 1 74 ? 24.546 8.864 21.972 1.00 0.00 74 LEU A O 14
ATOM 19851 N N . ALA A 1 75 ? 26.299 9.039 20.574 1.00 0.00 75 ALA A N 14
ATOM 19852 C CA . ALA A 1 75 ? 25.506 8.807 19.374 1.00 0.00 75 ALA A CA 14
ATOM 19853 C C . ALA A 1 75 ? 24.676 7.535 19.503 1.00 0.00 75 ALA A C 14
ATOM 19854 O O . ALA A 1 75 ? 23.592 7.428 18.926 1.00 0.00 75 ALA A O 14
ATOM 19861 N N . ASP A 1 76 ? 25.188 6.573 20.261 1.00 0.00 76 ASP A N 14
ATOM 19862 C CA . ASP A 1 76 ? 24.494 5.308 20.465 1.00 0.00 76 ASP A CA 14
ATOM 19863 C C . ASP A 1 76 ? 23.294 5.489 21.390 1.00 0.00 76 ASP A C 14
ATOM 19864 O O . ASP A 1 76 ? 22.265 4.835 21.222 1.00 0.00 76 ASP A O 14
ATOM 19872 N N . GLN A 1 77 ? 23.435 6.381 22.365 1.00 0.00 77 GLN A N 14
ATOM 19873 C CA . GLN A 1 77 ? 22.363 6.647 23.317 1.00 0.00 77 GLN A CA 14
ATOM 19874 C C . GLN A 1 77 ? 21.271 7.502 22.683 1.00 0.00 77 GLN A C 14
ATOM 19875 O O . GLN A 1 77 ? 20.088 7.336 22.979 1.00 0.00 77 GLN A O 14
ATOM 19887 N N . ALA A 1 78 ? 21.677 8.417 21.808 1.00 0.00 78 ALA A N 14
ATOM 19888 C CA . ALA A 1 78 ? 20.732 9.296 21.130 1.00 0.00 78 ALA A CA 14
ATOM 19889 C C . ALA A 1 78 ? 19.931 8.536 20.078 1.00 0.00 78 ALA A C 14
ATOM 19890 O O . ALA A 1 78 ? 18.748 8.806 19.870 1.00 0.00 78 ALA A O 14
ATOM 19897 N N . ARG A 1 79 ? 20.585 7.586 19.418 1.00 0.00 79 ARG A N 14
ATOM 19898 C CA . ARG A 1 79 ? 19.933 6.788 18.384 1.00 0.00 79 ARG A CA 14
ATOM 19899 C C . ARG A 1 79 ? 18.981 5.770 19.004 1.00 0.00 79 ARG A C 14
ATOM 19900 O O . ARG A 1 79 ? 17.838 5.629 18.569 1.00 0.00 79 ARG A O 14
ATOM 19918 N N . ASP A 1 80 ? 19.460 5.063 20.021 1.00 0.00 80 ASP A N 14
ATOM 19919 C CA . ASP A 1 80 ? 18.652 4.057 20.701 1.00 0.00 80 ASP A CA 14
ATOM 19920 C C . ASP A 1 80 ? 17.403 4.686 21.310 1.00 0.00 80 ASP A C 14
ATOM 19921 O O . ASP A 1 80 ? 16.311 4.123 21.230 1.00 0.00 80 ASP A O 14
ATOM 19929 N N . TYR A 1 81 ? 17.571 5.853 21.921 1.00 0.00 81 TYR A N 14
ATOM 19930 C CA . TYR A 1 81 ? 16.458 6.557 22.546 1.00 0.00 81 TYR A CA 14
ATOM 19931 C C . TYR A 1 81 ? 15.497 7.103 21.494 1.00 0.00 81 TYR A C 14
ATOM 19932 O O . TYR A 1 81 ? 14.279 7.032 21.654 1.00 0.00 81 TYR A O 14
ATOM 19949 N N . MET A 1 82 ? 16.056 7.646 20.417 1.00 0.00 82 MET A N 14
ATOM 19950 C CA . MET A 1 82 ? 15.251 8.202 19.336 1.00 0.00 82 MET A CA 14
ATOM 19951 C C . MET A 1 82 ? 14.447 7.109 18.638 1.00 0.00 82 MET A C 14
ATOM 19952 O O . MET A 1 82 ? 13.224 7.193 18.535 1.00 0.00 82 MET A O 14
ATOM 19964 N N . GLY A 1 83 ? 15.145 6.081 18.162 1.00 0.00 83 GLY A N 14
ATOM 19965 C CA . GLY A 1 83 ? 14.479 4.987 17.479 1.00 0.00 83 GLY A CA 14
ATOM 19966 C C . GLY A 1 83 ? 13.396 4.349 18.326 1.00 0.00 83 GLY A C 14
ATOM 19967 O O . GLY A 1 83 ? 12.405 3.843 17.799 1.00 0.00 83 GLY A O 14
ATOM 19971 N N . ALA A 1 84 ? 13.584 4.372 19.641 1.00 0.00 84 ALA A N 14
ATOM 19972 C CA . ALA A 1 84 ? 12.614 3.792 20.562 1.00 0.00 84 ALA A CA 14
ATOM 19973 C C . ALA A 1 84 ? 11.338 4.624 20.611 1.00 0.00 84 ALA A C 14
ATOM 19974 O O . ALA A 1 84 ? 10.236 4.083 20.703 1.00 0.00 84 ALA A O 14
ATOM 19981 N N . ALA A 1 85 ? 11.493 5.943 20.549 1.00 0.00 85 ALA A N 14
ATOM 19982 C CA . ALA A 1 85 ? 10.351 6.849 20.584 1.00 0.00 85 ALA A CA 14
ATOM 19983 C C . ALA A 1 85 ? 9.496 6.704 19.331 1.00 0.00 85 ALA A C 14
ATOM 19984 O O . ALA A 1 85 ? 8.279 6.883 19.372 1.00 0.00 85 ALA A O 14
ATOM 19991 N N . LYS A 1 86 ? 10.140 6.378 18.215 1.00 0.00 86 LYS A N 14
ATOM 19992 C CA . LYS A 1 86 ? 9.439 6.210 16.948 1.00 0.00 86 LYS A CA 14
ATOM 19993 C C . LYS A 1 86 ? 8.464 5.039 17.018 1.00 0.00 86 LYS A C 14
ATOM 19994 O O . LYS A 1 86 ? 7.273 5.194 16.751 1.00 0.00 86 LYS A O 14
ATOM 20009 N N . SER A 1 87 ? 8.977 3.867 17.383 1.00 0.00 87 SER A N 14
ATOM 20010 C CA . SER A 1 87 ? 8.150 2.671 17.485 1.00 0.00 87 SER A CA 14
ATOM 20011 C C . SER A 1 87 ? 7.045 2.861 18.519 1.00 0.00 87 SER A C 14
ATOM 20012 O O . SER A 1 87 ? 5.886 2.521 18.278 1.00 0.00 87 SER A O 14
ATOM 20019 N N . LYS A 1 88 ? 7.412 3.407 19.673 1.00 0.00 88 LYS A N 14
ATOM 20020 C CA . LYS A 1 88 ? 6.453 3.646 20.747 1.00 0.00 88 LYS A CA 14
ATOM 20021 C C . LYS A 1 88 ? 5.385 4.643 20.310 1.00 0.00 88 LYS A C 14
ATOM 20022 O O . LYS A 1 88 ? 4.188 4.383 20.440 1.00 0.00 88 LYS A O 14
ATOM 20037 N N . LEU A 1 89 ? 5.826 5.785 19.793 1.00 0.00 89 LEU A N 14
ATOM 20038 C CA . LEU A 1 89 ? 4.907 6.822 19.335 1.00 0.00 89 LEU A CA 14
ATOM 20039 C C . LEU A 1 89 ? 3.874 6.247 18.371 1.00 0.00 89 LEU A C 14
ATOM 20040 O O . LEU A 1 89 ? 2.669 6.396 18.575 1.00 0.00 89 LEU A O 14
ATOM 20055 N N . ASN A 1 90 ? 4.355 5.590 17.321 1.00 0.00 90 ASN A N 14
ATOM 20056 C CA . ASN A 1 90 ? 3.472 4.992 16.325 1.00 0.00 90 ASN A CA 14
ATOM 20057 C C . ASN A 1 90 ? 2.527 3.983 16.972 1.00 0.00 90 ASN A C 14
ATOM 20058 O O . ASN A 1 90 ? 1.424 3.748 16.478 1.00 0.00 90 ASN A O 14
ATOM 20068 N N . ASP A 1 91 ? 2.968 3.392 18.076 1.00 0.00 91 ASP A N 14
ATOM 20069 C CA . ASP A 1 91 ? 2.162 2.410 18.792 1.00 0.00 91 ASP A CA 14
ATOM 20070 C C . ASP A 1 91 ? 0.984 3.081 19.493 1.00 0.00 91 ASP A C 14
ATOM 20071 O O . ASP A 1 91 ? -0.103 2.513 19.581 1.00 0.00 91 ASP A O 14
ATOM 20079 N N . ALA A 1 92 ? 1.211 4.292 19.991 1.00 0.00 92 ALA A N 14
ATOM 20080 C CA . ALA A 1 92 ? 0.168 5.040 20.684 1.00 0.00 92 ALA A CA 14
ATOM 20081 C C . ALA A 1 92 ? -0.757 5.738 19.693 1.00 0.00 92 ALA A C 14
ATOM 20082 O O . ALA A 1 92 ? -1.980 5.684 19.826 1.00 0.00 92 ALA A O 14
ATOM 20089 N N . VAL A 1 93 ? -0.166 6.392 18.700 1.00 0.00 93 VAL A N 14
ATOM 20090 C CA . VAL A 1 93 ? -0.937 7.101 17.685 1.00 0.00 93 VAL A CA 14
ATOM 20091 C C . VAL A 1 93 ? -1.979 6.188 17.050 1.00 0.00 93 VAL A C 14
ATOM 20092 O O . VAL A 1 93 ? -3.170 6.500 17.042 1.00 0.00 93 VAL A O 14
ATOM 20105 N N . GLU A 1 94 ? -1.524 5.058 16.517 1.00 0.00 94 GLU A N 14
ATOM 20106 C CA . GLU A 1 94 ? -2.417 4.099 15.880 1.00 0.00 94 GLU A CA 14
ATOM 20107 C C . GLU A 1 94 ? -3.607 3.781 16.781 1.00 0.00 94 GLU A C 14
ATOM 20108 O O . GLU A 1 94 ? -4.728 3.591 16.306 1.00 0.00 94 GLU A O 14
ATOM 20118 N N . TYR A 1 95 ? -3.356 3.723 18.085 1.00 0.00 95 TYR A N 14
ATOM 20119 C CA . TYR A 1 95 ? -4.404 3.425 19.053 1.00 0.00 95 TYR A CA 14
ATOM 20120 C C . TYR A 1 95 ? -5.299 4.640 19.280 1.00 0.00 95 TYR A C 14
ATOM 20121 O O . TYR A 1 95 ? -6.517 4.517 19.390 1.00 0.00 95 TYR A O 14
ATOM 20138 N N . VAL A 1 96 ? -4.681 5.816 19.347 1.00 0.00 96 VAL A N 14
ATOM 20139 C CA . VAL A 1 96 ? -5.420 7.056 19.557 1.00 0.00 96 VAL A CA 14
ATOM 20140 C C . VAL A 1 96 ? -6.342 7.354 18.381 1.00 0.00 96 VAL A C 14
ATOM 20141 O O . VAL A 1 96 ? -7.533 7.605 18.560 1.00 0.00 96 VAL A O 14
ATOM 20154 N N . SER A 1 97 ? -5.782 7.323 17.175 1.00 0.00 97 SER A N 14
ATOM 20155 C CA . SER A 1 97 ? -6.552 7.593 15.967 1.00 0.00 97 SER A CA 14
ATOM 20156 C C . SER A 1 97 ? -7.709 6.606 15.828 1.00 0.00 97 SER A C 14
ATOM 20157 O O . SER A 1 97 ? -8.761 6.938 15.286 1.00 0.00 97 SER A O 14
ATOM 20164 N N . GLY A 1 98 ? -7.501 5.389 16.324 1.00 0.00 98 GLY A N 14
ATOM 20165 C CA . GLY A 1 98 ? -8.534 4.372 16.244 1.00 0.00 98 GLY A CA 14
ATOM 20166 C C . GLY A 1 98 ? -9.611 4.556 17.294 1.00 0.00 98 GLY A C 14
ATOM 20167 O O . GLY A 1 98 ? -10.731 4.073 17.134 1.00 0.00 98 GLY A O 14
ATOM 20171 N N . ARG A 1 99 ? -9.270 5.254 18.373 1.00 0.00 99 ARG A N 14
ATOM 20172 C CA . ARG A 1 99 ? -10.217 5.499 19.454 1.00 0.00 99 ARG A CA 14
ATOM 20173 C C . ARG A 1 99 ? -11.025 6.767 19.194 1.00 0.00 99 ARG A C 14
ATOM 20174 O O . ARG A 1 99 ? -12.252 6.768 19.300 1.00 0.00 99 ARG A O 14
ATOM 20192 N N . VAL A 1 100 ? -10.328 7.846 18.855 1.00 0.00 100 VAL A N 14
ATOM 20193 C CA . VAL A 1 100 ? -10.979 9.121 18.579 1.00 0.00 100 VAL A CA 14
ATOM 20194 C C . VAL A 1 100 ? -12.104 8.955 17.563 1.00 0.00 100 VAL A C 14
ATOM 20195 O O . VAL A 1 100 ? -13.159 9.578 17.682 1.00 0.00 100 VAL A O 14
ATOM 20208 N N . HIS A 1 101 ? -11.871 8.112 16.562 1.00 0.00 101 HIS A N 14
ATOM 20209 C CA . HIS A 1 101 ? -12.865 7.863 15.525 1.00 0.00 101 HIS A CA 14
ATOM 20210 C C . HIS A 1 101 ? -14.095 7.173 16.105 1.00 0.00 101 HIS A C 14
ATOM 20211 O O . HIS A 1 101 ? -14.124 5.950 16.244 1.00 0.00 101 HIS A O 14
ATOM 20224 N N . GLY A 1 102 ? -15.108 7.963 16.444 1.00 0.00 102 GLY A N 14
ATOM 20225 C CA . GLY A 1 102 ? -16.326 7.409 17.006 1.00 0.00 102 GLY A CA 14
ATOM 20226 C C . GLY A 1 102 ? -16.431 7.641 18.500 1.00 0.00 102 GLY A C 14
ATOM 20227 O O . GLY A 1 102 ? -17.526 7.829 19.030 1.00 0.00 102 GLY A O 14
ATOM 20231 N N . GLU A 1 103 ? -15.290 7.624 19.182 1.00 0.00 103 GLU A N 14
ATOM 20232 C CA . GLU A 1 103 ? -15.260 7.831 20.626 1.00 0.00 103 GLU A CA 14
ATOM 20233 C C . GLU A 1 103 ? -14.575 9.150 20.972 1.00 0.00 103 GLU A C 14
ATOM 20234 O O . GLU A 1 103 ? -14.153 9.893 20.086 1.00 0.00 103 GLU A O 14
ATOM 20244 N N . GLU A 1 104 ? -14.467 9.432 22.267 1.00 0.00 104 GLU A N 14
ATOM 20245 C CA . GLU A 1 104 ? -13.833 10.660 22.731 1.00 0.00 104 GLU A CA 14
ATOM 20246 C C . GLU A 1 104 ? -12.607 10.351 23.585 1.00 0.00 104 GLU A C 14
ATOM 20247 O O . GLU A 1 104 ? -12.261 9.189 23.795 1.00 0.00 104 GLU A O 14
ATOM 20257 N N . ASP A 1 105 ? -11.954 11.401 24.074 1.00 0.00 105 ASP A N 14
ATOM 20258 C CA . ASP A 1 105 ? -10.767 11.243 24.906 1.00 0.00 105 ASP A CA 14
ATOM 20259 C C . ASP A 1 105 ? -10.820 12.177 26.111 1.00 0.00 105 ASP A C 14
ATOM 20260 O O . ASP A 1 105 ? -11.556 13.164 26.130 1.00 0.00 105 ASP A O 14
ATOM 20268 N N . PRO A 1 106 ? -10.024 11.859 27.141 1.00 0.00 106 PRO A N 14
ATOM 20269 C CA . PRO A 1 106 ? -9.962 12.658 28.369 1.00 0.00 106 PRO A CA 14
ATOM 20270 C C . PRO A 1 106 ? -9.299 14.014 28.148 1.00 0.00 106 PRO A C 14
ATOM 20271 O O . PRO A 1 106 ? -8.889 14.341 27.033 1.00 0.00 106 PRO A O 14
ATOM 20279 N N . THR A 1 107 ? -9.196 14.798 29.215 1.00 0.00 107 THR A N 14
ATOM 20280 C CA . THR A 1 107 ? -8.585 16.119 29.138 1.00 0.00 107 THR A CA 14
ATOM 20281 C C . THR A 1 107 ? -8.095 16.580 30.505 1.00 0.00 107 THR A C 14
ATOM 20282 O O . THR A 1 107 ? -6.994 17.117 30.634 1.00 0.00 107 THR A O 14
ATOM 20293 N N . LYS A 1 108 ? -8.919 16.366 31.526 1.00 0.00 108 LYS A N 14
ATOM 20294 C CA . LYS A 1 108 ? -8.569 16.758 32.886 1.00 0.00 108 LYS A CA 14
ATOM 20295 C C . LYS A 1 108 ? -8.395 18.269 32.990 1.00 0.00 108 LYS A C 14
ATOM 20296 O O . LYS A 1 108 ? -8.286 18.963 31.978 1.00 0.00 108 LYS A O 14
ATOM 20311 N N . LYS A 1 109 ? -8.369 18.775 34.219 1.00 0.00 109 LYS A N 14
ATOM 20312 C CA . LYS A 1 109 ? -8.207 20.205 34.454 1.00 0.00 109 LYS A CA 14
ATOM 20313 C C . LYS A 1 109 ? -6.816 20.511 35.002 1.00 0.00 109 LYS A C 14
ATOM 20314 O O . LYS A 1 109 ? -6.098 21.355 34.465 1.00 0.00 109 LYS A O 14
ATOM 20329 N N . MET A 1 1 ? 28.968 26.248 19.593 1.00 0.00 1 MET A N 15
ATOM 20330 C CA . MET A 1 1 ? 29.150 25.158 20.544 1.00 0.00 1 MET A CA 15
ATOM 20331 C C . MET A 1 1 ? 29.763 25.669 21.844 1.00 0.00 1 MET A C 15
ATOM 20332 O O . MET A 1 1 ? 29.569 25.079 22.906 1.00 0.00 1 MET A O 15
ATOM 20344 N N . SER A 1 2 ? 30.505 26.767 21.752 1.00 0.00 2 SER A N 15
ATOM 20345 C CA . SER A 1 2 ? 31.150 27.355 22.919 1.00 0.00 2 SER A CA 15
ATOM 20346 C C . SER A 1 2 ? 30.596 28.747 23.204 1.00 0.00 2 SER A C 15
ATOM 20347 O O . SER A 1 2 ? 29.830 28.942 24.147 1.00 0.00 2 SER A O 15
ATOM 20354 N N . ASP A 1 3 ? 30.991 29.714 22.383 1.00 0.00 3 ASP A N 15
ATOM 20355 C CA . ASP A 1 3 ? 30.535 31.089 22.542 1.00 0.00 3 ASP A CA 15
ATOM 20356 C C . ASP A 1 3 ? 31.120 31.986 21.457 1.00 0.00 3 ASP A C 15
ATOM 20357 O O . ASP A 1 3 ? 31.719 31.505 20.496 1.00 0.00 3 ASP A O 15
ATOM 20365 N N . ALA A 1 4 ? 30.942 33.294 21.618 1.00 0.00 4 ALA A N 15
ATOM 20366 C CA . ALA A 1 4 ? 31.452 34.260 20.652 1.00 0.00 4 ALA A CA 15
ATOM 20367 C C . ALA A 1 4 ? 32.945 34.057 20.411 1.00 0.00 4 ALA A C 15
ATOM 20368 O O . ALA A 1 4 ? 33.589 33.255 21.087 1.00 0.00 4 ALA A O 15
ATOM 20375 N N . GLY A 1 5 ? 33.489 34.790 19.445 1.00 0.00 5 GLY A N 15
ATOM 20376 C CA . GLY A 1 5 ? 34.901 34.676 19.132 1.00 0.00 5 GLY A CA 15
ATOM 20377 C C . GLY A 1 5 ? 35.780 34.840 20.355 1.00 0.00 5 GLY A C 15
ATOM 20378 O O . GLY A 1 5 ? 35.886 35.933 20.911 1.00 0.00 5 GLY A O 15
ATOM 20382 N N . ARG A 1 6 ? 36.413 33.749 20.778 1.00 0.00 6 ARG A N 15
ATOM 20383 C CA . ARG A 1 6 ? 37.285 33.776 21.946 1.00 0.00 6 ARG A CA 15
ATOM 20384 C C . ARG A 1 6 ? 38.584 33.026 21.672 1.00 0.00 6 ARG A C 15
ATOM 20385 O O . ARG A 1 6 ? 39.386 32.800 22.578 1.00 0.00 6 ARG A O 15
ATOM 20403 N N . LYS A 1 7 ? 38.786 32.642 20.416 1.00 0.00 7 LYS A N 15
ATOM 20404 C CA . LYS A 1 7 ? 39.987 31.916 20.020 1.00 0.00 7 LYS A CA 15
ATOM 20405 C C . LYS A 1 7 ? 40.952 32.831 19.271 1.00 0.00 7 LYS A C 15
ATOM 20406 O O . LYS A 1 7 ? 40.745 34.040 19.198 1.00 0.00 7 LYS A O 15
ATOM 20421 N N . GLY A 1 8 ? 42.006 32.242 18.715 1.00 0.00 8 GLY A N 15
ATOM 20422 C CA . GLY A 1 8 ? 42.987 33.018 17.978 1.00 0.00 8 GLY A CA 15
ATOM 20423 C C . GLY A 1 8 ? 42.375 33.765 16.811 1.00 0.00 8 GLY A C 15
ATOM 20424 O O . GLY A 1 8 ? 42.951 34.732 16.312 1.00 0.00 8 GLY A O 15
ATOM 20428 N N . PHE A 1 9 ? 41.203 33.317 16.371 1.00 0.00 9 PHE A N 15
ATOM 20429 C CA . PHE A 1 9 ? 40.513 33.949 15.254 1.00 0.00 9 PHE A CA 15
ATOM 20430 C C . PHE A 1 9 ? 40.046 35.353 15.626 1.00 0.00 9 PHE A C 15
ATOM 20431 O O . PHE A 1 9 ? 39.875 36.213 14.762 1.00 0.00 9 PHE A O 15
ATOM 20447 N N . GLY A 1 10 ? 39.838 35.578 16.920 1.00 0.00 10 GLY A N 15
ATOM 20448 C CA . GLY A 1 10 ? 39.392 36.878 17.385 1.00 0.00 10 GLY A CA 15
ATOM 20449 C C . GLY A 1 10 ? 40.326 37.996 16.968 1.00 0.00 10 GLY A C 15
ATOM 20450 O O . GLY A 1 10 ? 39.905 38.958 16.328 1.00 0.00 10 GLY A O 15
ATOM 20454 N N . GLU A 1 11 ? 41.599 37.869 17.333 1.00 0.00 11 GLU A N 15
ATOM 20455 C CA . GLU A 1 11 ? 42.594 38.880 16.993 1.00 0.00 11 GLU A CA 15
ATOM 20456 C C . GLU A 1 11 ? 42.585 39.169 15.495 1.00 0.00 11 GLU A C 15
ATOM 20457 O O . GLU A 1 11 ? 42.497 40.323 15.074 1.00 0.00 11 GLU A O 15
ATOM 20467 N N . LYS A 1 12 ? 42.679 38.114 14.692 1.00 0.00 12 LYS A N 15
ATOM 20468 C CA . LYS A 1 12 ? 42.681 38.253 13.241 1.00 0.00 12 LYS A CA 15
ATOM 20469 C C . LYS A 1 12 ? 41.397 38.918 12.757 1.00 0.00 12 LYS A C 15
ATOM 20470 O O . LYS A 1 12 ? 41.430 39.813 11.913 1.00 0.00 12 LYS A O 15
ATOM 20485 N N . ALA A 1 13 ? 40.266 38.475 13.296 1.00 0.00 13 ALA A N 15
ATOM 20486 C CA . ALA A 1 13 ? 38.971 39.030 12.921 1.00 0.00 13 ALA A CA 15
ATOM 20487 C C . ALA A 1 13 ? 38.966 40.550 13.053 1.00 0.00 13 ALA A C 15
ATOM 20488 O O . ALA A 1 13 ? 38.612 41.263 12.115 1.00 0.00 13 ALA A O 15
ATOM 20495 N N . SER A 1 14 ? 39.360 41.037 14.225 1.00 0.00 14 SER A N 15
ATOM 20496 C CA . SER A 1 14 ? 39.397 42.472 14.481 1.00 0.00 14 SER A CA 15
ATOM 20497 C C . SER A 1 14 ? 40.373 43.169 13.539 1.00 0.00 14 SER A C 15
ATOM 20498 O O . SER A 1 14 ? 40.213 44.347 13.223 1.00 0.00 14 SER A O 15
ATOM 20505 N N . GLU A 1 15 ? 41.384 42.430 13.093 1.00 0.00 15 GLU A N 15
ATOM 20506 C CA . GLU A 1 15 ? 42.388 42.976 12.187 1.00 0.00 15 GLU A CA 15
ATOM 20507 C C . GLU A 1 15 ? 41.858 43.030 10.757 1.00 0.00 15 GLU A C 15
ATOM 20508 O O . GLU A 1 15 ? 42.184 43.940 9.997 1.00 0.00 15 GLU A O 15
ATOM 20518 N N . ALA A 1 16 ? 41.039 42.045 10.399 1.00 0.00 16 ALA A N 15
ATOM 20519 C CA . ALA A 1 16 ? 40.463 41.979 9.062 1.00 0.00 16 ALA A CA 15
ATOM 20520 C C . ALA A 1 16 ? 39.526 43.155 8.809 1.00 0.00 16 ALA A C 15
ATOM 20521 O O . ALA A 1 16 ? 39.642 43.848 7.798 1.00 0.00 16 ALA A O 15
ATOM 20528 N N . LEU A 1 17 ? 38.598 43.375 9.733 1.00 0.00 17 LEU A N 15
ATOM 20529 C CA . LEU A 1 17 ? 37.641 44.470 9.611 1.00 0.00 17 LEU A CA 15
ATOM 20530 C C . LEU A 1 17 ? 38.349 45.820 9.639 1.00 0.00 17 LEU A C 15
ATOM 20531 O O . LEU A 1 17 ? 37.993 46.735 8.895 1.00 0.00 17 LEU A O 15
ATOM 20546 N N . LYS A 1 18 ? 39.354 45.937 10.499 1.00 0.00 18 LYS A N 15
ATOM 20547 C CA . LYS A 1 18 ? 40.116 47.174 10.622 1.00 0.00 18 LYS A CA 15
ATOM 20548 C C . LYS A 1 18 ? 40.815 47.515 9.310 1.00 0.00 18 LYS A C 15
ATOM 20549 O O . LYS A 1 18 ? 41.014 46.663 8.445 1.00 0.00 18 LYS A O 15
ATOM 20564 N N . PRO A 1 19 ? 41.196 48.792 9.157 1.00 0.00 19 PRO A N 15
ATOM 20565 C CA . PRO A 1 19 ? 41.879 49.275 7.953 1.00 0.00 19 PRO A CA 15
ATOM 20566 C C . PRO A 1 19 ? 43.300 48.734 7.837 1.00 0.00 19 PRO A C 15
ATOM 20567 O O . PRO A 1 19 ? 43.704 47.855 8.598 1.00 0.00 19 PRO A O 15
ATOM 20575 N N . ASP A 1 20 ? 44.054 49.264 6.879 1.00 0.00 20 ASP A N 15
ATOM 20576 C CA . ASP A 1 20 ? 45.431 48.834 6.664 1.00 0.00 20 ASP A CA 15
ATOM 20577 C C . ASP A 1 20 ? 46.303 50.007 6.225 1.00 0.00 20 ASP A C 15
ATOM 20578 O O . ASP A 1 20 ? 47.084 50.541 7.012 1.00 0.00 20 ASP A O 15
ATOM 20586 N N . SER A 1 21 ? 46.164 50.401 4.963 1.00 0.00 21 SER A N 15
ATOM 20587 C CA . SER A 1 21 ? 46.943 51.507 4.418 1.00 0.00 21 SER A CA 15
ATOM 20588 C C . SER A 1 21 ? 48.414 51.123 4.289 1.00 0.00 21 SER A C 15
ATOM 20589 O O . SER A 1 21 ? 48.902 50.854 3.192 1.00 0.00 21 SER A O 15
ATOM 20596 N N . GLN A 1 22 ? 49.115 51.100 5.419 1.00 0.00 22 GLN A N 15
ATOM 20597 C CA . GLN A 1 22 ? 50.530 50.750 5.431 1.00 0.00 22 GLN A CA 15
ATOM 20598 C C . GLN A 1 22 ? 50.743 49.326 4.929 1.00 0.00 22 GLN A C 15
ATOM 20599 O O . GLN A 1 22 ? 49.823 48.694 4.412 1.00 0.00 22 GLN A O 15
ATOM 20611 N N . LYS A 1 23 ? 51.964 48.825 5.085 1.00 0.00 23 LYS A N 15
ATOM 20612 C CA . LYS A 1 23 ? 52.300 47.476 4.650 1.00 0.00 23 LYS A CA 15
ATOM 20613 C C . LYS A 1 23 ? 51.313 46.459 5.215 1.00 0.00 23 LYS A C 15
ATOM 20614 O O . LYS A 1 23 ? 51.345 46.147 6.406 1.00 0.00 23 LYS A O 15
ATOM 20629 N N . SER A 1 24 ? 50.439 45.948 4.356 1.00 0.00 24 SER A N 15
ATOM 20630 C CA . SER A 1 24 ? 49.441 44.968 4.772 1.00 0.00 24 SER A CA 15
ATOM 20631 C C . SER A 1 24 ? 50.054 43.575 4.865 1.00 0.00 24 SER A C 15
ATOM 20632 O O . SER A 1 24 ? 49.388 42.617 5.260 1.00 0.00 24 SER A O 15
ATOM 20639 N N . TYR A 1 25 ? 51.325 43.469 4.498 1.00 0.00 25 TYR A N 15
ATOM 20640 C CA . TYR A 1 25 ? 52.029 42.193 4.537 1.00 0.00 25 TYR A CA 15
ATOM 20641 C C . TYR A 1 25 ? 51.905 41.543 5.912 1.00 0.00 25 TYR A C 15
ATOM 20642 O O . TYR A 1 25 ? 51.942 40.320 6.039 1.00 0.00 25 TYR A O 15
ATOM 20659 N N . ALA A 1 26 ? 51.754 42.373 6.939 1.00 0.00 26 ALA A N 15
ATOM 20660 C CA . ALA A 1 26 ? 51.620 41.881 8.304 1.00 0.00 26 ALA A CA 15
ATOM 20661 C C . ALA A 1 26 ? 50.534 40.814 8.400 1.00 0.00 26 ALA A C 15
ATOM 20662 O O . ALA A 1 26 ? 50.738 39.760 9.000 1.00 0.00 26 ALA A O 15
ATOM 20669 N N . GLU A 1 27 ? 49.380 41.097 7.805 1.00 0.00 27 GLU A N 15
ATOM 20670 C CA . GLU A 1 27 ? 48.261 40.162 7.825 1.00 0.00 27 GLU A CA 15
ATOM 20671 C C . GLU A 1 27 ? 48.476 39.035 6.819 1.00 0.00 27 GLU A C 15
ATOM 20672 O O . GLU A 1 27 ? 48.133 37.884 7.080 1.00 0.00 27 GLU A O 15
ATOM 20682 N N . GLN A 1 28 ? 49.045 39.379 5.669 1.00 0.00 28 GLN A N 15
ATOM 20683 C CA . GLN A 1 28 ? 49.304 38.396 4.622 1.00 0.00 28 GLN A CA 15
ATOM 20684 C C . GLN A 1 28 ? 50.126 37.230 5.162 1.00 0.00 28 GLN A C 15
ATOM 20685 O O . GLN A 1 28 ? 49.757 36.068 4.994 1.00 0.00 28 GLN A O 15
ATOM 20697 N N . GLY A 1 29 ? 51.242 37.548 5.811 1.00 0.00 29 GLY A N 15
ATOM 20698 C CA . GLY A 1 29 ? 52.097 36.515 6.366 1.00 0.00 29 GLY A CA 15
ATOM 20699 C C . GLY A 1 29 ? 51.389 35.672 7.407 1.00 0.00 29 GLY A C 15
ATOM 20700 O O . GLY A 1 29 ? 51.374 34.445 7.318 1.00 0.00 29 GLY A O 15
ATOM 20704 N N . LYS A 1 30 ? 50.800 36.333 8.400 1.00 0.00 30 LYS A N 15
ATOM 20705 C CA . LYS A 1 30 ? 50.087 35.637 9.465 1.00 0.00 30 LYS A CA 15
ATOM 20706 C C . LYS A 1 30 ? 49.094 34.634 8.888 1.00 0.00 30 LYS A C 15
ATOM 20707 O O . LYS A 1 30 ? 49.120 33.453 9.233 1.00 0.00 30 LYS A O 15
ATOM 20722 N N . GLU A 1 31 ? 48.220 35.112 8.008 1.00 0.00 31 GLU A N 15
ATOM 20723 C CA . GLU A 1 31 ? 47.218 34.255 7.384 1.00 0.00 31 GLU A CA 15
ATOM 20724 C C . GLU A 1 31 ? 47.880 33.146 6.571 1.00 0.00 31 GLU A C 15
ATOM 20725 O O . GLU A 1 31 ? 47.319 32.064 6.404 1.00 0.00 31 GLU A O 15
ATOM 20735 N N . TYR A 1 32 ? 49.078 33.425 6.068 1.00 0.00 32 TYR A N 15
ATOM 20736 C CA . TYR A 1 32 ? 49.817 32.453 5.270 1.00 0.00 32 TYR A CA 15
ATOM 20737 C C . TYR A 1 32 ? 50.136 31.207 6.089 1.00 0.00 32 TYR A C 15
ATOM 20738 O O . TYR A 1 32 ? 49.826 30.087 5.683 1.00 0.00 32 TYR A O 15
ATOM 20755 N N . ILE A 1 33 ? 50.759 31.411 7.245 1.00 0.00 33 ILE A N 15
ATOM 20756 C CA . ILE A 1 33 ? 51.120 30.304 8.123 1.00 0.00 33 ILE A CA 15
ATOM 20757 C C . ILE A 1 33 ? 49.900 29.459 8.471 1.00 0.00 33 ILE A C 15
ATOM 20758 O O . ILE A 1 33 ? 49.892 28.245 8.262 1.00 0.00 33 ILE A O 15
ATOM 20773 N N . THR A 1 34 ? 48.869 30.107 9.004 1.00 0.00 34 THR A N 15
ATOM 20774 C CA . THR A 1 34 ? 47.643 29.415 9.381 1.00 0.00 34 THR A CA 15
ATOM 20775 C C . THR A 1 34 ? 47.150 28.514 8.252 1.00 0.00 34 THR A C 15
ATOM 20776 O O . THR A 1 34 ? 46.839 27.344 8.472 1.00 0.00 34 THR A O 15
ATOM 20787 N N . ASP A 1 35 ? 47.081 29.069 7.047 1.00 0.00 35 ASP A N 15
ATOM 20788 C CA . ASP A 1 35 ? 46.627 28.316 5.884 1.00 0.00 35 ASP A CA 15
ATOM 20789 C C . ASP A 1 35 ? 47.465 27.054 5.694 1.00 0.00 35 ASP A C 15
ATOM 20790 O O . ASP A 1 35 ? 46.953 26.015 5.278 1.00 0.00 35 ASP A O 15
ATOM 20798 N N . LYS A 1 36 ? 48.753 27.154 6.002 1.00 0.00 36 LYS A N 15
ATOM 20799 C CA . LYS A 1 36 ? 49.662 26.021 5.866 1.00 0.00 36 LYS A CA 15
ATOM 20800 C C . LYS A 1 36 ? 49.392 24.974 6.942 1.00 0.00 36 LYS A C 15
ATOM 20801 O O . LYS A 1 36 ? 49.373 23.776 6.664 1.00 0.00 36 LYS A O 15
ATOM 20816 N N . ALA A 1 37 ? 49.181 25.435 8.171 1.00 0.00 37 ALA A N 15
ATOM 20817 C CA . ALA A 1 37 ? 48.908 24.539 9.286 1.00 0.00 37 ALA A CA 15
ATOM 20818 C C . ALA A 1 37 ? 47.569 23.831 9.108 1.00 0.00 37 ALA A C 15
ATOM 20819 O O . ALA A 1 37 ? 47.368 22.725 9.610 1.00 0.00 37 ALA A O 15
ATOM 20826 N N . ASP A 1 38 ? 46.657 24.475 8.389 1.00 0.00 38 ASP A N 15
ATOM 20827 C CA . ASP A 1 38 ? 45.336 23.907 8.143 1.00 0.00 38 ASP A CA 15
ATOM 20828 C C . ASP A 1 38 ? 45.403 22.814 7.081 1.00 0.00 38 ASP A C 15
ATOM 20829 O O . ASP A 1 38 ? 44.766 21.768 7.208 1.00 0.00 38 ASP A O 15
ATOM 20837 N N . LYS A 1 39 ? 46.181 23.063 6.033 1.00 0.00 39 LYS A N 15
ATOM 20838 C CA . LYS A 1 39 ? 46.332 22.101 4.947 1.00 0.00 39 LYS A CA 15
ATOM 20839 C C . LYS A 1 39 ? 47.079 20.858 5.422 1.00 0.00 39 LYS A C 15
ATOM 20840 O O . LYS A 1 39 ? 46.597 19.737 5.269 1.00 0.00 39 LYS A O 15
ATOM 20855 N N . VAL A 1 40 ? 48.259 21.067 5.999 1.00 0.00 40 VAL A N 15
ATOM 20856 C CA . VAL A 1 40 ? 49.071 19.964 6.498 1.00 0.00 40 VAL A CA 15
ATOM 20857 C C . VAL A 1 40 ? 48.280 19.094 7.469 1.00 0.00 40 VAL A C 15
ATOM 20858 O O . VAL A 1 40 ? 48.429 17.874 7.487 1.00 0.00 40 VAL A O 15
ATOM 20871 N N . ALA A 1 41 ? 47.437 19.732 8.273 1.00 0.00 41 ALA A N 15
ATOM 20872 C CA . ALA A 1 41 ? 46.619 19.017 9.246 1.00 0.00 41 ALA A CA 15
ATOM 20873 C C . ALA A 1 41 ? 45.441 18.324 8.569 1.00 0.00 41 ALA A C 15
ATOM 20874 O O . ALA A 1 41 ? 45.248 17.118 8.720 1.00 0.00 41 ALA A O 15
ATOM 20881 N N . GLY A 1 42 ? 44.656 19.095 7.822 1.00 0.00 42 GLY A N 15
ATOM 20882 C CA . GLY A 1 42 ? 43.506 18.536 7.134 1.00 0.00 42 GLY A CA 15
ATOM 20883 C C . GLY A 1 42 ? 43.885 17.408 6.196 1.00 0.00 42 GLY A C 15
ATOM 20884 O O . GLY A 1 42 ? 43.128 16.451 6.026 1.00 0.00 42 GLY A O 15
ATOM 20888 N N . LYS A 1 43 ? 45.058 17.517 5.583 1.00 0.00 43 LYS A N 15
ATOM 20889 C CA . LYS A 1 43 ? 45.536 16.497 4.656 1.00 0.00 43 LYS A CA 15
ATOM 20890 C C . LYS A 1 43 ? 45.674 15.149 5.355 1.00 0.00 43 LYS A C 15
ATOM 20891 O O . LYS A 1 43 ? 45.687 14.102 4.707 1.00 0.00 43 LYS A O 15
ATOM 20906 N N . VAL A 1 44 ? 45.775 15.181 6.680 1.00 0.00 44 VAL A N 15
ATOM 20907 C CA . VAL A 1 44 ? 45.909 13.960 7.466 1.00 0.00 44 VAL A CA 15
ATOM 20908 C C . VAL A 1 44 ? 44.604 13.170 7.480 1.00 0.00 44 VAL A C 15
ATOM 20909 O O . VAL A 1 44 ? 43.526 13.738 7.652 1.00 0.00 44 VAL A O 15
ATOM 20922 N N . GLN A 1 45 ? 44.713 11.858 7.299 1.00 0.00 45 GLN A N 15
ATOM 20923 C CA . GLN A 1 45 ? 43.542 10.989 7.289 1.00 0.00 45 GLN A CA 15
ATOM 20924 C C . GLN A 1 45 ? 43.552 10.048 8.489 1.00 0.00 45 GLN A C 15
ATOM 20925 O O . GLN A 1 45 ? 43.835 8.856 8.373 1.00 0.00 45 GLN A O 15
ATOM 20937 N N . PRO A 1 46 ? 43.239 10.595 9.674 1.00 0.00 46 PRO A N 15
ATOM 20938 C CA . PRO A 1 46 ? 43.205 9.822 10.919 1.00 0.00 46 PRO A CA 15
ATOM 20939 C C . PRO A 1 46 ? 42.044 8.833 10.956 1.00 0.00 46 PRO A C 15
ATOM 20940 O O . PRO A 1 46 ? 41.435 8.540 9.928 1.00 0.00 46 PRO A O 15
ATOM 20948 N N . GLU A 1 47 ? 41.744 8.324 12.147 1.00 0.00 47 GLU A N 15
ATOM 20949 C CA . GLU A 1 47 ? 40.656 7.368 12.317 1.00 0.00 47 GLU A CA 15
ATOM 20950 C C . GLU A 1 47 ? 39.327 7.970 11.866 1.00 0.00 47 GLU A C 15
ATOM 20951 O O . GLU A 1 47 ? 38.389 7.248 11.532 1.00 0.00 47 GLU A O 15
ATOM 20961 N N . ASP A 1 48 ? 39.257 9.296 11.861 1.00 0.00 48 ASP A N 15
ATOM 20962 C CA . ASP A 1 48 ? 38.046 9.996 11.451 1.00 0.00 48 ASP A CA 15
ATOM 20963 C C . ASP A 1 48 ? 36.887 9.671 12.387 1.00 0.00 48 ASP A C 15
ATOM 20964 O O . ASP A 1 48 ? 35.725 9.711 11.989 1.00 0.00 48 ASP A O 15
ATOM 20972 N N . ASN A 1 49 ? 37.214 9.346 13.635 1.00 0.00 49 ASN A N 15
ATOM 20973 C CA . ASN A 1 49 ? 36.201 9.012 14.628 1.00 0.00 49 ASN A CA 15
ATOM 20974 C C . ASN A 1 49 ? 35.267 7.922 14.108 1.00 0.00 49 ASN A C 15
ATOM 20975 O O . ASN A 1 49 ? 35.520 7.319 13.065 1.00 0.00 49 ASN A O 15
ATOM 20985 N N . LYS A 1 50 ? 34.187 7.676 14.841 1.00 0.00 50 LYS A N 15
ATOM 20986 C CA . LYS A 1 50 ? 33.215 6.662 14.454 1.00 0.00 50 LYS A CA 15
ATOM 20987 C C . LYS A 1 50 ? 31.790 7.191 14.597 1.00 0.00 50 LYS A C 15
ATOM 20988 O O . LYS A 1 50 ? 31.579 8.387 14.790 1.00 0.00 50 LYS A O 15
ATOM 21003 N N . GLY A 1 51 ? 30.817 6.291 14.501 1.00 0.00 51 GLY A N 15
ATOM 21004 C CA . GLY A 1 51 ? 29.426 6.687 14.624 1.00 0.00 51 GLY A CA 15
ATOM 21005 C C . GLY A 1 51 ? 28.511 5.873 13.731 1.00 0.00 51 GLY A C 15
ATOM 21006 O O . GLY A 1 51 ? 28.702 5.822 12.515 1.00 0.00 51 GLY A O 15
ATOM 21010 N N . VAL A 1 52 ? 27.514 5.233 14.334 1.00 0.00 52 VAL A N 15
ATOM 21011 C CA . VAL A 1 52 ? 26.566 4.417 13.584 1.00 0.00 52 VAL A CA 15
ATOM 21012 C C . VAL A 1 52 ? 25.827 5.249 12.543 1.00 0.00 52 VAL A C 15
ATOM 21013 O O . VAL A 1 52 ? 25.349 4.724 11.537 1.00 0.00 52 VAL A O 15
ATOM 21026 N N . PHE A 1 53 ? 25.736 6.551 12.790 1.00 0.00 53 PHE A N 15
ATOM 21027 C CA . PHE A 1 53 ? 25.055 7.459 11.874 1.00 0.00 53 PHE A CA 15
ATOM 21028 C C . PHE A 1 53 ? 26.058 8.330 11.123 1.00 0.00 53 PHE A C 15
ATOM 21029 O O . PHE A 1 53 ? 26.036 8.401 9.896 1.00 0.00 53 PHE A O 15
ATOM 21045 N N . GLN A 1 54 ? 26.935 8.990 11.873 1.00 0.00 54 GLN A N 15
ATOM 21046 C CA . GLN A 1 54 ? 27.945 9.858 11.279 1.00 0.00 54 GLN A CA 15
ATOM 21047 C C . GLN A 1 54 ? 28.836 9.077 10.318 1.00 0.00 54 GLN A C 15
ATOM 21048 O O . GLN A 1 54 ? 29.405 9.643 9.385 1.00 0.00 54 GLN A O 15
ATOM 21060 N N . GLY A 1 55 ? 28.954 7.774 10.553 1.00 0.00 55 GLY A N 15
ATOM 21061 C CA . GLY A 1 55 ? 29.778 6.939 9.700 1.00 0.00 55 GLY A CA 15
ATOM 21062 C C . GLY A 1 55 ? 29.189 6.766 8.314 1.00 0.00 55 GLY A C 15
ATOM 21063 O O . GLY A 1 55 ? 29.896 6.411 7.371 1.00 0.00 55 GLY A O 15
ATOM 21067 N N . VAL A 1 56 ? 27.890 7.017 8.189 1.00 0.00 56 VAL A N 15
ATOM 21068 C CA . VAL A 1 56 ? 27.206 6.888 6.907 1.00 0.00 56 VAL A CA 15
ATOM 21069 C C . VAL A 1 56 ? 27.796 7.838 5.871 1.00 0.00 56 VAL A C 15
ATOM 21070 O O . VAL A 1 56 ? 27.785 7.552 4.673 1.00 0.00 56 VAL A O 15
ATOM 21083 N N . HIS A 1 57 ? 28.312 8.971 6.341 1.00 0.00 57 HIS A N 15
ATOM 21084 C CA . HIS A 1 57 ? 28.909 9.963 5.453 1.00 0.00 57 HIS A CA 15
ATOM 21085 C C . HIS A 1 57 ? 30.406 9.715 5.289 1.00 0.00 57 HIS A C 15
ATOM 21086 O O . HIS A 1 57 ? 30.922 9.690 4.172 1.00 0.00 57 HIS A O 15
ATOM 21099 N N . ASP A 1 58 ? 31.097 9.532 6.410 1.00 0.00 58 ASP A N 15
ATOM 21100 C CA . ASP A 1 58 ? 32.533 9.285 6.389 1.00 0.00 58 ASP A CA 15
ATOM 21101 C C . ASP A 1 58 ? 32.854 8.000 5.634 1.00 0.00 58 ASP A C 15
ATOM 21102 O O . ASP A 1 58 ? 33.954 7.835 5.105 1.00 0.00 58 ASP A O 15
ATOM 21110 N N . SER A 1 59 ? 31.887 7.089 5.589 1.00 0.00 59 SER A N 15
ATOM 21111 C CA . SER A 1 59 ? 32.068 5.816 4.902 1.00 0.00 59 SER A CA 15
ATOM 21112 C C . SER A 1 59 ? 32.452 6.034 3.441 1.00 0.00 59 SER A C 15
ATOM 21113 O O . SER A 1 59 ? 33.076 5.178 2.816 1.00 0.00 59 SER A O 15
ATOM 21120 N N . ALA A 1 60 ? 32.075 7.190 2.905 1.00 0.00 60 ALA A N 15
ATOM 21121 C CA . ALA A 1 60 ? 32.381 7.525 1.519 1.00 0.00 60 ALA A CA 15
ATOM 21122 C C . ALA A 1 60 ? 33.866 7.342 1.226 1.00 0.00 60 ALA A C 15
ATOM 21123 O O . ALA A 1 60 ? 34.251 7.036 0.098 1.00 0.00 60 ALA A O 15
ATOM 21130 N N . GLU A 1 61 ? 34.694 7.532 2.248 1.00 0.00 61 GLU A N 15
ATOM 21131 C CA . GLU A 1 61 ? 36.138 7.388 2.097 1.00 0.00 61 GLU A CA 15
ATOM 21132 C C . GLU A 1 61 ? 36.701 6.427 3.142 1.00 0.00 61 GLU A C 15
ATOM 21133 O O . GLU A 1 61 ? 37.456 5.512 2.815 1.00 0.00 61 GLU A O 15
ATOM 21143 N N . LYS A 1 62 ? 36.328 6.645 4.397 1.00 0.00 62 LYS A N 15
ATOM 21144 C CA . LYS A 1 62 ? 36.794 5.800 5.491 1.00 0.00 62 LYS A CA 15
ATOM 21145 C C . LYS A 1 62 ? 36.132 4.427 5.437 1.00 0.00 62 LYS A C 15
ATOM 21146 O O . LYS A 1 62 ? 35.059 4.266 4.858 1.00 0.00 62 LYS A O 15
ATOM 21161 N N . GLY A 1 63 ? 36.780 3.439 6.049 1.00 0.00 63 GLY A N 15
ATOM 21162 C CA . GLY A 1 63 ? 36.238 2.091 6.059 1.00 0.00 63 GLY A CA 15
ATOM 21163 C C . GLY A 1 63 ? 34.985 1.979 6.905 1.00 0.00 63 GLY A C 15
ATOM 21164 O O . GLY A 1 63 ? 34.045 1.271 6.544 1.00 0.00 63 GLY A O 15
ATOM 21168 N N . LYS A 1 64 ? 34.972 2.675 8.036 1.00 0.00 64 LYS A N 15
ATOM 21169 C CA . LYS A 1 64 ? 33.827 2.651 8.938 1.00 0.00 64 LYS A CA 15
ATOM 21170 C C . LYS A 1 64 ? 33.600 1.247 9.491 1.00 0.00 64 LYS A C 15
ATOM 21171 O O . LYS A 1 64 ? 34.433 0.359 9.313 1.00 0.00 64 LYS A O 15
ATOM 21186 N N . ASP A 1 65 ? 32.472 1.056 10.162 1.00 0.00 65 ASP A N 15
ATOM 21187 C CA . ASP A 1 65 ? 32.135 -0.240 10.740 1.00 0.00 65 ASP A CA 15
ATOM 21188 C C . ASP A 1 65 ? 33.146 -0.636 11.813 1.00 0.00 65 ASP A C 15
ATOM 21189 O O . ASP A 1 65 ? 33.385 -1.819 12.048 1.00 0.00 65 ASP A O 15
ATOM 21197 N N . ASN A 1 66 ? 33.737 0.363 12.459 1.00 0.00 66 ASN A N 15
ATOM 21198 C CA . ASN A 1 66 ? 34.724 0.121 13.505 1.00 0.00 66 ASN A CA 15
ATOM 21199 C C . ASN A 1 66 ? 36.010 -0.452 12.917 1.00 0.00 66 ASN A C 15
ATOM 21200 O O . ASN A 1 66 ? 37.012 0.251 12.788 1.00 0.00 66 ASN A O 15
ATOM 21210 N N . ALA A 1 67 ? 35.973 -1.731 12.561 1.00 0.00 67 ALA A N 15
ATOM 21211 C CA . ALA A 1 67 ? 37.134 -2.398 11.983 1.00 0.00 67 ALA A CA 15
ATOM 21212 C C . ALA A 1 67 ? 38.358 -2.240 12.880 1.00 0.00 67 ALA A C 15
ATOM 21213 O O . ALA A 1 67 ? 39.492 -2.252 12.402 1.00 0.00 67 ALA A O 15
ATOM 21220 N N . GLU A 1 68 ? 38.121 -2.091 14.179 1.00 0.00 68 GLU A N 15
ATOM 21221 C CA . GLU A 1 68 ? 39.206 -1.929 15.139 1.00 0.00 68 GLU A CA 15
ATOM 21222 C C . GLU A 1 68 ? 38.663 -1.839 16.563 1.00 0.00 68 GLU A C 15
ATOM 21223 O O . GLU A 1 68 ? 39.057 -0.965 17.334 1.00 0.00 68 GLU A O 15
ATOM 21233 N N . GLY A 1 69 ? 37.757 -2.750 16.903 1.00 0.00 69 GLY A N 15
ATOM 21234 C CA . GLY A 1 69 ? 37.174 -2.755 18.233 1.00 0.00 69 GLY A CA 15
ATOM 21235 C C . GLY A 1 69 ? 35.793 -2.131 18.262 1.00 0.00 69 GLY A C 15
ATOM 21236 O O . GLY A 1 69 ? 34.977 -2.371 17.373 1.00 0.00 69 GLY A O 15
ATOM 21240 N N . GLN A 1 70 ? 35.530 -1.330 19.290 1.00 0.00 70 GLN A N 15
ATOM 21241 C CA . GLN A 1 70 ? 34.237 -0.672 19.433 1.00 0.00 70 GLN A CA 15
ATOM 21242 C C . GLN A 1 70 ? 34.405 0.749 19.965 1.00 0.00 70 GLN A C 15
ATOM 21243 O O . GLN A 1 70 ? 34.266 1.721 19.223 1.00 0.00 70 GLN A O 15
ATOM 21255 N N . GLY A 1 71 ? 34.703 0.860 21.255 1.00 0.00 71 GLY A N 15
ATOM 21256 C CA . GLY A 1 71 ? 34.885 2.165 21.865 1.00 0.00 71 GLY A CA 15
ATOM 21257 C C . GLY A 1 71 ? 33.568 2.828 22.216 1.00 0.00 71 GLY A C 15
ATOM 21258 O O . GLY A 1 71 ? 32.515 2.430 21.721 1.00 0.00 71 GLY A O 15
ATOM 21262 N N . GLU A 1 72 ? 33.628 3.841 23.074 1.00 0.00 72 GLU A N 15
ATOM 21263 C CA . GLU A 1 72 ? 32.430 4.559 23.492 1.00 0.00 72 GLU A CA 15
ATOM 21264 C C . GLU A 1 72 ? 31.890 5.425 22.358 1.00 0.00 72 GLU A C 15
ATOM 21265 O O . GLU A 1 72 ? 32.589 5.695 21.383 1.00 0.00 72 GLU A O 15
ATOM 21275 N N . SER A 1 73 ? 30.640 5.856 22.493 1.00 0.00 73 SER A N 15
ATOM 21276 C CA . SER A 1 73 ? 30.003 6.686 21.478 1.00 0.00 73 SER A CA 15
ATOM 21277 C C . SER A 1 73 ? 28.580 7.053 21.889 1.00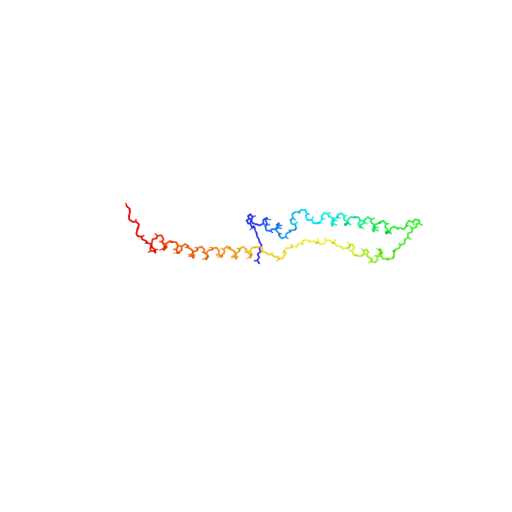 0.00 73 SER A C 15
ATOM 21278 O O . SER A 1 73 ? 27.649 6.265 21.719 1.00 0.00 73 SER A O 15
ATOM 21285 N N . LEU A 1 74 ? 28.419 8.255 22.433 1.00 0.00 74 LEU A N 15
ATOM 21286 C CA . LEU A 1 74 ? 27.111 8.728 22.869 1.00 0.00 74 LEU A CA 15
ATOM 21287 C C . LEU A 1 74 ? 26.092 8.637 21.737 1.00 0.00 74 LEU A C 15
ATOM 21288 O O . LEU A 1 74 ? 24.894 8.495 21.977 1.00 0.00 74 LEU A O 15
ATOM 21303 N N . ALA A 1 75 ? 26.580 8.716 20.503 1.00 0.00 75 ALA A N 15
ATOM 21304 C CA . ALA A 1 75 ? 25.713 8.638 19.334 1.00 0.00 75 ALA A CA 15
ATOM 21305 C C . ALA A 1 75 ? 24.824 7.401 19.391 1.00 0.00 75 ALA A C 15
ATOM 21306 O O . ALA A 1 75 ? 23.709 7.402 18.869 1.00 0.00 75 ALA A O 15
ATOM 21313 N N . ASP A 1 76 ? 25.325 6.347 20.027 1.00 0.00 76 ASP A N 15
ATOM 21314 C CA . ASP A 1 76 ? 24.576 5.102 20.152 1.00 0.00 76 ASP A CA 15
ATOM 21315 C C . ASP A 1 76 ? 23.435 5.253 21.154 1.00 0.00 76 ASP A C 15
ATOM 21316 O O . ASP A 1 76 ? 22.368 4.666 20.984 1.00 0.00 76 ASP A O 15
ATOM 21324 N N . GLN A 1 77 ? 23.670 6.043 22.197 1.00 0.00 77 GLN A N 15
ATOM 21325 C CA . GLN A 1 77 ? 22.663 6.270 23.226 1.00 0.00 77 GLN A CA 15
ATOM 21326 C C . GLN A 1 77 ? 21.586 7.229 22.732 1.00 0.00 77 GLN A C 15
ATOM 21327 O O . GLN A 1 77 ? 20.413 7.092 23.077 1.00 0.00 77 GLN A O 15
ATOM 21339 N N . ALA A 1 78 ? 21.993 8.202 21.922 1.00 0.00 78 ALA A N 15
ATOM 21340 C CA . ALA A 1 78 ? 21.062 9.183 21.380 1.00 0.00 78 ALA A CA 15
ATOM 21341 C C . ALA A 1 78 ? 20.172 8.563 20.308 1.00 0.00 78 ALA A C 15
ATOM 21342 O O . ALA A 1 78 ? 18.994 8.904 20.192 1.00 0.00 78 ALA A O 15
ATOM 21349 N N . ARG A 1 79 ? 20.741 7.651 19.528 1.00 0.00 79 ARG A N 15
ATOM 21350 C CA . ARG A 1 79 ? 20.000 6.985 18.465 1.00 0.00 79 ARG A CA 15
ATOM 21351 C C . ARG A 1 79 ? 19.027 5.958 19.041 1.00 0.00 79 ARG A C 15
ATOM 21352 O O . ARG A 1 79 ? 17.857 5.915 18.660 1.00 0.00 79 ARG A O 15
ATOM 21370 N N . ASP A 1 80 ? 19.519 5.135 19.960 1.00 0.00 80 ASP A N 15
ATOM 21371 C CA . ASP A 1 80 ? 18.695 4.111 20.589 1.00 0.00 80 ASP A CA 15
ATOM 21372 C C . ASP A 1 80 ? 17.498 4.737 21.299 1.00 0.00 80 ASP A C 15
ATOM 21373 O O . ASP A 1 80 ? 16.378 4.234 21.211 1.00 0.00 80 ASP A O 15
ATOM 21381 N N . TYR A 1 81 ? 17.744 5.836 22.004 1.00 0.00 81 TYR A N 15
ATOM 21382 C CA . TYR A 1 81 ? 16.687 6.528 22.734 1.00 0.00 81 TYR A CA 15
ATOM 21383 C C . TYR A 1 81 ? 15.708 7.193 21.771 1.00 0.00 81 TYR A C 15
ATOM 21384 O O . TYR A 1 81 ? 14.494 7.114 21.950 1.00 0.00 81 TYR A O 15
ATOM 21401 N N . MET A 1 82 ? 16.248 7.849 20.748 1.00 0.00 82 MET A N 15
ATOM 21402 C CA . MET A 1 82 ? 15.423 8.529 19.756 1.00 0.00 82 MET A CA 15
ATOM 21403 C C . MET A 1 82 ? 14.543 7.534 19.007 1.00 0.00 82 MET A C 15
ATOM 21404 O O . MET A 1 82 ? 13.322 7.676 18.967 1.00 0.00 82 MET A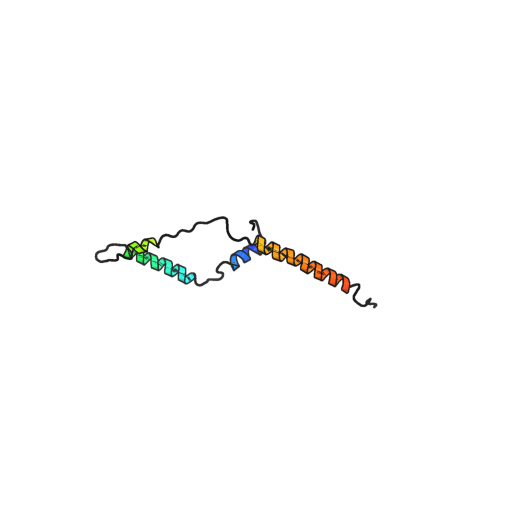 O 15
ATOM 21416 N N . GLY A 1 83 ? 15.174 6.522 18.415 1.00 0.00 83 GLY A N 15
ATOM 21417 C CA . GLY A 1 83 ? 14.432 5.519 17.676 1.00 0.00 83 GLY A CA 15
ATOM 21418 C C . GLY A 1 83 ? 13.358 4.855 18.514 1.00 0.00 83 GLY A C 15
ATOM 21419 O O . GLY A 1 83 ? 12.301 4.488 18.003 1.00 0.00 83 GLY A O 15
ATOM 21423 N N . ALA A 1 84 ? 13.630 4.700 19.806 1.00 0.00 84 ALA A N 15
ATOM 21424 C CA . ALA A 1 84 ? 12.679 4.076 20.717 1.00 0.00 84 ALA A CA 15
ATOM 21425 C C . ALA A 1 84 ? 11.338 4.805 20.695 1.00 0.00 84 ALA A C 15
ATOM 21426 O O . ALA A 1 84 ? 10.285 4.181 20.577 1.00 0.00 84 ALA A O 15
ATOM 21433 N N . ALA A 1 85 ? 11.389 6.128 20.809 1.00 0.00 85 ALA A N 15
ATOM 21434 C CA . ALA A 1 85 ? 10.179 6.941 20.802 1.00 0.00 85 ALA A CA 15
ATOM 21435 C C . ALA A 1 85 ? 9.378 6.721 19.522 1.00 0.00 85 ALA A C 15
ATOM 21436 O O . ALA A 1 85 ? 8.150 6.634 19.552 1.00 0.00 85 ALA A O 15
ATOM 21443 N N . LYS A 1 86 ? 10.081 6.633 18.397 1.00 0.00 86 LYS A N 15
ATOM 21444 C CA . LYS A 1 86 ? 9.437 6.423 17.107 1.00 0.00 86 LYS A CA 15
ATOM 21445 C C . LYS A 1 86 ? 8.494 5.225 17.158 1.00 0.00 86 LYS A C 15
ATOM 21446 O O . LYS A 1 86 ? 7.307 5.344 16.854 1.00 0.00 86 LYS A O 15
ATOM 21461 N N . SER A 1 87 ? 9.029 4.071 17.544 1.00 0.00 87 SER A N 15
ATOM 21462 C CA . SER A 1 87 ? 8.235 2.852 17.633 1.00 0.00 87 SER A CA 15
ATOM 21463 C C . SER A 1 87 ? 7.035 3.051 18.552 1.00 0.00 87 SER A C 15
ATOM 21464 O O . SER A 1 87 ? 5.910 2.680 18.214 1.00 0.00 87 SER A O 15
ATOM 21471 N N . LYS A 1 88 ? 7.281 3.640 19.717 1.00 0.00 88 LYS A N 15
ATOM 21472 C CA . LYS A 1 88 ? 6.221 3.891 20.688 1.00 0.00 88 LYS A CA 15
ATOM 21473 C C . LYS A 1 88 ? 5.160 4.820 20.106 1.00 0.00 88 LYS A C 15
ATOM 21474 O O . LYS A 1 88 ? 3.971 4.675 20.390 1.00 0.00 88 LYS A O 15
ATOM 21489 N N . LEU A 1 89 ? 5.599 5.774 19.292 1.00 0.00 89 LEU A N 15
ATOM 21490 C CA . LEU A 1 89 ? 4.686 6.726 18.669 1.00 0.00 89 LEU A CA 15
ATOM 21491 C C . LEU A 1 89 ? 3.669 6.009 17.787 1.00 0.00 89 LEU A C 15
ATOM 21492 O O . LEU A 1 89 ? 2.462 6.166 17.964 1.00 0.00 89 LEU A O 15
ATOM 21507 N N . ASN A 1 90 ? 4.167 5.223 16.838 1.00 0.00 90 ASN A N 15
ATOM 21508 C CA . ASN A 1 90 ? 3.301 4.480 15.930 1.00 0.00 90 ASN A CA 15
ATOM 21509 C C . ASN A 1 90 ? 2.368 3.553 16.702 1.00 0.00 90 ASN A C 15
ATOM 21510 O O . ASN A 1 90 ? 1.272 3.232 16.243 1.00 0.00 90 ASN A O 15
ATOM 21520 N N . ASP A 1 91 ? 2.812 3.125 17.880 1.00 0.00 91 ASP A N 15
ATOM 21521 C CA . ASP A 1 91 ? 2.017 2.235 18.719 1.00 0.00 91 ASP A CA 15
ATOM 21522 C C . ASP A 1 91 ? 0.888 2.999 19.405 1.00 0.00 91 ASP A C 15
ATOM 21523 O O . ASP A 1 91 ? -0.219 2.484 19.557 1.00 0.00 91 ASP A O 15
ATOM 21531 N N . ALA A 1 92 ? 1.178 4.229 19.817 1.00 0.00 92 ALA A N 15
ATOM 21532 C CA . ALA A 1 92 ? 0.187 5.064 20.485 1.00 0.00 92 ALA A CA 15
ATOM 21533 C C . ALA A 1 92 ? -0.767 5.697 19.478 1.00 0.00 92 ALA A C 15
ATOM 21534 O O . ALA A 1 92 ? -1.985 5.652 19.649 1.00 0.00 92 ALA A O 15
ATOM 21541 N N . VAL A 1 93 ? -0.205 6.287 18.427 1.00 0.00 93 VAL A N 15
ATOM 21542 C CA . VAL A 1 93 ? -1.006 6.929 17.393 1.00 0.00 93 VAL A CA 15
ATOM 21543 C C . VAL A 1 93 ? -2.092 5.991 16.877 1.00 0.00 93 VAL A C 15
ATOM 21544 O O . VAL A 1 93 ? -3.274 6.331 16.891 1.00 0.00 93 VAL A O 15
ATOM 21557 N N . GLU A 1 94 ? -1.681 4.811 16.423 1.00 0.00 94 GLU A N 15
ATOM 21558 C CA . GLU A 1 94 ? -2.620 3.824 15.903 1.00 0.00 94 GLU A CA 15
ATOM 21559 C C . GLU A 1 94 ? -3.777 3.610 16.873 1.00 0.00 94 GLU A C 15
ATOM 21560 O O . GLU A 1 94 ? -4.920 3.417 16.460 1.00 0.00 94 GLU A O 15
ATOM 21570 N N . TYR A 1 95 ? -3.472 3.645 18.166 1.00 0.00 95 TYR A N 15
ATOM 21571 C CA . TYR A 1 95 ? -4.484 3.452 19.196 1.00 0.00 95 TYR A CA 15
ATOM 21572 C C . TYR A 1 95 ? -5.342 4.705 19.361 1.00 0.00 95 TYR A C 15
ATOM 21573 O O . TYR A 1 95 ? -6.558 4.621 19.532 1.00 0.00 95 TYR A O 15
ATOM 21590 N N . VAL A 1 96 ? -4.696 5.865 19.306 1.00 0.00 96 VAL A N 15
ATOM 21591 C CA . VAL A 1 96 ? -5.397 7.136 19.448 1.00 0.00 96 VAL A CA 15
ATOM 21592 C C . VAL A 1 96 ? -6.363 7.362 18.291 1.00 0.00 96 VAL A C 15
ATOM 21593 O O . VAL A 1 96 ? -7.539 7.659 18.500 1.00 0.00 96 VAL A O 15
ATOM 21606 N N . SER A 1 97 ? -5.859 7.221 17.069 1.00 0.00 97 SER A N 15
ATOM 21607 C CA . SER A 1 97 ? -6.676 7.412 15.876 1.00 0.00 97 SER A CA 15
ATOM 21608 C C . SER A 1 97 ? -7.855 6.443 15.864 1.00 0.00 97 SER A C 15
ATOM 21609 O O . SER A 1 97 ? -8.923 6.754 15.338 1.00 0.00 97 SER A O 15
ATOM 21616 N N . GLY A 1 98 ? -7.653 5.266 16.451 1.00 0.00 98 GLY A N 15
ATOM 21617 C CA . GLY A 1 98 ? -8.706 4.271 16.497 1.00 0.00 98 GLY A CA 15
ATOM 21618 C C . GLY A 1 98 ? -9.732 4.560 17.575 1.00 0.00 98 GLY A C 15
ATOM 21619 O O . GLY A 1 98 ? -10.868 4.092 17.503 1.00 0.00 98 GLY A O 15
ATOM 21623 N N . ARG A 1 99 ? -9.330 5.333 18.579 1.00 0.00 99 ARG A N 15
ATOM 21624 C CA . ARG A 1 99 ? -10.221 5.683 19.679 1.00 0.00 99 ARG A CA 15
ATOM 21625 C C . ARG A 1 99 ? -11.011 6.949 19.358 1.00 0.00 99 ARG A C 15
ATOM 21626 O O . ARG A 1 99 ? -12.229 6.994 19.527 1.00 0.00 99 ARG A O 15
ATOM 21644 N N . VAL A 1 100 ? -10.305 7.978 18.895 1.00 0.00 100 VAL A N 15
ATOM 21645 C CA . VAL A 1 100 ? -10.938 9.245 18.552 1.00 0.00 100 VAL A CA 15
ATOM 21646 C C . VAL A 1 100 ? -12.122 9.031 17.614 1.00 0.00 100 VAL A C 15
ATOM 21647 O O . VAL A 1 100 ? -13.140 9.716 17.716 1.00 0.00 100 VAL A O 15
ATOM 21660 N N . HIS A 1 101 ? -11.982 8.075 16.702 1.00 0.00 101 HIS A N 15
ATOM 21661 C CA . HIS A 1 101 ? -13.040 7.769 15.746 1.00 0.00 101 HIS A CA 15
ATOM 21662 C C . HIS A 1 101 ? -13.320 8.969 14.844 1.00 0.00 101 HIS A C 15
ATOM 21663 O O . HIS A 1 101 ? -12.928 10.093 15.150 1.00 0.00 101 HIS A O 15
ATOM 21676 N N . GLY A 1 102 ? -14.002 8.718 13.730 1.00 0.00 102 GLY A N 15
ATOM 21677 C CA . GLY A 1 102 ? -14.323 9.786 12.801 1.00 0.00 102 GLY A CA 15
ATOM 21678 C C . GLY A 1 102 ? -13.976 9.432 11.367 1.00 0.00 102 GLY A C 15
ATOM 21679 O O . GLY A 1 102 ? -12.855 9.666 10.919 1.00 0.00 102 GLY A O 15
ATOM 21683 N N . GLU A 1 103 ? -14.940 8.864 10.650 1.00 0.00 103 GLU A N 15
ATOM 21684 C CA . GLU A 1 103 ? -14.728 8.475 9.261 1.00 0.00 103 GLU A CA 15
ATOM 21685 C C . GLU A 1 103 ? -16.024 7.963 8.637 1.00 0.00 103 GLU A C 15
ATOM 21686 O O . GLU A 1 103 ? -16.931 7.519 9.340 1.00 0.00 103 GLU A O 15
ATOM 21696 N N . GLU A 1 104 ? -16.101 8.028 7.310 1.00 0.00 104 GLU A N 15
ATOM 21697 C CA . GLU A 1 104 ? -17.285 7.573 6.592 1.00 0.00 104 GLU A CA 15
ATOM 21698 C C . GLU A 1 104 ? -16.905 6.973 5.241 1.00 0.00 104 GLU A C 15
ATOM 21699 O O . GLU A 1 104 ? -15.728 6.925 4.881 1.00 0.00 104 GLU A O 15
ATOM 21709 N N . ASP A 1 105 ? -17.908 6.512 4.502 1.00 0.00 105 ASP A N 15
ATOM 21710 C CA . ASP A 1 105 ? -17.679 5.915 3.192 1.00 0.00 105 ASP A CA 15
ATOM 21711 C C . ASP A 1 105 ? -18.950 5.950 2.349 1.00 0.00 105 ASP A C 15
ATOM 21712 O O . ASP A 1 105 ? -19.605 4.933 2.125 1.00 0.00 105 ASP A O 15
ATOM 21720 N N . PRO A 1 106 ? -19.310 7.151 1.870 1.00 0.00 106 PRO A N 15
ATOM 21721 C CA . PRO A 1 106 ? -20.505 7.348 1.046 1.00 0.00 106 PRO A CA 15
ATOM 21722 C C . PRO A 1 106 ? -20.362 6.731 -0.342 1.00 0.00 106 PRO A C 15
ATOM 21723 O O . PRO A 1 106 ? -19.337 6.128 -0.661 1.00 0.00 106 PRO A O 15
ATOM 21731 N N . THR A 1 107 ? -21.396 6.882 -1.162 1.00 0.00 107 THR A N 15
ATOM 21732 C CA . THR A 1 107 ? -21.386 6.339 -2.514 1.00 0.00 107 THR A CA 15
ATOM 21733 C C . THR A 1 107 ? -22.638 6.747 -3.280 1.00 0.00 107 THR A C 15
ATOM 21734 O O . THR A 1 107 ? -23.599 7.253 -2.698 1.00 0.00 107 THR A O 15
ATOM 21745 N N . LYS A 1 108 ? -22.625 6.521 -4.590 1.00 0.00 108 LYS A N 15
ATOM 21746 C CA . LYS A 1 108 ? -23.762 6.862 -5.437 1.00 0.00 108 LYS A CA 15
ATOM 21747 C C . LYS A 1 108 ? -24.137 5.693 -6.341 1.00 0.00 108 LYS A C 15
ATOM 21748 O O . LYS A 1 108 ? -23.618 4.586 -6.191 1.00 0.00 108 LYS A O 15
ATOM 21763 N N . LYS A 1 109 ? -25.040 5.944 -7.283 1.00 0.00 109 LYS A N 15
ATOM 21764 C CA . LYS A 1 109 ? -25.483 4.913 -8.213 1.00 0.00 109 LYS A CA 15
ATOM 21765 C C . LYS A 1 109 ? -24.487 4.749 -9.358 1.00 0.00 109 LYS A C 15
ATOM 21766 O O . LYS A 1 109 ? -23.377 5.280 -9.309 1.00 0.00 109 LYS A O 15
ATOM 21781 N N . MET A 1 1 ? 14.654 2.431 12.973 1.00 0.00 1 MET A N 16
ATOM 21782 C CA . MET A 1 1 ? 14.686 2.617 14.419 1.00 0.00 1 MET A CA 16
ATOM 21783 C C . MET A 1 1 ? 16.005 2.119 15.002 1.00 0.00 1 MET A C 16
ATOM 21784 O O . MET A 1 1 ? 16.051 1.627 16.129 1.00 0.00 1 MET A O 16
ATOM 21796 N N . SER A 1 2 ? 17.077 2.251 14.226 1.00 0.00 2 SER A N 16
ATOM 21797 C CA . SER A 1 2 ? 18.396 1.811 14.665 1.00 0.00 2 SER A CA 16
ATOM 21798 C C . SER A 1 2 ? 19.447 2.097 13.596 1.00 0.00 2 SER A C 16
ATOM 21799 O O . SER A 1 2 ? 19.331 1.639 12.459 1.00 0.00 2 SER A O 16
ATOM 21806 N N . ASP A 1 3 ? 20.471 2.856 13.969 1.00 0.00 3 ASP A N 16
ATOM 21807 C CA . ASP A 1 3 ? 21.544 3.201 13.043 1.00 0.00 3 ASP A CA 16
ATOM 21808 C C . ASP A 1 3 ? 22.647 3.977 13.756 1.00 0.00 3 ASP A C 16
ATOM 21809 O O . ASP A 1 3 ? 22.754 5.196 13.615 1.00 0.00 3 ASP A O 16
ATOM 21817 N N . ALA A 1 4 ? 23.464 3.264 14.524 1.00 0.00 4 ALA A N 16
ATOM 21818 C CA . ALA A 1 4 ? 24.559 3.885 15.258 1.00 0.00 4 ALA A CA 16
ATOM 21819 C C . ALA A 1 4 ? 25.704 2.901 15.474 1.00 0.00 4 ALA A C 16
ATOM 21820 O O . ALA A 1 4 ? 25.642 1.755 15.033 1.00 0.00 4 ALA A O 16
ATOM 21827 N N . GLY A 1 5 ? 26.752 3.358 16.154 1.00 0.00 5 GLY A N 16
ATOM 21828 C CA . GLY A 1 5 ? 27.896 2.505 16.413 1.00 0.00 5 GLY A CA 16
ATOM 21829 C C . GLY A 1 5 ? 27.526 1.256 17.186 1.00 0.00 5 GLY A C 16
ATOM 21830 O O . GLY A 1 5 ? 26.386 1.110 17.633 1.00 0.00 5 GLY A O 16
ATOM 21834 N N . ARG A 1 6 ? 28.485 0.352 17.344 1.00 0.00 6 ARG A N 16
ATOM 21835 C CA . ARG A 1 6 ? 28.253 -0.894 18.065 1.00 0.00 6 ARG A CA 16
ATOM 21836 C C . ARG A 1 6 ? 29.498 -1.316 18.838 1.00 0.00 6 ARG A C 16
ATOM 21837 O O . ARG A 1 6 ? 30.576 -1.474 18.263 1.00 0.00 6 ARG A O 16
ATOM 21855 N N . LYS A 1 7 ? 29.344 -1.497 20.145 1.00 0.00 7 LYS A N 16
ATOM 21856 C CA . LYS A 1 7 ? 30.455 -1.901 20.999 1.00 0.00 7 LYS A CA 16
ATOM 21857 C C . LYS A 1 7 ? 29.998 -2.069 22.444 1.00 0.00 7 LYS A C 16
ATOM 21858 O O . LYS A 1 7 ? 29.055 -1.416 22.887 1.00 0.00 7 LYS A O 16
ATOM 21873 N N . GLY A 1 8 ? 30.676 -2.948 23.177 1.00 0.00 8 GLY A N 16
ATOM 21874 C CA . GLY A 1 8 ? 30.325 -3.183 24.565 1.00 0.00 8 GLY A CA 16
ATOM 21875 C C . GLY A 1 8 ? 29.059 -4.003 24.713 1.00 0.00 8 GLY A C 16
ATOM 21876 O O . GLY A 1 8 ? 29.113 -5.186 25.051 1.00 0.00 8 GLY A O 16
ATOM 21880 N N . PHE A 1 9 ? 27.916 -3.376 24.458 1.00 0.00 9 PHE A N 16
ATOM 21881 C CA . PHE A 1 9 ? 26.630 -4.054 24.568 1.00 0.00 9 PHE A CA 16
ATOM 21882 C C . PHE A 1 9 ? 26.378 -4.938 23.349 1.00 0.00 9 PHE A C 16
ATOM 21883 O O . PHE A 1 9 ? 25.622 -5.907 23.419 1.00 0.00 9 PHE A O 16
ATOM 21899 N N . GLY A 1 10 ? 27.015 -4.597 22.234 1.00 0.00 10 GLY A N 16
ATOM 21900 C CA . GLY A 1 10 ? 26.846 -5.368 21.016 1.00 0.00 10 GLY A CA 16
ATOM 21901 C C . GLY A 1 10 ? 27.204 -6.829 21.202 1.00 0.00 10 GLY A C 16
ATOM 21902 O O . GLY A 1 10 ? 26.388 -7.712 20.938 1.00 0.00 10 GLY A O 16
ATOM 21906 N N . GLU A 1 11 ? 28.427 -7.086 21.657 1.00 0.00 11 GLU A N 16
ATOM 21907 C CA . GLU A 1 11 ? 28.891 -8.451 21.874 1.00 0.00 11 GLU A CA 16
ATOM 21908 C C . GLU A 1 11 ? 27.914 -9.222 22.759 1.00 0.00 11 GLU A C 16
ATOM 21909 O O . GLU A 1 11 ? 27.477 -10.319 22.411 1.00 0.00 11 GLU A O 16
ATOM 21919 N N . LYS A 1 12 ? 27.578 -8.640 23.905 1.00 0.00 12 LYS A N 16
ATOM 21920 C CA . LYS A 1 12 ? 26.653 -9.270 24.840 1.00 0.00 12 LYS A CA 16
ATOM 21921 C C . LYS A 1 12 ? 25.296 -9.510 24.187 1.00 0.00 12 LYS A C 16
ATOM 21922 O O . LYS A 1 12 ? 24.710 -10.583 24.326 1.00 0.00 12 LYS A O 16
ATOM 21937 N N . ALA A 1 13 ? 24.803 -8.505 23.472 1.00 0.00 13 ALA A N 16
ATOM 21938 C CA . ALA A 1 13 ? 23.517 -8.607 22.793 1.00 0.00 13 ALA A CA 16
ATOM 21939 C C . ALA A 1 13 ? 23.458 -9.852 21.915 1.00 0.00 13 ALA A C 16
ATOM 21940 O O . ALA A 1 13 ? 22.530 -10.654 22.019 1.00 0.00 13 ALA A O 16
ATOM 21947 N N . SER A 1 14 ? 24.455 -10.009 21.049 1.00 0.00 14 SER A N 16
ATOM 21948 C CA . SER A 1 14 ? 24.514 -11.155 20.149 1.00 0.00 14 SER A CA 16
ATOM 21949 C C . SER A 1 14 ? 24.615 -12.458 20.935 1.00 0.00 14 SER A C 16
ATOM 21950 O O . SER A 1 14 ? 24.186 -13.511 20.468 1.00 0.00 14 SER A O 16
ATOM 21957 N N . GLU A 1 15 ? 25.189 -12.377 22.133 1.00 0.00 15 GLU A N 16
ATOM 21958 C CA . GLU A 1 15 ? 25.349 -13.551 22.983 1.00 0.00 15 GLU A CA 16
ATOM 21959 C C . GLU A 1 15 ? 24.036 -13.900 23.680 1.00 0.00 15 GLU A C 16
ATOM 21960 O O . GLU A 1 15 ? 23.733 -15.070 23.906 1.00 0.00 15 GLU A O 16
ATOM 21970 N N . ALA A 1 16 ? 23.262 -12.874 24.018 1.00 0.00 16 ALA A N 16
ATOM 21971 C CA . ALA A 1 16 ? 21.982 -13.071 24.687 1.00 0.00 16 ALA A CA 16
ATOM 21972 C C . ALA A 1 16 ? 21.002 -13.817 23.789 1.00 0.00 16 ALA A C 16
ATOM 21973 O O . ALA A 1 16 ? 20.474 -14.865 24.164 1.00 0.00 16 ALA A O 16
ATOM 21980 N N . LEU A 1 17 ? 20.761 -13.272 22.602 1.00 0.00 17 LEU A N 16
ATOM 21981 C CA . LEU A 1 17 ? 19.843 -13.887 21.649 1.00 0.00 17 LEU A CA 16
ATOM 21982 C C . LEU A 1 17 ? 20.254 -15.325 21.347 1.00 0.00 17 LEU A C 16
ATOM 21983 O O . LEU A 1 17 ? 19.409 -16.216 21.245 1.00 0.00 17 LEU A O 16
ATOM 21998 N N . LYS A 1 18 ? 21.557 -15.545 21.206 1.00 0.00 18 LYS A N 16
ATOM 21999 C CA . LYS A 1 18 ? 22.081 -16.874 20.920 1.00 0.00 18 LYS A CA 16
ATOM 22000 C C . LYS A 1 18 ? 22.020 -17.763 22.157 1.00 0.00 18 LYS A C 16
ATOM 22001 O O . LYS A 1 18 ? 21.923 -17.286 23.289 1.00 0.00 18 LYS A O 16
ATOM 22016 N N . PRO A 1 19 ? 22.079 -19.085 21.942 1.00 0.00 19 PRO A N 16
ATOM 22017 C CA . PRO A 1 19 ? 22.034 -20.067 23.030 1.00 0.00 19 PRO A CA 16
ATOM 22018 C C . PRO A 1 19 ? 23.300 -20.050 23.879 1.00 0.00 19 PRO A C 16
ATOM 22019 O O . PRO A 1 19 ? 24.148 -19.169 23.730 1.00 0.00 19 PRO A O 16
ATOM 22027 N N . ASP A 1 20 ? 23.422 -21.028 24.771 1.00 0.00 20 ASP A N 16
ATOM 22028 C CA . ASP A 1 20 ? 24.586 -21.125 25.644 1.00 0.00 20 ASP A CA 16
ATOM 22029 C C . ASP A 1 20 ? 24.977 -22.583 25.869 1.00 0.00 20 ASP A C 16
ATOM 22030 O O . ASP A 1 20 ? 24.282 -23.496 25.424 1.00 0.00 20 ASP A O 16
ATOM 22038 N N . SER A 1 21 ? 26.092 -22.792 26.560 1.00 0.00 21 SER A N 16
ATOM 22039 C CA . SER A 1 21 ? 26.577 -24.139 26.841 1.00 0.00 21 SER A CA 16
ATOM 22040 C C . SER A 1 21 ? 25.541 -24.935 27.627 1.00 0.00 21 SER A C 16
ATOM 22041 O O . SER A 1 21 ? 25.416 -24.780 28.842 1.00 0.00 21 SER A O 16
ATOM 22048 N N . GLN A 1 22 ? 24.803 -25.789 26.925 1.00 0.00 22 GLN A N 16
ATOM 22049 C CA . GLN A 1 22 ? 23.777 -26.611 27.558 1.00 0.00 22 GLN A CA 16
ATOM 22050 C C . GLN A 1 22 ? 23.382 -27.777 26.658 1.00 0.00 22 GLN A C 16
ATOM 22051 O O . GLN A 1 22 ? 24.030 -28.041 25.644 1.00 0.00 22 GLN A O 16
ATOM 22063 N N . LYS A 1 23 ? 22.315 -28.474 27.034 1.00 0.00 23 LYS A N 16
ATOM 22064 C CA . LYS A 1 23 ? 21.832 -29.612 26.260 1.00 0.00 23 LYS A CA 16
ATOM 22065 C C . LYS A 1 23 ? 21.075 -29.145 25.022 1.00 0.00 23 LYS A C 16
ATOM 22066 O O . LYS A 1 23 ? 21.092 -27.963 24.680 1.00 0.00 23 LYS A O 16
ATOM 22081 N N . SER A 1 24 ? 20.408 -30.081 24.355 1.00 0.00 24 SER A N 16
ATOM 22082 C CA . SER A 1 24 ? 19.645 -29.767 23.153 1.00 0.00 24 SER A CA 16
ATOM 22083 C C . SER A 1 24 ? 20.574 -29.379 22.005 1.00 0.00 24 SER A C 16
ATOM 22084 O O . SER A 1 24 ? 20.123 -28.922 20.955 1.00 0.00 24 SER A O 16
ATOM 22091 N N . TYR A 1 25 ? 21.872 -29.568 22.215 1.00 0.00 25 TYR A N 16
ATOM 22092 C CA . TYR A 1 25 ? 22.865 -29.236 21.201 1.00 0.00 25 TYR A CA 16
ATOM 22093 C C . TYR A 1 25 ? 22.535 -29.911 19.873 1.00 0.00 25 TYR A C 16
ATOM 22094 O O . TYR A 1 25 ? 22.891 -29.414 18.806 1.00 0.00 25 TYR A O 16
ATOM 22111 N N . ALA A 1 26 ? 21.851 -31.047 19.950 1.00 0.00 26 ALA A N 16
ATOM 22112 C CA . ALA A 1 26 ? 21.469 -31.792 18.756 1.00 0.00 26 ALA A CA 16
ATOM 22113 C C . ALA A 1 26 ? 20.767 -30.887 17.747 1.00 0.00 26 ALA A C 16
ATOM 22114 O O . ALA A 1 26 ? 21.084 -30.905 16.558 1.00 0.00 26 ALA A O 16
ATOM 22121 N N . GLU A 1 27 ? 19.810 -30.101 18.231 1.00 0.00 27 GLU A N 16
ATOM 22122 C CA . GLU A 1 27 ? 19.062 -29.192 17.370 1.00 0.00 27 GLU A CA 16
ATOM 22123 C C . GLU A 1 27 ? 19.884 -27.949 17.047 1.00 0.00 27 GLU A C 16
ATOM 22124 O O . GLU A 1 27 ? 19.827 -27.426 15.935 1.00 0.00 27 GLU A O 16
ATOM 22134 N N . GLN A 1 28 ? 20.648 -27.480 18.029 1.00 0.00 28 GLN A N 16
ATOM 22135 C CA . GLN A 1 28 ? 21.481 -26.297 17.850 1.00 0.00 28 GLN A CA 16
ATOM 22136 C C . GLN A 1 28 ? 22.418 -26.466 16.657 1.00 0.00 28 GLN A C 16
ATOM 22137 O O . GLN A 1 28 ? 22.477 -25.610 15.775 1.00 0.00 28 GLN A O 16
ATOM 22149 N N . GLY A 1 29 ? 23.148 -27.576 16.638 1.00 0.00 29 GLY A N 16
ATOM 22150 C CA . GLY A 1 29 ? 24.072 -27.838 15.550 1.00 0.00 29 GLY A CA 16
ATOM 22151 C C . GLY A 1 29 ? 23.377 -27.919 14.205 1.00 0.00 29 GLY A C 16
ATOM 22152 O O . GLY A 1 29 ? 23.770 -27.248 13.251 1.00 0.00 29 GLY A O 16
ATOM 22156 N N . LYS A 1 30 ? 22.339 -28.746 14.126 1.00 0.00 30 LYS A N 16
ATOM 22157 C CA . LYS A 1 30 ? 21.586 -28.915 12.890 1.00 0.00 30 LYS A CA 16
ATOM 22158 C C . LYS A 1 30 ? 21.164 -27.564 12.321 1.00 0.00 30 LYS A C 16
ATOM 22159 O O . LYS A 1 30 ? 21.479 -27.236 11.179 1.00 0.00 30 LYS A O 16
ATOM 22174 N N . GLU A 1 31 ? 20.452 -26.784 13.128 1.00 0.00 31 GLU A N 16
ATOM 22175 C CA . GLU A 1 31 ? 19.987 -25.468 12.704 1.00 0.00 31 GLU A CA 16
ATOM 22176 C C . GLU A 1 31 ? 21.164 -24.556 12.374 1.00 0.00 31 GLU A C 16
ATOM 22177 O O . GLU A 1 31 ? 21.043 -23.635 11.566 1.00 0.00 31 GLU A O 16
ATOM 22187 N N . TYR A 1 32 ? 22.303 -24.819 13.005 1.00 0.00 32 TYR A N 16
ATOM 22188 C CA . TYR A 1 32 ? 23.503 -24.021 12.781 1.00 0.00 32 TYR A CA 16
ATOM 22189 C C . TYR A 1 32 ? 24.009 -24.186 11.352 1.00 0.00 32 TYR A C 16
ATOM 22190 O O . TYR A 1 32 ? 24.334 -23.208 10.679 1.00 0.00 32 TYR A O 16
ATOM 22207 N N . ILE A 1 33 ? 24.073 -25.433 10.895 1.00 0.00 33 ILE A N 16
ATOM 22208 C CA . ILE A 1 33 ? 24.537 -25.729 9.546 1.00 0.00 33 ILE A CA 16
ATOM 22209 C C . ILE A 1 33 ? 23.538 -25.243 8.501 1.00 0.00 33 ILE A C 16
ATOM 22210 O O . ILE A 1 33 ? 23.907 -24.577 7.534 1.00 0.00 33 ILE A O 16
ATOM 22225 N N . THR A 1 34 ? 22.267 -25.580 8.703 1.00 0.00 34 THR A N 16
ATOM 22226 C CA . THR A 1 34 ? 21.213 -25.178 7.780 1.00 0.00 34 THR A CA 16
ATOM 22227 C C . THR A 1 34 ? 21.281 -23.684 7.488 1.00 0.00 34 THR A C 16
ATOM 22228 O O . THR A 1 34 ? 21.267 -23.267 6.330 1.00 0.00 34 THR A O 16
ATOM 22239 N N . ASP A 1 35 ? 21.353 -22.881 8.543 1.00 0.00 35 ASP A N 16
ATOM 22240 C CA . ASP A 1 35 ? 21.424 -21.433 8.399 1.00 0.00 35 ASP A CA 16
ATOM 22241 C C . ASP A 1 35 ? 22.608 -21.030 7.526 1.00 0.00 35 ASP A C 16
ATOM 22242 O O . ASP A 1 35 ? 22.538 -20.056 6.775 1.00 0.00 35 ASP A O 16
ATOM 22250 N N . LYS A 1 36 ? 23.696 -21.785 7.631 1.00 0.00 36 LYS A N 16
ATOM 22251 C CA . LYS A 1 36 ? 24.898 -21.509 6.852 1.00 0.00 36 LYS A CA 16
ATOM 22252 C C . LYS A 1 36 ? 24.680 -21.844 5.380 1.00 0.00 36 LYS A C 16
ATOM 22253 O O . LYS A 1 36 ? 25.068 -21.081 4.496 1.00 0.00 36 LYS A O 16
ATOM 22268 N N . ALA A 1 37 ? 24.055 -22.988 5.124 1.00 0.00 37 ALA A N 16
ATOM 22269 C CA . ALA A 1 37 ? 23.783 -23.423 3.759 1.00 0.00 37 ALA A CA 16
ATOM 22270 C C . ALA A 1 37 ? 22.936 -22.396 3.016 1.00 0.00 37 ALA A C 16
ATOM 22271 O O . ALA A 1 37 ? 22.980 -22.312 1.787 1.00 0.00 37 ALA A O 16
ATOM 22278 N N . ASP A 1 38 ? 22.166 -21.616 3.766 1.00 0.00 38 ASP A N 16
ATOM 22279 C CA . ASP A 1 38 ? 21.308 -20.595 3.177 1.00 0.00 38 ASP A CA 16
ATOM 22280 C C . ASP A 1 38 ? 22.108 -19.339 2.844 1.00 0.00 38 ASP A C 16
ATOM 22281 O O . ASP A 1 38 ? 21.914 -18.726 1.794 1.00 0.00 38 ASP A O 16
ATOM 22289 N N . LYS A 1 39 ? 23.008 -18.961 3.746 1.00 0.00 39 LYS A N 16
ATOM 22290 C CA . LYS A 1 39 ? 23.838 -17.778 3.550 1.00 0.00 39 LYS A CA 16
ATOM 22291 C C . LYS A 1 39 ? 24.825 -17.991 2.407 1.00 0.00 39 LYS A C 16
ATOM 22292 O O . LYS A 1 39 ? 24.970 -17.138 1.531 1.00 0.00 39 LYS A O 16
ATOM 22307 N N . VAL A 1 40 ? 25.502 -19.135 2.419 1.00 0.00 40 VAL A N 16
ATOM 22308 C CA . VAL A 1 40 ? 26.473 -19.461 1.382 1.00 0.00 40 VAL A CA 16
ATOM 22309 C C . VAL A 1 40 ? 25.809 -19.539 0.012 1.00 0.00 40 VAL A C 16
ATOM 22310 O O . VAL A 1 40 ? 26.389 -19.133 -0.994 1.00 0.00 40 VAL A O 16
ATOM 22323 N N . ALA A 1 41 ? 24.588 -20.063 -0.020 1.00 0.00 41 ALA A N 16
ATOM 22324 C CA . ALA A 1 41 ? 23.844 -20.191 -1.265 1.00 0.00 41 ALA A CA 16
ATOM 22325 C C . ALA A 1 41 ? 23.273 -18.847 -1.705 1.00 0.00 41 ALA A C 16
ATOM 22326 O O . ALA A 1 41 ? 23.314 -18.501 -2.885 1.00 0.00 41 ALA A O 16
ATOM 22333 N N . GLY A 1 42 ? 22.740 -18.094 -0.749 1.00 0.00 42 GLY A N 16
ATOM 22334 C CA . GLY A 1 42 ? 22.169 -16.797 -1.058 1.00 0.00 42 GLY A CA 16
ATOM 22335 C C . GLY A 1 42 ? 23.223 -15.772 -1.425 1.00 0.00 42 GLY A C 16
ATOM 22336 O O . GLY A 1 42 ? 22.982 -14.890 -2.250 1.00 0.00 42 GLY A O 16
ATOM 22340 N N . LYS A 1 43 ? 24.395 -15.884 -0.810 1.00 0.00 43 LYS A N 16
ATOM 22341 C CA . LYS A 1 43 ? 25.491 -14.960 -1.076 1.00 0.00 43 LYS A CA 16
ATOM 22342 C C . LYS A 1 43 ? 25.988 -15.105 -2.510 1.00 0.00 43 LYS A C 16
ATOM 22343 O O . LYS A 1 43 ? 26.569 -14.176 -3.073 1.00 0.00 43 LYS A O 16
ATOM 22358 N N . VAL A 1 44 ? 25.756 -16.273 -3.098 1.00 0.00 44 VAL A N 16
ATOM 22359 C CA . VAL A 1 44 ? 26.178 -16.537 -4.468 1.00 0.00 44 VAL A CA 16
ATOM 22360 C C . VAL A 1 44 ? 25.001 -16.445 -5.433 1.00 0.00 44 VAL A C 16
ATOM 22361 O O . VAL A 1 44 ? 23.936 -17.007 -5.183 1.00 0.00 44 VAL A O 16
ATOM 22374 N N . GLN A 1 45 ? 25.203 -15.733 -6.537 1.00 0.00 45 GLN A N 16
ATOM 22375 C CA . GLN A 1 45 ? 24.158 -15.567 -7.540 1.00 0.00 45 GLN A CA 16
ATOM 22376 C C . GLN A 1 45 ? 23.469 -16.895 -7.834 1.00 0.00 45 GLN A C 16
ATOM 22377 O O . GLN A 1 45 ? 24.014 -17.768 -8.510 1.00 0.00 45 GLN A O 16
ATOM 22389 N N . PRO A 1 46 ? 22.244 -17.054 -7.316 1.00 0.00 46 PRO A N 16
ATOM 22390 C CA . PRO A 1 46 ? 21.453 -18.273 -7.509 1.00 0.00 46 PRO A CA 16
ATOM 22391 C C . PRO A 1 46 ? 20.972 -18.430 -8.948 1.00 0.00 46 PRO A C 16
ATOM 22392 O O . PRO A 1 46 ? 21.469 -17.762 -9.853 1.00 0.00 46 PRO A O 16
ATOM 22400 N N . GLU A 1 47 ? 20.002 -19.316 -9.149 1.00 0.00 47 GLU A N 16
ATOM 22401 C CA . GLU A 1 47 ? 19.454 -19.559 -10.479 1.00 0.00 47 GLU A CA 16
ATOM 22402 C C . GLU A 1 47 ? 18.215 -18.703 -10.722 1.00 0.00 47 GLU A C 16
ATOM 22403 O O . GLU A 1 47 ? 17.840 -18.445 -11.866 1.00 0.00 47 GLU A O 16
ATOM 22413 N N . ASP A 1 48 ? 17.584 -18.266 -9.639 1.00 0.00 48 ASP A N 16
ATOM 22414 C CA . ASP A 1 48 ? 16.386 -17.438 -9.733 1.00 0.00 48 ASP A CA 16
ATOM 22415 C C . ASP A 1 48 ? 16.562 -16.138 -8.953 1.00 0.00 48 ASP A C 16
ATOM 22416 O O . ASP A 1 48 ? 17.297 -16.089 -7.969 1.00 0.00 48 ASP A O 16
ATOM 22424 N N . ASN A 1 49 ? 15.880 -15.089 -9.402 1.00 0.00 49 ASN A N 16
ATOM 22425 C CA . ASN A 1 49 ? 15.962 -13.788 -8.747 1.00 0.00 49 ASN A CA 16
ATOM 22426 C C . ASN A 1 49 ? 15.687 -13.913 -7.252 1.00 0.00 49 ASN A C 16
ATOM 22427 O O . ASN A 1 49 ? 16.599 -13.817 -6.431 1.00 0.00 49 ASN A O 16
ATOM 22437 N N . LYS A 1 50 ? 14.423 -14.129 -6.905 1.00 0.00 50 LYS A N 16
ATOM 22438 C CA . LYS A 1 50 ? 14.024 -14.270 -5.509 1.00 0.00 50 LYS A CA 16
ATOM 22439 C C . LYS A 1 50 ? 14.388 -13.022 -4.712 1.00 0.00 50 LYS A C 16
ATOM 22440 O O . LYS A 1 50 ? 14.510 -13.069 -3.489 1.00 0.00 50 LYS A O 16
ATOM 22455 N N . GLY A 1 51 ? 14.556 -11.905 -5.413 1.00 0.00 51 GLY A N 16
ATOM 22456 C CA . GLY A 1 51 ? 14.902 -10.659 -4.752 1.00 0.00 51 GLY A CA 16
ATOM 22457 C C . GLY A 1 51 ? 16.307 -10.676 -4.182 1.00 0.00 51 GLY A C 16
ATOM 22458 O O . GLY A 1 51 ? 16.594 -11.417 -3.241 1.00 0.00 51 GLY A O 16
ATOM 22462 N N . VAL A 1 52 ? 17.187 -9.860 -4.754 1.00 0.00 52 VAL A N 16
ATOM 22463 C CA . VAL A 1 52 ? 18.568 -9.784 -4.297 1.00 0.00 52 VAL A CA 16
ATOM 22464 C C . VAL A 1 52 ? 18.697 -8.870 -3.083 1.00 0.00 52 VAL A C 16
ATOM 22465 O O . VAL A 1 52 ? 19.632 -8.998 -2.292 1.00 0.00 52 VAL A O 16
ATOM 22478 N N . PHE A 1 53 ? 17.751 -7.948 -2.941 1.00 0.00 53 PHE A N 16
ATOM 22479 C CA . PHE A 1 53 ? 17.759 -7.011 -1.824 1.00 0.00 53 PHE A CA 16
ATOM 22480 C C . PHE A 1 53 ? 17.784 -7.754 -0.491 1.00 0.00 53 PHE A C 16
ATOM 22481 O O . PHE A 1 53 ? 18.326 -7.260 0.496 1.00 0.00 53 PHE A O 16
ATOM 22497 N N . GLN A 1 54 ? 17.193 -8.945 -0.474 1.00 0.00 54 GLN A N 16
ATOM 22498 C CA . GLN A 1 54 ? 17.146 -9.756 0.738 1.00 0.00 54 GLN A CA 16
ATOM 22499 C C . GLN A 1 54 ? 18.552 -10.044 1.254 1.00 0.00 54 GLN A C 16
ATOM 22500 O O . GLN A 1 54 ? 18.805 -9.995 2.457 1.00 0.00 54 GLN A O 16
ATOM 22512 N N . GLY A 1 55 ? 19.465 -10.345 0.335 1.00 0.00 55 GLY A N 16
ATOM 22513 C CA . GLY A 1 55 ? 20.835 -10.637 0.717 1.00 0.00 55 GLY A CA 16
ATOM 22514 C C . GLY A 1 55 ? 21.659 -9.381 0.920 1.00 0.00 55 GLY A C 16
ATOM 22515 O O . GLY A 1 55 ? 22.332 -9.231 1.941 1.00 0.00 55 GLY A O 16
ATOM 22519 N N . VAL A 1 56 ? 21.611 -8.478 -0.054 1.00 0.00 56 VAL A N 16
ATOM 22520 C CA . VAL A 1 56 ? 22.361 -7.230 0.023 1.00 0.00 56 VAL A CA 16
ATOM 22521 C C . VAL A 1 56 ? 22.057 -6.486 1.318 1.00 0.00 56 VAL A C 16
ATOM 22522 O O . VAL A 1 56 ? 22.967 -6.040 2.018 1.00 0.00 56 VAL A O 16
ATOM 22535 N N . HIS A 1 57 ? 20.773 -6.356 1.634 1.00 0.00 57 HIS A N 16
ATOM 22536 C CA . HIS A 1 57 ? 20.349 -5.667 2.849 1.00 0.00 57 HIS A CA 16
ATOM 22537 C C . HIS A 1 57 ? 20.937 -6.337 4.086 1.00 0.00 57 HIS A C 16
ATOM 22538 O O . HIS A 1 57 ? 21.291 -5.667 5.057 1.00 0.00 57 HIS A O 16
ATOM 22551 N N . ASP A 1 58 ? 21.038 -7.661 4.046 1.00 0.00 58 ASP A N 16
ATOM 22552 C CA . ASP A 1 58 ? 21.584 -8.421 5.164 1.00 0.00 58 ASP A CA 16
ATOM 22553 C C . ASP A 1 58 ? 23.040 -8.042 5.420 1.00 0.00 58 ASP A C 16
ATOM 22554 O O . ASP A 1 58 ? 23.543 -8.188 6.534 1.00 0.00 58 ASP A O 16
ATOM 22562 N N . SER A 1 59 ? 23.710 -7.556 4.382 1.00 0.00 59 SER A N 16
ATOM 22563 C CA . SER A 1 59 ? 25.110 -7.162 4.492 1.00 0.00 59 SER A CA 16
ATOM 22564 C C . SER A 1 59 ? 25.237 -5.791 5.152 1.00 0.00 59 SER A C 16
ATOM 22565 O O . SER A 1 59 ? 26.042 -5.602 6.063 1.00 0.00 59 SER A O 16
ATOM 22572 N N . ALA A 1 60 ? 24.437 -4.839 4.682 1.00 0.00 60 ALA A N 16
ATOM 22573 C CA . ALA A 1 60 ? 24.458 -3.487 5.225 1.00 0.00 60 ALA A CA 16
ATOM 22574 C C . ALA A 1 60 ? 23.831 -3.445 6.616 1.00 0.00 60 ALA A C 16
ATOM 22575 O O . ALA A 1 60 ? 24.147 -2.570 7.421 1.00 0.00 60 ALA A O 16
ATOM 22582 N N . GLU A 1 61 ? 22.942 -4.395 6.888 1.00 0.00 61 GLU A N 16
ATOM 22583 C CA . GLU A 1 61 ? 22.271 -4.464 8.181 1.00 0.00 61 GLU A CA 16
ATOM 22584 C C . GLU A 1 61 ? 23.241 -4.903 9.274 1.00 0.00 61 GLU A C 16
ATOM 22585 O O . GLU A 1 61 ? 23.488 -4.168 10.231 1.00 0.00 61 GLU A O 16
ATOM 22595 N N . LYS A 1 62 ? 23.785 -6.106 9.127 1.00 0.00 62 LYS A N 16
ATOM 22596 C CA . LYS A 1 62 ? 24.727 -6.644 10.101 1.00 0.00 62 LYS A CA 16
ATOM 22597 C C . LYS A 1 62 ? 25.876 -7.366 9.404 1.00 0.00 62 LYS A C 16
ATOM 22598 O O . LYS A 1 62 ? 26.993 -6.857 9.338 1.00 0.00 62 LYS A O 16
ATOM 22613 N N . GLY A 1 63 ? 25.591 -8.557 8.884 1.00 0.00 63 GLY A N 16
ATOM 22614 C CA . GLY A 1 63 ? 26.610 -9.329 8.198 1.00 0.00 63 GLY A CA 16
ATOM 22615 C C . GLY A 1 63 ? 27.722 -9.776 9.127 1.00 0.00 63 GLY A C 16
ATOM 22616 O O . GLY A 1 63 ? 28.846 -10.025 8.690 1.00 0.00 63 GLY A O 16
ATOM 22620 N N . LYS A 1 64 ? 27.409 -9.881 10.414 1.00 0.00 64 LYS A N 16
ATOM 22621 C CA . LYS A 1 64 ? 28.389 -10.300 11.408 1.00 0.00 64 LYS A CA 16
ATOM 22622 C C . LYS A 1 64 ? 27.765 -10.354 12.799 1.00 0.00 64 LYS A C 16
ATOM 22623 O O . LYS A 1 64 ? 26.586 -10.041 12.973 1.00 0.00 64 LYS A O 16
ATOM 22638 N N . ASP A 1 65 ? 28.561 -10.751 13.785 1.00 0.00 65 ASP A N 16
ATOM 22639 C CA . ASP A 1 65 ? 28.087 -10.843 15.161 1.00 0.00 65 ASP A CA 16
ATOM 22640 C C . ASP A 1 65 ? 28.012 -9.463 15.804 1.00 0.00 65 ASP A C 16
ATOM 22641 O O . ASP A 1 65 ? 28.737 -9.170 16.754 1.00 0.00 65 ASP A O 16
ATOM 22649 N N . ASN A 1 66 ? 27.131 -8.618 15.279 1.00 0.00 66 ASN A N 16
ATOM 22650 C CA . ASN A 1 66 ? 26.963 -7.267 15.800 1.00 0.00 66 ASN A CA 16
ATOM 22651 C C . ASN A 1 66 ? 25.631 -7.127 16.531 1.00 0.00 66 ASN A C 16
ATOM 22652 O O . ASN A 1 66 ? 24.886 -8.096 16.675 1.00 0.00 66 ASN A O 16
ATOM 22662 N N . ALA A 1 67 ? 25.338 -5.915 16.991 1.00 0.00 67 ALA A N 16
ATOM 22663 C CA . ALA A 1 67 ? 24.096 -5.647 17.705 1.00 0.00 67 ALA A CA 16
ATOM 22664 C C . ALA A 1 67 ? 23.926 -4.156 17.972 1.00 0.00 67 ALA A C 16
ATOM 22665 O O . ALA A 1 67 ? 24.677 -3.334 17.449 1.00 0.00 67 ALA A O 16
ATOM 22672 N N . GLU A 1 68 ? 22.933 -3.815 18.787 1.00 0.00 68 GLU A N 16
ATOM 22673 C CA . GLU A 1 68 ? 22.664 -2.421 19.122 1.00 0.00 68 GLU A CA 16
ATOM 22674 C C . GLU A 1 68 ? 23.929 -1.727 19.616 1.00 0.00 68 GLU A C 16
ATOM 22675 O O . GLU A 1 68 ? 24.419 -0.785 18.993 1.00 0.00 68 GLU A O 16
ATOM 22685 N N . GLY A 1 69 ? 24.455 -2.200 20.744 1.00 0.00 69 GLY A N 16
ATOM 22686 C CA . GLY A 1 69 ? 25.659 -1.613 21.304 1.00 0.00 69 GLY A CA 16
ATOM 22687 C C . GLY A 1 69 ? 25.412 -0.237 21.892 1.00 0.00 69 GLY A C 16
ATOM 22688 O O . GLY A 1 69 ? 24.682 0.568 21.317 1.00 0.00 69 GLY A O 16
ATOM 22692 N N . GLN A 1 70 ? 26.023 0.031 23.042 1.00 0.00 70 GLN A N 16
ATOM 22693 C CA . GLN A 1 70 ? 25.864 1.317 23.709 1.00 0.00 70 GLN A CA 16
ATOM 22694 C C . GLN A 1 70 ? 26.792 1.423 24.915 1.00 0.00 70 GLN A C 16
ATOM 22695 O O . GLN A 1 70 ? 26.926 0.478 25.692 1.00 0.00 70 GLN A O 16
ATOM 22707 N N . GLY A 1 71 ? 27.428 2.581 25.067 1.00 0.00 71 GLY A N 16
ATOM 22708 C CA . GLY A 1 71 ? 28.334 2.788 26.181 1.00 0.00 71 GLY A CA 16
ATOM 22709 C C . GLY A 1 71 ? 29.581 3.552 25.780 1.00 0.00 71 GLY A C 16
ATOM 22710 O O . GLY A 1 71 ? 30.074 3.403 24.662 1.00 0.00 71 GLY A O 16
ATOM 22714 N N . GLU A 1 72 ? 30.090 4.371 26.692 1.00 0.00 72 GLU A N 16
ATOM 22715 C CA . GLU A 1 72 ? 31.286 5.163 26.426 1.00 0.00 72 GLU A CA 16
ATOM 22716 C C . GLU A 1 72 ? 31.075 6.079 25.224 1.00 0.00 72 GLU A C 16
ATOM 22717 O O . GLU A 1 72 ? 32.031 6.482 24.561 1.00 0.00 72 GLU A O 16
ATOM 22727 N N . SER A 1 73 ? 29.815 6.406 24.952 1.00 0.00 73 SER A N 16
ATOM 22728 C CA . SER A 1 73 ? 29.478 7.273 23.827 1.00 0.00 73 SER A CA 16
ATOM 22729 C C . SER A 1 73 ? 27.976 7.538 23.780 1.00 0.00 73 SER A C 16
ATOM 22730 O O . SER A 1 73 ? 27.177 6.626 23.564 1.00 0.00 73 SER A O 16
ATOM 22737 N N . LEU A 1 74 ? 27.598 8.796 23.983 1.00 0.00 74 LEU A N 16
ATOM 22738 C CA . LEU A 1 74 ? 26.192 9.185 23.964 1.00 0.00 74 LEU A CA 16
ATOM 22739 C C . LEU A 1 74 ? 25.603 9.028 22.566 1.00 0.00 74 LEU A C 16
ATOM 22740 O O . LEU A 1 74 ? 24.396 8.850 22.407 1.00 0.00 74 LEU A O 16
ATOM 22755 N N . ALA A 1 75 ? 26.465 9.093 21.555 1.00 0.00 75 ALA A N 16
ATOM 22756 C CA . ALA A 1 75 ? 26.030 8.954 20.172 1.00 0.00 75 ALA A CA 16
ATOM 22757 C C . ALA A 1 75 ? 25.194 7.692 19.982 1.00 0.00 75 ALA A C 16
ATOM 22758 O O . ALA A 1 75 ? 24.152 7.718 19.329 1.00 0.00 75 ALA A O 16
ATOM 22765 N N . ASP A 1 76 ? 25.660 6.589 20.557 1.00 0.00 76 ASP A N 16
ATOM 22766 C CA . ASP A 1 76 ? 24.957 5.317 20.452 1.00 0.00 76 ASP A CA 16
ATOM 22767 C C . ASP A 1 76 ? 23.685 5.326 21.296 1.00 0.00 76 ASP A C 16
ATOM 22768 O O . ASP A 1 76 ? 22.700 4.672 20.957 1.00 0.00 76 ASP A O 16
ATOM 22776 N N . GLN A 1 77 ? 23.718 6.073 22.395 1.00 0.00 77 GLN A N 16
ATOM 22777 C CA . GLN A 1 77 ? 22.568 6.167 23.288 1.00 0.00 77 GLN A CA 16
ATOM 22778 C C . GLN A 1 77 ? 21.484 7.057 22.687 1.00 0.00 77 GLN A C 16
ATOM 22779 O O . GLN A 1 77 ? 20.303 6.908 22.998 1.00 0.00 77 GLN A O 16
ATOM 22791 N N . ALA A 1 78 ? 21.895 7.982 21.827 1.00 0.00 78 ALA A N 16
ATOM 22792 C CA . ALA A 1 78 ? 20.959 8.895 21.183 1.00 0.00 78 ALA A CA 16
ATOM 22793 C C . ALA A 1 78 ? 20.056 8.154 20.203 1.00 0.00 78 ALA A C 16
ATOM 22794 O O . ALA A 1 78 ? 18.835 8.314 20.226 1.00 0.00 78 ALA A O 16
ATOM 22801 N N . ARG A 1 79 ? 20.664 7.343 19.343 1.00 0.00 79 ARG A N 16
ATOM 22802 C CA . ARG A 1 79 ? 19.913 6.578 18.354 1.00 0.00 79 ARG A CA 16
ATOM 22803 C C . ARG A 1 79 ? 18.953 5.606 19.032 1.00 0.00 79 ARG A C 16
ATOM 22804 O O . ARG A 1 79 ? 17.924 5.236 18.466 1.00 0.00 79 ARG A O 16
ATOM 22822 N N . ASP A 1 80 ? 19.295 5.196 20.249 1.00 0.00 80 ASP A N 16
ATOM 22823 C CA . ASP A 1 80 ? 18.464 4.266 21.005 1.00 0.00 80 ASP A CA 16
ATOM 22824 C C . ASP A 1 80 ? 17.230 4.970 21.560 1.00 0.00 80 ASP A C 16
ATOM 22825 O O . ASP A 1 80 ? 16.149 4.383 21.635 1.00 0.00 80 ASP A O 16
ATOM 22833 N N . TYR A 1 81 ? 17.398 6.229 21.948 1.00 0.00 81 TYR A N 16
ATOM 22834 C CA . TYR A 1 81 ? 16.297 7.012 22.500 1.00 0.00 81 TYR A CA 16
ATOM 22835 C C . TYR A 1 81 ? 15.384 7.525 21.391 1.00 0.00 81 TYR A C 16
ATOM 22836 O O . TYR A 1 81 ? 14.183 7.699 21.593 1.00 0.00 81 TYR A O 16
ATOM 22853 N N . MET A 1 82 ? 15.963 7.762 20.219 1.00 0.00 82 MET A N 16
ATOM 22854 C CA . MET A 1 82 ? 15.201 8.254 19.075 1.00 0.00 82 MET A CA 16
ATOM 22855 C C . MET A 1 82 ? 14.415 7.123 18.421 1.00 0.00 82 MET A C 16
ATOM 22856 O O . MET A 1 82 ? 13.198 7.208 18.268 1.00 0.00 82 MET A O 16
ATOM 22868 N N . GLY A 1 83 ? 15.119 6.062 18.035 1.00 0.00 83 GLY A N 16
ATOM 22869 C CA . GLY A 1 83 ? 14.470 4.931 17.400 1.00 0.00 83 GLY A CA 16
ATOM 22870 C C . GLY A 1 83 ? 13.357 4.350 18.250 1.00 0.00 83 GLY A C 16
ATOM 22871 O O . GLY A 1 83 ? 12.381 3.815 17.725 1.00 0.00 83 GLY A O 16
ATOM 22875 N N . ALA A 1 84 ? 13.505 4.453 19.567 1.00 0.00 84 ALA A N 16
ATOM 22876 C CA . ALA A 1 84 ? 12.504 3.933 20.490 1.00 0.00 84 ALA A CA 16
ATOM 22877 C C . ALA A 1 84 ? 11.270 4.827 20.522 1.00 0.00 84 ALA A C 16
ATOM 22878 O O . ALA A 1 84 ? 10.172 4.375 20.847 1.00 0.00 84 ALA A O 16
ATOM 22885 N N . ALA A 1 85 ? 11.457 6.099 20.183 1.00 0.00 85 ALA A N 16
ATOM 22886 C CA . ALA A 1 85 ? 10.357 7.056 20.172 1.00 0.00 85 ALA A CA 16
ATOM 22887 C C . ALA A 1 85 ? 9.463 6.851 18.954 1.00 0.00 85 ALA A C 16
ATOM 22888 O O . ALA A 1 85 ? 8.247 7.028 19.025 1.00 0.00 85 ALA A O 16
ATOM 22895 N N . LYS A 1 86 ? 10.074 6.475 17.834 1.00 0.00 86 LYS A N 16
ATOM 22896 C CA . LYS A 1 86 ? 9.332 6.244 16.600 1.00 0.00 86 LYS A CA 16
ATOM 22897 C C . LYS A 1 86 ? 8.372 5.070 16.753 1.00 0.00 86 LYS A C 16
ATOM 22898 O O . LYS A 1 86 ? 7.170 5.205 16.522 1.00 0.00 86 LYS A O 16
ATOM 22913 N N . SER A 1 87 ? 8.908 3.919 17.147 1.00 0.00 87 SER A N 16
ATOM 22914 C CA . SER A 1 87 ? 8.097 2.721 17.329 1.00 0.00 87 SER A CA 16
ATOM 22915 C C . SER A 1 87 ? 7.022 2.948 18.388 1.00 0.00 87 SER A C 16
ATOM 22916 O O . SER A 1 87 ? 5.865 2.569 18.207 1.00 0.00 87 SER A O 16
ATOM 22923 N N . LYS A 1 88 ? 7.413 3.570 19.494 1.00 0.00 88 LYS A N 16
ATOM 22924 C CA . LYS A 1 88 ? 6.485 3.851 20.584 1.00 0.00 88 LYS A CA 16
ATOM 22925 C C . LYS A 1 88 ? 5.394 4.818 20.133 1.00 0.00 88 LYS A C 16
ATOM 22926 O O . LYS A 1 88 ? 4.203 4.552 20.307 1.00 0.00 88 LYS A O 16
ATOM 22941 N N . LEU A 1 89 ? 5.806 5.938 19.552 1.00 0.00 89 LEU A N 16
ATOM 22942 C CA . LEU A 1 89 ? 4.864 6.945 19.075 1.00 0.00 89 LEU A CA 16
ATOM 22943 C C . LEU A 1 89 ? 3.809 6.317 18.169 1.00 0.00 89 LEU A C 16
ATOM 22944 O O . LEU A 1 89 ? 2.610 6.463 18.402 1.00 0.00 89 LEU A O 16
ATOM 22959 N N . ASN A 1 90 ? 4.265 5.616 17.137 1.00 0.00 90 ASN A N 16
ATOM 22960 C CA . ASN A 1 90 ? 3.361 4.963 16.196 1.00 0.00 90 ASN A CA 16
ATOM 22961 C C . ASN A 1 90 ? 2.448 3.974 16.916 1.00 0.00 90 ASN A C 16
ATOM 22962 O O . ASN A 1 90 ? 1.334 3.703 16.469 1.00 0.00 90 ASN A O 16
ATOM 22972 N N . ASP A 1 91 ? 2.929 3.439 18.033 1.00 0.00 91 ASP A N 16
ATOM 22973 C CA . ASP A 1 91 ? 2.156 2.483 18.817 1.00 0.00 91 ASP A CA 16
ATOM 22974 C C . ASP A 1 91 ? 0.991 3.171 19.520 1.00 0.00 91 ASP A C 16
ATOM 22975 O O . ASP A 1 91 ? -0.087 2.594 19.666 1.00 0.00 91 ASP A O 16
ATOM 22983 N N . ALA A 1 92 ? 1.214 4.406 19.955 1.00 0.00 92 ALA A N 16
ATOM 22984 C CA . ALA A 1 92 ? 0.183 5.173 20.642 1.00 0.00 92 ALA A CA 16
ATOM 22985 C C . ALA A 1 92 ? -0.781 5.812 19.647 1.00 0.00 92 ALA A C 16
ATOM 22986 O O . ALA A 1 92 ? -1.998 5.749 19.819 1.00 0.00 92 ALA A O 16
ATOM 22993 N N . VAL A 1 93 ? -0.228 6.426 18.605 1.00 0.00 93 VAL A N 16
ATOM 22994 C CA . VAL A 1 93 ? -1.037 7.076 17.582 1.00 0.00 93 VAL A CA 16
ATOM 22995 C C . VAL A 1 93 ? -2.087 6.122 17.024 1.00 0.00 93 VAL A C 16
ATOM 22996 O O . VAL A 1 93 ? -3.281 6.419 17.037 1.00 0.00 93 VAL A O 16
ATOM 23009 N N . GLU A 1 94 ? -1.632 4.973 16.533 1.00 0.00 94 GLU A N 16
ATOM 23010 C CA . GLU A 1 94 ? -2.533 3.973 15.970 1.00 0.00 94 GLU A CA 16
ATOM 23011 C C . GLU A 1 94 ? -3.691 3.686 16.922 1.00 0.00 94 GLU A C 16
ATOM 23012 O O . GLU A 1 94 ? -4.821 3.463 16.491 1.00 0.00 94 GLU A O 16
ATOM 23022 N N . TYR A 1 95 ? -3.399 3.693 18.217 1.00 0.00 95 TYR A N 16
ATOM 23023 C CA . TYR A 1 95 ? -4.414 3.431 19.231 1.00 0.00 95 TYR A CA 16
ATOM 23024 C C . TYR A 1 95 ? -5.317 4.645 19.424 1.00 0.00 95 TYR A C 16
ATOM 23025 O O . TYR A 1 95 ? -6.532 4.512 19.577 1.00 0.00 95 TYR A O 16
ATOM 23042 N N . VAL A 1 96 ? -4.715 5.830 19.417 1.00 0.00 96 VAL A N 16
ATOM 23043 C CA . VAL A 1 96 ? -5.462 7.069 19.591 1.00 0.00 96 VAL A CA 16
ATOM 23044 C C . VAL A 1 96 ? -6.422 7.299 18.429 1.00 0.00 96 VAL A C 16
ATOM 23045 O O . VAL A 1 96 ? -7.611 7.548 18.632 1.00 0.00 96 VAL A O 16
ATOM 23058 N N . SER A 1 97 ? -5.899 7.213 17.211 1.00 0.00 97 SER A N 16
ATOM 23059 C CA . SER A 1 97 ? -6.709 7.415 16.015 1.00 0.00 97 SER A CA 16
ATOM 23060 C C . SER A 1 97 ? -7.845 6.398 15.950 1.00 0.00 97 SER A C 16
ATOM 23061 O O . SER A 1 97 ? -8.915 6.680 15.413 1.00 0.00 97 SER A O 16
ATOM 23068 N N . GLY A 1 98 ? -7.603 5.214 16.504 1.00 0.00 98 GLY A N 16
ATOM 23069 C CA . GLY A 1 98 ? -8.615 4.173 16.500 1.00 0.00 98 GLY A CA 16
ATOM 23070 C C . GLY A 1 98 ? -9.655 4.371 17.584 1.00 0.00 98 GLY A C 16
ATOM 23071 O O . GLY A 1 98 ? -10.767 3.850 17.490 1.00 0.00 98 GLY A O 16
ATOM 23075 N N . ARG A 1 99 ? -9.295 5.125 18.618 1.00 0.00 99 ARG A N 16
ATOM 23076 C CA . ARG A 1 99 ? -10.205 5.388 19.726 1.00 0.00 99 ARG A CA 16
ATOM 23077 C C . ARG A 1 99 ? -11.044 6.633 19.456 1.00 0.00 99 ARG A C 16
ATOM 23078 O O . ARG A 1 99 ? -12.258 6.633 19.659 1.00 0.00 99 ARG A O 16
ATOM 23096 N N . VAL A 1 100 ? -10.387 7.694 19.000 1.00 0.00 100 VAL A N 16
ATOM 23097 C CA . VAL A 1 100 ? -11.071 8.947 18.703 1.00 0.00 100 VAL A CA 16
ATOM 23098 C C . VAL A 1 100 ? -12.274 8.715 17.795 1.00 0.00 100 VAL A C 16
ATOM 23099 O O . VAL A 1 100 ? -13.273 9.433 17.873 1.00 0.00 100 VAL A O 16
ATOM 23112 N N . HIS A 1 101 ? -12.173 7.706 16.935 1.00 0.00 101 HIS A N 16
ATOM 23113 C CA . HIS A 1 101 ? -13.253 7.379 16.012 1.00 0.00 101 HIS A CA 16
ATOM 23114 C C . HIS A 1 101 ? -13.507 8.527 15.039 1.00 0.00 101 HIS A C 16
ATOM 23115 O O . HIS A 1 101 ? -13.107 9.663 15.289 1.00 0.00 101 HIS A O 16
ATOM 23128 N N . GLY A 1 102 ? -14.171 8.219 13.929 1.00 0.00 102 GLY A N 16
ATOM 23129 C CA . GLY A 1 102 ? -14.463 9.237 12.935 1.00 0.00 102 GLY A CA 16
ATOM 23130 C C . GLY A 1 102 ? -13.398 9.319 11.860 1.00 0.00 102 GLY A C 16
ATOM 23131 O O . GLY A 1 102 ? -13.651 9.822 10.766 1.00 0.00 102 GLY A O 16
ATOM 23135 N N . GLU A 1 103 ? -12.204 8.824 12.171 1.00 0.00 103 GLU A N 16
ATOM 23136 C CA . GLU A 1 103 ? -11.097 8.848 11.223 1.00 0.00 103 GLU A CA 16
ATOM 23137 C C . GLU A 1 103 ? -9.854 8.196 11.821 1.00 0.00 103 GLU A C 16
ATOM 23138 O O . GLU A 1 103 ? -9.454 8.511 12.943 1.00 0.00 103 GLU A O 16
ATOM 23148 N N . GLU A 1 104 ? -9.248 7.286 11.066 1.00 0.00 104 GLU A N 16
ATOM 23149 C CA . GLU A 1 104 ? -8.050 6.589 11.524 1.00 0.00 104 GLU A CA 16
ATOM 23150 C C . GLU A 1 104 ? -6.937 6.682 10.485 1.00 0.00 104 GLU A C 16
ATOM 23151 O O . GLU A 1 104 ? -5.970 7.425 10.662 1.00 0.00 104 GLU A O 16
ATOM 23161 N N . ASP A 1 105 ? -7.079 5.926 9.403 1.00 0.00 105 ASP A N 16
ATOM 23162 C CA . ASP A 1 105 ? -6.084 5.924 8.335 1.00 0.00 105 ASP A CA 16
ATOM 23163 C C . ASP A 1 105 ? -4.744 5.404 8.843 1.00 0.00 105 ASP A C 16
ATOM 23164 O O . ASP A 1 105 ? -3.764 6.142 8.947 1.00 0.00 105 ASP A O 16
ATOM 23172 N N . PRO A 1 106 ? -4.696 4.105 9.168 1.00 0.00 106 PRO A N 16
ATOM 23173 C CA . PRO A 1 106 ? -3.480 3.457 9.671 1.00 0.00 106 PRO A CA 16
ATOM 23174 C C . PRO A 1 106 ? -2.405 3.329 8.596 1.00 0.00 106 PRO A C 16
ATOM 23175 O O . PRO A 1 106 ? -2.687 3.450 7.404 1.00 0.00 106 PRO A O 16
ATOM 23183 N N . THR A 1 107 ? -1.173 3.080 9.025 1.00 0.00 107 THR A N 16
ATOM 23184 C CA . THR A 1 107 ? -0.056 2.935 8.102 1.00 0.00 107 THR A CA 16
ATOM 23185 C C . THR A 1 107 ? 1.234 2.605 8.844 1.00 0.00 107 THR A C 16
ATOM 23186 O O . THR A 1 107 ? 1.546 3.214 9.869 1.00 0.00 107 THR A O 16
ATOM 23197 N N . LYS A 1 108 ? 1.982 1.639 8.321 1.00 0.00 108 LYS A N 16
ATOM 23198 C CA . LYS A 1 108 ? 3.240 1.230 8.934 1.00 0.00 108 LYS A CA 16
ATOM 23199 C C . LYS A 1 108 ? 4.190 0.654 7.890 1.00 0.00 108 LYS A C 16
ATOM 23200 O O . LYS A 1 108 ? 3.789 0.360 6.763 1.00 0.00 108 LYS A O 16
ATOM 23215 N N . LYS A 1 109 ? 5.453 0.491 8.270 1.00 0.00 109 LYS A N 16
ATOM 23216 C CA . LYS A 1 109 ? 6.461 -0.054 7.368 1.00 0.00 109 LYS A CA 16
ATOM 23217 C C . LYS A 1 109 ? 6.474 0.705 6.045 1.00 0.00 109 LYS A C 16
ATOM 23218 O O . LYS A 1 109 ? 6.967 0.203 5.035 1.00 0.00 109 LYS A O 16
ATOM 23233 N N . MET A 1 1 ? -31.734 2.802 65.555 1.00 0.00 1 MET A N 17
ATOM 23234 C CA . MET A 1 1 ? -32.013 3.118 64.160 1.00 0.00 1 MET A CA 17
ATOM 23235 C C . MET A 1 1 ? -32.949 4.318 64.051 1.00 0.00 1 MET A C 17
ATOM 23236 O O . MET A 1 1 ? -34.143 4.166 63.791 1.00 0.00 1 MET A O 17
ATOM 23248 N N . SER A 1 2 ? -32.399 5.512 64.251 1.00 0.00 2 SER A N 17
ATOM 23249 C CA . SER A 1 2 ? -33.187 6.737 64.180 1.00 0.00 2 SER A CA 17
ATOM 23250 C C . SER A 1 2 ? -32.304 7.963 64.401 1.00 0.00 2 SER A C 17
ATOM 23251 O O . SER A 1 2 ? -31.081 7.854 64.483 1.00 0.00 2 SER A O 17
ATOM 23258 N N . ASP A 1 3 ? -32.936 9.128 64.498 1.00 0.00 3 ASP A N 17
ATOM 23259 C CA . ASP A 1 3 ? -32.210 10.375 64.710 1.00 0.00 3 ASP A CA 17
ATOM 23260 C C . ASP A 1 3 ? -32.491 10.937 66.101 1.00 0.00 3 ASP A C 17
ATOM 23261 O O . ASP A 1 3 ? -33.582 11.438 66.369 1.00 0.00 3 ASP A O 17
ATOM 23269 N N . ALA A 1 4 ? -31.500 10.847 66.981 1.00 0.00 4 ALA A N 17
ATOM 23270 C CA . ALA A 1 4 ? -31.641 11.347 68.344 1.00 0.00 4 ALA A CA 17
ATOM 23271 C C . ALA A 1 4 ? -31.248 12.818 68.431 1.00 0.00 4 ALA A C 17
ATOM 23272 O O . ALA A 1 4 ? -30.990 13.464 67.416 1.00 0.00 4 ALA A O 17
ATOM 23279 N N . GLY A 1 5 ? -31.209 13.344 69.652 1.00 0.00 5 GLY A N 17
ATOM 23280 C CA . GLY A 1 5 ? -30.848 14.735 69.850 1.00 0.00 5 GLY A CA 17
ATOM 23281 C C . GLY A 1 5 ? -29.348 14.944 69.898 1.00 0.00 5 GLY A C 17
ATOM 23282 O O . GLY A 1 5 ? -28.583 13.984 69.979 1.00 0.00 5 GLY A O 17
ATOM 23286 N N . ARG A 1 6 ? -28.926 16.204 69.845 1.00 0.00 6 ARG A N 17
ATOM 23287 C CA . ARG A 1 6 ? -27.506 16.536 69.880 1.00 0.00 6 ARG A CA 17
ATOM 23288 C C . ARG A 1 6 ? -26.934 16.326 71.279 1.00 0.00 6 ARG A C 17
ATOM 23289 O O . ARG A 1 6 ? -27.673 16.124 72.241 1.00 0.00 6 ARG A O 17
ATOM 23307 N N . LYS A 1 7 ? -25.609 16.374 71.383 1.00 0.00 7 LYS A N 17
ATOM 23308 C CA . LYS A 1 7 ? -24.935 16.189 72.662 1.00 0.00 7 LYS A CA 17
ATOM 23309 C C . LYS A 1 7 ? -25.191 14.792 73.216 1.00 0.00 7 LYS A C 17
ATOM 23310 O O . LYS A 1 7 ? -26.125 14.109 72.798 1.00 0.00 7 LYS A O 17
ATOM 23325 N N . GLY A 1 8 ? -24.356 14.373 74.164 1.00 0.00 8 GLY A N 17
ATOM 23326 C CA . GLY A 1 8 ? -24.510 13.059 74.760 1.00 0.00 8 GLY A CA 17
ATOM 23327 C C . GLY A 1 8 ? -24.489 11.947 73.729 1.00 0.00 8 GLY A C 17
ATOM 23328 O O . GLY A 1 8 ? -23.422 11.546 73.263 1.00 0.00 8 GLY A O 17
ATOM 23332 N N . PHE A 1 9 ? -25.667 11.449 73.371 1.00 0.00 9 PHE A N 17
ATOM 23333 C CA . PHE A 1 9 ? -25.778 10.376 72.392 1.00 0.00 9 PHE A CA 17
ATOM 23334 C C . PHE A 1 9 ? -25.682 10.924 70.971 1.00 0.00 9 PHE A C 17
ATOM 23335 O O . PHE A 1 9 ? -25.311 10.209 70.042 1.00 0.00 9 PHE A O 17
ATOM 23351 N N . GLY A 1 10 ? -26.019 12.200 70.812 1.00 0.00 10 GLY A N 17
ATOM 23352 C CA . GLY A 1 10 ? -25.964 12.824 69.502 1.00 0.00 10 GLY A CA 17
ATOM 23353 C C . GLY A 1 10 ? -24.587 12.738 68.876 1.00 0.00 10 GLY A C 17
ATOM 23354 O O . GLY A 1 10 ? -24.433 12.226 67.767 1.00 0.00 10 GLY A O 17
ATOM 23358 N N . GLU A 1 11 ? -23.582 13.240 69.588 1.00 0.00 11 GLU A N 17
ATOM 23359 C CA . GLU A 1 11 ? -22.211 13.219 69.092 1.00 0.00 11 GLU A CA 17
ATOM 23360 C C . GLU A 1 11 ? -21.803 11.807 68.680 1.00 0.00 11 GLU A C 17
ATOM 23361 O O . GLU A 1 11 ? -21.316 11.588 67.570 1.00 0.00 11 GLU A O 17
ATOM 23371 N N . LYS A 1 12 ? -22.004 10.853 69.582 1.00 0.00 12 LYS A N 17
ATOM 23372 C CA . LYS A 1 12 ? -21.658 9.462 69.315 1.00 0.00 12 LYS A CA 17
ATOM 23373 C C . LYS A 1 12 ? -22.426 8.933 68.108 1.00 0.00 12 LYS A C 17
ATOM 23374 O O . LYS A 1 12 ? -21.857 8.272 67.240 1.00 0.00 12 LYS A O 17
ATOM 23389 N N . ALA A 1 13 ? -23.720 9.230 68.059 1.00 0.00 13 ALA A N 17
ATOM 23390 C CA . ALA A 1 13 ? -24.565 8.787 66.955 1.00 0.00 13 ALA A CA 17
ATOM 23391 C C . ALA A 1 13 ? -23.964 9.183 65.612 1.00 0.00 13 ALA A C 17
ATOM 23392 O O . ALA A 1 13 ? -23.797 8.345 64.725 1.00 0.00 13 ALA A O 17
ATOM 23399 N N . SER A 1 14 ? -23.642 10.464 65.466 1.00 0.00 14 SER A N 17
ATOM 23400 C CA . SER A 1 14 ? -23.064 10.972 64.227 1.00 0.00 14 SER A CA 17
ATOM 23401 C C . SER A 1 14 ? -21.722 10.306 63.942 1.00 0.00 14 SER A C 17
ATOM 23402 O O . SER A 1 14 ? -21.311 10.183 62.789 1.00 0.00 14 SER A O 17
ATOM 23409 N N . GLU A 1 15 ? -21.042 9.879 65.001 1.00 0.00 15 GLU A N 17
ATOM 23410 C CA . GLU A 1 15 ? -19.745 9.226 64.866 1.00 0.00 15 GLU A CA 17
ATOM 23411 C C . GLU A 1 15 ? -19.911 7.770 64.442 1.00 0.00 15 GLU A C 17
ATOM 23412 O O . GLU A 1 15 ? -19.092 7.231 63.699 1.00 0.00 15 GLU A O 17
ATOM 23422 N N . ALA A 1 16 ? -20.977 7.138 64.922 1.00 0.00 16 ALA A N 17
ATOM 23423 C CA . ALA A 1 16 ? -21.252 5.744 64.593 1.00 0.00 16 ALA A CA 17
ATOM 23424 C C . ALA A 1 16 ? -21.540 5.580 63.105 1.00 0.00 16 ALA A C 17
ATOM 23425 O O . ALA A 1 16 ? -20.933 4.742 62.433 1.00 0.00 16 ALA A O 17
ATOM 23432 N N . LEU A 1 17 ? -22.469 6.379 62.594 1.00 0.00 17 LEU A N 17
ATOM 23433 C CA . LEU A 1 17 ? -22.838 6.321 61.183 1.00 0.00 17 LEU A CA 17
ATOM 23434 C C . LEU A 1 17 ? -21.648 6.667 60.295 1.00 0.00 17 LEU A C 17
ATOM 23435 O O . LEU A 1 17 ? -21.437 6.050 59.251 1.00 0.00 17 LEU A O 17
ATOM 23450 N N . LYS A 1 18 ? -20.870 7.658 60.715 1.00 0.00 18 LYS A N 17
ATOM 23451 C CA . LYS A 1 18 ? -19.697 8.086 59.961 1.00 0.00 18 LYS A CA 17
ATOM 23452 C C . LYS A 1 18 ? -18.665 6.966 59.878 1.00 0.00 18 LYS A C 17
ATOM 23453 O O . LYS A 1 18 ? -18.672 6.023 60.669 1.00 0.00 18 LYS A O 17
ATOM 23468 N N . PRO A 1 19 ? -17.754 7.071 58.900 1.00 0.00 19 PRO A N 17
ATOM 23469 C CA . PRO A 1 19 ? -16.698 6.077 58.691 1.00 0.00 19 PRO A CA 17
ATOM 23470 C C . PRO A 1 19 ? -15.651 6.102 59.800 1.00 0.00 19 PRO A C 17
ATOM 23471 O O . PRO A 1 19 ? -15.827 6.774 60.817 1.00 0.00 19 PRO A O 17
ATOM 23479 N N . ASP A 1 20 ? -14.564 5.366 59.599 1.00 0.00 20 ASP A N 17
ATOM 23480 C CA . ASP A 1 20 ? -13.489 5.305 60.582 1.00 0.00 20 ASP A CA 17
ATOM 23481 C C . ASP A 1 20 ? -12.357 4.406 60.095 1.00 0.00 20 ASP A C 17
ATOM 23482 O O . ASP A 1 20 ? -11.721 3.709 60.885 1.00 0.00 20 ASP A O 17
ATOM 23490 N N . SER A 1 21 ? -12.112 4.426 58.788 1.00 0.00 21 SER A N 17
ATOM 23491 C CA . SER A 1 21 ? -11.061 3.609 58.194 1.00 0.00 21 SER A CA 17
ATOM 23492 C C . SER A 1 21 ? -9.749 4.385 58.119 1.00 0.00 21 SER A C 17
ATOM 23493 O O . SER A 1 21 ? -9.625 5.472 58.682 1.00 0.00 21 SER A O 17
ATOM 23500 N N . GLN A 1 22 ? -8.772 3.815 57.419 1.00 0.00 22 GLN A N 17
ATOM 23501 C CA . GLN A 1 22 ? -7.469 4.452 57.270 1.00 0.00 22 GLN A CA 17
ATOM 23502 C C . GLN A 1 22 ? -7.570 5.701 56.400 1.00 0.00 22 GLN A C 17
ATOM 23503 O O . GLN A 1 22 ? -6.636 6.501 56.335 1.00 0.00 22 GLN A O 17
ATOM 23515 N N . LYS A 1 23 ? -8.708 5.863 55.735 1.00 0.00 23 LYS A N 17
ATOM 23516 C CA . LYS A 1 23 ? -8.932 7.014 54.869 1.00 0.00 23 LYS A CA 17
ATOM 23517 C C . LYS A 1 23 ? -7.889 7.070 53.757 1.00 0.00 23 LYS A C 17
ATOM 23518 O O . LYS A 1 23 ? -6.914 6.319 53.770 1.00 0.00 23 LYS A O 17
ATOM 23533 N N . SER A 1 24 ? -8.102 7.966 52.798 1.00 0.00 24 SER A N 17
ATOM 23534 C CA . SER A 1 24 ? -7.180 8.118 51.678 1.00 0.00 24 SER A CA 17
ATOM 23535 C C . SER A 1 24 ? -5.958 8.933 52.086 1.00 0.00 24 SER A C 17
ATOM 23536 O O . SER A 1 24 ? -5.033 9.126 51.297 1.00 0.00 24 SER A O 17
ATOM 23543 N N . TYR A 1 25 ? -5.961 9.411 53.326 1.00 0.00 25 TYR A N 17
ATOM 23544 C CA . TYR A 1 25 ? -4.853 10.208 53.840 1.00 0.00 25 TYR A CA 17
ATOM 23545 C C . TYR A 1 25 ? -3.524 9.489 53.637 1.00 0.00 25 TYR A C 17
ATOM 23546 O O . TYR A 1 25 ? -2.477 10.122 53.500 1.00 0.00 25 TYR A O 17
ATOM 23563 N N . ALA A 1 26 ? -3.574 8.161 53.619 1.00 0.00 26 ALA A N 17
ATOM 23564 C CA . ALA A 1 26 ? -2.374 7.354 53.431 1.00 0.00 26 ALA A CA 17
ATOM 23565 C C . ALA A 1 26 ? -1.594 7.810 52.203 1.00 0.00 26 ALA A C 17
ATOM 23566 O O . ALA A 1 26 ? -0.376 7.979 52.260 1.00 0.00 26 ALA A O 17
ATOM 23573 N N . GLU A 1 27 ? -2.302 8.005 51.096 1.00 0.00 27 GLU A N 17
ATOM 23574 C CA . GLU A 1 27 ? -1.673 8.440 49.854 1.00 0.00 27 GLU A CA 17
ATOM 23575 C C . GLU A 1 27 ? -1.371 9.935 49.893 1.00 0.00 27 GLU A C 17
ATOM 23576 O O . GLU A 1 27 ? -0.345 10.384 49.378 1.00 0.00 27 GLU A O 17
ATOM 23586 N N . GLN A 1 28 ? -2.268 10.699 50.504 1.00 0.00 28 GLN A N 17
ATOM 23587 C CA . GLN A 1 28 ? -2.097 12.145 50.608 1.00 0.00 28 GLN A CA 17
ATOM 23588 C C . GLN A 1 28 ? -0.766 12.489 51.266 1.00 0.00 28 GLN A C 17
ATOM 23589 O O . GLN A 1 28 ? 0.012 13.282 50.736 1.00 0.00 28 GLN A O 17
ATOM 23601 N N . GLY A 1 29 ? -0.509 11.888 52.424 1.00 0.00 29 GLY A N 17
ATOM 23602 C CA . GLY A 1 29 ? 0.730 12.144 53.134 1.00 0.00 29 GLY A CA 17
ATOM 23603 C C . GLY A 1 29 ? 1.953 11.755 52.327 1.00 0.00 29 GLY A C 17
ATOM 23604 O O . GLY A 1 29 ? 2.874 12.554 52.158 1.00 0.00 29 GLY A O 17
ATOM 23608 N N . LYS A 1 30 ? 1.965 10.525 51.828 1.00 0.00 30 LYS A N 17
ATOM 23609 C CA . LYS A 1 30 ? 3.083 10.030 51.035 1.00 0.00 30 LYS A CA 17
ATOM 23610 C C . LYS A 1 30 ? 3.426 11.004 49.913 1.00 0.00 30 LYS A C 17
ATOM 23611 O O . LYS A 1 30 ? 4.562 11.464 49.804 1.00 0.00 30 LYS A O 17
ATOM 23626 N N . GLU A 1 31 ? 2.436 11.315 49.082 1.00 0.00 31 GLU A N 17
ATOM 23627 C CA . GLU A 1 31 ? 2.635 12.236 47.968 1.00 0.00 31 GLU A CA 17
ATOM 23628 C C . GLU A 1 31 ? 3.040 13.619 48.471 1.00 0.00 31 GLU A C 17
ATOM 23629 O O . GLU A 1 31 ? 3.717 14.372 47.772 1.00 0.00 31 GLU A O 17
ATOM 23639 N N . TYR A 1 32 ? 2.619 13.946 49.688 1.00 0.00 32 TYR A N 17
ATOM 23640 C CA . TYR A 1 32 ? 2.933 15.238 50.284 1.00 0.00 32 TYR A CA 17
ATOM 23641 C C . TYR A 1 32 ? 4.433 15.374 50.528 1.00 0.00 32 TYR A C 17
ATOM 23642 O O . TYR A 1 32 ? 5.030 16.410 50.231 1.00 0.00 32 TYR A O 17
ATOM 23659 N N . ILE A 1 33 ? 5.036 14.322 51.070 1.00 0.00 33 ILE A N 17
ATOM 23660 C CA . ILE A 1 33 ? 6.466 14.323 51.353 1.00 0.00 33 ILE A CA 17
ATOM 23661 C C . ILE A 1 33 ? 7.280 14.249 50.066 1.00 0.00 33 ILE A C 17
ATOM 23662 O O . ILE A 1 33 ? 8.337 14.870 49.951 1.00 0.00 33 ILE A O 17
ATOM 23677 N N . THR A 1 34 ? 6.781 13.485 49.100 1.00 0.00 34 THR A N 17
ATOM 23678 C CA . THR A 1 34 ? 7.462 13.330 47.820 1.00 0.00 34 THR A CA 17
ATOM 23679 C C . THR A 1 34 ? 7.526 14.654 47.068 1.00 0.00 34 THR A C 17
ATOM 23680 O O . THR A 1 34 ? 8.491 14.926 46.353 1.00 0.00 34 THR A O 17
ATOM 23691 N N . ASP A 1 35 ? 6.495 15.474 47.234 1.00 0.00 35 ASP A N 17
ATOM 23692 C CA . ASP A 1 35 ? 6.437 16.772 46.571 1.00 0.00 35 ASP A CA 17
ATOM 23693 C C . ASP A 1 35 ? 7.410 17.756 47.215 1.00 0.00 35 ASP A C 17
ATOM 23694 O O . ASP A 1 35 ? 7.933 18.651 46.552 1.00 0.00 35 ASP A O 17
ATOM 23702 N N . LYS A 1 36 ? 7.645 17.583 48.511 1.00 0.00 36 LYS A N 17
ATOM 23703 C CA . LYS A 1 36 ? 8.556 18.454 49.245 1.00 0.00 36 LYS A CA 17
ATOM 23704 C C . LYS A 1 36 ? 10.006 18.166 48.871 1.00 0.00 36 LYS A C 17
ATOM 23705 O O . LYS A 1 36 ? 10.796 19.085 48.659 1.00 0.00 36 LYS A O 17
ATOM 23720 N N . ALA A 1 37 ? 10.347 16.885 48.789 1.00 0.00 37 ALA A N 17
ATOM 23721 C CA . ALA A 1 37 ? 11.702 16.477 48.435 1.00 0.00 37 ALA A CA 17
ATOM 23722 C C . ALA A 1 37 ? 12.094 17.005 47.061 1.00 0.00 37 ALA A C 17
ATOM 23723 O O . ALA A 1 37 ? 13.277 17.181 46.766 1.00 0.00 37 ALA A O 17
ATOM 23730 N N . ASP A 1 38 ? 11.095 17.254 46.221 1.00 0.00 38 ASP A N 17
ATOM 23731 C CA . ASP A 1 38 ? 11.335 17.762 44.876 1.00 0.00 38 ASP A CA 17
ATOM 23732 C C . ASP A 1 38 ? 11.580 19.269 44.898 1.00 0.00 38 ASP A C 17
ATOM 23733 O O . ASP A 1 38 ? 12.456 19.777 44.200 1.00 0.00 38 ASP A O 17
ATOM 23741 N N . LYS A 1 39 ? 10.797 19.976 45.707 1.00 0.00 39 LYS A N 17
ATOM 23742 C CA . LYS A 1 39 ? 10.928 21.425 45.823 1.00 0.00 39 LYS A CA 17
ATOM 23743 C C . LYS A 1 39 ? 12.248 21.800 46.490 1.00 0.00 39 LYS A C 17
ATOM 23744 O O . LYS A 1 39 ? 12.972 22.671 46.009 1.00 0.00 39 LYS A O 17
ATOM 23759 N N . VAL A 1 40 ? 12.554 21.136 47.601 1.00 0.00 40 VAL A N 17
ATOM 23760 C CA . VAL A 1 40 ? 13.786 21.399 48.333 1.00 0.00 40 VAL A CA 17
ATOM 23761 C C . VAL A 1 40 ? 15.010 21.099 47.474 1.00 0.00 40 VAL A C 17
ATOM 23762 O O . VAL A 1 40 ? 16.016 21.805 47.541 1.00 0.00 40 VAL A O 17
ATOM 23775 N N . ALA A 1 41 ? 14.916 20.048 46.667 1.00 0.00 41 ALA A N 17
ATOM 23776 C CA . ALA A 1 41 ? 16.014 19.657 45.792 1.00 0.00 41 ALA A CA 17
ATOM 23777 C C . ALA A 1 41 ? 16.105 20.576 44.580 1.00 0.00 41 ALA A C 17
ATOM 23778 O O . ALA A 1 41 ? 17.194 20.979 44.173 1.00 0.00 41 ALA A O 17
ATOM 23785 N N . GLY A 1 42 ? 14.953 20.904 44.003 1.00 0.00 42 GLY A N 17
ATOM 23786 C CA . GLY A 1 42 ? 14.924 21.773 42.842 1.00 0.00 42 GLY A CA 17
ATOM 23787 C C . GLY A 1 42 ? 15.288 23.206 43.180 1.00 0.00 42 GLY A C 17
ATOM 23788 O O . GLY A 1 42 ? 15.891 23.910 42.370 1.00 0.00 42 GLY A O 17
ATOM 23792 N N . LYS A 1 43 ? 14.918 23.640 44.381 1.00 0.00 43 LYS A N 17
ATOM 23793 C CA . LYS A 1 43 ? 15.208 24.998 44.826 1.00 0.00 43 LYS A CA 17
ATOM 23794 C C . LYS A 1 43 ? 16.710 25.212 44.976 1.00 0.00 43 LYS A C 17
ATOM 23795 O O . LYS A 1 43 ? 17.196 26.341 44.908 1.00 0.00 43 LYS A O 17
ATOM 23810 N N . VAL A 1 44 ? 17.442 24.122 45.180 1.00 0.00 44 VAL A N 17
ATOM 23811 C CA . VAL A 1 44 ? 18.890 24.191 45.337 1.00 0.00 44 VAL A CA 17
ATOM 23812 C C . VAL A 1 44 ? 19.602 23.759 44.060 1.00 0.00 44 VAL A C 17
ATOM 23813 O O . VAL A 1 44 ? 19.269 22.734 43.468 1.00 0.00 44 VAL A O 17
ATOM 23826 N N . GLN A 1 45 ? 20.585 24.550 43.642 1.00 0.00 45 GLN A N 17
ATOM 23827 C CA . GLN A 1 45 ? 21.346 24.251 42.435 1.00 0.00 45 GLN A CA 17
ATOM 23828 C C . GLN A 1 45 ? 22.797 23.926 42.772 1.00 0.00 45 GLN A C 17
ATOM 23829 O O . GLN A 1 45 ? 23.708 24.721 42.540 1.00 0.00 45 GLN A O 17
ATOM 23841 N N . PRO A 1 46 ? 23.020 22.728 43.333 1.00 0.00 46 PRO A N 17
ATOM 23842 C CA . PRO A 1 46 ? 24.360 22.269 43.714 1.00 0.00 46 PRO A CA 17
ATOM 23843 C C . PRO A 1 46 ? 25.238 21.975 42.502 1.00 0.00 46 PRO A C 17
ATOM 23844 O O . PRO A 1 46 ? 24.926 22.383 41.385 1.00 0.00 46 PRO A O 17
ATOM 23852 N N . GLU A 1 47 ? 26.338 21.265 42.733 1.00 0.00 47 GLU A N 17
ATOM 23853 C CA . GLU A 1 47 ? 27.261 20.917 41.659 1.00 0.00 47 GLU A CA 17
ATOM 23854 C C . GLU A 1 47 ? 26.551 20.124 40.567 1.00 0.00 47 GLU A C 17
ATOM 23855 O O . GLU A 1 47 ? 26.996 20.091 39.420 1.00 0.00 47 GLU A O 17
ATOM 23865 N N . ASP A 1 48 ? 25.441 19.488 40.931 1.00 0.00 48 ASP A N 17
ATOM 23866 C CA . ASP A 1 48 ? 24.667 18.696 39.982 1.00 0.00 48 ASP A CA 17
ATOM 23867 C C . ASP A 1 48 ? 23.187 19.050 40.060 1.00 0.00 48 ASP A C 17
ATOM 23868 O O . ASP A 1 48 ? 22.792 19.948 40.803 1.00 0.00 48 ASP A O 17
ATOM 23876 N N . ASN A 1 49 ? 22.372 18.340 39.285 1.00 0.00 49 ASN A N 17
ATOM 23877 C CA . ASN A 1 49 ? 20.935 18.581 39.266 1.00 0.00 49 ASN A CA 17
ATOM 23878 C C . ASN A 1 49 ? 20.234 17.616 38.312 1.00 0.00 49 ASN A C 17
ATOM 23879 O O . ASN A 1 49 ? 19.570 16.674 38.743 1.00 0.00 49 ASN A O 17
ATOM 23889 N N . LYS A 1 50 ? 20.388 17.858 37.015 1.00 0.00 50 LYS A N 17
ATOM 23890 C CA . LYS A 1 50 ? 19.775 17.012 36.001 1.00 0.00 50 LYS A CA 17
ATOM 23891 C C . LYS A 1 50 ? 20.494 17.156 34.662 1.00 0.00 50 LYS A C 17
ATOM 23892 O O . LYS A 1 50 ? 21.571 17.748 34.587 1.00 0.00 50 LYS A O 17
ATOM 23907 N N . GLY A 1 51 ? 19.890 16.614 33.608 1.00 0.00 51 GLY A N 17
ATOM 23908 C CA . GLY A 1 51 ? 20.487 16.695 32.289 1.00 0.00 51 GLY A CA 17
ATOM 23909 C C . GLY A 1 51 ? 20.233 15.452 31.460 1.00 0.00 51 GLY A C 17
ATOM 23910 O O . GLY A 1 51 ? 20.463 15.444 30.251 1.00 0.00 51 GLY A O 17
ATOM 23914 N N . VAL A 1 52 ? 19.757 14.396 32.111 1.00 0.00 52 VAL A N 17
ATOM 23915 C CA . VAL A 1 52 ? 19.471 13.141 31.427 1.00 0.00 52 VAL A CA 17
ATOM 23916 C C . VAL A 1 52 ? 18.055 13.133 30.862 1.00 0.00 52 VAL A C 17
ATOM 23917 O O . VAL A 1 52 ? 17.760 12.413 29.907 1.00 0.00 52 VAL A O 17
ATOM 23930 N N . PHE A 1 53 ? 17.181 13.937 31.458 1.00 0.00 53 PHE A N 17
ATOM 23931 C CA . PHE A 1 53 ? 15.795 14.024 31.014 1.00 0.00 53 PHE A CA 17
ATOM 23932 C C . PHE A 1 53 ? 15.598 15.208 30.072 1.00 0.00 53 PHE A C 17
ATOM 23933 O O . PHE A 1 53 ? 14.697 15.203 29.234 1.00 0.00 53 PHE A O 17
ATOM 23949 N N . GLN A 1 54 ? 16.447 16.219 30.218 1.00 0.00 54 GLN A N 17
ATOM 23950 C CA . GLN A 1 54 ? 16.365 17.412 29.381 1.00 0.00 54 GLN A CA 17
ATOM 23951 C C . GLN A 1 54 ? 16.445 17.045 27.903 1.00 0.00 54 GLN A C 17
ATOM 23952 O O . GLN A 1 54 ? 15.941 17.769 27.045 1.00 0.00 54 GLN A O 17
ATOM 23964 N N . GLY A 1 55 ? 17.084 15.915 27.612 1.00 0.00 55 GLY A N 17
ATOM 23965 C CA . GLY A 1 55 ? 17.219 15.474 26.237 1.00 0.00 55 GLY A CA 17
ATOM 23966 C C . GLY A 1 55 ? 15.899 15.032 25.636 1.00 0.00 55 GLY A C 17
ATOM 23967 O O . GLY A 1 55 ? 15.754 14.970 24.416 1.00 0.00 55 GLY A O 17
ATOM 23971 N N . VAL A 1 56 ? 14.932 14.726 26.496 1.00 0.00 56 VAL A N 17
ATOM 23972 C CA . VAL A 1 56 ? 13.618 14.289 26.044 1.00 0.00 56 VAL A CA 17
ATOM 23973 C C . VAL A 1 56 ? 12.928 15.375 25.227 1.00 0.00 56 VAL A C 17
ATOM 23974 O O . VAL A 1 56 ? 12.320 15.098 24.193 1.00 0.00 56 VAL A O 17
ATOM 23987 N N . HIS A 1 57 ? 13.026 16.615 25.698 1.00 0.00 57 HIS A N 17
ATOM 23988 C CA . HIS A 1 57 ? 12.413 17.745 25.010 1.00 0.00 57 HIS A CA 17
ATOM 23989 C C . HIS A 1 57 ? 12.905 17.836 23.569 1.00 0.00 57 HIS A C 17
ATOM 23990 O O . HIS A 1 57 ? 12.212 18.362 22.698 1.00 0.00 57 HIS A O 17
ATOM 24003 N N . ASP A 1 58 ? 14.105 17.321 23.326 1.00 0.00 58 ASP A N 17
ATOM 24004 C CA . ASP A 1 58 ? 14.690 17.345 21.990 1.00 0.00 58 ASP A CA 17
ATOM 24005 C C . ASP A 1 58 ? 14.053 16.283 21.099 1.00 0.00 58 ASP A C 17
ATOM 24006 O O . ASP A 1 58 ? 14.041 16.410 19.874 1.00 0.00 58 ASP A O 17
ATOM 24014 N N . SER A 1 59 ? 13.523 15.235 21.721 1.00 0.00 59 SER A N 17
ATOM 24015 C CA . SER A 1 59 ? 12.888 14.149 20.985 1.00 0.00 59 SER A CA 17
ATOM 24016 C C . SER A 1 59 ? 11.761 14.677 20.102 1.00 0.00 59 SER A C 17
ATOM 24017 O O . SER A 1 59 ? 11.697 14.375 18.911 1.00 0.00 59 SER A O 17
ATOM 24024 N N . ALA A 1 60 ? 10.874 15.466 20.698 1.00 0.00 60 ALA A N 17
ATOM 24025 C CA . ALA A 1 60 ? 9.750 16.039 19.966 1.00 0.00 60 ALA A CA 17
ATOM 24026 C C . ALA A 1 60 ? 10.232 16.890 18.796 1.00 0.00 60 ALA A C 17
ATOM 24027 O O . ALA A 1 60 ? 9.518 17.064 17.809 1.00 0.00 60 ALA A O 17
ATOM 24034 N N . GLU A 1 61 ? 11.447 17.417 18.915 1.00 0.00 61 GLU A N 17
ATOM 24035 C CA . GLU A 1 61 ? 12.022 18.251 17.866 1.00 0.00 61 GLU A CA 17
ATOM 24036 C C . GLU A 1 61 ? 12.676 17.393 16.787 1.00 0.00 61 GLU A C 17
ATOM 24037 O O . GLU A 1 61 ? 12.181 17.308 15.661 1.00 0.00 61 GLU A O 17
ATOM 24047 N N . LYS A 1 62 ? 13.790 16.760 17.136 1.00 0.00 62 LYS A N 17
ATOM 24048 C CA . LYS A 1 62 ? 14.513 15.908 16.199 1.00 0.00 62 LYS A CA 17
ATOM 24049 C C . LYS A 1 62 ? 13.713 14.650 15.879 1.00 0.00 62 LYS A C 17
ATOM 24050 O O . LYS A 1 62 ? 12.692 14.375 16.509 1.00 0.00 62 LYS A O 17
ATOM 24065 N N . GLY A 1 63 ? 14.184 13.888 14.897 1.00 0.00 63 GLY A N 17
ATOM 24066 C CA . GLY A 1 63 ? 13.499 12.667 14.511 1.00 0.00 63 GLY A CA 17
ATOM 24067 C C . GLY A 1 63 ? 14.396 11.718 13.740 1.00 0.00 63 GLY A C 17
ATOM 24068 O O . GLY A 1 63 ? 14.321 11.640 12.514 1.00 0.00 63 GLY A O 17
ATOM 24072 N N . LYS A 1 64 ? 15.249 10.998 14.460 1.00 0.00 64 LYS A N 17
ATOM 24073 C CA . LYS A 1 64 ? 16.166 10.050 13.837 1.00 0.00 64 LYS A CA 17
ATOM 24074 C C . LYS A 1 64 ? 15.580 8.642 13.845 1.00 0.00 64 LYS A C 17
ATOM 24075 O O . LYS A 1 64 ? 14.462 8.426 14.314 1.00 0.00 64 LYS A O 17
ATOM 24090 N N . ASP A 1 65 ? 16.342 7.687 13.324 1.00 0.00 65 ASP A N 17
ATOM 24091 C CA . ASP A 1 65 ? 15.900 6.297 13.274 1.00 0.00 65 ASP A CA 17
ATOM 24092 C C . ASP A 1 65 ? 17.087 5.346 13.358 1.00 0.00 65 ASP A C 17
ATOM 24093 O O . ASP A 1 65 ? 18.236 5.755 13.199 1.00 0.00 65 ASP A O 17
ATOM 24101 N N . ASN A 1 66 ? 16.802 4.071 13.610 1.00 0.00 66 ASN A N 17
ATOM 24102 C CA . ASN A 1 66 ? 17.847 3.060 13.716 1.00 0.00 66 ASN A CA 17
ATOM 24103 C C . ASN A 1 66 ? 18.784 3.367 14.881 1.00 0.00 66 ASN A C 17
ATOM 24104 O O . ASN A 1 66 ? 18.805 4.485 15.396 1.00 0.00 66 ASN A O 17
ATOM 24114 N N . ALA A 1 67 ? 19.558 2.367 15.290 1.00 0.00 67 ALA A N 17
ATOM 24115 C CA . ALA A 1 67 ? 20.499 2.532 16.392 1.00 0.00 67 ALA A CA 17
ATOM 24116 C C . ALA A 1 67 ? 21.324 1.265 16.602 1.00 0.00 67 ALA A C 17
ATOM 24117 O O . ALA A 1 67 ? 21.285 0.347 15.785 1.00 0.00 67 ALA A O 17
ATOM 24124 N N . GLU A 1 68 ? 22.067 1.225 17.704 1.00 0.00 68 GLU A N 17
ATOM 24125 C CA . GLU A 1 68 ? 22.901 0.072 18.019 1.00 0.00 68 GLU A CA 17
ATOM 24126 C C . GLU A 1 68 ? 23.280 0.063 19.497 1.00 0.00 68 GLU A C 17
ATOM 24127 O O . GLU A 1 68 ? 23.265 -0.982 20.147 1.00 0.00 68 GLU A O 17
ATOM 24137 N N . GLY A 1 69 ? 23.620 1.236 20.022 1.00 0.00 69 GLY A N 17
ATOM 24138 C CA . GLY A 1 69 ? 23.999 1.343 21.420 1.00 0.00 69 GLY A CA 17
ATOM 24139 C C . GLY A 1 69 ? 25.121 0.394 21.789 1.00 0.00 69 GLY A C 17
ATOM 24140 O O . GLY A 1 69 ? 25.729 -0.228 20.918 1.00 0.00 69 GLY A O 17
ATOM 24144 N N . GLN A 1 70 ? 25.399 0.285 23.084 1.00 0.00 70 GLN A N 17
ATOM 24145 C CA . GLN A 1 70 ? 26.460 -0.592 23.566 1.00 0.00 70 GLN A CA 17
ATOM 24146 C C . GLN A 1 70 ? 27.820 -0.142 23.045 1.00 0.00 70 GLN A C 17
ATOM 24147 O O . GLN A 1 70 ? 28.225 -0.508 21.942 1.00 0.00 70 GLN A O 17
ATOM 24159 N N . GLY A 1 71 ? 28.519 0.659 23.843 1.00 0.00 71 GLY A N 17
ATOM 24160 C CA . GLY A 1 71 ? 29.826 1.147 23.444 1.00 0.00 71 GLY A CA 17
ATOM 24161 C C . GLY A 1 71 ? 29.961 2.647 23.616 1.00 0.00 71 GLY A C 17
ATOM 24162 O O . GLY A 1 71 ? 28.981 3.335 23.898 1.00 0.00 71 GLY A O 17
ATOM 24166 N N . GLU A 1 72 ? 31.179 3.153 23.446 1.00 0.00 72 GLU A N 17
ATOM 24167 C CA . GLU A 1 72 ? 31.438 4.581 23.587 1.00 0.00 72 GLU A CA 17
ATOM 24168 C C . GLU A 1 72 ? 30.632 5.384 22.569 1.00 0.00 72 GLU A C 17
ATOM 24169 O O . GLU A 1 72 ? 29.755 4.846 21.893 1.00 0.00 72 GLU A O 17
ATOM 24179 N N . SER A 1 73 ? 30.936 6.673 22.466 1.00 0.00 73 SER A N 17
ATOM 24180 C CA . SER A 1 73 ? 30.237 7.552 21.535 1.00 0.00 73 SER A CA 17
ATOM 24181 C C . SER A 1 73 ? 28.758 7.654 21.891 1.00 0.00 73 SER A C 17
ATOM 24182 O O . SER A 1 73 ? 27.962 6.779 21.547 1.00 0.00 73 SER A O 17
ATOM 24189 N N . LEU A 1 74 ? 28.395 8.729 22.582 1.00 0.00 74 LEU A N 17
ATOM 24190 C CA . LEU A 1 74 ? 27.010 8.950 22.984 1.00 0.00 74 LEU A CA 17
ATOM 24191 C C . LEU A 1 74 ? 26.076 8.886 21.781 1.00 0.00 74 LEU A C 17
ATOM 24192 O O . LEU A 1 74 ? 24.900 8.549 21.913 1.00 0.00 74 LEU A O 17
ATOM 24207 N N . ALA A 1 75 ? 26.609 9.213 20.608 1.00 0.00 75 ALA A N 17
ATOM 24208 C CA . ALA A 1 75 ? 25.823 9.188 19.379 1.00 0.00 75 ALA A CA 17
ATOM 24209 C C . ALA A 1 75 ? 25.117 7.849 19.205 1.00 0.00 75 ALA A C 17
ATOM 24210 O O . ALA A 1 75 ? 24.042 7.775 18.611 1.00 0.00 75 ALA A O 17
ATOM 24217 N N . ASP A 1 76 ? 25.729 6.790 19.725 1.00 0.00 76 ASP A N 17
ATOM 24218 C CA . ASP A 1 76 ? 25.158 5.453 19.628 1.00 0.00 76 ASP A CA 17
ATOM 24219 C C . ASP A 1 76 ? 24.027 5.268 20.636 1.00 0.00 76 ASP A C 17
ATOM 24220 O O . ASP A 1 76 ? 23.037 4.595 20.354 1.00 0.00 76 ASP A O 17
ATOM 24228 N N . GLN A 1 77 ? 24.184 5.871 21.809 1.00 0.00 77 GLN A N 17
ATOM 24229 C CA . GLN A 1 77 ? 23.177 5.771 22.858 1.00 0.00 77 GLN A CA 17
ATOM 24230 C C . GLN A 1 77 ? 21.977 6.659 22.547 1.00 0.00 77 GLN A C 17
ATOM 24231 O O . GLN A 1 77 ? 20.858 6.379 22.977 1.00 0.00 77 GLN A O 17
ATOM 24243 N N . ALA A 1 78 ? 22.217 7.729 21.797 1.00 0.00 78 ALA A N 17
ATOM 24244 C CA . ALA A 1 78 ? 21.156 8.657 21.427 1.00 0.00 78 ALA A CA 17
ATOM 24245 C C . ALA A 1 78 ? 20.221 8.037 20.395 1.00 0.00 78 ALA A C 17
ATOM 24246 O O . ALA A 1 78 ? 18.999 8.079 20.545 1.00 0.00 78 ALA A O 17
ATOM 24253 N N . ARG A 1 79 ? 20.801 7.462 19.346 1.00 0.00 79 ARG A N 17
ATOM 24254 C CA . ARG A 1 79 ? 20.019 6.835 18.288 1.00 0.00 79 ARG A CA 17
ATOM 24255 C C . ARG A 1 79 ? 19.113 5.746 18.855 1.00 0.00 79 ARG A C 17
ATOM 24256 O O . ARG A 1 79 ? 18.066 5.437 18.284 1.00 0.00 79 ARG A O 17
ATOM 24274 N N . ASP A 1 80 ? 19.523 5.167 19.977 1.00 0.00 80 ASP A N 17
ATOM 24275 C CA . ASP A 1 80 ? 18.748 4.113 20.621 1.00 0.00 80 ASP A CA 17
ATOM 24276 C C . ASP A 1 80 ? 17.542 4.694 21.352 1.00 0.00 80 ASP A C 17
ATOM 24277 O O . ASP A 1 80 ? 16.437 4.157 21.273 1.00 0.00 80 ASP A O 17
ATOM 24285 N N . TYR A 1 81 ? 17.763 5.794 22.065 1.00 0.00 81 TYR A N 17
ATOM 24286 C CA . TYR A 1 81 ? 16.695 6.446 22.814 1.00 0.00 81 TYR A CA 17
ATOM 24287 C C . TYR A 1 81 ? 15.719 7.146 21.873 1.00 0.00 81 TYR A C 17
ATOM 24288 O O . TYR A 1 81 ? 14.504 7.090 22.068 1.00 0.00 81 TYR A O 17
ATOM 24305 N N . MET A 1 82 ? 16.259 7.804 20.852 1.00 0.00 82 MET A N 17
ATOM 24306 C CA . MET A 1 82 ? 15.435 8.512 19.880 1.00 0.00 82 MET A CA 17
ATOM 24307 C C . MET A 1 82 ? 14.527 7.545 19.128 1.00 0.00 82 MET A C 17
ATOM 24308 O O . MET A 1 82 ? 13.310 7.712 19.104 1.00 0.00 82 MET A O 17
ATOM 24320 N N . GLY A 1 83 ? 15.131 6.531 18.512 1.00 0.00 83 GLY A N 17
ATOM 24321 C CA . GLY A 1 83 ? 14.361 5.553 17.767 1.00 0.00 83 GLY A CA 17
ATOM 24322 C C . GLY A 1 83 ? 13.288 4.894 18.611 1.00 0.00 83 GLY A C 17
ATOM 24323 O O . GLY A 1 83 ? 12.221 4.543 18.107 1.00 0.00 83 GLY A O 17
ATOM 24327 N N . ALA A 1 84 ? 13.570 4.725 19.899 1.00 0.00 84 ALA A N 17
ATOM 24328 C CA . ALA A 1 84 ? 12.620 4.106 20.814 1.00 0.00 84 ALA A CA 17
ATOM 24329 C C . ALA A 1 84 ? 11.294 4.857 20.819 1.00 0.00 84 ALA A C 17
ATOM 24330 O O . ALA A 1 84 ? 10.226 4.250 20.735 1.00 0.00 84 ALA A O 17
ATOM 24337 N N . ALA A 1 85 ? 11.368 6.180 20.921 1.00 0.00 85 ALA A N 17
ATOM 24338 C CA . ALA A 1 85 ? 10.172 7.014 20.936 1.00 0.00 85 ALA A CA 17
ATOM 24339 C C . ALA A 1 85 ? 9.345 6.812 19.672 1.00 0.00 85 ALA A C 17
ATOM 24340 O O . ALA A 1 85 ? 8.118 6.733 19.725 1.00 0.00 85 ALA A O 17
ATOM 24347 N N . LYS A 1 86 ? 10.026 6.730 18.532 1.00 0.00 86 LYS A N 17
ATOM 24348 C CA . LYS A 1 86 ? 9.355 6.538 17.253 1.00 0.00 86 LYS A CA 17
ATOM 24349 C C . LYS A 1 86 ? 8.406 5.345 17.309 1.00 0.00 86 LYS A C 17
ATOM 24350 O O . LYS A 1 86 ? 7.216 5.473 17.020 1.00 0.00 86 LYS A O 17
ATOM 24365 N N . SER A 1 87 ? 8.938 4.187 17.689 1.00 0.00 87 SER A N 17
ATOM 24366 C CA . SER A 1 87 ? 8.136 2.972 17.782 1.00 0.00 87 SER A CA 17
ATOM 24367 C C . SER A 1 87 ? 6.988 3.153 18.770 1.00 0.00 87 SER A C 17
ATOM 24368 O O . SER A 1 87 ? 5.851 2.766 18.497 1.00 0.00 87 SER A O 17
ATOM 24375 N N . LYS A 1 88 ? 7.293 3.745 19.920 1.00 0.00 88 LYS A N 17
ATOM 24376 C CA . LYS A 1 88 ? 6.288 3.980 20.950 1.00 0.00 88 LYS A CA 17
ATOM 24377 C C . LYS A 1 88 ? 5.165 4.867 20.423 1.00 0.00 88 LYS A C 17
ATOM 24378 O O . LYS A 1 88 ? 3.995 4.665 20.749 1.00 0.00 88 LYS A O 17
ATOM 24393 N N . LEU A 1 89 ? 5.528 5.849 19.605 1.00 0.00 89 LEU A N 17
ATOM 24394 C CA . LEU A 1 89 ? 4.549 6.768 19.030 1.00 0.00 89 LEU A CA 17
ATOM 24395 C C . LEU A 1 89 ? 3.564 6.022 18.135 1.00 0.00 89 LEU A C 17
ATOM 24396 O O . LEU A 1 89 ? 2.353 6.104 18.328 1.00 0.00 89 LEU A O 17
ATOM 24411 N N . ASN A 1 90 ? 4.094 5.294 17.158 1.00 0.00 90 ASN A N 17
ATOM 24412 C CA . ASN A 1 90 ? 3.261 4.533 16.234 1.00 0.00 90 ASN A CA 17
ATOM 24413 C C . ASN A 1 90 ? 2.312 3.610 16.993 1.00 0.00 90 ASN A C 17
ATOM 24414 O O . ASN A 1 90 ? 1.229 3.282 16.506 1.00 0.00 90 ASN A O 17
ATOM 24424 N N . ASP A 1 91 ? 2.724 3.198 18.185 1.00 0.00 91 ASP A N 17
ATOM 24425 C CA . ASP A 1 91 ? 1.909 2.314 19.013 1.00 0.00 91 ASP A CA 17
ATOM 24426 C C . ASP A 1 91 ? 0.732 3.071 19.619 1.00 0.00 91 ASP A C 17
ATOM 24427 O O . ASP A 1 91 ? -0.372 2.539 19.726 1.00 0.00 91 ASP A O 17
ATOM 24435 N N . ALA A 1 92 ? 0.978 4.315 20.018 1.00 0.00 92 ALA A N 17
ATOM 24436 C CA . ALA A 1 92 ? -0.061 5.145 20.615 1.00 0.00 92 ALA A CA 17
ATOM 24437 C C . ALA A 1 92 ? -0.962 5.750 19.544 1.00 0.00 92 ALA A C 17
ATOM 24438 O O . ALA A 1 92 ? -2.187 5.719 19.658 1.00 0.00 92 ALA A O 17
ATOM 24445 N N . VAL A 1 93 ? -0.348 6.302 18.502 1.00 0.00 93 VAL A N 17
ATOM 24446 C CA . VAL A 1 93 ? -1.095 6.916 17.411 1.00 0.00 93 VAL A CA 17
ATOM 24447 C C . VAL A 1 93 ? -2.152 5.963 16.865 1.00 0.00 93 VAL A C 17
ATOM 24448 O O . VAL A 1 93 ? -3.334 6.299 16.809 1.00 0.00 93 VAL A O 17
ATOM 24461 N N . GLU A 1 94 ? -1.717 4.772 16.465 1.00 0.00 94 GLU A N 17
ATOM 24462 C CA . GLU A 1 94 ? -2.627 3.769 15.923 1.00 0.00 94 GLU A CA 17
ATOM 24463 C C . GLU A 1 94 ? -3.831 3.576 16.841 1.00 0.00 94 GLU A C 17
ATOM 24464 O O . GLU A 1 94 ? -4.952 3.367 16.375 1.00 0.00 94 GLU A O 17
ATOM 24474 N N . TYR A 1 95 ? -3.591 3.647 18.145 1.00 0.00 95 TYR A N 17
ATOM 24475 C CA . TYR A 1 95 ? -4.655 3.476 19.127 1.00 0.00 95 TYR A CA 17
ATOM 24476 C C . TYR A 1 95 ? -5.522 4.729 19.214 1.00 0.00 95 TYR A C 17
ATOM 24477 O O . TYR A 1 95 ? -6.746 4.643 19.325 1.00 0.00 95 TYR A O 17
ATOM 24494 N N . VAL A 1 96 ? -4.880 5.890 19.163 1.00 0.00 96 VAL A N 17
ATOM 24495 C CA . VAL A 1 96 ? -5.590 7.161 19.233 1.00 0.00 96 VAL A CA 17
ATOM 24496 C C . VAL A 1 96 ? -6.494 7.353 18.021 1.00 0.00 96 VAL A C 17
ATOM 24497 O O . VAL A 1 96 ? -7.680 7.652 18.158 1.00 0.00 96 VAL A O 17
ATOM 24510 N N . SER A 1 97 ? -5.926 7.179 16.832 1.00 0.00 97 SER A N 17
ATOM 24511 C CA . SER A 1 97 ? -6.680 7.335 15.593 1.00 0.00 97 SER A CA 17
ATOM 24512 C C . SER A 1 97 ? -7.838 6.345 15.533 1.00 0.00 97 SER A C 17
ATOM 24513 O O . SER A 1 97 ? -8.869 6.613 14.917 1.00 0.00 97 SER A O 17
ATOM 24520 N N . GLY A 1 98 ? -7.659 5.195 16.178 1.00 0.00 98 GLY A N 17
ATOM 24521 C CA . GLY A 1 98 ? -8.697 4.180 16.187 1.00 0.00 98 GLY A CA 17
ATOM 24522 C C . GLY A 1 98 ? -9.772 4.458 17.217 1.00 0.00 98 GLY A C 17
ATOM 24523 O O . GLY A 1 98 ? -10.896 3.968 17.100 1.00 0.00 98 GLY A O 17
ATOM 24527 N N . ARG A 1 99 ? -9.429 5.245 18.231 1.00 0.00 99 ARG A N 17
ATOM 24528 C CA . ARG A 1 99 ? -10.372 5.585 19.289 1.00 0.00 99 ARG A CA 17
ATOM 24529 C C . ARG A 1 99 ? -11.148 6.851 18.939 1.00 0.00 99 ARG A C 17
ATOM 24530 O O . ARG A 1 99 ? -12.360 6.927 19.146 1.00 0.00 99 ARG A O 17
ATOM 24548 N N . VAL A 1 100 ? -10.443 7.844 18.406 1.00 0.00 100 VAL A N 17
ATOM 24549 C CA . VAL A 1 100 ? -11.066 9.107 18.026 1.00 0.00 100 VAL A CA 17
ATOM 24550 C C . VAL A 1 100 ? -12.299 8.872 17.161 1.00 0.00 100 VAL A C 17
ATOM 24551 O O . VAL A 1 100 ? -13.264 9.635 17.216 1.00 0.00 100 VAL A O 17
ATOM 24564 N N . HIS A 1 101 ? -12.260 7.811 16.360 1.00 0.00 101 HIS A N 17
ATOM 24565 C CA . HIS A 1 101 ? -13.374 7.476 15.482 1.00 0.00 101 HIS A CA 17
ATOM 24566 C C . HIS A 1 101 ? -14.682 7.411 16.263 1.00 0.00 101 HIS A C 17
ATOM 24567 O O . HIS A 1 101 ? -15.754 7.690 15.727 1.00 0.00 101 HIS A O 17
ATOM 24580 N N . GLY A 1 102 ? -14.587 7.040 17.537 1.00 0.00 102 GLY A N 17
ATOM 24581 C CA . GLY A 1 102 ? -15.770 6.945 18.372 1.00 0.00 102 GLY A CA 17
ATOM 24582 C C . GLY A 1 102 ? -16.525 8.256 18.460 1.00 0.00 102 GLY A C 17
ATOM 24583 O O . GLY A 1 102 ? -17.734 8.268 18.686 1.00 0.00 102 GLY A O 17
ATOM 24587 N N . GLU A 1 103 ? -15.810 9.362 18.284 1.00 0.00 103 GLU A N 17
ATOM 24588 C CA . GLU A 1 103 ? -16.421 10.686 18.346 1.00 0.00 103 GLU A CA 17
ATOM 24589 C C . GLU A 1 103 ? -16.425 11.349 16.972 1.00 0.00 103 GLU A C 17
ATOM 24590 O O . GLU A 1 103 ? -15.590 11.043 16.122 1.00 0.00 103 GLU A O 17
ATOM 24600 N N . GLU A 1 104 ? -17.371 12.258 16.763 1.00 0.00 104 GLU A N 17
ATOM 24601 C CA . GLU A 1 104 ? -17.484 12.964 15.492 1.00 0.00 104 GLU A CA 17
ATOM 24602 C C . GLU A 1 104 ? -16.193 13.709 15.168 1.00 0.00 104 GLU A C 17
ATOM 24603 O O . GLU A 1 104 ? -15.894 14.746 15.760 1.00 0.00 104 GLU A O 17
ATOM 24613 N N . ASP A 1 105 ? -15.429 13.173 14.222 1.00 0.00 105 ASP A N 17
ATOM 24614 C CA . ASP A 1 105 ? -14.170 13.785 13.816 1.00 0.00 105 ASP A CA 17
ATOM 24615 C C . ASP A 1 105 ? -13.612 13.108 12.568 1.00 0.00 105 ASP A C 17
ATOM 24616 O O . ASP A 1 105 ? -13.979 11.983 12.226 1.00 0.00 105 ASP A O 17
ATOM 24624 N N . PRO A 1 106 ? -12.705 13.807 11.871 1.00 0.00 106 PRO A N 17
ATOM 24625 C CA . PRO A 1 106 ? -12.078 13.292 10.649 1.00 0.00 106 PRO A CA 17
ATOM 24626 C C . PRO A 1 106 ? -11.119 12.141 10.931 1.00 0.00 106 PRO A C 17
ATOM 24627 O O . PRO A 1 106 ? -10.300 12.211 11.849 1.00 0.00 106 PRO A O 17
ATOM 24635 N N . THR A 1 107 ? -11.223 11.081 10.135 1.00 0.00 107 THR A N 17
ATOM 24636 C CA . THR A 1 107 ? -10.365 9.914 10.300 1.00 0.00 107 THR A CA 17
ATOM 24637 C C . THR A 1 107 ? -10.326 9.077 9.026 1.00 0.00 107 THR A C 17
ATOM 24638 O O . THR A 1 107 ? -11.197 9.196 8.166 1.00 0.00 107 THR A O 17
ATOM 24649 N N . LYS A 1 108 ? -9.310 8.229 8.914 1.00 0.00 108 LYS A N 17
ATOM 24650 C CA . LYS A 1 108 ? -9.157 7.368 7.746 1.00 0.00 108 LYS A CA 17
ATOM 24651 C C . LYS A 1 108 ? -8.006 6.387 7.941 1.00 0.00 108 LYS A C 17
ATOM 24652 O O . LYS A 1 108 ? -7.236 6.125 7.017 1.00 0.00 108 LYS A O 17
ATOM 24667 N N . LYS A 1 109 ? -7.897 5.843 9.148 1.00 0.00 109 LYS A N 17
ATOM 24668 C CA . LYS A 1 109 ? -6.840 4.886 9.464 1.00 0.00 109 LYS A CA 17
ATOM 24669 C C . LYS A 1 109 ? -6.965 4.396 10.903 1.00 0.00 109 LYS A C 17
ATOM 24670 O O . LYS A 1 109 ? -6.686 3.234 11.199 1.00 0.00 109 LYS A O 17
ATOM 24685 N N . MET A 1 1 ? 28.351 -55.150 80.179 1.00 0.00 1 MET A N 18
ATOM 24686 C CA . MET A 1 1 ? 29.028 -55.305 78.898 1.00 0.00 1 MET A CA 18
ATOM 24687 C C . MET A 1 1 ? 28.549 -54.257 77.899 1.00 0.00 1 MET A C 18
ATOM 24688 O O . MET A 1 1 ? 27.463 -54.378 77.330 1.00 0.00 1 MET A O 18
ATOM 24700 N N . SER A 1 2 ? 29.364 -53.228 77.690 1.00 0.00 2 SER A N 18
ATOM 24701 C CA . SER A 1 2 ? 29.021 -52.157 76.762 1.00 0.00 2 SER A CA 18
ATOM 24702 C C . SER A 1 2 ? 30.193 -51.197 76.584 1.00 0.00 2 SER A C 18
ATOM 24703 O O . SER A 1 2 ? 31.234 -51.344 77.226 1.00 0.00 2 SER A O 18
ATOM 24710 N N . ASP A 1 3 ? 30.017 -50.214 75.708 1.00 0.00 3 ASP A N 18
ATOM 24711 C CA . ASP A 1 3 ? 31.058 -49.229 75.445 1.00 0.00 3 ASP A CA 18
ATOM 24712 C C . ASP A 1 3 ? 30.541 -48.123 74.529 1.00 0.00 3 ASP A C 18
ATOM 24713 O O . ASP A 1 3 ? 29.411 -48.181 74.048 1.00 0.00 3 ASP A O 18
ATOM 24721 N N . ALA A 1 4 ? 31.378 -47.117 74.294 1.00 0.00 4 ALA A N 18
ATOM 24722 C CA . ALA A 1 4 ? 31.005 -45.998 73.436 1.00 0.00 4 ALA A CA 18
ATOM 24723 C C . ALA A 1 4 ? 32.195 -45.075 73.190 1.00 0.00 4 ALA A C 18
ATOM 24724 O O . ALA A 1 4 ? 33.289 -45.309 73.699 1.00 0.00 4 ALA A O 18
ATOM 24731 N N . GLY A 1 5 ? 31.972 -44.026 72.405 1.00 0.00 5 GLY A N 18
ATOM 24732 C CA . GLY A 1 5 ? 33.034 -43.086 72.104 1.00 0.00 5 GLY A CA 18
ATOM 24733 C C . GLY A 1 5 ? 32.909 -42.495 70.714 1.00 0.00 5 GLY A C 18
ATOM 24734 O O . GLY A 1 5 ? 32.260 -43.073 69.842 1.00 0.00 5 GLY A O 18
ATOM 24738 N N . ARG A 1 6 ? 33.530 -41.338 70.506 1.00 0.00 6 ARG A N 18
ATOM 24739 C CA . ARG A 1 6 ? 33.482 -40.667 69.213 1.00 0.00 6 ARG A CA 18
ATOM 24740 C C . ARG A 1 6 ? 34.384 -41.369 68.203 1.00 0.00 6 ARG A C 18
ATOM 24741 O O . ARG A 1 6 ? 35.360 -42.022 68.573 1.00 0.00 6 ARG A O 18
ATOM 24759 N N . LYS A 1 7 ? 34.050 -41.231 66.924 1.00 0.00 7 LYS A N 18
ATOM 24760 C CA . LYS A 1 7 ? 34.829 -41.852 65.858 1.00 0.00 7 LYS A CA 18
ATOM 24761 C C . LYS A 1 7 ? 35.356 -40.801 64.888 1.00 0.00 7 LYS A C 18
ATOM 24762 O O . LYS A 1 7 ? 35.060 -39.615 65.020 1.00 0.00 7 LYS A O 18
ATOM 24777 N N . GLY A 1 8 ? 36.140 -41.245 63.909 1.00 0.00 8 GLY A N 18
ATOM 24778 C CA . GLY A 1 8 ? 36.696 -40.330 62.929 1.00 0.00 8 GLY A CA 18
ATOM 24779 C C . GLY A 1 8 ? 35.712 -39.994 61.826 1.00 0.00 8 GLY A C 18
ATOM 24780 O O . GLY A 1 8 ? 35.854 -38.977 61.145 1.00 0.00 8 GLY A O 18
ATOM 24784 N N . PHE A 1 9 ? 34.711 -40.850 61.648 1.00 0.00 9 PHE A N 18
ATOM 24785 C CA . PHE A 1 9 ? 33.702 -40.641 60.617 1.00 0.00 9 PHE A CA 18
ATOM 24786 C C . PHE A 1 9 ? 32.546 -39.798 61.150 1.00 0.00 9 PHE A C 18
ATOM 24787 O O . PHE A 1 9 ? 31.837 -39.144 60.388 1.00 0.00 9 PHE A O 18
ATOM 24803 N N . GLY A 1 10 ? 32.364 -39.820 62.466 1.00 0.00 10 GLY A N 18
ATOM 24804 C CA . GLY A 1 10 ? 31.295 -39.055 63.081 1.00 0.00 10 GLY A CA 18
ATOM 24805 C C . GLY A 1 10 ? 31.377 -37.578 62.753 1.00 0.00 10 GLY A C 18
ATOM 24806 O O . GLY A 1 10 ? 30.426 -36.997 62.232 1.00 0.00 10 GLY A O 18
ATOM 24810 N N . GLU A 1 11 ? 32.517 -36.967 63.064 1.00 0.00 11 GLU A N 18
ATOM 24811 C CA . GLU A 1 11 ? 32.717 -35.547 62.802 1.00 0.00 11 GLU A CA 18
ATOM 24812 C C . GLU A 1 11 ? 32.416 -35.215 61.342 1.00 0.00 11 GLU A C 18
ATOM 24813 O O . GLU A 1 11 ? 31.645 -34.302 61.048 1.00 0.00 11 GLU A O 18
ATOM 24823 N N . LYS A 1 12 ? 33.030 -35.964 60.433 1.00 0.00 12 LYS A N 18
ATOM 24824 C CA . LYS A 1 12 ? 32.830 -35.752 59.004 1.00 0.00 12 LYS A CA 18
ATOM 24825 C C . LYS A 1 12 ? 31.361 -35.924 58.630 1.00 0.00 12 LYS A C 18
ATOM 24826 O O . LYS A 1 12 ? 30.803 -35.121 57.884 1.00 0.00 12 LYS A O 18
ATOM 24841 N N . ALA A 1 13 ? 30.741 -36.976 59.155 1.00 0.00 13 ALA A N 18
ATOM 24842 C CA . ALA A 1 13 ? 29.337 -37.251 58.878 1.00 0.00 13 ALA A CA 18
ATOM 24843 C C . ALA A 1 13 ? 28.472 -36.029 59.165 1.00 0.00 13 ALA A C 18
ATOM 24844 O O . ALA A 1 13 ? 27.695 -35.592 58.315 1.00 0.00 13 ALA A O 18
ATOM 24851 N N . SER A 1 14 ? 28.608 -35.482 60.370 1.00 0.00 14 SER A N 18
ATOM 24852 C CA . SER A 1 14 ? 27.834 -34.313 60.771 1.00 0.00 14 SER A CA 18
ATOM 24853 C C . SER A 1 14 ? 28.147 -33.121 59.873 1.00 0.00 14 SER A C 18
ATOM 24854 O O . SER A 1 14 ? 27.311 -32.239 59.682 1.00 0.00 14 SER A O 18
ATOM 24861 N N . GLU A 1 15 ? 29.359 -33.102 59.323 1.00 0.00 15 GLU A N 18
ATOM 24862 C CA . GLU A 1 15 ? 29.781 -32.019 58.445 1.00 0.00 15 GLU A CA 18
ATOM 24863 C C . GLU A 1 15 ? 29.189 -32.184 57.049 1.00 0.00 15 GLU A C 18
ATOM 24864 O O . GLU A 1 15 ? 28.845 -31.205 56.388 1.00 0.00 15 GLU A O 18
ATOM 24874 N N . ALA A 1 16 ? 29.073 -33.433 56.608 1.00 0.00 16 ALA A N 18
ATOM 24875 C CA . ALA A 1 16 ? 28.521 -33.729 55.291 1.00 0.00 16 ALA A CA 18
ATOM 24876 C C . ALA A 1 16 ? 27.055 -33.322 55.206 1.00 0.00 16 ALA A C 18
ATOM 24877 O O . ALA A 1 16 ? 26.607 -32.783 54.192 1.00 0.00 16 ALA A O 18
ATOM 24884 N N . LEU A 1 17 ? 26.310 -33.581 56.276 1.00 0.00 17 LEU A N 18
ATOM 24885 C CA . LEU A 1 17 ? 24.893 -33.242 56.322 1.00 0.00 17 LEU A CA 18
ATOM 24886 C C . LEU A 1 17 ? 24.699 -31.751 56.583 1.00 0.00 17 LEU A C 18
ATOM 24887 O O . LEU A 1 17 ? 23.815 -31.118 56.004 1.00 0.00 17 LEU A O 18
ATOM 24902 N N . LYS A 1 18 ? 25.532 -31.194 57.455 1.00 0.00 18 LYS A N 18
ATOM 24903 C CA . LYS A 1 18 ? 25.455 -29.778 57.791 1.00 0.00 18 LYS A CA 18
ATOM 24904 C C . LYS A 1 18 ? 25.464 -28.919 56.530 1.00 0.00 18 LYS A C 18
ATOM 24905 O O . LYS A 1 18 ? 25.881 -29.353 55.457 1.00 0.00 18 LYS A O 18
ATOM 24920 N N . PRO A 1 19 ? 24.995 -27.669 56.662 1.00 0.00 19 PRO A N 18
ATOM 24921 C CA . PRO A 1 19 ? 24.941 -26.723 55.544 1.00 0.00 19 PRO A CA 18
ATOM 24922 C C . PRO A 1 19 ? 26.326 -26.261 55.107 1.00 0.00 19 PRO A C 18
ATOM 24923 O O . PRO A 1 19 ? 27.340 -26.796 55.557 1.00 0.00 19 PRO A O 18
ATOM 24931 N N . ASP A 1 20 ? 26.363 -25.265 54.229 1.00 0.00 20 ASP A N 18
ATOM 24932 C CA . ASP A 1 20 ? 27.625 -24.731 53.732 1.00 0.00 20 ASP A CA 18
ATOM 24933 C C . ASP A 1 20 ? 27.384 -23.587 52.752 1.00 0.00 20 ASP A C 18
ATOM 24934 O O . ASP A 1 20 ? 26.258 -23.113 52.602 1.00 0.00 20 ASP A O 18
ATOM 24942 N N . SER A 1 21 ? 28.447 -23.148 52.088 1.00 0.00 21 SER A N 18
ATOM 24943 C CA . SER A 1 21 ? 28.352 -22.056 51.125 1.00 0.00 21 SER A CA 18
ATOM 24944 C C . SER A 1 21 ? 27.262 -22.335 50.094 1.00 0.00 21 SER A C 18
ATOM 24945 O O . SER A 1 21 ? 27.444 -23.148 49.188 1.00 0.00 21 SER A O 18
ATOM 24952 N N . GLN A 1 22 ? 26.131 -21.655 50.241 1.00 0.00 22 GLN A N 18
ATOM 24953 C CA . GLN A 1 22 ? 25.010 -21.830 49.323 1.00 0.00 22 GLN A CA 18
ATOM 24954 C C . GLN A 1 22 ? 24.875 -20.629 48.394 1.00 0.00 22 GLN A C 18
ATOM 24955 O O . GLN A 1 22 ? 25.752 -19.764 48.348 1.00 0.00 22 GLN A O 18
ATOM 24967 N N . LYS A 1 23 ? 23.774 -20.581 47.653 1.00 0.00 23 LYS A N 18
ATOM 24968 C CA . LYS A 1 23 ? 23.523 -19.484 46.724 1.00 0.00 23 LYS A CA 18
ATOM 24969 C C . LYS A 1 23 ? 22.202 -18.791 47.044 1.00 0.00 23 LYS A C 18
ATOM 24970 O O . LYS A 1 23 ? 21.270 -18.808 46.239 1.00 0.00 23 LYS A O 18
ATOM 24985 N N . SER A 1 24 ? 22.130 -18.182 48.223 1.00 0.00 24 SER A N 18
ATOM 24986 C CA . SER A 1 24 ? 20.921 -17.485 48.651 1.00 0.00 24 SER A CA 18
ATOM 24987 C C . SER A 1 24 ? 21.232 -16.501 49.773 1.00 0.00 24 SER A C 18
ATOM 24988 O O . SER A 1 24 ? 22.394 -16.229 50.073 1.00 0.00 24 SER A O 18
ATOM 24995 N N . TYR A 1 25 ? 20.183 -15.970 50.393 1.00 0.00 25 TYR A N 18
ATOM 24996 C CA . TYR A 1 25 ? 20.340 -15.015 51.482 1.00 0.00 25 TYR A CA 18
ATOM 24997 C C . TYR A 1 25 ? 21.335 -15.529 52.518 1.00 0.00 25 TYR A C 18
ATOM 24998 O O . TYR A 1 25 ? 22.070 -14.753 53.128 1.00 0.00 25 TYR A O 18
ATOM 25015 N N . ALA A 1 26 ? 21.351 -16.844 52.711 1.00 0.00 26 ALA A N 18
ATOM 25016 C CA . ALA A 1 26 ? 22.257 -17.464 53.671 1.00 0.00 26 ALA A CA 18
ATOM 25017 C C . ALA A 1 26 ? 23.694 -17.006 53.445 1.00 0.00 26 ALA A C 18
ATOM 25018 O O . ALA A 1 26 ? 24.401 -16.663 54.392 1.00 0.00 26 ALA A O 18
ATOM 25025 N N . GLU A 1 27 ? 24.119 -17.005 52.186 1.00 0.00 27 GLU A N 18
ATOM 25026 C CA . GLU A 1 27 ? 25.473 -16.590 51.837 1.00 0.00 27 GLU A CA 18
ATOM 25027 C C . GLU A 1 27 ? 25.599 -15.070 51.856 1.00 0.00 27 GLU A C 18
ATOM 25028 O O . GLU A 1 27 ? 26.627 -14.527 52.256 1.00 0.00 27 GLU A O 18
ATOM 25038 N N . GLN A 1 28 ? 24.543 -14.389 51.419 1.00 0.00 28 GLN A N 18
ATOM 25039 C CA . GLN A 1 28 ? 24.536 -12.932 51.382 1.00 0.00 28 GLN A CA 18
ATOM 25040 C C . GLN A 1 28 ? 24.843 -12.353 52.760 1.00 0.00 28 GLN A C 18
ATOM 25041 O O . GLN A 1 28 ? 25.726 -11.510 52.907 1.00 0.00 28 GLN A O 18
ATOM 25053 N N . GLY A 1 29 ? 24.105 -12.811 53.767 1.00 0.00 29 GLY A N 18
ATOM 25054 C CA . GLY A 1 29 ? 24.313 -12.326 55.119 1.00 0.00 29 GLY A CA 18
ATOM 25055 C C . GLY A 1 29 ? 25.713 -12.606 55.626 1.00 0.00 29 GLY A C 18
ATOM 25056 O O . GLY A 1 29 ? 26.400 -11.704 56.105 1.00 0.00 29 GLY A O 18
ATOM 25060 N N . LYS A 1 30 ? 26.139 -13.861 55.525 1.00 0.00 30 LYS A N 18
ATOM 25061 C CA . LYS A 1 30 ? 27.466 -14.259 55.975 1.00 0.00 30 LYS A CA 18
ATOM 25062 C C . LYS A 1 30 ? 28.537 -13.345 55.390 1.00 0.00 30 LYS A C 18
ATOM 25063 O O . LYS A 1 30 ? 29.313 -12.734 56.123 1.00 0.00 30 LYS A O 18
ATOM 25078 N N . GLU A 1 31 ? 28.571 -13.256 54.063 1.00 0.00 31 GLU A N 18
ATOM 25079 C CA . GLU A 1 31 ? 29.547 -12.416 53.380 1.00 0.00 31 GLU A CA 18
ATOM 25080 C C . GLU A 1 31 ? 29.384 -10.954 53.784 1.00 0.00 31 GLU A C 18
ATOM 25081 O O . GLU A 1 31 ? 30.340 -10.179 53.751 1.00 0.00 31 GLU A O 18
ATOM 25091 N N . TYR A 1 32 ? 28.166 -10.585 54.163 1.00 0.00 32 TYR A N 18
ATOM 25092 C CA . TYR A 1 32 ? 27.875 -9.215 54.571 1.00 0.00 32 TYR A CA 18
ATOM 25093 C C . TYR A 1 32 ? 28.620 -8.858 55.853 1.00 0.00 32 TYR A C 18
ATOM 25094 O O . TYR A 1 32 ? 29.204 -7.780 55.966 1.00 0.00 32 TYR A O 18
ATOM 25111 N N . ILE A 1 33 ? 28.594 -9.772 56.817 1.00 0.00 33 ILE A N 18
ATOM 25112 C CA . ILE A 1 33 ? 29.267 -9.555 58.093 1.00 0.00 33 ILE A CA 18
ATOM 25113 C C . ILE A 1 33 ? 30.781 -9.650 57.938 1.00 0.00 33 ILE A C 18
ATOM 25114 O O . ILE A 1 33 ? 31.529 -8.901 58.567 1.00 0.00 33 ILE A O 18
ATOM 25129 N N . THR A 1 34 ? 31.228 -10.574 57.093 1.00 0.00 34 THR A N 18
ATOM 25130 C CA . THR A 1 34 ? 32.653 -10.767 56.854 1.00 0.00 34 THR A CA 18
ATOM 25131 C C . THR A 1 34 ? 33.275 -9.531 56.212 1.00 0.00 34 THR A C 18
ATOM 25132 O O . THR A 1 34 ? 34.435 -9.206 56.467 1.00 0.00 34 THR A O 18
ATOM 25143 N N . ASP A 1 35 ? 32.496 -8.846 55.382 1.00 0.00 35 ASP A N 18
ATOM 25144 C CA . ASP A 1 35 ? 32.970 -7.646 54.706 1.00 0.00 35 ASP A CA 18
ATOM 25145 C C . ASP A 1 35 ? 33.071 -6.476 55.681 1.00 0.00 35 ASP A C 18
ATOM 25146 O O . ASP A 1 35 ? 33.909 -5.589 55.520 1.00 0.00 35 ASP A O 18
ATOM 25154 N N . LYS A 1 36 ? 32.209 -6.481 56.693 1.00 0.00 36 LYS A N 18
ATOM 25155 C CA . LYS A 1 36 ? 32.198 -5.422 57.696 1.00 0.00 36 LYS A CA 18
ATOM 25156 C C . LYS A 1 36 ? 33.399 -5.545 58.628 1.00 0.00 36 LYS A C 18
ATOM 25157 O O . LYS A 1 36 ? 34.054 -4.553 58.947 1.00 0.00 36 LYS A O 18
ATOM 25172 N N . ALA A 1 37 ? 33.684 -6.769 59.061 1.00 0.00 37 ALA A N 18
ATOM 25173 C CA . ALA A 1 37 ? 34.809 -7.020 59.953 1.00 0.00 37 ALA A CA 18
ATOM 25174 C C . ALA A 1 37 ? 36.137 -6.768 59.248 1.00 0.00 37 ALA A C 18
ATOM 25175 O O . ALA A 1 37 ? 37.149 -6.485 59.892 1.00 0.00 37 ALA A O 18
ATOM 25182 N N . ASP A 1 38 ? 36.128 -6.872 57.925 1.00 0.00 38 ASP A N 18
ATOM 25183 C CA . ASP A 1 38 ? 37.332 -6.653 57.132 1.00 0.00 38 ASP A CA 18
ATOM 25184 C C . ASP A 1 38 ? 37.590 -5.164 56.933 1.00 0.00 38 ASP A C 18
ATOM 25185 O O . ASP A 1 38 ? 38.727 -4.701 57.025 1.00 0.00 38 ASP A O 18
ATOM 25193 N N . LYS A 1 39 ? 36.526 -4.416 56.658 1.00 0.00 39 LYS A N 18
ATOM 25194 C CA . LYS A 1 39 ? 36.636 -2.978 56.446 1.00 0.00 39 LYS A CA 18
ATOM 25195 C C . LYS A 1 39 ? 37.017 -2.264 57.739 1.00 0.00 39 LYS A C 18
ATOM 25196 O O . LYS A 1 39 ? 37.953 -1.465 57.766 1.00 0.00 39 LYS A O 18
ATOM 25211 N N . VAL A 1 40 ? 36.287 -2.559 58.811 1.00 0.00 40 VAL A N 18
ATOM 25212 C CA . VAL A 1 40 ? 36.550 -1.949 60.107 1.00 0.00 40 VAL A CA 18
ATOM 25213 C C . VAL A 1 40 ? 37.976 -2.230 60.568 1.00 0.00 40 VAL A C 18
ATOM 25214 O O . VAL A 1 40 ? 38.625 -1.374 61.171 1.00 0.00 40 VAL A O 18
ATOM 25227 N N . ALA A 1 41 ? 38.459 -3.433 60.278 1.00 0.00 41 ALA A N 18
ATOM 25228 C CA . ALA A 1 41 ? 39.809 -3.828 60.660 1.00 0.00 41 ALA A CA 18
ATOM 25229 C C . ALA A 1 41 ? 40.847 -3.191 59.741 1.00 0.00 41 ALA A C 18
ATOM 25230 O O . ALA A 1 41 ? 41.832 -2.620 60.204 1.00 0.00 41 ALA A O 18
ATOM 25237 N N . GLY A 1 42 ? 40.619 -3.297 58.435 1.00 0.00 42 GLY A N 18
ATOM 25238 C CA . GLY A 1 42 ? 41.545 -2.729 57.473 1.00 0.00 42 GLY A CA 18
ATOM 25239 C C . GLY A 1 42 ? 41.641 -1.220 57.583 1.00 0.00 42 GLY A C 18
ATOM 25240 O O . GLY A 1 42 ? 42.707 -0.641 57.377 1.00 0.00 42 GLY A O 18
ATOM 25244 N N . LYS A 1 43 ? 40.522 -0.580 57.907 1.00 0.00 43 LYS A N 18
ATOM 25245 C CA . LYS A 1 43 ? 40.483 0.872 58.044 1.00 0.00 43 LYS A CA 18
ATOM 25246 C C . LYS A 1 43 ? 41.436 1.342 59.137 1.00 0.00 43 LYS A C 18
ATOM 25247 O O . LYS A 1 43 ? 41.845 2.503 59.163 1.00 0.00 43 LYS A O 18
ATOM 25262 N N . VAL A 1 44 ? 41.789 0.431 60.040 1.00 0.00 44 VAL A N 18
ATOM 25263 C CA . VAL A 1 44 ? 42.697 0.751 61.135 1.00 0.00 44 VAL A CA 18
ATOM 25264 C C . VAL A 1 44 ? 44.148 0.736 60.668 1.00 0.00 44 VAL A C 18
ATOM 25265 O O . VAL A 1 44 ? 44.473 0.145 59.637 1.00 0.00 44 VAL A O 18
ATOM 25278 N N . GLN A 1 45 ? 45.017 1.390 61.431 1.00 0.00 45 GLN A N 18
ATOM 25279 C CA . GLN A 1 45 ? 46.435 1.451 61.095 1.00 0.00 45 GLN A CA 18
ATOM 25280 C C . GLN A 1 45 ? 46.629 1.691 59.602 1.00 0.00 45 GLN A C 18
ATOM 25281 O O . GLN A 1 45 ? 47.016 0.796 58.850 1.00 0.00 45 GLN A O 18
ATOM 25293 N N . PRO A 1 46 ? 46.356 2.928 59.161 1.00 0.00 46 PRO A N 18
ATOM 25294 C CA . PRO A 1 46 ? 46.495 3.315 57.752 1.00 0.00 46 PRO A CA 18
ATOM 25295 C C . PRO A 1 46 ? 47.953 3.372 57.308 1.00 0.00 46 PRO A C 18
ATOM 25296 O O . PRO A 1 46 ? 48.837 2.851 57.985 1.00 0.00 46 PRO A O 18
ATOM 25304 N N . GLU A 1 47 ? 48.193 4.010 56.167 1.00 0.00 47 GLU A N 18
ATOM 25305 C CA . GLU A 1 47 ? 49.544 4.133 55.634 1.00 0.00 47 GLU A CA 18
ATOM 25306 C C . GLU A 1 47 ? 50.461 4.840 56.629 1.00 0.00 47 GLU A C 18
ATOM 25307 O O . GLU A 1 47 ? 51.682 4.690 56.579 1.00 0.00 47 GLU A O 18
ATOM 25317 N N . ASP A 1 48 ? 49.862 5.610 57.530 1.00 0.00 48 ASP A N 18
ATOM 25318 C CA . ASP A 1 48 ? 50.623 6.339 58.539 1.00 0.00 48 ASP A CA 18
ATOM 25319 C C . ASP A 1 48 ? 51.078 5.405 59.655 1.00 0.00 48 ASP A C 18
ATOM 25320 O O . ASP A 1 48 ? 50.660 5.545 60.804 1.00 0.00 48 ASP A O 18
ATOM 25328 N N . ASN A 1 49 ? 51.938 4.452 59.310 1.00 0.00 49 ASN A N 18
ATOM 25329 C CA . ASN A 1 49 ? 52.451 3.494 60.283 1.00 0.00 49 ASN A CA 18
ATOM 25330 C C . ASN A 1 49 ? 53.647 2.734 59.719 1.00 0.00 49 ASN A C 18
ATOM 25331 O O . ASN A 1 49 ? 54.173 3.077 58.661 1.00 0.00 49 ASN A O 18
ATOM 25341 N N . LYS A 1 50 ? 54.069 1.696 60.433 1.00 0.00 50 LYS A N 18
ATOM 25342 C CA . LYS A 1 50 ? 55.201 0.882 60.005 1.00 0.00 50 LYS A CA 18
ATOM 25343 C C . LYS A 1 50 ? 54.728 -0.354 59.248 1.00 0.00 50 LYS A C 18
ATOM 25344 O O . LYS A 1 50 ? 54.211 -1.298 59.843 1.00 0.00 50 LYS A O 18
ATOM 25359 N N . GLY A 1 51 ? 54.910 -0.342 57.931 1.00 0.00 51 GLY A N 18
ATOM 25360 C CA . GLY A 1 51 ? 54.498 -1.469 57.114 1.00 0.00 51 GLY A CA 18
ATOM 25361 C C . GLY A 1 51 ? 55.602 -1.953 56.196 1.00 0.00 51 GLY A C 18
ATOM 25362 O O . GLY A 1 51 ? 55.357 -2.744 55.283 1.00 0.00 51 GLY A O 18
ATOM 25366 N N . VAL A 1 52 ? 56.819 -1.477 56.434 1.00 0.00 52 VAL A N 18
ATOM 25367 C CA . VAL A 1 52 ? 57.964 -1.868 55.620 1.00 0.00 52 VAL A CA 18
ATOM 25368 C C . VAL A 1 52 ? 58.164 -3.379 55.638 1.00 0.00 52 VAL A C 18
ATOM 25369 O O . VAL A 1 52 ? 58.735 -3.951 54.710 1.00 0.00 52 VAL A O 18
ATOM 25382 N N . PHE A 1 53 ? 57.688 -4.018 56.700 1.00 0.00 53 PHE A N 18
ATOM 25383 C CA . PHE A 1 53 ? 57.814 -5.465 56.841 1.00 0.00 53 PHE A CA 18
ATOM 25384 C C . PHE A 1 53 ? 56.849 -6.188 55.905 1.00 0.00 53 PHE A C 18
ATOM 25385 O O . PHE A 1 53 ? 57.252 -7.059 55.135 1.00 0.00 53 PHE A O 18
ATOM 25401 N N . GLN A 1 54 ? 55.575 -5.821 55.980 1.00 0.00 54 GLN A N 18
ATOM 25402 C CA . GLN A 1 54 ? 54.552 -6.436 55.143 1.00 0.00 54 GLN A CA 18
ATOM 25403 C C . GLN A 1 54 ? 54.878 -6.253 53.664 1.00 0.00 54 GLN A C 18
ATOM 25404 O O . GLN A 1 54 ? 54.654 -7.149 52.852 1.00 0.00 54 GLN A O 18
ATOM 25416 N N . GLY A 1 55 ? 55.410 -5.083 53.320 1.00 0.00 55 GLY A N 18
ATOM 25417 C CA . GLY A 1 55 ? 55.757 -4.804 51.939 1.00 0.00 55 GLY A CA 18
ATOM 25418 C C . GLY A 1 55 ? 56.648 -5.872 51.338 1.00 0.00 55 GLY A C 18
ATOM 25419 O O . GLY A 1 55 ? 56.628 -6.101 50.128 1.00 0.00 55 GLY A O 18
ATOM 25423 N N . VAL A 1 56 ? 57.436 -6.530 52.184 1.00 0.00 56 VAL A N 18
ATOM 25424 C CA . VAL A 1 56 ? 58.339 -7.581 51.729 1.00 0.00 56 VAL A CA 18
ATOM 25425 C C . VAL A 1 56 ? 57.596 -8.617 50.892 1.00 0.00 56 VAL A C 18
ATOM 25426 O O . VAL A 1 56 ? 58.162 -9.205 49.969 1.00 0.00 56 VAL A O 18
ATOM 25439 N N . HIS A 1 57 ? 56.328 -8.837 51.219 1.00 0.00 57 HIS A N 18
ATOM 25440 C CA . HIS A 1 57 ? 55.507 -9.802 50.496 1.00 0.00 57 HIS A CA 18
ATOM 25441 C C . HIS A 1 57 ? 54.763 -9.130 49.346 1.00 0.00 57 HIS A C 18
ATOM 25442 O O . HIS A 1 57 ? 54.419 -9.774 48.356 1.00 0.00 57 HIS A O 18
ATOM 25455 N N . ASP A 1 58 ? 54.517 -7.832 49.486 1.00 0.00 58 ASP A N 18
ATOM 25456 C CA . ASP A 1 58 ? 53.815 -7.072 48.458 1.00 0.00 58 ASP A CA 18
ATOM 25457 C C . ASP A 1 58 ? 54.632 -7.014 47.171 1.00 0.00 58 ASP A C 18
ATOM 25458 O O . ASP A 1 58 ? 54.082 -6.847 46.082 1.00 0.00 58 ASP A O 18
ATOM 25466 N N . SER A 1 59 ? 55.947 -7.151 47.304 1.00 0.00 59 SER A N 18
ATOM 25467 C CA . SER A 1 59 ? 56.841 -7.110 46.153 1.00 0.00 59 SER A CA 18
ATOM 25468 C C . SER A 1 59 ? 56.410 -8.122 45.094 1.00 0.00 59 SER A C 18
ATOM 25469 O O . SER A 1 59 ? 56.658 -7.935 43.905 1.00 0.00 59 SER A O 18
ATOM 25476 N N . ALA A 1 60 ? 55.766 -9.196 45.539 1.00 0.00 60 ALA A N 18
ATOM 25477 C CA . ALA A 1 60 ? 55.300 -10.237 44.632 1.00 0.00 60 ALA A CA 18
ATOM 25478 C C . ALA A 1 60 ? 54.211 -9.708 43.703 1.00 0.00 60 ALA A C 18
ATOM 25479 O O . ALA A 1 60 ? 54.071 -10.171 42.571 1.00 0.00 60 ALA A O 18
ATOM 25486 N N . GLU A 1 61 ? 53.444 -8.738 44.188 1.00 0.00 61 GLU A N 18
ATOM 25487 C CA . GLU A 1 61 ? 52.368 -8.148 43.400 1.00 0.00 61 GLU A CA 18
ATOM 25488 C C . GLU A 1 61 ? 52.879 -7.695 42.035 1.00 0.00 61 GLU A C 18
ATOM 25489 O O . GLU A 1 61 ? 52.430 -8.184 40.999 1.00 0.00 61 GLU A O 18
ATOM 25499 N N . LYS A 1 62 ? 53.819 -6.757 42.044 1.00 0.00 62 LYS A N 18
ATOM 25500 C CA . LYS A 1 62 ? 54.393 -6.237 40.807 1.00 0.00 62 LYS A CA 18
ATOM 25501 C C . LYS A 1 62 ? 53.311 -5.637 39.916 1.00 0.00 62 LYS A C 18
ATOM 25502 O O . LYS A 1 62 ? 52.645 -6.350 39.168 1.00 0.00 62 LYS A O 18
ATOM 25517 N N . GLY A 1 63 ? 53.144 -4.320 40.000 1.00 0.00 63 GLY A N 18
ATOM 25518 C CA . GLY A 1 63 ? 52.142 -3.648 39.194 1.00 0.00 63 GLY A CA 18
ATOM 25519 C C . GLY A 1 63 ? 52.750 -2.886 38.031 1.00 0.00 63 GLY A C 18
ATOM 25520 O O . GLY A 1 63 ? 53.355 -1.831 38.218 1.00 0.00 63 GLY A O 18
ATOM 25524 N N . LYS A 1 64 ? 52.588 -3.425 36.828 1.00 0.00 64 LYS A N 18
ATOM 25525 C CA . LYS A 1 64 ? 53.126 -2.792 35.628 1.00 0.00 64 LYS A CA 18
ATOM 25526 C C . LYS A 1 64 ? 52.156 -2.934 34.458 1.00 0.00 64 LYS A C 18
ATOM 25527 O O . LYS A 1 64 ? 51.961 -4.030 33.931 1.00 0.00 64 LYS A O 18
ATOM 25542 N N . ASP A 1 65 ? 51.554 -1.820 34.056 1.00 0.00 65 ASP A N 18
ATOM 25543 C CA . ASP A 1 65 ? 50.608 -1.820 32.947 1.00 0.00 65 ASP A CA 18
ATOM 25544 C C . ASP A 1 65 ? 50.081 -0.413 32.681 1.00 0.00 65 ASP A C 18
ATOM 25545 O O . ASP A 1 65 ? 50.495 0.546 33.330 1.00 0.00 65 ASP A O 18
ATOM 25553 N N . ASN A 1 66 ? 49.169 -0.300 31.722 1.00 0.00 66 ASN A N 18
ATOM 25554 C CA . ASN A 1 66 ? 48.587 0.989 31.369 1.00 0.00 66 ASN A CA 18
ATOM 25555 C C . ASN A 1 66 ? 47.107 0.843 31.026 1.00 0.00 66 ASN A C 18
ATOM 25556 O O . ASN A 1 66 ? 46.238 1.222 31.809 1.00 0.00 66 ASN A O 18
ATOM 25566 N N . ALA A 1 67 ? 46.831 0.291 29.849 1.00 0.00 67 ALA A N 18
ATOM 25567 C CA . ALA A 1 67 ? 45.456 0.093 29.403 1.00 0.00 67 ALA A CA 18
ATOM 25568 C C . ALA A 1 67 ? 44.739 1.426 29.226 1.00 0.00 67 ALA A C 18
ATOM 25569 O O . ALA A 1 67 ? 45.361 2.488 29.273 1.00 0.00 67 ALA A O 18
ATOM 25576 N N . GLU A 1 68 ? 43.427 1.364 29.025 1.00 0.00 68 GLU A N 18
ATOM 25577 C CA . GLU A 1 68 ? 42.625 2.569 28.841 1.00 0.00 68 GLU A CA 18
ATOM 25578 C C . GLU A 1 68 ? 43.049 3.316 27.580 1.00 0.00 68 GLU A C 18
ATOM 25579 O O . GLU A 1 68 ? 44.142 3.105 27.058 1.00 0.00 68 GLU A O 18
ATOM 25589 N N . GLY A 1 69 ? 42.172 4.191 27.094 1.00 0.00 69 GLY A N 18
ATOM 25590 C CA . GLY A 1 69 ? 42.472 4.956 25.899 1.00 0.00 69 GLY A CA 18
ATOM 25591 C C . GLY A 1 69 ? 41.234 5.265 25.082 1.00 0.00 69 GLY A C 18
ATOM 25592 O O . GLY A 1 69 ? 41.238 6.180 24.259 1.00 0.00 69 GLY A O 18
ATOM 25596 N N . GLN A 1 70 ? 40.171 4.499 25.307 1.00 0.00 70 GLN A N 18
ATOM 25597 C CA . GLN A 1 70 ? 38.922 4.693 24.583 1.00 0.00 70 GLN A CA 18
ATOM 25598 C C . GLN A 1 70 ? 38.018 5.681 25.313 1.00 0.00 70 GLN A C 18
ATOM 25599 O O . GLN A 1 70 ? 38.364 6.182 26.383 1.00 0.00 70 GLN A O 18
ATOM 25611 N N . GLY A 1 71 ? 36.856 5.956 24.729 1.00 0.00 71 GLY A N 18
ATOM 25612 C CA . GLY A 1 71 ? 35.920 6.884 25.338 1.00 0.00 71 GLY A CA 18
ATOM 25613 C C . GLY A 1 71 ? 34.478 6.455 25.155 1.00 0.00 71 GLY A C 18
ATOM 25614 O O . GLY A 1 71 ? 34.168 5.265 25.188 1.00 0.00 71 GLY A O 18
ATOM 25618 N N . GLU A 1 72 ? 33.592 7.429 24.964 1.00 0.00 72 GLU A N 18
ATOM 25619 C CA . GLU A 1 72 ? 32.175 7.144 24.779 1.00 0.00 72 GLU A CA 18
ATOM 25620 C C . GLU A 1 72 ? 31.633 7.861 23.545 1.00 0.00 72 GLU A C 18
ATOM 25621 O O . GLU A 1 72 ? 32.359 8.586 22.866 1.00 0.00 72 GLU A O 18
ATOM 25631 N N . SER A 1 73 ? 30.351 7.652 23.262 1.00 0.00 73 SER A N 18
ATOM 25632 C CA . SER A 1 73 ? 29.712 8.274 22.107 1.00 0.00 73 SER A CA 18
ATOM 25633 C C . SER A 1 73 ? 28.208 8.402 22.323 1.00 0.00 73 SER A C 18
ATOM 25634 O O . SER A 1 73 ? 27.457 7.443 22.132 1.00 0.00 73 SER A O 18
ATOM 25641 N N . LEU A 1 74 ? 27.773 9.592 22.721 1.00 0.00 74 LEU A N 18
ATOM 25642 C CA . LEU A 1 74 ? 26.357 9.847 22.964 1.00 0.00 74 LEU A CA 18
ATOM 25643 C C . LEU A 1 74 ? 25.520 9.482 21.743 1.00 0.00 74 LEU A C 18
ATOM 25644 O O . LEU A 1 74 ? 24.344 9.141 21.863 1.00 0.00 74 LEU A O 18
ATOM 25659 N N . ALA A 1 75 ? 26.137 9.552 20.567 1.00 0.00 75 ALA A N 18
ATOM 25660 C CA . ALA A 1 75 ? 25.451 9.225 19.324 1.00 0.00 75 ALA A CA 18
ATOM 25661 C C . ALA A 1 75 ? 24.785 7.856 19.410 1.00 0.00 75 ALA A C 18
ATOM 25662 O O . ALA A 1 75 ? 23.760 7.613 18.771 1.00 0.00 75 ALA A O 18
ATOM 25669 N N . ASP A 1 76 ? 25.372 6.965 20.199 1.00 0.00 76 ASP A N 18
ATOM 25670 C CA . ASP A 1 76 ? 24.834 5.621 20.368 1.00 0.00 76 ASP A CA 18
ATOM 25671 C C . ASP A 1 76 ? 23.615 5.633 21.286 1.00 0.00 76 ASP A C 18
ATOM 25672 O O . ASP A 1 76 ? 22.675 4.863 21.094 1.00 0.00 76 ASP A O 18
ATOM 25680 N N . GLN A 1 77 ? 23.642 6.510 22.283 1.00 0.00 77 GLN A N 18
ATOM 25681 C CA . GLN A 1 77 ? 22.540 6.622 23.232 1.00 0.00 77 GLN A CA 18
ATOM 25682 C C . GLN A 1 77 ? 21.351 7.341 22.603 1.00 0.00 77 GLN A C 18
ATOM 25683 O O . GLN A 1 77 ? 20.204 7.126 22.994 1.00 0.00 77 GLN A O 18
ATOM 25695 N N . ALA A 1 78 ? 21.634 8.199 21.627 1.00 0.00 78 ALA A N 18
ATOM 25696 C CA . ALA A 1 78 ? 20.588 8.949 20.944 1.00 0.00 78 ALA A CA 18
ATOM 25697 C C . ALA A 1 78 ? 19.756 8.039 20.046 1.00 0.00 78 ALA A C 18
ATOM 25698 O O . ALA A 1 78 ? 18.525 8.065 20.088 1.00 0.00 78 ALA A O 18
ATOM 25705 N N . ARG A 1 79 ? 20.435 7.236 19.233 1.00 0.00 79 ARG A N 18
ATOM 25706 C CA . ARG A 1 79 ? 19.759 6.318 18.325 1.00 0.00 79 ARG A CA 18
ATOM 25707 C C . ARG A 1 79 ? 18.862 5.353 19.094 1.00 0.00 79 ARG A C 18
ATOM 25708 O O . ARG A 1 79 ? 17.873 4.849 18.561 1.00 0.00 79 ARG A O 18
ATOM 25726 N N . ASP A 1 80 ? 19.215 5.100 20.349 1.00 0.00 80 ASP A N 18
ATOM 25727 C CA . ASP A 1 80 ? 18.443 4.195 21.193 1.00 0.00 80 ASP A CA 18
ATOM 25728 C C . ASP A 1 80 ? 17.159 4.863 21.675 1.00 0.00 80 ASP A C 18
ATOM 25729 O O . ASP A 1 80 ? 16.116 4.219 21.784 1.00 0.00 80 ASP A O 18
ATOM 25737 N N . TYR A 1 81 ? 17.244 6.157 21.962 1.00 0.00 81 TYR A N 18
ATOM 25738 C CA . TYR A 1 81 ? 16.090 6.913 22.435 1.00 0.00 81 TYR A CA 18
ATOM 25739 C C . TYR A 1 81 ? 15.163 7.273 21.279 1.00 0.00 81 TYR A C 18
ATOM 25740 O O . TYR A 1 81 ? 13.950 7.385 21.452 1.00 0.00 81 TYR A O 18
ATOM 25757 N N . MET A 1 82 ? 15.745 7.453 20.096 1.00 0.00 82 MET A N 18
ATOM 25758 C CA . MET A 1 82 ? 14.972 7.799 18.910 1.00 0.00 82 MET A CA 18
ATOM 25759 C C . MET A 1 82 ? 14.222 6.583 18.375 1.00 0.00 82 MET A C 18
ATOM 25760 O O . MET A 1 82 ? 13.004 6.618 18.204 1.00 0.00 82 MET A O 18
ATOM 25772 N N . GLY A 1 83 ? 14.958 5.507 18.113 1.00 0.00 83 GLY A N 18
ATOM 25773 C CA . GLY A 1 83 ? 14.345 4.296 17.599 1.00 0.00 83 GLY A CA 18
ATOM 25774 C C . GLY A 1 83 ? 13.267 3.758 18.519 1.00 0.00 83 GLY A C 18
ATOM 25775 O O . GLY A 1 83 ? 12.305 3.140 18.065 1.00 0.00 83 GLY A O 18
ATOM 25779 N N . ALA A 1 84 ? 13.430 3.991 19.818 1.00 0.00 84 ALA A N 18
ATOM 25780 C CA . ALA A 1 84 ? 12.462 3.524 20.804 1.00 0.00 84 ALA A CA 18
ATOM 25781 C C . ALA A 1 84 ? 11.278 4.479 20.905 1.00 0.00 84 ALA A C 18
ATOM 25782 O O . ALA A 1 84 ? 10.155 4.061 21.186 1.00 0.00 84 ALA A O 18
ATOM 25789 N N . ALA A 1 85 ? 11.537 5.762 20.675 1.00 0.00 85 ALA A N 18
ATOM 25790 C CA . ALA A 1 85 ? 10.491 6.775 20.739 1.00 0.00 85 ALA A CA 18
ATOM 25791 C C . ALA A 1 85 ? 9.613 6.738 19.492 1.00 0.00 85 ALA A C 18
ATOM 25792 O O . ALA A 1 85 ? 8.392 6.867 19.576 1.00 0.00 85 ALA A O 18
ATOM 25799 N N . LYS A 1 86 ? 10.244 6.562 18.336 1.00 0.00 86 LYS A N 18
ATOM 25800 C CA . LYS A 1 86 ? 9.522 6.507 17.071 1.00 0.00 86 LYS A CA 18
ATOM 25801 C C . LYS A 1 86 ? 8.563 5.321 17.043 1.00 0.00 86 LYS A C 18
ATOM 25802 O O . LYS A 1 86 ? 7.389 5.468 16.703 1.00 0.00 86 LYS A O 18
ATOM 25817 N N . SER A 1 87 ? 9.071 4.147 17.402 1.00 0.00 87 SER A N 18
ATOM 25818 C CA . SER A 1 87 ? 8.260 2.935 17.415 1.00 0.00 87 SER A CA 18
ATOM 25819 C C . SER A 1 87 ? 7.139 3.043 18.444 1.00 0.00 87 SER A C 18
ATOM 25820 O O . SER A 1 87 ? 5.992 2.691 18.170 1.00 0.00 87 SER A O 18
ATOM 25827 N N . LYS A 1 88 ? 7.480 3.532 19.632 1.00 0.00 88 LYS A N 18
ATOM 25828 C CA . LYS A 1 88 ? 6.505 3.688 20.705 1.00 0.00 88 LYS A CA 18
ATOM 25829 C C . LYS A 1 88 ? 5.430 4.698 20.320 1.00 0.00 88 LYS A C 18
ATOM 25830 O O . LYS A 1 88 ? 4.236 4.416 20.416 1.00 0.00 88 LYS A O 18
ATOM 25845 N N . LEU A 1 89 ? 5.862 5.876 19.882 1.00 0.00 89 LEU A N 18
ATOM 25846 C CA . LEU A 1 89 ? 4.935 6.930 19.481 1.00 0.00 89 LEU A CA 18
ATOM 25847 C C . LEU A 1 89 ? 3.917 6.403 18.475 1.00 0.00 89 LEU A C 18
ATOM 25848 O O . LEU A 1 89 ? 2.710 6.527 18.677 1.00 0.00 89 LEU A O 18
ATOM 25863 N N . ASN A 1 90 ? 4.412 5.816 17.391 1.00 0.00 90 ASN A N 18
ATOM 25864 C CA . ASN A 1 90 ? 3.544 5.271 16.353 1.00 0.00 90 ASN A CA 18
ATOM 25865 C C . ASN A 1 90 ? 2.614 4.206 16.926 1.00 0.00 90 ASN A C 18
ATOM 25866 O O . ASN A 1 90 ? 1.518 3.984 16.413 1.00 0.00 90 ASN A O 18
ATOM 25876 N N . ASP A 1 91 ? 3.061 3.552 17.993 1.00 0.00 91 ASP A N 18
ATOM 25877 C CA . ASP A 1 91 ? 2.267 2.511 18.639 1.00 0.00 91 ASP A CA 18
ATOM 25878 C C . ASP A 1 91 ? 1.073 3.114 19.370 1.00 0.00 91 ASP A C 18
ATOM 25879 O O . ASP A 1 91 ? -0.003 2.520 19.416 1.00 0.00 91 ASP A O 18
ATOM 25887 N N . ALA A 1 92 ? 1.271 4.297 19.943 1.00 0.00 92 ALA A N 18
ATOM 25888 C CA . ALA A 1 92 ? 0.210 4.979 20.672 1.00 0.00 92 ALA A CA 18
ATOM 25889 C C . ALA A 1 92 ? -0.723 5.721 19.719 1.00 0.00 92 ALA A C 18
ATOM 25890 O O . ALA A 1 92 ? -1.945 5.633 19.838 1.00 0.00 92 ALA A O 18
ATOM 25897 N N . VAL A 1 93 ? -0.138 6.448 18.772 1.00 0.00 93 VAL A N 18
ATOM 25898 C CA . VAL A 1 93 ? -0.917 7.203 17.798 1.00 0.00 93 VAL A CA 18
ATOM 25899 C C . VAL A 1 93 ? -1.938 6.311 17.100 1.00 0.00 93 VAL A C 18
ATOM 25900 O O . VAL A 1 93 ? -3.134 6.600 17.104 1.00 0.00 93 VAL A O 18
ATOM 25913 N N . GLU A 1 94 ? -1.459 5.224 16.505 1.00 0.00 94 GLU A N 18
ATOM 25914 C CA . GLU A 1 94 ? -2.331 4.290 15.803 1.00 0.00 94 GLU A CA 18
ATOM 25915 C C . GLU A 1 94 ? -3.519 3.895 16.676 1.00 0.00 94 GLU A C 18
ATOM 25916 O O . GLU A 1 94 ? -4.632 3.716 16.182 1.00 0.00 94 GLU A O 18
ATOM 25926 N N . TYR A 1 95 ? -3.273 3.761 17.974 1.00 0.00 95 TYR A N 18
ATOM 25927 C CA . TYR A 1 95 ? -4.321 3.386 18.915 1.00 0.00 95 TYR A CA 18
ATOM 25928 C C . TYR A 1 95 ? -5.240 4.567 19.208 1.00 0.00 95 TYR A C 18
ATOM 25929 O O . TYR A 1 95 ? -6.458 4.414 19.301 1.00 0.00 95 TYR A O 18
ATOM 25946 N N . VAL A 1 96 ? -4.647 5.747 19.352 1.00 0.00 96 VAL A N 18
ATOM 25947 C CA . VAL A 1 96 ? -5.411 6.958 19.633 1.00 0.00 96 VAL A CA 18
ATOM 25948 C C . VAL A 1 96 ? -6.331 7.309 18.471 1.00 0.00 96 VAL A C 18
ATOM 25949 O O . VAL A 1 96 ? -7.527 7.530 18.656 1.00 0.00 96 VAL A O 18
ATOM 25962 N N . SER A 1 97 ? -5.765 7.359 17.269 1.00 0.00 97 SER A N 18
ATOM 25963 C CA . SER A 1 97 ? -6.533 7.687 16.074 1.00 0.00 97 SER A CA 18
ATOM 25964 C C . SER A 1 97 ? -7.658 6.680 15.859 1.00 0.00 97 SER A C 18
ATOM 25965 O O . SER A 1 97 ? -8.712 7.015 15.318 1.00 0.00 97 SER A O 18
ATOM 25972 N N . GLY A 1 98 ? -7.427 5.443 16.288 1.00 0.00 98 GLY A N 18
ATOM 25973 C CA . GLY A 1 98 ? -8.429 4.405 16.134 1.00 0.00 98 GLY A CA 18
ATOM 25974 C C . GLY A 1 98 ? -9.510 4.481 17.194 1.00 0.00 98 GLY A C 18
ATOM 25975 O O . GLY A 1 98 ? -10.615 3.971 17.002 1.00 0.00 98 GLY A O 18
ATOM 25979 N N . ARG A 1 99 ? -9.193 5.115 18.316 1.00 0.00 99 ARG A N 18
ATOM 25980 C CA . ARG A 1 99 ? -10.144 5.253 19.412 1.00 0.00 99 ARG A CA 18
ATOM 25981 C C . ARG A 1 99 ? -10.978 6.521 19.253 1.00 0.00 99 ARG A C 18
ATOM 25982 O O . ARG A 1 99 ? -12.201 6.493 19.391 1.00 0.00 99 ARG A O 18
ATOM 26000 N N . VAL A 1 100 ? -10.308 7.632 18.960 1.00 0.00 100 VAL A N 18
ATOM 26001 C CA . VAL A 1 100 ? -10.988 8.910 18.781 1.00 0.00 100 VAL A CA 18
ATOM 26002 C C . VAL A 1 100 ? -12.138 8.785 17.788 1.00 0.00 100 VAL A C 18
ATOM 26003 O O . VAL A 1 100 ? -13.243 9.267 18.039 1.00 0.00 100 VAL A O 18
ATOM 26016 N N . HIS A 1 101 ? -11.871 8.136 16.660 1.00 0.00 101 HIS A N 18
ATOM 26017 C CA . HIS A 1 101 ? -12.884 7.947 15.628 1.00 0.00 101 HIS A CA 18
ATOM 26018 C C . HIS A 1 101 ? -13.992 7.020 16.118 1.00 0.00 101 HIS A C 18
ATOM 26019 O O . HIS A 1 101 ? -13.980 6.574 17.264 1.00 0.00 101 HIS A O 18
ATOM 26032 N N . GLY A 1 102 ? -14.951 6.735 15.241 1.00 0.00 102 GLY A N 18
ATOM 26033 C CA . GLY A 1 102 ? -16.053 5.863 15.605 1.00 0.00 102 GLY A CA 18
ATOM 26034 C C . GLY A 1 102 ? -16.834 5.384 14.398 1.00 0.00 102 GLY A C 18
ATOM 26035 O O . GLY A 1 102 ? -17.207 6.179 13.536 1.00 0.00 102 GLY A O 18
ATOM 26039 N N . GLU A 1 103 ? -17.081 4.079 14.335 1.00 0.00 103 GLU A N 18
ATOM 26040 C CA . GLU A 1 103 ? -17.821 3.495 13.223 1.00 0.00 103 GLU A CA 18
ATOM 26041 C C . GLU A 1 103 ? -19.255 3.172 13.633 1.00 0.00 103 GLU A C 18
ATOM 26042 O O . GLU A 1 103 ? -20.183 3.304 12.835 1.00 0.00 103 GLU A O 18
ATOM 26052 N N . GLU A 1 104 ? -19.427 2.748 14.881 1.00 0.00 104 GLU A N 18
ATOM 26053 C CA . GLU A 1 104 ? -20.748 2.406 15.395 1.00 0.00 104 GLU A CA 18
ATOM 26054 C C . GLU A 1 104 ? -21.364 1.262 14.594 1.00 0.00 104 GLU A C 18
ATOM 26055 O O . GLU A 1 104 ? -20.733 0.712 13.692 1.00 0.00 104 GLU A O 18
ATOM 26065 N N . ASP A 1 105 ? -22.600 0.913 14.931 1.00 0.00 105 ASP A N 18
ATOM 26066 C CA . ASP A 1 105 ? -23.304 -0.165 14.244 1.00 0.00 105 ASP A CA 18
ATOM 26067 C C . ASP A 1 105 ? -24.790 0.157 14.108 1.00 0.00 105 ASP A C 18
ATOM 26068 O O . ASP A 1 105 ? -25.336 0.998 14.822 1.00 0.00 105 ASP A O 18
ATOM 26076 N N . PRO A 1 106 ? -25.459 -0.529 13.170 1.00 0.00 106 PRO A N 18
ATOM 26077 C CA . PRO A 1 106 ? -26.891 -0.334 12.918 1.00 0.00 106 PRO A CA 18
ATOM 26078 C C . PRO A 1 106 ? -27.756 -0.858 14.060 1.00 0.00 106 PRO A C 18
ATOM 26079 O O . PRO A 1 106 ? -27.360 -1.769 14.787 1.00 0.00 106 PRO A O 18
ATOM 26087 N N . THR A 1 107 ? -28.943 -0.277 14.212 1.00 0.00 107 THR A N 18
ATOM 26088 C CA . THR A 1 107 ? -29.863 -0.684 15.264 1.00 0.00 107 THR A CA 18
ATOM 26089 C C . THR A 1 107 ? -31.023 -1.495 14.696 1.00 0.00 107 THR A C 18
ATOM 26090 O O . THR A 1 107 ? -31.311 -1.433 13.500 1.00 0.00 107 THR A O 18
ATOM 26101 N N . LYS A 1 108 ? -31.687 -2.255 15.561 1.00 0.00 108 LYS A N 18
ATOM 26102 C CA . LYS A 1 108 ? -32.817 -3.077 15.146 1.00 0.00 108 LYS A CA 18
ATOM 26103 C C . LYS A 1 108 ? -33.920 -3.058 16.201 1.00 0.00 108 LYS A C 18
ATOM 26104 O O . LYS A 1 108 ? -33.650 -2.910 17.393 1.00 0.00 108 LYS A O 18
ATOM 26119 N N . LYS A 1 109 ? -35.162 -3.209 15.754 1.00 0.00 109 LYS A N 18
ATOM 26120 C CA . LYS A 1 109 ? -36.306 -3.211 16.657 1.00 0.00 109 LYS A CA 18
ATOM 26121 C C . LYS A 1 109 ? -36.136 -4.265 17.748 1.00 0.00 109 LYS A C 18
ATOM 26122 O O . LYS A 1 109 ? -35.678 -3.963 18.850 1.00 0.00 109 LYS A O 18
ATOM 26137 N N . MET A 1 1 ? 42.803 14.630 47.873 1.00 0.00 1 MET A N 19
ATOM 26138 C CA . MET A 1 1 ? 43.468 15.427 48.898 1.00 0.00 1 MET A CA 19
ATOM 26139 C C . MET A 1 1 ? 44.945 15.059 49.001 1.00 0.00 1 MET A C 19
ATOM 26140 O O . MET A 1 1 ? 45.426 14.677 50.067 1.00 0.00 1 MET A O 19
ATOM 26152 N N . SER A 1 2 ? 45.659 15.175 47.885 1.00 0.00 2 SER A N 19
ATOM 26153 C CA . SER A 1 2 ? 47.079 14.851 47.849 1.00 0.00 2 SER A CA 19
ATOM 26154 C C . SER A 1 2 ? 47.316 13.401 48.263 1.00 0.00 2 SER A C 19
ATOM 26155 O O . SER A 1 2 ? 46.372 12.631 48.434 1.00 0.00 2 SER A O 19
ATOM 26162 N N . ASP A 1 3 ? 48.583 13.037 48.422 1.00 0.00 3 ASP A N 19
ATOM 26163 C CA . ASP A 1 3 ? 48.946 11.682 48.817 1.00 0.00 3 ASP A CA 19
ATOM 26164 C C . ASP A 1 3 ? 48.497 10.671 47.767 1.00 0.00 3 ASP A C 19
ATOM 26165 O O . ASP A 1 3 ? 47.322 10.313 47.697 1.00 0.00 3 ASP A O 19
ATOM 26173 N N . ALA A 1 4 ? 49.441 10.217 46.948 1.00 0.00 4 ALA A N 19
ATOM 26174 C CA . ALA A 1 4 ? 49.143 9.247 45.902 1.00 0.00 4 ALA A CA 19
ATOM 26175 C C . ALA A 1 4 ? 49.860 7.925 46.156 1.00 0.00 4 ALA A C 19
ATOM 26176 O O . ALA A 1 4 ? 50.442 7.719 47.220 1.00 0.00 4 ALA A O 19
ATOM 26183 N N . GLY A 1 5 ? 49.812 7.032 45.173 1.00 0.00 5 GLY A N 19
ATOM 26184 C CA . GLY A 1 5 ? 50.460 5.741 45.311 1.00 0.00 5 GLY A CA 19
ATOM 26185 C C . GLY A 1 5 ? 49.732 4.827 46.277 1.00 0.00 5 GLY A C 19
ATOM 26186 O O . GLY A 1 5 ? 49.211 5.278 47.297 1.00 0.00 5 GLY A O 19
ATOM 26190 N N . ARG A 1 6 ? 49.694 3.538 45.955 1.00 0.00 6 ARG A N 19
ATOM 26191 C CA . ARG A 1 6 ? 49.022 2.560 46.800 1.00 0.00 6 ARG A CA 19
ATOM 26192 C C . ARG A 1 6 ? 47.572 2.961 47.050 1.00 0.00 6 ARG A C 19
ATOM 26193 O O . ARG A 1 6 ? 47.074 3.926 46.469 1.00 0.00 6 ARG A O 19
ATOM 26211 N N . LYS A 1 7 ? 46.897 2.215 47.918 1.00 0.00 7 LYS A N 19
ATOM 26212 C CA . LYS A 1 7 ? 45.503 2.492 48.246 1.00 0.00 7 LYS A CA 19
ATOM 26213 C C . LYS A 1 7 ? 44.604 2.271 47.035 1.00 0.00 7 LYS A C 19
ATOM 26214 O O . LYS A 1 7 ? 45.023 1.684 46.037 1.00 0.00 7 LYS A O 19
ATOM 26229 N N . GLY A 1 8 ? 43.367 2.745 47.126 1.00 0.00 8 GLY A N 19
ATOM 26230 C CA . GLY A 1 8 ? 42.428 2.590 46.030 1.00 0.00 8 GLY A CA 19
ATOM 26231 C C . GLY A 1 8 ? 42.997 3.064 44.708 1.00 0.00 8 GLY A C 19
ATOM 26232 O O . GLY A 1 8 ? 42.788 2.435 43.671 1.00 0.00 8 GLY A O 19
ATOM 26236 N N . PHE A 1 9 ? 43.720 4.179 44.743 1.00 0.00 9 PHE A N 19
ATOM 26237 C CA . PHE A 1 9 ? 44.319 4.740 43.538 1.00 0.00 9 PHE A CA 19
ATOM 26238 C C . PHE A 1 9 ? 45.516 3.908 43.088 1.00 0.00 9 PHE A C 19
ATOM 26239 O O . PHE A 1 9 ? 45.900 3.933 41.919 1.00 0.00 9 PHE A O 19
ATOM 26255 N N . GLY A 1 10 ? 46.103 3.171 44.026 1.00 0.00 10 GLY A N 19
ATOM 26256 C CA . GLY A 1 10 ? 47.251 2.342 43.709 1.00 0.00 10 GLY A CA 19
ATOM 26257 C C . GLY A 1 10 ? 47.002 1.439 42.516 1.00 0.00 10 GLY A C 19
ATOM 26258 O O . GLY A 1 10 ? 47.750 1.468 41.541 1.00 0.00 10 GLY A O 19
ATOM 26262 N N . GLU A 1 11 ? 45.947 0.634 42.595 1.00 0.00 11 GLU A N 19
ATOM 26263 C CA . GLU A 1 11 ? 45.603 -0.283 41.516 1.00 0.00 11 GLU A CA 19
ATOM 26264 C C . GLU A 1 11 ? 45.510 0.455 40.184 1.00 0.00 11 GLU A C 19
ATOM 26265 O O . GLU A 1 11 ? 46.134 0.061 39.197 1.00 0.00 11 GLU A O 19
ATOM 26275 N N . LYS A 1 12 ? 44.728 1.528 40.163 1.00 0.00 12 LYS A N 19
ATOM 26276 C CA . LYS A 1 12 ? 44.552 2.325 38.953 1.00 0.00 12 LYS A CA 19
ATOM 26277 C C . LYS A 1 12 ? 45.892 2.860 38.456 1.00 0.00 12 LYS A C 19
ATOM 26278 O O . LYS A 1 12 ? 46.182 2.814 37.260 1.00 0.00 12 LYS A O 19
ATOM 26293 N N . ALA A 1 13 ? 46.702 3.365 39.379 1.00 0.00 13 ALA A N 19
ATOM 26294 C CA . ALA A 1 13 ? 48.011 3.905 39.034 1.00 0.00 13 ALA A CA 19
ATOM 26295 C C . ALA A 1 13 ? 48.826 2.898 38.228 1.00 0.00 13 ALA A C 19
ATOM 26296 O O . ALA A 1 13 ? 49.332 3.214 37.152 1.00 0.00 13 ALA A O 19
ATOM 26303 N N . SER A 1 14 ? 48.947 1.684 38.756 1.00 0.00 14 SER A N 19
ATOM 26304 C CA . SER A 1 14 ? 49.704 0.633 38.089 1.00 0.00 14 SER A CA 19
ATOM 26305 C C . SER A 1 14 ? 49.085 0.292 36.737 1.00 0.00 14 SER A C 19
ATOM 26306 O O . SER A 1 14 ? 49.775 -0.152 35.820 1.00 0.00 14 SER A O 19
ATOM 26313 N N . GLU A 1 15 ? 47.777 0.506 36.621 1.00 0.00 15 GLU A N 19
ATOM 26314 C CA . GLU A 1 15 ? 47.065 0.222 35.380 1.00 0.00 15 GLU A CA 19
ATOM 26315 C C . GLU A 1 15 ? 47.292 1.329 34.356 1.00 0.00 15 GLU A C 19
ATOM 26316 O O . GLU A 1 15 ? 47.355 1.073 33.153 1.00 0.00 15 GLU A O 19
ATOM 26326 N N . ALA A 1 16 ? 47.414 2.560 34.842 1.00 0.00 16 ALA A N 19
ATOM 26327 C CA . ALA A 1 16 ? 47.636 3.707 33.969 1.00 0.00 16 ALA A CA 19
ATOM 26328 C C . ALA A 1 16 ? 48.983 3.605 33.260 1.00 0.00 16 ALA A C 19
ATOM 26329 O O . ALA A 1 16 ? 49.056 3.680 32.033 1.00 0.00 16 ALA A O 19
ATOM 26336 N N . LEU A 1 17 ? 50.045 3.433 34.039 1.00 0.00 17 LEU A N 19
ATOM 26337 C CA . LEU A 1 17 ? 51.390 3.321 33.486 1.00 0.00 17 LEU A CA 19
ATOM 26338 C C . LEU A 1 17 ? 51.485 2.146 32.518 1.00 0.00 17 LEU A C 19
ATOM 26339 O O . LEU A 1 17 ? 52.117 2.244 31.467 1.00 0.00 17 LEU A O 19
ATOM 26354 N N . LYS A 1 18 ? 50.848 1.036 32.879 1.00 0.00 18 LYS A N 19
ATOM 26355 C CA . LYS A 1 18 ? 50.857 -0.157 32.042 1.00 0.00 18 LYS A CA 19
ATOM 26356 C C . LYS A 1 18 ? 49.906 0.000 30.860 1.00 0.00 18 LYS A C 19
ATOM 26357 O O . LYS A 1 18 ? 48.815 0.559 30.980 1.00 0.00 18 LYS A O 19
ATOM 26372 N N . PRO A 1 19 ? 50.326 -0.504 29.690 1.00 0.00 19 PRO A N 19
ATOM 26373 C CA . PRO A 1 19 ? 49.525 -0.432 28.465 1.00 0.00 19 PRO A CA 19
ATOM 26374 C C . PRO A 1 19 ? 48.295 -1.332 28.522 1.00 0.00 19 PRO A C 19
ATOM 26375 O O . PRO A 1 19 ? 47.970 -1.887 29.572 1.00 0.00 19 PRO A O 19
ATOM 26383 N N . ASP A 1 20 ? 47.616 -1.472 27.390 1.00 0.00 20 ASP A N 19
ATOM 26384 C CA . ASP A 1 20 ? 46.422 -2.307 27.311 1.00 0.00 20 ASP A CA 19
ATOM 26385 C C . ASP A 1 20 ? 45.838 -2.287 25.902 1.00 0.00 20 ASP A C 19
ATOM 26386 O O . ASP A 1 20 ? 45.281 -3.281 25.437 1.00 0.00 20 ASP A O 19
ATOM 26394 N N . SER A 1 21 ? 45.967 -1.148 25.228 1.00 0.00 21 SER A N 19
ATOM 26395 C CA . SER A 1 21 ? 45.447 -0.999 23.874 1.00 0.00 21 SER A CA 19
ATOM 26396 C C . SER A 1 21 ? 46.272 0.013 23.086 1.00 0.00 21 SER A C 19
ATOM 26397 O O . SER A 1 21 ? 47.260 0.552 23.587 1.00 0.00 21 SER A O 19
ATOM 26404 N N . GLN A 1 22 ? 45.859 0.268 21.848 1.00 0.00 22 GLN A N 19
ATOM 26405 C CA . GLN A 1 22 ? 46.559 1.215 20.988 1.00 0.00 22 GLN A CA 19
ATOM 26406 C C . GLN A 1 22 ? 46.249 2.652 21.396 1.00 0.00 22 GLN A C 19
ATOM 26407 O O . GLN A 1 22 ? 46.907 3.591 20.948 1.00 0.00 22 GLN A O 19
ATOM 26419 N N . LYS A 1 23 ? 45.244 2.816 22.248 1.00 0.00 23 LYS A N 19
ATOM 26420 C CA . LYS A 1 23 ? 44.847 4.138 22.718 1.00 0.00 23 LYS A CA 19
ATOM 26421 C C . LYS A 1 23 ? 44.615 4.133 24.225 1.00 0.00 23 LYS A C 19
ATOM 26422 O O . LYS A 1 23 ? 43.567 3.697 24.700 1.00 0.00 23 LYS A O 19
ATOM 26437 N N . SER A 1 24 ? 45.601 4.622 24.971 1.00 0.00 24 SER A N 19
ATOM 26438 C CA . SER A 1 24 ? 45.506 4.672 26.426 1.00 0.00 24 SER A CA 19
ATOM 26439 C C . SER A 1 24 ? 44.650 5.854 26.874 1.00 0.00 24 SER A C 19
ATOM 26440 O O . SER A 1 24 ? 44.398 6.035 28.066 1.00 0.00 24 SER A O 19
ATOM 26447 N N . TYR A 1 25 ? 44.207 6.654 25.911 1.00 0.00 25 TYR A N 19
ATOM 26448 C CA . TYR A 1 25 ? 43.383 7.820 26.206 1.00 0.00 25 TYR A CA 19
ATOM 26449 C C . TYR A 1 25 ? 42.172 7.432 27.048 1.00 0.00 25 TYR A C 19
ATOM 26450 O O . TYR A 1 25 ? 41.649 8.241 27.814 1.00 0.00 25 TYR A O 19
ATOM 26467 N N . ALA A 1 26 ? 41.730 6.187 26.898 1.00 0.00 26 ALA A N 19
ATOM 26468 C CA . ALA A 1 26 ? 40.582 5.690 27.645 1.00 0.00 26 ALA A CA 19
ATOM 26469 C C . ALA A 1 26 ? 40.743 5.955 29.138 1.00 0.00 26 ALA A C 19
ATOM 26470 O O . ALA A 1 26 ? 39.819 6.437 29.795 1.00 0.00 26 ALA A O 19
ATOM 26477 N N . GLU A 1 27 ? 41.918 5.635 29.669 1.00 0.00 27 GLU A N 19
ATOM 26478 C CA . GLU A 1 27 ? 42.197 5.838 31.086 1.00 0.00 27 GLU A CA 19
ATOM 26479 C C . GLU A 1 27 ? 42.494 7.305 31.378 1.00 0.00 27 GLU A C 19
ATOM 26480 O O . GLU A 1 27 ? 42.095 7.836 32.413 1.00 0.00 27 GLU A O 19
ATOM 26490 N N . GLN A 1 28 ? 43.198 7.956 30.456 1.00 0.00 28 GLN A N 19
ATOM 26491 C CA . GLN A 1 28 ? 43.550 9.362 30.615 1.00 0.00 28 GLN A CA 19
ATOM 26492 C C . GLN A 1 28 ? 42.305 10.209 30.865 1.00 0.00 28 GLN A C 19
ATOM 26493 O O . GLN A 1 28 ? 42.248 10.980 31.822 1.00 0.00 28 GLN A O 19
ATOM 26505 N N . GLY A 1 29 ? 41.309 10.059 29.997 1.00 0.00 29 GLY A N 19
ATOM 26506 C CA . GLY A 1 29 ? 40.080 10.817 30.141 1.00 0.00 29 GLY A CA 19
ATOM 26507 C C . GLY A 1 29 ? 39.373 10.532 31.451 1.00 0.00 29 GLY A C 19
ATOM 26508 O O . GLY A 1 29 ? 39.047 11.450 32.202 1.00 0.00 29 GLY A O 19
ATOM 26512 N N . LYS A 1 30 ? 39.133 9.255 31.726 1.00 0.00 30 LYS A N 19
ATOM 26513 C CA . LYS A 1 30 ? 38.460 8.850 32.955 1.00 0.00 30 LYS A CA 19
ATOM 26514 C C . LYS A 1 30 ? 39.115 9.493 34.172 1.00 0.00 30 LYS A C 19
ATOM 26515 O O . LYS A 1 30 ? 38.450 10.156 34.967 1.00 0.00 30 LYS A O 19
ATOM 26530 N N . GLU A 1 31 ? 40.422 9.294 34.310 1.00 0.00 31 GLU A N 19
ATOM 26531 C CA . GLU A 1 31 ? 41.167 9.857 35.431 1.00 0.00 31 GLU A CA 19
ATOM 26532 C C . GLU A 1 31 ? 41.059 11.379 35.446 1.00 0.00 31 GLU A C 19
ATOM 26533 O O . GLU A 1 31 ? 41.119 12.005 36.504 1.00 0.00 31 GLU A O 19
ATOM 26543 N N . TYR A 1 32 ? 40.898 11.966 34.266 1.00 0.00 32 TYR A N 19
ATOM 26544 C CA . TYR A 1 32 ? 40.786 13.415 34.143 1.00 0.00 32 TYR A CA 19
ATOM 26545 C C . TYR A 1 32 ? 39.568 13.932 34.903 1.00 0.00 32 TYR A C 19
ATOM 26546 O O . TYR A 1 32 ? 39.683 14.822 35.748 1.00 0.00 32 TYR A O 19
ATOM 26563 N N . ILE A 1 33 ? 38.404 13.370 34.599 1.00 0.00 33 ILE A N 19
ATOM 26564 C CA . ILE A 1 33 ? 37.167 13.772 35.253 1.00 0.00 33 ILE A CA 19
ATOM 26565 C C . ILE A 1 33 ? 37.277 13.638 36.768 1.00 0.00 33 ILE A C 19
ATOM 26566 O O . ILE A 1 33 ? 37.044 14.595 37.507 1.00 0.00 33 ILE A O 19
ATOM 26581 N N . THR A 1 34 ? 37.637 12.443 37.226 1.00 0.00 34 THR A N 19
ATOM 26582 C CA . THR A 1 34 ? 37.781 12.183 38.653 1.00 0.00 34 THR A CA 19
ATOM 26583 C C . THR A 1 34 ? 38.627 13.257 39.326 1.00 0.00 34 THR A C 19
ATOM 26584 O O . THR A 1 34 ? 38.243 13.809 40.357 1.00 0.00 34 THR A O 19
ATOM 26595 N N . ASP A 1 35 ? 39.781 13.551 38.735 1.00 0.00 35 ASP A N 19
ATOM 26596 C CA . ASP A 1 35 ? 40.682 14.562 39.276 1.00 0.00 35 ASP A CA 19
ATOM 26597 C C . ASP A 1 35 ? 39.965 15.900 39.433 1.00 0.00 35 ASP A C 19
ATOM 26598 O O . ASP A 1 35 ? 40.225 16.650 40.373 1.00 0.00 35 ASP A O 19
ATOM 26606 N N . LYS A 1 36 ? 39.063 16.195 38.503 1.00 0.00 36 LYS A N 19
ATOM 26607 C CA . LYS A 1 36 ? 38.310 17.442 38.534 1.00 0.00 36 LYS A CA 19
ATOM 26608 C C . LYS A 1 36 ? 37.280 17.427 39.660 1.00 0.00 36 LYS A C 19
ATOM 26609 O O . LYS A 1 36 ? 37.115 18.412 40.376 1.00 0.00 36 LYS A O 19
ATOM 26624 N N . ALA A 1 37 ? 36.591 16.300 39.809 1.00 0.00 37 ALA A N 19
ATOM 26625 C CA . ALA A 1 37 ? 35.579 16.154 40.848 1.00 0.00 37 ALA A CA 19
ATOM 26626 C C . ALA A 1 37 ? 36.221 16.081 42.231 1.00 0.00 37 ALA A C 19
ATOM 26627 O O . ALA A 1 37 ? 35.589 16.408 43.235 1.00 0.00 37 ALA A O 19
ATOM 26634 N N . ASP A 1 38 ? 37.475 15.648 42.273 1.00 0.00 38 ASP A N 19
ATOM 26635 C CA . ASP A 1 38 ? 38.201 15.532 43.532 1.00 0.00 38 ASP A CA 19
ATOM 26636 C C . ASP A 1 38 ? 38.741 16.888 43.975 1.00 0.00 38 ASP A C 19
ATOM 26637 O O . ASP A 1 38 ? 38.694 17.231 45.156 1.00 0.00 38 ASP A O 19
ATOM 26645 N N . LYS A 1 39 ? 39.258 17.655 43.020 1.00 0.00 39 LYS A N 19
ATOM 26646 C CA . LYS A 1 39 ? 39.807 18.973 43.311 1.00 0.00 39 LYS A CA 19
ATOM 26647 C C . LYS A 1 39 ? 38.706 19.942 43.730 1.00 0.00 39 LYS A C 19
ATOM 26648 O O . LYS A 1 39 ? 38.836 20.653 44.725 1.00 0.00 39 LYS A O 19
ATOM 26663 N N . VAL A 1 40 ? 37.619 19.962 42.963 1.00 0.00 40 VAL A N 19
ATOM 26664 C CA . VAL A 1 40 ? 36.494 20.842 43.256 1.00 0.00 40 VAL A CA 19
ATOM 26665 C C . VAL A 1 40 ? 35.880 20.516 44.612 1.00 0.00 40 VAL A C 19
ATOM 26666 O O . VAL A 1 40 ? 35.460 21.410 45.346 1.00 0.00 40 VAL A O 19
ATOM 26679 N N . ALA A 1 41 ? 35.833 19.228 44.940 1.00 0.00 41 ALA A N 19
ATOM 26680 C CA . ALA A 1 41 ? 35.272 18.783 46.210 1.00 0.00 41 ALA A CA 19
ATOM 26681 C C . ALA A 1 41 ? 36.245 19.037 47.357 1.00 0.00 41 ALA A C 19
ATOM 26682 O O . ALA A 1 41 ? 35.846 19.479 48.435 1.00 0.00 41 ALA A O 19
ATOM 26689 N N . GLY A 1 42 ? 37.522 18.752 47.119 1.00 0.00 42 GLY A N 19
ATOM 26690 C CA . GLY A 1 42 ? 38.531 18.955 48.143 1.00 0.00 42 GLY A CA 19
ATOM 26691 C C . GLY A 1 42 ? 38.794 20.424 48.413 1.00 0.00 42 GLY A C 19
ATOM 26692 O O . GLY A 1 42 ? 39.091 20.810 49.544 1.00 0.00 42 GLY A O 19
ATOM 26696 N N . LYS A 1 43 ? 38.688 21.243 47.373 1.00 0.00 43 LYS A N 19
ATOM 26697 C CA . LYS A 1 43 ? 38.918 22.678 47.503 1.00 0.00 43 LYS A CA 19
ATOM 26698 C C . LYS A 1 43 ? 37.859 23.320 48.392 1.00 0.00 43 LYS A C 19
ATOM 26699 O O . LYS A 1 43 ? 38.087 24.378 48.981 1.00 0.00 43 LYS A O 19
ATOM 26714 N N . VAL A 1 44 ? 36.701 22.674 48.488 1.00 0.00 44 VAL A N 19
ATOM 26715 C CA . VAL A 1 44 ? 35.607 23.182 49.308 1.00 0.00 44 VAL A CA 19
ATOM 26716 C C . VAL A 1 44 ? 35.505 22.415 50.622 1.00 0.00 44 VAL A C 19
ATOM 26717 O O . VAL A 1 44 ? 35.532 21.185 50.637 1.00 0.00 44 VAL A O 19
ATOM 26730 N N . GLN A 1 45 ? 35.387 23.151 51.722 1.00 0.00 45 GLN A N 19
ATOM 26731 C CA . GLN A 1 45 ? 35.280 22.540 53.041 1.00 0.00 45 GLN A CA 19
ATOM 26732 C C . GLN A 1 45 ? 33.908 22.803 53.654 1.00 0.00 45 GLN A C 19
ATOM 26733 O O . GLN A 1 45 ? 33.754 23.609 54.571 1.00 0.00 45 GLN A O 19
ATOM 26745 N N . PRO A 1 46 ? 32.885 22.105 53.137 1.00 0.00 46 PRO A N 19
ATOM 26746 C CA . PRO A 1 46 ? 31.507 22.247 53.616 1.00 0.00 46 PRO A CA 19
ATOM 26747 C C . PRO A 1 46 ? 31.321 21.670 55.016 1.00 0.00 46 PRO A C 19
ATOM 26748 O O . PRO A 1 46 ? 32.292 21.416 55.727 1.00 0.00 46 PRO A O 19
ATOM 26756 N N . GLU A 1 47 ? 30.065 21.464 55.403 1.00 0.00 47 GLU A N 19
ATOM 26757 C CA . GLU A 1 47 ? 29.752 20.916 56.717 1.00 0.00 47 GLU A CA 19
ATOM 26758 C C . GLU A 1 47 ? 30.356 19.525 56.886 1.00 0.00 47 GLU A C 19
ATOM 26759 O O . GLU A 1 47 ? 30.573 19.062 58.006 1.00 0.00 47 GLU A O 19
ATOM 26769 N N . ASP A 1 48 ? 30.624 18.864 55.766 1.00 0.00 48 ASP A N 19
ATOM 26770 C CA . ASP A 1 48 ? 31.204 17.526 55.788 1.00 0.00 48 ASP A CA 19
ATOM 26771 C C . ASP A 1 48 ? 32.726 17.594 55.876 1.00 0.00 48 ASP A C 19
ATOM 26772 O O . ASP A 1 48 ? 33.297 18.661 56.096 1.00 0.00 48 ASP A O 19
ATOM 26780 N N . ASN A 1 49 ? 33.375 16.448 55.702 1.00 0.00 49 ASN A N 19
ATOM 26781 C CA . ASN A 1 49 ? 34.831 16.377 55.764 1.00 0.00 49 ASN A CA 19
ATOM 26782 C C . ASN A 1 49 ? 35.384 15.545 54.612 1.00 0.00 49 ASN A C 19
ATOM 26783 O O . ASN A 1 49 ? 35.943 16.082 53.656 1.00 0.00 49 ASN A O 19
ATOM 26793 N N . LYS A 1 50 ? 35.224 14.228 54.710 1.00 0.00 50 LYS A N 19
ATOM 26794 C CA . LYS A 1 50 ? 35.704 13.320 53.676 1.00 0.00 50 LYS A CA 19
ATOM 26795 C C . LYS A 1 50 ? 34.553 12.519 53.077 1.00 0.00 50 LYS A C 19
ATOM 26796 O O . LYS A 1 50 ? 33.384 12.823 53.312 1.00 0.00 50 LYS A O 19
ATOM 26811 N N . GLY A 1 51 ? 34.892 11.492 52.302 1.00 0.00 51 GLY A N 19
ATOM 26812 C CA . GLY A 1 51 ? 33.875 10.662 51.684 1.00 0.00 51 GLY A CA 19
ATOM 26813 C C . GLY A 1 51 ? 34.450 9.715 50.648 1.00 0.00 51 GLY A C 19
ATOM 26814 O O . GLY A 1 51 ? 34.869 10.141 49.572 1.00 0.00 51 GLY A O 19
ATOM 26818 N N . VAL A 1 52 ? 34.471 8.427 50.975 1.00 0.00 52 VAL A N 19
ATOM 26819 C CA . VAL A 1 52 ? 35.000 7.417 50.067 1.00 0.00 52 VAL A CA 19
ATOM 26820 C C . VAL A 1 52 ? 33.921 6.915 49.115 1.00 0.00 52 VAL A C 19
ATOM 26821 O O . VAL A 1 52 ? 34.216 6.422 48.026 1.00 0.00 52 VAL A O 19
ATOM 26834 N N . PHE A 1 53 ? 32.665 7.042 49.534 1.00 0.00 53 PHE A N 19
ATOM 26835 C CA . PHE A 1 53 ? 31.540 6.601 48.719 1.00 0.00 53 PHE A CA 19
ATOM 26836 C C . PHE A 1 53 ? 31.605 7.209 47.322 1.00 0.00 53 PHE A C 19
ATOM 26837 O O . PHE A 1 53 ? 31.132 6.616 46.353 1.00 0.00 53 PHE A O 19
ATOM 26853 N N . GLN A 1 54 ? 32.200 8.395 47.228 1.00 0.00 54 GLN A N 19
ATOM 26854 C CA . GLN A 1 54 ? 32.327 9.085 45.950 1.00 0.00 54 GLN A CA 19
ATOM 26855 C C . GLN A 1 54 ? 33.080 8.224 44.939 1.00 0.00 54 GLN A C 19
ATOM 26856 O O . GLN A 1 54 ? 32.901 8.368 43.731 1.00 0.00 54 GLN A O 19
ATOM 26868 N N . GLY A 1 55 ? 33.924 7.329 45.444 1.00 0.00 55 GLY A N 19
ATOM 26869 C CA . GLY A 1 55 ? 34.691 6.459 44.572 1.00 0.00 55 GLY A CA 19
ATOM 26870 C C . GLY A 1 55 ? 34.156 5.041 44.552 1.00 0.00 55 GLY A C 19
ATOM 26871 O O . GLY A 1 55 ? 34.176 4.377 43.515 1.00 0.00 55 GLY A O 19
ATOM 26875 N N . VAL A 1 56 ? 33.677 4.574 45.700 1.00 0.00 56 VAL A N 19
ATOM 26876 C CA . VAL A 1 56 ? 33.136 3.225 45.811 1.00 0.00 56 VAL A CA 19
ATOM 26877 C C . VAL A 1 56 ? 32.014 2.999 44.802 1.00 0.00 56 VAL A C 19
ATOM 26878 O O . VAL A 1 56 ? 31.743 1.866 44.402 1.00 0.00 56 VAL A O 19
ATOM 26891 N N . HIS A 1 57 ? 31.364 4.085 44.396 1.00 0.00 57 HIS A N 19
ATOM 26892 C CA . HIS A 1 57 ? 30.271 4.007 43.432 1.00 0.00 57 HIS A CA 19
ATOM 26893 C C . HIS A 1 57 ? 30.809 3.891 42.009 1.00 0.00 57 HIS A C 19
ATOM 26894 O O . HIS A 1 57 ? 30.144 3.348 41.126 1.00 0.00 57 HIS A O 19
ATOM 26907 N N . ASP A 1 58 ? 32.017 4.403 41.795 1.00 0.00 58 ASP A N 19
ATOM 26908 C CA . ASP A 1 58 ? 32.644 4.356 40.478 1.00 0.00 58 ASP A CA 19
ATOM 26909 C C . ASP A 1 58 ? 33.044 2.930 40.117 1.00 0.00 58 ASP A C 19
ATOM 26910 O O . ASP A 1 58 ? 33.152 2.584 38.941 1.00 0.00 58 ASP A O 19
ATOM 26918 N N . SER A 1 59 ? 33.262 2.105 41.137 1.00 0.00 59 SER A N 19
ATOM 26919 C CA . SER A 1 59 ? 33.657 0.717 40.927 1.00 0.00 59 SER A CA 19
ATOM 26920 C C . SER A 1 59 ? 32.480 -0.109 40.420 1.00 0.00 59 SER A C 19
ATOM 26921 O O . SER A 1 59 ? 32.551 -0.724 39.357 1.00 0.00 59 SER A O 19
ATOM 26928 N N . ALA A 1 60 ? 31.396 -0.121 41.190 1.00 0.00 60 ALA A N 19
ATOM 26929 C CA . ALA A 1 60 ? 30.203 -0.871 40.818 1.00 0.00 60 ALA A CA 19
ATOM 26930 C C . ALA A 1 60 ? 29.695 -0.450 39.445 1.00 0.00 60 ALA A C 19
ATOM 26931 O O . ALA A 1 60 ? 29.026 -1.219 38.758 1.00 0.00 60 ALA A O 19
ATOM 26938 N N . GLU A 1 61 ? 30.018 0.779 39.050 1.00 0.00 61 GLU A N 19
ATOM 26939 C CA . GLU A 1 61 ? 29.592 1.301 37.756 1.00 0.00 61 GLU A CA 19
ATOM 26940 C C . GLU A 1 61 ? 29.967 0.342 36.632 1.00 0.00 61 GLU A C 19
ATOM 26941 O O . GLU A 1 61 ? 29.103 -0.298 36.031 1.00 0.00 61 GLU A O 19
ATOM 26951 N N . LYS A 1 62 ? 31.262 0.247 36.350 1.00 0.00 62 LYS A N 19
ATOM 26952 C CA . LYS A 1 62 ? 31.754 -0.635 35.297 1.00 0.00 62 LYS A CA 19
ATOM 26953 C C . LYS A 1 62 ? 31.831 -2.076 35.788 1.00 0.00 62 LYS A C 19
ATOM 26954 O O . LYS A 1 62 ? 32.206 -2.335 36.931 1.00 0.00 62 LYS A O 19
ATOM 26969 N N . GLY A 1 63 ? 31.472 -3.014 34.914 1.00 0.00 63 GLY A N 19
ATOM 26970 C CA . GLY A 1 63 ? 31.509 -4.419 35.277 1.00 0.00 63 GLY A CA 19
ATOM 26971 C C . GLY A 1 63 ? 30.208 -5.132 34.963 1.00 0.00 63 GLY A C 19
ATOM 26972 O O . GLY A 1 63 ? 29.391 -5.368 35.852 1.00 0.00 63 GLY A O 19
ATOM 26976 N N . LYS A 1 64 ? 30.016 -5.475 33.694 1.00 0.00 64 LYS A N 19
ATOM 26977 C CA . LYS A 1 64 ? 28.806 -6.165 33.262 1.00 0.00 64 LYS A CA 19
ATOM 26978 C C . LYS A 1 64 ? 28.987 -6.764 31.871 1.00 0.00 64 LYS A C 19
ATOM 26979 O O . LYS A 1 64 ? 30.026 -6.579 31.237 1.00 0.00 64 LYS A O 19
ATOM 26994 N N . ASP A 1 65 ? 27.972 -7.480 31.404 1.00 0.00 65 ASP A N 19
ATOM 26995 C CA . ASP A 1 65 ? 28.019 -8.104 30.086 1.00 0.00 65 ASP A CA 19
ATOM 26996 C C . ASP A 1 65 ? 27.763 -7.075 28.988 1.00 0.00 65 ASP A C 19
ATOM 26997 O O . ASP A 1 65 ? 27.737 -5.873 29.246 1.00 0.00 65 ASP A O 19
ATOM 27005 N N . ASN A 1 66 ? 27.577 -7.557 27.765 1.00 0.00 66 ASN A N 19
ATOM 27006 C CA . ASN A 1 66 ? 27.326 -6.680 26.627 1.00 0.00 66 ASN A CA 19
ATOM 27007 C C . ASN A 1 66 ? 26.179 -5.719 26.924 1.00 0.00 66 ASN A C 19
ATOM 27008 O O . ASN A 1 66 ? 25.099 -6.136 27.339 1.00 0.00 66 ASN A O 19
ATOM 27018 N N . ALA A 1 67 ? 26.424 -4.431 26.709 1.00 0.00 67 ALA A N 19
ATOM 27019 C CA . ALA A 1 67 ? 25.411 -3.411 26.951 1.00 0.00 67 ALA A CA 19
ATOM 27020 C C . ALA A 1 67 ? 25.929 -2.025 26.585 1.00 0.00 67 ALA A C 19
ATOM 27021 O O . ALA A 1 67 ? 25.178 -1.179 26.101 1.00 0.00 67 ALA A O 19
ATOM 27028 N N . GLU A 1 68 ? 27.219 -1.799 26.819 1.00 0.00 68 GLU A N 19
ATOM 27029 C CA . GLU A 1 68 ? 27.836 -0.514 26.514 1.00 0.00 68 GLU A CA 19
ATOM 27030 C C . GLU A 1 68 ? 27.219 0.599 27.356 1.00 0.00 68 GLU A C 19
ATOM 27031 O O . GLU A 1 68 ? 26.124 0.450 27.896 1.00 0.00 68 GLU A O 19
ATOM 27041 N N . GLY A 1 69 ? 27.932 1.717 27.464 1.00 0.00 69 GLY A N 19
ATOM 27042 C CA . GLY A 1 69 ? 27.440 2.839 28.241 1.00 0.00 69 GLY A CA 19
ATOM 27043 C C . GLY A 1 69 ? 28.554 3.596 28.937 1.00 0.00 69 GLY A C 19
ATOM 27044 O O . GLY A 1 69 ? 29.663 3.699 28.412 1.00 0.00 69 GLY A O 19
ATOM 27048 N N . GLN A 1 70 ? 28.259 4.127 30.118 1.00 0.00 70 GLN A N 19
ATOM 27049 C CA . GLN A 1 70 ? 29.243 4.882 30.884 1.00 0.00 70 GLN A CA 19
ATOM 27050 C C . GLN A 1 70 ? 29.875 5.977 30.030 1.00 0.00 70 GLN A C 19
ATOM 27051 O O . GLN A 1 70 ? 31.097 6.062 29.919 1.00 0.00 70 GLN A O 19
ATOM 27063 N N . GLY A 1 71 ? 29.034 6.811 29.427 1.00 0.00 71 GLY A N 19
ATOM 27064 C CA . GLY A 1 71 ? 29.528 7.888 28.591 1.00 0.00 71 GLY A CA 19
ATOM 27065 C C . GLY A 1 71 ? 29.727 7.461 27.150 1.00 0.00 71 GLY A C 19
ATOM 27066 O O . GLY A 1 71 ? 28.763 7.156 26.449 1.00 0.00 71 GLY A O 19
ATOM 27070 N N . GLU A 1 72 ? 30.980 7.437 26.709 1.00 0.00 72 GLU A N 19
ATOM 27071 C CA . GLU A 1 72 ? 31.301 7.045 25.341 1.00 0.00 72 GLU A CA 19
ATOM 27072 C C . GLU A 1 72 ? 30.534 7.900 24.336 1.00 0.00 72 GLU A C 19
ATOM 27073 O O . GLU A 1 72 ? 29.899 8.888 24.704 1.00 0.00 72 GLU A O 19
ATOM 27083 N N . SER A 1 73 ? 30.601 7.513 23.067 1.00 0.00 73 SER A N 19
ATOM 27084 C CA . SER A 1 73 ? 29.919 8.246 22.007 1.00 0.00 73 SER A CA 19
ATOM 27085 C C . SER A 1 73 ? 28.418 8.312 22.274 1.00 0.00 73 SER A C 19
ATOM 27086 O O . SER A 1 73 ? 27.682 7.366 21.991 1.00 0.00 73 SER A O 19
ATOM 27093 N N . LEU A 1 74 ? 27.969 9.438 22.819 1.00 0.00 74 LEU A N 19
ATOM 27094 C CA . LEU A 1 74 ? 26.555 9.629 23.124 1.00 0.00 74 LEU A CA 19
ATOM 27095 C C . LEU A 1 74 ? 25.694 9.386 21.889 1.00 0.00 74 LEU A C 19
ATOM 27096 O O . LEU A 1 74 ? 24.529 9.006 21.998 1.00 0.00 74 LEU A O 19
ATOM 27111 N N . ALA A 1 75 ? 26.276 9.608 20.715 1.00 0.00 75 ALA A N 1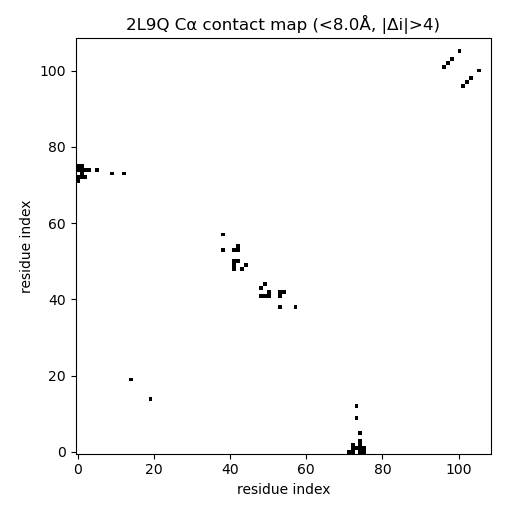9
ATOM 27112 C CA . ALA A 1 75 ? 25.563 9.409 19.460 1.00 0.00 75 ALA A CA 19
ATOM 27113 C C . ALA A 1 75 ? 24.929 8.024 19.401 1.00 0.00 75 ALA A C 19
ATOM 27114 O O . ALA A 1 75 ? 23.892 7.832 18.766 1.00 0.00 75 ALA A O 19
ATOM 27121 N N . ASP A 1 76 ? 25.557 7.063 20.069 1.00 0.00 76 ASP A N 19
ATOM 27122 C CA . ASP A 1 76 ? 25.053 5.694 20.093 1.00 0.00 76 ASP A CA 19
ATOM 27123 C C . ASP A 1 76 ? 23.869 5.568 21.045 1.00 0.00 76 ASP A C 19
ATOM 27124 O O . ASP A 1 76 ? 22.935 4.808 20.792 1.00 0.00 76 ASP A O 19
ATOM 27132 N N . GLN A 1 77 ? 23.915 6.318 22.142 1.00 0.00 77 GLN A N 19
ATOM 27133 C CA . GLN A 1 77 ? 22.846 6.289 23.133 1.00 0.00 77 GLN A CA 19
ATOM 27134 C C . GLN A 1 77 ? 21.625 7.059 22.640 1.00 0.00 77 GLN A C 19
ATOM 27135 O O . GLN A 1 77 ? 20.495 6.762 23.026 1.00 0.00 77 GLN A O 19
ATOM 27147 N N . ALA A 1 78 ? 21.862 8.048 21.786 1.00 0.00 78 ALA A N 19
ATOM 27148 C CA . ALA A 1 78 ? 20.781 8.860 21.239 1.00 0.00 78 ALA A CA 19
ATOM 27149 C C . ALA A 1 78 ? 19.952 8.066 20.236 1.00 0.00 78 ALA A C 19
ATOM 27150 O O . ALA A 1 78 ? 18.723 8.050 20.307 1.00 0.00 78 ALA A O 19
ATOM 27157 N N . ARG A 1 79 ? 20.631 7.409 19.302 1.00 0.00 79 ARG A N 19
ATOM 27158 C CA . ARG A 1 79 ? 19.957 6.615 18.282 1.00 0.00 79 ARG A CA 19
ATOM 27159 C C . ARG A 1 79 ? 19.078 5.544 18.921 1.00 0.00 79 ARG A C 19
ATOM 27160 O O . ARG A 1 79 ? 18.090 5.105 18.333 1.00 0.00 79 ARG A O 19
ATOM 27178 N N . ASP A 1 80 ? 19.445 5.128 20.128 1.00 0.00 80 ASP A N 19
ATOM 27179 C CA . ASP A 1 80 ? 18.690 4.109 20.847 1.00 0.00 80 ASP A CA 19
ATOM 27180 C C . ASP A 1 80 ? 17.409 4.694 21.433 1.00 0.00 80 ASP A C 19
ATOM 27181 O O . ASP A 1 80 ? 16.343 4.081 21.357 1.00 0.00 80 ASP A O 19
ATOM 27189 N N . TYR A 1 81 ? 17.519 5.881 22.018 1.00 0.00 81 TYR A N 19
ATOM 27190 C CA . TYR A 1 81 ? 16.372 6.548 22.619 1.00 0.00 81 TYR A CA 19
ATOM 27191 C C . TYR A 1 81 ? 15.421 7.069 21.547 1.00 0.00 81 TYR A C 19
ATOM 27192 O O . TYR A 1 81 ? 14.202 6.962 21.676 1.00 0.00 81 TYR A O 19
ATOM 27209 N N . MET A 1 82 ? 15.988 7.635 20.486 1.00 0.00 82 MET A N 19
ATOM 27210 C CA . MET A 1 82 ? 15.192 8.172 19.389 1.00 0.00 82 MET A CA 19
ATOM 27211 C C . MET A 1 82 ? 14.391 7.068 18.707 1.00 0.00 82 MET A C 19
ATOM 27212 O O . MET A 1 82 ? 13.169 7.154 18.593 1.00 0.00 82 MET A O 19
ATOM 27224 N N . GLY A 1 83 ? 15.087 6.029 18.255 1.00 0.00 83 GLY A N 19
ATOM 27225 C CA . GLY A 1 83 ? 14.423 4.924 17.590 1.00 0.00 83 GLY A CA 19
ATOM 27226 C C . GLY A 1 83 ? 13.331 4.308 18.440 1.00 0.00 83 GLY A C 19
ATOM 27227 O O . GLY A 1 83 ? 12.343 3.793 17.918 1.00 0.00 83 GLY A O 19
ATOM 27231 N N . ALA A 1 84 ? 13.510 4.356 19.756 1.00 0.00 84 ALA A N 19
ATOM 27232 C CA . ALA A 1 84 ? 12.532 3.798 20.681 1.00 0.00 84 ALA A CA 19
ATOM 27233 C C . ALA A 1 84 ? 11.256 4.635 20.703 1.00 0.00 84 ALA A C 19
ATOM 27234 O O . ALA A 1 84 ? 10.153 4.100 20.794 1.00 0.00 84 ALA A O 19
ATOM 27241 N N . ALA A 1 85 ? 11.417 5.951 20.620 1.00 0.00 85 ALA A N 19
ATOM 27242 C CA . ALA A 1 85 ? 10.279 6.862 20.629 1.00 0.00 85 ALA A CA 19
ATOM 27243 C C . ALA A 1 85 ? 9.433 6.695 19.372 1.00 0.00 85 ALA A C 19
ATOM 27244 O O . ALA A 1 85 ? 8.216 6.880 19.400 1.00 0.00 85 ALA A O 19
ATOM 27251 N N . LYS A 1 86 ? 10.085 6.347 18.267 1.00 0.00 86 LYS A N 19
ATOM 27252 C CA . LYS A 1 86 ? 9.393 6.154 16.997 1.00 0.00 86 LYS A CA 19
ATOM 27253 C C . LYS A 1 86 ? 8.413 4.990 17.084 1.00 0.00 86 LYS A C 19
ATOM 27254 O O . LYS A 1 86 ? 7.225 5.144 16.803 1.00 0.00 86 LYS A O 19
ATOM 27269 N N . SER A 1 87 ? 8.919 3.825 17.476 1.00 0.00 87 SER A N 19
ATOM 27270 C CA . SER A 1 87 ? 8.087 2.633 17.596 1.00 0.00 87 SER A CA 19
ATOM 27271 C C . SER A 1 87 ? 6.974 2.848 18.617 1.00 0.00 87 SER A C 19
ATOM 27272 O O . SER A 1 87 ? 5.815 2.509 18.371 1.00 0.00 87 SER A O 19
ATOM 27279 N N . LYS A 1 88 ? 7.333 3.413 19.764 1.00 0.00 88 LYS A N 19
ATOM 27280 C CA . LYS A 1 88 ? 6.366 3.677 20.824 1.00 0.00 88 LYS A CA 19
ATOM 27281 C C . LYS A 1 88 ? 5.306 4.670 20.358 1.00 0.00 88 LYS A C 19
ATOM 27282 O O . LYS A 1 88 ? 4.107 4.417 20.482 1.00 0.00 88 LYS A O 19
ATOM 27297 N N . LEU A 1 89 ? 5.755 5.799 19.822 1.00 0.00 89 LEU A N 19
ATOM 27298 C CA . LEU A 1 89 ? 4.844 6.830 19.337 1.00 0.00 89 LEU A CA 19
ATOM 27299 C C . LEU A 1 89 ? 3.816 6.241 18.375 1.00 0.00 89 LEU A C 19
ATOM 27300 O O . LEU A 1 89 ? 2.612 6.398 18.566 1.00 0.00 89 LEU A O 19
ATOM 27315 N N . ASN A 1 90 ? 4.303 5.560 17.343 1.00 0.00 90 ASN A N 19
ATOM 27316 C CA . ASN A 1 90 ? 3.426 4.946 16.351 1.00 0.00 90 ASN A CA 19
ATOM 27317 C C . ASN A 1 90 ? 2.474 3.953 17.010 1.00 0.00 90 ASN A C 19
ATOM 27318 O O . ASN A 1 90 ? 1.373 3.712 16.513 1.00 0.00 90 ASN A O 19
ATOM 27328 N N . ASP A 1 91 ? 2.902 3.384 18.130 1.00 0.00 91 ASP A N 19
ATOM 27329 C CA . ASP A 1 91 ? 2.086 2.419 18.859 1.00 0.00 91 ASP A CA 19
ATOM 27330 C C . ASP A 1 91 ? 0.906 3.107 19.536 1.00 0.00 91 ASP A C 19
ATOM 27331 O O . ASP A 1 91 ? -0.186 2.544 19.626 1.00 0.00 91 ASP A O 19
ATOM 27339 N N . ALA A 1 92 ? 1.133 4.328 20.013 1.00 0.00 92 ALA A N 19
ATOM 27340 C CA . ALA A 1 92 ? 0.087 5.093 20.681 1.00 0.00 92 ALA A CA 19
ATOM 27341 C C . ALA A 1 92 ? -0.827 5.773 19.668 1.00 0.00 92 ALA A C 19
ATOM 27342 O O . ALA A 1 92 ? -2.051 5.727 19.794 1.00 0.00 92 ALA A O 19
ATOM 27349 N N . VAL A 1 93 ? -0.226 6.406 18.667 1.00 0.00 93 VAL A N 19
ATOM 27350 C CA . VAL A 1 93 ? -0.987 7.096 17.631 1.00 0.00 93 VAL A CA 19
ATOM 27351 C C . VAL A 1 93 ? -2.027 6.176 17.006 1.00 0.00 93 VAL A C 19
ATOM 27352 O O . VAL A 1 93 ? -3.216 6.491 16.983 1.00 0.00 93 VAL A O 19
ATOM 27365 N N . GLU A 1 94 ? -1.571 5.033 16.503 1.00 0.00 94 GLU A N 19
ATOM 27366 C CA . GLU A 1 94 ? -2.464 4.064 15.877 1.00 0.00 94 GLU A CA 19
ATOM 27367 C C . GLU A 1 94 ? -3.662 3.769 16.775 1.00 0.00 94 GLU A C 19
ATOM 27368 O O . GLU A 1 94 ? -4.778 3.575 16.294 1.00 0.00 94 GLU A O 19
ATOM 27378 N N . TYR A 1 95 ? -3.421 3.737 18.081 1.00 0.00 95 TYR A N 19
ATOM 27379 C CA . TYR A 1 95 ? -4.478 3.463 19.046 1.00 0.00 95 TYR A CA 19
ATOM 27380 C C . TYR A 1 95 ? -5.369 4.686 19.241 1.00 0.00 95 TYR A C 19
ATOM 27381 O O . TYR A 1 95 ? -6.591 4.569 19.343 1.00 0.00 95 TYR A O 19
ATOM 27398 N N . VAL A 1 96 ? -4.748 5.861 19.289 1.00 0.00 96 VAL A N 19
ATOM 27399 C CA . VAL A 1 96 ? -5.483 7.107 19.469 1.00 0.00 96 VAL A CA 19
ATOM 27400 C C . VAL A 1 96 ? -6.394 7.385 18.278 1.00 0.00 96 VAL A C 19
ATOM 27401 O O . VAL A 1 96 ? -7.587 7.645 18.443 1.00 0.00 96 VAL A O 19
ATOM 27414 N N . SER A 1 97 ? -5.825 7.327 17.079 1.00 0.00 97 SER A N 19
ATOM 27415 C CA . SER A 1 97 ? -6.585 7.576 15.859 1.00 0.00 97 SER A CA 19
ATOM 27416 C C . SER A 1 97 ? -7.743 6.591 15.731 1.00 0.00 97 SER A C 19
ATOM 27417 O O . SER A 1 97 ? -8.790 6.917 15.174 1.00 0.00 97 SER A O 19
ATOM 27424 N N . GLY A 1 98 ? -7.546 5.384 16.251 1.00 0.00 98 GLY A N 19
ATOM 27425 C CA . GLY A 1 98 ? -8.582 4.369 16.185 1.00 0.00 98 GLY A CA 19
ATOM 27426 C C . GLY A 1 98 ? -9.667 4.579 17.223 1.00 0.00 98 GLY A C 19
ATOM 27427 O O . GLY A 1 98 ? -10.789 4.099 17.062 1.00 0.00 98 GLY A O 19
ATOM 27431 N N . ARG A 1 99 ? -9.332 5.299 18.289 1.00 0.00 99 ARG A N 19
ATOM 27432 C CA . ARG A 1 99 ? -10.287 5.569 19.357 1.00 0.00 99 ARG A CA 19
ATOM 27433 C C . ARG A 1 99 ? -11.087 6.835 19.065 1.00 0.00 99 ARG A C 19
ATOM 27434 O O . ARG A 1 99 ? -12.314 6.841 19.160 1.00 0.00 99 ARG A O 19
ATOM 27452 N N . VAL A 1 100 ? -10.382 7.905 18.709 1.00 0.00 100 VAL A N 19
ATOM 27453 C CA . VAL A 1 100 ? -11.026 9.176 18.402 1.00 0.00 100 VAL A CA 19
ATOM 27454 C C . VAL A 1 100 ? -12.142 8.994 17.380 1.00 0.00 100 VAL A C 19
ATOM 27455 O O . VAL A 1 100 ? -13.189 9.638 17.465 1.00 0.00 100 VAL A O 19
ATOM 27468 N N . HIS A 1 101 ? -11.913 8.111 16.411 1.00 0.00 101 HIS A N 19
ATOM 27469 C CA . HIS A 1 101 ? -12.901 7.843 15.372 1.00 0.00 101 HIS A CA 19
ATOM 27470 C C . HIS A 1 101 ? -13.164 9.092 14.536 1.00 0.00 101 HIS A C 19
ATOM 27471 O O . HIS A 1 101 ? -14.268 9.633 14.539 1.00 0.00 101 HIS A O 19
ATOM 27484 N N . GLY A 1 102 ? -12.138 9.547 13.822 1.00 0.00 102 GLY A N 19
ATOM 27485 C CA . GLY A 1 102 ? -12.277 10.729 12.993 1.00 0.00 102 GLY A CA 19
ATOM 27486 C C . GLY A 1 102 ? -10.942 11.358 12.649 1.00 0.00 102 GLY A C 19
ATOM 27487 O O . GLY A 1 102 ? -10.810 12.581 12.636 1.00 0.00 102 GLY A O 19
ATOM 27491 N N . GLU A 1 103 ? -9.949 10.519 12.372 1.00 0.00 103 GLU A N 19
ATOM 27492 C CA . GLU A 1 103 ? -8.616 11.001 12.027 1.00 0.00 103 GLU A CA 19
ATOM 27493 C C . GLU A 1 103 ? -7.730 9.855 11.550 1.00 0.00 103 GLU A C 19
ATOM 27494 O O . GLU A 1 103 ? -8.092 8.685 11.670 1.00 0.00 103 GLU A O 19
ATOM 27504 N N . GLU A 1 104 ? -6.566 10.201 11.009 1.00 0.00 104 GLU A N 19
ATOM 27505 C CA . GLU A 1 104 ? -5.627 9.200 10.513 1.00 0.00 104 GLU A CA 19
ATOM 27506 C C . GLU A 1 104 ? -4.349 9.859 10.001 1.00 0.00 104 GLU A C 19
ATOM 27507 O O . GLU A 1 104 ? -4.308 11.071 9.782 1.00 0.00 104 GLU A O 19
ATOM 27517 N N . ASP A 1 105 ? -3.309 9.054 9.813 1.00 0.00 105 ASP A N 19
ATOM 27518 C CA . ASP A 1 105 ? -2.031 9.558 9.327 1.00 0.00 105 ASP A CA 19
ATOM 27519 C C . ASP A 1 105 ? -1.306 8.495 8.507 1.00 0.00 105 ASP A C 19
ATOM 27520 O O . ASP A 1 105 ? -1.592 7.301 8.600 1.00 0.00 105 ASP A O 19
ATOM 27528 N N . PRO A 1 106 ? -0.343 8.938 7.683 1.00 0.00 106 PRO A N 19
ATOM 27529 C CA . PRO A 1 106 ? 0.444 8.041 6.832 1.00 0.00 106 PRO A CA 19
ATOM 27530 C C . PRO A 1 106 ? 1.399 7.166 7.636 1.00 0.00 106 PRO A C 19
ATOM 27531 O O . PRO A 1 106 ? 1.340 7.132 8.865 1.00 0.00 106 PRO A O 19
ATOM 27539 N N . THR A 1 107 ? 2.278 6.458 6.934 1.00 0.00 107 THR A N 19
ATOM 27540 C CA . THR A 1 107 ? 3.245 5.581 7.582 1.00 0.00 107 THR A CA 19
ATOM 27541 C C . THR A 1 107 ? 4.389 5.232 6.639 1.00 0.00 107 THR A C 19
ATOM 27542 O O . THR A 1 107 ? 4.272 5.380 5.423 1.00 0.00 107 THR A O 19
ATOM 27553 N N . LYS A 1 108 ? 5.497 4.765 7.206 1.00 0.00 108 LYS A N 19
ATOM 27554 C CA . LYS A 1 108 ? 6.664 4.391 6.416 1.00 0.00 108 LYS A CA 19
ATOM 27555 C C . LYS A 1 108 ? 7.361 3.175 7.017 1.00 0.00 108 LYS A C 19
ATOM 27556 O O . LYS A 1 108 ? 6.904 2.614 8.012 1.00 0.00 108 LYS A O 19
ATOM 27571 N N . LYS A 1 109 ? 8.471 2.774 6.407 1.00 0.00 109 LYS A N 19
ATOM 27572 C CA . LYS A 1 109 ? 9.235 1.627 6.884 1.00 0.00 109 LYS A CA 19
ATOM 27573 C C . LYS A 1 109 ? 10.041 1.988 8.126 1.00 0.00 109 LYS A C 19
ATOM 27574 O O . LYS A 1 109 ? 11.258 2.161 8.060 1.00 0.00 109 LYS A O 19
ATOM 27589 N N . MET A 1 1 ? 55.126 -31.002 60.415 1.00 0.00 1 MET A N 20
ATOM 27590 C CA . MET A 1 1 ? 54.037 -31.275 61.345 1.00 0.00 1 MET A CA 20
ATOM 27591 C C . MET A 1 1 ? 52.707 -31.389 60.608 1.00 0.00 1 MET A C 20
ATOM 27592 O O . MET A 1 1 ? 52.101 -30.383 60.241 1.00 0.00 1 MET A O 20
ATOM 27604 N N . SER A 1 2 ? 52.258 -32.623 60.394 1.00 0.00 2 SER A N 20
ATOM 27605 C CA . SER A 1 2 ? 51.001 -32.868 59.697 1.00 0.00 2 SER A CA 20
ATOM 27606 C C . SER A 1 2 ? 50.680 -34.360 59.664 1.00 0.00 2 SER A C 20
ATOM 27607 O O . SER A 1 2 ? 51.436 -35.180 60.184 1.00 0.00 2 SER A O 20
ATOM 27614 N N . ASP A 1 3 ? 49.551 -34.701 59.053 1.00 0.00 3 ASP A N 20
ATOM 27615 C CA . ASP A 1 3 ? 49.129 -36.093 58.952 1.00 0.00 3 ASP A CA 20
ATOM 27616 C C . ASP A 1 3 ? 47.892 -36.223 58.067 1.00 0.00 3 ASP A C 20
ATOM 27617 O O . ASP A 1 3 ? 47.381 -35.231 57.549 1.00 0.00 3 ASP A O 20
ATOM 27625 N N . ALA A 1 4 ? 47.417 -37.453 57.900 1.00 0.00 4 ALA A N 20
ATOM 27626 C CA . ALA A 1 4 ? 46.240 -37.711 57.079 1.00 0.00 4 ALA A CA 20
ATOM 27627 C C . ALA A 1 4 ? 45.614 -39.058 57.427 1.00 0.00 4 ALA A C 20
ATOM 27628 O O . ALA A 1 4 ? 46.094 -39.768 58.311 1.00 0.00 4 ALA A O 20
ATOM 27635 N N . GLY A 1 5 ? 44.538 -39.404 56.728 1.00 0.00 5 GLY A N 20
ATOM 27636 C CA . GLY A 1 5 ? 43.864 -40.665 56.978 1.00 0.00 5 GLY A CA 20
ATOM 27637 C C . GLY A 1 5 ? 43.014 -41.111 55.804 1.00 0.00 5 GLY A C 20
ATOM 27638 O O . GLY A 1 5 ? 42.856 -40.376 54.829 1.00 0.00 5 GLY A O 20
ATOM 27642 N N . ARG A 1 6 ? 42.468 -42.320 55.897 1.00 0.00 6 ARG A N 20
ATOM 27643 C CA . ARG A 1 6 ? 41.632 -42.863 54.834 1.00 0.00 6 ARG A CA 20
ATOM 27644 C C . ARG A 1 6 ? 42.373 -42.846 53.499 1.00 0.00 6 ARG A C 20
ATOM 27645 O O . ARG A 1 6 ? 43.554 -42.505 53.436 1.00 0.00 6 ARG A O 20
ATOM 27663 N N . LYS A 1 7 ? 41.669 -43.215 52.435 1.00 0.00 7 LYS A N 20
ATOM 27664 C CA . LYS A 1 7 ? 42.257 -43.241 51.100 1.00 0.00 7 LYS A CA 20
ATOM 27665 C C . LYS A 1 7 ? 41.223 -42.870 50.042 1.00 0.00 7 LYS A C 20
ATOM 27666 O O . LYS A 1 7 ? 40.019 -42.970 50.275 1.00 0.00 7 LYS A O 20
ATOM 27681 N N . GLY A 1 8 ? 41.700 -42.445 48.877 1.00 0.00 8 GLY A N 20
ATOM 27682 C CA . GLY A 1 8 ? 40.803 -42.067 47.800 1.00 0.00 8 GLY A CA 20
ATOM 27683 C C . GLY A 1 8 ? 39.998 -43.241 47.278 1.00 0.00 8 GLY A C 20
ATOM 27684 O O . GLY A 1 8 ? 38.911 -43.061 46.728 1.00 0.00 8 GLY A O 20
ATOM 27688 N N . PHE A 1 9 ? 40.530 -44.446 47.452 1.00 0.00 9 PHE A N 20
ATOM 27689 C CA . PHE A 1 9 ? 39.854 -45.653 46.992 1.00 0.00 9 PHE A CA 20
ATOM 27690 C C . PHE A 1 9 ? 38.785 -46.091 47.988 1.00 0.00 9 PHE A C 20
ATOM 27691 O O . PHE A 1 9 ? 37.836 -46.787 47.631 1.00 0.00 9 PHE A O 20
ATOM 27707 N N . GLY A 1 10 ? 38.946 -45.676 49.242 1.00 0.00 10 GLY A N 20
ATOM 27708 C CA . GLY A 1 10 ? 37.989 -46.034 50.272 1.00 0.00 10 GLY A CA 20
ATOM 27709 C C . GLY A 1 10 ? 36.599 -45.506 49.980 1.00 0.00 10 GLY A C 20
ATOM 27710 O O . GLY A 1 10 ? 35.635 -46.270 49.931 1.00 0.00 10 GLY A O 20
ATOM 27714 N N . GLU A 1 11 ? 36.494 -44.194 49.785 1.00 0.00 11 GLU A N 20
ATOM 27715 C CA . GLU A 1 11 ? 35.211 -43.565 49.499 1.00 0.00 11 GLU A CA 20
ATOM 27716 C C . GLU A 1 11 ? 34.519 -44.251 48.323 1.00 0.00 11 GLU A C 20
ATOM 27717 O O . GLU A 1 11 ? 33.308 -44.479 48.348 1.00 0.00 11 GLU A O 20
ATOM 27727 N N . LYS A 1 12 ? 35.294 -44.578 47.295 1.00 0.00 12 LYS A N 20
ATOM 27728 C CA . LYS A 1 12 ? 34.758 -45.239 46.111 1.00 0.00 12 LYS A CA 20
ATOM 27729 C C . LYS A 1 12 ? 34.359 -46.677 46.424 1.00 0.00 12 LYS A C 20
ATOM 27730 O O . LYS A 1 12 ? 33.292 -47.137 46.021 1.00 0.00 12 LYS A O 20
ATOM 27745 N N . ALA A 1 13 ? 35.224 -47.383 47.147 1.00 0.00 13 ALA A N 20
ATOM 27746 C CA . ALA A 1 13 ? 34.959 -48.767 47.517 1.00 0.00 13 ALA A CA 20
ATOM 27747 C C . ALA A 1 13 ? 33.596 -48.906 48.185 1.00 0.00 13 ALA A C 20
ATOM 27748 O O . ALA A 1 13 ? 32.778 -49.734 47.780 1.00 0.00 13 ALA A O 20
ATOM 27755 N N . SER A 1 14 ? 33.359 -48.094 49.208 1.00 0.00 14 SER A N 20
ATOM 27756 C CA . SER A 1 14 ? 32.094 -48.130 49.935 1.00 0.00 14 SER A CA 20
ATOM 27757 C C . SER A 1 14 ? 30.927 -47.784 49.014 1.00 0.00 14 SER A C 20
ATOM 27758 O O . SER A 1 14 ? 29.799 -48.222 49.233 1.00 0.00 14 SER A O 20
ATOM 27765 N N . GLU A 1 15 ? 31.211 -46.993 47.983 1.00 0.00 15 GLU A N 20
ATOM 27766 C CA . GLU A 1 15 ? 30.185 -46.588 47.028 1.00 0.00 15 GLU A CA 20
ATOM 27767 C C . GLU A 1 15 ? 29.898 -47.705 46.031 1.00 0.00 15 GLU A C 20
ATOM 27768 O O . GLU A 1 15 ? 28.763 -47.878 45.588 1.00 0.00 15 GLU A O 20
ATOM 27778 N N . ALA A 1 16 ? 30.933 -48.460 45.682 1.00 0.00 16 ALA A N 20
ATOM 27779 C CA . ALA A 1 16 ? 30.794 -49.562 44.738 1.00 0.00 16 ALA A CA 20
ATOM 27780 C C . ALA A 1 16 ? 29.884 -50.652 45.297 1.00 0.00 16 ALA A C 20
ATOM 27781 O O . ALA A 1 16 ? 28.894 -51.030 44.669 1.00 0.00 16 ALA A O 20
ATOM 27788 N N . LEU A 1 17 ? 30.226 -51.151 46.479 1.00 0.00 17 LEU A N 20
ATOM 27789 C CA . LEU A 1 17 ? 29.440 -52.198 47.123 1.00 0.00 17 LEU A CA 20
ATOM 27790 C C . LEU A 1 17 ? 27.990 -51.759 47.302 1.00 0.00 17 LEU A C 20
ATOM 27791 O O . LEU A 1 17 ? 27.064 -52.544 47.100 1.00 0.00 17 LEU A O 20
ATOM 27806 N N . LYS A 1 18 ? 27.801 -50.500 47.677 1.00 0.00 18 LYS A N 20
ATOM 27807 C CA . LYS A 1 18 ? 26.463 -49.954 47.879 1.00 0.00 18 LYS A CA 20
ATOM 27808 C C . LYS A 1 18 ? 25.776 -49.691 46.543 1.00 0.00 18 LYS A C 20
ATOM 27809 O O . LYS A 1 18 ? 26.418 -49.584 45.498 1.00 0.00 18 LYS A O 20
ATOM 27824 N N . PRO A 1 19 ? 24.439 -49.584 46.576 1.00 0.00 19 PRO A N 20
ATOM 27825 C CA . PRO A 1 19 ? 23.635 -49.331 45.376 1.00 0.00 19 PRO A CA 20
ATOM 27826 C C . PRO A 1 19 ? 23.833 -47.920 44.834 1.00 0.00 19 PRO A C 20
ATOM 27827 O O . PRO A 1 19 ? 24.710 -47.186 45.290 1.00 0.00 19 PRO A O 20
ATOM 27835 N N . ASP A 1 20 ? 23.011 -47.545 43.860 1.00 0.00 20 ASP A N 20
ATOM 27836 C CA . ASP A 1 20 ? 23.095 -46.221 43.256 1.00 0.00 20 ASP A CA 20
ATOM 27837 C C . ASP A 1 20 ? 22.028 -46.046 42.180 1.00 0.00 20 ASP A C 20
ATOM 27838 O O . ASP A 1 20 ? 21.165 -46.904 42.001 1.00 0.00 20 ASP A O 20
ATOM 27846 N N . SER A 1 21 ? 22.093 -44.927 41.466 1.00 0.00 21 SER A N 20
ATOM 27847 C CA . SER A 1 21 ? 21.130 -44.636 40.409 1.00 0.00 21 SER A CA 20
ATOM 27848 C C . SER A 1 21 ? 19.723 -44.489 40.983 1.00 0.00 21 SER A C 20
ATOM 27849 O O . SER A 1 21 ? 19.435 -44.971 42.078 1.00 0.00 21 SER A O 20
ATOM 27856 N N . GLN A 1 22 ? 18.854 -43.817 40.234 1.00 0.00 22 GLN A N 20
ATOM 27857 C CA . GLN A 1 22 ? 17.478 -43.604 40.668 1.00 0.00 22 GLN A CA 20
ATOM 27858 C C . GLN A 1 22 ? 16.682 -42.855 39.605 1.00 0.00 22 GLN A C 20
ATOM 27859 O O . GLN A 1 22 ? 17.150 -42.667 38.482 1.00 0.00 22 GLN A O 20
ATOM 27871 N N . LYS A 1 23 ? 15.477 -42.430 39.966 1.00 0.00 23 LYS A N 20
ATOM 27872 C CA . LYS A 1 23 ? 14.614 -41.700 39.044 1.00 0.00 23 LYS A CA 20
ATOM 27873 C C . LYS A 1 23 ? 14.860 -40.197 39.143 1.00 0.00 23 LYS A C 20
ATOM 27874 O O . LYS A 1 23 ? 15.772 -39.753 39.838 1.00 0.00 23 LYS A O 20
ATOM 27889 N N . SER A 1 24 ? 14.039 -39.420 38.444 1.00 0.00 24 SER A N 20
ATOM 27890 C CA . SER A 1 24 ? 14.168 -37.967 38.453 1.00 0.00 24 SER A CA 20
ATOM 27891 C C . SER A 1 24 ? 15.445 -37.533 37.742 1.00 0.00 24 SER A C 20
ATOM 27892 O O . SER A 1 24 ? 15.823 -36.362 37.781 1.00 0.00 24 SER A O 20
ATOM 27899 N N . TYR A 1 25 ? 16.108 -38.485 37.093 1.00 0.00 25 TYR A N 20
ATOM 27900 C CA . TYR A 1 25 ? 17.345 -38.202 36.376 1.00 0.00 25 TYR A CA 20
ATOM 27901 C C . TYR A 1 25 ? 17.156 -37.047 35.398 1.00 0.00 25 TYR A C 20
ATOM 27902 O O . TYR A 1 25 ? 18.098 -36.320 35.087 1.00 0.00 25 TYR A O 20
ATOM 27919 N N . ALA A 1 26 ? 15.929 -36.884 34.914 1.00 0.00 26 ALA A N 20
ATOM 27920 C CA . ALA A 1 26 ? 15.613 -35.816 33.974 1.00 0.00 26 ALA A CA 20
ATOM 27921 C C . ALA A 1 26 ? 16.094 -34.466 34.494 1.00 0.00 26 ALA A C 20
ATOM 27922 O O . ALA A 1 26 ? 16.718 -33.698 33.764 1.00 0.00 26 ALA A O 20
ATOM 27929 N N . GLU A 1 27 ? 15.800 -34.186 35.759 1.00 0.00 27 GLU A N 20
ATOM 27930 C CA . GLU A 1 27 ? 16.202 -32.927 36.374 1.00 0.00 27 GLU A CA 20
ATOM 27931 C C . GLU A 1 27 ? 17.680 -32.954 36.753 1.00 0.00 27 GLU A C 20
ATOM 27932 O O . GLU A 1 27 ? 18.382 -31.950 36.631 1.00 0.00 27 GLU A O 20
ATOM 27942 N N . GLN A 1 28 ? 18.147 -34.111 37.214 1.00 0.00 28 GLN A N 20
ATOM 27943 C CA . GLN A 1 28 ? 19.540 -34.269 37.612 1.00 0.00 28 GLN A CA 20
ATOM 27944 C C . GLN A 1 28 ? 20.478 -33.878 36.474 1.00 0.00 28 GLN A C 20
ATOM 27945 O O . GLN A 1 28 ? 21.390 -33.073 36.659 1.00 0.00 28 GLN A O 20
ATOM 27957 N N . GLY A 1 29 ? 20.247 -34.453 35.299 1.00 0.00 29 GLY A N 20
ATOM 27958 C CA . GLY A 1 29 ? 21.080 -34.152 34.149 1.00 0.00 29 GLY A CA 20
ATOM 27959 C C . GLY A 1 29 ? 21.042 -32.682 33.774 1.00 0.00 29 GLY A C 20
ATOM 27960 O O . GLY A 1 29 ? 22.084 -32.043 33.631 1.00 0.00 29 GLY A O 20
ATOM 27964 N N . LYS A 1 30 ? 19.837 -32.147 33.612 1.00 0.00 30 LYS A N 20
ATOM 27965 C CA . LYS A 1 30 ? 19.665 -30.744 33.250 1.00 0.00 30 LYS A CA 20
ATOM 27966 C C . LYS A 1 30 ? 20.466 -29.841 34.182 1.00 0.00 30 LYS A C 20
ATOM 27967 O O . LYS A 1 30 ? 21.302 -29.056 33.734 1.00 0.00 30 LYS A O 20
ATOM 27982 N N . GLU A 1 31 ? 20.207 -29.957 35.481 1.00 0.00 31 GLU A N 20
ATOM 27983 C CA . GLU A 1 31 ? 20.906 -29.150 36.474 1.00 0.00 31 GLU A CA 20
ATOM 27984 C C . GLU A 1 31 ? 22.408 -29.418 36.434 1.00 0.00 31 GLU A C 20
ATOM 27985 O O . GLU A 1 31 ? 23.212 -28.555 36.785 1.00 0.00 31 GLU A O 20
ATOM 27995 N N . TYR A 1 32 ? 22.778 -30.617 36.002 1.00 0.00 32 TYR A N 20
ATOM 27996 C CA . TYR A 1 32 ? 24.183 -30.999 35.918 1.00 0.00 32 TYR A CA 20
ATOM 27997 C C . TYR A 1 32 ? 24.913 -30.162 34.873 1.00 0.00 32 TYR A C 20
ATOM 27998 O O . TYR A 1 32 ? 26.022 -29.681 35.111 1.00 0.00 32 TYR A O 20
ATOM 28015 N N . ILE A 1 33 ? 24.284 -29.990 33.716 1.00 0.00 33 ILE A N 20
ATOM 28016 C CA . ILE A 1 33 ? 24.873 -29.209 32.634 1.00 0.00 33 ILE A CA 20
ATOM 28017 C C . ILE A 1 33 ? 24.845 -27.719 32.956 1.00 0.00 33 ILE A C 20
ATOM 28018 O O . ILE A 1 33 ? 25.783 -26.986 32.639 1.00 0.00 33 ILE A O 20
ATOM 28033 N N . THR A 1 34 ? 23.763 -27.275 33.590 1.00 0.00 34 THR A N 20
ATOM 28034 C CA . THR A 1 34 ? 23.614 -25.872 33.955 1.00 0.00 34 THR A CA 20
ATOM 28035 C C . THR A 1 34 ? 24.678 -25.450 34.962 1.00 0.00 34 THR A C 20
ATOM 28036 O O . THR A 1 34 ? 25.139 -24.307 34.951 1.00 0.00 34 THR A O 20
ATOM 28047 N N . ASP A 1 35 ? 25.066 -26.378 35.830 1.00 0.00 35 ASP A N 20
ATOM 28048 C CA . ASP A 1 35 ? 26.078 -26.101 36.844 1.00 0.00 35 ASP A CA 20
ATOM 28049 C C . ASP A 1 35 ? 27.465 -26.015 36.216 1.00 0.00 35 ASP A C 20
ATOM 28050 O O . ASP A 1 35 ? 28.335 -25.292 36.702 1.00 0.00 35 ASP A O 20
ATOM 28058 N N . LYS A 1 36 ? 27.667 -26.760 35.134 1.00 0.00 36 LYS A N 20
ATOM 28059 C CA . LYS A 1 36 ? 28.948 -26.768 34.438 1.00 0.00 36 LYS A CA 20
ATOM 28060 C C . LYS A 1 36 ? 29.159 -25.467 33.669 1.00 0.00 36 LYS A C 20
ATOM 28061 O O . LYS A 1 36 ? 30.244 -24.887 33.699 1.00 0.00 36 LYS A O 20
ATOM 28076 N N . ALA A 1 37 ? 28.116 -25.016 32.982 1.00 0.00 37 ALA A N 20
ATOM 28077 C CA . ALA A 1 37 ? 28.186 -23.783 32.209 1.00 0.00 37 ALA A CA 20
ATOM 28078 C C . ALA A 1 37 ? 28.588 -22.605 33.090 1.00 0.00 37 ALA A C 20
ATOM 28079 O O . ALA A 1 37 ? 29.192 -21.641 32.615 1.00 0.00 37 ALA A O 20
ATOM 28086 N N . ASP A 1 38 ? 28.252 -22.689 34.371 1.00 0.00 38 ASP A N 20
ATOM 28087 C CA . ASP A 1 38 ? 28.580 -21.629 35.319 1.00 0.00 38 ASP A CA 20
ATOM 28088 C C . ASP A 1 38 ? 30.031 -21.741 35.778 1.00 0.00 38 ASP A C 20
ATOM 28089 O O . ASP A 1 38 ? 30.738 -20.740 35.886 1.00 0.00 38 ASP A O 20
ATOM 28097 N N . LYS A 1 39 ? 30.467 -22.967 36.050 1.00 0.00 39 LYS A N 20
ATOM 28098 C CA . LYS A 1 39 ? 31.832 -23.211 36.498 1.00 0.00 39 LYS A CA 20
ATOM 28099 C C . LYS A 1 39 ? 32.832 -22.912 35.386 1.00 0.00 39 LYS A C 20
ATOM 28100 O O . LYS A 1 39 ? 33.836 -22.234 35.606 1.00 0.00 39 LYS A O 20
ATOM 28115 N N . VAL A 1 40 ? 32.550 -23.418 34.191 1.00 0.00 40 VAL A N 20
ATOM 28116 C CA . VAL A 1 40 ? 33.424 -23.202 33.044 1.00 0.00 40 VAL A CA 20
ATOM 28117 C C . VAL A 1 40 ? 33.532 -21.721 32.707 1.00 0.00 40 VAL A C 20
ATOM 28118 O O . VAL A 1 40 ? 34.597 -21.236 32.323 1.00 0.00 40 VAL A O 20
ATOM 28131 N N . ALA A 1 41 ? 32.423 -21.004 32.852 1.00 0.00 41 ALA A N 20
ATOM 28132 C CA . ALA A 1 41 ? 32.394 -19.574 32.565 1.00 0.00 41 ALA A CA 20
ATOM 28133 C C . ALA A 1 41 ? 33.055 -18.776 33.684 1.00 0.00 41 ALA A C 20
ATOM 28134 O O . ALA A 1 41 ? 33.807 -17.837 33.430 1.00 0.00 41 ALA A O 20
ATOM 28141 N N . GLY A 1 42 ? 32.768 -19.158 34.926 1.00 0.00 42 GLY A N 20
ATOM 28142 C CA . GLY A 1 42 ? 33.342 -18.466 36.066 1.00 0.00 42 GLY A CA 20
ATOM 28143 C C . GLY A 1 42 ? 34.828 -18.726 36.213 1.00 0.00 42 GLY A C 20
ATOM 28144 O O . GLY A 1 42 ? 35.578 -17.856 36.654 1.00 0.00 42 GLY A O 20
ATOM 28148 N N . LYS A 1 43 ? 35.256 -19.929 35.845 1.00 0.00 43 LYS A N 20
ATOM 28149 C CA . LYS A 1 43 ? 36.662 -20.304 35.939 1.00 0.00 43 LYS A CA 20
ATOM 28150 C C . LYS A 1 43 ? 37.511 -19.475 34.981 1.00 0.00 43 LYS A C 20
ATOM 28151 O O . LYS A 1 43 ? 38.712 -19.303 35.190 1.00 0.00 43 LYS A O 20
ATOM 28166 N N . VAL A 1 44 ? 36.878 -18.961 33.930 1.00 0.00 44 VAL A N 20
ATOM 28167 C CA . VAL A 1 44 ? 37.575 -18.148 32.942 1.00 0.00 44 VAL A CA 20
ATOM 28168 C C . VAL A 1 44 ? 37.282 -16.666 33.145 1.00 0.00 44 VAL A C 20
ATOM 28169 O O . VAL A 1 44 ? 36.129 -16.268 33.310 1.00 0.00 44 VAL A O 20
ATOM 28182 N N . GLN A 1 45 ? 38.333 -15.851 33.129 1.00 0.00 45 GLN A N 20
ATOM 28183 C CA . GLN A 1 45 ? 38.187 -14.412 33.311 1.00 0.00 45 GLN A CA 20
ATOM 28184 C C . GLN A 1 45 ? 38.565 -13.661 32.039 1.00 0.00 45 GLN A C 20
ATOM 28185 O O . GLN A 1 45 ? 39.619 -13.030 31.951 1.00 0.00 45 GLN A O 20
ATOM 28197 N N . PRO A 1 46 ? 37.685 -13.729 31.027 1.00 0.00 46 PRO A N 20
ATOM 28198 C CA . PRO A 1 46 ? 37.906 -13.060 29.742 1.00 0.00 46 PRO A CA 20
ATOM 28199 C C . PRO A 1 46 ? 37.810 -11.543 29.853 1.00 0.00 46 PRO A C 20
ATOM 28200 O O . PRO A 1 46 ? 38.639 -10.819 29.304 1.00 0.00 46 PRO A O 20
ATOM 28208 N N . GLU A 1 47 ? 36.794 -11.069 30.568 1.00 0.00 47 GLU A N 20
ATOM 28209 C CA . GLU A 1 47 ? 36.591 -9.636 30.749 1.00 0.00 47 GLU A CA 20
ATOM 28210 C C . GLU A 1 47 ? 37.871 -8.963 31.235 1.00 0.00 47 GLU A C 20
ATOM 28211 O O . GLU A 1 47 ? 38.573 -8.312 30.462 1.00 0.00 47 GLU A O 20
ATOM 28221 N N . ASP A 1 48 ? 38.168 -9.124 32.519 1.00 0.00 48 ASP A N 20
ATOM 28222 C CA . ASP A 1 48 ? 39.363 -8.533 33.109 1.00 0.00 48 ASP A CA 20
ATOM 28223 C C . ASP A 1 48 ? 39.455 -8.862 34.596 1.00 0.00 48 ASP A C 20
ATOM 28224 O O . ASP A 1 48 ? 38.913 -8.144 35.435 1.00 0.00 48 ASP A O 20
ATOM 28232 N N . ASN A 1 49 ? 40.147 -9.951 34.914 1.00 0.00 49 ASN A N 20
ATOM 28233 C CA . ASN A 1 49 ? 40.308 -10.376 36.301 1.00 0.00 49 ASN A CA 20
ATOM 28234 C C . ASN A 1 49 ? 41.148 -11.646 36.385 1.00 0.00 49 ASN A C 20
ATOM 28235 O O . ASN A 1 49 ? 40.921 -12.498 37.245 1.00 0.00 49 ASN A O 20
ATOM 28245 N N . LYS A 1 50 ? 42.121 -11.768 35.488 1.00 0.00 50 LYS A N 20
ATOM 28246 C CA . LYS A 1 50 ? 42.997 -12.932 35.462 1.00 0.00 50 LYS A CA 20
ATOM 28247 C C . LYS A 1 50 ? 44.421 -12.551 35.856 1.00 0.00 50 LYS A C 20
ATOM 28248 O O . LYS A 1 50 ? 45.306 -13.403 35.919 1.00 0.00 50 LYS A O 20
ATOM 28263 N N . GLY A 1 51 ? 44.633 -11.266 36.121 1.00 0.00 51 GLY A N 20
ATOM 28264 C CA . GLY A 1 51 ? 45.951 -10.795 36.506 1.00 0.00 51 GLY A CA 20
ATOM 28265 C C . GLY A 1 51 ? 46.355 -9.534 35.770 1.00 0.00 51 GLY A C 20
ATOM 28266 O O . GLY A 1 51 ? 46.353 -9.498 34.539 1.00 0.00 51 GLY A O 20
ATOM 28270 N N . VAL A 1 52 ? 46.702 -8.496 36.524 1.00 0.00 52 VAL A N 20
ATOM 28271 C CA . VAL A 1 52 ? 47.108 -7.226 35.935 1.00 0.00 52 VAL A CA 20
ATOM 28272 C C . VAL A 1 52 ? 48.386 -7.384 35.118 1.00 0.00 52 VAL A C 20
ATOM 28273 O O . VAL A 1 52 ? 48.654 -6.601 34.205 1.00 0.00 52 VAL A O 20
ATOM 28286 N N . PHE A 1 53 ? 49.174 -8.401 35.453 1.00 0.00 53 PHE A N 20
ATOM 28287 C CA . PHE A 1 53 ? 50.425 -8.663 34.750 1.00 0.00 53 PHE A CA 20
ATOM 28288 C C . PHE A 1 53 ? 50.305 -9.902 33.868 1.00 0.00 53 PHE A C 20
ATOM 28289 O O . PHE A 1 53 ? 50.605 -9.858 32.675 1.00 0.00 53 PHE A O 20
ATOM 28305 N N . GLN A 1 54 ? 49.866 -11.006 34.465 1.00 0.00 54 GLN A N 20
ATOM 28306 C CA . GLN A 1 54 ? 49.707 -12.256 33.733 1.00 0.00 54 GLN A CA 20
ATOM 28307 C C . GLN A 1 54 ? 48.775 -12.075 32.538 1.00 0.00 54 GLN A C 20
ATOM 28308 O O . GLN A 1 54 ? 48.855 -12.816 31.558 1.00 0.00 54 GLN A O 20
ATOM 28320 N N . GLY A 1 55 ? 47.893 -11.086 32.627 1.00 0.00 55 GLY A N 20
ATOM 28321 C CA . GLY A 1 55 ? 46.960 -10.825 31.546 1.00 0.00 55 GLY A CA 20
ATOM 28322 C C . GLY A 1 55 ? 47.654 -10.652 30.210 1.00 0.00 55 GLY A C 20
ATOM 28323 O O . GLY A 1 55 ? 47.062 -10.903 29.158 1.00 0.00 55 GLY A O 20
ATOM 28327 N N . VAL A 1 56 ? 48.910 -10.222 30.248 1.00 0.00 56 VAL A N 20
ATOM 28328 C CA . VAL A 1 56 ? 49.685 -10.016 29.031 1.00 0.00 56 VAL A CA 20
ATOM 28329 C C . VAL A 1 56 ? 49.702 -11.274 28.170 1.00 0.00 56 VAL A C 20
ATOM 28330 O O . VAL A 1 56 ? 49.847 -11.202 26.950 1.00 0.00 56 VAL A O 20
ATOM 28343 N N . HIS A 1 57 ? 49.551 -12.427 28.814 1.00 0.00 57 HIS A N 20
ATOM 28344 C CA . HIS A 1 57 ? 49.548 -13.703 28.107 1.00 0.00 57 HIS A CA 20
ATOM 28345 C C . HIS A 1 57 ? 48.138 -14.071 27.656 1.00 0.00 57 HIS A C 20
ATOM 28346 O O . HIS A 1 57 ? 47.897 -14.315 26.474 1.00 0.00 57 HIS A O 20
ATOM 28359 N N . ASP A 1 58 ? 47.210 -14.109 28.606 1.00 0.00 58 ASP A N 20
ATOM 28360 C CA . ASP A 1 58 ? 45.823 -14.447 28.308 1.00 0.00 58 ASP A CA 20
ATOM 28361 C C . ASP A 1 58 ? 45.252 -13.512 27.246 1.00 0.00 58 ASP A C 20
ATOM 28362 O O . ASP A 1 58 ? 44.317 -13.867 26.529 1.00 0.00 58 ASP A O 20
ATOM 28370 N N . SER A 1 59 ? 45.821 -12.314 27.152 1.00 0.00 59 SER A N 20
ATOM 28371 C CA . SER A 1 59 ? 45.367 -11.325 26.181 1.00 0.00 59 SER A CA 20
ATOM 28372 C C . SER A 1 59 ? 45.333 -11.920 24.776 1.00 0.00 59 SER A C 20
ATOM 28373 O O . SER A 1 59 ? 44.521 -11.520 23.941 1.00 0.00 59 SER A O 20
ATOM 28380 N N . ALA A 1 60 ? 46.218 -12.877 24.523 1.00 0.00 60 ALA A N 20
ATOM 28381 C CA . ALA A 1 60 ? 46.290 -13.529 23.221 1.00 0.00 60 ALA A CA 20
ATOM 28382 C C . ALA A 1 60 ? 45.241 -14.630 23.101 1.00 0.00 60 ALA A C 20
ATOM 28383 O O . ALA A 1 60 ? 44.741 -14.904 22.010 1.00 0.00 60 ALA A O 20
ATOM 28390 N N . GLU A 1 61 ? 44.914 -15.255 24.227 1.00 0.00 61 GLU A N 20
ATOM 28391 C CA . GLU A 1 61 ? 43.925 -16.327 24.245 1.00 0.00 61 GLU A CA 20
ATOM 28392 C C . GLU A 1 61 ? 42.624 -15.878 23.586 1.00 0.00 61 GLU A C 20
ATOM 28393 O O . GLU A 1 61 ? 42.279 -16.332 22.494 1.00 0.00 61 GLU A O 20
ATOM 28403 N N . LYS A 1 62 ? 41.906 -14.983 24.256 1.00 0.00 62 LYS A N 20
ATOM 28404 C CA . LYS A 1 62 ? 40.643 -14.471 23.738 1.00 0.00 62 LYS A CA 20
ATOM 28405 C C . LYS A 1 62 ? 40.721 -12.965 23.508 1.00 0.00 62 LYS A C 20
ATOM 28406 O O . LYS A 1 62 ? 40.344 -12.469 22.446 1.00 0.00 62 LYS A O 20
ATOM 28421 N N . GLY A 1 63 ? 41.212 -12.243 24.509 1.00 0.00 63 GLY A N 20
ATOM 28422 C CA . GLY A 1 63 ? 41.330 -10.801 24.395 1.00 0.00 63 GLY A CA 20
ATOM 28423 C C . GLY A 1 63 ? 39.987 -10.101 24.459 1.00 0.00 63 GLY A C 20
ATOM 28424 O O . GLY A 1 63 ? 39.733 -9.159 23.711 1.00 0.00 63 GLY A O 20
ATOM 28428 N N . LYS A 1 64 ? 39.123 -10.565 25.357 1.00 0.00 64 LYS A N 20
ATOM 28429 C CA . LYS A 1 64 ? 37.798 -9.979 25.518 1.00 0.00 64 LYS A CA 20
ATOM 28430 C C . LYS A 1 64 ? 37.884 -8.622 26.210 1.00 0.00 64 LYS A C 20
ATOM 28431 O O . LYS A 1 64 ? 37.018 -7.766 26.029 1.00 0.00 64 LYS A O 20
ATOM 28446 N N . ASP A 1 65 ? 38.933 -8.432 27.001 1.00 0.00 65 ASP A N 20
ATOM 28447 C CA . ASP A 1 65 ? 39.132 -7.177 27.720 1.00 0.00 65 ASP A CA 20
ATOM 28448 C C . ASP A 1 65 ? 39.050 -5.989 26.768 1.00 0.00 65 ASP A C 20
ATOM 28449 O O . ASP A 1 65 ? 39.923 -5.796 25.923 1.00 0.00 65 ASP A O 20
ATOM 28457 N N . ASN A 1 66 ? 37.994 -5.195 26.910 1.00 0.00 66 ASN A N 20
ATOM 28458 C CA . ASN A 1 66 ? 37.797 -4.025 26.063 1.00 0.00 66 ASN A CA 20
ATOM 28459 C C . ASN A 1 66 ? 37.954 -2.738 26.866 1.00 0.00 66 ASN A C 20
ATOM 28460 O O . ASN A 1 66 ? 38.344 -1.701 26.328 1.00 0.00 66 ASN A O 20
ATOM 28470 N N . ALA A 1 67 ? 37.647 -2.811 28.158 1.00 0.00 67 ALA A N 20
ATOM 28471 C CA . ALA A 1 67 ? 37.758 -1.655 29.035 1.00 0.00 67 ALA A CA 20
ATOM 28472 C C . ALA A 1 67 ? 39.182 -1.111 29.053 1.00 0.00 67 ALA A C 20
ATOM 28473 O O . ALA A 1 67 ? 40.137 -1.852 29.286 1.00 0.00 67 ALA A O 20
ATOM 28480 N N . GLU A 1 68 ? 39.319 0.189 28.805 1.00 0.00 68 GLU A N 20
ATOM 28481 C CA . GLU A 1 68 ? 40.628 0.830 28.790 1.00 0.00 68 GLU A CA 20
ATOM 28482 C C . GLU A 1 68 ? 40.498 2.327 28.524 1.00 0.00 68 GLU A C 20
ATOM 28483 O O . GLU A 1 68 ? 41.256 3.131 29.062 1.00 0.00 68 GLU A O 20
ATOM 28493 N N . GLY A 1 69 ? 39.531 2.691 27.687 1.00 0.00 69 GLY A N 20
ATOM 28494 C CA . GLY A 1 69 ? 39.320 4.089 27.362 1.00 0.00 69 GLY A CA 20
ATOM 28495 C C . GLY A 1 69 ? 38.136 4.298 26.440 1.00 0.00 69 GLY A C 20
ATOM 28496 O O . GLY A 1 69 ? 37.060 3.748 26.667 1.00 0.00 69 GLY A O 20
ATOM 28500 N N . GLN A 1 70 ? 38.335 5.096 25.396 1.00 0.00 70 GLN A N 20
ATOM 28501 C CA . GLN A 1 70 ? 37.274 5.377 24.435 1.00 0.00 70 GLN A CA 20
ATOM 28502 C C . GLN A 1 70 ? 36.080 6.034 25.120 1.00 0.00 70 GLN A C 20
ATOM 28503 O O . GLN A 1 70 ? 35.248 5.356 25.722 1.00 0.00 70 GLN A O 20
ATOM 28515 N N . GLY A 1 71 ? 36.004 7.358 25.025 1.00 0.00 71 GLY A N 20
ATOM 28516 C CA . GLY A 1 71 ? 34.908 8.083 25.641 1.00 0.00 71 GLY A CA 20
ATOM 28517 C C . GLY A 1 71 ? 33.553 7.533 25.244 1.00 0.00 71 GLY A C 20
ATOM 28518 O O . GLY A 1 71 ? 33.399 6.968 24.162 1.00 0.00 71 GLY A O 20
ATOM 28522 N N . GLU A 1 72 ? 32.569 7.697 26.124 1.00 0.00 72 GLU A N 20
ATOM 28523 C CA . GLU A 1 72 ? 31.220 7.211 25.859 1.00 0.00 72 GLU A CA 20
ATOM 28524 C C . GLU A 1 72 ? 30.533 8.062 24.795 1.00 0.00 72 GLU A C 20
ATOM 28525 O O . GLU A 1 72 ? 30.087 9.176 25.069 1.00 0.00 72 GLU A O 20
ATOM 28535 N N . SER A 1 73 ? 30.453 7.527 23.580 1.00 0.00 73 SER A N 20
ATOM 28536 C CA . SER A 1 73 ? 29.824 8.239 22.474 1.00 0.00 73 SER A CA 20
ATOM 28537 C C . SER A 1 73 ? 28.314 8.321 22.669 1.00 0.00 73 SER A C 20
ATOM 28538 O O . SER A 1 73 ? 27.584 7.373 22.376 1.00 0.00 73 SER A O 20
ATOM 28545 N N . LEU A 1 74 ? 27.849 9.463 23.165 1.00 0.00 74 LEU A N 20
ATOM 28546 C CA . LEU A 1 74 ? 26.424 9.672 23.400 1.00 0.00 74 LEU A CA 20
ATOM 28547 C C . LEU A 1 74 ? 25.618 9.404 22.133 1.00 0.00 74 LEU A C 20
ATOM 28548 O O . LEU A 1 74 ? 24.447 9.032 22.198 1.00 0.00 74 LEU A O 20
ATOM 28563 N N . ALA A 1 75 ? 26.255 9.592 20.983 1.00 0.00 75 ALA A N 20
ATOM 28564 C CA . ALA A 1 75 ? 25.599 9.368 19.701 1.00 0.00 75 ALA A CA 20
ATOM 28565 C C . ALA A 1 75 ? 24.958 7.986 19.647 1.00 0.00 75 ALA A C 20
ATOM 28566 O O . ALA A 1 75 ? 23.950 7.783 18.969 1.00 0.00 75 ALA A O 20
ATOM 28573 N N . ASP A 1 76 ? 25.548 7.037 20.365 1.00 0.00 76 ASP A N 20
ATOM 28574 C CA . ASP A 1 76 ? 25.034 5.672 20.399 1.00 0.00 76 ASP A CA 20
ATOM 28575 C C . ASP A 1 76 ? 23.807 5.577 21.301 1.00 0.00 76 ASP A C 20
ATOM 28576 O O . ASP A 1 76 ? 22.887 4.806 21.032 1.00 0.00 76 ASP A O 20
ATOM 28584 N N . GLN A 1 77 ? 23.802 6.364 22.371 1.00 0.00 77 GLN A N 20
ATOM 28585 C CA . GLN A 1 77 ? 22.688 6.366 23.313 1.00 0.00 77 GLN A CA 20
ATOM 28586 C C . GLN A 1 77 ? 21.491 7.116 22.738 1.00 0.00 77 GLN A C 20
ATOM 28587 O O . GLN A 1 77 ? 20.344 6.820 23.070 1.00 0.00 77 GLN A O 20
ATOM 28599 N N . ALA A 1 78 ? 21.767 8.088 21.874 1.00 0.00 78 ALA A N 20
ATOM 28600 C CA . ALA A 1 78 ? 20.713 8.878 21.252 1.00 0.00 78 ALA A CA 20
ATOM 28601 C C . ALA A 1 78 ? 19.920 8.046 20.251 1.00 0.00 78 ALA A C 20
ATOM 28602 O O . ALA A 1 78 ? 18.689 8.035 20.274 1.00 0.00 78 ALA A O 20
ATOM 28609 N N . ARG A 1 79 ? 20.632 7.349 19.371 1.00 0.00 79 ARG A N 20
ATOM 28610 C CA . ARG A 1 79 ? 19.995 6.514 18.360 1.00 0.00 79 ARG A CA 20
ATOM 28611 C C . ARG A 1 79 ? 19.091 5.469 19.008 1.00 0.00 79 ARG A C 20
ATOM 28612 O O . ARG A 1 79 ? 18.125 5.008 18.402 1.00 0.00 79 ARG A O 20
ATOM 28630 N N . ASP A 1 80 ? 19.415 5.102 20.244 1.00 0.00 80 ASP A N 20
ATOM 28631 C CA . ASP A 1 80 ? 18.632 4.111 20.974 1.00 0.00 80 ASP A CA 20
ATOM 28632 C C . ASP A 1 80 ? 17.331 4.719 21.490 1.00 0.00 80 ASP A C 20
ATOM 28633 O O . ASP A 1 80 ? 16.269 4.103 21.401 1.00 0.00 80 ASP A O 20
ATOM 28641 N N . TYR A 1 81 ? 17.423 5.930 22.030 1.00 0.00 81 TYR A N 20
ATOM 28642 C CA . TYR A 1 81 ? 16.255 6.619 22.563 1.00 0.00 81 TYR A CA 20
ATOM 28643 C C . TYR A 1 81 ? 15.344 7.098 21.436 1.00 0.00 81 TYR A C 20
ATOM 28644 O O . TYR A 1 81 ? 14.120 6.997 21.527 1.00 0.00 81 TYR A O 20
ATOM 28661 N N . MET A 1 82 ? 15.951 7.620 20.375 1.00 0.00 82 MET A N 20
ATOM 28662 C CA . MET A 1 82 ? 15.196 8.113 19.230 1.00 0.00 82 MET A CA 20
ATOM 28663 C C . MET A 1 82 ? 14.418 6.983 18.563 1.00 0.00 82 MET A C 20
ATOM 28664 O O . MET A 1 82 ? 13.201 7.066 18.401 1.00 0.00 82 MET A O 20
ATOM 28676 N N . GLY A 1 83 ? 15.129 5.927 18.177 1.00 0.00 83 GLY A N 20
ATOM 28677 C CA . GLY A 1 83 ? 14.488 4.797 17.532 1.00 0.00 83 GLY A CA 20
ATOM 28678 C C . GLY A 1 83 ? 13.364 4.215 18.366 1.00 0.00 83 GLY A C 20
ATOM 28679 O O . GLY A 1 83 ? 12.389 3.692 17.827 1.00 0.00 83 GLY A O 20
ATOM 28683 N N . ALA A 1 84 ? 13.500 4.303 19.685 1.00 0.00 84 ALA A N 20
ATOM 28684 C CA . ALA A 1 84 ? 12.489 3.781 20.594 1.00 0.00 84 ALA A CA 20
ATOM 28685 C C . ALA A 1 84 ? 11.261 4.684 20.626 1.00 0.00 84 ALA A C 20
ATOM 28686 O O . ALA A 1 84 ? 10.158 4.238 20.939 1.00 0.00 84 ALA A O 20
ATOM 28693 N N . ALA A 1 85 ? 11.460 5.958 20.301 1.00 0.00 85 ALA A N 20
ATOM 28694 C CA . ALA A 1 85 ? 10.368 6.924 20.290 1.00 0.00 85 ALA A CA 20
ATOM 28695 C C . ALA A 1 85 ? 9.484 6.741 19.062 1.00 0.00 85 ALA A C 20
ATOM 28696 O O . ALA A 1 85 ? 8.270 6.931 19.123 1.00 0.00 85 ALA A O 20
ATOM 28703 N N . LYS A 1 86 ? 10.101 6.371 17.945 1.00 0.00 86 LYS A N 20
ATOM 28704 C CA . LYS A 1 86 ? 9.373 6.161 16.700 1.00 0.00 86 LYS A CA 20
ATOM 28705 C C . LYS A 1 86 ? 8.398 4.996 16.831 1.00 0.00 86 LYS A C 20
ATOM 28706 O O . LYS A 1 86 ? 7.200 5.145 16.587 1.00 0.00 86 LYS A O 20
ATOM 28721 N N . SER A 1 87 ? 8.918 3.835 17.216 1.00 0.00 87 SER A N 20
ATOM 28722 C CA . SER A 1 87 ? 8.094 2.643 17.376 1.00 0.00 87 SER A CA 20
ATOM 28723 C C . SER A 1 87 ? 7.012 2.867 18.428 1.00 0.00 87 SER A C 20
ATOM 28724 O O . SER A 1 87 ? 5.853 2.501 18.231 1.00 0.00 87 SER A O 20
ATOM 28731 N N . LYS A 1 88 ? 7.399 3.474 19.545 1.00 0.00 88 LYS A N 20
ATOM 28732 C CA . LYS A 1 88 ? 6.462 3.751 20.628 1.00 0.00 88 LYS A CA 20
ATOM 28733 C C . LYS A 1 88 ? 5.386 4.735 20.181 1.00 0.00 88 LYS A C 20
ATOM 28734 O O . LYS A 1 88 ? 4.192 4.480 20.343 1.00 0.00 88 LYS A O 20
ATOM 28749 N N . LEU A 1 89 ? 5.816 5.858 19.615 1.00 0.00 89 LEU A N 20
ATOM 28750 C CA . LEU A 1 89 ? 4.889 6.880 19.143 1.00 0.00 89 LEU A CA 20
ATOM 28751 C C . LEU A 1 89 ? 3.838 6.274 18.218 1.00 0.00 89 LEU A C 20
ATOM 28752 O O . LEU A 1 89 ? 2.637 6.429 18.441 1.00 0.00 89 LEU A O 20
ATOM 28767 N N . ASN A 1 90 ? 4.296 5.581 17.181 1.00 0.00 90 ASN A N 20
ATOM 28768 C CA . ASN A 1 90 ? 3.394 4.950 16.225 1.00 0.00 90 ASN A CA 20
ATOM 28769 C C . ASN A 1 90 ? 2.462 3.963 16.924 1.00 0.00 90 ASN A C 20
ATOM 28770 O O . ASN A 1 90 ? 1.349 3.711 16.460 1.00 0.00 90 ASN A O 20
ATOM 28780 N N . ASP A 1 91 ? 2.925 3.410 18.039 1.00 0.00 91 ASP A N 20
ATOM 28781 C CA . ASP A 1 91 ? 2.133 2.452 18.803 1.00 0.00 91 ASP A CA 20
ATOM 28782 C C . ASP A 1 91 ? 0.969 3.147 19.503 1.00 0.00 91 ASP A C 20
ATOM 28783 O O . ASP A 1 91 ? -0.117 2.583 19.631 1.00 0.00 91 ASP A O 20
ATOM 28791 N N . ALA A 1 92 ? 1.205 4.374 19.957 1.00 0.00 92 ALA A N 20
ATOM 28792 C CA . ALA A 1 92 ? 0.177 5.145 20.643 1.00 0.00 92 ALA A CA 20
ATOM 28793 C C . ALA A 1 92 ? -0.769 5.807 19.648 1.00 0.00 92 ALA A C 20
ATOM 28794 O O . ALA A 1 92 ? -1.989 5.759 19.808 1.00 0.00 92 ALA A O 20
ATOM 28801 N N . VAL A 1 93 ? -0.199 6.427 18.619 1.00 0.00 93 VAL A N 20
ATOM 28802 C CA . VAL A 1 93 ? -0.99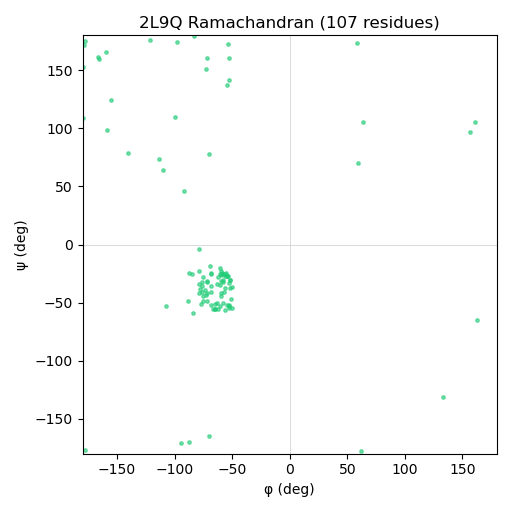3 7.101 17.597 1.00 0.00 93 VAL A CA 20
ATOM 28803 C C . VAL A 1 93 ? -2.048 6.165 17.017 1.00 0.00 93 VAL A C 20
ATOM 28804 O O . VAL A 1 93 ? -3.237 6.478 17.024 1.00 0.00 93 VAL A O 20
ATOM 28817 N N . GLU A 1 94 ? -1.602 5.017 16.516 1.00 0.00 94 GLU A N 20
ATOM 28818 C CA . GLU A 1 94 ? -2.510 4.037 15.931 1.00 0.00 94 GLU A CA 20
ATOM 28819 C C . GLU A 1 94 ? -3.679 3.752 16.868 1.00 0.00 94 GLU A C 20
ATOM 28820 O O . GLU A 1 94 ? -4.809 3.547 16.423 1.00 0.00 94 GLU A O 20
ATOM 28830 N N . TYR A 1 95 ? -3.399 3.740 18.167 1.00 0.00 95 TYR A N 20
ATOM 28831 C CA . TYR A 1 95 ? -4.427 3.477 19.168 1.00 0.00 95 TYR A CA 20
ATOM 28832 C C . TYR A 1 95 ? -5.318 4.699 19.369 1.00 0.00 95 TYR A C 20
ATOM 28833 O O . TYR A 1 95 ? -6.534 4.580 19.508 1.00 0.00 95 TYR A O 20
ATOM 28850 N N . VAL A 1 96 ? -4.699 5.877 19.383 1.00 0.00 96 VAL A N 20
ATOM 28851 C CA . VAL A 1 96 ? -5.434 7.123 19.566 1.00 0.00 96 VAL A CA 20
ATOM 28852 C C . VAL A 1 96 ? -6.381 7.380 18.399 1.00 0.00 96 VAL A C 20
ATOM 28853 O O . VAL A 1 96 ? -7.567 7.639 18.594 1.00 0.00 96 VAL A O 20
ATOM 28866 N N . SER A 1 97 ? -5.846 7.305 17.183 1.00 0.00 97 SER A N 20
ATOM 28867 C CA . SER A 1 97 ? -6.643 7.532 15.983 1.00 0.00 97 SER A CA 20
ATOM 28868 C C . SER A 1 97 ? -7.798 6.539 15.901 1.00 0.00 97 SER A C 20
ATOM 28869 O O . SER A 1 97 ? -8.862 6.850 15.367 1.00 0.00 97 SER A O 20
ATOM 28876 N N . GLY A 1 98 ? -7.580 5.342 16.435 1.00 0.00 98 GLY A N 20
ATOM 28877 C CA . GLY A 1 98 ? -8.611 4.321 16.414 1.00 0.00 98 GLY A CA 20
ATOM 28878 C C . GLY A 1 98 ? -9.665 4.538 17.480 1.00 0.00 98 GLY A C 20
ATOM 28879 O O . GLY A 1 98 ? -10.788 4.048 17.361 1.00 0.00 98 GLY A O 20
ATOM 28883 N N . ARG A 1 99 ? -9.304 5.274 18.526 1.00 0.00 99 ARG A N 20
ATOM 28884 C CA . ARG A 1 99 ? -10.226 5.553 19.620 1.00 0.00 99 ARG A CA 20
ATOM 28885 C C . ARG A 1 99 ? -11.038 6.814 19.338 1.00 0.00 99 ARG A C 20
ATOM 28886 O O . ARG A 1 99 ? -12.261 6.823 19.481 1.00 0.00 99 ARG A O 20
ATOM 28904 N N . VAL A 1 100 ? -10.348 7.879 18.941 1.00 0.00 100 VAL A N 20
ATOM 28905 C CA . VAL A 1 100 ? -11.002 9.145 18.639 1.00 0.00 100 VAL A CA 20
ATOM 28906 C C . VAL A 1 100 ? -12.158 8.948 17.666 1.00 0.00 100 VAL A C 20
ATOM 28907 O O . VAL A 1 100 ? -13.225 9.545 17.821 1.00 0.00 100 VAL A O 20
ATOM 28920 N N . HIS A 1 101 ? -11.942 8.106 16.660 1.00 0.00 101 HIS A N 20
ATOM 28921 C CA . HIS A 1 101 ? -12.967 7.828 15.660 1.00 0.00 101 HIS A CA 20
ATOM 28922 C C . HIS A 1 101 ? -14.265 7.379 16.324 1.00 0.00 101 HIS A C 20
ATOM 28923 O O . HIS A 1 101 ? -14.277 6.433 17.111 1.00 0.00 101 HIS A O 20
ATOM 28936 N N . GLY A 1 102 ? -15.357 8.065 16.001 1.00 0.00 102 GLY A N 20
ATOM 28937 C CA . GLY A 1 102 ? -16.647 7.722 16.575 1.00 0.00 102 GLY A CA 20
ATOM 28938 C C . GLY A 1 102 ? -17.544 8.932 16.750 1.00 0.00 102 GLY A C 20
ATOM 28939 O O . GLY A 1 102 ? -18.766 8.805 16.780 1.00 0.00 102 GLY A O 20
ATOM 28943 N N . GLU A 1 103 ? -16.934 10.107 16.865 1.00 0.00 103 GLU A N 20
ATOM 28944 C CA . GLU A 1 103 ? -17.685 11.343 17.041 1.00 0.00 103 GLU A CA 20
ATOM 28945 C C . GLU A 1 103 ? -16.949 12.524 16.413 1.00 0.00 103 GLU A C 20
ATOM 28946 O O . GLU A 1 103 ? -16.221 13.246 17.092 1.00 0.00 103 GLU A O 20
ATOM 28956 N N . GLU A 1 104 ? -17.145 12.710 15.111 1.00 0.00 104 GLU A N 20
ATOM 28957 C CA . GLU A 1 104 ? -16.498 13.802 14.392 1.00 0.00 104 GLU A CA 20
ATOM 28958 C C . GLU A 1 104 ? -16.775 15.141 15.069 1.00 0.00 104 GLU A C 20
ATOM 28959 O O . GLU A 1 104 ? -17.787 15.305 15.750 1.00 0.00 104 GLU A O 20
ATOM 28969 N N . ASP A 1 105 ? -15.869 16.091 14.877 1.00 0.00 105 ASP A N 20
ATOM 28970 C CA . ASP A 1 105 ? -16.014 17.417 15.469 1.00 0.00 105 ASP A CA 20
ATOM 28971 C C . ASP A 1 105 ? -17.088 18.221 14.744 1.00 0.00 105 ASP A C 20
ATOM 28972 O O . ASP A 1 105 ? -17.462 17.922 13.609 1.00 0.00 105 ASP A O 20
ATOM 28980 N N . PRO A 1 106 ? -17.598 19.266 15.413 1.00 0.00 106 PRO A N 20
ATOM 28981 C CA . PRO A 1 106 ? -18.638 20.134 14.851 1.00 0.00 106 PRO A CA 20
ATOM 28982 C C . PRO A 1 106 ? -18.117 20.995 13.706 1.00 0.00 106 PRO A C 20
ATOM 28983 O O . PRO A 1 106 ? -16.907 21.139 13.524 1.00 0.00 106 PRO A O 20
ATOM 28991 N N . THR A 1 107 ? -19.038 21.567 12.936 1.00 0.00 107 THR A N 20
ATOM 28992 C CA . THR A 1 107 ? -18.672 22.414 11.808 1.00 0.00 107 THR A CA 20
ATOM 28993 C C . THR A 1 107 ? -19.878 23.184 11.284 1.00 0.00 107 THR A C 20
ATOM 28994 O O . THR A 1 107 ? -21.020 22.748 11.436 1.00 0.00 107 THR A O 20
ATOM 29005 N N . LYS A 1 108 ? -19.619 24.330 10.664 1.00 0.00 108 LYS A N 20
ATOM 29006 C CA . LYS A 1 108 ? -20.684 25.161 10.114 1.00 0.00 108 LYS A CA 20
ATOM 29007 C C . LYS A 1 108 ? -20.241 25.825 8.814 1.00 0.00 108 LYS A C 20
ATOM 29008 O O . LYS A 1 108 ? -19.054 25.842 8.488 1.00 0.00 108 LYS A O 20
ATOM 29023 N N . LYS A 1 109 ? -21.201 26.372 8.077 1.00 0.00 109 LYS A N 20
ATOM 29024 C CA . LYS A 1 109 ? -20.910 27.041 6.814 1.00 0.00 109 LYS A CA 20
ATOM 29025 C C . LYS A 1 109 ? -19.953 28.209 7.025 1.00 0.00 109 LYS A C 20
ATOM 29026 O O . LYS A 1 109 ? -19.246 28.619 6.104 1.00 0.00 109 LYS A O 20
#